Protein 1RMJ (pdb70)

Structure (mmCIF, N/CA/C/O backbone):
data_1RMJ
#
_entry.id   1RMJ
#
loop_
_atom_site.group_PDB
_atom_site.id
_atom_site.type_symbol
_atom_site.label_atom_id
_atom_site.label_alt_id
_atom_site.label_comp_id
_atom_site.label_asym_id
_atom_site.label_entity_id
_atom_site.label_seq_id
_atom_site.pdbx_PDB_ins_code
_atom_site.Cartn_x
_atom_site.Cartn_y
_atom_site.Cartn_z
_atom_site.occupancy
_atom_site.B_iso_or_equiv
_atom_site.auth_seq_id
_atom_site.auth_comp_id
_atom_site.auth_asym_id
_atom_site.auth_atom_id
_atom_site.pdbx_PDB_model_num
ATOM 1 N N . SER A 1 1 ? -19.610 -5.765 17.229 1.00 0.00 -27 SER A N 1
ATOM 2 C CA . SER A 1 1 ? -19.501 -5.418 18.677 1.00 0.00 -27 SER A CA 1
ATOM 3 C C . SER A 1 1 ? -20.483 -6.265 19.498 1.00 0.00 -27 SER A C 1
ATOM 4 O O . SER A 1 1 ? -21.691 -6.120 19.383 1.00 0.00 -27 SER A O 1
ATOM 14 N N . TYR A 1 2 ? -19.985 -7.157 20.320 1.00 0.00 -26 TYR A N 1
ATOM 15 C CA . TYR A 1 2 ? -20.899 -8.016 21.136 1.00 0.00 -26 TYR A CA 1
ATOM 16 C C . TYR A 1 2 ? -20.676 -7.818 22.645 1.00 0.00 -26 TYR A C 1
ATOM 17 O O . TYR A 1 2 ? -21.538 -8.146 23.436 1.00 0.00 -26 TYR A O 1
ATOM 35 N N . TYR A 1 3 ? -19.531 -7.305 23.056 1.00 0.00 -25 TYR A N 1
ATOM 36 C CA . TYR A 1 3 ? -19.272 -7.103 24.527 1.00 0.00 -25 TYR A CA 1
ATOM 37 C C . TYR A 1 3 ? -20.488 -6.449 25.185 1.00 0.00 -25 TYR A C 1
ATOM 38 O O . TYR A 1 3 ? -20.990 -6.913 26.193 1.00 0.00 -25 TYR A O 1
ATOM 56 N N . HIS A 1 4 ? -20.980 -5.392 24.607 1.00 0.00 -24 HIS A N 1
ATOM 57 C CA . HIS A 1 4 ? -22.183 -4.720 25.168 1.00 0.00 -24 HIS A CA 1
ATOM 58 C C . HIS A 1 4 ? -23.102 -4.351 24.011 1.00 0.00 -24 HIS A C 1
ATOM 59 O O . HIS A 1 4 ? -22.700 -3.654 23.099 1.00 0.00 -24 HIS A O 1
ATOM 73 N N . HIS A 1 5 ? -24.314 -4.828 24.020 1.00 0.00 -23 HIS A N 1
ATOM 74 C CA . HIS A 1 5 ? -25.241 -4.520 22.890 1.00 0.00 -23 HIS A CA 1
ATOM 75 C C . HIS A 1 5 ? -25.775 -3.085 22.978 1.00 0.00 -23 HIS A C 1
ATOM 76 O O . HIS A 1 5 ? -26.967 -2.846 22.935 1.00 0.00 -23 HIS A O 1
ATOM 90 N N . HIS A 1 6 ? -24.894 -2.123 23.050 1.00 0.00 -22 HIS A N 1
ATOM 91 C CA . HIS A 1 6 ? -25.326 -0.698 23.089 1.00 0.00 -22 HIS A CA 1
ATOM 92 C C . HIS A 1 6 ? -24.754 -0.009 21.851 1.00 0.00 -22 HIS A C 1
ATOM 93 O O . HIS A 1 6 ? -24.118 1.024 21.932 1.00 0.00 -22 HIS A O 1
ATOM 107 N N . HIS A 1 7 ? -24.960 -0.608 20.708 1.00 0.00 -21 HIS A N 1
ATOM 108 C CA . HIS A 1 7 ? -24.425 -0.043 19.438 1.00 0.00 -21 HIS A CA 1
ATOM 109 C C . HIS A 1 7 ? -25.581 0.369 18.527 1.00 0.00 -21 HIS A C 1
ATOM 110 O O . HIS A 1 7 ? -26.331 -0.464 18.050 1.00 0.00 -21 HIS A O 1
ATOM 124 N N . HIS A 1 8 ? -25.726 1.640 18.274 1.00 0.00 -20 HIS A N 1
ATOM 125 C CA . HIS A 1 8 ? -26.827 2.101 17.378 1.00 0.00 -20 HIS A CA 1
ATOM 126 C C . HIS A 1 8 ? -26.307 2.150 15.942 1.00 0.00 -20 HIS A C 1
ATOM 127 O O . HIS A 1 8 ? -26.689 1.344 15.121 1.00 0.00 -20 HIS A O 1
ATOM 141 N N . HIS A 1 9 ? -25.421 3.078 15.654 1.00 0.00 -19 HIS A N 1
ATOM 142 C CA . HIS A 1 9 ? -24.828 3.205 14.278 1.00 0.00 -19 HIS A CA 1
ATOM 143 C C . HIS A 1 9 ? -25.886 2.977 13.184 1.00 0.00 -19 HIS A C 1
ATOM 144 O O . HIS A 1 9 ? -26.560 3.904 12.772 1.00 0.00 -19 HIS A O 1
ATOM 158 N N . ASP A 1 10 ? -26.045 1.761 12.716 1.00 0.00 -18 ASP A N 1
ATOM 159 C CA . ASP A 1 10 ? -27.057 1.490 11.662 1.00 0.00 -18 ASP A CA 1
ATOM 160 C C . ASP A 1 10 ? -28.134 0.541 12.188 1.00 0.00 -18 ASP A C 1
ATOM 161 O O . ASP A 1 10 ? -27.844 -0.530 12.694 1.00 0.00 -18 ASP A O 1
ATOM 170 N N . TYR A 1 11 ? -29.371 0.925 12.047 1.00 0.00 -17 TYR A N 1
ATOM 171 C CA . TYR A 1 11 ? -30.501 0.066 12.500 1.00 0.00 -17 TYR A CA 1
ATOM 172 C C . TYR A 1 11 ? -31.407 -0.207 11.290 1.00 0.00 -17 TYR A C 1
ATOM 173 O O . TYR A 1 11 ? -31.291 -1.227 10.640 1.00 0.00 -17 TYR A O 1
ATOM 191 N N . ASP A 1 12 ? -32.282 0.720 10.977 1.00 0.00 -16 ASP A N 1
ATOM 192 C CA . ASP A 1 12 ? -33.197 0.570 9.804 1.00 0.00 -16 ASP A CA 1
ATOM 193 C C . ASP A 1 12 ? -33.800 1.941 9.481 1.00 0.00 -16 ASP A C 1
ATOM 194 O O . ASP A 1 12 ? -34.998 2.094 9.329 1.00 0.00 -16 ASP A O 1
ATOM 203 N N . ILE A 1 13 ? -32.975 2.954 9.397 1.00 0.00 -15 ILE A N 1
ATOM 204 C CA . ILE A 1 13 ? -33.495 4.325 9.109 1.00 0.00 -15 ILE A CA 1
ATOM 205 C C . ILE A 1 13 ? -32.657 4.987 8.006 1.00 0.00 -15 ILE A C 1
ATOM 206 O O . ILE A 1 13 ? -31.469 5.190 8.177 1.00 0.00 -15 ILE A O 1
ATOM 222 N N . PRO A 1 14 ? -33.300 5.309 6.910 1.00 0.00 -14 PRO A N 1
ATOM 223 C CA . PRO A 1 14 ? -32.594 5.971 5.783 1.00 0.00 -14 PRO A CA 1
ATOM 224 C C . PRO A 1 14 ? -32.199 7.404 6.166 1.00 0.00 -14 PRO A C 1
ATOM 225 O O . PRO A 1 14 ? -32.925 8.348 5.904 1.00 0.00 -14 PRO A O 1
ATOM 236 N N . THR A 1 15 ? -31.067 7.573 6.787 1.00 0.00 -13 THR A N 1
ATOM 237 C CA . THR A 1 15 ? -30.629 8.948 7.191 1.00 0.00 -13 THR A CA 1
ATOM 238 C C . THR A 1 15 ? -29.222 9.242 6.643 1.00 0.00 -13 THR A C 1
ATOM 239 O O . THR A 1 15 ? -28.612 8.414 5.985 1.00 0.00 -13 THR A O 1
ATOM 250 N N . THR A 1 16 ? -28.704 10.407 6.920 1.00 0.00 -12 THR A N 1
ATOM 251 C CA . THR A 1 16 ? -27.348 10.769 6.425 1.00 0.00 -12 THR A CA 1
ATOM 252 C C . THR A 1 16 ? -26.292 9.896 7.098 1.00 0.00 -12 THR A C 1
ATOM 253 O O . THR A 1 16 ? -25.476 9.270 6.444 1.00 0.00 -12 THR A O 1
ATOM 264 N N . GLU A 1 17 ? -26.314 9.849 8.404 1.00 0.00 -11 GLU A N 1
ATOM 265 C CA . GLU A 1 17 ? -25.311 9.012 9.141 1.00 0.00 -11 GLU A CA 1
ATOM 266 C C . GLU A 1 17 ? -25.449 7.556 8.723 1.00 0.00 -11 GLU A C 1
ATOM 267 O O . GLU A 1 17 ? -24.488 6.811 8.693 1.00 0.00 -11 GLU A O 1
ATOM 279 N N . ASN A 1 18 ? -26.638 7.151 8.391 1.00 0.00 -10 ASN A N 1
ATOM 280 C CA . ASN A 1 18 ? -26.848 5.737 7.957 1.00 0.00 -10 ASN A CA 1
ATOM 281 C C . ASN A 1 18 ? -26.368 5.563 6.525 1.00 0.00 -10 ASN A C 1
ATOM 282 O O . ASN A 1 18 ? -25.774 4.564 6.167 1.00 0.00 -10 ASN A O 1
ATOM 293 N N . LEU A 1 19 ? -26.597 6.547 5.722 1.00 0.00 -9 LEU A N 1
ATOM 294 C CA . LEU A 1 19 ? -26.137 6.499 4.302 1.00 0.00 -9 LEU A CA 1
ATOM 295 C C . LEU A 1 19 ? -24.609 6.610 4.267 1.00 0.00 -9 LEU A C 1
ATOM 296 O O . LEU A 1 19 ? -23.956 6.070 3.394 1.00 0.00 -9 LEU A O 1
ATOM 312 N N . TYR A 1 20 ? -24.038 7.297 5.226 1.00 0.00 -8 TYR A N 1
ATOM 313 C CA . TYR A 1 20 ? -22.549 7.446 5.276 1.00 0.00 -8 TYR A CA 1
ATOM 314 C C . TYR A 1 20 ? -21.875 6.175 5.813 1.00 0.00 -8 TYR A C 1
ATOM 315 O O . TYR A 1 20 ? -20.676 6.148 6.020 1.00 0.00 -8 TYR A O 1
ATOM 333 N N . PHE A 1 21 ? -22.629 5.132 6.045 1.00 0.00 -7 PHE A N 1
ATOM 334 C CA . PHE A 1 21 ? -22.027 3.861 6.567 1.00 0.00 -7 PHE A CA 1
ATOM 335 C C . PHE A 1 21 ? -20.855 3.427 5.699 1.00 0.00 -7 PHE A C 1
ATOM 336 O O . PHE A 1 21 ? -19.935 2.798 6.187 1.00 0.00 -7 PHE A O 1
ATOM 353 N N . GLN A 1 22 ? -20.848 3.782 4.434 1.00 0.00 -6 GLN A N 1
ATOM 354 C CA . GLN A 1 22 ? -19.683 3.415 3.585 1.00 0.00 -6 GLN A CA 1
ATOM 355 C C . GLN A 1 22 ? -18.444 3.965 4.292 1.00 0.00 -6 GLN A C 1
ATOM 356 O O . GLN A 1 22 ? -18.252 5.159 4.341 1.00 0.00 -6 GLN A O 1
ATOM 370 N N . GLY A 1 23 ? -17.669 3.105 4.899 1.00 0.00 -5 GLY A N 1
ATOM 371 C CA . GLY A 1 23 ? -16.465 3.530 5.682 1.00 0.00 -5 GLY A CA 1
ATOM 372 C C . GLY A 1 23 ? -15.539 4.452 4.878 1.00 0.00 -5 GLY A C 1
ATOM 373 O O . GLY A 1 23 ? -14.427 4.088 4.541 1.00 0.00 -5 GLY A O 1
ATOM 377 N N . ALA A 1 24 ? -15.982 5.643 4.595 1.00 0.00 -4 ALA A N 1
ATOM 378 C CA . ALA A 1 24 ? -15.141 6.617 3.847 1.00 0.00 -4 ALA A CA 1
ATOM 379 C C . ALA A 1 24 ? -14.175 7.296 4.818 1.00 0.00 -4 ALA A C 1
ATOM 380 O O . ALA A 1 24 ? -14.305 7.167 6.025 1.00 0.00 -4 ALA A O 1
ATOM 387 N N . MET A 1 25 ? -13.223 8.023 4.312 1.00 0.00 -3 MET A N 1
ATOM 388 C CA . MET A 1 25 ? -12.256 8.718 5.208 1.00 0.00 -3 MET A CA 1
ATOM 389 C C . MET A 1 25 ? -12.522 10.225 5.194 1.00 0.00 -3 MET A C 1
ATOM 390 O O . MET A 1 25 ? -13.634 10.662 4.951 1.00 0.00 -3 MET A O 1
ATOM 404 N N . GLY A 1 26 ? -11.528 11.028 5.454 1.00 0.00 -2 GLY A N 1
ATOM 405 C CA . GLY A 1 26 ? -11.743 12.501 5.456 1.00 0.00 -2 GLY A CA 1
ATOM 406 C C . GLY A 1 26 ? -11.639 13.036 4.029 1.00 0.00 -2 GLY A C 1
ATOM 407 O O . GLY A 1 26 ? -10.624 13.580 3.637 1.00 0.00 -2 GLY A O 1
ATOM 411 N N . SER A 1 27 ? -12.686 12.888 3.254 1.00 0.00 -1 SER A N 1
ATOM 412 C CA . SER A 1 27 ? -12.680 13.384 1.846 1.00 0.00 -1 SER A CA 1
ATOM 413 C C . SER A 1 27 ? -11.466 12.835 1.080 1.00 0.00 -1 SER A C 1
ATOM 414 O O . SER A 1 27 ? -10.585 13.574 0.675 1.00 0.00 -1 SER A O 1
ATOM 422 N N . GLY A 1 28 ? -11.410 11.545 0.873 1.00 0.00 1 GLY A N 1
ATOM 423 C CA . GLY A 1 28 ? -10.257 10.957 0.131 1.00 0.00 1 GLY A CA 1
ATOM 424 C C . GLY A 1 28 ? -10.758 9.836 -0.787 1.00 0.00 1 GLY A C 1
ATOM 425 O O . GLY A 1 28 ? -11.446 8.937 -0.344 1.00 0.00 1 GLY A O 1
ATOM 429 N N . PRO A 1 29 ? -10.403 9.933 -2.048 1.00 0.00 2 PRO A N 1
ATOM 430 C CA . PRO A 1 29 ? -10.839 8.917 -3.046 1.00 0.00 2 PRO A CA 1
ATOM 431 C C . PRO A 1 29 ? -10.130 7.567 -2.850 1.00 0.00 2 PRO A C 1
ATOM 432 O O . PRO A 1 29 ? -10.598 6.547 -3.325 1.00 0.00 2 PRO A O 1
ATOM 443 N N . CYS A 1 30 ? -9.010 7.543 -2.173 1.00 0.00 3 CYS A N 1
ATOM 444 C CA . CYS A 1 30 ? -8.292 6.241 -1.977 1.00 0.00 3 CYS A CA 1
ATOM 445 C C . CYS A 1 30 ? -9.157 5.267 -1.166 1.00 0.00 3 CYS A C 1
ATOM 446 O O . CYS A 1 30 ? -9.262 4.110 -1.511 1.00 0.00 3 CYS A O 1
ATOM 453 N N . ARG A 1 31 ? -9.785 5.713 -0.099 1.00 0.00 4 ARG A N 1
ATOM 454 C CA . ARG A 1 31 ? -10.640 4.770 0.696 1.00 0.00 4 ARG A CA 1
ATOM 455 C C . ARG A 1 31 ? -11.730 4.180 -0.194 1.00 0.00 4 ARG A C 1
ATOM 456 O O . ARG A 1 31 ? -11.969 2.989 -0.174 1.00 0.00 4 ARG A O 1
ATOM 477 N N . ARG A 1 32 ? -12.380 4.996 -0.983 1.00 0.00 5 ARG A N 1
ATOM 478 C CA . ARG A 1 32 ? -13.442 4.463 -1.889 1.00 0.00 5 ARG A CA 1
ATOM 479 C C . ARG A 1 32 ? -12.822 3.421 -2.816 1.00 0.00 5 ARG A C 1
ATOM 480 O O . ARG A 1 32 ? -13.388 2.372 -3.066 1.00 0.00 5 ARG A O 1
ATOM 501 N N . HIS A 1 33 ? -11.645 3.702 -3.302 1.00 0.00 6 HIS A N 1
ATOM 502 C CA . HIS A 1 33 ? -10.939 2.742 -4.191 1.00 0.00 6 HIS A CA 1
ATOM 503 C C . HIS A 1 33 ? -10.508 1.524 -3.374 1.00 0.00 6 HIS A C 1
ATOM 504 O O . HIS A 1 33 ? -10.585 0.398 -3.832 1.00 0.00 6 HIS A O 1
ATOM 518 N N . LEU A 1 34 ? -10.063 1.746 -2.164 1.00 0.00 7 LEU A N 1
ATOM 519 C CA . LEU A 1 34 ? -9.627 0.611 -1.300 1.00 0.00 7 LEU A CA 1
ATOM 520 C C . LEU A 1 34 ? -10.824 -0.266 -0.935 1.00 0.00 7 LEU A C 1
ATOM 521 O O . LEU A 1 34 ? -10.787 -1.465 -1.103 1.00 0.00 7 LEU A O 1
ATOM 537 N N . ASP A 1 35 ? -11.885 0.318 -0.434 1.00 0.00 8 ASP A N 1
ATOM 538 C CA . ASP A 1 35 ? -13.078 -0.504 -0.051 1.00 0.00 8 ASP A CA 1
ATOM 539 C C . ASP A 1 35 ? -13.595 -1.271 -1.266 1.00 0.00 8 ASP A C 1
ATOM 540 O O . ASP A 1 35 ? -13.895 -2.445 -1.187 1.00 0.00 8 ASP A O 1
ATOM 549 N N . SER A 1 36 ? -13.695 -0.617 -2.389 1.00 0.00 9 SER A N 1
ATOM 550 C CA . SER A 1 36 ? -14.190 -1.301 -3.619 1.00 0.00 9 SER A CA 1
ATOM 551 C C . SER A 1 36 ? -13.238 -2.437 -3.996 1.00 0.00 9 SER A C 1
ATOM 552 O O . SER A 1 36 ? -13.658 -3.557 -4.224 1.00 0.00 9 SER A O 1
ATOM 560 N N . VAL A 1 37 ? -11.959 -2.164 -4.063 1.00 0.00 10 VAL A N 1
ATOM 561 C CA . VAL A 1 37 ? -10.986 -3.236 -4.420 1.00 0.00 10 VAL A CA 1
ATOM 562 C C . VAL A 1 37 ? -10.845 -4.229 -3.265 1.00 0.00 10 VAL A C 1
ATOM 563 O O . VAL A 1 37 ? -10.900 -5.419 -3.453 1.00 0.00 10 VAL A O 1
ATOM 576 N N . LEU A 1 38 ? -10.648 -3.765 -2.073 1.00 0.00 11 LEU A N 1
ATOM 577 C CA . LEU A 1 38 ? -10.475 -4.728 -0.956 1.00 0.00 11 LEU A CA 1
ATOM 578 C C . LEU A 1 38 ? -11.744 -5.552 -0.728 1.00 0.00 11 LEU A C 1
ATOM 579 O O . LEU A 1 38 ? -11.653 -6.721 -0.399 1.00 0.00 11 LEU A O 1
ATOM 595 N N . GLN A 1 39 ? -12.924 -4.992 -0.877 1.00 0.00 12 GLN A N 1
ATOM 596 C CA . GLN A 1 39 ? -14.131 -5.835 -0.628 1.00 0.00 12 GLN A CA 1
ATOM 597 C C . GLN A 1 39 ? -14.272 -6.893 -1.725 1.00 0.00 12 GLN A C 1
ATOM 598 O O . GLN A 1 39 ? -14.382 -8.062 -1.434 1.00 0.00 12 GLN A O 1
ATOM 612 N N . GLN A 1 40 ? -14.258 -6.508 -2.979 1.00 0.00 13 GLN A N 1
ATOM 613 C CA . GLN A 1 40 ? -14.370 -7.536 -4.069 1.00 0.00 13 GLN A CA 1
ATOM 614 C C . GLN A 1 40 ? -13.046 -8.202 -4.406 1.00 0.00 13 GLN A C 1
ATOM 615 O O . GLN A 1 40 ? -12.965 -9.399 -4.572 1.00 0.00 13 GLN A O 1
ATOM 629 N N . LEU A 1 41 ? -12.025 -7.418 -4.633 1.00 0.00 14 LEU A N 1
ATOM 630 C CA . LEU A 1 41 ? -10.748 -8.021 -5.075 1.00 0.00 14 LEU A CA 1
ATOM 631 C C . LEU A 1 41 ? -10.037 -8.752 -3.953 1.00 0.00 14 LEU A C 1
ATOM 632 O O . LEU A 1 41 ? -9.654 -9.872 -4.119 1.00 0.00 14 LEU A O 1
ATOM 648 N N . GLN A 1 42 ? -9.853 -8.159 -2.809 1.00 0.00 15 GLN A N 1
ATOM 649 C CA . GLN A 1 42 ? -9.111 -8.902 -1.741 1.00 0.00 15 GLN A CA 1
ATOM 650 C C . GLN A 1 42 ? -9.759 -10.239 -1.443 1.00 0.00 15 GLN A C 1
ATOM 651 O O . GLN A 1 42 ? -9.106 -11.152 -0.969 1.00 0.00 15 GLN A O 1
ATOM 665 N N . THR A 1 43 ? -11.005 -10.398 -1.734 1.00 0.00 16 THR A N 1
ATOM 666 C CA . THR A 1 43 ? -11.627 -11.708 -1.475 1.00 0.00 16 THR A CA 1
ATOM 667 C C . THR A 1 43 ? -11.271 -12.664 -2.589 1.00 0.00 16 THR A C 1
ATOM 668 O O . THR A 1 43 ? -10.809 -13.758 -2.340 1.00 0.00 16 THR A O 1
ATOM 679 N N . GLU A 1 44 ? -11.448 -12.267 -3.822 1.00 0.00 17 GLU A N 1
ATOM 680 C CA . GLU A 1 44 ? -11.069 -13.229 -4.908 1.00 0.00 17 GLU A CA 1
ATOM 681 C C . GLU A 1 44 ? -9.666 -12.934 -5.442 1.00 0.00 17 GLU A C 1
ATOM 682 O O . GLU A 1 44 ? -9.242 -13.510 -6.431 1.00 0.00 17 GLU A O 1
ATOM 694 N N . VAL A 1 45 ? -8.937 -12.053 -4.819 1.00 0.00 18 VAL A N 1
ATOM 695 C CA . VAL A 1 45 ? -7.552 -11.755 -5.345 1.00 0.00 18 VAL A CA 1
ATOM 696 C C . VAL A 1 45 ? -6.405 -12.394 -4.565 1.00 0.00 18 VAL A C 1
ATOM 697 O O . VAL A 1 45 ? -5.587 -13.124 -5.085 1.00 0.00 18 VAL A O 1
ATOM 710 N N . TYR A 1 46 ? -6.295 -11.975 -3.350 1.00 0.00 19 TYR A N 1
ATOM 711 C CA . TYR A 1 46 ? -5.142 -12.347 -2.475 1.00 0.00 19 TYR A CA 1
ATOM 712 C C . TYR A 1 46 ? -4.838 -13.820 -2.369 1.00 0.00 19 TYR A C 1
ATOM 713 O O . TYR A 1 46 ? -3.708 -14.247 -2.513 1.00 0.00 19 TYR A O 1
ATOM 731 N N . ARG A 1 47 ? -5.796 -14.566 -2.032 1.00 0.00 20 ARG A N 1
ATOM 732 C CA . ARG A 1 47 ? -5.550 -16.015 -1.796 1.00 0.00 20 ARG A CA 1
ATOM 733 C C . ARG A 1 47 ? -5.055 -16.759 -3.029 1.00 0.00 20 ARG A C 1
ATOM 734 O O . ARG A 1 47 ? -4.077 -17.478 -2.965 1.00 0.00 20 ARG A O 1
ATOM 755 N N . GLY A 1 48 ? -5.743 -16.663 -4.116 1.00 0.00 21 GLY A N 1
ATOM 756 C CA . GLY A 1 48 ? -5.322 -17.452 -5.303 1.00 0.00 21 GLY A CA 1
ATOM 757 C C . GLY A 1 48 ? -5.090 -16.660 -6.601 1.00 0.00 21 GLY A C 1
ATOM 758 O O . GLY A 1 48 ? -4.890 -17.302 -7.618 1.00 0.00 21 GLY A O 1
ATOM 762 N N . ALA A 1 49 ? -5.210 -15.343 -6.694 1.00 0.00 22 ALA A N 1
ATOM 763 C CA . ALA A 1 49 ? -5.091 -14.807 -8.094 1.00 0.00 22 ALA A CA 1
ATOM 764 C C . ALA A 1 49 ? -3.650 -14.671 -8.617 1.00 0.00 22 ALA A C 1
ATOM 765 O O . ALA A 1 49 ? -3.157 -15.609 -9.220 1.00 0.00 22 ALA A O 1
ATOM 772 N N . GLN A 1 50 ? -2.930 -13.593 -8.386 1.00 0.00 23 GLN A N 1
ATOM 773 C CA . GLN A 1 50 ? -1.514 -13.592 -8.884 1.00 0.00 23 GLN A CA 1
ATOM 774 C C . GLN A 1 50 ? -0.497 -12.954 -7.929 1.00 0.00 23 GLN A C 1
ATOM 775 O O . GLN A 1 50 ? 0.355 -13.592 -7.341 1.00 0.00 23 GLN A O 1
ATOM 789 N N . THR A 1 51 ? -0.608 -11.650 -7.877 1.00 0.00 24 THR A N 1
ATOM 790 C CA . THR A 1 51 ? 0.293 -10.731 -7.110 1.00 0.00 24 THR A CA 1
ATOM 791 C C . THR A 1 51 ? -0.383 -9.344 -7.076 1.00 0.00 24 THR A C 1
ATOM 792 O O . THR A 1 51 ? 0.192 -8.345 -7.473 1.00 0.00 24 THR A O 1
ATOM 803 N N . LEU A 1 52 ? -1.631 -9.308 -6.754 1.00 0.00 25 LEU A N 1
ATOM 804 C CA . LEU A 1 52 ? -2.409 -8.032 -6.861 1.00 0.00 25 LEU A CA 1
ATOM 805 C C . LEU A 1 52 ? -2.064 -7.023 -5.774 1.00 0.00 25 LEU A C 1
ATOM 806 O O . LEU A 1 52 ? -1.967 -7.327 -4.604 1.00 0.00 25 LEU A O 1
ATOM 822 N N . TYR A 1 53 ? -1.855 -5.815 -6.208 1.00 0.00 26 TYR A N 1
ATOM 823 C CA . TYR A 1 53 ? -1.471 -4.696 -5.297 1.00 0.00 26 TYR A CA 1
ATOM 824 C C . TYR A 1 53 ? -2.697 -3.922 -4.774 1.00 0.00 26 TYR A C 1
ATOM 825 O O . TYR A 1 53 ? -3.628 -3.641 -5.509 1.00 0.00 26 TYR A O 1
ATOM 843 N N . VAL A 1 54 ? -2.679 -3.556 -3.514 1.00 0.00 27 VAL A N 1
ATOM 844 C CA . VAL A 1 54 ? -3.810 -2.772 -2.928 1.00 0.00 27 VAL A CA 1
ATOM 845 C C . VAL A 1 54 ? -3.285 -1.420 -2.403 1.00 0.00 27 VAL A C 1
ATOM 846 O O . VAL A 1 54 ? -2.228 -1.362 -1.792 1.00 0.00 27 VAL A O 1
ATOM 859 N N . PRO A 1 55 ? -4.033 -0.376 -2.675 1.00 0.00 28 PRO A N 1
ATOM 860 C CA . PRO A 1 55 ? -3.639 0.994 -2.231 1.00 0.00 28 PRO A CA 1
ATOM 861 C C . PRO A 1 55 ? -3.877 1.207 -0.721 1.00 0.00 28 PRO A C 1
ATOM 862 O O . PRO A 1 55 ? -4.765 0.623 -0.137 1.00 0.00 28 PRO A O 1
ATOM 873 N N . ASN A 1 56 ? -3.098 2.060 -0.099 1.00 0.00 29 ASN A N 1
ATOM 874 C CA . ASN A 1 56 ? -3.288 2.351 1.365 1.00 0.00 29 ASN A CA 1
ATOM 875 C C . ASN A 1 56 ? -3.754 3.786 1.523 1.00 0.00 29 ASN A C 1
ATOM 876 O O . ASN A 1 56 ? -3.232 4.677 0.886 1.00 0.00 29 ASN A O 1
ATOM 887 N N . CYS A 1 57 ? -4.703 4.040 2.370 1.00 0.00 30 CYS A N 1
ATOM 888 C CA . CYS A 1 57 ? -5.154 5.447 2.537 1.00 0.00 30 CYS A CA 1
ATOM 889 C C . CYS A 1 57 ? -5.152 5.839 4.011 1.00 0.00 30 CYS A C 1
ATOM 890 O O . CYS A 1 57 ? -5.579 5.086 4.864 1.00 0.00 30 CYS A O 1
ATOM 897 N N . ASP A 1 58 ? -4.700 7.026 4.303 1.00 0.00 31 ASP A N 1
ATOM 898 C CA . ASP A 1 58 ? -4.690 7.507 5.714 1.00 0.00 31 ASP A CA 1
ATOM 899 C C . ASP A 1 58 ? -6.103 7.969 6.082 1.00 0.00 31 ASP A C 1
ATOM 900 O O . ASP A 1 58 ? -6.981 8.019 5.237 1.00 0.00 31 ASP A O 1
ATOM 909 N N . HIS A 1 59 ? -6.334 8.301 7.324 1.00 0.00 32 HIS A N 1
ATOM 910 C CA . HIS A 1 59 ? -7.690 8.765 7.742 1.00 0.00 32 HIS A CA 1
ATOM 911 C C . HIS A 1 59 ? -8.211 9.860 6.796 1.00 0.00 32 HIS A C 1
ATOM 912 O O . HIS A 1 59 ? -9.404 10.066 6.688 1.00 0.00 32 HIS A O 1
ATOM 926 N N . ARG A 1 60 ? -7.339 10.557 6.103 1.00 0.00 33 ARG A N 1
ATOM 927 C CA . ARG A 1 60 ? -7.815 11.613 5.166 1.00 0.00 33 ARG A CA 1
ATOM 928 C C . ARG A 1 60 ? -8.277 10.983 3.820 1.00 0.00 33 ARG A C 1
ATOM 929 O O . ARG A 1 60 ? -8.574 11.674 2.870 1.00 0.00 33 ARG A O 1
ATOM 950 N N . GLY A 1 61 ? -8.395 9.672 3.760 1.00 0.00 34 GLY A N 1
ATOM 951 C CA . GLY A 1 61 ? -8.889 8.977 2.523 1.00 0.00 34 GLY A CA 1
ATOM 952 C C . GLY A 1 61 ? -7.938 9.067 1.322 1.00 0.00 34 GLY A C 1
ATOM 953 O O . GLY A 1 61 ? -8.257 8.554 0.268 1.00 0.00 34 GLY A O 1
ATOM 957 N N . PHE A 1 62 ? -6.793 9.677 1.430 1.00 0.00 35 PHE A N 1
ATOM 958 C CA . PHE A 1 62 ? -5.876 9.727 0.241 1.00 0.00 35 PHE A CA 1
ATOM 959 C C . PHE A 1 62 ? -4.854 8.583 0.329 1.00 0.00 35 PHE A C 1
ATOM 960 O O . PHE A 1 62 ? -4.692 7.986 1.376 1.00 0.00 35 PHE A O 1
ATOM 977 N N . TYR A 1 63 ? -4.132 8.302 -0.736 1.00 0.00 36 TYR A N 1
ATOM 978 C CA . TYR A 1 63 ? -3.089 7.222 -0.671 1.00 0.00 36 TYR A CA 1
ATOM 979 C C . TYR A 1 63 ? -1.938 7.817 0.120 1.00 0.00 36 TYR A C 1
ATOM 980 O O . TYR A 1 63 ? -1.060 8.410 -0.451 1.00 0.00 36 TYR A O 1
ATOM 998 N N . ARG A 1 64 ? -1.978 7.787 1.424 1.00 0.00 37 ARG A N 1
ATOM 999 C CA . ARG A 1 64 ? -0.899 8.506 2.152 1.00 0.00 37 ARG A CA 1
ATOM 1000 C C . ARG A 1 64 ? 0.442 7.780 2.268 1.00 0.00 37 ARG A C 1
ATOM 1001 O O . ARG A 1 64 ? 1.444 8.266 1.798 1.00 0.00 37 ARG A O 1
ATOM 1022 N N . LYS A 1 65 ? 0.485 6.677 2.937 1.00 0.00 38 LYS A N 1
ATOM 1023 C CA . LYS A 1 65 ? 1.804 5.988 3.120 1.00 0.00 38 LYS A CA 1
ATOM 1024 C C . LYS A 1 65 ? 2.100 4.802 2.189 1.00 0.00 38 LYS A C 1
ATOM 1025 O O . LYS A 1 65 ? 3.219 4.626 1.742 1.00 0.00 38 LYS A O 1
ATOM 1044 N N . ARG A 1 66 ? 1.165 3.897 2.042 1.00 0.00 39 ARG A N 1
ATOM 1045 C CA . ARG A 1 66 ? 1.494 2.634 1.312 1.00 0.00 39 ARG A CA 1
ATOM 1046 C C . ARG A 1 66 ? 0.774 2.340 -0.005 1.00 0.00 39 ARG A C 1
ATOM 1047 O O . ARG A 1 66 ? -0.400 2.588 -0.199 1.00 0.00 39 ARG A O 1
ATOM 1068 N N . GLN A 1 67 ? 1.499 1.639 -0.822 1.00 0.00 40 GLN A N 1
ATOM 1069 C CA . GLN A 1 67 ? 0.994 1.063 -2.087 1.00 0.00 40 GLN A CA 1
ATOM 1070 C C . GLN A 1 67 ? 1.730 -0.275 -2.146 1.00 0.00 40 GLN A C 1
ATOM 1071 O O . GLN A 1 67 ? 2.942 -0.301 -2.025 1.00 0.00 40 GLN A O 1
ATOM 1085 N N . CYS A 1 68 ? 1.058 -1.386 -2.226 1.00 0.00 41 CYS A N 1
ATOM 1086 C CA . CYS A 1 68 ? 1.827 -2.671 -2.181 1.00 0.00 41 CYS A CA 1
ATOM 1087 C C . CYS A 1 68 ? 1.296 -3.724 -3.129 1.00 0.00 41 CYS A C 1
ATOM 1088 O O . CYS A 1 68 ? 0.102 -3.903 -3.258 1.00 0.00 41 CYS A O 1
ATOM 1095 N N . ARG A 1 69 ? 2.185 -4.491 -3.708 1.00 0.00 42 ARG A N 1
ATOM 1096 C CA . ARG A 1 69 ? 1.760 -5.625 -4.572 1.00 0.00 42 ARG A CA 1
ATOM 1097 C C . ARG A 1 69 ? 1.598 -6.817 -3.638 1.00 0.00 42 ARG A C 1
ATOM 1098 O O . ARG A 1 69 ? 2.433 -7.034 -2.781 1.00 0.00 42 ARG A O 1
ATOM 1119 N N . SER A 1 70 ? 0.532 -7.555 -3.743 1.00 0.00 43 SER A N 1
ATOM 1120 C CA . SER A 1 70 ? 0.335 -8.691 -2.794 1.00 0.00 43 SER A CA 1
ATOM 1121 C C . SER A 1 70 ? 0.448 -10.037 -3.510 1.00 0.00 43 SER A C 1
ATOM 1122 O O . SER A 1 70 ? -0.308 -10.338 -4.437 1.00 0.00 43 SER A O 1
ATOM 1130 N N . SER A 1 71 ? 1.378 -10.845 -3.050 1.00 0.00 44 SER A N 1
ATOM 1131 C CA . SER A 1 71 ? 1.599 -12.203 -3.632 1.00 0.00 44 SER A CA 1
ATOM 1132 C C . SER A 1 71 ? 0.535 -13.169 -3.091 1.00 0.00 44 SER A C 1
ATOM 1133 O O . SER A 1 71 ? -0.054 -12.932 -2.051 1.00 0.00 44 SER A O 1
ATOM 1141 N N . GLN A 1 72 ? 0.278 -14.247 -3.784 1.00 0.00 45 GLN A N 1
ATOM 1142 C CA . GLN A 1 72 ? -0.765 -15.207 -3.301 1.00 0.00 45 GLN A CA 1
ATOM 1143 C C . GLN A 1 72 ? -0.185 -16.255 -2.334 1.00 0.00 45 GLN A C 1
ATOM 1144 O O . GLN A 1 72 ? -0.891 -16.773 -1.489 1.00 0.00 45 GLN A O 1
ATOM 1158 N N . GLY A 1 73 ? 1.072 -16.608 -2.468 1.00 0.00 46 GLY A N 1
ATOM 1159 C CA . GLY A 1 73 ? 1.650 -17.660 -1.574 1.00 0.00 46 GLY A CA 1
ATOM 1160 C C . GLY A 1 73 ? 2.484 -17.048 -0.452 1.00 0.00 46 GLY A C 1
ATOM 1161 O O . GLY A 1 73 ? 2.178 -17.218 0.714 1.00 0.00 46 GLY A O 1
ATOM 1165 N N . GLN A 1 74 ? 3.544 -16.360 -0.781 1.00 0.00 47 GLN A N 1
ATOM 1166 C CA . GLN A 1 74 ? 4.405 -15.767 0.285 1.00 0.00 47 GLN A CA 1
ATOM 1167 C C . GLN A 1 74 ? 3.770 -14.493 0.844 1.00 0.00 47 GLN A C 1
ATOM 1168 O O . GLN A 1 74 ? 3.008 -13.820 0.173 1.00 0.00 47 GLN A O 1
ATOM 1182 N N . ARG A 1 75 ? 4.091 -14.150 2.065 1.00 0.00 48 ARG A N 1
ATOM 1183 C CA . ARG A 1 75 ? 3.523 -12.909 2.673 1.00 0.00 48 ARG A CA 1
ATOM 1184 C C . ARG A 1 75 ? 4.207 -11.658 2.109 1.00 0.00 48 ARG A C 1
ATOM 1185 O O . ARG A 1 75 ? 3.762 -10.546 2.346 1.00 0.00 48 ARG A O 1
ATOM 1206 N N . ARG A 1 76 ? 5.280 -11.827 1.374 1.00 0.00 49 ARG A N 1
ATOM 1207 C CA . ARG A 1 76 ? 5.997 -10.646 0.791 1.00 0.00 49 ARG A CA 1
ATOM 1208 C C . ARG A 1 76 ? 5.067 -9.886 -0.154 1.00 0.00 49 ARG A C 1
ATOM 1209 O O . ARG A 1 76 ? 4.141 -10.447 -0.721 1.00 0.00 49 ARG A O 1
ATOM 1230 N N . GLY A 1 77 ? 5.298 -8.614 -0.314 1.00 0.00 50 GLY A N 1
ATOM 1231 C CA . GLY A 1 77 ? 4.426 -7.796 -1.205 1.00 0.00 50 GLY A CA 1
ATOM 1232 C C . GLY A 1 77 ? 4.942 -7.847 -2.645 1.00 0.00 50 GLY A C 1
ATOM 1233 O O . GLY A 1 77 ? 4.380 -8.529 -3.483 1.00 0.00 50 GLY A O 1
ATOM 1237 N N . PRO A 1 78 ? 5.995 -7.116 -2.905 1.00 0.00 51 PRO A N 1
ATOM 1238 C CA . PRO A 1 78 ? 6.668 -6.297 -1.862 1.00 0.00 51 PRO A CA 1
ATOM 1239 C C . PRO A 1 78 ? 5.933 -4.978 -1.607 1.00 0.00 51 PRO A C 1
ATOM 1240 O O . PRO A 1 78 ? 5.223 -4.461 -2.453 1.00 0.00 51 PRO A O 1
ATOM 1251 N N . CYS A 1 79 ? 6.113 -4.436 -0.439 1.00 0.00 52 CYS A N 1
ATOM 1252 C CA . CYS A 1 79 ? 5.456 -3.146 -0.092 1.00 0.00 52 CYS A CA 1
ATOM 1253 C C . CYS A 1 79 ? 6.386 -1.969 -0.375 1.00 0.00 52 CYS A C 1
ATOM 1254 O O . CYS A 1 79 ? 7.594 -2.082 -0.266 1.00 0.00 52 CYS A O 1
ATOM 1261 N N . TRP A 1 80 ? 5.835 -0.830 -0.686 1.00 0.00 53 TRP A N 1
ATOM 1262 C CA . TRP A 1 80 ? 6.685 0.381 -0.921 1.00 0.00 53 TRP A CA 1
ATOM 1263 C C . TRP A 1 80 ? 5.917 1.630 -0.471 1.00 0.00 53 TRP A C 1
ATOM 1264 O O . TRP A 1 80 ? 4.700 1.647 -0.461 1.00 0.00 53 TRP A O 1
ATOM 1285 N N . CYS A 1 81 ? 6.607 2.661 -0.061 1.00 0.00 54 CYS A N 1
ATOM 1286 C CA . CYS A 1 81 ? 5.888 3.878 0.423 1.00 0.00 54 CYS A CA 1
ATOM 1287 C C . CYS A 1 81 ? 5.563 4.824 -0.728 1.00 0.00 54 CYS A C 1
ATOM 1288 O O . CYS A 1 81 ? 6.231 4.845 -1.751 1.00 0.00 54 CYS A O 1
ATOM 1295 N N . VAL A 1 82 ? 4.535 5.603 -0.562 1.00 0.00 55 VAL A N 1
ATOM 1296 C CA . VAL A 1 82 ? 4.124 6.569 -1.623 1.00 0.00 55 VAL A CA 1
ATOM 1297 C C . VAL A 1 82 ? 3.770 7.905 -0.976 1.00 0.00 55 VAL A C 1
ATOM 1298 O O . VAL A 1 82 ? 3.622 7.990 0.227 1.00 0.00 55 VAL A O 1
ATOM 1311 N N . ASP A 1 83 ? 3.632 8.946 -1.750 1.00 0.00 56 ASP A N 1
ATOM 1312 C CA . ASP A 1 83 ? 3.274 10.256 -1.155 1.00 0.00 56 ASP A CA 1
ATOM 1313 C C . ASP A 1 83 ? 1.763 10.299 -0.945 1.00 0.00 56 ASP A C 1
ATOM 1314 O O . ASP A 1 83 ? 1.061 9.372 -1.276 1.00 0.00 56 ASP A O 1
ATOM 1323 N N . ARG A 1 84 ? 1.269 11.366 -0.396 1.00 0.00 57 ARG A N 1
ATOM 1324 C CA . ARG A 1 84 ? -0.212 11.476 -0.134 1.00 0.00 57 ARG A CA 1
ATOM 1325 C C . ARG A 1 84 ? -1.047 11.267 -1.409 1.00 0.00 57 ARG A C 1
ATOM 1326 O O . ARG A 1 84 ? -2.233 10.991 -1.332 1.00 0.00 57 ARG A O 1
ATOM 1347 N N . MET A 1 85 ? -0.460 11.373 -2.568 1.00 0.00 58 MET A N 1
ATOM 1348 C CA . MET A 1 85 ? -1.228 11.144 -3.816 1.00 0.00 58 MET A CA 1
ATOM 1349 C C . MET A 1 85 ? -1.167 9.647 -4.171 1.00 0.00 58 MET A C 1
ATOM 1350 O O . MET A 1 85 ? -2.015 9.132 -4.882 1.00 0.00 58 MET A O 1
ATOM 1364 N N . GLY A 1 86 ? -0.187 8.940 -3.662 1.00 0.00 59 GLY A N 1
ATOM 1365 C CA . GLY A 1 86 ? -0.081 7.480 -3.943 1.00 0.00 59 GLY A CA 1
ATOM 1366 C C . GLY A 1 86 ? 1.056 7.196 -4.931 1.00 0.00 59 GLY A C 1
ATOM 1367 O O . GLY A 1 86 ? 1.119 6.122 -5.509 1.00 0.00 59 GLY A O 1
ATOM 1371 N N . LYS A 1 87 ? 1.968 8.121 -5.132 1.00 0.00 60 LYS A N 1
ATOM 1372 C CA . LYS A 1 87 ? 3.083 7.876 -6.066 1.00 0.00 60 LYS A CA 1
ATOM 1373 C C . LYS A 1 87 ? 4.175 7.060 -5.371 1.00 0.00 60 LYS A C 1
ATOM 1374 O O . LYS A 1 87 ? 4.614 7.389 -4.286 1.00 0.00 60 LYS A O 1
ATOM 1393 N N . SER A 1 88 ? 4.608 6.006 -5.994 1.00 0.00 61 SER A N 1
ATOM 1394 C CA . SER A 1 88 ? 5.669 5.141 -5.405 1.00 0.00 61 SER A CA 1
ATOM 1395 C C . SER A 1 88 ? 6.942 5.957 -5.189 1.00 0.00 61 SER A C 1
ATOM 1396 O O . SER A 1 88 ? 7.560 6.421 -6.130 1.00 0.00 61 SER A O 1
ATOM 1404 N N . LEU A 1 89 ? 7.340 6.129 -3.962 1.00 0.00 62 LEU A N 1
ATOM 1405 C CA . LEU A 1 89 ? 8.581 6.906 -3.683 1.00 0.00 62 LEU A CA 1
ATOM 1406 C C . LEU A 1 89 ? 9.774 5.947 -3.639 1.00 0.00 62 LEU A C 1
ATOM 1407 O O . LEU A 1 89 ? 9.913 5.182 -2.701 1.00 0.00 62 LEU A O 1
ATOM 1423 N N . PRO A 1 90 ? 10.600 6.008 -4.652 1.00 0.00 63 PRO A N 1
ATOM 1424 C CA . PRO A 1 90 ? 11.785 5.116 -4.707 1.00 0.00 63 PRO A CA 1
ATOM 1425 C C . PRO A 1 90 ? 12.776 5.495 -3.600 1.00 0.00 63 PRO A C 1
ATOM 1426 O O . PRO A 1 90 ? 13.274 4.649 -2.881 1.00 0.00 63 PRO A O 1
ATOM 1437 N N . GLY A 1 91 ? 13.048 6.764 -3.456 1.00 0.00 64 GLY A N 1
ATOM 1438 C CA . GLY A 1 91 ? 13.993 7.221 -2.401 1.00 0.00 64 GLY A CA 1
ATOM 1439 C C . GLY A 1 91 ? 14.041 8.747 -2.412 1.00 0.00 64 GLY A C 1
ATOM 1440 O O . GLY A 1 91 ? 15.098 9.343 -2.409 1.00 0.00 64 GLY A O 1
ATOM 1444 N N . SER A 1 92 ? 12.901 9.385 -2.442 1.00 0.00 65 SER A N 1
ATOM 1445 C CA . SER A 1 92 ? 12.876 10.878 -2.470 1.00 0.00 65 SER A CA 1
ATOM 1446 C C . SER A 1 92 ? 12.321 11.417 -1.145 1.00 0.00 65 SER A C 1
ATOM 1447 O O . SER A 1 92 ? 11.189 11.133 -0.790 1.00 0.00 65 SER A O 1
ATOM 1455 N N . PRO A 1 93 ? 13.129 12.184 -0.455 1.00 0.00 66 PRO A N 1
ATOM 1456 C CA . PRO A 1 93 ? 12.694 12.767 0.841 1.00 0.00 66 PRO A CA 1
ATOM 1457 C C . PRO A 1 93 ? 11.587 13.801 0.625 1.00 0.00 66 PRO A C 1
ATOM 1458 O O . PRO A 1 93 ? 10.764 14.028 1.490 1.00 0.00 66 PRO A O 1
ATOM 1469 N N . ASP A 1 94 ? 11.539 14.404 -0.535 1.00 0.00 67 ASP A N 1
ATOM 1470 C CA . ASP A 1 94 ? 10.459 15.397 -0.825 1.00 0.00 67 ASP A CA 1
ATOM 1471 C C . ASP A 1 94 ? 9.106 14.675 -0.943 1.00 0.00 67 ASP A C 1
ATOM 1472 O O . ASP A 1 94 ? 8.064 15.299 -0.995 1.00 0.00 67 ASP A O 1
ATOM 1481 N N . GLY A 1 95 ? 9.120 13.365 -0.987 1.00 0.00 68 GLY A N 1
ATOM 1482 C CA . GLY A 1 95 ? 7.851 12.593 -1.097 1.00 0.00 68 GLY A CA 1
ATOM 1483 C C . GLY A 1 95 ? 7.761 11.606 0.066 1.00 0.00 68 GLY A C 1
ATOM 1484 O O . GLY A 1 95 ? 6.738 11.493 0.716 1.00 0.00 68 GLY A O 1
ATOM 1488 N N . ASN A 1 96 ? 8.824 10.888 0.336 1.00 0.00 69 ASN A N 1
ATOM 1489 C CA . ASN A 1 96 ? 8.802 9.906 1.461 1.00 0.00 69 ASN A CA 1
ATOM 1490 C C . ASN A 1 96 ? 9.091 10.617 2.786 1.00 0.00 69 ASN A C 1
ATOM 1491 O O . ASN A 1 96 ? 10.120 10.407 3.411 1.00 0.00 69 ASN A O 1
ATOM 1502 N N . GLY A 1 97 ? 8.189 11.451 3.217 1.00 0.00 70 GLY A N 1
ATOM 1503 C CA . GLY A 1 97 ? 8.388 12.181 4.501 1.00 0.00 70 GLY A CA 1
ATOM 1504 C C . GLY A 1 97 ? 7.299 11.761 5.483 1.00 0.00 70 GLY A C 1
ATOM 1505 O O . GLY A 1 97 ? 6.414 11.002 5.142 1.00 0.00 70 GLY A O 1
ATOM 1509 N N . SER A 1 98 ? 7.355 12.246 6.700 1.00 0.00 71 SER A N 1
ATOM 1510 C CA . SER A 1 98 ? 6.318 11.871 7.713 1.00 0.00 71 SER A CA 1
ATOM 1511 C C . SER A 1 98 ? 4.908 12.133 7.164 1.00 0.00 71 SER A C 1
ATOM 1512 O O . SER A 1 98 ? 3.954 11.483 7.551 1.00 0.00 71 SER A O 1
ATOM 1520 N N . SER A 1 99 ? 4.770 13.070 6.254 1.00 0.00 72 SER A N 1
ATOM 1521 C CA . SER A 1 99 ? 3.427 13.360 5.667 1.00 0.00 72 SER A CA 1
ATOM 1522 C C . SER A 1 99 ? 2.865 12.090 5.010 1.00 0.00 72 SER A C 1
ATOM 1523 O O . SER A 1 99 ? 1.689 11.810 5.101 1.00 0.00 72 SER A O 1
ATOM 1531 N N . SER A 1 100 ? 3.699 11.310 4.365 1.00 0.00 73 SER A N 1
ATOM 1532 C CA . SER A 1 100 ? 3.211 10.050 3.722 1.00 0.00 73 SER A CA 1
ATOM 1533 C C . SER A 1 100 ? 3.454 8.874 4.662 1.00 0.00 73 SER A C 1
ATOM 1534 O O . SER A 1 100 ? 2.529 8.265 5.159 1.00 0.00 73 SER A O 1
ATOM 1542 N N . CYS A 1 101 ? 4.695 8.578 4.929 1.00 0.00 74 CYS A N 1
ATOM 1543 C CA . CYS A 1 101 ? 5.031 7.461 5.859 1.00 0.00 74 CYS A CA 1
ATOM 1544 C C . CYS A 1 101 ? 5.743 8.040 7.084 1.00 0.00 74 CYS A C 1
ATOM 1545 O O . CYS A 1 101 ? 6.297 9.110 7.012 1.00 0.00 74 CYS A O 1
ATOM 1552 N N . PRO A 1 102 ? 5.710 7.319 8.174 1.00 0.00 75 PRO A N 1
ATOM 1553 C CA . PRO A 1 102 ? 6.360 7.809 9.418 1.00 0.00 75 PRO A CA 1
ATOM 1554 C C . PRO A 1 102 ? 7.882 7.914 9.243 1.00 0.00 75 PRO A C 1
ATOM 1555 O O . PRO A 1 102 ? 8.425 9.003 9.182 1.00 0.00 75 PRO A O 1
ATOM 1566 N N . THR A 1 103 ? 8.574 6.811 9.155 1.00 0.00 76 THR A N 1
ATOM 1567 C CA . THR A 1 103 ? 10.052 6.873 8.983 1.00 0.00 76 THR A CA 1
ATOM 1568 C C . THR A 1 103 ? 10.504 5.843 7.941 1.00 0.00 76 THR A C 1
ATOM 1569 O O . THR A 1 103 ? 9.888 4.802 7.778 1.00 0.00 76 THR A O 1
ATOM 1580 N N . GLY A 1 104 ? 11.573 6.124 7.238 1.00 0.00 77 GLY A N 1
ATOM 1581 C CA . GLY A 1 104 ? 12.072 5.158 6.213 1.00 0.00 77 GLY A CA 1
ATOM 1582 C C . GLY A 1 104 ? 12.407 5.880 4.899 1.00 0.00 77 GLY A C 1
ATOM 1583 O O . GLY A 1 104 ? 12.127 5.377 3.829 1.00 0.00 77 GLY A O 1
ATOM 1587 N N . SER A 1 105 ? 13.017 7.035 4.958 1.00 0.00 78 SER A N 1
ATOM 1588 C CA . SER A 1 105 ? 13.381 7.744 3.693 1.00 0.00 78 SER A CA 1
ATOM 1589 C C . SER A 1 105 ? 14.835 7.420 3.335 1.00 0.00 78 SER A C 1
ATOM 1590 O O . SER A 1 105 ? 15.703 8.278 3.342 1.00 0.00 78 SER A O 1
ATOM 1598 N N . SER A 1 106 ? 15.106 6.178 3.038 1.00 0.00 79 SER A N 1
ATOM 1599 C CA . SER A 1 106 ? 16.494 5.754 2.691 1.00 0.00 79 SER A CA 1
ATOM 1600 C C . SER A 1 106 ? 16.813 6.162 1.247 1.00 0.00 79 SER A C 1
ATOM 1601 O O . SER A 1 106 ? 16.931 5.331 0.363 1.00 0.00 79 SER A O 1
ATOM 1609 N N . GLY A 1 107 ? 16.944 7.437 1.007 1.00 0.00 80 GLY A N 1
ATOM 1610 C CA . GLY A 1 107 ? 17.250 7.918 -0.373 1.00 0.00 80 GLY A CA 1
ATOM 1611 C C . GLY A 1 107 ? 17.724 9.370 -0.312 1.00 0.00 80 GLY A C 1
ATOM 1612 O O . GLY A 1 107 ? 16.888 10.247 -0.376 1.00 0.00 80 GLY A O 1
ATOM 1617 N N . SER A 1 1 ? 9.126 -3.606 44.654 1.00 0.00 -27 SER A N 2
ATOM 1618 C CA . SER A 1 1 ? 9.439 -4.305 43.371 1.00 0.00 -27 SER A CA 2
ATOM 1619 C C . SER A 1 1 ? 10.525 -5.365 43.604 1.00 0.00 -27 SER A C 2
ATOM 1620 O O . SER A 1 1 ? 11.549 -5.094 44.204 1.00 0.00 -27 SER A O 2
ATOM 1630 N N . TYR A 1 2 ? 10.314 -6.566 43.128 1.00 0.00 -26 TYR A N 2
ATOM 1631 C CA . TYR A 1 2 ? 11.334 -7.645 43.305 1.00 0.00 -26 TYR A CA 2
ATOM 1632 C C . TYR A 1 2 ? 11.921 -8.009 41.941 1.00 0.00 -26 TYR A C 2
ATOM 1633 O O . TYR A 1 2 ? 11.187 -8.153 40.985 1.00 0.00 -26 TYR A O 2
ATOM 1651 N N . TYR A 1 3 ? 13.229 -8.153 41.854 1.00 0.00 -25 TYR A N 2
ATOM 1652 C CA . TYR A 1 3 ? 13.914 -8.508 40.552 1.00 0.00 -25 TYR A CA 2
ATOM 1653 C C . TYR A 1 3 ? 13.102 -8.041 39.337 1.00 0.00 -25 TYR A C 2
ATOM 1654 O O . TYR A 1 3 ? 12.794 -8.812 38.443 1.00 0.00 -25 TYR A O 2
ATOM 1672 N N . HIS A 1 4 ? 12.748 -6.779 39.298 1.00 0.00 -24 HIS A N 2
ATOM 1673 C CA . HIS A 1 4 ? 11.949 -6.259 38.146 1.00 0.00 -24 HIS A CA 2
ATOM 1674 C C . HIS A 1 4 ? 12.780 -6.286 36.862 1.00 0.00 -24 HIS A C 2
ATOM 1675 O O . HIS A 1 4 ? 13.846 -5.691 36.779 1.00 0.00 -24 HIS A O 2
ATOM 1689 N N . HIS A 1 5 ? 12.292 -6.968 35.861 1.00 0.00 -23 HIS A N 2
ATOM 1690 C CA . HIS A 1 5 ? 13.021 -7.051 34.563 1.00 0.00 -23 HIS A CA 2
ATOM 1691 C C . HIS A 1 5 ? 12.027 -6.851 33.414 1.00 0.00 -23 HIS A C 2
ATOM 1692 O O . HIS A 1 5 ? 11.322 -7.766 33.027 1.00 0.00 -23 HIS A O 2
ATOM 1706 N N . HIS A 1 6 ? 11.950 -5.660 32.880 1.00 0.00 -22 HIS A N 2
ATOM 1707 C CA . HIS A 1 6 ? 10.987 -5.402 31.764 1.00 0.00 -22 HIS A CA 2
ATOM 1708 C C . HIS A 1 6 ? 11.292 -6.322 30.580 1.00 0.00 -22 HIS A C 2
ATOM 1709 O O . HIS A 1 6 ? 12.440 -6.562 30.252 1.00 0.00 -22 HIS A O 2
ATOM 1723 N N . HIS A 1 7 ? 10.279 -6.845 29.943 1.00 0.00 -21 HIS A N 2
ATOM 1724 C CA . HIS A 1 7 ? 10.516 -7.757 28.787 1.00 0.00 -21 HIS A CA 2
ATOM 1725 C C . HIS A 1 7 ? 10.188 -7.049 27.470 1.00 0.00 -21 HIS A C 2
ATOM 1726 O O . HIS A 1 7 ? 9.128 -6.464 27.324 1.00 0.00 -21 HIS A O 2
ATOM 1740 N N . HIS A 1 8 ? 11.084 -7.110 26.512 1.00 0.00 -20 HIS A N 2
ATOM 1741 C CA . HIS A 1 8 ? 10.849 -6.455 25.183 1.00 0.00 -20 HIS A CA 2
ATOM 1742 C C . HIS A 1 8 ? 10.830 -4.926 25.324 1.00 0.00 -20 HIS A C 2
ATOM 1743 O O . HIS A 1 8 ? 11.189 -4.382 26.355 1.00 0.00 -20 HIS A O 2
ATOM 1757 N N . HIS A 1 9 ? 10.418 -4.236 24.289 1.00 0.00 -19 HIS A N 2
ATOM 1758 C CA . HIS A 1 9 ? 10.368 -2.738 24.331 1.00 0.00 -19 HIS A CA 2
ATOM 1759 C C . HIS A 1 9 ? 8.907 -2.276 24.393 1.00 0.00 -19 HIS A C 2
ATOM 1760 O O . HIS A 1 9 ? 8.021 -3.058 24.685 1.00 0.00 -19 HIS A O 2
ATOM 1774 N N . ASP A 1 10 ? 8.638 -1.024 24.104 1.00 0.00 -18 ASP A N 2
ATOM 1775 C CA . ASP A 1 10 ? 7.220 -0.542 24.133 1.00 0.00 -18 ASP A CA 2
ATOM 1776 C C . ASP A 1 10 ? 6.442 -1.189 22.992 1.00 0.00 -18 ASP A C 2
ATOM 1777 O O . ASP A 1 10 ? 5.294 -1.572 23.144 1.00 0.00 -18 ASP A O 2
ATOM 1786 N N . TYR A 1 11 ? 7.079 -1.365 21.873 1.00 0.00 -17 TYR A N 2
ATOM 1787 C CA . TYR A 1 11 ? 6.402 -2.050 20.731 1.00 0.00 -17 TYR A CA 2
ATOM 1788 C C . TYR A 1 11 ? 6.527 -3.555 20.967 1.00 0.00 -17 TYR A C 2
ATOM 1789 O O . TYR A 1 11 ? 7.405 -4.216 20.447 1.00 0.00 -17 TYR A O 2
ATOM 1807 N N . ASP A 1 12 ? 5.674 -4.088 21.804 1.00 0.00 -16 ASP A N 2
ATOM 1808 C CA . ASP A 1 12 ? 5.746 -5.541 22.150 1.00 0.00 -16 ASP A CA 2
ATOM 1809 C C . ASP A 1 12 ? 5.250 -6.458 21.029 1.00 0.00 -16 ASP A C 2
ATOM 1810 O O . ASP A 1 12 ? 5.151 -7.658 21.209 1.00 0.00 -16 ASP A O 2
ATOM 1819 N N . ILE A 1 13 ? 4.951 -5.930 19.884 1.00 0.00 -15 ILE A N 2
ATOM 1820 C CA . ILE A 1 13 ? 4.483 -6.805 18.766 1.00 0.00 -15 ILE A CA 2
ATOM 1821 C C . ILE A 1 13 ? 5.172 -6.396 17.461 1.00 0.00 -15 ILE A C 2
ATOM 1822 O O . ILE A 1 13 ? 4.879 -5.353 16.908 1.00 0.00 -15 ILE A O 2
ATOM 1838 N N . PRO A 1 14 ? 6.077 -7.230 17.012 1.00 0.00 -14 PRO A N 2
ATOM 1839 C CA . PRO A 1 14 ? 6.818 -6.943 15.761 1.00 0.00 -14 PRO A CA 2
ATOM 1840 C C . PRO A 1 14 ? 5.874 -7.060 14.561 1.00 0.00 -14 PRO A C 2
ATOM 1841 O O . PRO A 1 14 ? 5.769 -8.102 13.940 1.00 0.00 -14 PRO A O 2
ATOM 1852 N N . THR A 1 15 ? 5.170 -6.014 14.252 1.00 0.00 -13 THR A N 2
ATOM 1853 C CA . THR A 1 15 ? 4.207 -6.065 13.117 1.00 0.00 -13 THR A CA 2
ATOM 1854 C C . THR A 1 15 ? 4.559 -5.026 12.048 1.00 0.00 -13 THR A C 2
ATOM 1855 O O . THR A 1 15 ? 4.542 -3.832 12.296 1.00 0.00 -13 THR A O 2
ATOM 1866 N N . THR A 1 16 ? 4.854 -5.472 10.856 1.00 0.00 -12 THR A N 2
ATOM 1867 C CA . THR A 1 16 ? 5.185 -4.525 9.756 1.00 0.00 -12 THR A CA 2
ATOM 1868 C C . THR A 1 16 ? 3.885 -3.992 9.145 1.00 0.00 -12 THR A C 2
ATOM 1869 O O . THR A 1 16 ? 3.766 -2.822 8.831 1.00 0.00 -12 THR A O 2
ATOM 1880 N N . GLU A 1 17 ? 2.910 -4.850 8.985 1.00 0.00 -11 GLU A N 2
ATOM 1881 C CA . GLU A 1 17 ? 1.601 -4.420 8.399 1.00 0.00 -11 GLU A CA 2
ATOM 1882 C C . GLU A 1 17 ? 0.816 -3.546 9.383 1.00 0.00 -11 GLU A C 2
ATOM 1883 O O . GLU A 1 17 ? -0.224 -3.009 9.046 1.00 0.00 -11 GLU A O 2
ATOM 1895 N N . ASN A 1 18 ? 1.312 -3.371 10.579 1.00 0.00 -10 ASN A N 2
ATOM 1896 C CA . ASN A 1 18 ? 0.600 -2.500 11.575 1.00 0.00 -10 ASN A CA 2
ATOM 1897 C C . ASN A 1 18 ? 0.514 -1.068 11.043 1.00 0.00 -10 ASN A C 2
ATOM 1898 O O . ASN A 1 18 ? -0.316 -0.282 11.450 1.00 0.00 -10 ASN A O 2
ATOM 1909 N N . LEU A 1 19 ? 1.359 -0.747 10.115 1.00 0.00 -9 LEU A N 2
ATOM 1910 C CA . LEU A 1 19 ? 1.354 0.615 9.510 1.00 0.00 -9 LEU A CA 2
ATOM 1911 C C . LEU A 1 19 ? 0.150 0.765 8.559 1.00 0.00 -9 LEU A C 2
ATOM 1912 O O . LEU A 1 19 ? -0.163 1.854 8.112 1.00 0.00 -9 LEU A O 2
ATOM 1928 N N . TYR A 1 20 ? -0.514 -0.326 8.236 1.00 0.00 -8 TYR A N 2
ATOM 1929 C CA . TYR A 1 20 ? -1.684 -0.260 7.305 1.00 0.00 -8 TYR A CA 2
ATOM 1930 C C . TYR A 1 20 ? -3.003 -0.094 8.066 1.00 0.00 -8 TYR A C 2
ATOM 1931 O O . TYR A 1 20 ? -4.067 -0.158 7.480 1.00 0.00 -8 TYR A O 2
ATOM 1949 N N . PHE A 1 21 ? -2.949 0.098 9.355 1.00 0.00 -7 PHE A N 2
ATOM 1950 C CA . PHE A 1 21 ? -4.212 0.266 10.150 1.00 0.00 -7 PHE A CA 2
ATOM 1951 C C . PHE A 1 21 ? -4.960 1.498 9.654 1.00 0.00 -7 PHE A C 2
ATOM 1952 O O . PHE A 1 21 ? -4.706 2.613 10.060 1.00 0.00 -7 PHE A O 2
ATOM 1969 N N . GLN A 1 22 ? -5.877 1.282 8.775 1.00 0.00 -6 GLN A N 2
ATOM 1970 C CA . GLN A 1 22 ? -6.676 2.405 8.203 1.00 0.00 -6 GLN A CA 2
ATOM 1971 C C . GLN A 1 22 ? -8.101 2.382 8.755 1.00 0.00 -6 GLN A C 2
ATOM 1972 O O . GLN A 1 22 ? -8.999 1.807 8.157 1.00 0.00 -6 GLN A O 2
ATOM 1986 N N . GLY A 1 23 ? -8.322 3.004 9.879 1.00 0.00 -5 GLY A N 2
ATOM 1987 C CA . GLY A 1 23 ? -9.692 3.030 10.449 1.00 0.00 -5 GLY A CA 2
ATOM 1988 C C . GLY A 1 23 ? -10.485 4.124 9.737 1.00 0.00 -5 GLY A C 2
ATOM 1989 O O . GLY A 1 23 ? -10.501 4.202 8.521 1.00 0.00 -5 GLY A O 2
ATOM 1993 N N . ALA A 1 24 ? -11.136 4.968 10.482 1.00 0.00 -4 ALA A N 2
ATOM 1994 C CA . ALA A 1 24 ? -11.936 6.069 9.859 1.00 0.00 -4 ALA A CA 2
ATOM 1995 C C . ALA A 1 24 ? -11.026 7.232 9.460 1.00 0.00 -4 ALA A C 2
ATOM 1996 O O . ALA A 1 24 ? -10.377 7.836 10.294 1.00 0.00 -4 ALA A O 2
ATOM 2003 N N . MET A 1 25 ? -10.981 7.558 8.200 1.00 0.00 -3 MET A N 2
ATOM 2004 C CA . MET A 1 25 ? -10.124 8.697 7.754 1.00 0.00 -3 MET A CA 2
ATOM 2005 C C . MET A 1 25 ? -10.994 9.900 7.350 1.00 0.00 -3 MET A C 2
ATOM 2006 O O . MET A 1 25 ? -12.212 9.824 7.340 1.00 0.00 -3 MET A O 2
ATOM 2020 N N . GLY A 1 26 ? -10.381 11.018 7.050 1.00 0.00 -2 GLY A N 2
ATOM 2021 C CA . GLY A 1 26 ? -11.150 12.245 6.685 1.00 0.00 -2 GLY A CA 2
ATOM 2022 C C . GLY A 1 26 ? -11.816 12.103 5.314 1.00 0.00 -2 GLY A C 2
ATOM 2023 O O . GLY A 1 26 ? -11.483 12.816 4.389 1.00 0.00 -2 GLY A O 2
ATOM 2027 N N . SER A 1 27 ? -12.773 11.213 5.199 1.00 0.00 -1 SER A N 2
ATOM 2028 C CA . SER A 1 27 ? -13.525 11.010 3.912 1.00 0.00 -1 SER A CA 2
ATOM 2029 C C . SER A 1 27 ? -12.663 11.312 2.669 1.00 0.00 -1 SER A C 2
ATOM 2030 O O . SER A 1 27 ? -12.877 12.294 1.981 1.00 0.00 -1 SER A O 2
ATOM 2038 N N . GLY A 1 28 ? -11.709 10.475 2.360 1.00 0.00 1 GLY A N 2
ATOM 2039 C CA . GLY A 1 28 ? -10.860 10.721 1.154 1.00 0.00 1 GLY A CA 2
ATOM 2040 C C . GLY A 1 28 ? -11.240 9.734 0.044 1.00 0.00 1 GLY A C 2
ATOM 2041 O O . GLY A 1 28 ? -11.996 8.807 0.273 1.00 0.00 1 GLY A O 2
ATOM 2045 N N . PRO A 1 29 ? -10.707 9.970 -1.130 1.00 0.00 2 PRO A N 2
ATOM 2046 C CA . PRO A 1 29 ? -11.004 9.093 -2.298 1.00 0.00 2 PRO A CA 2
ATOM 2047 C C . PRO A 1 29 ? -10.369 7.701 -2.148 1.00 0.00 2 PRO A C 2
ATOM 2048 O O . PRO A 1 29 ? -10.894 6.718 -2.640 1.00 0.00 2 PRO A O 2
ATOM 2059 N N . CYS A 1 30 ? -9.246 7.600 -1.480 1.00 0.00 3 CYS A N 2
ATOM 2060 C CA . CYS A 1 30 ? -8.591 6.264 -1.319 1.00 0.00 3 CYS A CA 2
ATOM 2061 C C . CYS A 1 30 ? -9.464 5.336 -0.476 1.00 0.00 3 CYS A C 2
ATOM 2062 O O . CYS A 1 30 ? -9.625 4.179 -0.808 1.00 0.00 3 CYS A O 2
ATOM 2069 N N . ARG A 1 31 ? -10.036 5.814 0.608 1.00 0.00 4 ARG A N 2
ATOM 2070 C CA . ARG A 1 31 ? -10.894 4.908 1.437 1.00 0.00 4 ARG A CA 2
ATOM 2071 C C . ARG A 1 31 ? -11.976 4.264 0.559 1.00 0.00 4 ARG A C 2
ATOM 2072 O O . ARG A 1 31 ? -12.243 3.080 0.663 1.00 0.00 4 ARG A O 2
ATOM 2093 N N . ARG A 1 32 ? -12.585 5.024 -0.311 1.00 0.00 5 ARG A N 2
ATOM 2094 C CA . ARG A 1 32 ? -13.635 4.445 -1.200 1.00 0.00 5 ARG A CA 2
ATOM 2095 C C . ARG A 1 32 ? -12.992 3.454 -2.177 1.00 0.00 5 ARG A C 2
ATOM 2096 O O . ARG A 1 32 ? -13.507 2.372 -2.406 1.00 0.00 5 ARG A O 2
ATOM 2117 N N . HIS A 1 33 ? -11.861 3.808 -2.737 1.00 0.00 6 HIS A N 2
ATOM 2118 C CA . HIS A 1 33 ? -11.167 2.883 -3.680 1.00 0.00 6 HIS A CA 2
ATOM 2119 C C . HIS A 1 33 ? -10.700 1.644 -2.916 1.00 0.00 6 HIS A C 2
ATOM 2120 O O . HIS A 1 33 ? -10.885 0.525 -3.359 1.00 0.00 6 HIS A O 2
ATOM 2134 N N . LEU A 1 34 ? -10.113 1.834 -1.758 1.00 0.00 7 LEU A N 2
ATOM 2135 C CA . LEU A 1 34 ? -9.643 0.674 -0.951 1.00 0.00 7 LEU A CA 2
ATOM 2136 C C . LEU A 1 34 ? -10.820 -0.258 -0.655 1.00 0.00 7 LEU A C 2
ATOM 2137 O O . LEU A 1 34 ? -10.756 -1.445 -0.903 1.00 0.00 7 LEU A O 2
ATOM 2153 N N . ASP A 1 35 ? -11.895 0.282 -0.141 1.00 0.00 8 ASP A N 2
ATOM 2154 C CA . ASP A 1 35 ? -13.091 -0.559 0.173 1.00 0.00 8 ASP A CA 2
ATOM 2155 C C . ASP A 1 35 ? -13.546 -1.319 -1.079 1.00 0.00 8 ASP A C 2
ATOM 2156 O O . ASP A 1 35 ? -13.798 -2.505 -1.046 1.00 0.00 8 ASP A O 2
ATOM 2165 N N . SER A 1 36 ? -13.645 -0.633 -2.180 1.00 0.00 9 SER A N 2
ATOM 2166 C CA . SER A 1 36 ? -14.084 -1.280 -3.451 1.00 0.00 9 SER A CA 2
ATOM 2167 C C . SER A 1 36 ? -13.028 -2.273 -3.954 1.00 0.00 9 SER A C 2
ATOM 2168 O O . SER A 1 36 ? -13.341 -3.399 -4.302 1.00 0.00 9 SER A O 2
ATOM 2176 N N . VAL A 1 37 ? -11.786 -1.864 -4.003 1.00 0.00 10 VAL A N 2
ATOM 2177 C CA . VAL A 1 37 ? -10.722 -2.785 -4.498 1.00 0.00 10 VAL A CA 2
ATOM 2178 C C . VAL A 1 37 ? -10.526 -3.941 -3.519 1.00 0.00 10 VAL A C 2
ATOM 2179 O O . VAL A 1 37 ? -10.490 -5.089 -3.907 1.00 0.00 10 VAL A O 2
ATOM 2192 N N . LEU A 1 38 ? -10.396 -3.656 -2.255 1.00 0.00 11 LEU A N 2
ATOM 2193 C CA . LEU A 1 38 ? -10.177 -4.759 -1.283 1.00 0.00 11 LEU A CA 2
ATOM 2194 C C . LEU A 1 38 ? -11.412 -5.653 -1.178 1.00 0.00 11 LEU A C 2
ATOM 2195 O O . LEU A 1 38 ? -11.283 -6.849 -1.024 1.00 0.00 11 LEU A O 2
ATOM 2211 N N . GLN A 1 39 ? -12.604 -5.118 -1.247 1.00 0.00 12 GLN A N 2
ATOM 2212 C CA . GLN A 1 39 ? -13.774 -6.030 -1.123 1.00 0.00 12 GLN A CA 2
ATOM 2213 C C . GLN A 1 39 ? -13.848 -6.974 -2.330 1.00 0.00 12 GLN A C 2
ATOM 2214 O O . GLN A 1 39 ? -13.951 -8.175 -2.167 1.00 0.00 12 GLN A O 2
ATOM 2228 N N . GLN A 1 40 ? -13.790 -6.461 -3.537 1.00 0.00 13 GLN A N 2
ATOM 2229 C CA . GLN A 1 40 ? -13.853 -7.373 -4.729 1.00 0.00 13 GLN A CA 2
ATOM 2230 C C . GLN A 1 40 ? -12.514 -8.050 -5.030 1.00 0.00 13 GLN A C 2
ATOM 2231 O O . GLN A 1 40 ? -12.440 -9.252 -5.192 1.00 0.00 13 GLN A O 2
ATOM 2245 N N . LEU A 1 41 ? -11.464 -7.273 -5.162 1.00 0.00 14 LEU A N 2
ATOM 2246 C CA . LEU A 1 41 ? -10.142 -7.868 -5.526 1.00 0.00 14 LEU A CA 2
ATOM 2247 C C . LEU A 1 41 ? -9.554 -8.677 -4.392 1.00 0.00 14 LEU A C 2
ATOM 2248 O O . LEU A 1 41 ? -9.146 -9.800 -4.583 1.00 0.00 14 LEU A O 2
ATOM 2264 N N . GLN A 1 42 ? -9.509 -8.157 -3.205 1.00 0.00 15 GLN A N 2
ATOM 2265 C CA . GLN A 1 42 ? -8.925 -8.977 -2.113 1.00 0.00 15 GLN A CA 2
ATOM 2266 C C . GLN A 1 42 ? -9.741 -10.242 -1.936 1.00 0.00 15 GLN A C 2
ATOM 2267 O O . GLN A 1 42 ? -9.253 -11.233 -1.428 1.00 0.00 15 GLN A O 2
ATOM 2281 N N . THR A 1 43 ? -10.965 -10.236 -2.370 1.00 0.00 16 THR A N 2
ATOM 2282 C CA . THR A 1 43 ? -11.772 -11.451 -2.233 1.00 0.00 16 THR A CA 2
ATOM 2283 C C . THR A 1 43 ? -11.467 -12.427 -3.371 1.00 0.00 16 THR A C 2
ATOM 2284 O O . THR A 1 43 ? -11.225 -13.598 -3.128 1.00 0.00 16 THR A O 2
ATOM 2295 N N . GLU A 1 44 ? -11.489 -11.988 -4.613 1.00 0.00 17 GLU A N 2
ATOM 2296 C CA . GLU A 1 44 ? -11.214 -12.983 -5.708 1.00 0.00 17 GLU A CA 2
ATOM 2297 C C . GLU A 1 44 ? -9.797 -12.889 -6.275 1.00 0.00 17 GLU A C 2
ATOM 2298 O O . GLU A 1 44 ? -9.470 -13.564 -7.234 1.00 0.00 17 GLU A O 2
ATOM 2310 N N . VAL A 1 45 ? -8.956 -12.089 -5.712 1.00 0.00 18 VAL A N 2
ATOM 2311 C CA . VAL A 1 45 ? -7.556 -11.990 -6.246 1.00 0.00 18 VAL A CA 2
ATOM 2312 C C . VAL A 1 45 ? -6.536 -12.738 -5.394 1.00 0.00 18 VAL A C 2
ATOM 2313 O O . VAL A 1 45 ? -5.742 -13.533 -5.863 1.00 0.00 18 VAL A O 2
ATOM 2326 N N . TYR A 1 46 ? -6.508 -12.368 -4.156 1.00 0.00 19 TYR A N 2
ATOM 2327 C CA . TYR A 1 46 ? -5.494 -12.886 -3.184 1.00 0.00 19 TYR A CA 2
ATOM 2328 C C . TYR A 1 46 ? -5.373 -14.392 -3.101 1.00 0.00 19 TYR A C 2
ATOM 2329 O O . TYR A 1 46 ? -4.416 -14.903 -2.546 1.00 0.00 19 TYR A O 2
ATOM 2347 N N . ARG A 1 47 ? -6.311 -15.107 -3.583 1.00 0.00 20 ARG A N 2
ATOM 2348 C CA . ARG A 1 47 ? -6.196 -16.590 -3.441 1.00 0.00 20 ARG A CA 2
ATOM 2349 C C . ARG A 1 47 ? -5.351 -17.236 -4.540 1.00 0.00 20 ARG A C 2
ATOM 2350 O O . ARG A 1 47 ? -4.439 -17.987 -4.253 1.00 0.00 20 ARG A O 2
ATOM 2371 N N . GLY A 1 48 ? -5.661 -16.999 -5.779 1.00 0.00 21 GLY A N 2
ATOM 2372 C CA . GLY A 1 48 ? -4.891 -17.659 -6.869 1.00 0.00 21 GLY A CA 2
ATOM 2373 C C . GLY A 1 48 ? -4.311 -16.706 -7.921 1.00 0.00 21 GLY A C 2
ATOM 2374 O O . GLY A 1 48 ? -3.806 -17.197 -8.919 1.00 0.00 21 GLY A O 2
ATOM 2378 N N . ALA A 1 49 ? -4.445 -15.388 -7.850 1.00 0.00 22 ALA A N 2
ATOM 2379 C CA . ALA A 1 49 ? -3.946 -14.651 -9.061 1.00 0.00 22 ALA A CA 2
ATOM 2380 C C . ALA A 1 49 ? -2.419 -14.436 -9.115 1.00 0.00 22 ALA A C 2
ATOM 2381 O O . ALA A 1 49 ? -1.719 -15.296 -9.618 1.00 0.00 22 ALA A O 2
ATOM 2388 N N . GLN A 1 50 ? -1.857 -13.371 -8.574 1.00 0.00 23 GLN A N 2
ATOM 2389 C CA . GLN A 1 50 ? -0.357 -13.282 -8.611 1.00 0.00 23 GLN A CA 2
ATOM 2390 C C . GLN A 1 50 ? 0.267 -12.735 -7.324 1.00 0.00 23 GLN A C 2
ATOM 2391 O O . GLN A 1 50 ? 0.934 -13.401 -6.556 1.00 0.00 23 GLN A O 2
ATOM 2405 N N . THR A 1 51 ? 0.065 -11.456 -7.186 1.00 0.00 24 THR A N 2
ATOM 2406 C CA . THR A 1 51 ? 0.606 -10.604 -6.092 1.00 0.00 24 THR A CA 2
ATOM 2407 C C . THR A 1 51 ? -0.107 -9.238 -6.218 1.00 0.00 24 THR A C 2
ATOM 2408 O O . THR A 1 51 ? 0.532 -8.208 -6.359 1.00 0.00 24 THR A O 2
ATOM 2419 N N . LEU A 1 52 ? -1.405 -9.233 -6.320 1.00 0.00 25 LEU A N 2
ATOM 2420 C CA . LEU A 1 52 ? -2.126 -7.953 -6.617 1.00 0.00 25 LEU A CA 2
ATOM 2421 C C . LEU A 1 52 ? -2.043 -6.989 -5.451 1.00 0.00 25 LEU A C 2
ATOM 2422 O O . LEU A 1 52 ? -2.260 -7.316 -4.306 1.00 0.00 25 LEU A O 2
ATOM 2438 N N . TYR A 1 53 ? -1.632 -5.806 -5.790 1.00 0.00 26 TYR A N 2
ATOM 2439 C CA . TYR A 1 53 ? -1.387 -4.728 -4.794 1.00 0.00 26 TYR A CA 2
ATOM 2440 C C . TYR A 1 53 ? -2.645 -3.947 -4.383 1.00 0.00 26 TYR A C 2
ATOM 2441 O O . TYR A 1 53 ? -3.482 -3.602 -5.198 1.00 0.00 26 TYR A O 2
ATOM 2459 N N . VAL A 1 54 ? -2.740 -3.646 -3.114 1.00 0.00 27 VAL A N 2
ATOM 2460 C CA . VAL A 1 54 ? -3.887 -2.848 -2.590 1.00 0.00 27 VAL A CA 2
ATOM 2461 C C . VAL A 1 54 ? -3.340 -1.509 -2.052 1.00 0.00 27 VAL A C 2
ATOM 2462 O O . VAL A 1 54 ? -2.277 -1.475 -1.446 1.00 0.00 27 VAL A O 2
ATOM 2475 N N . PRO A 1 55 ? -4.061 -0.447 -2.333 1.00 0.00 28 PRO A N 2
ATOM 2476 C CA . PRO A 1 55 ? -3.631 0.917 -1.911 1.00 0.00 28 PRO A CA 2
ATOM 2477 C C . PRO A 1 55 ? -3.863 1.186 -0.412 1.00 0.00 28 PRO A C 2
ATOM 2478 O O . PRO A 1 55 ? -4.764 0.646 0.204 1.00 0.00 28 PRO A O 2
ATOM 2489 N N . ASN A 1 56 ? -3.047 2.040 0.164 1.00 0.00 29 ASN A N 2
ATOM 2490 C CA . ASN A 1 56 ? -3.194 2.392 1.612 1.00 0.00 29 ASN A CA 2
ATOM 2491 C C . ASN A 1 56 ? -3.679 3.823 1.753 1.00 0.00 29 ASN A C 2
ATOM 2492 O O . ASN A 1 56 ? -3.183 4.710 1.087 1.00 0.00 29 ASN A O 2
ATOM 2503 N N . CYS A 1 57 ? -4.588 4.078 2.640 1.00 0.00 30 CYS A N 2
ATOM 2504 C CA . CYS A 1 57 ? -5.036 5.482 2.827 1.00 0.00 30 CYS A CA 2
ATOM 2505 C C . CYS A 1 57 ? -4.768 5.913 4.259 1.00 0.00 30 CYS A C 2
ATOM 2506 O O . CYS A 1 57 ? -5.088 5.218 5.206 1.00 0.00 30 CYS A O 2
ATOM 2513 N N . ASP A 1 58 ? -4.204 7.064 4.419 1.00 0.00 31 ASP A N 2
ATOM 2514 C CA . ASP A 1 58 ? -3.924 7.582 5.781 1.00 0.00 31 ASP A CA 2
ATOM 2515 C C . ASP A 1 58 ? -5.157 8.318 6.280 1.00 0.00 31 ASP A C 2
ATOM 2516 O O . ASP A 1 58 ? -6.153 8.415 5.579 1.00 0.00 31 ASP A O 2
ATOM 2525 N N . HIS A 1 59 ? -5.116 8.817 7.481 1.00 0.00 32 HIS A N 2
ATOM 2526 C CA . HIS A 1 59 ? -6.301 9.538 8.041 1.00 0.00 32 HIS A CA 2
ATOM 2527 C C . HIS A 1 59 ? -6.869 10.567 7.037 1.00 0.00 32 HIS A C 2
ATOM 2528 O O . HIS A 1 59 ? -8.011 10.939 7.138 1.00 0.00 32 HIS A O 2
ATOM 2542 N N . ARG A 1 60 ? -6.108 11.017 6.061 1.00 0.00 33 ARG A N 2
ATOM 2543 C CA . ARG A 1 60 ? -6.688 12.002 5.068 1.00 0.00 33 ARG A CA 2
ATOM 2544 C C . ARG A 1 60 ? -7.514 11.287 3.970 1.00 0.00 33 ARG A C 2
ATOM 2545 O O . ARG A 1 60 ? -7.933 11.907 3.011 1.00 0.00 33 ARG A O 2
ATOM 2566 N N . GLY A 1 61 ? -7.775 10.003 4.103 1.00 0.00 34 GLY A N 2
ATOM 2567 C CA . GLY A 1 61 ? -8.590 9.276 3.079 1.00 0.00 34 GLY A CA 2
ATOM 2568 C C . GLY A 1 61 ? -7.892 9.189 1.710 1.00 0.00 34 GLY A C 2
ATOM 2569 O O . GLY A 1 61 ? -8.444 8.632 0.785 1.00 0.00 34 GLY A O 2
ATOM 2573 N N . PHE A 1 62 ? -6.698 9.702 1.564 1.00 0.00 35 PHE A N 2
ATOM 2574 C CA . PHE A 1 62 ? -5.992 9.602 0.242 1.00 0.00 35 PHE A CA 2
ATOM 2575 C C . PHE A 1 62 ? -5.041 8.399 0.269 1.00 0.00 35 PHE A C 2
ATOM 2576 O O . PHE A 1 62 ? -4.727 7.897 1.328 1.00 0.00 35 PHE A O 2
ATOM 2593 N N . TYR A 1 63 ? -4.537 7.965 -0.867 1.00 0.00 36 TYR A N 2
ATOM 2594 C CA . TYR A 1 63 ? -3.549 6.822 -0.862 1.00 0.00 36 TYR A CA 2
ATOM 2595 C C . TYR A 1 63 ? -2.250 7.466 -0.414 1.00 0.00 36 TYR A C 2
ATOM 2596 O O . TYR A 1 63 ? -1.405 7.790 -1.219 1.00 0.00 36 TYR A O 2
ATOM 2614 N N . ARG A 1 64 ? -2.148 7.793 0.844 1.00 0.00 37 ARG A N 2
ATOM 2615 C CA . ARG A 1 64 ? -0.965 8.577 1.261 1.00 0.00 37 ARG A CA 2
ATOM 2616 C C . ARG A 1 64 ? 0.328 7.823 1.497 1.00 0.00 37 ARG A C 2
ATOM 2617 O O . ARG A 1 64 ? 1.347 8.158 0.947 1.00 0.00 37 ARG A O 2
ATOM 2638 N N . LYS A 1 65 ? 0.328 6.916 2.402 1.00 0.00 38 LYS A N 2
ATOM 2639 C CA . LYS A 1 65 ? 1.622 6.264 2.762 1.00 0.00 38 LYS A CA 2
ATOM 2640 C C . LYS A 1 65 ? 2.000 4.977 2.026 1.00 0.00 38 LYS A C 2
ATOM 2641 O O . LYS A 1 65 ? 3.139 4.818 1.627 1.00 0.00 38 LYS A O 2
ATOM 2660 N N . ARG A 1 66 ? 1.120 4.023 1.934 1.00 0.00 39 ARG A N 2
ATOM 2661 C CA . ARG A 1 66 ? 1.545 2.728 1.326 1.00 0.00 39 ARG A CA 2
ATOM 2662 C C . ARG A 1 66 ? 0.820 2.317 0.048 1.00 0.00 39 ARG A C 2
ATOM 2663 O O . ARG A 1 66 ? -0.361 2.528 -0.138 1.00 0.00 39 ARG A O 2
ATOM 2684 N N . GLN A 1 67 ? 1.541 1.593 -0.742 1.00 0.00 40 GLN A N 2
ATOM 2685 C CA . GLN A 1 67 ? 1.007 0.945 -1.959 1.00 0.00 40 GLN A CA 2
ATOM 2686 C C . GLN A 1 67 ? 1.723 -0.405 -1.936 1.00 0.00 40 GLN A C 2
ATOM 2687 O O . GLN A 1 67 ? 2.938 -0.441 -1.844 1.00 0.00 40 GLN A O 2
ATOM 2701 N N . CYS A 1 68 ? 1.035 -1.512 -1.910 1.00 0.00 41 CYS A N 2
ATOM 2702 C CA . CYS A 1 68 ? 1.800 -2.794 -1.780 1.00 0.00 41 CYS A CA 2
ATOM 2703 C C . CYS A 1 68 ? 1.249 -3.903 -2.641 1.00 0.00 41 CYS A C 2
ATOM 2704 O O . CYS A 1 68 ? 0.060 -4.095 -2.707 1.00 0.00 41 CYS A O 2
ATOM 2711 N N . ARG A 1 69 ? 2.118 -4.684 -3.231 1.00 0.00 42 ARG A N 2
ATOM 2712 C CA . ARG A 1 69 ? 1.661 -5.849 -4.033 1.00 0.00 42 ARG A CA 2
ATOM 2713 C C . ARG A 1 69 ? 1.377 -6.981 -3.052 1.00 0.00 42 ARG A C 2
ATOM 2714 O O . ARG A 1 69 ? 2.208 -7.296 -2.218 1.00 0.00 42 ARG A O 2
ATOM 2735 N N . SER A 1 70 ? 0.210 -7.562 -3.119 1.00 0.00 43 SER A N 2
ATOM 2736 C CA . SER A 1 70 ? -0.148 -8.647 -2.162 1.00 0.00 43 SER A CA 2
ATOM 2737 C C . SER A 1 70 ? -0.143 -10.011 -2.852 1.00 0.00 43 SER A C 2
ATOM 2738 O O . SER A 1 70 ? -0.861 -10.253 -3.823 1.00 0.00 43 SER A O 2
ATOM 2746 N N . SER A 1 71 ? 0.664 -10.890 -2.337 1.00 0.00 44 SER A N 2
ATOM 2747 C CA . SER A 1 71 ? 0.789 -12.263 -2.890 1.00 0.00 44 SER A CA 2
ATOM 2748 C C . SER A 1 71 ? -0.169 -13.211 -2.164 1.00 0.00 44 SER A C 2
ATOM 2749 O O . SER A 1 71 ? -0.754 -12.865 -1.154 1.00 0.00 44 SER A O 2
ATOM 2757 N N . GLN A 1 72 ? -0.354 -14.391 -2.686 1.00 0.00 45 GLN A N 2
ATOM 2758 C CA . GLN A 1 72 ? -1.292 -15.360 -2.042 1.00 0.00 45 GLN A CA 2
ATOM 2759 C C . GLN A 1 72 ? -0.664 -16.010 -0.799 1.00 0.00 45 GLN A C 2
ATOM 2760 O O . GLN A 1 72 ? -1.326 -16.207 0.204 1.00 0.00 45 GLN A O 2
ATOM 2774 N N . GLY A 1 73 ? 0.596 -16.372 -0.860 1.00 0.00 46 GLY A N 2
ATOM 2775 C CA . GLY A 1 73 ? 1.243 -17.041 0.314 1.00 0.00 46 GLY A CA 2
ATOM 2776 C C . GLY A 1 73 ? 1.843 -16.008 1.274 1.00 0.00 46 GLY A C 2
ATOM 2777 O O . GLY A 1 73 ? 1.294 -14.940 1.480 1.00 0.00 46 GLY A O 2
ATOM 2781 N N . GLN A 1 74 ? 2.966 -16.331 1.880 1.00 0.00 47 GLN A N 2
ATOM 2782 C CA . GLN A 1 74 ? 3.615 -15.387 2.849 1.00 0.00 47 GLN A CA 2
ATOM 2783 C C . GLN A 1 74 ? 4.530 -14.387 2.117 1.00 0.00 47 GLN A C 2
ATOM 2784 O O . GLN A 1 74 ? 5.223 -13.604 2.741 1.00 0.00 47 GLN A O 2
ATOM 2798 N N . ARG A 1 75 ? 4.524 -14.384 0.811 1.00 0.00 48 ARG A N 2
ATOM 2799 C CA . ARG A 1 75 ? 5.378 -13.417 0.051 1.00 0.00 48 ARG A CA 2
ATOM 2800 C C . ARG A 1 75 ? 4.963 -11.963 0.360 1.00 0.00 48 ARG A C 2
ATOM 2801 O O . ARG A 1 75 ? 5.638 -11.041 -0.054 1.00 0.00 48 ARG A O 2
ATOM 2822 N N . ARG A 1 76 ? 3.861 -11.777 1.083 1.00 0.00 49 ARG A N 2
ATOM 2823 C CA . ARG A 1 76 ? 3.338 -10.408 1.453 1.00 0.00 49 ARG A CA 2
ATOM 2824 C C . ARG A 1 76 ? 4.238 -9.287 0.933 1.00 0.00 49 ARG A C 2
ATOM 2825 O O . ARG A 1 76 ? 5.171 -8.861 1.592 1.00 0.00 49 ARG A O 2
ATOM 2846 N N . GLY A 1 77 ? 3.966 -8.819 -0.251 1.00 0.00 50 GLY A N 2
ATOM 2847 C CA . GLY A 1 77 ? 4.798 -7.739 -0.843 1.00 0.00 50 GLY A CA 2
ATOM 2848 C C . GLY A 1 77 ? 4.873 -7.942 -2.360 1.00 0.00 50 GLY A C 2
ATOM 2849 O O . GLY A 1 77 ? 4.146 -8.744 -2.915 1.00 0.00 50 GLY A O 2
ATOM 2853 N N . PRO A 1 78 ? 5.758 -7.211 -2.987 1.00 0.00 51 PRO A N 2
ATOM 2854 C CA . PRO A 1 78 ? 6.630 -6.248 -2.261 1.00 0.00 51 PRO A CA 2
ATOM 2855 C C . PRO A 1 78 ? 5.898 -4.952 -1.898 1.00 0.00 51 PRO A C 2
ATOM 2856 O O . PRO A 1 78 ? 5.059 -4.455 -2.633 1.00 0.00 51 PRO A O 2
ATOM 2867 N N . CYS A 1 79 ? 6.235 -4.405 -0.768 1.00 0.00 52 CYS A N 2
ATOM 2868 C CA . CYS A 1 79 ? 5.613 -3.126 -0.310 1.00 0.00 52 CYS A CA 2
ATOM 2869 C C . CYS A 1 79 ? 6.485 -1.931 -0.687 1.00 0.00 52 CYS A C 2
ATOM 2870 O O . CYS A 1 79 ? 7.690 -2.046 -0.820 1.00 0.00 52 CYS A O 2
ATOM 2877 N N . TRP A 1 80 ? 5.895 -0.776 -0.807 1.00 0.00 53 TRP A N 2
ATOM 2878 C CA . TRP A 1 80 ? 6.691 0.450 -1.114 1.00 0.00 53 TRP A CA 2
ATOM 2879 C C . TRP A 1 80 ? 5.888 1.691 -0.708 1.00 0.00 53 TRP A C 2
ATOM 2880 O O . TRP A 1 80 ? 4.671 1.709 -0.793 1.00 0.00 53 TRP A O 2
ATOM 2901 N N . CYS A 1 81 ? 6.550 2.711 -0.228 1.00 0.00 54 CYS A N 2
ATOM 2902 C CA . CYS A 1 81 ? 5.819 3.935 0.216 1.00 0.00 54 CYS A CA 2
ATOM 2903 C C . CYS A 1 81 ? 5.445 4.805 -0.985 1.00 0.00 54 CYS A C 2
ATOM 2904 O O . CYS A 1 81 ? 6.022 4.694 -2.057 1.00 0.00 54 CYS A O 2
ATOM 2911 N N . VAL A 1 82 ? 4.470 5.657 -0.814 1.00 0.00 55 VAL A N 2
ATOM 2912 C CA . VAL A 1 82 ? 4.009 6.533 -1.941 1.00 0.00 55 VAL A CA 2
ATOM 2913 C C . VAL A 1 82 ? 3.562 7.893 -1.411 1.00 0.00 55 VAL A C 2
ATOM 2914 O O . VAL A 1 82 ? 3.449 8.085 -0.219 1.00 0.00 55 VAL A O 2
ATOM 2927 N N . ASP A 1 83 ? 3.313 8.838 -2.285 1.00 0.00 56 ASP A N 2
ATOM 2928 C CA . ASP A 1 83 ? 2.855 10.179 -1.832 1.00 0.00 56 ASP A CA 2
ATOM 2929 C C . ASP A 1 83 ? 1.327 10.168 -1.703 1.00 0.00 56 ASP A C 2
ATOM 2930 O O . ASP A 1 83 ? 0.684 9.170 -1.950 1.00 0.00 56 ASP A O 2
ATOM 2939 N N . ARG A 1 84 ? 0.759 11.272 -1.312 1.00 0.00 57 ARG A N 2
ATOM 2940 C CA . ARG A 1 84 ? -0.737 11.366 -1.137 1.00 0.00 57 ARG A CA 2
ATOM 2941 C C . ARG A 1 84 ? -1.506 10.815 -2.348 1.00 0.00 57 ARG A C 2
ATOM 2942 O O . ARG A 1 84 ? -2.622 10.342 -2.211 1.00 0.00 57 ARG A O 2
ATOM 2963 N N . MET A 1 85 ? -0.941 10.878 -3.523 1.00 0.00 58 MET A N 2
ATOM 2964 C CA . MET A 1 85 ? -1.663 10.357 -4.723 1.00 0.00 58 MET A CA 2
ATOM 2965 C C . MET A 1 85 ? -1.516 8.835 -4.809 1.00 0.00 58 MET A C 2
ATOM 2966 O O . MET A 1 85 ? -2.300 8.164 -5.455 1.00 0.00 58 MET A O 2
ATOM 2980 N N . GLY A 1 86 ? -0.528 8.290 -4.158 1.00 0.00 59 GLY A N 2
ATOM 2981 C CA . GLY A 1 86 ? -0.336 6.814 -4.186 1.00 0.00 59 GLY A CA 2
ATOM 2982 C C . GLY A 1 86 ? 0.764 6.434 -5.179 1.00 0.00 59 GLY A C 2
ATOM 2983 O O . GLY A 1 86 ? 0.826 5.304 -5.631 1.00 0.00 59 GLY A O 2
ATOM 2987 N N . LYS A 1 87 ? 1.639 7.341 -5.528 1.00 0.00 60 LYS A N 2
ATOM 2988 C CA . LYS A 1 87 ? 2.715 6.975 -6.480 1.00 0.00 60 LYS A CA 2
ATOM 2989 C C . LYS A 1 87 ? 3.979 6.615 -5.695 1.00 0.00 60 LYS A C 2
ATOM 2990 O O . LYS A 1 87 ? 4.260 7.174 -4.652 1.00 0.00 60 LYS A O 2
ATOM 3009 N N . SER A 1 88 ? 4.726 5.677 -6.190 1.00 0.00 61 SER A N 2
ATOM 3010 C CA . SER A 1 88 ? 5.967 5.228 -5.499 1.00 0.00 61 SER A CA 2
ATOM 3011 C C . SER A 1 88 ? 6.939 6.386 -5.303 1.00 0.00 61 SER A C 2
ATOM 3012 O O . SER A 1 88 ? 7.340 7.047 -6.245 1.00 0.00 61 SER A O 2
ATOM 3020 N N . LEU A 1 89 ? 7.324 6.615 -4.081 1.00 0.00 62 LEU A N 2
ATOM 3021 C CA . LEU A 1 89 ? 8.292 7.712 -3.779 1.00 0.00 62 LEU A CA 2
ATOM 3022 C C . LEU A 1 89 ? 9.722 7.176 -3.932 1.00 0.00 62 LEU A C 2
ATOM 3023 O O . LEU A 1 89 ? 10.013 6.071 -3.501 1.00 0.00 62 LEU A O 2
ATOM 3039 N N . PRO A 1 90 ? 10.570 7.969 -4.550 1.00 0.00 63 PRO A N 2
ATOM 3040 C CA . PRO A 1 90 ? 11.981 7.556 -4.760 1.00 0.00 63 PRO A CA 2
ATOM 3041 C C . PRO A 1 90 ? 12.769 7.627 -3.446 1.00 0.00 63 PRO A C 2
ATOM 3042 O O . PRO A 1 90 ? 13.155 6.613 -2.895 1.00 0.00 63 PRO A O 2
ATOM 3053 N N . GLY A 1 91 ? 13.005 8.809 -2.936 1.00 0.00 64 GLY A N 2
ATOM 3054 C CA . GLY A 1 91 ? 13.766 8.933 -1.663 1.00 0.00 64 GLY A CA 2
ATOM 3055 C C . GLY A 1 91 ? 15.257 9.061 -1.980 1.00 0.00 64 GLY A C 2
ATOM 3056 O O . GLY A 1 91 ? 15.725 8.590 -3.001 1.00 0.00 64 GLY A O 2
ATOM 3060 N N . SER A 1 92 ? 16.003 9.696 -1.118 1.00 0.00 65 SER A N 2
ATOM 3061 C CA . SER A 1 92 ? 17.469 9.863 -1.363 1.00 0.00 65 SER A CA 2
ATOM 3062 C C . SER A 1 92 ? 18.184 8.510 -1.242 1.00 0.00 65 SER A C 2
ATOM 3063 O O . SER A 1 92 ? 17.625 7.555 -0.729 1.00 0.00 65 SER A O 2
ATOM 3071 N N . PRO A 1 93 ? 19.412 8.464 -1.708 1.00 0.00 66 PRO A N 2
ATOM 3072 C CA . PRO A 1 93 ? 20.201 7.205 -1.645 1.00 0.00 66 PRO A CA 2
ATOM 3073 C C . PRO A 1 93 ? 20.487 6.821 -0.190 1.00 0.00 66 PRO A C 2
ATOM 3074 O O . PRO A 1 93 ? 20.716 5.666 0.118 1.00 0.00 66 PRO A O 2
ATOM 3085 N N . ASP A 1 94 ? 20.450 7.769 0.708 1.00 0.00 67 ASP A N 2
ATOM 3086 C CA . ASP A 1 94 ? 20.694 7.447 2.145 1.00 0.00 67 ASP A CA 2
ATOM 3087 C C . ASP A 1 94 ? 19.476 6.721 2.744 1.00 0.00 67 ASP A C 2
ATOM 3088 O O . ASP A 1 94 ? 19.510 6.278 3.877 1.00 0.00 67 ASP A O 2
ATOM 3097 N N . GLY A 1 95 ? 18.404 6.593 1.996 1.00 0.00 68 GLY A N 2
ATOM 3098 C CA . GLY A 1 95 ? 17.196 5.897 2.526 1.00 0.00 68 GLY A CA 2
ATOM 3099 C C . GLY A 1 95 ? 16.437 6.834 3.468 1.00 0.00 68 GLY A C 2
ATOM 3100 O O . GLY A 1 95 ? 16.123 6.471 4.588 1.00 0.00 68 GLY A O 2
ATOM 3104 N N . ASN A 1 96 ? 16.140 8.036 3.034 1.00 0.00 69 ASN A N 2
ATOM 3105 C CA . ASN A 1 96 ? 15.403 8.986 3.923 1.00 0.00 69 ASN A CA 2
ATOM 3106 C C . ASN A 1 96 ? 13.957 8.517 4.105 1.00 0.00 69 ASN A C 2
ATOM 3107 O O . ASN A 1 96 ? 13.234 8.312 3.143 1.00 0.00 69 ASN A O 2
ATOM 3118 N N . GLY A 1 97 ? 13.537 8.343 5.329 1.00 0.00 70 GLY A N 2
ATOM 3119 C CA . GLY A 1 97 ? 12.146 7.876 5.595 1.00 0.00 70 GLY A CA 2
ATOM 3120 C C . GLY A 1 97 ? 11.138 8.976 5.252 1.00 0.00 70 GLY A C 2
ATOM 3121 O O . GLY A 1 97 ? 10.110 8.711 4.663 1.00 0.00 70 GLY A O 2
ATOM 3125 N N . SER A 1 98 ? 11.413 10.207 5.617 1.00 0.00 71 SER A N 2
ATOM 3126 C CA . SER A 1 98 ? 10.453 11.325 5.320 1.00 0.00 71 SER A CA 2
ATOM 3127 C C . SER A 1 98 ? 10.082 11.349 3.830 1.00 0.00 71 SER A C 2
ATOM 3128 O O . SER A 1 98 ? 8.928 11.506 3.473 1.00 0.00 71 SER A O 2
ATOM 3136 N N . SER A 1 99 ? 11.047 11.210 2.961 1.00 0.00 72 SER A N 2
ATOM 3137 C CA . SER A 1 99 ? 10.747 11.242 1.499 1.00 0.00 72 SER A CA 2
ATOM 3138 C C . SER A 1 99 ? 10.009 9.975 1.048 1.00 0.00 72 SER A C 2
ATOM 3139 O O . SER A 1 99 ? 9.372 9.970 0.009 1.00 0.00 72 SER A O 2
ATOM 3147 N N . SER A 1 100 ? 10.085 8.905 1.803 1.00 0.00 73 SER A N 2
ATOM 3148 C CA . SER A 1 100 ? 9.384 7.649 1.394 1.00 0.00 73 SER A CA 2
ATOM 3149 C C . SER A 1 100 ? 8.061 7.517 2.148 1.00 0.00 73 SER A C 2
ATOM 3150 O O . SER A 1 100 ? 7.002 7.490 1.551 1.00 0.00 73 SER A O 2
ATOM 3158 N N . CYS A 1 101 ? 8.109 7.441 3.444 1.00 0.00 74 CYS A N 2
ATOM 3159 C CA . CYS A 1 101 ? 6.846 7.317 4.233 1.00 0.00 74 CYS A CA 2
ATOM 3160 C C . CYS A 1 101 ? 6.905 8.216 5.474 1.00 0.00 74 CYS A C 2
ATOM 3161 O O . CYS A 1 101 ? 7.915 8.273 6.149 1.00 0.00 74 CYS A O 2
ATOM 3168 N N . PRO A 1 102 ? 5.814 8.906 5.731 1.00 0.00 75 PRO A N 2
ATOM 3169 C CA . PRO A 1 102 ? 5.750 9.819 6.897 1.00 0.00 75 PRO A CA 2
ATOM 3170 C C . PRO A 1 102 ? 5.525 9.050 8.212 1.00 0.00 75 PRO A C 2
ATOM 3171 O O . PRO A 1 102 ? 6.464 8.760 8.930 1.00 0.00 75 PRO A O 2
ATOM 3182 N N . THR A 1 103 ? 4.297 8.727 8.549 1.00 0.00 76 THR A N 2
ATOM 3183 C CA . THR A 1 103 ? 4.045 7.997 9.830 1.00 0.00 76 THR A CA 2
ATOM 3184 C C . THR A 1 103 ? 2.884 7.008 9.679 1.00 0.00 76 THR A C 2
ATOM 3185 O O . THR A 1 103 ? 2.086 7.106 8.760 1.00 0.00 76 THR A O 2
ATOM 3196 N N . GLY A 1 104 ? 2.774 6.069 10.580 1.00 0.00 77 GLY A N 2
ATOM 3197 C CA . GLY A 1 104 ? 1.658 5.082 10.507 1.00 0.00 77 GLY A CA 2
ATOM 3198 C C . GLY A 1 104 ? 0.401 5.731 11.077 1.00 0.00 77 GLY A C 2
ATOM 3199 O O . GLY A 1 104 ? -0.407 6.280 10.352 1.00 0.00 77 GLY A O 2
ATOM 3203 N N . SER A 1 105 ? 0.238 5.682 12.367 1.00 0.00 78 SER A N 2
ATOM 3204 C CA . SER A 1 105 ? -0.956 6.306 13.006 1.00 0.00 78 SER A CA 2
ATOM 3205 C C . SER A 1 105 ? -0.504 7.276 14.108 1.00 0.00 78 SER A C 2
ATOM 3206 O O . SER A 1 105 ? -1.229 7.545 15.044 1.00 0.00 78 SER A O 2
ATOM 3214 N N . SER A 1 106 ? 0.697 7.792 14.007 1.00 0.00 79 SER A N 2
ATOM 3215 C CA . SER A 1 106 ? 1.209 8.734 15.050 1.00 0.00 79 SER A CA 2
ATOM 3216 C C . SER A 1 106 ? 0.901 10.186 14.661 1.00 0.00 79 SER A C 2
ATOM 3217 O O . SER A 1 106 ? 0.044 10.820 15.243 1.00 0.00 79 SER A O 2
ATOM 3225 N N . GLY A 1 107 ? 1.593 10.716 13.686 1.00 0.00 80 GLY A N 2
ATOM 3226 C CA . GLY A 1 107 ? 1.341 12.128 13.260 1.00 0.00 80 GLY A CA 2
ATOM 3227 C C . GLY A 1 107 ? 2.410 12.574 12.255 1.00 0.00 80 GLY A C 2
ATOM 3228 O O . GLY A 1 107 ? 3.477 11.987 12.243 1.00 0.00 80 GLY A O 2
ATOM 3233 N N . SER A 1 1 ? -63.817 -17.646 18.608 1.00 0.00 -27 SER A N 3
ATOM 3234 C CA . SER A 1 1 ? -63.359 -16.353 19.190 1.00 0.00 -27 SER A CA 3
ATOM 3235 C C . SER A 1 1 ? -63.064 -15.347 18.070 1.00 0.00 -27 SER A C 3
ATOM 3236 O O . SER A 1 1 ? -62.113 -15.499 17.323 1.00 0.00 -27 SER A O 3
ATOM 3246 N N . TYR A 1 2 ? -63.866 -14.317 17.945 1.00 0.00 -26 TYR A N 3
ATOM 3247 C CA . TYR A 1 2 ? -63.622 -13.299 16.871 1.00 0.00 -26 TYR A CA 3
ATOM 3248 C C . TYR A 1 2 ? -62.275 -12.620 17.117 1.00 0.00 -26 TYR A C 3
ATOM 3249 O O . TYR A 1 2 ? -61.902 -12.381 18.250 1.00 0.00 -26 TYR A O 3
ATOM 3267 N N . TYR A 1 3 ? -61.536 -12.322 16.078 1.00 0.00 -25 TYR A N 3
ATOM 3268 C CA . TYR A 1 3 ? -60.196 -11.672 16.264 1.00 0.00 -25 TYR A CA 3
ATOM 3269 C C . TYR A 1 3 ? -60.278 -10.552 17.313 1.00 0.00 -25 TYR A C 3
ATOM 3270 O O . TYR A 1 3 ? -60.921 -9.534 17.119 1.00 0.00 -25 TYR A O 3
ATOM 3288 N N . HIS A 1 4 ? -59.643 -10.745 18.440 1.00 0.00 -24 HIS A N 3
ATOM 3289 C CA . HIS A 1 4 ? -59.685 -9.712 19.514 1.00 0.00 -24 HIS A CA 3
ATOM 3290 C C . HIS A 1 4 ? -58.388 -8.898 19.511 1.00 0.00 -24 HIS A C 3
ATOM 3291 O O . HIS A 1 4 ? -58.405 -7.699 19.311 1.00 0.00 -24 HIS A O 3
ATOM 3305 N N . HIS A 1 5 ? -57.268 -9.542 19.721 1.00 0.00 -23 HIS A N 3
ATOM 3306 C CA . HIS A 1 5 ? -55.962 -8.810 19.728 1.00 0.00 -23 HIS A CA 3
ATOM 3307 C C . HIS A 1 5 ? -55.002 -9.466 18.739 1.00 0.00 -23 HIS A C 3
ATOM 3308 O O . HIS A 1 5 ? -54.588 -10.595 18.924 1.00 0.00 -23 HIS A O 3
ATOM 3322 N N . HIS A 1 6 ? -54.644 -8.780 17.688 1.00 0.00 -22 HIS A N 3
ATOM 3323 C CA . HIS A 1 6 ? -53.710 -9.386 16.692 1.00 0.00 -22 HIS A CA 3
ATOM 3324 C C . HIS A 1 6 ? -52.994 -8.302 15.876 1.00 0.00 -22 HIS A C 3
ATOM 3325 O O . HIS A 1 6 ? -53.588 -7.634 15.049 1.00 0.00 -22 HIS A O 3
ATOM 3339 N N . HIS A 1 7 ? -51.716 -8.134 16.097 1.00 0.00 -21 HIS A N 3
ATOM 3340 C CA . HIS A 1 7 ? -50.930 -7.113 15.334 1.00 0.00 -21 HIS A CA 3
ATOM 3341 C C . HIS A 1 7 ? -49.451 -7.521 15.337 1.00 0.00 -21 HIS A C 3
ATOM 3342 O O . HIS A 1 7 ? -48.681 -7.107 16.187 1.00 0.00 -21 HIS A O 3
ATOM 3356 N N . HIS A 1 8 ? -49.050 -8.353 14.412 1.00 0.00 -20 HIS A N 3
ATOM 3357 C CA . HIS A 1 8 ? -47.627 -8.813 14.377 1.00 0.00 -20 HIS A CA 3
ATOM 3358 C C . HIS A 1 8 ? -46.847 -8.086 13.280 1.00 0.00 -20 HIS A C 3
ATOM 3359 O O . HIS A 1 8 ? -46.964 -8.414 12.108 1.00 0.00 -20 HIS A O 3
ATOM 3373 N N . HIS A 1 9 ? -46.043 -7.119 13.651 1.00 0.00 -19 HIS A N 3
ATOM 3374 C CA . HIS A 1 9 ? -45.228 -6.371 12.641 1.00 0.00 -19 HIS A CA 3
ATOM 3375 C C . HIS A 1 9 ? -44.392 -5.276 13.320 1.00 0.00 -19 HIS A C 3
ATOM 3376 O O . HIS A 1 9 ? -44.876 -4.189 13.582 1.00 0.00 -19 HIS A O 3
ATOM 3390 N N . ASP A 1 10 ? -43.138 -5.544 13.586 1.00 0.00 -18 ASP A N 3
ATOM 3391 C CA . ASP A 1 10 ? -42.261 -4.509 14.219 1.00 0.00 -18 ASP A CA 3
ATOM 3392 C C . ASP A 1 10 ? -41.334 -3.926 13.155 1.00 0.00 -18 ASP A C 3
ATOM 3393 O O . ASP A 1 10 ? -40.698 -4.658 12.420 1.00 0.00 -18 ASP A O 3
ATOM 3402 N N . TYR A 1 11 ? -41.255 -2.629 13.049 1.00 0.00 -17 TYR A N 3
ATOM 3403 C CA . TYR A 1 11 ? -40.370 -2.028 12.008 1.00 0.00 -17 TYR A CA 3
ATOM 3404 C C . TYR A 1 11 ? -39.334 -1.096 12.646 1.00 0.00 -17 TYR A C 3
ATOM 3405 O O . TYR A 1 11 ? -38.948 -0.097 12.067 1.00 0.00 -17 TYR A O 3
ATOM 3423 N N . ASP A 1 12 ? -38.863 -1.415 13.823 1.00 0.00 -16 ASP A N 3
ATOM 3424 C CA . ASP A 1 12 ? -37.843 -0.539 14.475 1.00 0.00 -16 ASP A CA 3
ATOM 3425 C C . ASP A 1 12 ? -36.443 -1.103 14.238 1.00 0.00 -16 ASP A C 3
ATOM 3426 O O . ASP A 1 12 ? -35.814 -1.638 15.138 1.00 0.00 -16 ASP A O 3
ATOM 3435 N N . ILE A 1 13 ? -35.950 -0.990 13.035 1.00 0.00 -15 ILE A N 3
ATOM 3436 C CA . ILE A 1 13 ? -34.589 -1.521 12.716 1.00 0.00 -15 ILE A CA 3
ATOM 3437 C C . ILE A 1 13 ? -33.624 -0.359 12.433 1.00 0.00 -15 ILE A C 3
ATOM 3438 O O . ILE A 1 13 ? -33.987 0.590 11.759 1.00 0.00 -15 ILE A O 3
ATOM 3454 N N . PRO A 1 14 ? -32.419 -0.479 12.944 1.00 0.00 -14 PRO A N 3
ATOM 3455 C CA . PRO A 1 14 ? -31.385 0.573 12.738 1.00 0.00 -14 PRO A CA 3
ATOM 3456 C C . PRO A 1 14 ? -30.956 0.611 11.267 1.00 0.00 -14 PRO A C 3
ATOM 3457 O O . PRO A 1 14 ? -29.891 0.149 10.900 1.00 0.00 -14 PRO A O 3
ATOM 3468 N N . THR A 1 15 ? -31.795 1.143 10.428 1.00 0.00 -13 THR A N 3
ATOM 3469 C CA . THR A 1 15 ? -31.470 1.203 8.969 1.00 0.00 -13 THR A CA 3
ATOM 3470 C C . THR A 1 15 ? -30.300 2.144 8.716 1.00 0.00 -13 THR A C 3
ATOM 3471 O O . THR A 1 15 ? -29.385 1.848 7.972 1.00 0.00 -13 THR A O 3
ATOM 3482 N N . THR A 1 16 ? -30.327 3.256 9.356 1.00 0.00 -12 THR A N 3
ATOM 3483 C CA . THR A 1 16 ? -29.228 4.260 9.204 1.00 0.00 -12 THR A CA 3
ATOM 3484 C C . THR A 1 16 ? -27.897 3.631 9.631 1.00 0.00 -12 THR A C 3
ATOM 3485 O O . THR A 1 16 ? -26.916 3.669 8.908 1.00 0.00 -12 THR A O 3
ATOM 3496 N N . GLU A 1 17 ? -27.866 3.044 10.799 1.00 0.00 -11 GLU A N 3
ATOM 3497 C CA . GLU A 1 17 ? -26.614 2.403 11.292 1.00 0.00 -11 GLU A CA 3
ATOM 3498 C C . GLU A 1 17 ? -26.246 1.194 10.427 1.00 0.00 -11 GLU A C 3
ATOM 3499 O O . GLU A 1 17 ? -25.133 0.705 10.466 1.00 0.00 -11 GLU A O 3
ATOM 3511 N N . ASN A 1 18 ? -27.166 0.714 9.645 1.00 0.00 -10 ASN A N 3
ATOM 3512 C CA . ASN A 1 18 ? -26.877 -0.461 8.766 1.00 0.00 -10 ASN A CA 3
ATOM 3513 C C . ASN A 1 18 ? -26.440 -0.010 7.375 1.00 0.00 -10 ASN A C 3
ATOM 3514 O O . ASN A 1 18 ? -25.874 -0.769 6.615 1.00 0.00 -10 ASN A O 3
ATOM 3525 N N . LEU A 1 19 ? -26.704 1.210 7.037 1.00 0.00 -9 LEU A N 3
ATOM 3526 C CA . LEU A 1 19 ? -26.324 1.721 5.688 1.00 0.00 -9 LEU A CA 3
ATOM 3527 C C . LEU A 1 19 ? -24.937 2.370 5.716 1.00 0.00 -9 LEU A C 3
ATOM 3528 O O . LEU A 1 19 ? -24.208 2.329 4.742 1.00 0.00 -9 LEU A O 3
ATOM 3544 N N . TYR A 1 20 ? -24.565 2.970 6.815 1.00 0.00 -8 TYR A N 3
ATOM 3545 C CA . TYR A 1 20 ? -23.220 3.629 6.888 1.00 0.00 -8 TYR A CA 3
ATOM 3546 C C . TYR A 1 20 ? -22.103 2.607 7.170 1.00 0.00 -8 TYR A C 3
ATOM 3547 O O . TYR A 1 20 ? -20.959 2.977 7.339 1.00 0.00 -8 TYR A O 3
ATOM 3565 N N . PHE A 1 21 ? -22.438 1.346 7.225 1.00 0.00 -7 PHE A N 3
ATOM 3566 C CA . PHE A 1 21 ? -21.427 0.267 7.508 1.00 0.00 -7 PHE A CA 3
ATOM 3567 C C . PHE A 1 21 ? -20.073 0.554 6.837 1.00 0.00 -7 PHE A C 3
ATOM 3568 O O . PHE A 1 21 ? -19.028 0.326 7.425 1.00 0.00 -7 PHE A O 3
ATOM 3585 N N . GLN A 1 22 ? -20.072 1.039 5.623 1.00 0.00 -6 GLN A N 3
ATOM 3586 C CA . GLN A 1 22 ? -18.772 1.330 4.929 1.00 0.00 -6 GLN A CA 3
ATOM 3587 C C . GLN A 1 22 ? -18.148 2.636 5.460 1.00 0.00 -6 GLN A C 3
ATOM 3588 O O . GLN A 1 22 ? -17.757 3.506 4.699 1.00 0.00 -6 GLN A O 3
ATOM 3602 N N . GLY A 1 23 ? -18.026 2.777 6.755 1.00 0.00 -5 GLY A N 3
ATOM 3603 C CA . GLY A 1 23 ? -17.414 4.016 7.319 1.00 0.00 -5 GLY A CA 3
ATOM 3604 C C . GLY A 1 23 ? -15.905 3.801 7.432 1.00 0.00 -5 GLY A C 3
ATOM 3605 O O . GLY A 1 23 ? -15.370 3.681 8.517 1.00 0.00 -5 GLY A O 3
ATOM 3609 N N . ALA A 1 24 ? -15.223 3.719 6.318 1.00 0.00 -4 ALA A N 3
ATOM 3610 C CA . ALA A 1 24 ? -13.746 3.476 6.352 1.00 0.00 -4 ALA A CA 3
ATOM 3611 C C . ALA A 1 24 ? -12.974 4.755 6.724 1.00 0.00 -4 ALA A C 3
ATOM 3612 O O . ALA A 1 24 ? -12.790 5.045 7.890 1.00 0.00 -4 ALA A O 3
ATOM 3619 N N . MET A 1 25 ? -12.504 5.515 5.760 1.00 0.00 -3 MET A N 3
ATOM 3620 C CA . MET A 1 25 ? -11.724 6.758 6.094 1.00 0.00 -3 MET A CA 3
ATOM 3621 C C . MET A 1 25 ? -12.533 8.032 5.825 1.00 0.00 -3 MET A C 3
ATOM 3622 O O . MET A 1 25 ? -13.716 7.984 5.536 1.00 0.00 -3 MET A O 3
ATOM 3636 N N . GLY A 1 26 ? -11.881 9.168 5.920 1.00 0.00 -2 GLY A N 3
ATOM 3637 C CA . GLY A 1 26 ? -12.559 10.479 5.688 1.00 0.00 -2 GLY A CA 3
ATOM 3638 C C . GLY A 1 26 ? -12.872 10.667 4.204 1.00 0.00 -2 GLY A C 3
ATOM 3639 O O . GLY A 1 26 ? -12.258 11.476 3.537 1.00 0.00 -2 GLY A O 3
ATOM 3643 N N . SER A 1 27 ? -13.842 9.944 3.700 1.00 0.00 -1 SER A N 3
ATOM 3644 C CA . SER A 1 27 ? -14.257 10.062 2.267 1.00 0.00 -1 SER A CA 3
ATOM 3645 C C . SER A 1 27 ? -13.071 10.355 1.330 1.00 0.00 -1 SER A C 3
ATOM 3646 O O . SER A 1 27 ? -13.119 11.259 0.517 1.00 0.00 -1 SER A O 3
ATOM 3654 N N . GLY A 1 28 ? -12.015 9.592 1.428 1.00 0.00 1 GLY A N 3
ATOM 3655 C CA . GLY A 1 28 ? -10.843 9.823 0.533 1.00 0.00 1 GLY A CA 3
ATOM 3656 C C . GLY A 1 28 ? -10.929 8.877 -0.665 1.00 0.00 1 GLY A C 3
ATOM 3657 O O . GLY A 1 28 ? -11.550 7.835 -0.580 1.00 0.00 1 GLY A O 3
ATOM 3661 N N . PRO A 1 29 ? -10.298 9.264 -1.744 1.00 0.00 2 PRO A N 3
ATOM 3662 C CA . PRO A 1 29 ? -10.314 8.429 -2.976 1.00 0.00 2 PRO A CA 3
ATOM 3663 C C . PRO A 1 29 ? -9.628 7.082 -2.734 1.00 0.00 2 PRO A C 3
ATOM 3664 O O . PRO A 1 29 ? -10.104 6.056 -3.174 1.00 0.00 2 PRO A O 3
ATOM 3675 N N . CYS A 1 30 ? -8.535 7.068 -2.021 1.00 0.00 3 CYS A N 3
ATOM 3676 C CA . CYS A 1 30 ? -7.853 5.770 -1.743 1.00 0.00 3 CYS A CA 3
ATOM 3677 C C . CYS A 1 30 ? -8.791 4.879 -0.922 1.00 0.00 3 CYS A C 3
ATOM 3678 O O . CYS A 1 30 ? -8.931 3.706 -1.198 1.00 0.00 3 CYS A O 3
ATOM 3685 N N . ARG A 1 31 ? -9.461 5.431 0.069 1.00 0.00 4 ARG A N 3
ATOM 3686 C CA . ARG A 1 31 ? -10.403 4.600 0.880 1.00 0.00 4 ARG A CA 3
ATOM 3687 C C . ARG A 1 31 ? -11.604 4.190 0.012 1.00 0.00 4 ARG A C 3
ATOM 3688 O O . ARG A 1 31 ? -12.046 3.062 0.066 1.00 0.00 4 ARG A O 3
ATOM 3709 N N . ARG A 1 32 ? -12.122 5.082 -0.802 1.00 0.00 5 ARG A N 3
ATOM 3710 C CA . ARG A 1 32 ? -13.280 4.704 -1.675 1.00 0.00 5 ARG A CA 3
ATOM 3711 C C . ARG A 1 32 ? -12.812 3.650 -2.675 1.00 0.00 5 ARG A C 3
ATOM 3712 O O . ARG A 1 32 ? -13.500 2.681 -2.945 1.00 0.00 5 ARG A O 3
ATOM 3733 N N . HIS A 1 33 ? -11.616 3.796 -3.180 1.00 0.00 6 HIS A N 3
ATOM 3734 C CA . HIS A 1 33 ? -11.079 2.764 -4.100 1.00 0.00 6 HIS A CA 3
ATOM 3735 C C . HIS A 1 33 ? -10.883 1.492 -3.281 1.00 0.00 6 HIS A C 3
ATOM 3736 O O . HIS A 1 33 ? -11.208 0.407 -3.718 1.00 0.00 6 HIS A O 3
ATOM 3750 N N . LEU A 1 34 ? -10.380 1.638 -2.070 1.00 0.00 7 LEU A N 3
ATOM 3751 C CA . LEU A 1 34 ? -10.190 0.456 -1.181 1.00 0.00 7 LEU A CA 3
ATOM 3752 C C . LEU A 1 34 ? -11.546 -0.200 -0.942 1.00 0.00 7 LEU A C 3
ATOM 3753 O O . LEU A 1 34 ? -11.666 -1.398 -0.999 1.00 0.00 7 LEU A O 3
ATOM 3769 N N . ASP A 1 35 ? -12.576 0.579 -0.701 1.00 0.00 8 ASP A N 3
ATOM 3770 C CA . ASP A 1 35 ? -13.930 -0.029 -0.482 1.00 0.00 8 ASP A CA 3
ATOM 3771 C C . ASP A 1 35 ? -14.267 -0.932 -1.666 1.00 0.00 8 ASP A C 3
ATOM 3772 O O . ASP A 1 35 ? -14.675 -2.067 -1.511 1.00 0.00 8 ASP A O 3
ATOM 3781 N N . SER A 1 36 ? -14.080 -0.430 -2.855 1.00 0.00 9 SER A N 3
ATOM 3782 C CA . SER A 1 36 ? -14.358 -1.239 -4.077 1.00 0.00 9 SER A CA 3
ATOM 3783 C C . SER A 1 36 ? -13.295 -2.335 -4.231 1.00 0.00 9 SER A C 3
ATOM 3784 O O . SER A 1 36 ? -13.607 -3.500 -4.401 1.00 0.00 9 SER A O 3
ATOM 3792 N N . VAL A 1 37 ? -12.038 -1.958 -4.183 1.00 0.00 10 VAL A N 3
ATOM 3793 C CA . VAL A 1 37 ? -10.943 -2.955 -4.340 1.00 0.00 10 VAL A CA 3
ATOM 3794 C C . VAL A 1 37 ? -10.972 -3.962 -3.190 1.00 0.00 10 VAL A C 3
ATOM 3795 O O . VAL A 1 37 ? -10.899 -5.149 -3.396 1.00 0.00 10 VAL A O 3
ATOM 3808 N N . LEU A 1 38 ? -11.078 -3.516 -1.982 1.00 0.00 11 LEU A N 3
ATOM 3809 C CA . LEU A 1 38 ? -11.095 -4.493 -0.869 1.00 0.00 11 LEU A CA 3
ATOM 3810 C C . LEU A 1 38 ? -12.330 -5.386 -0.958 1.00 0.00 11 LEU A C 3
ATOM 3811 O O . LEU A 1 38 ? -12.256 -6.557 -0.649 1.00 0.00 11 LEU A O 3
ATOM 3827 N N . GLN A 1 39 ? -13.466 -4.879 -1.368 1.00 0.00 12 GLN A N 3
ATOM 3828 C CA . GLN A 1 39 ? -14.632 -5.800 -1.426 1.00 0.00 12 GLN A CA 3
ATOM 3829 C C . GLN A 1 39 ? -14.438 -6.820 -2.569 1.00 0.00 12 GLN A C 3
ATOM 3830 O O . GLN A 1 39 ? -14.521 -8.013 -2.346 1.00 0.00 12 GLN A O 3
ATOM 3844 N N . GLN A 1 40 ? -14.143 -6.382 -3.775 1.00 0.00 13 GLN A N 3
ATOM 3845 C CA . GLN A 1 40 ? -13.909 -7.363 -4.886 1.00 0.00 13 GLN A CA 3
ATOM 3846 C C . GLN A 1 40 ? -12.476 -7.895 -4.929 1.00 0.00 13 GLN A C 3
ATOM 3847 O O . GLN A 1 40 ? -12.238 -9.086 -5.023 1.00 0.00 13 GLN A O 3
ATOM 3861 N N . LEU A 1 41 ? -11.520 -7.001 -4.944 1.00 0.00 14 LEU A N 3
ATOM 3862 C CA . LEU A 1 41 ? -10.100 -7.423 -5.081 1.00 0.00 14 LEU A CA 3
ATOM 3863 C C . LEU A 1 41 ? -9.566 -8.120 -3.843 1.00 0.00 14 LEU A C 3
ATOM 3864 O O . LEU A 1 41 ? -8.872 -9.092 -3.975 1.00 0.00 14 LEU A O 3
ATOM 3880 N N . GLN A 1 42 ? -9.864 -7.667 -2.644 1.00 0.00 15 GLN A N 3
ATOM 3881 C CA . GLN A 1 42 ? -9.294 -8.380 -1.449 1.00 0.00 15 GLN A CA 3
ATOM 3882 C C . GLN A 1 42 ? -9.630 -9.864 -1.535 1.00 0.00 15 GLN A C 3
ATOM 3883 O O . GLN A 1 42 ? -8.913 -10.699 -1.027 1.00 0.00 15 GLN A O 3
ATOM 3897 N N . THR A 1 43 ? -10.670 -10.195 -2.233 1.00 0.00 16 THR A N 3
ATOM 3898 C CA . THR A 1 43 ? -11.001 -11.620 -2.425 1.00 0.00 16 THR A CA 3
ATOM 3899 C C . THR A 1 43 ? -10.252 -12.113 -3.675 1.00 0.00 16 THR A C 3
ATOM 3900 O O . THR A 1 43 ? -9.724 -13.209 -3.702 1.00 0.00 16 THR A O 3
ATOM 3911 N N . GLU A 1 44 ? -10.219 -11.321 -4.722 1.00 0.00 17 GLU A N 3
ATOM 3912 C CA . GLU A 1 44 ? -9.521 -11.774 -5.971 1.00 0.00 17 GLU A CA 3
ATOM 3913 C C . GLU A 1 44 ? -8.068 -11.267 -6.080 1.00 0.00 17 GLU A C 3
ATOM 3914 O O . GLU A 1 44 ? -7.532 -11.210 -7.171 1.00 0.00 17 GLU A O 3
ATOM 3926 N N . VAL A 1 45 ? -7.426 -10.858 -5.013 1.00 0.00 18 VAL A N 3
ATOM 3927 C CA . VAL A 1 45 ? -6.023 -10.321 -5.206 1.00 0.00 18 VAL A CA 3
ATOM 3928 C C . VAL A 1 45 ? -4.912 -11.376 -5.129 1.00 0.00 18 VAL A C 3
ATOM 3929 O O . VAL A 1 45 ? -4.325 -11.735 -6.135 1.00 0.00 18 VAL A O 3
ATOM 3942 N N . TYR A 1 46 ? -4.617 -11.875 -3.967 1.00 0.00 19 TYR A N 3
ATOM 3943 C CA . TYR A 1 46 ? -3.542 -12.911 -3.849 1.00 0.00 19 TYR A CA 3
ATOM 3944 C C . TYR A 1 46 ? -4.149 -14.278 -3.920 1.00 0.00 19 TYR A C 3
ATOM 3945 O O . TYR A 1 46 ? -3.810 -15.107 -4.743 1.00 0.00 19 TYR A O 3
ATOM 3963 N N . ARG A 1 47 ? -5.076 -14.483 -3.071 1.00 0.00 20 ARG A N 3
ATOM 3964 C CA . ARG A 1 47 ? -5.796 -15.775 -3.042 1.00 0.00 20 ARG A CA 3
ATOM 3965 C C . ARG A 1 47 ? -6.666 -15.875 -4.291 1.00 0.00 20 ARG A C 3
ATOM 3966 O O . ARG A 1 47 ? -7.068 -16.957 -4.692 1.00 0.00 20 ARG A O 3
ATOM 3987 N N . GLY A 1 48 ? -6.944 -14.760 -4.929 1.00 0.00 21 GLY A N 3
ATOM 3988 C CA . GLY A 1 48 ? -7.761 -14.824 -6.157 1.00 0.00 21 GLY A CA 3
ATOM 3989 C C . GLY A 1 48 ? -6.844 -14.796 -7.377 1.00 0.00 21 GLY A C 3
ATOM 3990 O O . GLY A 1 48 ? -6.817 -15.763 -8.112 1.00 0.00 21 GLY A O 3
ATOM 3994 N N . ALA A 1 49 ? -6.043 -13.765 -7.615 1.00 0.00 22 ALA A N 3
ATOM 3995 C CA . ALA A 1 49 ? -5.155 -13.899 -8.807 1.00 0.00 22 ALA A CA 3
ATOM 3996 C C . ALA A 1 49 ? -3.770 -14.433 -8.412 1.00 0.00 22 ALA A C 3
ATOM 3997 O O . ALA A 1 49 ? -3.557 -15.631 -8.389 1.00 0.00 22 ALA A O 3
ATOM 4004 N N . GLN A 1 50 ? -2.845 -13.568 -8.018 1.00 0.00 23 GLN A N 3
ATOM 4005 C CA . GLN A 1 50 ? -1.520 -14.068 -7.533 1.00 0.00 23 GLN A CA 3
ATOM 4006 C C . GLN A 1 50 ? -0.946 -13.288 -6.344 1.00 0.00 23 GLN A C 3
ATOM 4007 O O . GLN A 1 50 ? -0.682 -13.800 -5.271 1.00 0.00 23 GLN A O 3
ATOM 4021 N N . THR A 1 51 ? -0.673 -12.047 -6.637 1.00 0.00 24 THR A N 3
ATOM 4022 C CA . THR A 1 51 ? 0.002 -11.091 -5.707 1.00 0.00 24 THR A CA 3
ATOM 4023 C C . THR A 1 51 ? -0.536 -9.677 -5.953 1.00 0.00 24 THR A C 3
ATOM 4024 O O . THR A 1 51 ? 0.210 -8.755 -6.217 1.00 0.00 24 THR A O 3
ATOM 4035 N N . LEU A 1 52 ? -1.812 -9.520 -5.973 1.00 0.00 25 LEU A N 3
ATOM 4036 C CA . LEU A 1 52 ? -2.383 -8.198 -6.331 1.00 0.00 25 LEU A CA 3
ATOM 4037 C C . LEU A 1 52 ? -2.180 -7.181 -5.211 1.00 0.00 25 LEU A C 3
ATOM 4038 O O . LEU A 1 52 ? -2.299 -7.467 -4.035 1.00 0.00 25 LEU A O 3
ATOM 4054 N N . TYR A 1 53 ? -1.811 -6.004 -5.621 1.00 0.00 26 TYR A N 3
ATOM 4055 C CA . TYR A 1 53 ? -1.503 -4.891 -4.677 1.00 0.00 26 TYR A CA 3
ATOM 4056 C C . TYR A 1 53 ? -2.762 -4.172 -4.155 1.00 0.00 26 TYR A C 3
ATOM 4057 O O . TYR A 1 53 ? -3.695 -3.905 -4.889 1.00 0.00 26 TYR A O 3
ATOM 4075 N N . VAL A 1 54 ? -2.755 -3.815 -2.896 1.00 0.00 27 VAL A N 3
ATOM 4076 C CA . VAL A 1 54 ? -3.886 -3.052 -2.304 1.00 0.00 27 VAL A CA 3
ATOM 4077 C C . VAL A 1 54 ? -3.342 -1.680 -1.848 1.00 0.00 27 VAL A C 3
ATOM 4078 O O . VAL A 1 54 ? -2.274 -1.610 -1.260 1.00 0.00 27 VAL A O 3
ATOM 4091 N N . PRO A 1 55 ? -4.070 -0.632 -2.153 1.00 0.00 28 PRO A N 3
ATOM 4092 C CA . PRO A 1 55 ? -3.629 0.742 -1.774 1.00 0.00 28 PRO A CA 3
ATOM 4093 C C . PRO A 1 55 ? -3.737 0.968 -0.257 1.00 0.00 28 PRO A C 3
ATOM 4094 O O . PRO A 1 55 ? -4.609 0.433 0.398 1.00 0.00 28 PRO A O 3
ATOM 4105 N N . ASN A 1 56 ? -2.858 1.766 0.300 1.00 0.00 29 ASN A N 3
ATOM 4106 C CA . ASN A 1 56 ? -2.909 2.043 1.770 1.00 0.00 29 ASN A CA 3
ATOM 4107 C C . ASN A 1 56 ? -3.344 3.484 1.988 1.00 0.00 29 ASN A C 3
ATOM 4108 O O . ASN A 1 56 ? -2.717 4.405 1.494 1.00 0.00 29 ASN A O 3
ATOM 4119 N N . CYS A 1 57 ? -4.394 3.704 2.724 1.00 0.00 30 CYS A N 3
ATOM 4120 C CA . CYS A 1 57 ? -4.836 5.112 2.956 1.00 0.00 30 CYS A CA 3
ATOM 4121 C C . CYS A 1 57 ? -4.828 5.406 4.456 1.00 0.00 30 CYS A C 3
ATOM 4122 O O . CYS A 1 57 ? -4.943 4.516 5.276 1.00 0.00 30 CYS A O 3
ATOM 4129 N N . ASP A 1 58 ? -4.744 6.653 4.809 1.00 0.00 31 ASP A N 3
ATOM 4130 C CA . ASP A 1 58 ? -4.786 7.050 6.242 1.00 0.00 31 ASP A CA 3
ATOM 4131 C C . ASP A 1 58 ? -6.175 7.643 6.515 1.00 0.00 31 ASP A C 3
ATOM 4132 O O . ASP A 1 58 ? -7.018 7.663 5.636 1.00 0.00 31 ASP A O 3
ATOM 4141 N N . HIS A 1 59 ? -6.445 8.081 7.717 1.00 0.00 32 HIS A N 3
ATOM 4142 C CA . HIS A 1 59 ? -7.808 8.637 8.041 1.00 0.00 32 HIS A CA 3
ATOM 4143 C C . HIS A 1 59 ? -8.299 9.656 6.990 1.00 0.00 32 HIS A C 3
ATOM 4144 O O . HIS A 1 59 ? -9.490 9.871 6.857 1.00 0.00 32 HIS A O 3
ATOM 4158 N N . ARG A 1 60 ? -7.424 10.252 6.217 1.00 0.00 33 ARG A N 3
ATOM 4159 C CA . ARG A 1 60 ? -7.896 11.215 5.159 1.00 0.00 33 ARG A CA 3
ATOM 4160 C C . ARG A 1 60 ? -8.388 10.430 3.937 1.00 0.00 33 ARG A C 3
ATOM 4161 O O . ARG A 1 60 ? -8.802 10.997 2.944 1.00 0.00 33 ARG A O 3
ATOM 4182 N N . GLY A 1 61 ? -8.362 9.126 4.012 1.00 0.00 34 GLY A N 3
ATOM 4183 C CA . GLY A 1 61 ? -8.841 8.290 2.875 1.00 0.00 34 GLY A CA 3
ATOM 4184 C C . GLY A 1 61 ? -7.937 8.388 1.635 1.00 0.00 34 GLY A C 3
ATOM 4185 O O . GLY A 1 61 ? -8.254 7.809 0.617 1.00 0.00 34 GLY A O 3
ATOM 4189 N N . PHE A 1 62 ? -6.833 9.094 1.689 1.00 0.00 35 PHE A N 3
ATOM 4190 C CA . PHE A 1 62 ? -5.934 9.183 0.482 1.00 0.00 35 PHE A CA 3
ATOM 4191 C C . PHE A 1 62 ? -4.802 8.147 0.593 1.00 0.00 35 PHE A C 3
ATOM 4192 O O . PHE A 1 62 ? -4.470 7.714 1.679 1.00 0.00 35 PHE A O 3
ATOM 4209 N N . TYR A 1 63 ? -4.166 7.790 -0.507 1.00 0.00 36 TYR A N 3
ATOM 4210 C CA . TYR A 1 63 ? -3.005 6.833 -0.414 1.00 0.00 36 TYR A CA 3
ATOM 4211 C C . TYR A 1 63 ? -1.886 7.665 0.177 1.00 0.00 36 TYR A C 3
ATOM 4212 O O . TYR A 1 63 ? -1.238 8.385 -0.548 1.00 0.00 36 TYR A O 3
ATOM 4230 N N . ARG A 1 64 ? -1.696 7.707 1.467 1.00 0.00 37 ARG A N 3
ATOM 4231 C CA . ARG A 1 64 ? -0.661 8.675 1.904 1.00 0.00 37 ARG A CA 3
ATOM 4232 C C . ARG A 1 64 ? 0.753 8.189 1.722 1.00 0.00 37 ARG A C 3
ATOM 4233 O O . ARG A 1 64 ? 1.493 8.693 0.906 1.00 0.00 37 ARG A O 3
ATOM 4254 N N . LYS A 1 65 ? 1.128 7.235 2.486 1.00 0.00 38 LYS A N 3
ATOM 4255 C CA . LYS A 1 65 ? 2.511 6.692 2.380 1.00 0.00 38 LYS A CA 3
ATOM 4256 C C . LYS A 1 65 ? 2.647 5.361 1.659 1.00 0.00 38 LYS A C 3
ATOM 4257 O O . LYS A 1 65 ? 3.645 5.106 1.022 1.00 0.00 38 LYS A O 3
ATOM 4276 N N . ARG A 1 66 ? 1.750 4.443 1.895 1.00 0.00 39 ARG A N 3
ATOM 4277 C CA . ARG A 1 66 ? 1.981 3.076 1.355 1.00 0.00 39 ARG A CA 3
ATOM 4278 C C . ARG A 1 66 ? 1.055 2.582 0.248 1.00 0.00 39 ARG A C 3
ATOM 4279 O O . ARG A 1 66 ? -0.118 2.887 0.171 1.00 0.00 39 ARG A O 3
ATOM 4300 N N . GLN A 1 67 ? 1.623 1.707 -0.534 1.00 0.00 40 GLN A N 3
ATOM 4301 C CA . GLN A 1 67 ? 0.915 0.977 -1.615 1.00 0.00 40 GLN A CA 3
ATOM 4302 C C . GLN A 1 67 ? 1.532 -0.428 -1.558 1.00 0.00 40 GLN A C 3
ATOM 4303 O O . GLN A 1 67 ? 2.745 -0.550 -1.525 1.00 0.00 40 GLN A O 3
ATOM 4317 N N . CYS A 1 68 ? 0.765 -1.479 -1.436 1.00 0.00 41 CYS A N 3
ATOM 4318 C CA . CYS A 1 68 ? 1.429 -2.816 -1.266 1.00 0.00 41 CYS A CA 3
ATOM 4319 C C . CYS A 1 68 ? 1.004 -3.875 -2.270 1.00 0.00 41 CYS A C 3
ATOM 4320 O O . CYS A 1 68 ? -0.161 -4.046 -2.539 1.00 0.00 41 CYS A O 3
ATOM 4327 N N . ARG A 1 69 ? 1.950 -4.659 -2.721 1.00 0.00 42 ARG A N 3
ATOM 4328 C CA . ARG A 1 69 ? 1.633 -5.808 -3.610 1.00 0.00 42 ARG A CA 3
ATOM 4329 C C . ARG A 1 69 ? 1.327 -6.963 -2.658 1.00 0.00 42 ARG A C 3
ATOM 4330 O O . ARG A 1 69 ? 2.103 -7.226 -1.753 1.00 0.00 42 ARG A O 3
ATOM 4351 N N . SER A 1 70 ? 0.204 -7.615 -2.802 1.00 0.00 43 SER A N 3
ATOM 4352 C CA . SER A 1 70 ? -0.138 -8.696 -1.834 1.00 0.00 43 SER A CA 3
ATOM 4353 C C . SER A 1 70 ? -0.211 -10.058 -2.520 1.00 0.00 43 SER A C 3
ATOM 4354 O O . SER A 1 70 ? -0.998 -10.274 -3.437 1.00 0.00 43 SER A O 3
ATOM 4362 N N . SER A 1 71 ? 0.616 -10.961 -2.054 1.00 0.00 44 SER A N 3
ATOM 4363 C CA . SER A 1 71 ? 0.697 -12.345 -2.611 1.00 0.00 44 SER A CA 3
ATOM 4364 C C . SER A 1 71 ? 0.041 -13.361 -1.675 1.00 0.00 44 SER A C 3
ATOM 4365 O O . SER A 1 71 ? -0.306 -13.059 -0.547 1.00 0.00 44 SER A O 3
ATOM 4373 N N . GLN A 1 72 ? -0.139 -14.565 -2.162 1.00 0.00 45 GLN A N 3
ATOM 4374 C CA . GLN A 1 72 ? -0.797 -15.651 -1.356 1.00 0.00 45 GLN A CA 3
ATOM 4375 C C . GLN A 1 72 ? -0.171 -15.783 0.040 1.00 0.00 45 GLN A C 3
ATOM 4376 O O . GLN A 1 72 ? -0.874 -15.760 1.032 1.00 0.00 45 GLN A O 3
ATOM 4390 N N . GLY A 1 73 ? 1.127 -15.934 0.141 1.00 0.00 46 GLY A N 3
ATOM 4391 C CA . GLY A 1 73 ? 1.730 -16.078 1.504 1.00 0.00 46 GLY A CA 3
ATOM 4392 C C . GLY A 1 73 ? 3.259 -16.082 1.438 1.00 0.00 46 GLY A C 3
ATOM 4393 O O . GLY A 1 73 ? 3.915 -15.464 2.254 1.00 0.00 46 GLY A O 3
ATOM 4397 N N . GLN A 1 74 ? 3.844 -16.773 0.492 1.00 0.00 47 GLN A N 3
ATOM 4398 C CA . GLN A 1 74 ? 5.342 -16.813 0.421 1.00 0.00 47 GLN A CA 3
ATOM 4399 C C . GLN A 1 74 ? 5.892 -15.516 -0.158 1.00 0.00 47 GLN A C 3
ATOM 4400 O O . GLN A 1 74 ? 6.862 -14.966 0.324 1.00 0.00 47 GLN A O 3
ATOM 4414 N N . ARG A 1 75 ? 5.273 -15.029 -1.182 1.00 0.00 48 ARG A N 3
ATOM 4415 C CA . ARG A 1 75 ? 5.733 -13.755 -1.819 1.00 0.00 48 ARG A CA 3
ATOM 4416 C C . ARG A 1 75 ? 5.208 -12.531 -1.053 1.00 0.00 48 ARG A C 3
ATOM 4417 O O . ARG A 1 75 ? 5.593 -11.420 -1.353 1.00 0.00 48 ARG A O 3
ATOM 4438 N N . ARG A 1 76 ? 4.309 -12.738 -0.107 1.00 0.00 49 ARG A N 3
ATOM 4439 C CA . ARG A 1 76 ? 3.686 -11.614 0.688 1.00 0.00 49 ARG A CA 3
ATOM 4440 C C . ARG A 1 76 ? 4.423 -10.277 0.512 1.00 0.00 49 ARG A C 3
ATOM 4441 O O . ARG A 1 76 ? 5.433 -10.014 1.146 1.00 0.00 49 ARG A O 3
ATOM 4462 N N . GLY A 1 77 ? 3.916 -9.440 -0.356 1.00 0.00 50 GLY A N 3
ATOM 4463 C CA . GLY A 1 77 ? 4.556 -8.118 -0.607 1.00 0.00 50 GLY A CA 3
ATOM 4464 C C . GLY A 1 77 ? 4.751 -7.944 -2.118 1.00 0.00 50 GLY A C 3
ATOM 4465 O O . GLY A 1 77 ? 4.174 -8.678 -2.902 1.00 0.00 50 GLY A O 3
ATOM 4469 N N . PRO A 1 78 ? 5.579 -7.000 -2.493 1.00 0.00 51 PRO A N 3
ATOM 4470 C CA . PRO A 1 78 ? 6.277 -6.116 -1.534 1.00 0.00 51 PRO A CA 3
ATOM 4471 C C . PRO A 1 78 ? 5.571 -4.762 -1.387 1.00 0.00 51 PRO A C 3
ATOM 4472 O O . PRO A 1 78 ? 4.874 -4.304 -2.274 1.00 0.00 51 PRO A O 3
ATOM 4483 N N . CYS A 1 79 ? 5.776 -4.114 -0.278 1.00 0.00 52 CYS A N 3
ATOM 4484 C CA . CYS A 1 79 ? 5.168 -2.772 -0.048 1.00 0.00 52 CYS A CA 3
ATOM 4485 C C . CYS A 1 79 ? 6.157 -1.672 -0.444 1.00 0.00 52 CYS A C 3
ATOM 4486 O O . CYS A 1 79 ? 7.351 -1.820 -0.263 1.00 0.00 52 CYS A O 3
ATOM 4493 N N . TRP A 1 80 ? 5.686 -0.563 -0.944 1.00 0.00 53 TRP A N 3
ATOM 4494 C CA . TRP A 1 80 ? 6.623 0.546 -1.298 1.00 0.00 53 TRP A CA 3
ATOM 4495 C C . TRP A 1 80 ? 6.026 1.885 -0.844 1.00 0.00 53 TRP A C 3
ATOM 4496 O O . TRP A 1 80 ? 4.826 2.008 -0.672 1.00 0.00 53 TRP A O 3
ATOM 4517 N N . CYS A 1 81 ? 6.855 2.871 -0.606 1.00 0.00 54 CYS A N 3
ATOM 4518 C CA . CYS A 1 81 ? 6.343 4.197 -0.127 1.00 0.00 54 CYS A CA 3
ATOM 4519 C C . CYS A 1 81 ? 5.791 5.018 -1.299 1.00 0.00 54 CYS A C 3
ATOM 4520 O O . CYS A 1 81 ? 6.264 4.922 -2.423 1.00 0.00 54 CYS A O 3
ATOM 4527 N N . VAL A 1 82 ? 4.792 5.815 -1.034 1.00 0.00 55 VAL A N 3
ATOM 4528 C CA . VAL A 1 82 ? 4.161 6.654 -2.099 1.00 0.00 55 VAL A CA 3
ATOM 4529 C C . VAL A 1 82 ? 3.724 7.998 -1.505 1.00 0.00 55 VAL A C 3
ATOM 4530 O O . VAL A 1 82 ? 3.725 8.181 -0.295 1.00 0.00 55 VAL A O 3
ATOM 4543 N N . ASP A 1 83 ? 3.350 8.934 -2.338 1.00 0.00 56 ASP A N 3
ATOM 4544 C CA . ASP A 1 83 ? 2.891 10.252 -1.825 1.00 0.00 56 ASP A CA 3
ATOM 4545 C C . ASP A 1 83 ? 1.367 10.220 -1.672 1.00 0.00 56 ASP A C 3
ATOM 4546 O O . ASP A 1 83 ? 0.727 9.236 -1.974 1.00 0.00 56 ASP A O 3
ATOM 4555 N N . ARG A 1 84 ? 0.807 11.301 -1.213 1.00 0.00 57 ARG A N 3
ATOM 4556 C CA . ARG A 1 84 ? -0.695 11.403 -1.010 1.00 0.00 57 ARG A CA 3
ATOM 4557 C C . ARG A 1 84 ? -1.476 10.782 -2.171 1.00 0.00 57 ARG A C 3
ATOM 4558 O O . ARG A 1 84 ? -2.494 10.136 -1.986 1.00 0.00 57 ARG A O 3
ATOM 4579 N N . MET A 1 85 ? -1.026 11.016 -3.364 1.00 0.00 58 MET A N 3
ATOM 4580 C CA . MET A 1 85 ? -1.741 10.471 -4.562 1.00 0.00 58 MET A CA 3
ATOM 4581 C C . MET A 1 85 ? -1.471 8.973 -4.711 1.00 0.00 58 MET A C 3
ATOM 4582 O O . MET A 1 85 ? -2.206 8.269 -5.381 1.00 0.00 58 MET A O 3
ATOM 4596 N N . GLY A 1 86 ? -0.436 8.474 -4.092 1.00 0.00 59 GLY A N 3
ATOM 4597 C CA . GLY A 1 86 ? -0.132 7.019 -4.189 1.00 0.00 59 GLY A CA 3
ATOM 4598 C C . GLY A 1 86 ? 0.964 6.775 -5.230 1.00 0.00 59 GLY A C 3
ATOM 4599 O O . GLY A 1 86 ? 1.098 5.677 -5.742 1.00 0.00 59 GLY A O 3
ATOM 4603 N N . LYS A 1 87 ? 1.749 7.769 -5.557 1.00 0.00 60 LYS A N 3
ATOM 4604 C CA . LYS A 1 87 ? 2.813 7.569 -6.553 1.00 0.00 60 LYS A CA 3
ATOM 4605 C C . LYS A 1 87 ? 4.029 6.924 -5.892 1.00 0.00 60 LYS A C 3
ATOM 4606 O O . LYS A 1 87 ? 4.497 7.371 -4.863 1.00 0.00 60 LYS A O 3
ATOM 4625 N N . SER A 1 88 ? 4.536 5.880 -6.479 1.00 0.00 61 SER A N 3
ATOM 4626 C CA . SER A 1 88 ? 5.719 5.179 -5.902 1.00 0.00 61 SER A CA 3
ATOM 4627 C C . SER A 1 88 ? 6.915 6.125 -5.836 1.00 0.00 61 SER A C 3
ATOM 4628 O O . SER A 1 88 ? 7.431 6.567 -6.852 1.00 0.00 61 SER A O 3
ATOM 4636 N N . LEU A 1 89 ? 7.356 6.433 -4.647 1.00 0.00 62 LEU A N 3
ATOM 4637 C CA . LEU A 1 89 ? 8.524 7.350 -4.489 1.00 0.00 62 LEU A CA 3
ATOM 4638 C C . LEU A 1 89 ? 9.827 6.548 -4.563 1.00 0.00 62 LEU A C 3
ATOM 4639 O O . LEU A 1 89 ? 10.085 5.710 -3.716 1.00 0.00 62 LEU A O 3
ATOM 4655 N N . PRO A 1 90 ? 10.614 6.828 -5.575 1.00 0.00 63 PRO A N 3
ATOM 4656 C CA . PRO A 1 90 ? 11.904 6.123 -5.747 1.00 0.00 63 PRO A CA 3
ATOM 4657 C C . PRO A 1 90 ? 12.960 6.731 -4.810 1.00 0.00 63 PRO A C 3
ATOM 4658 O O . PRO A 1 90 ? 13.223 6.211 -3.738 1.00 0.00 63 PRO A O 3
ATOM 4669 N N . GLY A 1 91 ? 13.559 7.826 -5.188 1.00 0.00 64 GLY A N 3
ATOM 4670 C CA . GLY A 1 91 ? 14.580 8.449 -4.309 1.00 0.00 64 GLY A CA 3
ATOM 4671 C C . GLY A 1 91 ? 15.292 9.566 -5.065 1.00 0.00 64 GLY A C 3
ATOM 4672 O O . GLY A 1 91 ? 16.363 9.374 -5.602 1.00 0.00 64 GLY A O 3
ATOM 4676 N N . SER A 1 92 ? 14.707 10.732 -5.108 1.00 0.00 65 SER A N 3
ATOM 4677 C CA . SER A 1 92 ? 15.357 11.869 -5.829 1.00 0.00 65 SER A CA 3
ATOM 4678 C C . SER A 1 92 ? 16.593 12.348 -5.041 1.00 0.00 65 SER A C 3
ATOM 4679 O O . SER A 1 92 ? 16.785 11.962 -3.904 1.00 0.00 65 SER A O 3
ATOM 4687 N N . PRO A 1 93 ? 17.399 13.175 -5.668 1.00 0.00 66 PRO A N 3
ATOM 4688 C CA . PRO A 1 93 ? 18.630 13.690 -5.000 1.00 0.00 66 PRO A CA 3
ATOM 4689 C C . PRO A 1 93 ? 18.287 14.535 -3.765 1.00 0.00 66 PRO A C 3
ATOM 4690 O O . PRO A 1 93 ? 19.083 14.656 -2.849 1.00 0.00 66 PRO A O 3
ATOM 4701 N N . ASP A 1 94 ? 17.109 15.093 -3.712 1.00 0.00 67 ASP A N 3
ATOM 4702 C CA . ASP A 1 94 ? 16.716 15.898 -2.518 1.00 0.00 67 ASP A CA 3
ATOM 4703 C C . ASP A 1 94 ? 16.155 14.977 -1.422 1.00 0.00 67 ASP A C 3
ATOM 4704 O O . ASP A 1 94 ? 15.551 15.435 -0.470 1.00 0.00 67 ASP A O 3
ATOM 4713 N N . GLY A 1 95 ? 16.344 13.683 -1.545 1.00 0.00 68 GLY A N 3
ATOM 4714 C CA . GLY A 1 95 ? 15.823 12.736 -0.519 1.00 0.00 68 GLY A CA 3
ATOM 4715 C C . GLY A 1 95 ? 15.752 11.341 -1.136 1.00 0.00 68 GLY A C 3
ATOM 4716 O O . GLY A 1 95 ? 14.684 10.826 -1.404 1.00 0.00 68 GLY A O 3
ATOM 4720 N N . ASN A 1 96 ? 16.880 10.729 -1.384 1.00 0.00 69 ASN A N 3
ATOM 4721 C CA . ASN A 1 96 ? 16.870 9.368 -2.002 1.00 0.00 69 ASN A CA 3
ATOM 4722 C C . ASN A 1 96 ? 16.366 8.334 -0.993 1.00 0.00 69 ASN A C 3
ATOM 4723 O O . ASN A 1 96 ? 16.200 8.624 0.182 1.00 0.00 69 ASN A O 3
ATOM 4734 N N . GLY A 1 97 ? 16.114 7.130 -1.436 1.00 0.00 70 GLY A N 3
ATOM 4735 C CA . GLY A 1 97 ? 15.614 6.079 -0.503 1.00 0.00 70 GLY A CA 3
ATOM 4736 C C . GLY A 1 97 ? 14.176 6.409 -0.093 1.00 0.00 70 GLY A C 3
ATOM 4737 O O . GLY A 1 97 ? 13.766 6.138 1.020 1.00 0.00 70 GLY A O 3
ATOM 4741 N N . SER A 1 98 ? 13.402 6.985 -0.985 1.00 0.00 71 SER A N 3
ATOM 4742 C CA . SER A 1 98 ? 11.987 7.325 -0.644 1.00 0.00 71 SER A CA 3
ATOM 4743 C C . SER A 1 98 ? 11.119 6.061 -0.689 1.00 0.00 71 SER A C 3
ATOM 4744 O O . SER A 1 98 ? 10.078 5.995 -0.066 1.00 0.00 71 SER A O 3
ATOM 4752 N N . SER A 1 99 ? 11.533 5.064 -1.433 1.00 0.00 72 SER A N 3
ATOM 4753 C CA . SER A 1 99 ? 10.726 3.808 -1.533 1.00 0.00 72 SER A CA 3
ATOM 4754 C C . SER A 1 99 ? 10.440 3.214 -0.146 1.00 0.00 72 SER A C 3
ATOM 4755 O O . SER A 1 99 ? 9.436 2.554 0.048 1.00 0.00 72 SER A O 3
ATOM 4763 N N . SER A 1 100 ? 11.294 3.448 0.815 1.00 0.00 73 SER A N 3
ATOM 4764 C CA . SER A 1 100 ? 11.048 2.900 2.184 1.00 0.00 73 SER A CA 3
ATOM 4765 C C . SER A 1 100 ? 9.952 3.719 2.880 1.00 0.00 73 SER A C 3
ATOM 4766 O O . SER A 1 100 ? 9.938 4.934 2.811 1.00 0.00 73 SER A O 3
ATOM 4774 N N . CYS A 1 101 ? 9.034 3.072 3.551 1.00 0.00 74 CYS A N 3
ATOM 4775 C CA . CYS A 1 101 ? 7.943 3.825 4.251 1.00 0.00 74 CYS A CA 3
ATOM 4776 C C . CYS A 1 101 ? 7.961 3.504 5.750 1.00 0.00 74 CYS A C 3
ATOM 4777 O O . CYS A 1 101 ? 8.231 2.381 6.138 1.00 0.00 74 CYS A O 3
ATOM 4784 N N . PRO A 1 102 ? 7.681 4.507 6.548 1.00 0.00 75 PRO A N 3
ATOM 4785 C CA . PRO A 1 102 ? 7.668 4.336 8.023 1.00 0.00 75 PRO A CA 3
ATOM 4786 C C . PRO A 1 102 ? 6.326 3.772 8.521 1.00 0.00 75 PRO A C 3
ATOM 4787 O O . PRO A 1 102 ? 6.287 2.910 9.377 1.00 0.00 75 PRO A O 3
ATOM 4798 N N . THR A 1 103 ? 5.238 4.277 8.012 1.00 0.00 76 THR A N 3
ATOM 4799 C CA . THR A 1 103 ? 3.890 3.811 8.454 1.00 0.00 76 THR A CA 3
ATOM 4800 C C . THR A 1 103 ? 3.652 2.346 8.058 1.00 0.00 76 THR A C 3
ATOM 4801 O O . THR A 1 103 ? 3.535 2.023 6.887 1.00 0.00 76 THR A O 3
ATOM 4812 N N . GLY A 1 104 ? 3.565 1.465 9.021 1.00 0.00 77 GLY A N 3
ATOM 4813 C CA . GLY A 1 104 ? 3.317 0.028 8.707 1.00 0.00 77 GLY A CA 3
ATOM 4814 C C . GLY A 1 104 ? 4.651 -0.695 8.531 1.00 0.00 77 GLY A C 3
ATOM 4815 O O . GLY A 1 104 ? 5.375 -0.461 7.580 1.00 0.00 77 GLY A O 3
ATOM 4819 N N . SER A 1 105 ? 4.979 -1.576 9.437 1.00 0.00 78 SER A N 3
ATOM 4820 C CA . SER A 1 105 ? 6.267 -2.327 9.333 1.00 0.00 78 SER A CA 3
ATOM 4821 C C . SER A 1 105 ? 6.168 -3.427 8.260 1.00 0.00 78 SER A C 3
ATOM 4822 O O . SER A 1 105 ? 6.124 -4.605 8.565 1.00 0.00 78 SER A O 3
ATOM 4830 N N . SER A 1 106 ? 6.128 -3.053 7.005 1.00 0.00 79 SER A N 3
ATOM 4831 C CA . SER A 1 106 ? 6.038 -4.083 5.917 1.00 0.00 79 SER A CA 3
ATOM 4832 C C . SER A 1 106 ? 6.977 -3.722 4.749 1.00 0.00 79 SER A C 3
ATOM 4833 O O . SER A 1 106 ? 6.761 -4.125 3.619 1.00 0.00 79 SER A O 3
ATOM 4841 N N . GLY A 1 107 ? 8.026 -2.981 5.010 1.00 0.00 80 GLY A N 3
ATOM 4842 C CA . GLY A 1 107 ? 8.976 -2.605 3.921 1.00 0.00 80 GLY A CA 3
ATOM 4843 C C . GLY A 1 107 ? 9.841 -1.432 4.385 1.00 0.00 80 GLY A C 3
ATOM 4844 O O . GLY A 1 107 ? 9.731 -0.374 3.805 1.00 0.00 80 GLY A O 3
ATOM 4849 N N . SER A 1 1 ? -41.153 36.616 -37.195 1.00 0.00 -27 SER A N 4
ATOM 4850 C CA . SER A 1 1 ? -41.188 35.768 -35.966 1.00 0.00 -27 SER A CA 4
ATOM 4851 C C . SER A 1 1 ? -40.549 34.404 -36.240 1.00 0.00 -27 SER A C 4
ATOM 4852 O O . SER A 1 1 ? -39.722 33.940 -35.478 1.00 0.00 -27 SER A O 4
ATOM 4862 N N . TYR A 1 2 ? -40.927 33.758 -37.324 1.00 0.00 -26 TYR A N 4
ATOM 4863 C CA . TYR A 1 2 ? -40.354 32.413 -37.664 1.00 0.00 -26 TYR A CA 4
ATOM 4864 C C . TYR A 1 2 ? -40.645 31.425 -36.532 1.00 0.00 -26 TYR A C 4
ATOM 4865 O O . TYR A 1 2 ? -39.908 31.346 -35.566 1.00 0.00 -26 TYR A O 4
ATOM 4883 N N . TYR A 1 3 ? -41.707 30.670 -36.636 1.00 0.00 -25 TYR A N 4
ATOM 4884 C CA . TYR A 1 3 ? -42.044 29.685 -35.557 1.00 0.00 -25 TYR A CA 4
ATOM 4885 C C . TYR A 1 3 ? -41.042 28.519 -35.556 1.00 0.00 -25 TYR A C 4
ATOM 4886 O O . TYR A 1 3 ? -41.421 27.361 -35.623 1.00 0.00 -25 TYR A O 4
ATOM 4904 N N . HIS A 1 4 ? -39.772 28.807 -35.469 1.00 0.00 -24 HIS A N 4
ATOM 4905 C CA . HIS A 1 4 ? -38.757 27.718 -35.452 1.00 0.00 -24 HIS A CA 4
ATOM 4906 C C . HIS A 1 4 ? -38.291 27.506 -34.020 1.00 0.00 -24 HIS A C 4
ATOM 4907 O O . HIS A 1 4 ? -37.712 28.390 -33.416 1.00 0.00 -24 HIS A O 4
ATOM 4921 N N . HIS A 1 5 ? -38.552 26.350 -33.465 1.00 0.00 -23 HIS A N 4
ATOM 4922 C CA . HIS A 1 5 ? -38.139 26.070 -32.059 1.00 0.00 -23 HIS A CA 4
ATOM 4923 C C . HIS A 1 5 ? -38.544 27.221 -31.133 1.00 0.00 -23 HIS A C 4
ATOM 4924 O O . HIS A 1 5 ? -37.742 27.722 -30.370 1.00 0.00 -23 HIS A O 4
ATOM 4938 N N . HIS A 1 6 ? -39.783 27.637 -31.181 1.00 0.00 -22 HIS A N 4
ATOM 4939 C CA . HIS A 1 6 ? -40.232 28.741 -30.278 1.00 0.00 -22 HIS A CA 4
ATOM 4940 C C . HIS A 1 6 ? -40.158 28.241 -28.832 1.00 0.00 -22 HIS A C 4
ATOM 4941 O O . HIS A 1 6 ? -39.652 28.915 -27.953 1.00 0.00 -22 HIS A O 4
ATOM 4955 N N . HIS A 1 7 ? -40.614 27.037 -28.597 1.00 0.00 -21 HIS A N 4
ATOM 4956 C CA . HIS A 1 7 ? -40.534 26.450 -27.229 1.00 0.00 -21 HIS A CA 4
ATOM 4957 C C . HIS A 1 7 ? -39.221 25.664 -27.134 1.00 0.00 -21 HIS A C 4
ATOM 4958 O O . HIS A 1 7 ? -39.203 24.474 -26.867 1.00 0.00 -21 HIS A O 4
ATOM 4972 N N . HIS A 1 8 ? -38.118 26.324 -27.388 1.00 0.00 -20 HIS A N 4
ATOM 4973 C CA . HIS A 1 8 ? -36.792 25.631 -27.352 1.00 0.00 -20 HIS A CA 4
ATOM 4974 C C . HIS A 1 8 ? -36.360 25.345 -25.915 1.00 0.00 -20 HIS A C 4
ATOM 4975 O O . HIS A 1 8 ? -35.783 26.184 -25.246 1.00 0.00 -20 HIS A O 4
ATOM 4989 N N . HIS A 1 9 ? -36.611 24.153 -25.448 1.00 0.00 -19 HIS A N 4
ATOM 4990 C CA . HIS A 1 9 ? -36.192 23.786 -24.065 1.00 0.00 -19 HIS A CA 4
ATOM 4991 C C . HIS A 1 9 ? -34.677 23.578 -24.057 1.00 0.00 -19 HIS A C 4
ATOM 4992 O O . HIS A 1 9 ? -34.137 22.868 -24.890 1.00 0.00 -19 HIS A O 4
ATOM 5006 N N . ASP A 1 10 ? -33.993 24.182 -23.132 1.00 0.00 -18 ASP A N 4
ATOM 5007 C CA . ASP A 1 10 ? -32.512 24.012 -23.067 1.00 0.00 -18 ASP A CA 4
ATOM 5008 C C . ASP A 1 10 ? -32.156 23.146 -21.857 1.00 0.00 -18 ASP A C 4
ATOM 5009 O O . ASP A 1 10 ? -32.700 23.328 -20.785 1.00 0.00 -18 ASP A O 4
ATOM 5018 N N . TYR A 1 11 ? -31.255 22.217 -22.006 1.00 0.00 -17 TYR A N 4
ATOM 5019 C CA . TYR A 1 11 ? -30.888 21.362 -20.839 1.00 0.00 -17 TYR A CA 4
ATOM 5020 C C . TYR A 1 11 ? -30.104 22.191 -19.818 1.00 0.00 -17 TYR A C 4
ATOM 5021 O O . TYR A 1 11 ? -29.472 23.176 -20.154 1.00 0.00 -17 TYR A O 4
ATOM 5039 N N . ASP A 1 12 ? -30.152 21.805 -18.574 1.00 0.00 -16 ASP A N 4
ATOM 5040 C CA . ASP A 1 12 ? -29.427 22.559 -17.515 1.00 0.00 -16 ASP A CA 4
ATOM 5041 C C . ASP A 1 12 ? -27.989 22.046 -17.417 1.00 0.00 -16 ASP A C 4
ATOM 5042 O O . ASP A 1 12 ? -27.348 21.778 -18.420 1.00 0.00 -16 ASP A O 4
ATOM 5051 N N . ILE A 1 13 ? -27.485 21.904 -16.227 1.00 0.00 -15 ILE A N 4
ATOM 5052 C CA . ILE A 1 13 ? -26.096 21.397 -16.052 1.00 0.00 -15 ILE A CA 4
ATOM 5053 C C . ILE A 1 13 ? -26.138 20.089 -15.254 1.00 0.00 -15 ILE A C 4
ATOM 5054 O O . ILE A 1 13 ? -26.589 20.066 -14.122 1.00 0.00 -15 ILE A O 4
ATOM 5070 N N . PRO A 1 14 ? -25.678 19.034 -15.875 1.00 0.00 -14 PRO A N 4
ATOM 5071 C CA . PRO A 1 14 ? -25.666 17.702 -15.217 1.00 0.00 -14 PRO A CA 4
ATOM 5072 C C . PRO A 1 14 ? -24.684 17.699 -14.048 1.00 0.00 -14 PRO A C 4
ATOM 5073 O O . PRO A 1 14 ? -23.495 17.898 -14.229 1.00 0.00 -14 PRO A O 4
ATOM 5084 N N . THR A 1 15 ? -25.163 17.486 -12.855 1.00 0.00 -13 THR A N 4
ATOM 5085 C CA . THR A 1 15 ? -24.249 17.484 -11.683 1.00 0.00 -13 THR A CA 4
ATOM 5086 C C . THR A 1 15 ? -23.591 16.113 -11.509 1.00 0.00 -13 THR A C 4
ATOM 5087 O O . THR A 1 15 ? -24.179 15.183 -10.984 1.00 0.00 -13 THR A O 4
ATOM 5098 N N . THR A 1 16 ? -22.376 16.001 -11.939 1.00 0.00 -12 THR A N 4
ATOM 5099 C CA . THR A 1 16 ? -21.617 14.718 -11.807 1.00 0.00 -12 THR A CA 4
ATOM 5100 C C . THR A 1 16 ? -20.618 14.840 -10.659 1.00 0.00 -12 THR A C 4
ATOM 5101 O O . THR A 1 16 ? -20.381 13.910 -9.909 1.00 0.00 -12 THR A O 4
ATOM 5112 N N . GLU A 1 17 ? -20.031 16.001 -10.533 1.00 0.00 -11 GLU A N 4
ATOM 5113 C CA . GLU A 1 17 ? -19.019 16.254 -9.455 1.00 0.00 -11 GLU A CA 4
ATOM 5114 C C . GLU A 1 17 ? -19.577 15.894 -8.079 1.00 0.00 -11 GLU A C 4
ATOM 5115 O O . GLU A 1 17 ? -18.840 15.633 -7.145 1.00 0.00 -11 GLU A O 4
ATOM 5127 N N . ASN A 1 18 ? -20.869 15.862 -7.958 1.00 0.00 -10 ASN A N 4
ATOM 5128 C CA . ASN A 1 18 ? -21.504 15.507 -6.652 1.00 0.00 -10 ASN A CA 4
ATOM 5129 C C . ASN A 1 18 ? -21.101 14.094 -6.225 1.00 0.00 -10 ASN A C 4
ATOM 5130 O O . ASN A 1 18 ? -21.172 13.736 -5.064 1.00 0.00 -10 ASN A O 4
ATOM 5141 N N . LEU A 1 19 ? -20.660 13.303 -7.155 1.00 0.00 -9 LEU A N 4
ATOM 5142 C CA . LEU A 1 19 ? -20.224 11.911 -6.838 1.00 0.00 -9 LEU A CA 4
ATOM 5143 C C . LEU A 1 19 ? -18.974 11.930 -5.949 1.00 0.00 -9 LEU A C 4
ATOM 5144 O O . LEU A 1 19 ? -18.674 10.965 -5.272 1.00 0.00 -9 LEU A O 4
ATOM 5160 N N . TYR A 1 20 ? -18.236 13.013 -5.947 1.00 0.00 -8 TYR A N 4
ATOM 5161 C CA . TYR A 1 20 ? -17.002 13.085 -5.102 1.00 0.00 -8 TYR A CA 4
ATOM 5162 C C . TYR A 1 20 ? -17.312 13.669 -3.717 1.00 0.00 -8 TYR A C 4
ATOM 5163 O O . TYR A 1 20 ? -16.424 13.902 -2.919 1.00 0.00 -8 TYR A O 4
ATOM 5181 N N . PHE A 1 21 ? -18.558 13.915 -3.431 1.00 0.00 -7 PHE A N 4
ATOM 5182 C CA . PHE A 1 21 ? -18.929 14.495 -2.101 1.00 0.00 -7 PHE A CA 4
ATOM 5183 C C . PHE A 1 21 ? -18.848 13.426 -1.008 1.00 0.00 -7 PHE A C 4
ATOM 5184 O O . PHE A 1 21 ? -18.104 13.559 -0.057 1.00 0.00 -7 PHE A O 4
ATOM 5201 N N . GLN A 1 22 ? -19.600 12.364 -1.133 1.00 0.00 -6 GLN A N 4
ATOM 5202 C CA . GLN A 1 22 ? -19.552 11.286 -0.095 1.00 0.00 -6 GLN A CA 4
ATOM 5203 C C . GLN A 1 22 ? -18.882 10.035 -0.659 1.00 0.00 -6 GLN A C 4
ATOM 5204 O O . GLN A 1 22 ? -19.234 8.919 -0.324 1.00 0.00 -6 GLN A O 4
ATOM 5218 N N . GLY A 1 23 ? -17.911 10.210 -1.506 1.00 0.00 -5 GLY A N 4
ATOM 5219 C CA . GLY A 1 23 ? -17.208 9.036 -2.086 1.00 0.00 -5 GLY A CA 4
ATOM 5220 C C . GLY A 1 23 ? -15.858 8.886 -1.396 1.00 0.00 -5 GLY A C 4
ATOM 5221 O O . GLY A 1 23 ? -15.665 8.015 -0.566 1.00 0.00 -5 GLY A O 4
ATOM 5225 N N . ALA A 1 24 ? -14.919 9.727 -1.731 1.00 0.00 -4 ALA A N 4
ATOM 5226 C CA . ALA A 1 24 ? -13.571 9.643 -1.094 1.00 0.00 -4 ALA A CA 4
ATOM 5227 C C . ALA A 1 24 ? -13.597 10.316 0.280 1.00 0.00 -4 ALA A C 4
ATOM 5228 O O . ALA A 1 24 ? -14.585 10.915 0.665 1.00 0.00 -4 ALA A O 4
ATOM 5235 N N . MET A 1 25 ? -12.514 10.246 1.011 1.00 0.00 -3 MET A N 4
ATOM 5236 C CA . MET A 1 25 ? -12.470 10.911 2.352 1.00 0.00 -3 MET A CA 4
ATOM 5237 C C . MET A 1 25 ? -12.031 12.364 2.151 1.00 0.00 -3 MET A C 4
ATOM 5238 O O . MET A 1 25 ? -12.633 13.090 1.383 1.00 0.00 -3 MET A O 4
ATOM 5252 N N . GLY A 1 26 ? -10.987 12.793 2.803 1.00 0.00 -2 GLY A N 4
ATOM 5253 C CA . GLY A 1 26 ? -10.508 14.195 2.607 1.00 0.00 -2 GLY A CA 4
ATOM 5254 C C . GLY A 1 26 ? -9.918 14.322 1.197 1.00 0.00 -2 GLY A C 4
ATOM 5255 O O . GLY A 1 26 ? -8.715 14.396 1.020 1.00 0.00 -2 GLY A O 4
ATOM 5259 N N . SER A 1 27 ? -10.770 14.333 0.194 1.00 0.00 -1 SER A N 4
ATOM 5260 C CA . SER A 1 27 ? -10.319 14.440 -1.229 1.00 0.00 -1 SER A CA 4
ATOM 5261 C C . SER A 1 27 ? -9.390 13.273 -1.617 1.00 0.00 -1 SER A C 4
ATOM 5262 O O . SER A 1 27 ? -8.698 13.338 -2.616 1.00 0.00 -1 SER A O 4
ATOM 5270 N N . GLY A 1 28 ? -9.373 12.203 -0.855 1.00 0.00 1 GLY A N 4
ATOM 5271 C CA . GLY A 1 28 ? -8.484 11.053 -1.203 1.00 0.00 1 GLY A CA 4
ATOM 5272 C C . GLY A 1 28 ? -9.325 9.912 -1.790 1.00 0.00 1 GLY A C 4
ATOM 5273 O O . GLY A 1 28 ? -10.190 9.382 -1.121 1.00 0.00 1 GLY A O 4
ATOM 5277 N N . PRO A 1 29 ? -9.044 9.579 -3.032 1.00 0.00 2 PRO A N 4
ATOM 5278 C CA . PRO A 1 29 ? -9.789 8.496 -3.734 1.00 0.00 2 PRO A CA 4
ATOM 5279 C C . PRO A 1 29 ? -9.321 7.090 -3.311 1.00 0.00 2 PRO A C 4
ATOM 5280 O O . PRO A 1 29 ? -10.032 6.124 -3.505 1.00 0.00 2 PRO A O 4
ATOM 5291 N N . CYS A 1 30 ? -8.138 6.954 -2.751 1.00 0.00 3 CYS A N 4
ATOM 5292 C CA . CYS A 1 30 ? -7.660 5.588 -2.343 1.00 0.00 3 CYS A CA 4
ATOM 5293 C C . CYS A 1 30 ? -8.703 4.910 -1.442 1.00 0.00 3 CYS A C 4
ATOM 5294 O O . CYS A 1 30 ? -8.890 3.711 -1.517 1.00 0.00 3 CYS A O 4
ATOM 5301 N N . ARG A 1 31 ? -9.405 5.653 -0.605 1.00 0.00 4 ARG A N 4
ATOM 5302 C CA . ARG A 1 31 ? -10.442 4.999 0.255 1.00 0.00 4 ARG A CA 4
ATOM 5303 C C . ARG A 1 31 ? -11.486 4.307 -0.633 1.00 0.00 4 ARG A C 4
ATOM 5304 O O . ARG A 1 31 ? -11.961 3.234 -0.315 1.00 0.00 4 ARG A O 4
ATOM 5325 N N . ARG A 1 32 ? -11.830 4.898 -1.756 1.00 0.00 5 ARG A N 4
ATOM 5326 C CA . ARG A 1 32 ? -12.826 4.252 -2.666 1.00 0.00 5 ARG A CA 4
ATOM 5327 C C . ARG A 1 32 ? -12.238 2.934 -3.162 1.00 0.00 5 ARG A C 4
ATOM 5328 O O . ARG A 1 32 ? -12.899 1.910 -3.181 1.00 0.00 5 ARG A O 4
ATOM 5349 N N . HIS A 1 33 ? -10.983 2.949 -3.530 1.00 0.00 6 HIS A N 4
ATOM 5350 C CA . HIS A 1 33 ? -10.329 1.694 -3.988 1.00 0.00 6 HIS A CA 4
ATOM 5351 C C . HIS A 1 33 ? -10.236 0.733 -2.803 1.00 0.00 6 HIS A C 4
ATOM 5352 O O . HIS A 1 33 ? -10.551 -0.429 -2.921 1.00 0.00 6 HIS A O 4
ATOM 5366 N N . LEU A 1 34 ? -9.840 1.220 -1.653 1.00 0.00 7 LEU A N 4
ATOM 5367 C CA . LEU A 1 34 ? -9.761 0.339 -0.451 1.00 0.00 7 LEU A CA 4
ATOM 5368 C C . LEU A 1 34 ? -11.141 -0.272 -0.178 1.00 0.00 7 LEU A C 4
ATOM 5369 O O . LEU A 1 34 ? -11.273 -1.467 -0.012 1.00 0.00 7 LEU A O 4
ATOM 5385 N N . ASP A 1 35 ? -12.168 0.547 -0.154 1.00 0.00 8 ASP A N 4
ATOM 5386 C CA . ASP A 1 35 ? -13.555 0.032 0.086 1.00 0.00 8 ASP A CA 4
ATOM 5387 C C . ASP A 1 35 ? -13.892 -1.051 -0.946 1.00 0.00 8 ASP A C 4
ATOM 5388 O O . ASP A 1 35 ? -14.384 -2.114 -0.620 1.00 0.00 8 ASP A O 4
ATOM 5397 N N . SER A 1 36 ? -13.606 -0.780 -2.187 1.00 0.00 9 SER A N 4
ATOM 5398 C CA . SER A 1 36 ? -13.870 -1.764 -3.274 1.00 0.00 9 SER A CA 4
ATOM 5399 C C . SER A 1 36 ? -12.919 -2.952 -3.127 1.00 0.00 9 SER A C 4
ATOM 5400 O O . SER A 1 36 ? -13.331 -4.095 -3.156 1.00 0.00 9 SER A O 4
ATOM 5408 N N . VAL A 1 37 ? -11.648 -2.687 -2.959 1.00 0.00 10 VAL A N 4
ATOM 5409 C CA . VAL A 1 37 ? -10.665 -3.792 -2.804 1.00 0.00 10 VAL A CA 4
ATOM 5410 C C . VAL A 1 37 ? -11.026 -4.631 -1.582 1.00 0.00 10 VAL A C 4
ATOM 5411 O O . VAL A 1 37 ? -11.051 -5.834 -1.652 1.00 0.00 10 VAL A O 4
ATOM 5424 N N . LEU A 1 38 ? -11.313 -4.012 -0.464 1.00 0.00 11 LEU A N 4
ATOM 5425 C CA . LEU A 1 38 ? -11.668 -4.813 0.745 1.00 0.00 11 LEU A CA 4
ATOM 5426 C C . LEU A 1 38 ? -12.917 -5.661 0.471 1.00 0.00 11 LEU A C 4
ATOM 5427 O O . LEU A 1 38 ? -12.972 -6.814 0.851 1.00 0.00 11 LEU A O 4
ATOM 5443 N N . GLN A 1 39 ? -13.909 -5.121 -0.195 1.00 0.00 12 GLN A N 4
ATOM 5444 C CA . GLN A 1 39 ? -15.123 -5.951 -0.483 1.00 0.00 12 GLN A CA 4
ATOM 5445 C C . GLN A 1 39 ? -14.801 -7.012 -1.550 1.00 0.00 12 GLN A C 4
ATOM 5446 O O . GLN A 1 39 ? -15.150 -8.171 -1.417 1.00 0.00 12 GLN A O 4
ATOM 5460 N N . GLN A 1 40 ? -14.141 -6.606 -2.604 1.00 0.00 13 GLN A N 4
ATOM 5461 C CA . GLN A 1 40 ? -13.771 -7.545 -3.718 1.00 0.00 13 GLN A CA 4
ATOM 5462 C C . GLN A 1 40 ? -12.632 -8.503 -3.326 1.00 0.00 13 GLN A C 4
ATOM 5463 O O . GLN A 1 40 ? -12.494 -9.568 -3.889 1.00 0.00 13 GLN A O 4
ATOM 5477 N N . LEU A 1 41 ? -11.769 -8.102 -2.436 1.00 0.00 14 LEU A N 4
ATOM 5478 C CA . LEU A 1 41 ? -10.582 -8.950 -2.088 1.00 0.00 14 LEU A CA 4
ATOM 5479 C C . LEU A 1 41 ? -10.939 -10.416 -1.848 1.00 0.00 14 LEU A C 4
ATOM 5480 O O . LEU A 1 41 ? -10.210 -11.283 -2.258 1.00 0.00 14 LEU A O 4
ATOM 5496 N N . GLN A 1 42 ? -12.016 -10.717 -1.185 1.00 0.00 15 GLN A N 4
ATOM 5497 C CA . GLN A 1 42 ? -12.324 -12.162 -0.941 1.00 0.00 15 GLN A CA 4
ATOM 5498 C C . GLN A 1 42 ? -12.880 -12.845 -2.192 1.00 0.00 15 GLN A C 4
ATOM 5499 O O . GLN A 1 42 ? -12.810 -14.051 -2.324 1.00 0.00 15 GLN A O 4
ATOM 5513 N N . THR A 1 43 ? -13.429 -12.106 -3.101 1.00 0.00 16 THR A N 4
ATOM 5514 C CA . THR A 1 43 ? -13.983 -12.737 -4.332 1.00 0.00 16 THR A CA 4
ATOM 5515 C C . THR A 1 43 ? -12.950 -12.692 -5.437 1.00 0.00 16 THR A C 4
ATOM 5516 O O . THR A 1 43 ? -12.768 -13.631 -6.194 1.00 0.00 16 THR A O 4
ATOM 5527 N N . GLU A 1 44 ? -12.247 -11.612 -5.497 1.00 0.00 17 GLU A N 4
ATOM 5528 C CA . GLU A 1 44 ? -11.174 -11.488 -6.514 1.00 0.00 17 GLU A CA 4
ATOM 5529 C C . GLU A 1 44 ? -9.864 -11.962 -5.881 1.00 0.00 17 GLU A C 4
ATOM 5530 O O . GLU A 1 44 ? -8.791 -11.675 -6.379 1.00 0.00 17 GLU A O 4
ATOM 5542 N N . VAL A 1 45 ? -9.932 -12.680 -4.779 1.00 0.00 18 VAL A N 4
ATOM 5543 C CA . VAL A 1 45 ? -8.664 -13.126 -4.129 1.00 0.00 18 VAL A CA 4
ATOM 5544 C C . VAL A 1 45 ? -7.888 -14.084 -5.010 1.00 0.00 18 VAL A C 4
ATOM 5545 O O . VAL A 1 45 ? -6.694 -14.042 -5.054 1.00 0.00 18 VAL A O 4
ATOM 5558 N N . TYR A 1 46 ? -8.542 -14.970 -5.674 1.00 0.00 19 TYR A N 4
ATOM 5559 C CA . TYR A 1 46 ? -7.790 -15.959 -6.511 1.00 0.00 19 TYR A CA 4
ATOM 5560 C C . TYR A 1 46 ? -7.459 -15.418 -7.891 1.00 0.00 19 TYR A C 4
ATOM 5561 O O . TYR A 1 46 ? -6.712 -16.015 -8.641 1.00 0.00 19 TYR A O 4
ATOM 5579 N N . ARG A 1 47 ? -7.937 -14.261 -8.184 1.00 0.00 20 ARG A N 4
ATOM 5580 C CA . ARG A 1 47 ? -7.586 -13.596 -9.471 1.00 0.00 20 ARG A CA 4
ATOM 5581 C C . ARG A 1 47 ? -6.294 -12.803 -9.247 1.00 0.00 20 ARG A C 4
ATOM 5582 O O . ARG A 1 47 ? -5.439 -12.705 -10.101 1.00 0.00 20 ARG A O 4
ATOM 5603 N N . GLY A 1 48 ? -6.181 -12.234 -8.079 1.00 0.00 21 GLY A N 4
ATOM 5604 C CA . GLY A 1 48 ? -4.987 -11.420 -7.693 1.00 0.00 21 GLY A CA 4
ATOM 5605 C C . GLY A 1 48 ? -4.252 -12.081 -6.510 1.00 0.00 21 GLY A C 4
ATOM 5606 O O . GLY A 1 48 ? -3.406 -11.473 -5.900 1.00 0.00 21 GLY A O 4
ATOM 5610 N N . ALA A 1 49 ? -4.614 -13.283 -6.126 1.00 0.00 22 ALA A N 4
ATOM 5611 C CA . ALA A 1 49 ? -3.992 -13.916 -4.906 1.00 0.00 22 ALA A CA 4
ATOM 5612 C C . ALA A 1 49 ? -2.469 -13.823 -4.908 1.00 0.00 22 ALA A C 4
ATOM 5613 O O . ALA A 1 49 ? -1.862 -13.713 -3.857 1.00 0.00 22 ALA A O 4
ATOM 5620 N N . GLN A 1 50 ? -1.833 -13.837 -6.038 1.00 0.00 23 GLN A N 4
ATOM 5621 C CA . GLN A 1 50 ? -0.352 -13.721 -6.016 1.00 0.00 23 GLN A CA 4
ATOM 5622 C C . GLN A 1 50 ? 0.085 -12.273 -6.272 1.00 0.00 23 GLN A C 4
ATOM 5623 O O . GLN A 1 50 ? 1.264 -11.978 -6.357 1.00 0.00 23 GLN A O 4
ATOM 5637 N N . THR A 1 51 ? -0.856 -11.383 -6.399 1.00 0.00 24 THR A N 4
ATOM 5638 C CA . THR A 1 51 ? -0.536 -9.948 -6.667 1.00 0.00 24 THR A CA 4
ATOM 5639 C C . THR A 1 51 ? -1.713 -9.049 -6.294 1.00 0.00 24 THR A C 4
ATOM 5640 O O . THR A 1 51 ? -2.047 -8.112 -6.998 1.00 0.00 24 THR A O 4
ATOM 5651 N N . LEU A 1 52 ? -2.357 -9.344 -5.213 1.00 0.00 25 LEU A N 4
ATOM 5652 C CA . LEU A 1 52 ? -3.544 -8.534 -4.804 1.00 0.00 25 LEU A CA 4
ATOM 5653 C C . LEU A 1 52 ? -3.048 -7.201 -4.266 1.00 0.00 25 LEU A C 4
ATOM 5654 O O . LEU A 1 52 ? -2.269 -7.140 -3.331 1.00 0.00 25 LEU A O 4
ATOM 5670 N N . TYR A 1 53 ? -3.470 -6.133 -4.878 1.00 0.00 26 TYR A N 4
ATOM 5671 C CA . TYR A 1 53 ? -3.008 -4.786 -4.446 1.00 0.00 26 TYR A CA 4
ATOM 5672 C C . TYR A 1 53 ? -3.972 -4.174 -3.430 1.00 0.00 26 TYR A C 4
ATOM 5673 O O . TYR A 1 53 ? -5.179 -4.213 -3.596 1.00 0.00 26 TYR A O 4
ATOM 5691 N N . VAL A 1 54 ? -3.438 -3.583 -2.395 1.00 0.00 27 VAL A N 4
ATOM 5692 C CA . VAL A 1 54 ? -4.289 -2.934 -1.363 1.00 0.00 27 VAL A CA 4
ATOM 5693 C C . VAL A 1 54 ? -3.746 -1.520 -1.094 1.00 0.00 27 VAL A C 4
ATOM 5694 O O . VAL A 1 54 ? -2.606 -1.363 -0.687 1.00 0.00 27 VAL A O 4
ATOM 5707 N N . PRO A 1 55 ? -4.578 -0.538 -1.342 1.00 0.00 28 PRO A N 4
ATOM 5708 C CA . PRO A 1 55 ? -4.177 0.873 -1.124 1.00 0.00 28 PRO A CA 4
ATOM 5709 C C . PRO A 1 55 ? -4.205 1.211 0.371 1.00 0.00 28 PRO A C 4
ATOM 5710 O O . PRO A 1 55 ? -5.089 0.788 1.093 1.00 0.00 28 PRO A O 4
ATOM 5721 N N . ASN A 1 56 ? -3.258 1.975 0.848 1.00 0.00 29 ASN A N 4
ATOM 5722 C CA . ASN A 1 56 ? -3.269 2.333 2.295 1.00 0.00 29 ASN A CA 4
ATOM 5723 C C . ASN A 1 56 ? -3.718 3.784 2.451 1.00 0.00 29 ASN A C 4
ATOM 5724 O O . ASN A 1 56 ? -3.082 4.695 1.960 1.00 0.00 29 ASN A O 4
ATOM 5735 N N . CYS A 1 57 ? -4.807 4.009 3.129 1.00 0.00 30 CYS A N 4
ATOM 5736 C CA . CYS A 1 57 ? -5.304 5.403 3.316 1.00 0.00 30 CYS A CA 4
ATOM 5737 C C . CYS A 1 57 ? -5.295 5.868 4.753 1.00 0.00 30 CYS A C 4
ATOM 5738 O O . CYS A 1 57 ? -5.494 5.115 5.688 1.00 0.00 30 CYS A O 4
ATOM 5745 N N . ASP A 1 58 ? -5.176 7.144 4.881 1.00 0.00 31 ASP A N 4
ATOM 5746 C CA . ASP A 1 58 ? -5.268 7.816 6.195 1.00 0.00 31 ASP A CA 4
ATOM 5747 C C . ASP A 1 58 ? -6.660 8.452 6.239 1.00 0.00 31 ASP A C 4
ATOM 5748 O O . ASP A 1 58 ? -7.392 8.385 5.266 1.00 0.00 31 ASP A O 4
ATOM 5757 N N . HIS A 1 59 ? -7.046 9.050 7.329 1.00 0.00 32 HIS A N 4
ATOM 5758 C CA . HIS A 1 59 ? -8.407 9.677 7.394 1.00 0.00 32 HIS A CA 4
ATOM 5759 C C . HIS A 1 59 ? -8.682 10.554 6.150 1.00 0.00 32 HIS A C 4
ATOM 5760 O O . HIS A 1 59 ? -9.824 10.825 5.823 1.00 0.00 32 HIS A O 4
ATOM 5774 N N . ARG A 1 60 ? -7.656 11.013 5.461 1.00 0.00 33 ARG A N 4
ATOM 5775 C CA . ARG A 1 60 ? -7.876 11.874 4.252 1.00 0.00 33 ARG A CA 4
ATOM 5776 C C . ARG A 1 60 ? -8.173 11.048 2.970 1.00 0.00 33 ARG A C 4
ATOM 5777 O O . ARG A 1 60 ? -8.266 11.597 1.889 1.00 0.00 33 ARG A O 4
ATOM 5798 N N . GLY A 1 61 ? -8.389 9.756 3.087 1.00 0.00 34 GLY A N 4
ATOM 5799 C CA . GLY A 1 61 ? -8.764 8.906 1.897 1.00 0.00 34 GLY A CA 4
ATOM 5800 C C . GLY A 1 61 ? -7.684 8.799 0.803 1.00 0.00 34 GLY A C 4
ATOM 5801 O O . GLY A 1 61 ? -7.903 8.137 -0.195 1.00 0.00 34 GLY A O 4
ATOM 5805 N N . PHE A 1 62 ? -6.540 9.406 0.938 1.00 0.00 35 PHE A N 4
ATOM 5806 C CA . PHE A 1 62 ? -5.514 9.261 -0.153 1.00 0.00 35 PHE A CA 4
ATOM 5807 C C . PHE A 1 62 ? -4.539 8.131 0.187 1.00 0.00 35 PHE A C 4
ATOM 5808 O O . PHE A 1 62 ? -4.423 7.741 1.337 1.00 0.00 35 PHE A O 4
ATOM 5825 N N . TYR A 1 63 ? -3.797 7.637 -0.784 1.00 0.00 36 TYR A N 4
ATOM 5826 C CA . TYR A 1 63 ? -2.779 6.576 -0.472 1.00 0.00 36 TYR A CA 4
ATOM 5827 C C . TYR A 1 63 ? -1.740 7.310 0.356 1.00 0.00 36 TYR A C 4
ATOM 5828 O O . TYR A 1 63 ? -0.913 7.999 -0.196 1.00 0.00 36 TYR A O 4
ATOM 5846 N N . ARG A 1 64 ? -1.834 7.305 1.659 1.00 0.00 37 ARG A N 4
ATOM 5847 C CA . ARG A 1 64 ? -0.880 8.178 2.387 1.00 0.00 37 ARG A CA 4
ATOM 5848 C C . ARG A 1 64 ? 0.553 7.659 2.427 1.00 0.00 37 ARG A C 4
ATOM 5849 O O . ARG A 1 64 ? 1.435 8.267 1.853 1.00 0.00 37 ARG A O 4
ATOM 5870 N N . LYS A 1 65 ? 0.813 6.577 3.081 1.00 0.00 38 LYS A N 4
ATOM 5871 C CA . LYS A 1 65 ? 2.222 6.091 3.107 1.00 0.00 38 LYS A CA 4
ATOM 5872 C C . LYS A 1 65 ? 2.536 4.922 2.182 1.00 0.00 38 LYS A C 4
ATOM 5873 O O . LYS A 1 65 ? 3.579 4.887 1.573 1.00 0.00 38 LYS A O 4
ATOM 5892 N N . ARG A 1 66 ? 1.716 3.904 2.175 1.00 0.00 39 ARG A N 4
ATOM 5893 C CA . ARG A 1 66 ? 2.068 2.690 1.381 1.00 0.00 39 ARG A CA 4
ATOM 5894 C C . ARG A 1 66 ? 1.098 2.325 0.254 1.00 0.00 39 ARG A C 4
ATOM 5895 O O . ARG A 1 66 ? -0.092 2.578 0.300 1.00 0.00 39 ARG A O 4
ATOM 5916 N N . GLN A 1 67 ? 1.627 1.599 -0.692 1.00 0.00 40 GLN A N 4
ATOM 5917 C CA . GLN A 1 67 ? 0.835 1.016 -1.809 1.00 0.00 40 GLN A CA 4
ATOM 5918 C C . GLN A 1 67 ? 1.268 -0.446 -1.825 1.00 0.00 40 GLN A C 4
ATOM 5919 O O . GLN A 1 67 ? 2.453 -0.725 -1.822 1.00 0.00 40 GLN A O 4
ATOM 5933 N N . CYS A 1 68 ? 0.375 -1.389 -1.750 1.00 0.00 41 CYS A N 4
ATOM 5934 C CA . CYS A 1 68 ? 0.872 -2.794 -1.670 1.00 0.00 41 CYS A CA 4
ATOM 5935 C C . CYS A 1 68 ? 0.391 -3.715 -2.770 1.00 0.00 41 CYS A C 4
ATOM 5936 O O . CYS A 1 68 ? -0.775 -3.782 -3.076 1.00 0.00 41 CYS A O 4
ATOM 5943 N N . ARG A 1 69 ? 1.293 -4.520 -3.253 1.00 0.00 42 ARG A N 4
ATOM 5944 C CA . ARG A 1 69 ? 0.958 -5.582 -4.224 1.00 0.00 42 ARG A CA 4
ATOM 5945 C C . ARG A 1 69 ? 1.251 -6.848 -3.428 1.00 0.00 42 ARG A C 4
ATOM 5946 O O . ARG A 1 69 ? 2.361 -7.017 -2.958 1.00 0.00 42 ARG A O 4
ATOM 5967 N N . SER A 1 70 ? 0.276 -7.672 -3.170 1.00 0.00 43 SER A N 4
ATOM 5968 C CA . SER A 1 70 ? 0.539 -8.850 -2.275 1.00 0.00 43 SER A CA 4
ATOM 5969 C C . SER A 1 70 ? 0.650 -10.178 -3.019 1.00 0.00 43 SER A C 4
ATOM 5970 O O . SER A 1 70 ? -0.016 -10.421 -4.003 1.00 0.00 43 SER A O 4
ATOM 5978 N N . SER A 1 71 ? 1.480 -11.048 -2.509 1.00 0.00 44 SER A N 4
ATOM 5979 C CA . SER A 1 71 ? 1.665 -12.396 -3.108 1.00 0.00 44 SER A CA 4
ATOM 5980 C C . SER A 1 71 ? 1.295 -13.452 -2.061 1.00 0.00 44 SER A C 4
ATOM 5981 O O . SER A 1 71 ? 1.133 -13.142 -0.892 1.00 0.00 44 SER A O 4
ATOM 5989 N N . GLN A 1 72 ? 1.161 -14.690 -2.452 1.00 0.00 45 GLN A N 4
ATOM 5990 C CA . GLN A 1 72 ? 0.809 -15.750 -1.454 1.00 0.00 45 GLN A CA 4
ATOM 5991 C C . GLN A 1 72 ? 2.070 -16.254 -0.730 1.00 0.00 45 GLN A C 4
ATOM 5992 O O . GLN A 1 72 ? 2.011 -17.196 0.038 1.00 0.00 45 GLN A O 4
ATOM 6006 N N . GLY A 1 73 ? 3.211 -15.652 -0.971 1.00 0.00 46 GLY A N 4
ATOM 6007 C CA . GLY A 1 73 ? 4.460 -16.118 -0.298 1.00 0.00 46 GLY A CA 4
ATOM 6008 C C . GLY A 1 73 ? 4.769 -15.236 0.915 1.00 0.00 46 GLY A C 4
ATOM 6009 O O . GLY A 1 73 ? 3.997 -15.164 1.856 1.00 0.00 46 GLY A O 4
ATOM 6013 N N . GLN A 1 74 ? 5.896 -14.572 0.906 1.00 0.00 47 GLN A N 4
ATOM 6014 C CA . GLN A 1 74 ? 6.274 -13.698 2.064 1.00 0.00 47 GLN A CA 4
ATOM 6015 C C . GLN A 1 74 ? 5.721 -12.281 1.863 1.00 0.00 47 GLN A C 4
ATOM 6016 O O . GLN A 1 74 ? 4.802 -12.074 1.092 1.00 0.00 47 GLN A O 4
ATOM 6030 N N . ARG A 1 75 ? 6.276 -11.302 2.541 1.00 0.00 48 ARG A N 4
ATOM 6031 C CA . ARG A 1 75 ? 5.782 -9.896 2.373 1.00 0.00 48 ARG A CA 4
ATOM 6032 C C . ARG A 1 75 ? 6.076 -9.382 0.957 1.00 0.00 48 ARG A C 4
ATOM 6033 O O . ARG A 1 75 ? 5.582 -8.341 0.557 1.00 0.00 48 ARG A O 4
ATOM 6054 N N . ARG A 1 76 ? 6.860 -10.102 0.192 1.00 0.00 49 ARG A N 4
ATOM 6055 C CA . ARG A 1 76 ? 7.153 -9.658 -1.201 1.00 0.00 49 ARG A CA 4
ATOM 6056 C C . ARG A 1 76 ? 5.829 -9.536 -1.959 1.00 0.00 49 ARG A C 4
ATOM 6057 O O . ARG A 1 76 ? 4.817 -10.078 -1.543 1.00 0.00 49 ARG A O 4
ATOM 6078 N N . GLY A 1 77 ? 5.807 -8.826 -3.044 1.00 0.00 50 GLY A N 4
ATOM 6079 C CA . GLY A 1 77 ? 4.524 -8.658 -3.785 1.00 0.00 50 GLY A CA 4
ATOM 6080 C C . GLY A 1 77 ? 4.672 -7.650 -4.936 1.00 0.00 50 GLY A C 4
ATOM 6081 O O . GLY A 1 77 ? 4.225 -7.933 -6.030 1.00 0.00 50 GLY A O 4
ATOM 6085 N N . PRO A 1 78 ? 5.328 -6.521 -4.710 1.00 0.00 51 PRO A N 4
ATOM 6086 C CA . PRO A 1 78 ? 5.909 -6.097 -3.408 1.00 0.00 51 PRO A CA 4
ATOM 6087 C C . PRO A 1 78 ? 5.141 -4.922 -2.782 1.00 0.00 51 PRO A C 4
ATOM 6088 O O . PRO A 1 78 ? 4.440 -4.196 -3.454 1.00 0.00 51 PRO A O 4
ATOM 6099 N N . CYS A 1 79 ? 5.321 -4.706 -1.506 1.00 0.00 52 CYS A N 4
ATOM 6100 C CA . CYS A 1 79 ? 4.678 -3.531 -0.844 1.00 0.00 52 CYS A CA 4
ATOM 6101 C C . CYS A 1 79 ? 5.677 -2.368 -0.885 1.00 0.00 52 CYS A C 4
ATOM 6102 O O . CYS A 1 79 ? 6.871 -2.579 -0.759 1.00 0.00 52 CYS A O 4
ATOM 6109 N N . TRP A 1 80 ? 5.230 -1.152 -1.045 1.00 0.00 53 TRP A N 4
ATOM 6110 C CA . TRP A 1 80 ? 6.208 -0.011 -1.074 1.00 0.00 53 TRP A CA 4
ATOM 6111 C C . TRP A 1 80 ? 5.579 1.293 -0.568 1.00 0.00 53 TRP A C 4
ATOM 6112 O O . TRP A 1 80 ? 4.381 1.498 -0.653 1.00 0.00 53 TRP A O 4
ATOM 6133 N N . CYS A 1 81 ? 6.392 2.175 -0.039 1.00 0.00 54 CYS A N 4
ATOM 6134 C CA . CYS A 1 81 ? 5.866 3.471 0.482 1.00 0.00 54 CYS A CA 4
ATOM 6135 C C . CYS A 1 81 ? 5.637 4.448 -0.674 1.00 0.00 54 CYS A C 4
ATOM 6136 O O . CYS A 1 81 ? 6.236 4.331 -1.735 1.00 0.00 54 CYS A O 4
ATOM 6143 N N . VAL A 1 82 ? 4.755 5.391 -0.482 1.00 0.00 55 VAL A N 4
ATOM 6144 C CA . VAL A 1 82 ? 4.422 6.378 -1.558 1.00 0.00 55 VAL A CA 4
ATOM 6145 C C . VAL A 1 82 ? 3.963 7.696 -0.931 1.00 0.00 55 VAL A C 4
ATOM 6146 O O . VAL A 1 82 ? 3.664 7.747 0.245 1.00 0.00 55 VAL A O 4
ATOM 6159 N N . ASP A 1 83 ? 3.853 8.741 -1.708 1.00 0.00 56 ASP A N 4
ATOM 6160 C CA . ASP A 1 83 ? 3.345 10.018 -1.147 1.00 0.00 56 ASP A CA 4
ATOM 6161 C C . ASP A 1 83 ? 1.824 9.919 -1.097 1.00 0.00 56 ASP A C 4
ATOM 6162 O O . ASP A 1 83 ? 1.255 8.923 -1.496 1.00 0.00 56 ASP A O 4
ATOM 6171 N N . ARG A 1 84 ? 1.176 10.928 -0.606 1.00 0.00 57 ARG A N 4
ATOM 6172 C CA . ARG A 1 84 ? -0.325 10.879 -0.507 1.00 0.00 57 ARG A CA 4
ATOM 6173 C C . ARG A 1 84 ? -0.990 10.520 -1.855 1.00 0.00 57 ARG A C 4
ATOM 6174 O O . ARG A 1 84 ? -2.131 10.094 -1.888 1.00 0.00 57 ARG A O 4
ATOM 6195 N N . MET A 1 85 ? -0.299 10.678 -2.962 1.00 0.00 58 MET A N 4
ATOM 6196 C CA . MET A 1 85 ? -0.909 10.332 -4.286 1.00 0.00 58 MET A CA 4
ATOM 6197 C C . MET A 1 85 ? -0.647 8.863 -4.626 1.00 0.00 58 MET A C 4
ATOM 6198 O O . MET A 1 85 ? -1.346 8.271 -5.431 1.00 0.00 58 MET A O 4
ATOM 6212 N N . GLY A 1 86 ? 0.347 8.267 -4.022 1.00 0.00 59 GLY A N 4
ATOM 6213 C CA . GLY A 1 86 ? 0.643 6.832 -4.304 1.00 0.00 59 GLY A CA 4
ATOM 6214 C C . GLY A 1 86 ? 1.899 6.681 -5.172 1.00 0.00 59 GLY A C 4
ATOM 6215 O O . GLY A 1 86 ? 2.162 5.611 -5.686 1.00 0.00 59 GLY A O 4
ATOM 6219 N N . LYS A 1 87 ? 2.690 7.710 -5.343 1.00 0.00 60 LYS A N 4
ATOM 6220 C CA . LYS A 1 87 ? 3.909 7.568 -6.166 1.00 0.00 60 LYS A CA 4
ATOM 6221 C C . LYS A 1 87 ? 4.986 6.829 -5.365 1.00 0.00 60 LYS A C 4
ATOM 6222 O O . LYS A 1 87 ? 5.301 7.185 -4.242 1.00 0.00 60 LYS A O 4
ATOM 6241 N N . SER A 1 88 ? 5.529 5.795 -5.938 1.00 0.00 61 SER A N 4
ATOM 6242 C CA . SER A 1 88 ? 6.572 4.984 -5.249 1.00 0.00 61 SER A CA 4
ATOM 6243 C C . SER A 1 88 ? 7.709 5.862 -4.724 1.00 0.00 61 SER A C 4
ATOM 6244 O O . SER A 1 88 ? 8.447 6.467 -5.479 1.00 0.00 61 SER A O 4
ATOM 6252 N N . LEU A 1 89 ? 7.857 5.913 -3.429 1.00 0.00 62 LEU A N 4
ATOM 6253 C CA . LEU A 1 89 ? 8.950 6.728 -2.818 1.00 0.00 62 LEU A CA 4
ATOM 6254 C C . LEU A 1 89 ? 10.335 6.049 -2.960 1.00 0.00 62 LEU A C 4
ATOM 6255 O O . LEU A 1 89 ? 11.329 6.743 -3.025 1.00 0.00 62 LEU A O 4
ATOM 6271 N N . PRO A 1 90 ? 10.390 4.721 -2.982 1.00 0.00 63 PRO A N 4
ATOM 6272 C CA . PRO A 1 90 ? 11.708 4.025 -3.098 1.00 0.00 63 PRO A CA 4
ATOM 6273 C C . PRO A 1 90 ? 12.332 4.212 -4.488 1.00 0.00 63 PRO A C 4
ATOM 6274 O O . PRO A 1 90 ? 13.521 4.430 -4.613 1.00 0.00 63 PRO A O 4
ATOM 6285 N N . GLY A 1 91 ? 11.548 4.115 -5.523 1.00 0.00 64 GLY A N 4
ATOM 6286 C CA . GLY A 1 91 ? 12.105 4.275 -6.898 1.00 0.00 64 GLY A CA 4
ATOM 6287 C C . GLY A 1 91 ? 11.861 2.993 -7.692 1.00 0.00 64 GLY A C 4
ATOM 6288 O O . GLY A 1 91 ? 10.752 2.724 -8.119 1.00 0.00 64 GLY A O 4
ATOM 6292 N N . SER A 1 92 ? 12.876 2.199 -7.894 1.00 0.00 65 SER A N 4
ATOM 6293 C CA . SER A 1 92 ? 12.691 0.933 -8.665 1.00 0.00 65 SER A CA 4
ATOM 6294 C C . SER A 1 92 ? 12.236 -0.204 -7.731 1.00 0.00 65 SER A C 4
ATOM 6295 O O . SER A 1 92 ? 12.578 -0.224 -6.564 1.00 0.00 65 SER A O 4
ATOM 6303 N N . PRO A 1 93 ? 11.469 -1.120 -8.283 1.00 0.00 66 PRO A N 4
ATOM 6304 C CA . PRO A 1 93 ? 10.943 -2.266 -7.487 1.00 0.00 66 PRO A CA 4
ATOM 6305 C C . PRO A 1 93 ? 12.047 -3.282 -7.134 1.00 0.00 66 PRO A C 4
ATOM 6306 O O . PRO A 1 93 ? 11.801 -4.225 -6.405 1.00 0.00 66 PRO A O 4
ATOM 6317 N N . ASP A 1 94 ? 13.250 -3.109 -7.626 1.00 0.00 67 ASP A N 4
ATOM 6318 C CA . ASP A 1 94 ? 14.337 -4.078 -7.284 1.00 0.00 67 ASP A CA 4
ATOM 6319 C C . ASP A 1 94 ? 14.776 -3.883 -5.824 1.00 0.00 67 ASP A C 4
ATOM 6320 O O . ASP A 1 94 ? 15.441 -4.725 -5.252 1.00 0.00 67 ASP A O 4
ATOM 6329 N N . GLY A 1 95 ? 14.394 -2.790 -5.206 1.00 0.00 68 GLY A N 4
ATOM 6330 C CA . GLY A 1 95 ? 14.772 -2.565 -3.784 1.00 0.00 68 GLY A CA 4
ATOM 6331 C C . GLY A 1 95 ? 13.607 -3.021 -2.911 1.00 0.00 68 GLY A C 4
ATOM 6332 O O . GLY A 1 95 ? 12.818 -2.215 -2.452 1.00 0.00 68 GLY A O 4
ATOM 6336 N N . ASN A 1 96 ? 13.484 -4.310 -2.704 1.00 0.00 69 ASN A N 4
ATOM 6337 C CA . ASN A 1 96 ? 12.348 -4.850 -1.879 1.00 0.00 69 ASN A CA 4
ATOM 6338 C C . ASN A 1 96 ? 12.499 -4.474 -0.396 1.00 0.00 69 ASN A C 4
ATOM 6339 O O . ASN A 1 96 ? 12.536 -5.326 0.474 1.00 0.00 69 ASN A O 4
ATOM 6350 N N . GLY A 1 97 ? 12.567 -3.204 -0.105 1.00 0.00 70 GLY A N 4
ATOM 6351 C CA . GLY A 1 97 ? 12.694 -2.746 1.315 1.00 0.00 70 GLY A CA 4
ATOM 6352 C C . GLY A 1 97 ? 11.761 -1.544 1.556 1.00 0.00 70 GLY A C 4
ATOM 6353 O O . GLY A 1 97 ? 11.821 -0.900 2.587 1.00 0.00 70 GLY A O 4
ATOM 6357 N N . SER A 1 98 ? 10.904 -1.238 0.612 1.00 0.00 71 SER A N 4
ATOM 6358 C CA . SER A 1 98 ? 9.969 -0.082 0.764 1.00 0.00 71 SER A CA 4
ATOM 6359 C C . SER A 1 98 ? 8.696 -0.487 1.532 1.00 0.00 71 SER A C 4
ATOM 6360 O O . SER A 1 98 ? 7.868 0.348 1.839 1.00 0.00 71 SER A O 4
ATOM 6368 N N . SER A 1 99 ? 8.525 -1.753 1.831 1.00 0.00 72 SER A N 4
ATOM 6369 C CA . SER A 1 99 ? 7.299 -2.200 2.568 1.00 0.00 72 SER A CA 4
ATOM 6370 C C . SER A 1 99 ? 7.162 -1.436 3.894 1.00 0.00 72 SER A C 4
ATOM 6371 O O . SER A 1 99 ? 6.101 -0.941 4.234 1.00 0.00 72 SER A O 4
ATOM 6379 N N . SER A 1 100 ? 8.227 -1.343 4.646 1.00 0.00 73 SER A N 4
ATOM 6380 C CA . SER A 1 100 ? 8.168 -0.621 5.952 1.00 0.00 73 SER A CA 4
ATOM 6381 C C . SER A 1 100 ? 8.240 0.897 5.732 1.00 0.00 73 SER A C 4
ATOM 6382 O O . SER A 1 100 ? 9.050 1.383 4.968 1.00 0.00 73 SER A O 4
ATOM 6390 N N . CYS A 1 101 ? 7.410 1.644 6.412 1.00 0.00 74 CYS A N 4
ATOM 6391 C CA . CYS A 1 101 ? 7.425 3.135 6.272 1.00 0.00 74 CYS A CA 4
ATOM 6392 C C . CYS A 1 101 ? 7.828 3.754 7.617 1.00 0.00 74 CYS A C 4
ATOM 6393 O O . CYS A 1 101 ? 7.632 3.142 8.651 1.00 0.00 74 CYS A O 4
ATOM 6400 N N . PRO A 1 102 ? 8.399 4.932 7.573 1.00 0.00 75 PRO A N 4
ATOM 6401 C CA . PRO A 1 102 ? 8.842 5.596 8.817 1.00 0.00 75 PRO A CA 4
ATOM 6402 C C . PRO A 1 102 ? 7.674 6.331 9.496 1.00 0.00 75 PRO A C 4
ATOM 6403 O O . PRO A 1 102 ? 6.950 5.750 10.283 1.00 0.00 75 PRO A O 4
ATOM 6414 N N . THR A 1 103 ? 7.482 7.592 9.215 1.00 0.00 76 THR A N 4
ATOM 6415 C CA . THR A 1 103 ? 6.371 8.346 9.862 1.00 0.00 76 THR A CA 4
ATOM 6416 C C . THR A 1 103 ? 5.487 9.025 8.809 1.00 0.00 76 THR A C 4
ATOM 6417 O O . THR A 1 103 ? 5.703 8.885 7.617 1.00 0.00 76 THR A O 4
ATOM 6428 N N . GLY A 1 104 ? 4.500 9.767 9.241 1.00 0.00 77 GLY A N 4
ATOM 6429 C CA . GLY A 1 104 ? 3.599 10.462 8.279 1.00 0.00 77 GLY A CA 4
ATOM 6430 C C . GLY A 1 104 ? 4.310 11.682 7.696 1.00 0.00 77 GLY A C 4
ATOM 6431 O O . GLY A 1 104 ? 4.968 11.596 6.675 1.00 0.00 77 GLY A O 4
ATOM 6435 N N . SER A 1 105 ? 4.183 12.812 8.332 1.00 0.00 78 SER A N 4
ATOM 6436 C CA . SER A 1 105 ? 4.849 14.043 7.813 1.00 0.00 78 SER A CA 4
ATOM 6437 C C . SER A 1 105 ? 6.326 14.050 8.214 1.00 0.00 78 SER A C 4
ATOM 6438 O O . SER A 1 105 ? 6.736 13.342 9.115 1.00 0.00 78 SER A O 4
ATOM 6446 N N . SER A 1 106 ? 7.124 14.851 7.560 1.00 0.00 79 SER A N 4
ATOM 6447 C CA . SER A 1 106 ? 8.577 14.916 7.912 1.00 0.00 79 SER A CA 4
ATOM 6448 C C . SER A 1 106 ? 8.748 15.438 9.349 1.00 0.00 79 SER A C 4
ATOM 6449 O O . SER A 1 106 ? 9.626 15.003 10.074 1.00 0.00 79 SER A O 4
ATOM 6457 N N . GLY A 1 107 ? 7.916 16.365 9.755 1.00 0.00 80 GLY A N 4
ATOM 6458 C CA . GLY A 1 107 ? 8.010 16.932 11.137 1.00 0.00 80 GLY A CA 4
ATOM 6459 C C . GLY A 1 107 ? 6.710 17.675 11.468 1.00 0.00 80 GLY A C 4
ATOM 6460 O O . GLY A 1 107 ? 5.960 17.966 10.553 1.00 0.00 80 GLY A O 4
ATOM 6465 N N . SER A 1 1 ? -59.745 -21.429 17.721 1.00 0.00 -27 SER A N 5
ATOM 6466 C CA . SER A 1 1 ? -58.694 -20.531 18.286 1.00 0.00 -27 SER A CA 5
ATOM 6467 C C . SER A 1 1 ? -58.391 -19.376 17.323 1.00 0.00 -27 SER A C 5
ATOM 6468 O O . SER A 1 1 ? -58.431 -18.223 17.704 1.00 0.00 -27 SER A O 5
ATOM 6478 N N . TYR A 1 2 ? -58.086 -19.676 16.081 1.00 0.00 -26 TYR A N 5
ATOM 6479 C CA . TYR A 1 2 ? -57.774 -18.599 15.087 1.00 0.00 -26 TYR A CA 5
ATOM 6480 C C . TYR A 1 2 ? -56.592 -17.752 15.574 1.00 0.00 -26 TYR A C 5
ATOM 6481 O O . TYR A 1 2 ? -56.754 -16.791 16.303 1.00 0.00 -26 TYR A O 5
ATOM 6499 N N . TYR A 1 3 ? -55.401 -18.104 15.173 1.00 0.00 -25 TYR A N 5
ATOM 6500 C CA . TYR A 1 3 ? -54.204 -17.325 15.605 1.00 0.00 -25 TYR A CA 5
ATOM 6501 C C . TYR A 1 3 ? -54.153 -15.996 14.846 1.00 0.00 -25 TYR A C 5
ATOM 6502 O O . TYR A 1 3 ? -53.666 -15.925 13.730 1.00 0.00 -25 TYR A O 5
ATOM 6520 N N . HIS A 1 4 ? -54.664 -14.953 15.437 1.00 0.00 -24 HIS A N 5
ATOM 6521 C CA . HIS A 1 4 ? -54.664 -13.620 14.751 1.00 0.00 -24 HIS A CA 5
ATOM 6522 C C . HIS A 1 4 ? -53.263 -13.002 14.760 1.00 0.00 -24 HIS A C 5
ATOM 6523 O O . HIS A 1 4 ? -53.036 -11.951 15.340 1.00 0.00 -24 HIS A O 5
ATOM 6537 N N . HIS A 1 5 ? -52.318 -13.632 14.116 1.00 0.00 -23 HIS A N 5
ATOM 6538 C CA . HIS A 1 5 ? -50.936 -13.065 14.084 1.00 0.00 -23 HIS A CA 5
ATOM 6539 C C . HIS A 1 5 ? -50.952 -11.709 13.365 1.00 0.00 -23 HIS A C 5
ATOM 6540 O O . HIS A 1 5 ? -51.232 -11.623 12.185 1.00 0.00 -23 HIS A O 5
ATOM 6554 N N . HIS A 1 6 ? -50.663 -10.641 14.062 1.00 0.00 -22 HIS A N 5
ATOM 6555 C CA . HIS A 1 6 ? -50.670 -9.299 13.403 1.00 0.00 -22 HIS A CA 5
ATOM 6556 C C . HIS A 1 6 ? -49.879 -8.276 14.233 1.00 0.00 -22 HIS A C 5
ATOM 6557 O O . HIS A 1 6 ? -50.070 -8.151 15.428 1.00 0.00 -22 HIS A O 5
ATOM 6571 N N . HIS A 1 7 ? -48.992 -7.544 13.608 1.00 0.00 -21 HIS A N 5
ATOM 6572 C CA . HIS A 1 7 ? -48.188 -6.525 14.356 1.00 0.00 -21 HIS A CA 5
ATOM 6573 C C . HIS A 1 7 ? -48.851 -5.152 14.235 1.00 0.00 -21 HIS A C 5
ATOM 6574 O O . HIS A 1 7 ? -49.511 -4.863 13.252 1.00 0.00 -21 HIS A O 5
ATOM 6588 N N . HIS A 1 8 ? -48.672 -4.293 15.202 1.00 0.00 -20 HIS A N 5
ATOM 6589 C CA . HIS A 1 8 ? -49.290 -2.936 15.112 1.00 0.00 -20 HIS A CA 5
ATOM 6590 C C . HIS A 1 8 ? -48.373 -2.026 14.289 1.00 0.00 -20 HIS A C 5
ATOM 6591 O O . HIS A 1 8 ? -47.743 -1.128 14.820 1.00 0.00 -20 HIS A O 5
ATOM 6605 N N . HIS A 1 9 ? -48.280 -2.271 13.004 1.00 0.00 -19 HIS A N 5
ATOM 6606 C CA . HIS A 1 9 ? -47.386 -1.448 12.124 1.00 0.00 -19 HIS A CA 5
ATOM 6607 C C . HIS A 1 9 ? -45.998 -1.356 12.762 1.00 0.00 -19 HIS A C 5
ATOM 6608 O O . HIS A 1 9 ? -45.505 -0.279 13.067 1.00 0.00 -19 HIS A O 5
ATOM 6622 N N . ASP A 1 10 ? -45.373 -2.484 12.977 1.00 0.00 -18 ASP A N 5
ATOM 6623 C CA . ASP A 1 10 ? -44.020 -2.496 13.609 1.00 0.00 -18 ASP A CA 5
ATOM 6624 C C . ASP A 1 10 ? -42.973 -1.991 12.616 1.00 0.00 -18 ASP A C 5
ATOM 6625 O O . ASP A 1 10 ? -42.275 -2.757 11.977 1.00 0.00 -18 ASP A O 5
ATOM 6634 N N . TYR A 1 11 ? -42.867 -0.702 12.476 1.00 0.00 -17 TYR A N 5
ATOM 6635 C CA . TYR A 1 11 ? -41.871 -0.135 11.527 1.00 0.00 -17 TYR A CA 5
ATOM 6636 C C . TYR A 1 11 ? -40.511 -0.027 12.214 1.00 0.00 -17 TYR A C 5
ATOM 6637 O O . TYR A 1 11 ? -40.420 0.312 13.383 1.00 0.00 -17 TYR A O 5
ATOM 6655 N N . ASP A 1 12 ? -39.451 -0.303 11.502 1.00 0.00 -16 ASP A N 5
ATOM 6656 C CA . ASP A 1 12 ? -38.093 -0.211 12.104 1.00 0.00 -16 ASP A CA 5
ATOM 6657 C C . ASP A 1 12 ? -37.155 0.489 11.123 1.00 0.00 -16 ASP A C 5
ATOM 6658 O O . ASP A 1 12 ? -36.850 -0.036 10.069 1.00 0.00 -16 ASP A O 5
ATOM 6667 N N . ILE A 1 13 ? -36.710 1.666 11.452 1.00 0.00 -15 ILE A N 5
ATOM 6668 C CA . ILE A 1 13 ? -35.796 2.410 10.533 1.00 0.00 -15 ILE A CA 5
ATOM 6669 C C . ILE A 1 13 ? -34.336 2.176 10.943 1.00 0.00 -15 ILE A C 5
ATOM 6670 O O . ILE A 1 13 ? -33.929 2.556 12.026 1.00 0.00 -15 ILE A O 5
ATOM 6686 N N . PRO A 1 14 ? -33.597 1.544 10.069 1.00 0.00 -14 PRO A N 5
ATOM 6687 C CA . PRO A 1 14 ? -32.171 1.246 10.348 1.00 0.00 -14 PRO A CA 5
ATOM 6688 C C . PRO A 1 14 ? -31.330 2.525 10.346 1.00 0.00 -14 PRO A C 5
ATOM 6689 O O . PRO A 1 14 ? -30.614 2.812 9.402 1.00 0.00 -14 PRO A O 5
ATOM 6700 N N . THR A 1 15 ? -31.406 3.288 11.394 1.00 0.00 -13 THR A N 5
ATOM 6701 C CA . THR A 1 15 ? -30.611 4.551 11.460 1.00 0.00 -13 THR A CA 5
ATOM 6702 C C . THR A 1 15 ? -29.145 4.234 11.758 1.00 0.00 -13 THR A C 5
ATOM 6703 O O . THR A 1 15 ? -28.237 4.929 11.339 1.00 0.00 -13 THR A O 5
ATOM 6714 N N . THR A 1 16 ? -28.930 3.175 12.456 1.00 0.00 -12 THR A N 5
ATOM 6715 C CA . THR A 1 16 ? -27.543 2.738 12.804 1.00 0.00 -12 THR A CA 5
ATOM 6716 C C . THR A 1 16 ? -26.869 2.154 11.567 1.00 0.00 -12 THR A C 5
ATOM 6717 O O . THR A 1 16 ? -25.803 2.578 11.155 1.00 0.00 -12 THR A O 5
ATOM 6728 N N . GLU A 1 17 ? -27.497 1.175 10.983 1.00 0.00 -11 GLU A N 5
ATOM 6729 C CA . GLU A 1 17 ? -26.937 0.515 9.762 1.00 0.00 -11 GLU A CA 5
ATOM 6730 C C . GLU A 1 17 ? -26.614 1.546 8.683 1.00 0.00 -11 GLU A C 5
ATOM 6731 O O . GLU A 1 17 ? -25.747 1.343 7.854 1.00 0.00 -11 GLU A O 5
ATOM 6743 N N . ASN A 1 18 ? -27.285 2.656 8.705 1.00 0.00 -10 ASN A N 5
ATOM 6744 C CA . ASN A 1 18 ? -27.005 3.729 7.699 1.00 0.00 -10 ASN A CA 5
ATOM 6745 C C . ASN A 1 18 ? -25.572 4.234 7.863 1.00 0.00 -10 ASN A C 5
ATOM 6746 O O . ASN A 1 18 ? -24.947 4.702 6.932 1.00 0.00 -10 ASN A O 5
ATOM 6757 N N . LEU A 1 19 ? -25.056 4.122 9.043 1.00 0.00 -9 LEU A N 5
ATOM 6758 C CA . LEU A 1 19 ? -23.655 4.570 9.319 1.00 0.00 -9 LEU A CA 5
ATOM 6759 C C . LEU A 1 19 ? -22.661 3.402 9.194 1.00 0.00 -9 LEU A C 5
ATOM 6760 O O . LEU A 1 19 ? -21.491 3.553 9.490 1.00 0.00 -9 LEU A O 5
ATOM 6776 N N . TYR A 1 20 ? -23.101 2.235 8.782 1.00 0.00 -8 TYR A N 5
ATOM 6777 C CA . TYR A 1 20 ? -22.157 1.067 8.675 1.00 0.00 -8 TYR A CA 5
ATOM 6778 C C . TYR A 1 20 ? -21.116 1.247 7.561 1.00 0.00 -8 TYR A C 5
ATOM 6779 O O . TYR A 1 20 ? -20.305 0.366 7.317 1.00 0.00 -8 TYR A O 5
ATOM 6797 N N . PHE A 1 21 ? -21.108 2.367 6.906 1.00 0.00 -7 PHE A N 5
ATOM 6798 C CA . PHE A 1 21 ? -20.106 2.609 5.840 1.00 0.00 -7 PHE A CA 5
ATOM 6799 C C . PHE A 1 21 ? -18.755 2.844 6.495 1.00 0.00 -7 PHE A C 5
ATOM 6800 O O . PHE A 1 21 ? -18.633 3.562 7.474 1.00 0.00 -7 PHE A O 5
ATOM 6817 N N . GLN A 1 22 ? -17.749 2.235 5.972 1.00 0.00 -6 GLN A N 5
ATOM 6818 C CA . GLN A 1 22 ? -16.382 2.394 6.557 1.00 0.00 -6 GLN A CA 5
ATOM 6819 C C . GLN A 1 22 ? -15.828 3.785 6.236 1.00 0.00 -6 GLN A C 5
ATOM 6820 O O . GLN A 1 22 ? -14.936 3.946 5.418 1.00 0.00 -6 GLN A O 5
ATOM 6834 N N . GLY A 1 23 ? -16.347 4.791 6.877 1.00 0.00 -5 GLY A N 5
ATOM 6835 C CA . GLY A 1 23 ? -15.864 6.177 6.624 1.00 0.00 -5 GLY A CA 5
ATOM 6836 C C . GLY A 1 23 ? -14.808 6.561 7.664 1.00 0.00 -5 GLY A C 5
ATOM 6837 O O . GLY A 1 23 ? -14.810 7.665 8.174 1.00 0.00 -5 GLY A O 5
ATOM 6841 N N . ALA A 1 24 ? -13.898 5.665 7.978 1.00 0.00 -4 ALA A N 5
ATOM 6842 C CA . ALA A 1 24 ? -12.832 5.994 8.981 1.00 0.00 -4 ALA A CA 5
ATOM 6843 C C . ALA A 1 24 ? -12.047 7.220 8.507 1.00 0.00 -4 ALA A C 5
ATOM 6844 O O . ALA A 1 24 ? -11.756 8.118 9.274 1.00 0.00 -4 ALA A O 5
ATOM 6851 N N . MET A 1 25 ? -11.721 7.273 7.242 1.00 0.00 -3 MET A N 5
ATOM 6852 C CA . MET A 1 25 ? -10.980 8.455 6.717 1.00 0.00 -3 MET A CA 5
ATOM 6853 C C . MET A 1 25 ? -11.932 9.330 5.890 1.00 0.00 -3 MET A C 5
ATOM 6854 O O . MET A 1 25 ? -13.027 8.916 5.547 1.00 0.00 -3 MET A O 5
ATOM 6868 N N . GLY A 1 26 ? -11.538 10.543 5.602 1.00 0.00 -2 GLY A N 5
ATOM 6869 C CA . GLY A 1 26 ? -12.421 11.482 4.835 1.00 0.00 -2 GLY A CA 5
ATOM 6870 C C . GLY A 1 26 ? -12.577 11.052 3.372 1.00 0.00 -2 GLY A C 5
ATOM 6871 O O . GLY A 1 26 ? -12.198 11.777 2.475 1.00 0.00 -2 GLY A O 5
ATOM 6875 N N . SER A 1 27 ? -13.168 9.903 3.135 1.00 0.00 -1 SER A N 5
ATOM 6876 C CA . SER A 1 27 ? -13.406 9.406 1.735 1.00 0.00 -1 SER A CA 5
ATOM 6877 C C . SER A 1 27 ? -12.336 9.907 0.749 1.00 0.00 -1 SER A C 5
ATOM 6878 O O . SER A 1 27 ? -12.642 10.519 -0.261 1.00 0.00 -1 SER A O 5
ATOM 6886 N N . GLY A 1 28 ? -11.089 9.653 1.035 1.00 0.00 1 GLY A N 5
ATOM 6887 C CA . GLY A 1 28 ? -9.999 10.111 0.120 1.00 0.00 1 GLY A CA 5
ATOM 6888 C C . GLY A 1 28 ? -9.929 9.182 -1.096 1.00 0.00 1 GLY A C 5
ATOM 6889 O O . GLY A 1 28 ? -10.794 8.345 -1.287 1.00 0.00 1 GLY A O 5
ATOM 6893 N N . PRO A 1 29 ? -8.900 9.350 -1.890 1.00 0.00 2 PRO A N 5
ATOM 6894 C CA . PRO A 1 29 ? -8.732 8.504 -3.105 1.00 0.00 2 PRO A CA 5
ATOM 6895 C C . PRO A 1 29 ? -8.397 7.057 -2.718 1.00 0.00 2 PRO A C 5
ATOM 6896 O O . PRO A 1 29 ? -8.822 6.117 -3.357 1.00 0.00 2 PRO A O 5
ATOM 6907 N N . CYS A 1 30 ? -7.636 6.880 -1.675 1.00 0.00 3 CYS A N 5
ATOM 6908 C CA . CYS A 1 30 ? -7.257 5.507 -1.233 1.00 0.00 3 CYS A CA 5
ATOM 6909 C C . CYS A 1 30 ? -8.457 4.778 -0.607 1.00 0.00 3 CYS A C 5
ATOM 6910 O O . CYS A 1 30 ? -8.649 3.600 -0.823 1.00 0.00 3 CYS A O 5
ATOM 6917 N N . ARG A 1 31 ? -9.263 5.464 0.177 1.00 0.00 4 ARG A N 5
ATOM 6918 C CA . ARG A 1 31 ? -10.437 4.783 0.821 1.00 0.00 4 ARG A CA 5
ATOM 6919 C C . ARG A 1 31 ? -11.341 4.113 -0.225 1.00 0.00 4 ARG A C 5
ATOM 6920 O O . ARG A 1 31 ? -11.747 2.979 -0.057 1.00 0.00 4 ARG A O 5
ATOM 6941 N N . ARG A 1 32 ? -11.664 4.798 -1.293 1.00 0.00 5 ARG A N 5
ATOM 6942 C CA . ARG A 1 32 ? -12.555 4.181 -2.328 1.00 0.00 5 ARG A CA 5
ATOM 6943 C C . ARG A 1 32 ? -11.849 3.005 -3.007 1.00 0.00 5 ARG A C 5
ATOM 6944 O O . ARG A 1 32 ? -12.460 1.992 -3.300 1.00 0.00 5 ARG A O 5
ATOM 6965 N N . HIS A 1 33 ? -10.573 3.121 -3.248 1.00 0.00 6 HIS A N 5
ATOM 6966 C CA . HIS A 1 33 ? -9.834 2.000 -3.894 1.00 0.00 6 HIS A CA 5
ATOM 6967 C C . HIS A 1 33 ? -9.711 0.852 -2.896 1.00 0.00 6 HIS A C 5
ATOM 6968 O O . HIS A 1 33 ? -9.943 -0.292 -3.233 1.00 0.00 6 HIS A O 5
ATOM 6982 N N . LEU A 1 34 ? -9.377 1.150 -1.660 1.00 0.00 7 LEU A N 5
ATOM 6983 C CA . LEU A 1 34 ? -9.270 0.067 -0.636 1.00 0.00 7 LEU A CA 5
ATOM 6984 C C . LEU A 1 34 ? -10.608 -0.668 -0.534 1.00 0.00 7 LEU A C 5
ATOM 6985 O O . LEU A 1 34 ? -10.646 -1.880 -0.470 1.00 0.00 7 LEU A O 5
ATOM 7001 N N . ASP A 1 35 ? -11.709 0.052 -0.538 1.00 0.00 8 ASP A N 5
ATOM 7002 C CA . ASP A 1 35 ? -13.046 -0.620 -0.463 1.00 0.00 8 ASP A CA 5
ATOM 7003 C C . ASP A 1 35 ? -13.165 -1.622 -1.609 1.00 0.00 8 ASP A C 5
ATOM 7004 O O . ASP A 1 35 ? -13.550 -2.759 -1.417 1.00 0.00 8 ASP A O 5
ATOM 7013 N N . SER A 1 36 ? -12.819 -1.206 -2.796 1.00 0.00 9 SER A N 5
ATOM 7014 C CA . SER A 1 36 ? -12.884 -2.133 -3.962 1.00 0.00 9 SER A CA 5
ATOM 7015 C C . SER A 1 36 ? -11.820 -3.225 -3.805 1.00 0.00 9 SER A C 5
ATOM 7016 O O . SER A 1 36 ? -12.097 -4.397 -3.959 1.00 0.00 9 SER A O 5
ATOM 7024 N N . VAL A 1 37 ? -10.605 -2.850 -3.497 1.00 0.00 10 VAL A N 5
ATOM 7025 C CA . VAL A 1 37 ? -9.525 -3.869 -3.336 1.00 0.00 10 VAL A CA 5
ATOM 7026 C C . VAL A 1 37 ? -9.879 -4.841 -2.209 1.00 0.00 10 VAL A C 5
ATOM 7027 O O . VAL A 1 37 ? -9.781 -6.041 -2.368 1.00 0.00 10 VAL A O 5
ATOM 7040 N N . LEU A 1 38 ? -10.298 -4.342 -1.072 1.00 0.00 11 LEU A N 5
ATOM 7041 C CA . LEU A 1 38 ? -10.654 -5.262 0.045 1.00 0.00 11 LEU A CA 5
ATOM 7042 C C . LEU A 1 38 ? -11.921 -6.061 -0.300 1.00 0.00 11 LEU A C 5
ATOM 7043 O O . LEU A 1 38 ? -12.004 -7.241 0.000 1.00 0.00 11 LEU A O 5
ATOM 7059 N N . GLN A 1 39 ? -12.902 -5.461 -0.941 1.00 0.00 12 GLN A N 5
ATOM 7060 C CA . GLN A 1 39 ? -14.119 -6.254 -1.295 1.00 0.00 12 GLN A CA 5
ATOM 7061 C C . GLN A 1 39 ? -13.768 -7.254 -2.411 1.00 0.00 12 GLN A C 5
ATOM 7062 O O . GLN A 1 39 ? -14.168 -8.405 -2.375 1.00 0.00 12 GLN A O 5
ATOM 7076 N N . GLN A 1 40 ? -13.013 -6.830 -3.396 1.00 0.00 13 GLN A N 5
ATOM 7077 C CA . GLN A 1 40 ? -12.622 -7.750 -4.507 1.00 0.00 13 GLN A CA 5
ATOM 7078 C C . GLN A 1 40 ? -11.583 -8.775 -4.033 1.00 0.00 13 GLN A C 5
ATOM 7079 O O . GLN A 1 40 ? -11.561 -9.888 -4.499 1.00 0.00 13 GLN A O 5
ATOM 7093 N N . LEU A 1 41 ? -10.712 -8.403 -3.130 1.00 0.00 14 LEU A N 5
ATOM 7094 C CA . LEU A 1 41 ? -9.645 -9.352 -2.663 1.00 0.00 14 LEU A CA 5
ATOM 7095 C C . LEU A 1 41 ? -10.217 -10.715 -2.264 1.00 0.00 14 LEU A C 5
ATOM 7096 O O . LEU A 1 41 ? -9.622 -11.741 -2.542 1.00 0.00 14 LEU A O 5
ATOM 7112 N N . GLN A 1 42 ? -11.343 -10.751 -1.607 1.00 0.00 15 GLN A N 5
ATOM 7113 C CA . GLN A 1 42 ? -11.910 -12.074 -1.191 1.00 0.00 15 GLN A CA 5
ATOM 7114 C C . GLN A 1 42 ? -12.592 -12.783 -2.359 1.00 0.00 15 GLN A C 5
ATOM 7115 O O . GLN A 1 42 ? -12.745 -13.988 -2.357 1.00 0.00 15 GLN A O 5
ATOM 7129 N N . THR A 1 43 ? -13.003 -12.054 -3.351 1.00 0.00 16 THR A N 5
ATOM 7130 C CA . THR A 1 43 ? -13.681 -12.682 -4.511 1.00 0.00 16 THR A CA 5
ATOM 7131 C C . THR A 1 43 ? -12.700 -12.825 -5.681 1.00 0.00 16 THR A C 5
ATOM 7132 O O . THR A 1 43 ? -12.772 -13.757 -6.464 1.00 0.00 16 THR A O 5
ATOM 7143 N N . GLU A 1 44 ? -11.797 -11.898 -5.807 1.00 0.00 17 GLU A N 5
ATOM 7144 C CA . GLU A 1 44 ? -10.808 -11.951 -6.920 1.00 0.00 17 GLU A CA 5
ATOM 7145 C C . GLU A 1 44 ? -9.529 -12.640 -6.449 1.00 0.00 17 GLU A C 5
ATOM 7146 O O . GLU A 1 44 ? -8.435 -12.223 -6.785 1.00 0.00 17 GLU A O 5
ATOM 7158 N N . VAL A 1 45 ? -9.642 -13.683 -5.667 1.00 0.00 18 VAL A N 5
ATOM 7159 C CA . VAL A 1 45 ? -8.400 -14.364 -5.185 1.00 0.00 18 VAL A CA 5
ATOM 7160 C C . VAL A 1 45 ? -7.586 -14.919 -6.350 1.00 0.00 18 VAL A C 5
ATOM 7161 O O . VAL A 1 45 ? -6.409 -15.195 -6.203 1.00 0.00 18 VAL A O 5
ATOM 7174 N N . TYR A 1 46 ? -8.175 -15.049 -7.508 1.00 0.00 19 TYR A N 5
ATOM 7175 C CA . TYR A 1 46 ? -7.392 -15.536 -8.676 1.00 0.00 19 TYR A CA 5
ATOM 7176 C C . TYR A 1 46 ? -6.161 -14.656 -8.778 1.00 0.00 19 TYR A C 5
ATOM 7177 O O . TYR A 1 46 ? -5.033 -15.106 -8.864 1.00 0.00 19 TYR A O 5
ATOM 7195 N N . ARG A 1 47 ? -6.407 -13.406 -8.674 1.00 0.00 20 ARG A N 5
ATOM 7196 C CA . ARG A 1 47 ? -5.337 -12.386 -8.659 1.00 0.00 20 ARG A CA 5
ATOM 7197 C C . ARG A 1 47 ? -4.888 -12.168 -7.213 1.00 0.00 20 ARG A C 5
ATOM 7198 O O . ARG A 1 47 ? -3.736 -11.902 -6.938 1.00 0.00 20 ARG A O 5
ATOM 7219 N N . GLY A 1 48 ? -5.819 -12.255 -6.299 1.00 0.00 21 GLY A N 5
ATOM 7220 C CA . GLY A 1 48 ? -5.518 -12.043 -4.851 1.00 0.00 21 GLY A CA 5
ATOM 7221 C C . GLY A 1 48 ? -4.337 -12.900 -4.425 1.00 0.00 21 GLY A C 5
ATOM 7222 O O . GLY A 1 48 ? -3.390 -12.414 -3.840 1.00 0.00 21 GLY A O 5
ATOM 7226 N N . ALA A 1 49 ? -4.371 -14.166 -4.730 1.00 0.00 22 ALA A N 5
ATOM 7227 C CA . ALA A 1 49 ? -3.234 -15.054 -4.354 1.00 0.00 22 ALA A CA 5
ATOM 7228 C C . ALA A 1 49 ? -2.031 -14.801 -5.274 1.00 0.00 22 ALA A C 5
ATOM 7229 O O . ALA A 1 49 ? -0.966 -15.346 -5.063 1.00 0.00 22 ALA A O 5
ATOM 7236 N N . GLN A 1 50 ? -2.187 -14.002 -6.302 1.00 0.00 23 GLN A N 5
ATOM 7237 C CA . GLN A 1 50 ? -1.042 -13.763 -7.223 1.00 0.00 23 GLN A CA 5
ATOM 7238 C C . GLN A 1 50 ? -0.411 -12.390 -7.019 1.00 0.00 23 GLN A C 5
ATOM 7239 O O . GLN A 1 50 ? 0.780 -12.271 -6.791 1.00 0.00 23 GLN A O 5
ATOM 7253 N N . THR A 1 51 ? -1.183 -11.357 -7.144 1.00 0.00 24 THR A N 5
ATOM 7254 C CA . THR A 1 51 ? -0.610 -9.981 -7.015 1.00 0.00 24 THR A CA 5
ATOM 7255 C C . THR A 1 51 ? -1.656 -8.895 -6.731 1.00 0.00 24 THR A C 5
ATOM 7256 O O . THR A 1 51 ? -1.570 -7.800 -7.259 1.00 0.00 24 THR A O 5
ATOM 7267 N N . LEU A 1 52 ? -2.621 -9.157 -5.912 1.00 0.00 25 LEU A N 5
ATOM 7268 C CA . LEU A 1 52 ? -3.631 -8.094 -5.620 1.00 0.00 25 LEU A CA 5
ATOM 7269 C C . LEU A 1 52 ? -2.980 -7.107 -4.666 1.00 0.00 25 LEU A C 5
ATOM 7270 O O . LEU A 1 52 ? -2.471 -7.471 -3.626 1.00 0.00 25 LEU A O 5
ATOM 7286 N N . TYR A 1 53 ? -2.930 -5.875 -5.054 1.00 0.00 26 TYR A N 5
ATOM 7287 C CA . TYR A 1 53 ? -2.237 -4.852 -4.219 1.00 0.00 26 TYR A CA 5
ATOM 7288 C C . TYR A 1 53 ? -3.202 -4.065 -3.315 1.00 0.00 26 TYR A C 5
ATOM 7289 O O . TYR A 1 53 ? -4.275 -3.661 -3.722 1.00 0.00 26 TYR A O 5
ATOM 7307 N N . VAL A 1 54 ? -2.796 -3.833 -2.091 1.00 0.00 27 VAL A N 5
ATOM 7308 C CA . VAL A 1 54 ? -3.634 -3.050 -1.137 1.00 0.00 27 VAL A CA 5
ATOM 7309 C C . VAL A 1 54 ? -2.883 -1.755 -0.771 1.00 0.00 27 VAL A C 5
ATOM 7310 O O . VAL A 1 54 ? -1.729 -1.796 -0.378 1.00 0.00 27 VAL A O 5
ATOM 7323 N N . PRO A 1 55 ? -3.551 -0.642 -0.951 1.00 0.00 28 PRO A N 5
ATOM 7324 C CA . PRO A 1 55 ? -2.936 0.681 -0.667 1.00 0.00 28 PRO A CA 5
ATOM 7325 C C . PRO A 1 55 ? -3.103 1.102 0.804 1.00 0.00 28 PRO A C 5
ATOM 7326 O O . PRO A 1 55 ? -4.086 0.785 1.446 1.00 0.00 28 PRO A O 5
ATOM 7337 N N . ASN A 1 56 ? -2.159 1.855 1.323 1.00 0.00 29 ASN A N 5
ATOM 7338 C CA . ASN A 1 56 ? -2.264 2.349 2.733 1.00 0.00 29 ASN A CA 5
ATOM 7339 C C . ASN A 1 56 ? -2.880 3.747 2.708 1.00 0.00 29 ASN A C 5
ATOM 7340 O O . ASN A 1 56 ? -2.513 4.565 1.886 1.00 0.00 29 ASN A O 5
ATOM 7351 N N . CYS A 1 57 ? -3.820 4.036 3.568 1.00 0.00 30 CYS A N 5
ATOM 7352 C CA . CYS A 1 57 ? -4.447 5.391 3.532 1.00 0.00 30 CYS A CA 5
ATOM 7353 C C . CYS A 1 57 ? -4.513 6.011 4.931 1.00 0.00 30 CYS A C 5
ATOM 7354 O O . CYS A 1 57 ? -4.803 5.340 5.905 1.00 0.00 30 CYS A O 5
ATOM 7361 N N . ASP A 1 58 ? -4.279 7.295 5.029 1.00 0.00 31 ASP A N 5
ATOM 7362 C CA . ASP A 1 58 ? -4.360 7.983 6.353 1.00 0.00 31 ASP A CA 5
ATOM 7363 C C . ASP A 1 58 ? -5.774 8.561 6.553 1.00 0.00 31 ASP A C 5
ATOM 7364 O O . ASP A 1 58 ? -6.647 8.395 5.716 1.00 0.00 31 ASP A O 5
ATOM 7373 N N . HIS A 1 59 ? -6.023 9.175 7.684 1.00 0.00 32 HIS A N 5
ATOM 7374 C CA . HIS A 1 59 ? -7.399 9.706 7.989 1.00 0.00 32 HIS A CA 5
ATOM 7375 C C . HIS A 1 59 ? -8.024 10.522 6.840 1.00 0.00 32 HIS A C 5
ATOM 7376 O O . HIS A 1 59 ? -9.234 10.608 6.752 1.00 0.00 32 HIS A O 5
ATOM 7390 N N . ARG A 1 60 ? -7.262 11.095 5.945 1.00 0.00 33 ARG A N 5
ATOM 7391 C CA . ARG A 1 60 ? -7.921 11.848 4.816 1.00 0.00 33 ARG A CA 5
ATOM 7392 C C . ARG A 1 60 ? -8.128 10.921 3.602 1.00 0.00 33 ARG A C 5
ATOM 7393 O O . ARG A 1 60 ? -8.436 11.367 2.518 1.00 0.00 33 ARG A O 5
ATOM 7414 N N . GLY A 1 61 ? -7.982 9.624 3.780 1.00 0.00 34 GLY A N 5
ATOM 7415 C CA . GLY A 1 61 ? -8.185 8.668 2.651 1.00 0.00 34 GLY A CA 5
ATOM 7416 C C . GLY A 1 61 ? -7.100 8.786 1.582 1.00 0.00 34 GLY A C 5
ATOM 7417 O O . GLY A 1 61 ? -7.150 8.096 0.588 1.00 0.00 34 GLY A O 5
ATOM 7421 N N . PHE A 1 62 ? -6.119 9.618 1.758 1.00 0.00 35 PHE A N 5
ATOM 7422 C CA . PHE A 1 62 ? -5.045 9.707 0.723 1.00 0.00 35 PHE A CA 5
ATOM 7423 C C . PHE A 1 62 ? -4.057 8.553 0.929 1.00 0.00 35 PHE A C 5
ATOM 7424 O O . PHE A 1 62 ? -3.852 8.104 2.045 1.00 0.00 35 PHE A O 5
ATOM 7441 N N . TYR A 1 63 ? -3.411 8.096 -0.115 1.00 0.00 36 TYR A N 5
ATOM 7442 C CA . TYR A 1 63 ? -2.389 7.009 0.066 1.00 0.00 36 TYR A CA 5
ATOM 7443 C C . TYR A 1 63 ? -1.258 7.658 0.834 1.00 0.00 36 TYR A C 5
ATOM 7444 O O . TYR A 1 63 ? -0.508 8.430 0.269 1.00 0.00 36 TYR A O 5
ATOM 7462 N N . ARG A 1 64 ? -1.164 7.475 2.122 1.00 0.00 37 ARG A N 5
ATOM 7463 C CA . ARG A 1 64 ? -0.107 8.251 2.810 1.00 0.00 37 ARG A CA 5
ATOM 7464 C C . ARG A 1 64 ? 1.295 7.696 2.634 1.00 0.00 37 ARG A C 5
ATOM 7465 O O . ARG A 1 64 ? 2.139 8.334 2.028 1.00 0.00 37 ARG A O 5
ATOM 7486 N N . LYS A 1 65 ? 1.576 6.560 3.174 1.00 0.00 38 LYS A N 5
ATOM 7487 C CA . LYS A 1 65 ? 2.949 6.026 3.035 1.00 0.00 38 LYS A CA 5
ATOM 7488 C C . LYS A 1 65 ? 3.138 4.902 2.011 1.00 0.00 38 LYS A C 5
ATOM 7489 O O . LYS A 1 65 ? 4.084 4.901 1.252 1.00 0.00 38 LYS A O 5
ATOM 7508 N N . ARG A 1 66 ? 2.339 3.866 2.115 1.00 0.00 39 ARG A N 5
ATOM 7509 C CA . ARG A 1 66 ? 2.603 2.652 1.278 1.00 0.00 39 ARG A CA 5
ATOM 7510 C C . ARG A 1 66 ? 1.500 2.207 0.302 1.00 0.00 39 ARG A C 5
ATOM 7511 O O . ARG A 1 66 ? 0.316 2.408 0.496 1.00 0.00 39 ARG A O 5
ATOM 7532 N N . GLN A 1 67 ? 1.947 1.469 -0.681 1.00 0.00 40 GLN A N 5
ATOM 7533 C CA . GLN A 1 67 ? 1.078 0.791 -1.684 1.00 0.00 40 GLN A CA 5
ATOM 7534 C C . GLN A 1 67 ? 1.766 -0.564 -1.893 1.00 0.00 40 GLN A C 5
ATOM 7535 O O . GLN A 1 67 ? 2.976 -0.609 -2.010 1.00 0.00 40 GLN A O 5
ATOM 7549 N N . CYS A 1 68 ? 1.076 -1.671 -1.862 1.00 0.00 41 CYS A N 5
ATOM 7550 C CA . CYS A 1 68 ? 1.821 -2.969 -1.991 1.00 0.00 41 CYS A CA 5
ATOM 7551 C C . CYS A 1 68 ? 1.106 -3.985 -2.860 1.00 0.00 41 CYS A C 5
ATOM 7552 O O . CYS A 1 68 ? -0.094 -4.112 -2.807 1.00 0.00 41 CYS A O 5
ATOM 7559 N N . ARG A 1 69 ? 1.857 -4.770 -3.589 1.00 0.00 42 ARG A N 5
ATOM 7560 C CA . ARG A 1 69 ? 1.247 -5.861 -4.397 1.00 0.00 42 ARG A CA 5
ATOM 7561 C C . ARG A 1 69 ? 1.273 -7.107 -3.518 1.00 0.00 42 ARG A C 5
ATOM 7562 O O . ARG A 1 69 ? 2.281 -7.396 -2.903 1.00 0.00 42 ARG A O 5
ATOM 7583 N N . SER A 1 70 ? 0.182 -7.809 -3.397 1.00 0.00 43 SER A N 5
ATOM 7584 C CA . SER A 1 70 ? 0.170 -9.000 -2.488 1.00 0.00 43 SER A CA 5
ATOM 7585 C C . SER A 1 70 ? 0.050 -10.313 -3.263 1.00 0.00 43 SER A C 5
ATOM 7586 O O . SER A 1 70 ? -0.678 -10.414 -4.236 1.00 0.00 43 SER A O 5
ATOM 7594 N N . SER A 1 71 ? 0.747 -11.321 -2.808 1.00 0.00 44 SER A N 5
ATOM 7595 C CA . SER A 1 71 ? 0.694 -12.662 -3.464 1.00 0.00 44 SER A CA 5
ATOM 7596 C C . SER A 1 71 ? 0.440 -13.732 -2.396 1.00 0.00 44 SER A C 5
ATOM 7597 O O . SER A 1 71 ? 0.562 -13.469 -1.210 1.00 0.00 44 SER A O 5
ATOM 7605 N N . GLN A 1 72 ? 0.080 -14.926 -2.789 1.00 0.00 45 GLN A N 5
ATOM 7606 C CA . GLN A 1 72 ? -0.185 -16.004 -1.778 1.00 0.00 45 GLN A CA 5
ATOM 7607 C C . GLN A 1 72 ? 1.030 -16.200 -0.859 1.00 0.00 45 GLN A C 5
ATOM 7608 O O . GLN A 1 72 ? 0.888 -16.552 0.297 1.00 0.00 45 GLN A O 5
ATOM 7622 N N . GLY A 1 73 ? 2.219 -15.966 -1.350 1.00 0.00 46 GLY A N 5
ATOM 7623 C CA . GLY A 1 73 ? 3.427 -16.129 -0.494 1.00 0.00 46 GLY A CA 5
ATOM 7624 C C . GLY A 1 73 ? 3.598 -14.875 0.361 1.00 0.00 46 GLY A C 5
ATOM 7625 O O . GLY A 1 73 ? 3.710 -14.946 1.568 1.00 0.00 46 GLY A O 5
ATOM 7629 N N . GLN A 1 74 ? 3.600 -13.723 -0.259 1.00 0.00 47 GLN A N 5
ATOM 7630 C CA . GLN A 1 74 ? 3.746 -12.454 0.510 1.00 0.00 47 GLN A CA 5
ATOM 7631 C C . GLN A 1 74 ? 2.404 -11.715 0.530 1.00 0.00 47 GLN A C 5
ATOM 7632 O O . GLN A 1 74 ? 2.074 -10.983 -0.388 1.00 0.00 47 GLN A O 5
ATOM 7646 N N . ARG A 1 75 ? 1.627 -11.903 1.569 1.00 0.00 48 ARG A N 5
ATOM 7647 C CA . ARG A 1 75 ? 0.302 -11.209 1.655 1.00 0.00 48 ARG A CA 5
ATOM 7648 C C . ARG A 1 75 ? 0.496 -9.692 1.733 1.00 0.00 48 ARG A C 5
ATOM 7649 O O . ARG A 1 75 ? -0.407 -8.928 1.458 1.00 0.00 48 ARG A O 5
ATOM 7670 N N . ARG A 1 76 ? 1.674 -9.253 2.081 1.00 0.00 49 ARG A N 5
ATOM 7671 C CA . ARG A 1 76 ? 1.947 -7.789 2.141 1.00 0.00 49 ARG A CA 5
ATOM 7672 C C . ARG A 1 76 ? 3.374 -7.535 1.655 1.00 0.00 49 ARG A C 5
ATOM 7673 O O . ARG A 1 76 ? 4.280 -7.274 2.426 1.00 0.00 49 ARG A O 5
ATOM 7694 N N . GLY A 1 77 ? 3.572 -7.632 0.376 1.00 0.00 50 GLY A N 5
ATOM 7695 C CA . GLY A 1 77 ? 4.926 -7.415 -0.204 1.00 0.00 50 GLY A CA 5
ATOM 7696 C C . GLY A 1 77 ? 4.909 -7.848 -1.671 1.00 0.00 50 GLY A C 5
ATOM 7697 O O . GLY A 1 77 ? 4.184 -8.756 -2.027 1.00 0.00 50 GLY A O 5
ATOM 7701 N N . PRO A 1 78 ? 5.696 -7.190 -2.487 1.00 0.00 51 PRO A N 5
ATOM 7702 C CA . PRO A 1 78 ? 6.578 -6.089 -2.015 1.00 0.00 51 PRO A CA 5
ATOM 7703 C C . PRO A 1 78 ? 5.820 -4.775 -1.795 1.00 0.00 51 PRO A C 5
ATOM 7704 O O . PRO A 1 78 ? 4.969 -4.371 -2.572 1.00 0.00 51 PRO A O 5
ATOM 7715 N N . CYS A 1 79 ? 6.162 -4.113 -0.734 1.00 0.00 52 CYS A N 5
ATOM 7716 C CA . CYS A 1 79 ? 5.537 -2.798 -0.400 1.00 0.00 52 CYS A CA 5
ATOM 7717 C C . CYS A 1 79 ? 6.417 -1.652 -0.904 1.00 0.00 52 CYS A C 5
ATOM 7718 O O . CYS A 1 79 ? 7.629 -1.734 -0.852 1.00 0.00 52 CYS A O 5
ATOM 7725 N N . TRP A 1 80 ? 5.834 -0.568 -1.328 1.00 0.00 53 TRP A N 5
ATOM 7726 C CA . TRP A 1 80 ? 6.659 0.605 -1.772 1.00 0.00 53 TRP A CA 5
ATOM 7727 C C . TRP A 1 80 ? 6.031 1.905 -1.247 1.00 0.00 53 TRP A C 5
ATOM 7728 O O . TRP A 1 80 ? 4.848 1.954 -0.950 1.00 0.00 53 TRP A O 5
ATOM 7749 N N . CYS A 1 81 ? 6.821 2.937 -1.094 1.00 0.00 54 CYS A N 5
ATOM 7750 C CA . CYS A 1 81 ? 6.276 4.221 -0.548 1.00 0.00 54 CYS A CA 5
ATOM 7751 C C . CYS A 1 81 ? 5.528 4.988 -1.639 1.00 0.00 54 CYS A C 5
ATOM 7752 O O . CYS A 1 81 ? 5.811 4.843 -2.816 1.00 0.00 54 CYS A O 5
ATOM 7759 N N . VAL A 1 82 ? 4.564 5.788 -1.260 1.00 0.00 55 VAL A N 5
ATOM 7760 C CA . VAL A 1 82 ? 3.778 6.554 -2.286 1.00 0.00 55 VAL A CA 5
ATOM 7761 C C . VAL A 1 82 ? 3.441 7.968 -1.803 1.00 0.00 55 VAL A C 5
ATOM 7762 O O . VAL A 1 82 ? 3.576 8.280 -0.633 1.00 0.00 55 VAL A O 5
ATOM 7775 N N . ASP A 1 83 ? 2.988 8.817 -2.698 1.00 0.00 56 ASP A N 5
ATOM 7776 C CA . ASP A 1 83 ? 2.614 10.197 -2.296 1.00 0.00 56 ASP A CA 5
ATOM 7777 C C . ASP A 1 83 ? 1.125 10.203 -1.942 1.00 0.00 56 ASP A C 5
ATOM 7778 O O . ASP A 1 83 ? 0.458 9.192 -2.022 1.00 0.00 56 ASP A O 5
ATOM 7787 N N . ARG A 1 84 ? 0.613 11.322 -1.545 1.00 0.00 57 ARG A N 5
ATOM 7788 C CA . ARG A 1 84 ? -0.836 11.408 -1.153 1.00 0.00 57 ARG A CA 5
ATOM 7789 C C . ARG A 1 84 ? -1.762 10.853 -2.249 1.00 0.00 57 ARG A C 5
ATOM 7790 O O . ARG A 1 84 ? -2.834 10.342 -1.964 1.00 0.00 57 ARG A O 5
ATOM 7811 N N . MET A 1 85 ? -1.369 10.947 -3.492 1.00 0.00 58 MET A N 5
ATOM 7812 C CA . MET A 1 85 ? -2.232 10.427 -4.599 1.00 0.00 58 MET A CA 5
ATOM 7813 C C . MET A 1 85 ? -1.988 8.933 -4.821 1.00 0.00 58 MET A C 5
ATOM 7814 O O . MET A 1 85 ? -2.773 8.265 -5.464 1.00 0.00 58 MET A O 5
ATOM 7828 N N . GLY A 1 86 ? -0.917 8.401 -4.293 1.00 0.00 59 GLY A N 5
ATOM 7829 C CA . GLY A 1 86 ? -0.636 6.946 -4.473 1.00 0.00 59 GLY A CA 5
ATOM 7830 C C . GLY A 1 86 ? 0.513 6.731 -5.466 1.00 0.00 59 GLY A C 5
ATOM 7831 O O . GLY A 1 86 ? 0.810 5.609 -5.834 1.00 0.00 59 GLY A O 5
ATOM 7835 N N . LYS A 1 87 ? 1.174 7.779 -5.896 1.00 0.00 60 LYS A N 5
ATOM 7836 C CA . LYS A 1 87 ? 2.297 7.614 -6.841 1.00 0.00 60 LYS A CA 5
ATOM 7837 C C . LYS A 1 87 ? 3.474 6.961 -6.116 1.00 0.00 60 LYS A C 5
ATOM 7838 O O . LYS A 1 87 ? 3.880 7.402 -5.057 1.00 0.00 60 LYS A O 5
ATOM 7857 N N . SER A 1 88 ? 4.012 5.909 -6.668 1.00 0.00 61 SER A N 5
ATOM 7858 C CA . SER A 1 88 ? 5.154 5.207 -6.001 1.00 0.00 61 SER A CA 5
ATOM 7859 C C . SER A 1 88 ? 6.383 6.123 -5.908 1.00 0.00 61 SER A C 5
ATOM 7860 O O . SER A 1 88 ? 7.064 6.372 -6.892 1.00 0.00 61 SER A O 5
ATOM 7868 N N . LEU A 1 89 ? 6.677 6.615 -4.729 1.00 0.00 62 LEU A N 5
ATOM 7869 C CA . LEU A 1 89 ? 7.873 7.493 -4.559 1.00 0.00 62 LEU A CA 5
ATOM 7870 C C . LEU A 1 89 ? 9.080 6.628 -4.186 1.00 0.00 62 LEU A C 5
ATOM 7871 O O . LEU A 1 89 ? 9.007 5.855 -3.246 1.00 0.00 62 LEU A O 5
ATOM 7887 N N . PRO A 1 90 ? 10.157 6.783 -4.912 1.00 0.00 63 PRO A N 5
ATOM 7888 C CA . PRO A 1 90 ? 11.383 5.999 -4.614 1.00 0.00 63 PRO A CA 5
ATOM 7889 C C . PRO A 1 90 ? 11.994 6.473 -3.291 1.00 0.00 63 PRO A C 5
ATOM 7890 O O . PRO A 1 90 ? 12.366 5.679 -2.451 1.00 0.00 63 PRO A O 5
ATOM 7901 N N . GLY A 1 91 ? 12.080 7.763 -3.093 1.00 0.00 64 GLY A N 5
ATOM 7902 C CA . GLY A 1 91 ? 12.649 8.290 -1.822 1.00 0.00 64 GLY A CA 5
ATOM 7903 C C . GLY A 1 91 ? 13.056 9.752 -2.007 1.00 0.00 64 GLY A C 5
ATOM 7904 O O . GLY A 1 91 ? 13.900 10.064 -2.818 1.00 0.00 64 GLY A O 5
ATOM 7908 N N . SER A 1 92 ? 12.470 10.651 -1.259 1.00 0.00 65 SER A N 5
ATOM 7909 C CA . SER A 1 92 ? 12.841 12.094 -1.396 1.00 0.00 65 SER A CA 5
ATOM 7910 C C . SER A 1 92 ? 14.271 12.288 -0.879 1.00 0.00 65 SER A C 5
ATOM 7911 O O . SER A 1 92 ? 14.714 11.550 -0.013 1.00 0.00 65 SER A O 5
ATOM 7919 N N . PRO A 1 93 ? 14.963 13.264 -1.416 1.00 0.00 66 PRO A N 5
ATOM 7920 C CA . PRO A 1 93 ? 16.364 13.515 -0.986 1.00 0.00 66 PRO A CA 5
ATOM 7921 C C . PRO A 1 93 ? 16.413 13.973 0.465 1.00 0.00 66 PRO A C 5
ATOM 7922 O O . PRO A 1 93 ? 17.366 13.704 1.173 1.00 0.00 66 PRO A O 5
ATOM 7933 N N . ASP A 1 94 ? 15.388 14.625 0.927 1.00 0.00 67 ASP A N 5
ATOM 7934 C CA . ASP A 1 94 ? 15.374 15.054 2.355 1.00 0.00 67 ASP A CA 5
ATOM 7935 C C . ASP A 1 94 ? 15.241 13.821 3.262 1.00 0.00 67 ASP A C 5
ATOM 7936 O O . ASP A 1 94 ? 15.505 13.889 4.448 1.00 0.00 67 ASP A O 5
ATOM 7945 N N . GLY A 1 95 ? 14.844 12.693 2.707 1.00 0.00 68 GLY A N 5
ATOM 7946 C CA . GLY A 1 95 ? 14.693 11.444 3.521 1.00 0.00 68 GLY A CA 5
ATOM 7947 C C . GLY A 1 95 ? 13.899 11.731 4.805 1.00 0.00 68 GLY A C 5
ATOM 7948 O O . GLY A 1 95 ? 14.151 11.133 5.835 1.00 0.00 68 GLY A O 5
ATOM 7952 N N . ASN A 1 96 ? 12.950 12.634 4.759 1.00 0.00 69 ASN A N 5
ATOM 7953 C CA . ASN A 1 96 ? 12.159 12.948 5.987 1.00 0.00 69 ASN A CA 5
ATOM 7954 C C . ASN A 1 96 ? 11.240 11.773 6.336 1.00 0.00 69 ASN A C 5
ATOM 7955 O O . ASN A 1 96 ? 10.331 11.446 5.598 1.00 0.00 69 ASN A O 5
ATOM 7966 N N . GLY A 1 97 ? 11.478 11.134 7.451 1.00 0.00 70 GLY A N 5
ATOM 7967 C CA . GLY A 1 97 ? 10.629 9.970 7.848 1.00 0.00 70 GLY A CA 5
ATOM 7968 C C . GLY A 1 97 ? 10.939 8.780 6.932 1.00 0.00 70 GLY A C 5
ATOM 7969 O O . GLY A 1 97 ? 10.080 7.967 6.646 1.00 0.00 70 GLY A O 5
ATOM 7973 N N . SER A 1 98 ? 12.163 8.668 6.476 1.00 0.00 71 SER A N 5
ATOM 7974 C CA . SER A 1 98 ? 12.541 7.533 5.573 1.00 0.00 71 SER A CA 5
ATOM 7975 C C . SER A 1 98 ? 12.160 6.184 6.203 1.00 0.00 71 SER A C 5
ATOM 7976 O O . SER A 1 98 ? 11.833 5.239 5.505 1.00 0.00 71 SER A O 5
ATOM 7984 N N . SER A 1 99 ? 12.186 6.084 7.508 1.00 0.00 72 SER A N 5
ATOM 7985 C CA . SER A 1 99 ? 11.805 4.799 8.170 1.00 0.00 72 SER A CA 5
ATOM 7986 C C . SER A 1 99 ? 10.385 4.407 7.738 1.00 0.00 72 SER A C 5
ATOM 7987 O O . SER A 1 99 ? 10.136 3.290 7.319 1.00 0.00 72 SER A O 5
ATOM 7995 N N . SER A 1 100 ? 9.463 5.333 7.806 1.00 0.00 73 SER A N 5
ATOM 7996 C CA . SER A 1 100 ? 8.069 5.039 7.369 1.00 0.00 73 SER A CA 5
ATOM 7997 C C . SER A 1 100 ? 7.941 5.415 5.891 1.00 0.00 73 SER A C 5
ATOM 7998 O O . SER A 1 100 ? 7.838 4.566 5.031 1.00 0.00 73 SER A O 5
ATOM 8006 N N . CYS A 1 101 ? 7.992 6.682 5.596 1.00 0.00 74 CYS A N 5
ATOM 8007 C CA . CYS A 1 101 ? 7.931 7.143 4.181 1.00 0.00 74 CYS A CA 5
ATOM 8008 C C . CYS A 1 101 ? 8.597 8.517 4.079 1.00 0.00 74 CYS A C 5
ATOM 8009 O O . CYS A 1 101 ? 8.409 9.353 4.940 1.00 0.00 74 CYS A O 5
ATOM 8016 N N . PRO A 1 102 ? 9.351 8.704 3.034 1.00 0.00 75 PRO A N 5
ATOM 8017 C CA . PRO A 1 102 ? 10.059 9.994 2.824 1.00 0.00 75 PRO A CA 5
ATOM 8018 C C . PRO A 1 102 ? 9.082 11.059 2.332 1.00 0.00 75 PRO A C 5
ATOM 8019 O O . PRO A 1 102 ? 9.265 12.239 2.548 1.00 0.00 75 PRO A O 5
ATOM 8030 N N . THR A 1 103 ? 8.064 10.635 1.648 1.00 0.00 76 THR A N 5
ATOM 8031 C CA . THR A 1 103 ? 7.052 11.586 1.104 1.00 0.00 76 THR A CA 5
ATOM 8032 C C . THR A 1 103 ? 6.608 12.592 2.176 1.00 0.00 76 THR A C 5
ATOM 8033 O O . THR A 1 103 ? 6.542 12.277 3.351 1.00 0.00 76 THR A O 5
ATOM 8044 N N . GLY A 1 104 ? 6.291 13.792 1.770 1.00 0.00 77 GLY A N 5
ATOM 8045 C CA . GLY A 1 104 ? 5.840 14.826 2.748 1.00 0.00 77 GLY A CA 5
ATOM 8046 C C . GLY A 1 104 ? 5.267 16.022 1.991 1.00 0.00 77 GLY A C 5
ATOM 8047 O O . GLY A 1 104 ? 4.563 15.862 1.002 1.00 0.00 77 GLY A O 5
ATOM 8051 N N . SER A 1 105 ? 5.562 17.213 2.438 1.00 0.00 78 SER A N 5
ATOM 8052 C CA . SER A 1 105 ? 5.042 18.430 1.744 1.00 0.00 78 SER A CA 5
ATOM 8053 C C . SER A 1 105 ? 5.788 18.640 0.418 1.00 0.00 78 SER A C 5
ATOM 8054 O O . SER A 1 105 ? 6.648 19.497 0.303 1.00 0.00 78 SER A O 5
ATOM 8062 N N . SER A 1 106 ? 5.477 17.855 -0.580 1.00 0.00 79 SER A N 5
ATOM 8063 C CA . SER A 1 106 ? 6.175 18.001 -1.895 1.00 0.00 79 SER A CA 5
ATOM 8064 C C . SER A 1 106 ? 5.202 18.476 -2.986 1.00 0.00 79 SER A C 5
ATOM 8065 O O . SER A 1 106 ? 5.614 19.053 -3.976 1.00 0.00 79 SER A O 5
ATOM 8073 N N . GLY A 1 107 ? 3.922 18.242 -2.825 1.00 0.00 80 GLY A N 5
ATOM 8074 C CA . GLY A 1 107 ? 2.946 18.681 -3.866 1.00 0.00 80 GLY A CA 5
ATOM 8075 C C . GLY A 1 107 ? 2.952 17.671 -5.017 1.00 0.00 80 GLY A C 5
ATOM 8076 O O . GLY A 1 107 ? 3.347 18.041 -6.103 1.00 0.00 80 GLY A O 5
ATOM 8081 N N . SER A 1 1 ? 6.522 -8.538 38.043 1.00 0.00 -27 SER A N 6
ATOM 8082 C CA . SER A 1 1 ? 7.352 -8.093 39.201 1.00 0.00 -27 SER A CA 6
ATOM 8083 C C . SER A 1 1 ? 6.450 -7.648 40.358 1.00 0.00 -27 SER A C 6
ATOM 8084 O O . SER A 1 1 ? 6.552 -8.150 41.464 1.00 0.00 -27 SER A O 6
ATOM 8094 N N . TYR A 1 2 ? 5.560 -6.719 40.115 1.00 0.00 -26 TYR A N 6
ATOM 8095 C CA . TYR A 1 2 ? 4.643 -6.253 41.203 1.00 0.00 -26 TYR A CA 6
ATOM 8096 C C . TYR A 1 2 ? 3.225 -6.081 40.647 1.00 0.00 -26 TYR A C 6
ATOM 8097 O O . TYR A 1 2 ? 2.876 -6.676 39.642 1.00 0.00 -26 TYR A O 6
ATOM 8115 N N . TYR A 1 3 ? 2.397 -5.289 41.282 1.00 0.00 -25 TYR A N 6
ATOM 8116 C CA . TYR A 1 3 ? 1.004 -5.107 40.774 1.00 0.00 -25 TYR A CA 6
ATOM 8117 C C . TYR A 1 3 ? 1.019 -4.312 39.460 1.00 0.00 -25 TYR A C 6
ATOM 8118 O O . TYR A 1 3 ? 0.649 -3.151 39.420 1.00 0.00 -25 TYR A O 6
ATOM 8136 N N . HIS A 1 4 ? 1.449 -4.929 38.388 1.00 0.00 -24 HIS A N 6
ATOM 8137 C CA . HIS A 1 4 ? 1.493 -4.228 37.069 1.00 0.00 -24 HIS A CA 6
ATOM 8138 C C . HIS A 1 4 ? 1.469 -5.249 35.926 1.00 0.00 -24 HIS A C 6
ATOM 8139 O O . HIS A 1 4 ? 2.121 -5.074 34.911 1.00 0.00 -24 HIS A O 6
ATOM 8153 N N . HIS A 1 5 ? 0.724 -6.313 36.085 1.00 0.00 -23 HIS A N 6
ATOM 8154 C CA . HIS A 1 5 ? 0.650 -7.357 35.015 1.00 0.00 -23 HIS A CA 6
ATOM 8155 C C . HIS A 1 5 ? -0.422 -6.958 33.988 1.00 0.00 -23 HIS A C 6
ATOM 8156 O O . HIS A 1 5 ? -0.584 -5.791 33.683 1.00 0.00 -23 HIS A O 6
ATOM 8170 N N . HIS A 1 6 ? -1.161 -7.903 33.455 1.00 0.00 -22 HIS A N 6
ATOM 8171 C CA . HIS A 1 6 ? -2.224 -7.550 32.458 1.00 0.00 -22 HIS A CA 6
ATOM 8172 C C . HIS A 1 6 ? -3.194 -6.517 33.048 1.00 0.00 -22 HIS A C 6
ATOM 8173 O O . HIS A 1 6 ? -3.829 -5.779 32.318 1.00 0.00 -22 HIS A O 6
ATOM 8187 N N . HIS A 1 7 ? -3.321 -6.463 34.360 1.00 0.00 -21 HIS A N 6
ATOM 8188 C CA . HIS A 1 7 ? -4.257 -5.484 34.995 1.00 0.00 -21 HIS A CA 6
ATOM 8189 C C . HIS A 1 7 ? -5.651 -5.650 34.379 1.00 0.00 -21 HIS A C 6
ATOM 8190 O O . HIS A 1 7 ? -6.007 -6.736 33.941 1.00 0.00 -21 HIS A O 6
ATOM 8204 N N . HIS A 1 8 ? -6.442 -4.609 34.327 1.00 0.00 -20 HIS A N 6
ATOM 8205 C CA . HIS A 1 8 ? -7.796 -4.742 33.715 1.00 0.00 -20 HIS A CA 6
ATOM 8206 C C . HIS A 1 8 ? -7.640 -4.811 32.191 1.00 0.00 -20 HIS A C 6
ATOM 8207 O O . HIS A 1 8 ? -8.003 -3.899 31.472 1.00 0.00 -20 HIS A O 6
ATOM 8221 N N . HIS A 1 9 ? -7.086 -5.891 31.704 1.00 0.00 -19 HIS A N 6
ATOM 8222 C CA . HIS A 1 9 ? -6.873 -6.054 30.233 1.00 0.00 -19 HIS A CA 6
ATOM 8223 C C . HIS A 1 9 ? -8.215 -6.286 29.523 1.00 0.00 -19 HIS A C 6
ATOM 8224 O O . HIS A 1 9 ? -8.494 -7.368 29.036 1.00 0.00 -19 HIS A O 6
ATOM 8238 N N . ASP A 1 10 ? -9.052 -5.281 29.463 1.00 0.00 -18 ASP A N 6
ATOM 8239 C CA . ASP A 1 10 ? -10.378 -5.445 28.790 1.00 0.00 -18 ASP A CA 6
ATOM 8240 C C . ASP A 1 10 ? -10.170 -5.668 27.289 1.00 0.00 -18 ASP A C 6
ATOM 8241 O O . ASP A 1 10 ? -10.079 -4.726 26.518 1.00 0.00 -18 ASP A O 6
ATOM 8250 N N . TYR A 1 11 ? -10.081 -6.904 26.874 1.00 0.00 -17 TYR A N 6
ATOM 8251 C CA . TYR A 1 11 ? -9.866 -7.200 25.425 1.00 0.00 -17 TYR A CA 6
ATOM 8252 C C . TYR A 1 11 ? -10.681 -8.422 24.975 1.00 0.00 -17 TYR A C 6
ATOM 8253 O O . TYR A 1 11 ? -10.403 -9.003 23.944 1.00 0.00 -17 TYR A O 6
ATOM 8271 N N . ASP A 1 12 ? -11.682 -8.821 25.723 1.00 0.00 -16 ASP A N 6
ATOM 8272 C CA . ASP A 1 12 ? -12.491 -10.011 25.308 1.00 0.00 -16 ASP A CA 6
ATOM 8273 C C . ASP A 1 12 ? -13.649 -9.600 24.397 1.00 0.00 -16 ASP A C 6
ATOM 8274 O O . ASP A 1 12 ? -14.638 -10.299 24.287 1.00 0.00 -16 ASP A O 6
ATOM 8283 N N . ILE A 1 13 ? -13.534 -8.487 23.733 1.00 0.00 -15 ILE A N 6
ATOM 8284 C CA . ILE A 1 13 ? -14.617 -8.040 22.817 1.00 0.00 -15 ILE A CA 6
ATOM 8285 C C . ILE A 1 13 ? -14.033 -7.871 21.411 1.00 0.00 -15 ILE A C 6
ATOM 8286 O O . ILE A 1 13 ? -12.949 -7.339 21.263 1.00 0.00 -15 ILE A O 6
ATOM 8302 N N . PRO A 1 14 ? -14.765 -8.320 20.421 1.00 0.00 -14 PRO A N 6
ATOM 8303 C CA . PRO A 1 14 ? -14.289 -8.194 19.020 1.00 0.00 -14 PRO A CA 6
ATOM 8304 C C . PRO A 1 14 ? -14.200 -6.717 18.637 1.00 0.00 -14 PRO A C 6
ATOM 8305 O O . PRO A 1 14 ? -15.189 -6.002 18.661 1.00 0.00 -14 PRO A O 6
ATOM 8316 N N . THR A 1 15 ? -13.018 -6.254 18.310 1.00 0.00 -13 THR A N 6
ATOM 8317 C CA . THR A 1 15 ? -12.830 -4.815 17.950 1.00 0.00 -13 THR A CA 6
ATOM 8318 C C . THR A 1 15 ? -13.985 -4.302 17.086 1.00 0.00 -13 THR A C 6
ATOM 8319 O O . THR A 1 15 ? -14.181 -4.723 15.958 1.00 0.00 -13 THR A O 6
ATOM 8330 N N . THR A 1 16 ? -14.749 -3.394 17.621 1.00 0.00 -12 THR A N 6
ATOM 8331 C CA . THR A 1 16 ? -15.910 -2.826 16.874 1.00 0.00 -12 THR A CA 6
ATOM 8332 C C . THR A 1 16 ? -15.410 -1.849 15.814 1.00 0.00 -12 THR A C 6
ATOM 8333 O O . THR A 1 16 ? -15.751 -1.946 14.647 1.00 0.00 -12 THR A O 6
ATOM 8344 N N . GLU A 1 17 ? -14.578 -0.925 16.216 1.00 0.00 -11 GLU A N 6
ATOM 8345 C CA . GLU A 1 17 ? -14.010 0.067 15.251 1.00 0.00 -11 GLU A CA 6
ATOM 8346 C C . GLU A 1 17 ? -12.914 -0.578 14.387 1.00 0.00 -11 GLU A C 6
ATOM 8347 O O . GLU A 1 17 ? -12.150 0.114 13.744 1.00 0.00 -11 GLU A O 6
ATOM 8359 N N . ASN A 1 18 ? -12.826 -1.889 14.360 1.00 0.00 -10 ASN A N 6
ATOM 8360 C CA . ASN A 1 18 ? -11.764 -2.552 13.536 1.00 0.00 -10 ASN A CA 6
ATOM 8361 C C . ASN A 1 18 ? -11.901 -2.142 12.079 1.00 0.00 -10 ASN A C 6
ATOM 8362 O O . ASN A 1 18 ? -10.929 -1.902 11.391 1.00 0.00 -10 ASN A O 6
ATOM 8373 N N . LEU A 1 19 ? -13.099 -2.033 11.622 1.00 0.00 -9 LEU A N 6
ATOM 8374 C CA . LEU A 1 19 ? -13.333 -1.609 10.211 1.00 0.00 -9 LEU A CA 6
ATOM 8375 C C . LEU A 1 19 ? -13.016 -0.115 10.064 1.00 0.00 -9 LEU A C 6
ATOM 8376 O O . LEU A 1 19 ? -12.594 0.340 9.022 1.00 0.00 -9 LEU A O 6
ATOM 8392 N N . TYR A 1 20 ? -13.213 0.651 11.106 1.00 0.00 -8 TYR A N 6
ATOM 8393 C CA . TYR A 1 20 ? -12.920 2.110 11.019 1.00 0.00 -8 TYR A CA 6
ATOM 8394 C C . TYR A 1 20 ? -11.446 2.394 11.296 1.00 0.00 -8 TYR A C 6
ATOM 8395 O O . TYR A 1 20 ? -11.003 3.525 11.216 1.00 0.00 -8 TYR A O 6
ATOM 8413 N N . PHE A 1 21 ? -10.675 1.382 11.572 1.00 0.00 -7 PHE A N 6
ATOM 8414 C CA . PHE A 1 21 ? -9.211 1.593 11.811 1.00 0.00 -7 PHE A CA 6
ATOM 8415 C C . PHE A 1 21 ? -8.605 2.216 10.553 1.00 0.00 -7 PHE A C 6
ATOM 8416 O O . PHE A 1 21 ? -7.876 3.188 10.612 1.00 0.00 -7 PHE A O 6
ATOM 8433 N N . GLN A 1 22 ? -8.951 1.678 9.411 1.00 0.00 -6 GLN A N 6
ATOM 8434 C CA . GLN A 1 22 ? -8.461 2.237 8.116 1.00 0.00 -6 GLN A CA 6
ATOM 8435 C C . GLN A 1 22 ? -9.666 2.674 7.268 1.00 0.00 -6 GLN A C 6
ATOM 8436 O O . GLN A 1 22 ? -9.579 2.804 6.064 1.00 0.00 -6 GLN A O 6
ATOM 8450 N N . GLY A 1 23 ? -10.793 2.887 7.903 1.00 0.00 -5 GLY A N 6
ATOM 8451 C CA . GLY A 1 23 ? -12.019 3.315 7.167 1.00 0.00 -5 GLY A CA 6
ATOM 8452 C C . GLY A 1 23 ? -12.498 4.691 7.663 1.00 0.00 -5 GLY A C 6
ATOM 8453 O O . GLY A 1 23 ? -13.230 5.376 6.976 1.00 0.00 -5 GLY A O 6
ATOM 8457 N N . ALA A 1 24 ? -12.123 5.087 8.860 1.00 0.00 -4 ALA A N 6
ATOM 8458 C CA . ALA A 1 24 ? -12.592 6.402 9.417 1.00 0.00 -4 ALA A CA 6
ATOM 8459 C C . ALA A 1 24 ? -12.072 7.609 8.618 1.00 0.00 -4 ALA A C 6
ATOM 8460 O O . ALA A 1 24 ? -12.639 8.687 8.696 1.00 0.00 -4 ALA A O 6
ATOM 8467 N N . MET A 1 25 ? -11.002 7.457 7.875 1.00 0.00 -3 MET A N 6
ATOM 8468 C CA . MET A 1 25 ? -10.459 8.620 7.094 1.00 0.00 -3 MET A CA 6
ATOM 8469 C C . MET A 1 25 ? -11.528 9.179 6.149 1.00 0.00 -3 MET A C 6
ATOM 8470 O O . MET A 1 25 ? -12.581 8.595 5.975 1.00 0.00 -3 MET A O 6
ATOM 8484 N N . GLY A 1 26 ? -11.267 10.303 5.539 1.00 0.00 -2 GLY A N 6
ATOM 8485 C CA . GLY A 1 26 ? -12.265 10.923 4.609 1.00 0.00 -2 GLY A CA 6
ATOM 8486 C C . GLY A 1 26 ? -12.391 10.123 3.304 1.00 0.00 -2 GLY A C 6
ATOM 8487 O O . GLY A 1 26 ? -12.369 10.693 2.232 1.00 0.00 -2 GLY A O 6
ATOM 8491 N N . SER A 1 27 ? -12.546 8.819 3.384 1.00 0.00 -1 SER A N 6
ATOM 8492 C CA . SER A 1 27 ? -12.693 7.967 2.156 1.00 0.00 -1 SER A CA 6
ATOM 8493 C C . SER A 1 27 ? -11.513 8.162 1.188 1.00 0.00 -1 SER A C 6
ATOM 8494 O O . SER A 1 27 ? -10.632 7.330 1.102 1.00 0.00 -1 SER A O 6
ATOM 8502 N N . GLY A 1 28 ? -11.486 9.246 0.467 1.00 0.00 1 GLY A N 6
ATOM 8503 C CA . GLY A 1 28 ? -10.374 9.502 -0.495 1.00 0.00 1 GLY A CA 6
ATOM 8504 C C . GLY A 1 28 ? -10.326 8.382 -1.536 1.00 0.00 1 GLY A C 6
ATOM 8505 O O . GLY A 1 28 ? -11.096 7.443 -1.475 1.00 0.00 1 GLY A O 6
ATOM 8509 N N . PRO A 1 29 ? -9.419 8.509 -2.467 1.00 0.00 2 PRO A N 6
ATOM 8510 C CA . PRO A 1 29 ? -9.281 7.476 -3.521 1.00 0.00 2 PRO A CA 6
ATOM 8511 C C . PRO A 1 29 ? -8.618 6.208 -2.968 1.00 0.00 2 PRO A C 6
ATOM 8512 O O . PRO A 1 29 ? -8.794 5.130 -3.499 1.00 0.00 2 PRO A O 6
ATOM 8523 N N . CYS A 1 30 ? -7.840 6.326 -1.924 1.00 0.00 3 CYS A N 6
ATOM 8524 C CA . CYS A 1 30 ? -7.156 5.124 -1.357 1.00 0.00 3 CYS A CA 6
ATOM 8525 C C . CYS A 1 30 ? -8.071 4.332 -0.407 1.00 0.00 3 CYS A C 6
ATOM 8526 O O . CYS A 1 30 ? -8.267 3.147 -0.588 1.00 0.00 3 CYS A O 6
ATOM 8533 N N . ARG A 1 31 ? -8.625 4.960 0.607 1.00 0.00 4 ARG A N 6
ATOM 8534 C CA . ARG A 1 31 ? -9.506 4.197 1.557 1.00 0.00 4 ARG A CA 6
ATOM 8535 C C . ARG A 1 31 ? -10.709 3.628 0.796 1.00 0.00 4 ARG A C 6
ATOM 8536 O O . ARG A 1 31 ? -11.092 2.492 1.007 1.00 0.00 4 ARG A O 6
ATOM 8557 N N . ARG A 1 32 ? -11.286 4.378 -0.114 1.00 0.00 5 ARG A N 6
ATOM 8558 C CA . ARG A 1 32 ? -12.430 3.818 -0.899 1.00 0.00 5 ARG A CA 6
ATOM 8559 C C . ARG A 1 32 ? -11.924 2.591 -1.659 1.00 0.00 5 ARG A C 6
ATOM 8560 O O . ARG A 1 32 ? -12.582 1.567 -1.728 1.00 0.00 5 ARG A O 6
ATOM 8581 N N . HIS A 1 33 ? -10.728 2.680 -2.180 1.00 0.00 6 HIS A N 6
ATOM 8582 C CA . HIS A 1 33 ? -10.113 1.523 -2.888 1.00 0.00 6 HIS A CA 6
ATOM 8583 C C . HIS A 1 33 ? -9.966 0.388 -1.877 1.00 0.00 6 HIS A C 6
ATOM 8584 O O . HIS A 1 33 ? -10.260 -0.752 -2.166 1.00 0.00 6 HIS A O 6
ATOM 8598 N N . LEU A 1 34 ? -9.545 0.714 -0.674 1.00 0.00 7 LEU A N 6
ATOM 8599 C CA . LEU A 1 34 ? -9.410 -0.328 0.387 1.00 0.00 7 LEU A CA 6
ATOM 8600 C C . LEU A 1 34 ? -10.766 -1.008 0.586 1.00 0.00 7 LEU A C 6
ATOM 8601 O O . LEU A 1 34 ? -10.837 -2.204 0.759 1.00 0.00 7 LEU A O 6
ATOM 8617 N N . ASP A 1 35 ? -11.845 -0.257 0.533 1.00 0.00 8 ASP A N 6
ATOM 8618 C CA . ASP A 1 35 ? -13.200 -0.882 0.685 1.00 0.00 8 ASP A CA 6
ATOM 8619 C C . ASP A 1 35 ? -13.350 -1.969 -0.382 1.00 0.00 8 ASP A C 6
ATOM 8620 O O . ASP A 1 35 ? -13.742 -3.085 -0.103 1.00 0.00 8 ASP A O 6
ATOM 8629 N N . SER A 1 36 ? -13.001 -1.640 -1.598 1.00 0.00 9 SER A N 6
ATOM 8630 C CA . SER A 1 36 ? -13.067 -2.635 -2.702 1.00 0.00 9 SER A CA 6
ATOM 8631 C C . SER A 1 36 ? -11.984 -3.690 -2.474 1.00 0.00 9 SER A C 6
ATOM 8632 O O . SER A 1 36 ? -12.235 -4.868 -2.579 1.00 0.00 9 SER A O 6
ATOM 8640 N N . VAL A 1 37 ? -10.785 -3.271 -2.131 1.00 0.00 10 VAL A N 6
ATOM 8641 C CA . VAL A 1 37 ? -9.689 -4.252 -1.864 1.00 0.00 10 VAL A CA 6
ATOM 8642 C C . VAL A 1 37 ? -10.132 -5.172 -0.725 1.00 0.00 10 VAL A C 6
ATOM 8643 O O . VAL A 1 37 ? -9.917 -6.363 -0.763 1.00 0.00 10 VAL A O 6
ATOM 8656 N N . LEU A 1 38 ? -10.779 -4.630 0.273 1.00 0.00 11 LEU A N 6
ATOM 8657 C CA . LEU A 1 38 ? -11.269 -5.481 1.391 1.00 0.00 11 LEU A CA 6
ATOM 8658 C C . LEU A 1 38 ? -12.203 -6.548 0.817 1.00 0.00 11 LEU A C 6
ATOM 8659 O O . LEU A 1 38 ? -12.050 -7.723 1.087 1.00 0.00 11 LEU A O 6
ATOM 8675 N N . GLN A 1 39 ? -13.150 -6.152 -0.001 1.00 0.00 12 GLN A N 6
ATOM 8676 C CA . GLN A 1 39 ? -14.069 -7.170 -0.616 1.00 0.00 12 GLN A CA 6
ATOM 8677 C C . GLN A 1 39 ? -13.293 -8.001 -1.652 1.00 0.00 12 GLN A C 6
ATOM 8678 O O . GLN A 1 39 ? -13.521 -9.184 -1.824 1.00 0.00 12 GLN A O 6
ATOM 8692 N N . GLN A 1 40 ? -12.380 -7.368 -2.331 1.00 0.00 13 GLN A N 6
ATOM 8693 C CA . GLN A 1 40 ? -11.544 -8.044 -3.375 1.00 0.00 13 GLN A CA 6
ATOM 8694 C C . GLN A 1 40 ? -10.530 -9.013 -2.747 1.00 0.00 13 GLN A C 6
ATOM 8695 O O . GLN A 1 40 ? -10.106 -9.958 -3.370 1.00 0.00 13 GLN A O 6
ATOM 8709 N N . LEU A 1 41 ? -10.078 -8.734 -1.562 1.00 0.00 14 LEU A N 6
ATOM 8710 C CA . LEU A 1 41 ? -9.014 -9.568 -0.929 1.00 0.00 14 LEU A CA 6
ATOM 8711 C C . LEU A 1 41 ? -9.250 -11.078 -1.047 1.00 0.00 14 LEU A C 6
ATOM 8712 O O . LEU A 1 41 ? -8.335 -11.818 -1.348 1.00 0.00 14 LEU A O 6
ATOM 8728 N N . GLN A 1 42 ? -10.426 -11.560 -0.786 1.00 0.00 15 GLN A N 6
ATOM 8729 C CA . GLN A 1 42 ? -10.630 -13.041 -0.864 1.00 0.00 15 GLN A CA 6
ATOM 8730 C C . GLN A 1 42 ? -10.817 -13.558 -2.289 1.00 0.00 15 GLN A C 6
ATOM 8731 O O . GLN A 1 42 ? -10.474 -14.689 -2.583 1.00 0.00 15 GLN A O 6
ATOM 8745 N N . THR A 1 43 ? -11.385 -12.782 -3.154 1.00 0.00 16 THR A N 6
ATOM 8746 C CA . THR A 1 43 ? -11.627 -13.272 -4.538 1.00 0.00 16 THR A CA 6
ATOM 8747 C C . THR A 1 43 ? -10.679 -12.637 -5.563 1.00 0.00 16 THR A C 6
ATOM 8748 O O . THR A 1 43 ? -10.474 -13.178 -6.636 1.00 0.00 16 THR A O 6
ATOM 8759 N N . GLU A 1 44 ? -10.136 -11.487 -5.282 1.00 0.00 17 GLU A N 6
ATOM 8760 C CA . GLU A 1 44 ? -9.259 -10.840 -6.307 1.00 0.00 17 GLU A CA 6
ATOM 8761 C C . GLU A 1 44 ? -7.785 -11.169 -6.118 1.00 0.00 17 GLU A C 6
ATOM 8762 O O . GLU A 1 44 ? -6.930 -10.490 -6.646 1.00 0.00 17 GLU A O 6
ATOM 8774 N N . VAL A 1 45 ? -7.467 -12.217 -5.421 1.00 0.00 18 VAL A N 6
ATOM 8775 C CA . VAL A 1 45 ? -6.018 -12.574 -5.272 1.00 0.00 18 VAL A CA 6
ATOM 8776 C C . VAL A 1 45 ? -5.411 -12.836 -6.666 1.00 0.00 18 VAL A C 6
ATOM 8777 O O . VAL A 1 45 ? -4.228 -12.721 -6.883 1.00 0.00 18 VAL A O 6
ATOM 8790 N N . TYR A 1 46 ? -6.256 -13.175 -7.589 1.00 0.00 19 TYR A N 6
ATOM 8791 C CA . TYR A 1 46 ? -5.870 -13.477 -9.007 1.00 0.00 19 TYR A CA 6
ATOM 8792 C C . TYR A 1 46 ? -5.614 -12.243 -9.859 1.00 0.00 19 TYR A C 6
ATOM 8793 O O . TYR A 1 46 ? -5.635 -12.318 -11.074 1.00 0.00 19 TYR A O 6
ATOM 8811 N N . ARG A 1 47 ? -5.468 -11.113 -9.253 1.00 0.00 20 ARG A N 6
ATOM 8812 C CA . ARG A 1 47 ? -5.298 -9.847 -10.051 1.00 0.00 20 ARG A CA 6
ATOM 8813 C C . ARG A 1 47 ? -4.347 -10.129 -11.207 1.00 0.00 20 ARG A C 6
ATOM 8814 O O . ARG A 1 47 ? -4.726 -9.979 -12.353 1.00 0.00 20 ARG A O 6
ATOM 8835 N N . GLY A 1 48 ? -3.200 -10.685 -10.949 1.00 0.00 21 GLY A N 6
ATOM 8836 C CA . GLY A 1 48 ? -2.377 -11.141 -12.108 1.00 0.00 21 GLY A CA 6
ATOM 8837 C C . GLY A 1 48 ? -2.284 -12.648 -11.884 1.00 0.00 21 GLY A C 6
ATOM 8838 O O . GLY A 1 48 ? -3.069 -13.405 -12.425 1.00 0.00 21 GLY A O 6
ATOM 8842 N N . ALA A 1 49 ? -1.480 -13.072 -10.938 1.00 0.00 22 ALA A N 6
ATOM 8843 C CA . ALA A 1 49 ? -1.532 -14.497 -10.511 1.00 0.00 22 ALA A CA 6
ATOM 8844 C C . ALA A 1 49 ? -2.155 -14.490 -9.118 1.00 0.00 22 ALA A C 6
ATOM 8845 O O . ALA A 1 49 ? -3.266 -14.892 -8.877 1.00 0.00 22 ALA A O 6
ATOM 8852 N N . GLN A 1 50 ? -1.359 -13.950 -8.211 1.00 0.00 23 GLN A N 6
ATOM 8853 C CA . GLN A 1 50 ? -1.724 -13.741 -6.779 1.00 0.00 23 GLN A CA 6
ATOM 8854 C C . GLN A 1 50 ? -1.505 -12.255 -6.408 1.00 0.00 23 GLN A C 6
ATOM 8855 O O . GLN A 1 50 ? -1.504 -11.893 -5.261 1.00 0.00 23 GLN A O 6
ATOM 8869 N N . THR A 1 51 ? -1.189 -11.447 -7.379 1.00 0.00 24 THR A N 6
ATOM 8870 C CA . THR A 1 51 ? -0.777 -10.015 -7.158 1.00 0.00 24 THR A CA 6
ATOM 8871 C C . THR A 1 51 ? -1.870 -9.036 -6.756 1.00 0.00 24 THR A C 6
ATOM 8872 O O . THR A 1 51 ? -1.981 -7.951 -7.304 1.00 0.00 24 THR A O 6
ATOM 8883 N N . LEU A 1 52 ? -2.646 -9.380 -5.798 1.00 0.00 25 LEU A N 6
ATOM 8884 C CA . LEU A 1 52 ? -3.702 -8.434 -5.344 1.00 0.00 25 LEU A CA 6
ATOM 8885 C C . LEU A 1 52 ? -3.031 -7.337 -4.506 1.00 0.00 25 LEU A C 6
ATOM 8886 O O . LEU A 1 52 ? -2.319 -7.600 -3.555 1.00 0.00 25 LEU A O 6
ATOM 8902 N N . TYR A 1 53 ? -3.210 -6.109 -4.907 1.00 0.00 26 TYR A N 6
ATOM 8903 C CA . TYR A 1 53 ? -2.551 -4.962 -4.205 1.00 0.00 26 TYR A CA 6
ATOM 8904 C C . TYR A 1 53 ? -3.455 -4.337 -3.133 1.00 0.00 26 TYR A C 6
ATOM 8905 O O . TYR A 1 53 ? -4.633 -4.099 -3.347 1.00 0.00 26 TYR A O 6
ATOM 8923 N N . VAL A 1 54 ? -2.881 -4.028 -1.996 1.00 0.00 27 VAL A N 6
ATOM 8924 C CA . VAL A 1 54 ? -3.641 -3.365 -0.896 1.00 0.00 27 VAL A CA 6
ATOM 8925 C C . VAL A 1 54 ? -3.116 -1.925 -0.755 1.00 0.00 27 VAL A C 6
ATOM 8926 O O . VAL A 1 54 ? -1.918 -1.704 -0.743 1.00 0.00 27 VAL A O 6
ATOM 8939 N N . PRO A 1 55 ? -4.023 -0.989 -0.693 1.00 0.00 28 PRO A N 6
ATOM 8940 C CA . PRO A 1 55 ? -3.638 0.436 -0.596 1.00 0.00 28 PRO A CA 6
ATOM 8941 C C . PRO A 1 55 ? -3.445 0.911 0.854 1.00 0.00 28 PRO A C 6
ATOM 8942 O O . PRO A 1 55 ? -4.144 0.493 1.760 1.00 0.00 28 PRO A O 6
ATOM 8953 N N . ASN A 1 56 ? -2.522 1.824 1.058 1.00 0.00 29 ASN A N 6
ATOM 8954 C CA . ASN A 1 56 ? -2.287 2.399 2.421 1.00 0.00 29 ASN A CA 6
ATOM 8955 C C . ASN A 1 56 ? -2.828 3.827 2.421 1.00 0.00 29 ASN A C 6
ATOM 8956 O O . ASN A 1 56 ? -2.452 4.622 1.584 1.00 0.00 29 ASN A O 6
ATOM 8967 N N . CYS A 1 57 ? -3.723 4.173 3.303 1.00 0.00 30 CYS A N 6
ATOM 8968 C CA . CYS A 1 57 ? -4.270 5.560 3.248 1.00 0.00 30 CYS A CA 6
ATOM 8969 C C . CYS A 1 57 ? -4.230 6.240 4.609 1.00 0.00 30 CYS A C 6
ATOM 8970 O O . CYS A 1 57 ? -4.427 5.619 5.639 1.00 0.00 30 CYS A O 6
ATOM 8977 N N . ASP A 1 58 ? -4.023 7.524 4.603 1.00 0.00 31 ASP A N 6
ATOM 8978 C CA . ASP A 1 58 ? -4.017 8.299 5.873 1.00 0.00 31 ASP A CA 6
ATOM 8979 C C . ASP A 1 58 ? -5.436 8.855 6.124 1.00 0.00 31 ASP A C 6
ATOM 8980 O O . ASP A 1 58 ? -6.344 8.629 5.338 1.00 0.00 31 ASP A O 6
ATOM 8989 N N . HIS A 1 59 ? -5.634 9.546 7.217 1.00 0.00 32 HIS A N 6
ATOM 8990 C CA . HIS A 1 59 ? -6.992 10.102 7.572 1.00 0.00 32 HIS A CA 6
ATOM 8991 C C . HIS A 1 59 ? -7.683 10.836 6.398 1.00 0.00 32 HIS A C 6
ATOM 8992 O O . HIS A 1 59 ? -8.892 10.988 6.393 1.00 0.00 32 HIS A O 6
ATOM 9006 N N . ARG A 1 60 ? -6.955 11.288 5.407 1.00 0.00 33 ARG A N 6
ATOM 9007 C CA . ARG A 1 60 ? -7.621 11.999 4.254 1.00 0.00 33 ARG A CA 6
ATOM 9008 C C . ARG A 1 60 ? -8.044 10.991 3.173 1.00 0.00 33 ARG A C 6
ATOM 9009 O O . ARG A 1 60 ? -8.449 11.364 2.090 1.00 0.00 33 ARG A O 6
ATOM 9030 N N . GLY A 1 61 ? -7.967 9.723 3.470 1.00 0.00 34 GLY A N 6
ATOM 9031 C CA . GLY A 1 61 ? -8.385 8.671 2.474 1.00 0.00 34 GLY A CA 6
ATOM 9032 C C . GLY A 1 61 ? -7.441 8.589 1.260 1.00 0.00 34 GLY A C 6
ATOM 9033 O O . GLY A 1 61 ? -7.661 7.793 0.365 1.00 0.00 34 GLY A O 6
ATOM 9037 N N . PHE A 1 62 ? -6.400 9.375 1.209 1.00 0.00 35 PHE A N 6
ATOM 9038 C CA . PHE A 1 62 ? -5.464 9.300 0.040 1.00 0.00 35 PHE A CA 6
ATOM 9039 C C . PHE A 1 62 ? -4.368 8.263 0.304 1.00 0.00 35 PHE A C 6
ATOM 9040 O O . PHE A 1 62 ? -4.054 7.967 1.444 1.00 0.00 35 PHE A O 6
ATOM 9057 N N . TYR A 1 63 ? -3.752 7.744 -0.736 1.00 0.00 36 TYR A N 6
ATOM 9058 C CA . TYR A 1 63 ? -2.628 6.770 -0.523 1.00 0.00 36 TYR A CA 6
ATOM 9059 C C . TYR A 1 63 ? -1.487 7.611 0.024 1.00 0.00 36 TYR A C 6
ATOM 9060 O O . TYR A 1 63 ? -0.869 8.328 -0.729 1.00 0.00 36 TYR A O 6
ATOM 9078 N N . ARG A 1 64 ? -1.248 7.646 1.311 1.00 0.00 37 ARG A N 6
ATOM 9079 C CA . ARG A 1 64 ? -0.189 8.595 1.745 1.00 0.00 37 ARG A CA 6
ATOM 9080 C C . ARG A 1 64 ? 1.238 8.101 1.535 1.00 0.00 37 ARG A C 6
ATOM 9081 O O . ARG A 1 64 ? 1.970 8.648 0.736 1.00 0.00 37 ARG A O 6
ATOM 9102 N N . LYS A 1 65 ? 1.639 7.098 2.237 1.00 0.00 38 LYS A N 6
ATOM 9103 C CA . LYS A 1 65 ? 3.033 6.583 2.065 1.00 0.00 38 LYS A CA 6
ATOM 9104 C C . LYS A 1 65 ? 3.150 5.322 1.229 1.00 0.00 38 LYS A C 6
ATOM 9105 O O . LYS A 1 65 ? 4.116 5.136 0.518 1.00 0.00 38 LYS A O 6
ATOM 9124 N N . ARG A 1 66 ? 2.276 4.381 1.446 1.00 0.00 39 ARG A N 6
ATOM 9125 C CA . ARG A 1 66 ? 2.464 3.055 0.801 1.00 0.00 39 ARG A CA 6
ATOM 9126 C C . ARG A 1 66 ? 1.441 2.606 -0.238 1.00 0.00 39 ARG A C 6
ATOM 9127 O O . ARG A 1 66 ? 0.298 3.015 -0.285 1.00 0.00 39 ARG A O 6
ATOM 9148 N N . GLN A 1 67 ? 1.886 1.627 -0.967 1.00 0.00 40 GLN A N 6
ATOM 9149 C CA . GLN A 1 67 ? 1.077 0.883 -1.959 1.00 0.00 40 GLN A CA 6
ATOM 9150 C C . GLN A 1 67 ? 1.548 -0.562 -1.756 1.00 0.00 40 GLN A C 6
ATOM 9151 O O . GLN A 1 67 ? 2.743 -0.805 -1.761 1.00 0.00 40 GLN A O 6
ATOM 9165 N N . CYS A 1 68 ? 0.686 -1.511 -1.485 1.00 0.00 41 CYS A N 6
ATOM 9166 C CA . CYS A 1 68 ? 1.216 -2.882 -1.186 1.00 0.00 41 CYS A CA 6
ATOM 9167 C C . CYS A 1 68 ? 0.904 -3.896 -2.271 1.00 0.00 41 CYS A C 6
ATOM 9168 O O . CYS A 1 68 ? -0.209 -4.013 -2.741 1.00 0.00 41 CYS A O 6
ATOM 9175 N N . ARG A 1 69 ? 1.878 -4.699 -2.590 1.00 0.00 42 ARG A N 6
ATOM 9176 C CA . ARG A 1 69 ? 1.677 -5.794 -3.568 1.00 0.00 42 ARG A CA 6
ATOM 9177 C C . ARG A 1 69 ? 1.560 -7.062 -2.721 1.00 0.00 42 ARG A C 6
ATOM 9178 O O . ARG A 1 69 ? 2.447 -7.367 -1.944 1.00 0.00 42 ARG A O 6
ATOM 9199 N N . SER A 1 70 ? 0.468 -7.763 -2.804 1.00 0.00 43 SER A N 6
ATOM 9200 C CA . SER A 1 70 ? 0.313 -8.962 -1.928 1.00 0.00 43 SER A CA 6
ATOM 9201 C C . SER A 1 70 ? -0.003 -10.213 -2.736 1.00 0.00 43 SER A C 6
ATOM 9202 O O . SER A 1 70 ? -0.537 -10.143 -3.831 1.00 0.00 43 SER A O 6
ATOM 9210 N N . SER A 1 71 ? 0.312 -11.351 -2.179 1.00 0.00 44 SER A N 6
ATOM 9211 C CA . SER A 1 71 ? 0.031 -12.647 -2.852 1.00 0.00 44 SER A CA 6
ATOM 9212 C C . SER A 1 71 ? -0.960 -13.440 -1.993 1.00 0.00 44 SER A C 6
ATOM 9213 O O . SER A 1 71 ? -1.096 -13.186 -0.810 1.00 0.00 44 SER A O 6
ATOM 9221 N N . GLN A 1 72 ? -1.647 -14.394 -2.561 1.00 0.00 45 GLN A N 6
ATOM 9222 C CA . GLN A 1 72 ? -2.617 -15.197 -1.755 1.00 0.00 45 GLN A CA 6
ATOM 9223 C C . GLN A 1 72 ? -1.911 -15.768 -0.521 1.00 0.00 45 GLN A C 6
ATOM 9224 O O . GLN A 1 72 ? -2.385 -15.622 0.586 1.00 0.00 45 GLN A O 6
ATOM 9238 N N . GLY A 1 73 ? -0.783 -16.411 -0.707 1.00 0.00 46 GLY A N 6
ATOM 9239 C CA . GLY A 1 73 ? -0.047 -16.989 0.458 1.00 0.00 46 GLY A CA 6
ATOM 9240 C C . GLY A 1 73 ? 0.181 -15.910 1.522 1.00 0.00 46 GLY A C 6
ATOM 9241 O O . GLY A 1 73 ? -0.305 -16.012 2.633 1.00 0.00 46 GLY A O 6
ATOM 9245 N N . GLN A 1 74 ? 0.909 -14.872 1.193 1.00 0.00 47 GLN A N 6
ATOM 9246 C CA . GLN A 1 74 ? 1.162 -13.788 2.186 1.00 0.00 47 GLN A CA 6
ATOM 9247 C C . GLN A 1 74 ? 0.421 -12.513 1.774 1.00 0.00 47 GLN A C 6
ATOM 9248 O O . GLN A 1 74 ? 0.834 -11.811 0.866 1.00 0.00 47 GLN A O 6
ATOM 9262 N N . ARG A 1 75 ? -0.662 -12.208 2.441 1.00 0.00 48 ARG A N 6
ATOM 9263 C CA . ARG A 1 75 ? -1.444 -10.973 2.108 1.00 0.00 48 ARG A CA 6
ATOM 9264 C C . ARG A 1 75 ? -0.689 -9.703 2.540 1.00 0.00 48 ARG A C 6
ATOM 9265 O O . ARG A 1 75 ? -1.103 -8.603 2.231 1.00 0.00 48 ARG A O 6
ATOM 9286 N N . ARG A 1 76 ? 0.398 -9.850 3.259 1.00 0.00 49 ARG A N 6
ATOM 9287 C CA . ARG A 1 76 ? 1.190 -8.662 3.721 1.00 0.00 49 ARG A CA 6
ATOM 9288 C C . ARG A 1 76 ? 1.770 -7.894 2.515 1.00 0.00 49 ARG A C 6
ATOM 9289 O O . ARG A 1 76 ? 1.214 -7.909 1.433 1.00 0.00 49 ARG A O 6
ATOM 9310 N N . GLY A 1 77 ? 2.879 -7.217 2.695 1.00 0.00 50 GLY A N 6
ATOM 9311 C CA . GLY A 1 77 ? 3.487 -6.449 1.568 1.00 0.00 50 GLY A CA 6
ATOM 9312 C C . GLY A 1 77 ? 4.034 -7.418 0.503 1.00 0.00 50 GLY A C 6
ATOM 9313 O O . GLY A 1 77 ? 3.400 -8.403 0.187 1.00 0.00 50 GLY A O 6
ATOM 9317 N N . PRO A 1 78 ? 5.193 -7.104 -0.035 1.00 0.00 51 PRO A N 6
ATOM 9318 C CA . PRO A 1 78 ? 5.947 -5.895 0.377 1.00 0.00 51 PRO A CA 6
ATOM 9319 C C . PRO A 1 78 ? 5.349 -4.621 -0.219 1.00 0.00 51 PRO A C 6
ATOM 9320 O O . PRO A 1 78 ? 4.925 -4.576 -1.361 1.00 0.00 51 PRO A O 6
ATOM 9331 N N . CYS A 1 79 ? 5.334 -3.587 0.560 1.00 0.00 52 CYS A N 6
ATOM 9332 C CA . CYS A 1 79 ? 4.793 -2.279 0.096 1.00 0.00 52 CYS A CA 6
ATOM 9333 C C . CYS A 1 79 ? 5.918 -1.390 -0.416 1.00 0.00 52 CYS A C 6
ATOM 9334 O O . CYS A 1 79 ? 7.068 -1.561 -0.054 1.00 0.00 52 CYS A O 6
ATOM 9341 N N . TRP A 1 80 ? 5.590 -0.403 -1.193 1.00 0.00 53 TRP A N 6
ATOM 9342 C CA . TRP A 1 80 ? 6.631 0.552 -1.663 1.00 0.00 53 TRP A CA 6
ATOM 9343 C C . TRP A 1 80 ? 6.151 1.972 -1.345 1.00 0.00 53 TRP A C 6
ATOM 9344 O O . TRP A 1 80 ? 4.977 2.186 -1.078 1.00 0.00 53 TRP A O 6
ATOM 9365 N N . CYS A 1 81 ? 7.044 2.927 -1.322 1.00 0.00 54 CYS A N 6
ATOM 9366 C CA . CYS A 1 81 ? 6.644 4.326 -0.958 1.00 0.00 54 CYS A CA 6
ATOM 9367 C C . CYS A 1 81 ? 5.951 5.039 -2.123 1.00 0.00 54 CYS A C 6
ATOM 9368 O O . CYS A 1 81 ? 6.331 4.901 -3.274 1.00 0.00 54 CYS A O 6
ATOM 9375 N N . VAL A 1 82 ? 4.939 5.815 -1.818 1.00 0.00 55 VAL A N 6
ATOM 9376 C CA . VAL A 1 82 ? 4.190 6.569 -2.874 1.00 0.00 55 VAL A CA 6
ATOM 9377 C C . VAL A 1 82 ? 3.827 7.962 -2.346 1.00 0.00 55 VAL A C 6
ATOM 9378 O O . VAL A 1 82 ? 3.930 8.220 -1.158 1.00 0.00 55 VAL A O 6
ATOM 9391 N N . ASP A 1 83 ? 3.394 8.860 -3.198 1.00 0.00 56 ASP A N 6
ATOM 9392 C CA . ASP A 1 83 ? 3.007 10.210 -2.714 1.00 0.00 56 ASP A CA 6
ATOM 9393 C C . ASP A 1 83 ? 1.531 10.177 -2.320 1.00 0.00 56 ASP A C 6
ATOM 9394 O O . ASP A 1 83 ? 0.876 9.164 -2.442 1.00 0.00 56 ASP A O 6
ATOM 9403 N N . ARG A 1 84 ? 1.024 11.266 -1.838 1.00 0.00 57 ARG A N 6
ATOM 9404 C CA . ARG A 1 84 ? -0.415 11.317 -1.391 1.00 0.00 57 ARG A CA 6
ATOM 9405 C C . ARG A 1 84 ? -1.388 10.793 -2.462 1.00 0.00 57 ARG A C 6
ATOM 9406 O O . ARG A 1 84 ? -2.433 10.251 -2.139 1.00 0.00 57 ARG A O 6
ATOM 9427 N N . MET A 1 85 ? -1.073 10.945 -3.722 1.00 0.00 58 MET A N 6
ATOM 9428 C CA . MET A 1 85 ? -1.997 10.451 -4.780 1.00 0.00 58 MET A CA 6
ATOM 9429 C C . MET A 1 85 ? -1.870 8.926 -4.915 1.00 0.00 58 MET A C 6
ATOM 9430 O O . MET A 1 85 ? -2.773 8.272 -5.403 1.00 0.00 58 MET A O 6
ATOM 9444 N N . GLY A 1 86 ? -0.780 8.351 -4.471 1.00 0.00 59 GLY A N 6
ATOM 9445 C CA . GLY A 1 86 ? -0.624 6.870 -4.566 1.00 0.00 59 GLY A CA 6
ATOM 9446 C C . GLY A 1 86 ? 0.362 6.485 -5.674 1.00 0.00 59 GLY A C 6
ATOM 9447 O O . GLY A 1 86 ? 0.413 5.336 -6.076 1.00 0.00 59 GLY A O 6
ATOM 9451 N N . LYS A 1 87 ? 1.156 7.401 -6.174 1.00 0.00 60 LYS A N 6
ATOM 9452 C CA . LYS A 1 87 ? 2.126 7.019 -7.235 1.00 0.00 60 LYS A CA 6
ATOM 9453 C C . LYS A 1 87 ? 3.401 6.491 -6.571 1.00 0.00 60 LYS A C 6
ATOM 9454 O O . LYS A 1 87 ? 3.852 7.016 -5.572 1.00 0.00 60 LYS A O 6
ATOM 9473 N N . SER A 1 88 ? 3.972 5.461 -7.122 1.00 0.00 61 SER A N 6
ATOM 9474 C CA . SER A 1 88 ? 5.208 4.865 -6.540 1.00 0.00 61 SER A CA 6
ATOM 9475 C C . SER A 1 88 ? 6.401 5.786 -6.761 1.00 0.00 61 SER A C 6
ATOM 9476 O O . SER A 1 88 ? 6.793 6.051 -7.882 1.00 0.00 61 SER A O 6
ATOM 9484 N N . LEU A 1 89 ? 6.982 6.269 -5.698 1.00 0.00 62 LEU A N 6
ATOM 9485 C CA . LEU A 1 89 ? 8.167 7.171 -5.833 1.00 0.00 62 LEU A CA 6
ATOM 9486 C C . LEU A 1 89 ? 9.400 6.361 -6.271 1.00 0.00 62 LEU A C 6
ATOM 9487 O O . LEU A 1 89 ? 10.084 6.756 -7.193 1.00 0.00 62 LEU A O 6
ATOM 9503 N N . PRO A 1 90 ? 9.646 5.244 -5.612 1.00 0.00 63 PRO A N 6
ATOM 9504 C CA . PRO A 1 90 ? 10.797 4.392 -5.978 1.00 0.00 63 PRO A CA 6
ATOM 9505 C C . PRO A 1 90 ? 10.360 3.377 -7.054 1.00 0.00 63 PRO A C 6
ATOM 9506 O O . PRO A 1 90 ? 9.502 3.668 -7.874 1.00 0.00 63 PRO A O 6
ATOM 9517 N N . GLY A 1 91 ? 10.929 2.197 -7.063 1.00 0.00 64 GLY A N 6
ATOM 9518 C CA . GLY A 1 91 ? 10.535 1.175 -8.080 1.00 0.00 64 GLY A CA 6
ATOM 9519 C C . GLY A 1 91 ? 10.127 -0.116 -7.368 1.00 0.00 64 GLY A C 6
ATOM 9520 O O . GLY A 1 91 ? 9.007 -0.578 -7.492 1.00 0.00 64 GLY A O 6
ATOM 9524 N N . SER A 1 92 ? 11.027 -0.700 -6.619 1.00 0.00 65 SER A N 6
ATOM 9525 C CA . SER A 1 92 ? 10.698 -1.967 -5.891 1.00 0.00 65 SER A CA 6
ATOM 9526 C C . SER A 1 92 ? 10.215 -1.650 -4.469 1.00 0.00 65 SER A C 6
ATOM 9527 O O . SER A 1 92 ? 10.634 -0.667 -3.883 1.00 0.00 65 SER A O 6
ATOM 9535 N N . PRO A 1 93 ? 9.356 -2.496 -3.950 1.00 0.00 66 PRO A N 6
ATOM 9536 C CA . PRO A 1 93 ? 8.824 -2.296 -2.573 1.00 0.00 66 PRO A CA 6
ATOM 9537 C C . PRO A 1 93 ? 9.913 -2.547 -1.537 1.00 0.00 66 PRO A C 6
ATOM 9538 O O . PRO A 1 93 ? 10.014 -1.855 -0.546 1.00 0.00 66 PRO A O 6
ATOM 9549 N N . ASP A 1 94 ? 10.751 -3.507 -1.777 1.00 0.00 67 ASP A N 6
ATOM 9550 C CA . ASP A 1 94 ? 11.867 -3.781 -0.830 1.00 0.00 67 ASP A CA 6
ATOM 9551 C C . ASP A 1 94 ? 13.086 -2.941 -1.236 1.00 0.00 67 ASP A C 6
ATOM 9552 O O . ASP A 1 94 ? 14.204 -3.233 -0.849 1.00 0.00 67 ASP A O 6
ATOM 9561 N N . GLY A 1 95 ? 12.882 -1.911 -2.027 1.00 0.00 68 GLY A N 6
ATOM 9562 C CA . GLY A 1 95 ? 14.024 -1.066 -2.472 1.00 0.00 68 GLY A CA 6
ATOM 9563 C C . GLY A 1 95 ? 14.397 -0.059 -1.385 1.00 0.00 68 GLY A C 6
ATOM 9564 O O . GLY A 1 95 ? 14.799 -0.428 -0.298 1.00 0.00 68 GLY A O 6
ATOM 9568 N N . ASN A 1 96 ? 14.286 1.211 -1.676 1.00 0.00 69 ASN A N 6
ATOM 9569 C CA . ASN A 1 96 ? 14.665 2.247 -0.667 1.00 0.00 69 ASN A CA 6
ATOM 9570 C C . ASN A 1 96 ? 13.463 2.710 0.166 1.00 0.00 69 ASN A C 6
ATOM 9571 O O . ASN A 1 96 ? 12.850 3.726 -0.114 1.00 0.00 69 ASN A O 6
ATOM 9582 N N . GLY A 1 97 ? 13.146 1.987 1.205 1.00 0.00 70 GLY A N 6
ATOM 9583 C CA . GLY A 1 97 ? 12.017 2.392 2.092 1.00 0.00 70 GLY A CA 6
ATOM 9584 C C . GLY A 1 97 ? 10.678 1.874 1.563 1.00 0.00 70 GLY A C 6
ATOM 9585 O O . GLY A 1 97 ? 10.105 2.433 0.645 1.00 0.00 70 GLY A O 6
ATOM 9589 N N . SER A 1 98 ? 10.159 0.830 2.159 1.00 0.00 71 SER A N 6
ATOM 9590 C CA . SER A 1 98 ? 8.834 0.293 1.723 1.00 0.00 71 SER A CA 6
ATOM 9591 C C . SER A 1 98 ? 7.725 1.077 2.433 1.00 0.00 71 SER A C 6
ATOM 9592 O O . SER A 1 98 ? 6.885 1.700 1.810 1.00 0.00 71 SER A O 6
ATOM 9600 N N . SER A 1 99 ? 7.744 1.074 3.742 1.00 0.00 72 SER A N 6
ATOM 9601 C CA . SER A 1 99 ? 6.728 1.841 4.523 1.00 0.00 72 SER A CA 6
ATOM 9602 C C . SER A 1 99 ? 7.224 3.278 4.709 1.00 0.00 72 SER A C 6
ATOM 9603 O O . SER A 1 99 ? 6.452 4.226 4.704 1.00 0.00 72 SER A O 6
ATOM 9611 N N . SER A 1 100 ? 8.513 3.439 4.870 1.00 0.00 73 SER A N 6
ATOM 9612 C CA . SER A 1 100 ? 9.097 4.797 5.050 1.00 0.00 73 SER A CA 6
ATOM 9613 C C . SER A 1 100 ? 9.140 5.509 3.698 1.00 0.00 73 SER A C 6
ATOM 9614 O O . SER A 1 100 ? 9.428 4.904 2.682 1.00 0.00 73 SER A O 6
ATOM 9622 N N . CYS A 1 101 ? 8.865 6.778 3.670 1.00 0.00 74 CYS A N 6
ATOM 9623 C CA . CYS A 1 101 ? 8.905 7.507 2.375 1.00 0.00 74 CYS A CA 6
ATOM 9624 C C . CYS A 1 101 ? 9.990 8.586 2.414 1.00 0.00 74 CYS A C 6
ATOM 9625 O O . CYS A 1 101 ? 10.150 9.263 3.411 1.00 0.00 74 CYS A O 6
ATOM 9632 N N . PRO A 1 102 ? 10.700 8.718 1.324 1.00 0.00 75 PRO A N 6
ATOM 9633 C CA . PRO A 1 102 ? 11.775 9.725 1.233 1.00 0.00 75 PRO A CA 6
ATOM 9634 C C . PRO A 1 102 ? 11.175 11.094 0.900 1.00 0.00 75 PRO A C 6
ATOM 9635 O O . PRO A 1 102 ? 11.272 12.025 1.674 1.00 0.00 75 PRO A O 6
ATOM 9646 N N . THR A 1 103 ? 10.543 11.220 -0.230 1.00 0.00 76 THR A N 6
ATOM 9647 C CA . THR A 1 103 ? 9.921 12.516 -0.601 1.00 0.00 76 THR A CA 6
ATOM 9648 C C . THR A 1 103 ? 8.402 12.413 -0.424 1.00 0.00 76 THR A C 6
ATOM 9649 O O . THR A 1 103 ? 7.740 11.699 -1.154 1.00 0.00 76 THR A O 6
ATOM 9660 N N . GLY A 1 104 ? 7.845 13.103 0.536 1.00 0.00 77 GLY A N 6
ATOM 9661 C CA . GLY A 1 104 ? 6.366 13.028 0.745 1.00 0.00 77 GLY A CA 6
ATOM 9662 C C . GLY A 1 104 ? 5.664 13.651 -0.462 1.00 0.00 77 GLY A C 6
ATOM 9663 O O . GLY A 1 104 ? 4.953 12.986 -1.193 1.00 0.00 77 GLY A O 6
ATOM 9667 N N . SER A 1 105 ? 5.871 14.921 -0.683 1.00 0.00 78 SER A N 6
ATOM 9668 C CA . SER A 1 105 ? 5.235 15.599 -1.848 1.00 0.00 78 SER A CA 6
ATOM 9669 C C . SER A 1 105 ? 6.284 16.444 -2.575 1.00 0.00 78 SER A C 6
ATOM 9670 O O . SER A 1 105 ? 6.871 17.341 -1.997 1.00 0.00 78 SER A O 6
ATOM 9678 N N . SER A 1 106 ? 6.537 16.164 -3.826 1.00 0.00 79 SER A N 6
ATOM 9679 C CA . SER A 1 106 ? 7.564 16.955 -4.570 1.00 0.00 79 SER A CA 6
ATOM 9680 C C . SER A 1 106 ? 7.069 18.392 -4.771 1.00 0.00 79 SER A C 6
ATOM 9681 O O . SER A 1 106 ? 7.530 19.309 -4.116 1.00 0.00 79 SER A O 6
ATOM 9689 N N . GLY A 1 107 ? 6.130 18.594 -5.659 1.00 0.00 80 GLY A N 6
ATOM 9690 C CA . GLY A 1 107 ? 5.600 19.970 -5.897 1.00 0.00 80 GLY A CA 6
ATOM 9691 C C . GLY A 1 107 ? 4.129 20.043 -5.473 1.00 0.00 80 GLY A C 6
ATOM 9692 O O . GLY A 1 107 ? 3.497 21.029 -5.788 1.00 0.00 80 GLY A O 6
ATOM 9697 N N . SER A 1 1 ? -8.498 14.257 -30.559 1.00 0.00 -27 SER A N 7
ATOM 9698 C CA . SER A 1 1 ? -7.608 13.183 -30.032 1.00 0.00 -27 SER A CA 7
ATOM 9699 C C . SER A 1 1 ? -8.464 12.017 -29.531 1.00 0.00 -27 SER A C 7
ATOM 9700 O O . SER A 1 1 ? -9.583 12.212 -29.087 1.00 0.00 -27 SER A O 7
ATOM 9710 N N . TYR A 1 2 ? -7.961 10.815 -29.595 1.00 0.00 -26 TYR A N 7
ATOM 9711 C CA . TYR A 1 2 ? -8.761 9.648 -29.121 1.00 0.00 -26 TYR A CA 7
ATOM 9712 C C . TYR A 1 2 ? -8.751 9.576 -27.589 1.00 0.00 -26 TYR A C 7
ATOM 9713 O O . TYR A 1 2 ? -8.303 8.605 -27.002 1.00 0.00 -26 TYR A O 7
ATOM 9731 N N . TYR A 1 3 ? -9.259 10.583 -26.933 1.00 0.00 -25 TYR A N 7
ATOM 9732 C CA . TYR A 1 3 ? -9.297 10.557 -25.434 1.00 0.00 -25 TYR A CA 7
ATOM 9733 C C . TYR A 1 3 ? -10.616 9.923 -24.972 1.00 0.00 -25 TYR A C 7
ATOM 9734 O O . TYR A 1 3 ? -11.352 10.487 -24.184 1.00 0.00 -25 TYR A O 7
ATOM 9752 N N . HIS A 1 4 ? -10.916 8.752 -25.468 1.00 0.00 -24 HIS A N 7
ATOM 9753 C CA . HIS A 1 4 ? -12.188 8.062 -25.089 1.00 0.00 -24 HIS A CA 7
ATOM 9754 C C . HIS A 1 4 ? -12.050 7.308 -23.757 1.00 0.00 -24 HIS A C 7
ATOM 9755 O O . HIS A 1 4 ? -12.726 6.319 -23.539 1.00 0.00 -24 HIS A O 7
ATOM 9769 N N . HIS A 1 5 ? -11.195 7.751 -22.870 1.00 0.00 -23 HIS A N 7
ATOM 9770 C CA . HIS A 1 5 ? -11.038 7.032 -21.565 1.00 0.00 -23 HIS A CA 7
ATOM 9771 C C . HIS A 1 5 ? -11.164 8.023 -20.406 1.00 0.00 -23 HIS A C 7
ATOM 9772 O O . HIS A 1 5 ? -10.335 8.902 -20.229 1.00 0.00 -23 HIS A O 7
ATOM 9786 N N . HIS A 1 6 ? -12.194 7.891 -19.619 1.00 0.00 -22 HIS A N 7
ATOM 9787 C CA . HIS A 1 6 ? -12.390 8.816 -18.464 1.00 0.00 -22 HIS A CA 7
ATOM 9788 C C . HIS A 1 6 ? -12.901 8.029 -17.257 1.00 0.00 -22 HIS A C 7
ATOM 9789 O O . HIS A 1 6 ? -13.340 6.900 -17.382 1.00 0.00 -22 HIS A O 7
ATOM 9803 N N . HIS A 1 7 ? -12.856 8.611 -16.089 1.00 0.00 -21 HIS A N 7
ATOM 9804 C CA . HIS A 1 7 ? -13.351 7.890 -14.874 1.00 0.00 -21 HIS A CA 7
ATOM 9805 C C . HIS A 1 7 ? -14.394 8.745 -14.146 1.00 0.00 -21 HIS A C 7
ATOM 9806 O O . HIS A 1 7 ? -14.075 9.535 -13.273 1.00 0.00 -21 HIS A O 7
ATOM 9820 N N . HIS A 1 8 ? -15.643 8.595 -14.501 1.00 0.00 -20 HIS A N 7
ATOM 9821 C CA . HIS A 1 8 ? -16.707 9.394 -13.831 1.00 0.00 -20 HIS A CA 7
ATOM 9822 C C . HIS A 1 8 ? -18.074 8.713 -13.978 1.00 0.00 -20 HIS A C 7
ATOM 9823 O O . HIS A 1 8 ? -18.791 8.925 -14.942 1.00 0.00 -20 HIS A O 7
ATOM 9837 N N . HIS A 1 9 ? -18.432 7.908 -13.017 1.00 0.00 -19 HIS A N 7
ATOM 9838 C CA . HIS A 1 9 ? -19.749 7.200 -13.042 1.00 0.00 -19 HIS A CA 7
ATOM 9839 C C . HIS A 1 9 ? -20.267 7.112 -11.600 1.00 0.00 -19 HIS A C 7
ATOM 9840 O O . HIS A 1 9 ? -20.093 8.043 -10.835 1.00 0.00 -19 HIS A O 7
ATOM 9854 N N . ASP A 1 10 ? -20.875 6.018 -11.207 1.00 0.00 -18 ASP A N 7
ATOM 9855 C CA . ASP A 1 10 ? -21.356 5.907 -9.789 1.00 0.00 -18 ASP A CA 7
ATOM 9856 C C . ASP A 1 10 ? -20.150 6.052 -8.854 1.00 0.00 -18 ASP A C 7
ATOM 9857 O O . ASP A 1 10 ? -19.433 5.105 -8.579 1.00 0.00 -18 ASP A O 7
ATOM 9866 N N . TYR A 1 11 ? -19.901 7.246 -8.398 1.00 0.00 -17 TYR A N 7
ATOM 9867 C CA . TYR A 1 11 ? -18.729 7.488 -7.510 1.00 0.00 -17 TYR A CA 7
ATOM 9868 C C . TYR A 1 11 ? -19.210 7.713 -6.073 1.00 0.00 -17 TYR A C 7
ATOM 9869 O O . TYR A 1 11 ? -19.240 6.795 -5.279 1.00 0.00 -17 TYR A O 7
ATOM 9887 N N . ASP A 1 12 ? -19.606 8.911 -5.742 1.00 0.00 -16 ASP A N 7
ATOM 9888 C CA . ASP A 1 12 ? -20.100 9.186 -4.367 1.00 0.00 -16 ASP A CA 7
ATOM 9889 C C . ASP A 1 12 ? -21.589 9.505 -4.436 1.00 0.00 -16 ASP A C 7
ATOM 9890 O O . ASP A 1 12 ? -21.978 10.606 -4.781 1.00 0.00 -16 ASP A O 7
ATOM 9899 N N . ILE A 1 13 ? -22.423 8.552 -4.138 1.00 0.00 -15 ILE A N 7
ATOM 9900 C CA . ILE A 1 13 ? -23.894 8.801 -4.203 1.00 0.00 -15 ILE A CA 7
ATOM 9901 C C . ILE A 1 13 ? -24.330 9.604 -2.970 1.00 0.00 -15 ILE A C 7
ATOM 9902 O O . ILE A 1 13 ? -24.229 9.129 -1.851 1.00 0.00 -15 ILE A O 7
ATOM 9918 N N . PRO A 1 14 ? -24.784 10.808 -3.220 1.00 0.00 -14 PRO A N 7
ATOM 9919 C CA . PRO A 1 14 ? -25.212 11.714 -2.125 1.00 0.00 -14 PRO A CA 7
ATOM 9920 C C . PRO A 1 14 ? -26.487 11.202 -1.439 1.00 0.00 -14 PRO A C 7
ATOM 9921 O O . PRO A 1 14 ? -27.591 11.420 -1.905 1.00 0.00 -14 PRO A O 7
ATOM 9932 N N . THR A 1 15 ? -26.342 10.546 -0.323 1.00 0.00 -13 THR A N 7
ATOM 9933 C CA . THR A 1 15 ? -27.535 10.046 0.418 1.00 0.00 -13 THR A CA 7
ATOM 9934 C C . THR A 1 15 ? -28.033 11.144 1.373 1.00 0.00 -13 THR A C 7
ATOM 9935 O O . THR A 1 15 ? -27.451 12.211 1.447 1.00 0.00 -13 THR A O 7
ATOM 9946 N N . THR A 1 16 ? -29.079 10.897 2.112 1.00 0.00 -12 THR A N 7
ATOM 9947 C CA . THR A 1 16 ? -29.582 11.935 3.065 1.00 0.00 -12 THR A CA 7
ATOM 9948 C C . THR A 1 16 ? -28.627 11.994 4.252 1.00 0.00 -12 THR A C 7
ATOM 9949 O O . THR A 1 16 ? -28.074 13.025 4.585 1.00 0.00 -12 THR A O 7
ATOM 9960 N N . GLU A 1 17 ? -28.400 10.865 4.857 1.00 0.00 -11 GLU A N 7
ATOM 9961 C CA . GLU A 1 17 ? -27.453 10.782 6.003 1.00 0.00 -11 GLU A CA 7
ATOM 9962 C C . GLU A 1 17 ? -26.024 10.604 5.481 1.00 0.00 -11 GLU A C 7
ATOM 9963 O O . GLU A 1 17 ? -25.198 9.981 6.124 1.00 0.00 -11 GLU A O 7
ATOM 9975 N N . ASN A 1 18 ? -25.716 11.138 4.318 1.00 0.00 -10 ASN A N 7
ATOM 9976 C CA . ASN A 1 18 ? -24.329 10.973 3.775 1.00 0.00 -10 ASN A CA 7
ATOM 9977 C C . ASN A 1 18 ? -23.303 11.542 4.746 1.00 0.00 -10 ASN A C 7
ATOM 9978 O O . ASN A 1 18 ? -22.168 11.112 4.782 1.00 0.00 -10 ASN A O 7
ATOM 9989 N N . LEU A 1 19 ? -23.707 12.467 5.560 1.00 0.00 -9 LEU A N 7
ATOM 9990 C CA . LEU A 1 19 ? -22.765 13.033 6.572 1.00 0.00 -9 LEU A CA 7
ATOM 9991 C C . LEU A 1 19 ? -22.448 11.943 7.598 1.00 0.00 -9 LEU A C 7
ATOM 9992 O O . LEU A 1 19 ? -21.317 11.764 8.005 1.00 0.00 -9 LEU A O 7
ATOM 10008 N N . TYR A 1 20 ? -23.441 11.187 7.987 1.00 0.00 -8 TYR A N 7
ATOM 10009 C CA . TYR A 1 20 ? -23.202 10.071 8.953 1.00 0.00 -8 TYR A CA 7
ATOM 10010 C C . TYR A 1 20 ? -22.506 8.925 8.228 1.00 0.00 -8 TYR A C 7
ATOM 10011 O O . TYR A 1 20 ? -21.775 8.145 8.809 1.00 0.00 -8 TYR A O 7
ATOM 10029 N N . PHE A 1 21 ? -22.720 8.854 6.953 1.00 0.00 -7 PHE A N 7
ATOM 10030 C CA . PHE A 1 21 ? -22.068 7.797 6.122 1.00 0.00 -7 PHE A CA 7
ATOM 10031 C C . PHE A 1 21 ? -20.578 8.126 5.942 1.00 0.00 -7 PHE A C 7
ATOM 10032 O O . PHE A 1 21 ? -19.783 7.266 5.610 1.00 0.00 -7 PHE A O 7
ATOM 10049 N N . GLN A 1 22 ? -20.197 9.369 6.156 1.00 0.00 -6 GLN A N 7
ATOM 10050 C CA . GLN A 1 22 ? -18.763 9.770 5.999 1.00 0.00 -6 GLN A CA 7
ATOM 10051 C C . GLN A 1 22 ? -17.918 9.248 7.170 1.00 0.00 -6 GLN A C 7
ATOM 10052 O O . GLN A 1 22 ? -17.175 9.988 7.790 1.00 0.00 -6 GLN A O 7
ATOM 10066 N N . GLY A 1 23 ? -18.008 7.979 7.460 1.00 0.00 -5 GLY A N 7
ATOM 10067 C CA . GLY A 1 23 ? -17.195 7.394 8.564 1.00 0.00 -5 GLY A CA 7
ATOM 10068 C C . GLY A 1 23 ? -15.845 6.966 7.990 1.00 0.00 -5 GLY A C 7
ATOM 10069 O O . GLY A 1 23 ? -14.840 6.952 8.675 1.00 0.00 -5 GLY A O 7
ATOM 10073 N N . ALA A 1 24 ? -15.821 6.619 6.721 1.00 0.00 -4 ALA A N 7
ATOM 10074 C CA . ALA A 1 24 ? -14.548 6.198 6.070 1.00 0.00 -4 ALA A CA 7
ATOM 10075 C C . ALA A 1 24 ? -13.728 7.434 5.687 1.00 0.00 -4 ALA A C 7
ATOM 10076 O O . ALA A 1 24 ? -13.756 8.443 6.368 1.00 0.00 -4 ALA A O 7
ATOM 10083 N N . MET A 1 25 ? -13.005 7.374 4.600 1.00 0.00 -3 MET A N 7
ATOM 10084 C CA . MET A 1 25 ? -12.189 8.551 4.176 1.00 0.00 -3 MET A CA 7
ATOM 10085 C C . MET A 1 25 ? -13.080 9.602 3.501 1.00 0.00 -3 MET A C 7
ATOM 10086 O O . MET A 1 25 ? -14.197 9.323 3.100 1.00 0.00 -3 MET A O 7
ATOM 10100 N N . GLY A 1 26 ? -12.587 10.807 3.358 1.00 0.00 -2 GLY A N 7
ATOM 10101 C CA . GLY A 1 26 ? -13.385 11.884 2.701 1.00 0.00 -2 GLY A CA 7
ATOM 10102 C C . GLY A 1 26 ? -13.387 11.674 1.182 1.00 0.00 -2 GLY A C 7
ATOM 10103 O O . GLY A 1 26 ? -12.919 12.515 0.441 1.00 0.00 -2 GLY A O 7
ATOM 10107 N N . SER A 1 27 ? -13.926 10.564 0.724 1.00 0.00 -1 SER A N 7
ATOM 10108 C CA . SER A 1 27 ? -13.991 10.267 -0.746 1.00 0.00 -1 SER A CA 7
ATOM 10109 C C . SER A 1 27 ? -12.724 10.741 -1.473 1.00 0.00 -1 SER A C 7
ATOM 10110 O O . SER A 1 27 ? -12.753 11.672 -2.258 1.00 0.00 -1 SER A O 7
ATOM 10118 N N . GLY A 1 28 ? -11.612 10.097 -1.214 1.00 0.00 1 GLY A N 7
ATOM 10119 C CA . GLY A 1 28 ? -10.334 10.491 -1.884 1.00 0.00 1 GLY A CA 7
ATOM 10120 C C . GLY A 1 28 ? -9.998 9.480 -2.985 1.00 0.00 1 GLY A C 7
ATOM 10121 O O . GLY A 1 28 ? -10.740 8.539 -3.211 1.00 0.00 1 GLY A O 7
ATOM 10125 N N . PRO A 1 29 ? -8.887 9.705 -3.650 1.00 0.00 2 PRO A N 7
ATOM 10126 C CA . PRO A 1 29 ? -8.455 8.804 -4.758 1.00 0.00 2 PRO A CA 7
ATOM 10127 C C . PRO A 1 29 ? -8.124 7.400 -4.242 1.00 0.00 2 PRO A C 7
ATOM 10128 O O . PRO A 1 29 ? -8.348 6.412 -4.919 1.00 0.00 2 PRO A O 7
ATOM 10139 N N . CYS A 1 30 ? -7.603 7.297 -3.056 1.00 0.00 3 CYS A N 7
ATOM 10140 C CA . CYS A 1 30 ? -7.274 5.954 -2.498 1.00 0.00 3 CYS A CA 7
ATOM 10141 C C . CYS A 1 30 ? -8.540 5.307 -1.923 1.00 0.00 3 CYS A C 7
ATOM 10142 O O . CYS A 1 30 ? -8.715 4.108 -2.003 1.00 0.00 3 CYS A O 7
ATOM 10149 N N . ARG A 1 31 ? -9.430 6.089 -1.350 1.00 0.00 4 ARG A N 7
ATOM 10150 C CA . ARG A 1 31 ? -10.683 5.509 -0.770 1.00 0.00 4 ARG A CA 7
ATOM 10151 C C . ARG A 1 31 ? -11.426 4.667 -1.818 1.00 0.00 4 ARG A C 7
ATOM 10152 O O . ARG A 1 31 ? -11.851 3.565 -1.535 1.00 0.00 4 ARG A O 7
ATOM 10173 N N . ARG A 1 32 ? -11.581 5.169 -3.020 1.00 0.00 5 ARG A N 7
ATOM 10174 C CA . ARG A 1 32 ? -12.298 4.377 -4.074 1.00 0.00 5 ARG A CA 7
ATOM 10175 C C . ARG A 1 32 ? -11.450 3.170 -4.492 1.00 0.00 5 ARG A C 7
ATOM 10176 O O . ARG A 1 32 ? -11.962 2.102 -4.776 1.00 0.00 5 ARG A O 7
ATOM 10197 N N . HIS A 1 33 ? -10.156 3.334 -4.525 1.00 0.00 6 HIS A N 7
ATOM 10198 C CA . HIS A 1 33 ? -9.257 2.209 -4.912 1.00 0.00 6 HIS A CA 7
ATOM 10199 C C . HIS A 1 33 ? -9.240 1.154 -3.809 1.00 0.00 6 HIS A C 7
ATOM 10200 O O . HIS A 1 33 ? -9.329 -0.032 -4.069 1.00 0.00 6 HIS A O 7
ATOM 10214 N N . LEU A 1 34 ? -9.130 1.579 -2.581 1.00 0.00 7 LEU A N 7
ATOM 10215 C CA . LEU A 1 34 ? -9.104 0.624 -1.453 1.00 0.00 7 LEU A CA 7
ATOM 10216 C C . LEU A 1 34 ? -10.469 -0.055 -1.311 1.00 0.00 7 LEU A C 7
ATOM 10217 O O . LEU A 1 34 ? -10.554 -1.261 -1.231 1.00 0.00 7 LEU A O 7
ATOM 10233 N N . ASP A 1 35 ? -11.529 0.711 -1.275 1.00 0.00 8 ASP A N 7
ATOM 10234 C CA . ASP A 1 35 ? -12.896 0.108 -1.119 1.00 0.00 8 ASP A CA 7
ATOM 10235 C C . ASP A 1 35 ? -13.172 -0.916 -2.222 1.00 0.00 8 ASP A C 7
ATOM 10236 O O . ASP A 1 35 ? -13.627 -2.013 -1.960 1.00 0.00 8 ASP A O 7
ATOM 10245 N N . SER A 1 36 ? -12.894 -0.567 -3.447 1.00 0.00 9 SER A N 7
ATOM 10246 C CA . SER A 1 36 ? -13.138 -1.519 -4.574 1.00 0.00 9 SER A CA 7
ATOM 10247 C C . SER A 1 36 ? -12.306 -2.788 -4.369 1.00 0.00 9 SER A C 7
ATOM 10248 O O . SER A 1 36 ? -12.825 -3.892 -4.393 1.00 0.00 9 SER A O 7
ATOM 10256 N N . VAL A 1 37 ? -11.023 -2.647 -4.150 1.00 0.00 10 VAL A N 7
ATOM 10257 C CA . VAL A 1 37 ? -10.176 -3.856 -3.930 1.00 0.00 10 VAL A CA 7
ATOM 10258 C C . VAL A 1 37 ? -10.560 -4.509 -2.601 1.00 0.00 10 VAL A C 7
ATOM 10259 O O . VAL A 1 37 ? -10.742 -5.702 -2.527 1.00 0.00 10 VAL A O 7
ATOM 10272 N N . LEU A 1 38 ? -10.688 -3.733 -1.555 1.00 0.00 11 LEU A N 7
ATOM 10273 C CA . LEU A 1 38 ? -11.055 -4.309 -0.225 1.00 0.00 11 LEU A CA 7
ATOM 10274 C C . LEU A 1 38 ? -12.387 -5.047 -0.300 1.00 0.00 11 LEU A C 7
ATOM 10275 O O . LEU A 1 38 ? -12.516 -6.147 0.211 1.00 0.00 11 LEU A O 7
ATOM 10291 N N . GLN A 1 39 ? -13.383 -4.466 -0.918 1.00 0.00 12 GLN A N 7
ATOM 10292 C CA . GLN A 1 39 ? -14.698 -5.169 -0.987 1.00 0.00 12 GLN A CA 7
ATOM 10293 C C . GLN A 1 39 ? -14.554 -6.472 -1.787 1.00 0.00 12 GLN A C 7
ATOM 10294 O O . GLN A 1 39 ? -15.047 -7.507 -1.385 1.00 0.00 12 GLN A O 7
ATOM 10308 N N . GLN A 1 40 ? -13.880 -6.439 -2.910 1.00 0.00 13 GLN A N 7
ATOM 10309 C CA . GLN A 1 40 ? -13.704 -7.689 -3.707 1.00 0.00 13 GLN A CA 7
ATOM 10310 C C . GLN A 1 40 ? -12.655 -8.612 -3.069 1.00 0.00 13 GLN A C 7
ATOM 10311 O O . GLN A 1 40 ? -12.874 -9.798 -2.923 1.00 0.00 13 GLN A O 7
ATOM 10325 N N . LEU A 1 41 ? -11.504 -8.081 -2.724 1.00 0.00 14 LEU A N 7
ATOM 10326 C CA . LEU A 1 41 ? -10.414 -8.932 -2.144 1.00 0.00 14 LEU A CA 7
ATOM 10327 C C . LEU A 1 41 ? -10.838 -9.637 -0.854 1.00 0.00 14 LEU A C 7
ATOM 10328 O O . LEU A 1 41 ? -10.385 -10.726 -0.589 1.00 0.00 14 LEU A O 7
ATOM 10344 N N . GLN A 1 42 ? -11.680 -9.060 -0.035 1.00 0.00 15 GLN A N 7
ATOM 10345 C CA . GLN A 1 42 ? -12.047 -9.792 1.224 1.00 0.00 15 GLN A CA 7
ATOM 10346 C C . GLN A 1 42 ? -12.624 -11.162 0.881 1.00 0.00 15 GLN A C 7
ATOM 10347 O O . GLN A 1 42 ? -12.485 -12.113 1.629 1.00 0.00 15 GLN A O 7
ATOM 10361 N N . THR A 1 43 ? -13.230 -11.273 -0.257 1.00 0.00 16 THR A N 7
ATOM 10362 C CA . THR A 1 43 ? -13.779 -12.578 -0.691 1.00 0.00 16 THR A CA 7
ATOM 10363 C C . THR A 1 43 ? -12.874 -13.137 -1.802 1.00 0.00 16 THR A C 7
ATOM 10364 O O . THR A 1 43 ? -12.637 -14.328 -1.899 1.00 0.00 16 THR A O 7
ATOM 10375 N N . GLU A 1 44 ? -12.387 -12.271 -2.653 1.00 0.00 17 GLU A N 7
ATOM 10376 C CA . GLU A 1 44 ? -11.515 -12.716 -3.788 1.00 0.00 17 GLU A CA 7
ATOM 10377 C C . GLU A 1 44 ? -10.023 -12.570 -3.471 1.00 0.00 17 GLU A C 7
ATOM 10378 O O . GLU A 1 44 ? -9.209 -12.525 -4.379 1.00 0.00 17 GLU A O 7
ATOM 10390 N N . VAL A 1 45 ? -9.637 -12.469 -2.228 1.00 0.00 18 VAL A N 7
ATOM 10391 C CA . VAL A 1 45 ? -8.178 -12.297 -1.948 1.00 0.00 18 VAL A CA 7
ATOM 10392 C C . VAL A 1 45 ? -7.393 -13.483 -2.457 1.00 0.00 18 VAL A C 7
ATOM 10393 O O . VAL A 1 45 ? -6.310 -13.337 -2.956 1.00 0.00 18 VAL A O 7
ATOM 10406 N N . TYR A 1 46 ? -7.917 -14.647 -2.307 1.00 0.00 19 TYR A N 7
ATOM 10407 C CA . TYR A 1 46 ? -7.174 -15.860 -2.749 1.00 0.00 19 TYR A CA 7
ATOM 10408 C C . TYR A 1 46 ? -7.290 -16.114 -4.248 1.00 0.00 19 TYR A C 7
ATOM 10409 O O . TYR A 1 46 ? -6.646 -16.987 -4.792 1.00 0.00 19 TYR A O 7
ATOM 10427 N N . ARG A 1 47 ? -8.033 -15.302 -4.912 1.00 0.00 20 ARG A N 7
ATOM 10428 C CA . ARG A 1 47 ? -8.134 -15.404 -6.401 1.00 0.00 20 ARG A CA 7
ATOM 10429 C C . ARG A 1 47 ? -6.985 -14.588 -7.003 1.00 0.00 20 ARG A C 7
ATOM 10430 O O . ARG A 1 47 ? -6.374 -14.956 -7.987 1.00 0.00 20 ARG A O 7
ATOM 10451 N N . GLY A 1 48 ? -6.707 -13.477 -6.382 1.00 0.00 21 GLY A N 7
ATOM 10452 C CA . GLY A 1 48 ? -5.612 -12.559 -6.819 1.00 0.00 21 GLY A CA 7
ATOM 10453 C C . GLY A 1 48 ? -4.519 -12.514 -5.734 1.00 0.00 21 GLY A C 7
ATOM 10454 O O . GLY A 1 48 ? -3.651 -11.661 -5.760 1.00 0.00 21 GLY A O 7
ATOM 10458 N N . ALA A 1 49 ? -4.602 -13.378 -4.741 1.00 0.00 22 ALA A N 7
ATOM 10459 C CA . ALA A 1 49 ? -3.636 -13.358 -3.584 1.00 0.00 22 ALA A CA 7
ATOM 10460 C C . ALA A 1 49 ? -2.169 -13.395 -3.999 1.00 0.00 22 ALA A C 7
ATOM 10461 O O . ALA A 1 49 ? -1.302 -13.222 -3.163 1.00 0.00 22 ALA A O 7
ATOM 10468 N N . GLN A 1 50 ? -1.854 -13.612 -5.241 1.00 0.00 23 GLN A N 7
ATOM 10469 C CA . GLN A 1 50 ? -0.415 -13.630 -5.602 1.00 0.00 23 GLN A CA 7
ATOM 10470 C C . GLN A 1 50 ? 0.083 -12.216 -5.909 1.00 0.00 23 GLN A C 7
ATOM 10471 O O . GLN A 1 50 ? 1.272 -11.969 -5.924 1.00 0.00 23 GLN A O 7
ATOM 10485 N N . THR A 1 51 ? -0.809 -11.300 -6.142 1.00 0.00 24 THR A N 7
ATOM 10486 C CA . THR A 1 51 ? -0.384 -9.891 -6.432 1.00 0.00 24 THR A CA 7
ATOM 10487 C C . THR A 1 51 ? -1.529 -8.900 -6.245 1.00 0.00 24 THR A C 7
ATOM 10488 O O . THR A 1 51 ? -1.695 -7.970 -7.018 1.00 0.00 24 THR A O 7
ATOM 10499 N N . LEU A 1 52 ? -2.324 -9.091 -5.244 1.00 0.00 25 LEU A N 7
ATOM 10500 C CA . LEU A 1 52 ? -3.474 -8.168 -5.025 1.00 0.00 25 LEU A CA 7
ATOM 10501 C C . LEU A 1 52 ? -2.951 -6.859 -4.423 1.00 0.00 25 LEU A C 7
ATOM 10502 O O . LEU A 1 52 ? -2.285 -6.838 -3.401 1.00 0.00 25 LEU A O 7
ATOM 10518 N N . TYR A 1 53 ? -3.206 -5.773 -5.092 1.00 0.00 26 TYR A N 7
ATOM 10519 C CA . TYR A 1 53 ? -2.694 -4.451 -4.621 1.00 0.00 26 TYR A CA 7
ATOM 10520 C C . TYR A 1 53 ? -3.671 -3.799 -3.644 1.00 0.00 26 TYR A C 7
ATOM 10521 O O . TYR A 1 53 ? -4.806 -3.516 -3.979 1.00 0.00 26 TYR A O 7
ATOM 10539 N N . VAL A 1 54 ? -3.228 -3.529 -2.450 1.00 0.00 27 VAL A N 7
ATOM 10540 C CA . VAL A 1 54 ? -4.108 -2.866 -1.454 1.00 0.00 27 VAL A CA 7
ATOM 10541 C C . VAL A 1 54 ? -3.527 -1.491 -1.101 1.00 0.00 27 VAL A C 7
ATOM 10542 O O . VAL A 1 54 ? -2.488 -1.402 -0.463 1.00 0.00 27 VAL A O 7
ATOM 10555 N N . PRO A 1 55 ? -4.207 -0.459 -1.538 1.00 0.00 28 PRO A N 7
ATOM 10556 C CA . PRO A 1 55 ? -3.751 0.921 -1.269 1.00 0.00 28 PRO A CA 7
ATOM 10557 C C . PRO A 1 55 ? -4.175 1.358 0.141 1.00 0.00 28 PRO A C 7
ATOM 10558 O O . PRO A 1 55 ? -5.308 1.161 0.545 1.00 0.00 28 PRO A O 7
ATOM 10569 N N . ASN A 1 56 ? -3.285 1.958 0.884 1.00 0.00 29 ASN A N 7
ATOM 10570 C CA . ASN A 1 56 ? -3.648 2.420 2.258 1.00 0.00 29 ASN A CA 7
ATOM 10571 C C . ASN A 1 56 ? -4.119 3.871 2.182 1.00 0.00 29 ASN A C 7
ATOM 10572 O O . ASN A 1 56 ? -3.430 4.716 1.641 1.00 0.00 29 ASN A O 7
ATOM 10583 N N . CYS A 1 57 ? -5.281 4.178 2.699 1.00 0.00 30 CYS A N 7
ATOM 10584 C CA . CYS A 1 57 ? -5.768 5.588 2.614 1.00 0.00 30 CYS A CA 7
ATOM 10585 C C . CYS A 1 57 ? -6.091 6.142 3.996 1.00 0.00 30 CYS A C 7
ATOM 10586 O O . CYS A 1 57 ? -6.687 5.480 4.824 1.00 0.00 30 CYS A O 7
ATOM 10593 N N . ASP A 1 58 ? -5.732 7.368 4.227 1.00 0.00 31 ASP A N 7
ATOM 10594 C CA . ASP A 1 58 ? -6.040 8.014 5.527 1.00 0.00 31 ASP A CA 7
ATOM 10595 C C . ASP A 1 58 ? -7.404 8.727 5.414 1.00 0.00 31 ASP A C 7
ATOM 10596 O O . ASP A 1 58 ? -8.029 8.705 4.369 1.00 0.00 31 ASP A O 7
ATOM 10605 N N . HIS A 1 59 ? -7.880 9.314 6.483 1.00 0.00 32 HIS A N 7
ATOM 10606 C CA . HIS A 1 59 ? -9.227 9.987 6.470 1.00 0.00 32 HIS A CA 7
ATOM 10607 C C . HIS A 1 59 ? -9.437 10.907 5.245 1.00 0.00 32 HIS A C 7
ATOM 10608 O O . HIS A 1 59 ? -10.564 11.172 4.869 1.00 0.00 32 HIS A O 7
ATOM 10622 N N . ARG A 1 60 ? -8.397 11.381 4.602 1.00 0.00 33 ARG A N 7
ATOM 10623 C CA . ARG A 1 60 ? -8.613 12.260 3.391 1.00 0.00 33 ARG A CA 7
ATOM 10624 C C . ARG A 1 60 ? -8.795 11.386 2.143 1.00 0.00 33 ARG A C 7
ATOM 10625 O O . ARG A 1 60 ? -8.874 11.875 1.032 1.00 0.00 33 ARG A O 7
ATOM 10646 N N . GLY A 1 61 ? -8.880 10.097 2.325 1.00 0.00 34 GLY A N 7
ATOM 10647 C CA . GLY A 1 61 ? -9.083 9.164 1.175 1.00 0.00 34 GLY A CA 7
ATOM 10648 C C . GLY A 1 61 ? -7.877 9.108 0.231 1.00 0.00 34 GLY A C 7
ATOM 10649 O O . GLY A 1 61 ? -7.912 8.393 -0.748 1.00 0.00 34 GLY A O 7
ATOM 10653 N N . PHE A 1 62 ? -6.814 9.818 0.495 1.00 0.00 35 PHE A N 7
ATOM 10654 C CA . PHE A 1 62 ? -5.629 9.738 -0.418 1.00 0.00 35 PHE A CA 7
ATOM 10655 C C . PHE A 1 62 ? -4.798 8.499 -0.059 1.00 0.00 35 PHE A C 7
ATOM 10656 O O . PHE A 1 62 ? -5.015 7.888 0.970 1.00 0.00 35 PHE A O 7
ATOM 10673 N N . TYR A 1 63 ? -3.823 8.145 -0.862 1.00 0.00 36 TYR A N 7
ATOM 10674 C CA . TYR A 1 63 ? -2.959 6.970 -0.504 1.00 0.00 36 TYR A CA 7
ATOM 10675 C C . TYR A 1 63 ? -1.925 7.541 0.444 1.00 0.00 36 TYR A C 7
ATOM 10676 O O . TYR A 1 63 ? -0.946 8.088 -0.004 1.00 0.00 36 TYR A O 7
ATOM 10694 N N . ARG A 1 64 ? -2.162 7.547 1.730 1.00 0.00 37 ARG A N 7
ATOM 10695 C CA . ARG A 1 64 ? -1.173 8.260 2.580 1.00 0.00 37 ARG A CA 7
ATOM 10696 C C . ARG A 1 64 ? 0.143 7.525 2.833 1.00 0.00 37 ARG A C 7
ATOM 10697 O O . ARG A 1 64 ? 1.187 7.995 2.437 1.00 0.00 37 ARG A O 7
ATOM 10718 N N . LYS A 1 65 ? 0.131 6.425 3.512 1.00 0.00 38 LYS A N 7
ATOM 10719 C CA . LYS A 1 65 ? 1.441 5.740 3.790 1.00 0.00 38 LYS A CA 7
ATOM 10720 C C . LYS A 1 65 ? 1.785 4.512 2.927 1.00 0.00 38 LYS A C 7
ATOM 10721 O O . LYS A 1 65 ? 2.919 4.335 2.527 1.00 0.00 38 LYS A O 7
ATOM 10740 N N . ARG A 1 66 ? 0.860 3.601 2.757 1.00 0.00 39 ARG A N 7
ATOM 10741 C CA . ARG A 1 66 ? 1.197 2.314 2.052 1.00 0.00 39 ARG A CA 7
ATOM 10742 C C . ARG A 1 66 ? 0.460 2.059 0.729 1.00 0.00 39 ARG A C 7
ATOM 10743 O O . ARG A 1 66 ? -0.714 2.343 0.576 1.00 0.00 39 ARG A O 7
ATOM 10764 N N . GLN A 1 67 ? 1.143 1.391 -0.168 1.00 0.00 40 GLN A N 7
ATOM 10765 C CA . GLN A 1 67 ? 0.547 0.921 -1.455 1.00 0.00 40 GLN A CA 7
ATOM 10766 C C . GLN A 1 67 ? 1.198 -0.435 -1.658 1.00 0.00 40 GLN A C 7
ATOM 10767 O O . GLN A 1 67 ? 2.411 -0.514 -1.697 1.00 0.00 40 GLN A O 7
ATOM 10781 N N . CYS A 1 68 ? 0.481 -1.513 -1.719 1.00 0.00 41 CYS A N 7
ATOM 10782 C CA . CYS A 1 68 ? 1.224 -2.796 -1.837 1.00 0.00 41 CYS A CA 7
ATOM 10783 C C . CYS A 1 68 ? 0.548 -3.842 -2.699 1.00 0.00 41 CYS A C 7
ATOM 10784 O O . CYS A 1 68 ? -0.632 -4.092 -2.583 1.00 0.00 41 CYS A O 7
ATOM 10791 N N . ARG A 1 69 ? 1.337 -4.535 -3.471 1.00 0.00 42 ARG A N 7
ATOM 10792 C CA . ARG A 1 69 ? 0.816 -5.677 -4.255 1.00 0.00 42 ARG A CA 7
ATOM 10793 C C . ARG A 1 69 ? 1.100 -6.872 -3.351 1.00 0.00 42 ARG A C 7
ATOM 10794 O O . ARG A 1 69 ? 2.213 -7.026 -2.879 1.00 0.00 42 ARG A O 7
ATOM 10815 N N . SER A 1 70 ? 0.115 -7.652 -3.020 1.00 0.00 43 SER A N 7
ATOM 10816 C CA . SER A 1 70 ? 0.355 -8.764 -2.041 1.00 0.00 43 SER A CA 7
ATOM 10817 C C . SER A 1 70 ? 0.417 -10.136 -2.703 1.00 0.00 43 SER A C 7
ATOM 10818 O O . SER A 1 70 ? -0.322 -10.433 -3.619 1.00 0.00 43 SER A O 7
ATOM 10826 N N . SER A 1 71 ? 1.293 -10.974 -2.217 1.00 0.00 44 SER A N 7
ATOM 10827 C CA . SER A 1 71 ? 1.434 -12.345 -2.775 1.00 0.00 44 SER A CA 7
ATOM 10828 C C . SER A 1 71 ? 1.460 -13.366 -1.634 1.00 0.00 44 SER A C 7
ATOM 10829 O O . SER A 1 71 ? 1.909 -13.063 -0.543 1.00 0.00 44 SER A O 7
ATOM 10837 N N . GLN A 1 72 ? 1.002 -14.568 -1.870 1.00 0.00 45 GLN A N 7
ATOM 10838 C CA . GLN A 1 72 ? 1.028 -15.598 -0.784 1.00 0.00 45 GLN A CA 7
ATOM 10839 C C . GLN A 1 72 ? 2.477 -15.821 -0.320 1.00 0.00 45 GLN A C 7
ATOM 10840 O O . GLN A 1 72 ? 2.734 -16.061 0.846 1.00 0.00 45 GLN A O 7
ATOM 10854 N N . GLY A 1 73 ? 3.423 -15.730 -1.221 1.00 0.00 46 GLY A N 7
ATOM 10855 C CA . GLY A 1 73 ? 4.848 -15.919 -0.848 1.00 0.00 46 GLY A CA 7
ATOM 10856 C C . GLY A 1 73 ? 5.614 -14.644 -1.195 1.00 0.00 46 GLY A C 7
ATOM 10857 O O . GLY A 1 73 ? 5.028 -13.615 -1.470 1.00 0.00 46 GLY A O 7
ATOM 10861 N N . GLN A 1 74 ? 6.914 -14.697 -1.189 1.00 0.00 47 GLN A N 7
ATOM 10862 C CA . GLN A 1 74 ? 7.709 -13.469 -1.521 1.00 0.00 47 GLN A CA 7
ATOM 10863 C C . GLN A 1 74 ? 8.117 -13.444 -3.001 1.00 0.00 47 GLN A C 7
ATOM 10864 O O . GLN A 1 74 ? 8.824 -12.553 -3.437 1.00 0.00 47 GLN A O 7
ATOM 10878 N N . ARG A 1 75 ? 7.682 -14.403 -3.780 1.00 0.00 48 ARG A N 7
ATOM 10879 C CA . ARG A 1 75 ? 8.052 -14.412 -5.227 1.00 0.00 48 ARG A CA 7
ATOM 10880 C C . ARG A 1 75 ? 7.261 -13.350 -5.995 1.00 0.00 48 ARG A C 7
ATOM 10881 O O . ARG A 1 75 ? 7.544 -13.076 -7.145 1.00 0.00 48 ARG A O 7
ATOM 10902 N N . ARG A 1 76 ? 6.273 -12.754 -5.378 1.00 0.00 49 ARG A N 7
ATOM 10903 C CA . ARG A 1 76 ? 5.473 -11.706 -6.080 1.00 0.00 49 ARG A CA 7
ATOM 10904 C C . ARG A 1 76 ? 5.355 -10.449 -5.184 1.00 0.00 49 ARG A C 7
ATOM 10905 O O . ARG A 1 76 ? 6.317 -10.042 -4.562 1.00 0.00 49 ARG A O 7
ATOM 10926 N N . GLY A 1 77 ? 4.210 -9.817 -5.138 1.00 0.00 50 GLY A N 7
ATOM 10927 C CA . GLY A 1 77 ? 4.069 -8.573 -4.317 1.00 0.00 50 GLY A CA 7
ATOM 10928 C C . GLY A 1 77 ? 4.158 -7.398 -5.285 1.00 0.00 50 GLY A C 7
ATOM 10929 O O . GLY A 1 77 ? 3.648 -7.498 -6.389 1.00 0.00 50 GLY A O 7
ATOM 10933 N N . PRO A 1 78 ? 4.870 -6.350 -4.927 1.00 0.00 51 PRO A N 7
ATOM 10934 C CA . PRO A 1 78 ? 5.521 -6.154 -3.607 1.00 0.00 51 PRO A CA 7
ATOM 10935 C C . PRO A 1 78 ? 4.825 -5.023 -2.819 1.00 0.00 51 PRO A C 7
ATOM 10936 O O . PRO A 1 78 ? 4.150 -4.185 -3.393 1.00 0.00 51 PRO A O 7
ATOM 10947 N N . CYS A 1 79 ? 5.009 -4.961 -1.528 1.00 0.00 52 CYS A N 7
ATOM 10948 C CA . CYS A 1 79 ? 4.389 -3.839 -0.746 1.00 0.00 52 CYS A CA 7
ATOM 10949 C C . CYS A 1 79 ? 5.391 -2.684 -0.666 1.00 0.00 52 CYS A C 7
ATOM 10950 O O . CYS A 1 79 ? 6.580 -2.903 -0.492 1.00 0.00 52 CYS A O 7
ATOM 10957 N N . TRP A 1 80 ? 4.938 -1.462 -0.783 1.00 0.00 53 TRP A N 7
ATOM 10958 C CA . TRP A 1 80 ? 5.887 -0.309 -0.710 1.00 0.00 53 TRP A CA 7
ATOM 10959 C C . TRP A 1 80 ? 5.207 0.909 -0.068 1.00 0.00 53 TRP A C 7
ATOM 10960 O O . TRP A 1 80 ? 3.999 1.043 -0.086 1.00 0.00 53 TRP A O 7
ATOM 10981 N N . CYS A 1 81 ? 5.976 1.792 0.510 1.00 0.00 54 CYS A N 7
ATOM 10982 C CA . CYS A 1 81 ? 5.369 2.998 1.156 1.00 0.00 54 CYS A CA 7
ATOM 10983 C C . CYS A 1 81 ? 5.132 4.093 0.116 1.00 0.00 54 CYS A C 7
ATOM 10984 O O . CYS A 1 81 ? 5.710 4.079 -0.955 1.00 0.00 54 CYS A O 7
ATOM 10991 N N . VAL A 1 82 ? 4.290 5.040 0.424 1.00 0.00 55 VAL A N 7
ATOM 10992 C CA . VAL A 1 82 ? 4.000 6.147 -0.540 1.00 0.00 55 VAL A CA 7
ATOM 10993 C C . VAL A 1 82 ? 3.727 7.436 0.234 1.00 0.00 55 VAL A C 7
ATOM 10994 O O . VAL A 1 82 ? 3.522 7.403 1.432 1.00 0.00 55 VAL A O 7
ATOM 11007 N N . ASP A 1 83 ? 3.696 8.562 -0.431 1.00 0.00 56 ASP A N 7
ATOM 11008 C CA . ASP A 1 83 ? 3.387 9.823 0.283 1.00 0.00 56 ASP A CA 7
ATOM 11009 C C . ASP A 1 83 ? 1.890 10.085 0.136 1.00 0.00 56 ASP A C 7
ATOM 11010 O O . ASP A 1 83 ? 1.191 9.327 -0.502 1.00 0.00 56 ASP A O 7
ATOM 11019 N N . ARG A 1 84 ? 1.402 11.131 0.726 1.00 0.00 57 ARG A N 7
ATOM 11020 C CA . ARG A 1 84 ? -0.074 11.437 0.648 1.00 0.00 57 ARG A CA 7
ATOM 11021 C C . ARG A 1 84 ? -0.609 11.376 -0.790 1.00 0.00 57 ARG A C 7
ATOM 11022 O O . ARG A 1 84 ? -1.757 11.029 -1.007 1.00 0.00 57 ARG A O 7
ATOM 11043 N N . MET A 1 85 ? 0.187 11.706 -1.776 1.00 0.00 58 MET A N 7
ATOM 11044 C CA . MET A 1 85 ? -0.314 11.658 -3.178 1.00 0.00 58 MET A CA 7
ATOM 11045 C C . MET A 1 85 ? -0.370 10.196 -3.666 1.00 0.00 58 MET A C 7
ATOM 11046 O O . MET A 1 85 ? -1.092 9.870 -4.592 1.00 0.00 58 MET A O 7
ATOM 11060 N N . GLY A 1 86 ? 0.367 9.314 -3.044 1.00 0.00 59 GLY A N 7
ATOM 11061 C CA . GLY A 1 86 ? 0.345 7.882 -3.460 1.00 0.00 59 GLY A CA 7
ATOM 11062 C C . GLY A 1 86 ? 1.589 7.553 -4.290 1.00 0.00 59 GLY A C 7
ATOM 11063 O O . GLY A 1 86 ? 1.642 6.528 -4.946 1.00 0.00 59 GLY A O 7
ATOM 11067 N N . LYS A 1 87 ? 2.600 8.389 -4.266 1.00 0.00 60 LYS A N 7
ATOM 11068 C CA . LYS A 1 87 ? 3.825 8.079 -5.050 1.00 0.00 60 LYS A CA 7
ATOM 11069 C C . LYS A 1 87 ? 4.664 7.068 -4.258 1.00 0.00 60 LYS A C 7
ATOM 11070 O O . LYS A 1 87 ? 4.714 7.102 -3.048 1.00 0.00 60 LYS A O 7
ATOM 11089 N N . SER A 1 88 ? 5.276 6.150 -4.942 1.00 0.00 61 SER A N 7
ATOM 11090 C CA . SER A 1 88 ? 6.065 5.074 -4.274 1.00 0.00 61 SER A CA 7
ATOM 11091 C C . SER A 1 88 ? 7.328 5.592 -3.590 1.00 0.00 61 SER A C 7
ATOM 11092 O O . SER A 1 88 ? 8.234 6.110 -4.219 1.00 0.00 61 SER A O 7
ATOM 11100 N N . LEU A 1 89 ? 7.405 5.396 -2.304 1.00 0.00 62 LEU A N 7
ATOM 11101 C CA . LEU A 1 89 ? 8.618 5.801 -1.528 1.00 0.00 62 LEU A CA 7
ATOM 11102 C C . LEU A 1 89 ? 9.636 4.651 -1.603 1.00 0.00 62 LEU A C 7
ATOM 11103 O O . LEU A 1 89 ? 9.339 3.626 -2.187 1.00 0.00 62 LEU A O 7
ATOM 11119 N N . PRO A 1 90 ? 10.792 4.824 -0.998 1.00 0.00 63 PRO A N 7
ATOM 11120 C CA . PRO A 1 90 ? 11.817 3.741 -1.019 1.00 0.00 63 PRO A CA 7
ATOM 11121 C C . PRO A 1 90 ? 11.339 2.534 -0.196 1.00 0.00 63 PRO A C 7
ATOM 11122 O O . PRO A 1 90 ? 11.544 1.395 -0.568 1.00 0.00 63 PRO A O 7
ATOM 11133 N N . GLY A 1 91 ? 10.710 2.781 0.920 1.00 0.00 64 GLY A N 7
ATOM 11134 C CA . GLY A 1 91 ? 10.219 1.660 1.771 1.00 0.00 64 GLY A CA 7
ATOM 11135 C C . GLY A 1 91 ? 11.353 1.168 2.668 1.00 0.00 64 GLY A C 7
ATOM 11136 O O . GLY A 1 91 ? 12.377 1.813 2.800 1.00 0.00 64 GLY A O 7
ATOM 11140 N N . SER A 1 92 ? 11.181 0.032 3.288 1.00 0.00 65 SER A N 7
ATOM 11141 C CA . SER A 1 92 ? 12.249 -0.502 4.180 1.00 0.00 65 SER A CA 7
ATOM 11142 C C . SER A 1 92 ? 13.174 -1.417 3.376 1.00 0.00 65 SER A C 7
ATOM 11143 O O . SER A 1 92 ? 12.716 -2.193 2.558 1.00 0.00 65 SER A O 7
ATOM 11151 N N . PRO A 1 93 ? 14.453 -1.300 3.630 1.00 0.00 66 PRO A N 7
ATOM 11152 C CA . PRO A 1 93 ? 15.438 -2.138 2.908 1.00 0.00 66 PRO A CA 7
ATOM 11153 C C . PRO A 1 93 ? 15.362 -3.598 3.368 1.00 0.00 66 PRO A C 7
ATOM 11154 O O . PRO A 1 93 ? 15.828 -4.487 2.676 1.00 0.00 66 PRO A O 7
ATOM 11165 N N . ASP A 1 94 ? 14.769 -3.862 4.513 1.00 0.00 67 ASP A N 7
ATOM 11166 C CA . ASP A 1 94 ? 14.656 -5.281 4.983 1.00 0.00 67 ASP A CA 7
ATOM 11167 C C . ASP A 1 94 ? 13.669 -6.056 4.093 1.00 0.00 67 ASP A C 7
ATOM 11168 O O . ASP A 1 94 ? 13.632 -7.273 4.113 1.00 0.00 67 ASP A O 7
ATOM 11177 N N . GLY A 1 95 ? 12.888 -5.367 3.295 1.00 0.00 68 GLY A N 7
ATOM 11178 C CA . GLY A 1 95 ? 11.933 -6.078 2.395 1.00 0.00 68 GLY A CA 7
ATOM 11179 C C . GLY A 1 95 ? 10.486 -5.763 2.783 1.00 0.00 68 GLY A C 7
ATOM 11180 O O . GLY A 1 95 ? 9.664 -5.486 1.931 1.00 0.00 68 GLY A O 7
ATOM 11184 N N . ASN A 1 96 ? 10.155 -5.814 4.049 1.00 0.00 69 ASN A N 7
ATOM 11185 C CA . ASN A 1 96 ? 8.742 -5.530 4.458 1.00 0.00 69 ASN A CA 7
ATOM 11186 C C . ASN A 1 96 ? 8.531 -4.032 4.654 1.00 0.00 69 ASN A C 7
ATOM 11187 O O . ASN A 1 96 ? 9.385 -3.330 5.161 1.00 0.00 69 ASN A O 7
ATOM 11198 N N . GLY A 1 97 ? 7.394 -3.533 4.252 1.00 0.00 70 GLY A N 7
ATOM 11199 C CA . GLY A 1 97 ? 7.111 -2.077 4.392 1.00 0.00 70 GLY A CA 7
ATOM 11200 C C . GLY A 1 97 ? 6.733 -1.711 5.833 1.00 0.00 70 GLY A C 7
ATOM 11201 O O . GLY A 1 97 ? 6.634 -0.547 6.155 1.00 0.00 70 GLY A O 7
ATOM 11205 N N . SER A 1 98 ? 6.515 -2.671 6.699 1.00 0.00 71 SER A N 7
ATOM 11206 C CA . SER A 1 98 ? 6.125 -2.335 8.108 1.00 0.00 71 SER A CA 7
ATOM 11207 C C . SER A 1 98 ? 7.120 -1.351 8.736 1.00 0.00 71 SER A C 7
ATOM 11208 O O . SER A 1 98 ? 6.728 -0.385 9.361 1.00 0.00 71 SER A O 7
ATOM 11216 N N . SER A 1 99 ? 8.395 -1.584 8.572 1.00 0.00 72 SER A N 7
ATOM 11217 C CA . SER A 1 99 ? 9.412 -0.656 9.160 1.00 0.00 72 SER A CA 7
ATOM 11218 C C . SER A 1 99 ? 9.173 0.780 8.674 1.00 0.00 72 SER A C 7
ATOM 11219 O O . SER A 1 99 ? 9.342 1.734 9.415 1.00 0.00 72 SER A O 7
ATOM 11227 N N . SER A 1 100 ? 8.790 0.941 7.435 1.00 0.00 73 SER A N 7
ATOM 11228 C CA . SER A 1 100 ? 8.549 2.310 6.898 1.00 0.00 73 SER A CA 7
ATOM 11229 C C . SER A 1 100 ? 7.083 2.711 7.071 1.00 0.00 73 SER A C 7
ATOM 11230 O O . SER A 1 100 ? 6.777 3.784 7.556 1.00 0.00 73 SER A O 7
ATOM 11238 N N . CYS A 1 101 ? 6.169 1.867 6.688 1.00 0.00 74 CYS A N 7
ATOM 11239 C CA . CYS A 1 101 ? 4.735 2.234 6.854 1.00 0.00 74 CYS A CA 7
ATOM 11240 C C . CYS A 1 101 ? 3.841 0.991 6.977 1.00 0.00 74 CYS A C 7
ATOM 11241 O O . CYS A 1 101 ? 3.873 0.114 6.136 1.00 0.00 74 CYS A O 7
ATOM 11248 N N . PRO A 1 102 ? 3.020 0.993 7.995 1.00 0.00 75 PRO A N 7
ATOM 11249 C CA . PRO A 1 102 ? 2.048 -0.087 8.215 1.00 0.00 75 PRO A CA 7
ATOM 11250 C C . PRO A 1 102 ? 0.679 0.382 7.680 1.00 0.00 75 PRO A C 7
ATOM 11251 O O . PRO A 1 102 ? 0.402 0.289 6.496 1.00 0.00 75 PRO A O 7
ATOM 11262 N N . THR A 1 103 ? -0.153 0.926 8.535 1.00 0.00 76 THR A N 7
ATOM 11263 C CA . THR A 1 103 ? -1.479 1.443 8.105 1.00 0.00 76 THR A CA 7
ATOM 11264 C C . THR A 1 103 ? -1.691 2.809 8.770 1.00 0.00 76 THR A C 7
ATOM 11265 O O . THR A 1 103 ? -2.587 2.999 9.573 1.00 0.00 76 THR A O 7
ATOM 11276 N N . GLY A 1 104 ? -0.841 3.758 8.465 1.00 0.00 77 GLY A N 7
ATOM 11277 C CA . GLY A 1 104 ? -0.955 5.111 9.093 1.00 0.00 77 GLY A CA 7
ATOM 11278 C C . GLY A 1 104 ? -2.144 5.867 8.501 1.00 0.00 77 GLY A C 7
ATOM 11279 O O . GLY A 1 104 ? -1.980 6.879 7.840 1.00 0.00 77 GLY A O 7
ATOM 11283 N N . SER A 1 105 ? -3.329 5.388 8.732 1.00 0.00 78 SER A N 7
ATOM 11284 C CA . SER A 1 105 ? -4.537 6.066 8.189 1.00 0.00 78 SER A CA 7
ATOM 11285 C C . SER A 1 105 ? -5.299 6.744 9.332 1.00 0.00 78 SER A C 7
ATOM 11286 O O . SER A 1 105 ? -5.618 6.122 10.325 1.00 0.00 78 SER A O 7
ATOM 11294 N N . SER A 1 106 ? -5.598 8.007 9.202 1.00 0.00 79 SER A N 7
ATOM 11295 C CA . SER A 1 106 ? -6.341 8.708 10.291 1.00 0.00 79 SER A CA 7
ATOM 11296 C C . SER A 1 106 ? -7.859 8.585 10.072 1.00 0.00 79 SER A C 7
ATOM 11297 O O . SER A 1 106 ? -8.626 9.424 10.504 1.00 0.00 79 SER A O 7
ATOM 11305 N N . GLY A 1 107 ? -8.297 7.547 9.406 1.00 0.00 80 GLY A N 7
ATOM 11306 C CA . GLY A 1 107 ? -9.753 7.365 9.153 1.00 0.00 80 GLY A CA 7
ATOM 11307 C C . GLY A 1 107 ? -9.930 6.323 8.054 1.00 0.00 80 GLY A C 7
ATOM 11308 O O . GLY A 1 107 ? -10.416 5.253 8.355 1.00 0.00 80 GLY A O 7
ATOM 11313 N N . SER A 1 1 ? -34.225 25.342 3.677 1.00 0.00 -27 SER A N 8
ATOM 11314 C CA . SER A 1 1 ? -33.629 24.709 2.465 1.00 0.00 -27 SER A CA 8
ATOM 11315 C C . SER A 1 1 ? -32.126 25.038 2.362 1.00 0.00 -27 SER A C 8
ATOM 11316 O O . SER A 1 1 ? -31.681 25.660 1.414 1.00 0.00 -27 SER A O 8
ATOM 11326 N N . TYR A 1 2 ? -31.347 24.604 3.328 1.00 0.00 -26 TYR A N 8
ATOM 11327 C CA . TYR A 1 2 ? -29.866 24.852 3.315 1.00 0.00 -26 TYR A CA 8
ATOM 11328 C C . TYR A 1 2 ? -29.529 26.276 2.811 1.00 0.00 -26 TYR A C 8
ATOM 11329 O O . TYR A 1 2 ? -29.954 27.256 3.401 1.00 0.00 -26 TYR A O 8
ATOM 11347 N N . TYR A 1 3 ? -28.765 26.415 1.747 1.00 0.00 -25 TYR A N 8
ATOM 11348 C CA . TYR A 1 3 ? -28.410 27.787 1.250 1.00 0.00 -25 TYR A CA 8
ATOM 11349 C C . TYR A 1 3 ? -29.409 28.265 0.181 1.00 0.00 -25 TYR A C 8
ATOM 11350 O O . TYR A 1 3 ? -29.017 28.766 -0.855 1.00 0.00 -25 TYR A O 8
ATOM 11368 N N . HIS A 1 4 ? -30.689 28.135 0.417 1.00 0.00 -24 HIS A N 8
ATOM 11369 C CA . HIS A 1 4 ? -31.681 28.610 -0.596 1.00 0.00 -24 HIS A CA 8
ATOM 11370 C C . HIS A 1 4 ? -32.217 29.981 -0.185 1.00 0.00 -24 HIS A C 8
ATOM 11371 O O . HIS A 1 4 ? -32.935 30.102 0.793 1.00 0.00 -24 HIS A O 8
ATOM 11385 N N . HIS A 1 5 ? -31.887 31.007 -0.921 1.00 0.00 -23 HIS A N 8
ATOM 11386 C CA . HIS A 1 5 ? -32.393 32.371 -0.571 1.00 0.00 -23 HIS A CA 8
ATOM 11387 C C . HIS A 1 5 ? -33.836 32.535 -1.070 1.00 0.00 -23 HIS A C 8
ATOM 11388 O O . HIS A 1 5 ? -34.449 31.588 -1.534 1.00 0.00 -23 HIS A O 8
ATOM 11402 N N . HIS A 1 6 ? -34.387 33.723 -0.977 1.00 0.00 -22 HIS A N 8
ATOM 11403 C CA . HIS A 1 6 ? -35.791 33.940 -1.441 1.00 0.00 -22 HIS A CA 8
ATOM 11404 C C . HIS A 1 6 ? -35.865 33.910 -2.973 1.00 0.00 -22 HIS A C 8
ATOM 11405 O O . HIS A 1 6 ? -35.804 34.935 -3.627 1.00 0.00 -22 HIS A O 8
ATOM 11419 N N . HIS A 1 7 ? -36.002 32.743 -3.544 1.00 0.00 -21 HIS A N 8
ATOM 11420 C CA . HIS A 1 7 ? -36.091 32.637 -5.032 1.00 0.00 -21 HIS A CA 8
ATOM 11421 C C . HIS A 1 7 ? -37.294 31.766 -5.400 1.00 0.00 -21 HIS A C 8
ATOM 11422 O O . HIS A 1 7 ? -37.203 30.554 -5.455 1.00 0.00 -21 HIS A O 8
ATOM 11436 N N . HIS A 1 8 ? -38.424 32.375 -5.640 1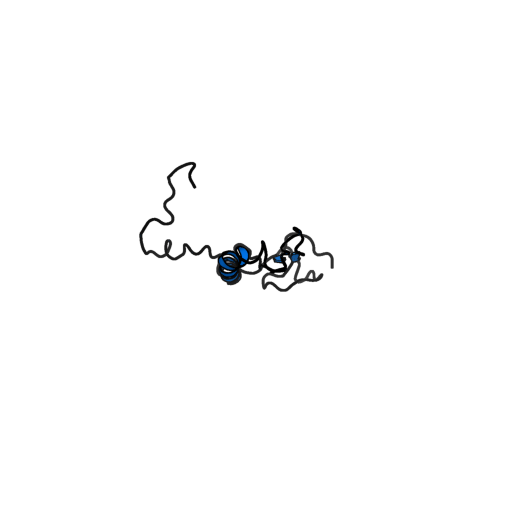.00 0.00 -20 HIS A N 8
ATOM 11437 C CA . HIS A 1 8 ? -39.640 31.584 -5.991 1.00 0.00 -20 HIS A CA 8
ATOM 11438 C C . HIS A 1 8 ? -39.685 31.327 -7.499 1.00 0.00 -20 HIS A C 8
ATOM 11439 O O . HIS A 1 8 ? -39.486 32.229 -8.297 1.00 0.00 -20 HIS A O 8
ATOM 11453 N N . HIS A 1 9 ? -39.952 30.099 -7.882 1.00 0.00 -19 HIS A N 8
ATOM 11454 C CA . HIS A 1 9 ? -40.030 29.719 -9.335 1.00 0.00 -19 HIS A CA 8
ATOM 11455 C C . HIS A 1 9 ? -38.668 29.857 -10.028 1.00 0.00 -19 HIS A C 8
ATOM 11456 O O . HIS A 1 9 ? -38.035 28.872 -10.356 1.00 0.00 -19 HIS A O 8
ATOM 11470 N N . ASP A 1 10 ? -38.215 31.061 -10.265 1.00 0.00 -18 ASP A N 8
ATOM 11471 C CA . ASP A 1 10 ? -36.899 31.245 -10.951 1.00 0.00 -18 ASP A CA 8
ATOM 11472 C C . ASP A 1 10 ? -35.751 31.096 -9.952 1.00 0.00 -18 ASP A C 8
ATOM 11473 O O . ASP A 1 10 ? -34.928 31.982 -9.804 1.00 0.00 -18 ASP A O 8
ATOM 11482 N N . TYR A 1 11 ? -35.676 29.982 -9.270 1.00 0.00 -17 TYR A N 8
ATOM 11483 C CA . TYR A 1 11 ? -34.563 29.788 -8.282 1.00 0.00 -17 TYR A CA 8
ATOM 11484 C C . TYR A 1 11 ? -33.320 29.211 -8.974 1.00 0.00 -17 TYR A C 8
ATOM 11485 O O . TYR A 1 11 ? -32.738 28.242 -8.522 1.00 0.00 -17 TYR A O 8
ATOM 11503 N N . ASP A 1 12 ? -32.889 29.813 -10.054 1.00 0.00 -16 ASP A N 8
ATOM 11504 C CA . ASP A 1 12 ? -31.669 29.310 -10.754 1.00 0.00 -16 ASP A CA 8
ATOM 11505 C C . ASP A 1 12 ? -30.435 29.994 -10.164 1.00 0.00 -16 ASP A C 8
ATOM 11506 O O . ASP A 1 12 ? -29.675 30.644 -10.858 1.00 0.00 -16 ASP A O 8
ATOM 11515 N N . ILE A 1 13 ? -30.239 29.862 -8.882 1.00 0.00 -15 ILE A N 8
ATOM 11516 C CA . ILE A 1 13 ? -29.061 30.506 -8.227 1.00 0.00 -15 ILE A CA 8
ATOM 11517 C C . ILE A 1 13 ? -27.933 29.478 -8.092 1.00 0.00 -15 ILE A C 8
ATOM 11518 O O . ILE A 1 13 ? -28.196 28.300 -7.917 1.00 0.00 -15 ILE A O 8
ATOM 11534 N N . PRO A 1 14 ? -26.708 29.949 -8.173 1.00 0.00 -14 PRO A N 8
ATOM 11535 C CA . PRO A 1 14 ? -25.538 29.039 -8.060 1.00 0.00 -14 PRO A CA 8
ATOM 11536 C C . PRO A 1 14 ? -25.503 28.382 -6.678 1.00 0.00 -14 PRO A C 8
ATOM 11537 O O . PRO A 1 14 ? -25.588 29.048 -5.660 1.00 0.00 -14 PRO A O 8
ATOM 11548 N N . THR A 1 15 ? -25.404 27.082 -6.642 1.00 0.00 -13 THR A N 8
ATOM 11549 C CA . THR A 1 15 ? -25.388 26.358 -5.339 1.00 0.00 -13 THR A CA 8
ATOM 11550 C C . THR A 1 15 ? -24.044 26.503 -4.621 1.00 0.00 -13 THR A C 8
ATOM 11551 O O . THR A 1 15 ? -23.020 26.037 -5.093 1.00 0.00 -13 THR A O 8
ATOM 11562 N N . THR A 1 16 ? -24.053 27.094 -3.458 1.00 0.00 -12 THR A N 8
ATOM 11563 C CA . THR A 1 16 ? -22.800 27.223 -2.664 1.00 0.00 -12 THR A CA 8
ATOM 11564 C C . THR A 1 16 ? -22.500 25.855 -2.045 1.00 0.00 -12 THR A C 8
ATOM 11565 O O . THR A 1 16 ? -21.360 25.449 -1.910 1.00 0.00 -12 THR A O 8
ATOM 11576 N N . GLU A 1 17 ? -23.533 25.133 -1.693 1.00 0.00 -11 GLU A N 8
ATOM 11577 C CA . GLU A 1 17 ? -23.347 23.773 -1.100 1.00 0.00 -11 GLU A CA 8
ATOM 11578 C C . GLU A 1 17 ? -22.635 22.847 -2.084 1.00 0.00 -11 GLU A C 8
ATOM 11579 O O . GLU A 1 17 ? -22.087 21.829 -1.705 1.00 0.00 -11 GLU A O 8
ATOM 11591 N N . ASN A 1 18 ? -22.620 23.200 -3.337 1.00 0.00 -10 ASN A N 8
ATOM 11592 C CA . ASN A 1 18 ? -21.921 22.342 -4.348 1.00 0.00 -10 ASN A CA 8
ATOM 11593 C C . ASN A 1 18 ? -20.413 22.312 -4.069 1.00 0.00 -10 ASN A C 8
ATOM 11594 O O . ASN A 1 18 ? -19.699 21.432 -4.511 1.00 0.00 -10 ASN A O 8
ATOM 11605 N N . LEU A 1 19 ? -19.937 23.259 -3.319 1.00 0.00 -9 LEU A N 8
ATOM 11606 C CA . LEU A 1 19 ? -18.490 23.300 -2.975 1.00 0.00 -9 LEU A CA 8
ATOM 11607 C C . LEU A 1 19 ? -18.180 22.294 -1.849 1.00 0.00 -9 LEU A C 8
ATOM 11608 O O . LEU A 1 19 ? -17.033 22.085 -1.498 1.00 0.00 -9 LEU A O 8
ATOM 11624 N N . TYR A 1 20 ? -19.193 21.669 -1.285 1.00 0.00 -8 TYR A N 8
ATOM 11625 C CA . TYR A 1 20 ? -18.971 20.674 -0.182 1.00 0.00 -8 TYR A CA 8
ATOM 11626 C C . TYR A 1 20 ? -18.621 19.287 -0.741 1.00 0.00 -8 TYR A C 8
ATOM 11627 O O . TYR A 1 20 ? -18.558 18.318 -0.006 1.00 0.00 -8 TYR A O 8
ATOM 11645 N N . PHE A 1 21 ? -18.421 19.197 -2.030 1.00 0.00 -7 PHE A N 8
ATOM 11646 C CA . PHE A 1 21 ? -18.090 17.885 -2.692 1.00 0.00 -7 PHE A CA 8
ATOM 11647 C C . PHE A 1 21 ? -17.247 16.974 -1.789 1.00 0.00 -7 PHE A C 8
ATOM 11648 O O . PHE A 1 21 ? -17.452 15.775 -1.750 1.00 0.00 -7 PHE A O 8
ATOM 11665 N N . GLN A 1 22 ? -16.301 17.516 -1.065 1.00 0.00 -6 GLN A N 8
ATOM 11666 C CA . GLN A 1 22 ? -15.460 16.658 -0.167 1.00 0.00 -6 GLN A CA 8
ATOM 11667 C C . GLN A 1 22 ? -16.292 16.175 1.030 1.00 0.00 -6 GLN A C 8
ATOM 11668 O O . GLN A 1 22 ? -16.061 16.573 2.160 1.00 0.00 -6 GLN A O 8
ATOM 11682 N N . GLY A 1 23 ? -17.258 15.327 0.793 1.00 0.00 -5 GLY A N 8
ATOM 11683 C CA . GLY A 1 23 ? -18.116 14.821 1.907 1.00 0.00 -5 GLY A CA 8
ATOM 11684 C C . GLY A 1 23 ? -17.299 13.904 2.821 1.00 0.00 -5 GLY A C 8
ATOM 11685 O O . GLY A 1 23 ? -17.119 14.189 3.988 1.00 0.00 -5 GLY A O 8
ATOM 11689 N N . ALA A 1 24 ? -16.802 12.807 2.306 1.00 0.00 -4 ALA A N 8
ATOM 11690 C CA . ALA A 1 24 ? -15.997 11.882 3.163 1.00 0.00 -4 ALA A CA 8
ATOM 11691 C C . ALA A 1 24 ? -14.602 12.482 3.401 1.00 0.00 -4 ALA A C 8
ATOM 11692 O O . ALA A 1 24 ? -14.402 13.234 4.337 1.00 0.00 -4 ALA A O 8
ATOM 11699 N N . MET A 1 25 ? -13.642 12.177 2.559 1.00 0.00 -3 MET A N 8
ATOM 11700 C CA . MET A 1 25 ? -12.276 12.760 2.737 1.00 0.00 -3 MET A CA 8
ATOM 11701 C C . MET A 1 25 ? -12.028 13.789 1.631 1.00 0.00 -3 MET A C 8
ATOM 11702 O O . MET A 1 25 ? -12.942 14.205 0.939 1.00 0.00 -3 MET A O 8
ATOM 11716 N N . GLY A 1 26 ? -10.796 14.173 1.429 1.00 0.00 -2 GLY A N 8
ATOM 11717 C CA . GLY A 1 26 ? -10.481 15.137 0.341 1.00 0.00 -2 GLY A CA 8
ATOM 11718 C C . GLY A 1 26 ? -10.525 14.357 -0.969 1.00 0.00 -2 GLY A C 8
ATOM 11719 O O . GLY A 1 26 ? -9.595 13.649 -1.304 1.00 0.00 -2 GLY A O 8
ATOM 11723 N N . SER A 1 27 ? -11.620 14.445 -1.684 1.00 0.00 -1 SER A N 8
ATOM 11724 C CA . SER A 1 27 ? -11.795 13.683 -2.958 1.00 0.00 -1 SER A CA 8
ATOM 11725 C C . SER A 1 27 ? -11.930 12.186 -2.636 1.00 0.00 -1 SER A C 8
ATOM 11726 O O . SER A 1 27 ? -12.906 11.556 -2.985 1.00 0.00 -1 SER A O 8
ATOM 11734 N N . GLY A 1 28 ? -10.977 11.626 -1.939 1.00 0.00 1 GLY A N 8
ATOM 11735 C CA . GLY A 1 28 ? -11.063 10.189 -1.550 1.00 0.00 1 GLY A CA 8
ATOM 11736 C C . GLY A 1 28 ? -10.651 9.263 -2.697 1.00 0.00 1 GLY A C 8
ATOM 11737 O O . GLY A 1 28 ? -11.336 8.295 -2.964 1.00 0.00 1 GLY A O 8
ATOM 11741 N N . PRO A 1 29 ? -9.531 9.546 -3.320 1.00 0.00 2 PRO A N 8
ATOM 11742 C CA . PRO A 1 29 ? -9.054 8.672 -4.420 1.00 0.00 2 PRO A CA 8
ATOM 11743 C C . PRO A 1 29 ? -8.673 7.306 -3.842 1.00 0.00 2 PRO A C 8
ATOM 11744 O O . PRO A 1 29 ? -8.947 6.273 -4.424 1.00 0.00 2 PRO A O 8
ATOM 11755 N N . CYS A 1 30 ? -8.072 7.294 -2.680 1.00 0.00 3 CYS A N 8
ATOM 11756 C CA . CYS A 1 30 ? -7.707 6.000 -2.039 1.00 0.00 3 CYS A CA 8
ATOM 11757 C C . CYS A 1 30 ? -8.944 5.414 -1.355 1.00 0.00 3 CYS A C 8
ATOM 11758 O O . CYS A 1 30 ? -9.168 4.223 -1.397 1.00 0.00 3 CYS A O 8
ATOM 11765 N N . ARG A 1 31 ? -9.763 6.241 -0.737 1.00 0.00 4 ARG A N 8
ATOM 11766 C CA . ARG A 1 31 ? -10.996 5.706 -0.073 1.00 0.00 4 ARG A CA 8
ATOM 11767 C C . ARG A 1 31 ? -11.805 4.881 -1.082 1.00 0.00 4 ARG A C 8
ATOM 11768 O O . ARG A 1 31 ? -12.252 3.791 -0.779 1.00 0.00 4 ARG A O 8
ATOM 11789 N N . ARG A 1 32 ? -11.980 5.378 -2.282 1.00 0.00 5 ARG A N 8
ATOM 11790 C CA . ARG A 1 32 ? -12.740 4.595 -3.306 1.00 0.00 5 ARG A CA 8
ATOM 11791 C C . ARG A 1 32 ? -11.939 3.348 -3.675 1.00 0.00 5 ARG A C 8
ATOM 11792 O O . ARG A 1 32 ? -12.467 2.257 -3.775 1.00 0.00 5 ARG A O 8
ATOM 11813 N N . HIS A 1 33 ? -10.655 3.515 -3.866 1.00 0.00 6 HIS A N 8
ATOM 11814 C CA . HIS A 1 33 ? -9.782 2.360 -4.217 1.00 0.00 6 HIS A CA 8
ATOM 11815 C C . HIS A 1 33 ? -9.813 1.339 -3.079 1.00 0.00 6 HIS A C 8
ATOM 11816 O O . HIS A 1 33 ? -9.961 0.155 -3.301 1.00 0.00 6 HIS A O 8
ATOM 11830 N N . LEU A 1 34 ? -9.692 1.799 -1.860 1.00 0.00 7 LEU A N 8
ATOM 11831 C CA . LEU A 1 34 ? -9.722 0.870 -0.694 1.00 0.00 7 LEU A CA 8
ATOM 11832 C C . LEU A 1 34 ? -11.046 0.113 -0.662 1.00 0.00 7 LEU A C 8
ATOM 11833 O O . LEU A 1 34 ? -11.064 -1.088 -0.578 1.00 0.00 7 LEU A O 8
ATOM 11849 N N . ASP A 1 35 ? -12.155 0.810 -0.726 1.00 0.00 8 ASP A N 8
ATOM 11850 C CA . ASP A 1 35 ? -13.484 0.119 -0.683 1.00 0.00 8 ASP A CA 8
ATOM 11851 C C . ASP A 1 35 ? -13.617 -0.870 -1.841 1.00 0.00 8 ASP A C 8
ATOM 11852 O O . ASP A 1 35 ? -14.006 -2.005 -1.654 1.00 0.00 8 ASP A O 8
ATOM 11861 N N . SER A 1 36 ? -13.277 -0.446 -3.026 1.00 0.00 9 SER A N 8
ATOM 11862 C CA . SER A 1 36 ? -13.359 -1.355 -4.207 1.00 0.00 9 SER A CA 8
ATOM 11863 C C . SER A 1 36 ? -12.452 -2.556 -3.964 1.00 0.00 9 SER A C 8
ATOM 11864 O O . SER A 1 36 ? -12.851 -3.697 -4.135 1.00 0.00 9 SER A O 8
ATOM 11872 N N . VAL A 1 37 ? -11.241 -2.312 -3.537 1.00 0.00 10 VAL A N 8
ATOM 11873 C CA . VAL A 1 37 ? -10.318 -3.442 -3.249 1.00 0.00 10 VAL A CA 8
ATOM 11874 C C . VAL A 1 37 ? -10.821 -4.186 -2.011 1.00 0.00 10 VAL A C 8
ATOM 11875 O O . VAL A 1 37 ? -10.761 -5.390 -1.948 1.00 0.00 10 VAL A O 8
ATOM 11888 N N . LEU A 1 38 ? -11.333 -3.479 -1.039 1.00 0.00 11 LEU A N 8
ATOM 11889 C CA . LEU A 1 38 ? -11.856 -4.154 0.187 1.00 0.00 11 LEU A CA 8
ATOM 11890 C C . LEU A 1 38 ? -12.937 -5.145 -0.213 1.00 0.00 11 LEU A C 8
ATOM 11891 O O . LEU A 1 38 ? -12.951 -6.279 0.227 1.00 0.00 11 LEU A O 8
ATOM 11907 N N . GLN A 1 39 ? -13.843 -4.723 -1.047 1.00 0.00 12 GLN A N 8
ATOM 11908 C CA . GLN A 1 39 ? -14.931 -5.653 -1.480 1.00 0.00 12 GLN A CA 8
ATOM 11909 C C . GLN A 1 39 ? -14.338 -6.780 -2.343 1.00 0.00 12 GLN A C 8
ATOM 11910 O O . GLN A 1 39 ? -14.659 -7.945 -2.174 1.00 0.00 12 GLN A O 8
ATOM 11924 N N . GLN A 1 40 ? -13.487 -6.430 -3.274 1.00 0.00 13 GLN A N 8
ATOM 11925 C CA . GLN A 1 40 ? -12.867 -7.449 -4.182 1.00 0.00 13 GLN A CA 8
ATOM 11926 C C . GLN A 1 40 ? -11.806 -8.316 -3.486 1.00 0.00 13 GLN A C 8
ATOM 11927 O O . GLN A 1 40 ? -11.685 -9.481 -3.782 1.00 0.00 13 GLN A O 8
ATOM 11941 N N . LEU A 1 41 ? -11.002 -7.766 -2.607 1.00 0.00 14 LEU A N 8
ATOM 11942 C CA . LEU A 1 41 ? -9.916 -8.591 -1.964 1.00 0.00 14 LEU A CA 8
ATOM 11943 C C . LEU A 1 41 ? -10.461 -9.888 -1.349 1.00 0.00 14 LEU A C 8
ATOM 11944 O O . LEU A 1 41 ? -9.789 -10.900 -1.345 1.00 0.00 14 LEU A O 8
ATOM 11960 N N . GLN A 1 42 ? -11.656 -9.877 -0.825 1.00 0.00 15 GLN A N 8
ATOM 11961 C CA . GLN A 1 42 ? -12.196 -11.129 -0.223 1.00 0.00 15 GLN A CA 8
ATOM 11962 C C . GLN A 1 42 ? -12.669 -12.088 -1.315 1.00 0.00 15 GLN A C 8
ATOM 11963 O O . GLN A 1 42 ? -12.539 -13.290 -1.192 1.00 0.00 15 GLN A O 8
ATOM 11977 N N . THR A 1 43 ? -13.214 -11.574 -2.382 1.00 0.00 16 THR A N 8
ATOM 11978 C CA . THR A 1 43 ? -13.689 -12.458 -3.475 1.00 0.00 16 THR A CA 8
ATOM 11979 C C . THR A 1 43 ? -12.558 -12.731 -4.482 1.00 0.00 16 THR A C 8
ATOM 11980 O O . THR A 1 43 ? -12.511 -13.777 -5.104 1.00 0.00 16 THR A O 8
ATOM 11991 N N . GLU A 1 44 ? -11.661 -11.800 -4.665 1.00 0.00 17 GLU A N 8
ATOM 11992 C CA . GLU A 1 44 ? -10.560 -12.010 -5.655 1.00 0.00 17 GLU A CA 8
ATOM 11993 C C . GLU A 1 44 ? -9.310 -12.587 -4.993 1.00 0.00 17 GLU A C 8
ATOM 11994 O O . GLU A 1 44 ? -8.210 -12.440 -5.499 1.00 0.00 17 GLU A O 8
ATOM 12006 N N . VAL A 1 45 ? -9.455 -13.234 -3.875 1.00 0.00 18 VAL A N 8
ATOM 12007 C CA . VAL A 1 45 ? -8.251 -13.795 -3.195 1.00 0.00 18 VAL A CA 8
ATOM 12008 C C . VAL A 1 45 ? -7.716 -15.031 -3.915 1.00 0.00 18 VAL A C 8
ATOM 12009 O O . VAL A 1 45 ? -6.557 -15.360 -3.793 1.00 0.00 18 VAL A O 8
ATOM 12022 N N . TYR A 1 46 ? -8.537 -15.730 -4.637 1.00 0.00 19 TYR A N 8
ATOM 12023 C CA . TYR A 1 46 ? -8.032 -16.954 -5.323 1.00 0.00 19 TYR A CA 8
ATOM 12024 C C . TYR A 1 46 ? -6.781 -16.661 -6.153 1.00 0.00 19 TYR A C 8
ATOM 12025 O O . TYR A 1 46 ? -5.727 -17.224 -5.934 1.00 0.00 19 TYR A O 8
ATOM 12043 N N . ARG A 1 47 ? -6.882 -15.755 -7.037 1.00 0.00 20 ARG A N 8
ATOM 12044 C CA . ARG A 1 47 ? -5.706 -15.336 -7.859 1.00 0.00 20 ARG A CA 8
ATOM 12045 C C . ARG A 1 47 ? -4.959 -14.205 -7.147 1.00 0.00 20 ARG A C 8
ATOM 12046 O O . ARG A 1 47 ? -3.753 -14.090 -7.217 1.00 0.00 20 ARG A O 8
ATOM 12067 N N . GLY A 1 48 ? -5.694 -13.357 -6.487 1.00 0.00 21 GLY A N 8
ATOM 12068 C CA . GLY A 1 48 ? -5.088 -12.190 -5.780 1.00 0.00 21 GLY A CA 8
ATOM 12069 C C . GLY A 1 48 ? -4.321 -12.619 -4.524 1.00 0.00 21 GLY A C 8
ATOM 12070 O O . GLY A 1 48 ? -3.590 -11.829 -3.960 1.00 0.00 21 GLY A O 8
ATOM 12074 N N . ALA A 1 49 ? -4.464 -13.842 -4.071 1.00 0.00 22 ALA A N 8
ATOM 12075 C CA . ALA A 1 49 ? -3.719 -14.265 -2.842 1.00 0.00 22 ALA A CA 8
ATOM 12076 C C . ALA A 1 49 ? -2.217 -14.070 -3.042 1.00 0.00 22 ALA A C 8
ATOM 12077 O O . ALA A 1 49 ? -1.466 -14.004 -2.086 1.00 0.00 22 ALA A O 8
ATOM 12084 N N . GLN A 1 50 ? -1.765 -13.983 -4.270 1.00 0.00 23 GLN A N 8
ATOM 12085 C CA . GLN A 1 50 ? -0.315 -13.795 -4.501 1.00 0.00 23 GLN A CA 8
ATOM 12086 C C . GLN A 1 50 ? 0.015 -12.354 -4.899 1.00 0.00 23 GLN A C 8
ATOM 12087 O O . GLN A 1 50 ? 1.169 -11.989 -4.989 1.00 0.00 23 GLN A O 8
ATOM 12101 N N . THR A 1 51 ? -0.964 -11.529 -5.144 1.00 0.00 24 THR A N 8
ATOM 12102 C CA . THR A 1 51 ? -0.639 -10.118 -5.516 1.00 0.00 24 THR A CA 8
ATOM 12103 C C . THR A 1 51 ? -1.849 -9.168 -5.466 1.00 0.00 24 THR A C 8
ATOM 12104 O O . THR A 1 51 ? -1.901 -8.196 -6.197 1.00 0.00 24 THR A O 8
ATOM 12115 N N . LEU A 1 52 ? -2.797 -9.385 -4.598 1.00 0.00 25 LEU A N 8
ATOM 12116 C CA . LEU A 1 52 ? -3.940 -8.426 -4.536 1.00 0.00 25 LEU A CA 8
ATOM 12117 C C . LEU A 1 52 ? -3.457 -7.229 -3.733 1.00 0.00 25 LEU A C 8
ATOM 12118 O O . LEU A 1 52 ? -3.015 -7.364 -2.610 1.00 0.00 25 LEU A O 8
ATOM 12134 N N . TYR A 1 53 ? -3.478 -6.072 -4.315 1.00 0.00 26 TYR A N 8
ATOM 12135 C CA . TYR A 1 53 ? -2.947 -4.875 -3.602 1.00 0.00 26 TYR A CA 8
ATOM 12136 C C . TYR A 1 53 ? -4.067 -3.939 -3.126 1.00 0.00 26 TYR A C 8
ATOM 12137 O O . TYR A 1 53 ? -4.908 -3.505 -3.894 1.00 0.00 26 TYR A O 8
ATOM 12155 N N . VAL A 1 54 ? -4.041 -3.606 -1.854 1.00 0.00 27 VAL A N 8
ATOM 12156 C CA . VAL A 1 54 ? -5.043 -2.665 -1.279 1.00 0.00 27 VAL A CA 8
ATOM 12157 C C . VAL A 1 54 ? -4.313 -1.366 -0.895 1.00 0.00 27 VAL A C 8
ATOM 12158 O O . VAL A 1 54 ? -3.191 -1.401 -0.418 1.00 0.00 27 VAL A O 8
ATOM 12171 N N . PRO A 1 55 ? -4.951 -0.267 -1.161 1.00 0.00 28 PRO A N 8
ATOM 12172 C CA . PRO A 1 55 ? -4.352 1.057 -0.892 1.00 0.00 28 PRO A CA 8
ATOM 12173 C C . PRO A 1 55 ? -4.615 1.539 0.546 1.00 0.00 28 PRO A C 8
ATOM 12174 O O . PRO A 1 55 ? -5.697 1.388 1.075 1.00 0.00 28 PRO A O 8
ATOM 12185 N N . ASN A 1 56 ? -3.637 2.155 1.164 1.00 0.00 29 ASN A N 8
ATOM 12186 C CA . ASN A 1 56 ? -3.829 2.697 2.551 1.00 0.00 29 ASN A CA 8
ATOM 12187 C C . ASN A 1 56 ? -4.258 4.162 2.430 1.00 0.00 29 ASN A C 8
ATOM 12188 O O . ASN A 1 56 ? -3.609 4.933 1.744 1.00 0.00 29 ASN A O 8
ATOM 12199 N N . CYS A 1 57 ? -5.331 4.567 3.059 1.00 0.00 30 CYS A N 8
ATOM 12200 C CA . CYS A 1 57 ? -5.759 5.993 2.908 1.00 0.00 30 CYS A CA 8
ATOM 12201 C C . CYS A 1 57 ? -5.706 6.779 4.222 1.00 0.00 30 CYS A C 8
ATOM 12202 O O . CYS A 1 57 ? -6.009 6.275 5.288 1.00 0.00 30 CYS A O 8
ATOM 12209 N N . ASP A 1 58 ? -5.359 8.034 4.112 1.00 0.00 31 ASP A N 8
ATOM 12210 C CA . ASP A 1 58 ? -5.305 8.946 5.296 1.00 0.00 31 ASP A CA 8
ATOM 12211 C C . ASP A 1 58 ? -6.633 9.687 5.432 1.00 0.00 31 ASP A C 8
ATOM 12212 O O . ASP A 1 58 ? -7.519 9.554 4.604 1.00 0.00 31 ASP A O 8
ATOM 12221 N N . HIS A 1 59 ? -6.778 10.462 6.478 1.00 0.00 32 HIS A N 8
ATOM 12222 C CA . HIS A 1 59 ? -8.045 11.233 6.696 1.00 0.00 32 HIS A CA 8
ATOM 12223 C C . HIS A 1 59 ? -8.446 12.010 5.429 1.00 0.00 32 HIS A C 8
ATOM 12224 O O . HIS A 1 59 ? -9.607 12.315 5.235 1.00 0.00 32 HIS A O 8
ATOM 12238 N N . ARG A 1 60 ? -7.505 12.323 4.567 1.00 0.00 33 ARG A N 8
ATOM 12239 C CA . ARG A 1 60 ? -7.859 13.065 3.312 1.00 0.00 33 ARG A CA 8
ATOM 12240 C C . ARG A 1 60 ? -8.243 12.099 2.164 1.00 0.00 33 ARG A C 8
ATOM 12241 O O . ARG A 1 60 ? -8.382 12.510 1.029 1.00 0.00 33 ARG A O 8
ATOM 12262 N N . GLY A 1 61 ? -8.471 10.833 2.460 1.00 0.00 34 GLY A N 8
ATOM 12263 C CA . GLY A 1 61 ? -8.915 9.853 1.410 1.00 0.00 34 GLY A CA 8
ATOM 12264 C C . GLY A 1 61 ? -7.849 9.546 0.355 1.00 0.00 34 GLY A C 8
ATOM 12265 O O . GLY A 1 61 ? -8.111 8.782 -0.559 1.00 0.00 34 GLY A O 8
ATOM 12269 N N . PHE A 1 62 ? -6.676 10.095 0.448 1.00 0.00 35 PHE A N 8
ATOM 12270 C CA . PHE A 1 62 ? -5.628 9.776 -0.576 1.00 0.00 35 PHE A CA 8
ATOM 12271 C C . PHE A 1 62 ? -4.840 8.531 -0.137 1.00 0.00 35 PHE A C 8
ATOM 12272 O O . PHE A 1 62 ? -5.116 7.956 0.897 1.00 0.00 35 PHE A O 8
ATOM 12289 N N . TYR A 1 63 ? -3.856 8.117 -0.900 1.00 0.00 36 TYR A N 8
ATOM 12290 C CA . TYR A 1 63 ? -3.042 6.914 -0.496 1.00 0.00 36 TYR A CA 8
ATOM 12291 C C . TYR A 1 63 ? -1.954 7.410 0.445 1.00 0.00 36 TYR A C 8
ATOM 12292 O O . TYR A 1 63 ? -0.951 7.921 0.001 1.00 0.00 36 TYR A O 8
ATOM 12310 N N . ARG A 1 64 ? -2.169 7.367 1.732 1.00 0.00 37 ARG A N 8
ATOM 12311 C CA . ARG A 1 64 ? -1.147 7.967 2.629 1.00 0.00 37 ARG A CA 8
ATOM 12312 C C . ARG A 1 64 ? 0.122 7.153 2.859 1.00 0.00 37 ARG A C 8
ATOM 12313 O O . ARG A 1 64 ? 1.206 7.615 2.577 1.00 0.00 37 ARG A O 8
ATOM 12334 N N . LYS A 1 65 ? 0.024 6.009 3.457 1.00 0.00 38 LYS A N 8
ATOM 12335 C CA . LYS A 1 65 ? 1.273 5.268 3.783 1.00 0.00 38 LYS A CA 8
ATOM 12336 C C . LYS A 1 65 ? 1.700 4.141 2.829 1.00 0.00 38 LYS A C 8
ATOM 12337 O O . LYS A 1 65 ? 2.824 4.096 2.384 1.00 0.00 38 LYS A O 8
ATOM 12356 N N . ARG A 1 66 ? 0.853 3.175 2.611 1.00 0.00 39 ARG A N 8
ATOM 12357 C CA . ARG A 1 66 ? 1.295 1.999 1.805 1.00 0.00 39 ARG A CA 8
ATOM 12358 C C . ARG A 1 66 ? 0.472 1.693 0.564 1.00 0.00 39 ARG A C 8
ATOM 12359 O O . ARG A 1 66 ? -0.728 1.901 0.505 1.00 0.00 39 ARG A O 8
ATOM 12380 N N . GLN A 1 67 ? 1.126 1.028 -0.338 1.00 0.00 40 GLN A N 8
ATOM 12381 C CA . GLN A 1 67 ? 0.469 0.462 -1.533 1.00 0.00 40 GLN A CA 8
ATOM 12382 C C . GLN A 1 67 ? 1.200 -0.870 -1.720 1.00 0.00 40 GLN A C 8
ATOM 12383 O O . GLN A 1 67 ? 2.398 -0.882 -1.935 1.00 0.00 40 GLN A O 8
ATOM 12397 N N . CYS A 1 68 ? 0.547 -1.985 -1.574 1.00 0.00 41 CYS A N 8
ATOM 12398 C CA . CYS A 1 68 ? 1.306 -3.268 -1.685 1.00 0.00 41 CYS A CA 8
ATOM 12399 C C . CYS A 1 68 ? 0.496 -4.392 -2.302 1.00 0.00 41 CYS A C 8
ATOM 12400 O O . CYS A 1 68 ? -0.671 -4.548 -2.015 1.00 0.00 41 CYS A O 8
ATOM 12407 N N . ARG A 1 69 ? 1.137 -5.232 -3.068 1.00 0.00 42 ARG A N 8
ATOM 12408 C CA . ARG A 1 69 ? 0.436 -6.421 -3.623 1.00 0.00 42 ARG A CA 8
ATOM 12409 C C . ARG A 1 69 ? 0.481 -7.484 -2.523 1.00 0.00 42 ARG A C 8
ATOM 12410 O O . ARG A 1 69 ? 1.482 -7.620 -1.844 1.00 0.00 42 ARG A O 8
ATOM 12431 N N . SER A 1 70 ? -0.578 -8.201 -2.309 1.00 0.00 43 SER A N 8
ATOM 12432 C CA . SER A 1 70 ? -0.572 -9.217 -1.204 1.00 0.00 43 SER A CA 8
ATOM 12433 C C . SER A 1 70 ? -0.223 -10.588 -1.751 1.00 0.00 43 SER A C 8
ATOM 12434 O O . SER A 1 70 ? -0.893 -11.096 -2.622 1.00 0.00 43 SER A O 8
ATOM 12442 N N . SER A 1 71 ? 0.816 -11.187 -1.249 1.00 0.00 44 SER A N 8
ATOM 12443 C CA . SER A 1 71 ? 1.214 -12.527 -1.754 1.00 0.00 44 SER A CA 8
ATOM 12444 C C . SER A 1 71 ? 1.517 -13.487 -0.604 1.00 0.00 44 SER A C 8
ATOM 12445 O O . SER A 1 71 ? 2.257 -13.165 0.314 1.00 0.00 44 SER A O 8
ATOM 12453 N N . GLN A 1 72 ? 0.982 -14.679 -0.662 1.00 0.00 45 GLN A N 8
ATOM 12454 C CA . GLN A 1 72 ? 1.268 -15.679 0.410 1.00 0.00 45 GLN A CA 8
ATOM 12455 C C . GLN A 1 72 ? 2.771 -15.990 0.402 1.00 0.00 45 GLN A C 8
ATOM 12456 O O . GLN A 1 72 ? 3.368 -16.266 1.424 1.00 0.00 45 GLN A O 8
ATOM 12470 N N . GLY A 1 73 ? 3.390 -15.900 -0.747 1.00 0.00 46 GLY A N 8
ATOM 12471 C CA . GLY A 1 73 ? 4.847 -16.136 -0.858 1.00 0.00 46 GLY A CA 8
ATOM 12472 C C . GLY A 1 73 ? 5.472 -14.834 -1.334 1.00 0.00 46 GLY A C 8
ATOM 12473 O O . GLY A 1 73 ? 4.892 -14.112 -2.120 1.00 0.00 46 GLY A O 8
ATOM 12477 N N . GLN A 1 74 ? 6.633 -14.508 -0.865 1.00 0.00 47 GLN A N 8
ATOM 12478 C CA . GLN A 1 74 ? 7.269 -13.217 -1.289 1.00 0.00 47 GLN A CA 8
ATOM 12479 C C . GLN A 1 74 ? 7.909 -13.325 -2.687 1.00 0.00 47 GLN A C 8
ATOM 12480 O O . GLN A 1 74 ? 8.891 -12.664 -2.969 1.00 0.00 47 GLN A O 8
ATOM 12494 N N . ARG A 1 75 ? 7.350 -14.118 -3.572 1.00 0.00 48 ARG A N 8
ATOM 12495 C CA . ARG A 1 75 ? 7.921 -14.220 -4.952 1.00 0.00 48 ARG A CA 8
ATOM 12496 C C . ARG A 1 75 ? 7.419 -13.053 -5.802 1.00 0.00 48 ARG A C 8
ATOM 12497 O O . ARG A 1 75 ? 8.115 -12.559 -6.668 1.00 0.00 48 ARG A O 8
ATOM 12518 N N . ARG A 1 76 ? 6.214 -12.621 -5.552 1.00 0.00 49 ARG A N 8
ATOM 12519 C CA . ARG A 1 76 ? 5.633 -11.484 -6.328 1.00 0.00 49 ARG A CA 8
ATOM 12520 C C . ARG A 1 76 ? 5.125 -10.384 -5.388 1.00 0.00 49 ARG A C 8
ATOM 12521 O O . ARG A 1 76 ? 4.727 -10.639 -4.265 1.00 0.00 49 ARG A O 8
ATOM 12542 N N . GLY A 1 77 ? 5.130 -9.166 -5.856 1.00 0.00 50 GLY A N 8
ATOM 12543 C CA . GLY A 1 77 ? 4.651 -8.004 -5.043 1.00 0.00 50 GLY A CA 8
ATOM 12544 C C . GLY A 1 77 ? 4.504 -6.813 -5.996 1.00 0.00 50 GLY A C 8
ATOM 12545 O O . GLY A 1 77 ? 3.859 -6.946 -7.022 1.00 0.00 50 GLY A O 8
ATOM 12549 N N . PRO A 1 78 ? 5.156 -5.706 -5.693 1.00 0.00 51 PRO A N 8
ATOM 12550 C CA . PRO A 1 78 ? 5.948 -5.508 -4.454 1.00 0.00 51 PRO A CA 8
ATOM 12551 C C . PRO A 1 78 ? 5.205 -4.569 -3.489 1.00 0.00 51 PRO A C 8
ATOM 12552 O O . PRO A 1 78 ? 4.377 -3.784 -3.905 1.00 0.00 51 PRO A O 8
ATOM 12563 N N . CYS A 1 79 ? 5.517 -4.593 -2.222 1.00 0.00 52 CYS A N 8
ATOM 12564 C CA . CYS A 1 79 ? 4.854 -3.627 -1.285 1.00 0.00 52 CYS A CA 8
ATOM 12565 C C . CYS A 1 79 ? 5.740 -2.390 -1.192 1.00 0.00 52 CYS A C 8
ATOM 12566 O O . CYS A 1 79 ? 6.954 -2.498 -1.132 1.00 0.00 52 CYS A O 8
ATOM 12573 N N . TRP A 1 80 ? 5.172 -1.221 -1.180 1.00 0.00 53 TRP A N 8
ATOM 12574 C CA . TRP A 1 80 ? 6.031 -0.008 -1.096 1.00 0.00 53 TRP A CA 8
ATOM 12575 C C . TRP A 1 80 ? 5.342 1.118 -0.312 1.00 0.00 53 TRP A C 8
ATOM 12576 O O . TRP A 1 80 ? 4.127 1.218 -0.283 1.00 0.00 53 TRP A O 8
ATOM 12597 N N . CYS A 1 81 ? 6.118 1.966 0.318 1.00 0.00 54 CYS A N 8
ATOM 12598 C CA . CYS A 1 81 ? 5.529 3.106 1.092 1.00 0.00 54 CYS A CA 8
ATOM 12599 C C . CYS A 1 81 ? 5.154 4.205 0.101 1.00 0.00 54 CYS A C 8
ATOM 12600 O O . CYS A 1 81 ? 5.686 4.255 -0.992 1.00 0.00 54 CYS A O 8
ATOM 12607 N N . VAL A 1 82 ? 4.242 5.069 0.441 1.00 0.00 55 VAL A N 8
ATOM 12608 C CA . VAL A 1 82 ? 3.849 6.136 -0.531 1.00 0.00 55 VAL A CA 8
ATOM 12609 C C . VAL A 1 82 ? 3.600 7.465 0.180 1.00 0.00 55 VAL A C 8
ATOM 12610 O O . VAL A 1 82 ? 3.481 7.515 1.388 1.00 0.00 55 VAL A O 8
ATOM 12623 N N . ASP A 1 83 ? 3.492 8.535 -0.567 1.00 0.00 56 ASP A N 8
ATOM 12624 C CA . ASP A 1 83 ? 3.200 9.856 0.048 1.00 0.00 56 ASP A CA 8
ATOM 12625 C C . ASP A 1 83 ? 1.714 10.141 -0.183 1.00 0.00 56 ASP A C 8
ATOM 12626 O O . ASP A 1 83 ? 1.022 9.350 -0.786 1.00 0.00 56 ASP A O 8
ATOM 12635 N N . ARG A 1 84 ? 1.227 11.247 0.284 1.00 0.00 57 ARG A N 8
ATOM 12636 C CA . ARG A 1 84 ? -0.232 11.581 0.107 1.00 0.00 57 ARG A CA 8
ATOM 12637 C C . ARG A 1 84 ? -0.709 11.402 -1.350 1.00 0.00 57 ARG A C 8
ATOM 12638 O O . ARG A 1 84 ? -1.863 11.116 -1.593 1.00 0.00 57 ARG A O 8
ATOM 12659 N N . MET A 1 85 ? 0.151 11.572 -2.318 1.00 0.00 58 MET A N 8
ATOM 12660 C CA . MET A 1 85 ? -0.282 11.409 -3.747 1.00 0.00 58 MET A CA 8
ATOM 12661 C C . MET A 1 85 ? -0.160 9.947 -4.179 1.00 0.00 58 MET A C 8
ATOM 12662 O O . MET A 1 85 ? -0.782 9.524 -5.137 1.00 0.00 58 MET A O 8
ATOM 12676 N N . GLY A 1 86 ? 0.632 9.177 -3.489 1.00 0.00 59 GLY A N 8
ATOM 12677 C CA . GLY A 1 86 ? 0.790 7.742 -3.860 1.00 0.00 59 GLY A CA 8
ATOM 12678 C C . GLY A 1 86 ? 2.155 7.506 -4.509 1.00 0.00 59 GLY A C 8
ATOM 12679 O O . GLY A 1 86 ? 2.347 6.529 -5.207 1.00 0.00 59 GLY A O 8
ATOM 12683 N N . LYS A 1 87 ? 3.117 8.371 -4.287 1.00 0.00 60 LYS A N 8
ATOM 12684 C CA . LYS A 1 87 ? 4.448 8.153 -4.885 1.00 0.00 60 LYS A CA 8
ATOM 12685 C C . LYS A 1 87 ? 5.133 7.014 -4.136 1.00 0.00 60 LYS A C 8
ATOM 12686 O O . LYS A 1 87 ? 5.246 7.038 -2.930 1.00 0.00 60 LYS A O 8
ATOM 12705 N N . SER A 1 88 ? 5.566 6.016 -4.836 1.00 0.00 61 SER A N 8
ATOM 12706 C CA . SER A 1 88 ? 6.213 4.851 -4.167 1.00 0.00 61 SER A CA 8
ATOM 12707 C C . SER A 1 88 ? 7.553 5.242 -3.528 1.00 0.00 61 SER A C 8
ATOM 12708 O O . SER A 1 88 ? 8.540 5.453 -4.206 1.00 0.00 61 SER A O 8
ATOM 12716 N N . LEU A 1 89 ? 7.588 5.309 -2.224 1.00 0.00 62 LEU A N 8
ATOM 12717 C CA . LEU A 1 89 ? 8.851 5.643 -1.506 1.00 0.00 62 LEU A CA 8
ATOM 12718 C C . LEU A 1 89 ? 9.574 4.325 -1.192 1.00 0.00 62 LEU A C 8
ATOM 12719 O O . LEU A 1 89 ? 9.145 3.584 -0.325 1.00 0.00 62 LEU A O 8
ATOM 12735 N N . PRO A 1 90 ? 10.626 4.055 -1.924 1.00 0.00 63 PRO A N 8
ATOM 12736 C CA . PRO A 1 90 ? 11.385 2.791 -1.729 1.00 0.00 63 PRO A CA 8
ATOM 12737 C C . PRO A 1 90 ? 12.095 2.753 -0.370 1.00 0.00 63 PRO A C 8
ATOM 12738 O O . PRO A 1 90 ? 11.894 1.842 0.411 1.00 0.00 63 PRO A O 8
ATOM 12749 N N . GLY A 1 91 ? 12.932 3.718 -0.085 1.00 0.00 64 GLY A N 8
ATOM 12750 C CA . GLY A 1 91 ? 13.658 3.708 1.220 1.00 0.00 64 GLY A CA 8
ATOM 12751 C C . GLY A 1 91 ? 14.396 2.372 1.360 1.00 0.00 64 GLY A C 8
ATOM 12752 O O . GLY A 1 91 ? 14.812 1.780 0.375 1.00 0.00 64 GLY A O 8
ATOM 12756 N N . SER A 1 92 ? 14.551 1.877 2.558 1.00 0.00 65 SER A N 8
ATOM 12757 C CA . SER A 1 92 ? 15.247 0.566 2.731 1.00 0.00 65 SER A CA 8
ATOM 12758 C C . SER A 1 92 ? 14.273 -0.466 3.315 1.00 0.00 65 SER A C 8
ATOM 12759 O O . SER A 1 92 ? 13.867 -0.353 4.458 1.00 0.00 65 SER A O 8
ATOM 12767 N N . PRO A 1 93 ? 13.930 -1.446 2.509 1.00 0.00 66 PRO A N 8
ATOM 12768 C CA . PRO A 1 93 ? 12.991 -2.514 2.954 1.00 0.00 66 PRO A CA 8
ATOM 12769 C C . PRO A 1 93 ? 13.651 -3.442 3.987 1.00 0.00 66 PRO A C 8
ATOM 12770 O O . PRO A 1 93 ? 12.997 -4.272 4.587 1.00 0.00 66 PRO A O 8
ATOM 12781 N N . ASP A 1 94 ? 14.935 -3.307 4.204 1.00 0.00 67 ASP A N 8
ATOM 12782 C CA . ASP A 1 94 ? 15.630 -4.176 5.203 1.00 0.00 67 ASP A CA 8
ATOM 12783 C C . ASP A 1 94 ? 15.588 -3.538 6.599 1.00 0.00 67 ASP A C 8
ATOM 12784 O O . ASP A 1 94 ? 16.349 -3.904 7.474 1.00 0.00 67 ASP A O 8
ATOM 12793 N N . GLY A 1 95 ? 14.709 -2.599 6.815 1.00 0.00 68 GLY A N 8
ATOM 12794 C CA . GLY A 1 95 ? 14.609 -1.945 8.134 1.00 0.00 68 GLY A CA 8
ATOM 12795 C C . GLY A 1 95 ? 13.151 -1.966 8.550 1.00 0.00 68 GLY A C 8
ATOM 12796 O O . GLY A 1 95 ? 12.300 -1.370 7.915 1.00 0.00 68 GLY A O 8
ATOM 12800 N N . ASN A 1 96 ? 12.852 -2.665 9.596 1.00 0.00 69 ASN A N 8
ATOM 12801 C CA . ASN A 1 96 ? 11.439 -2.750 10.065 1.00 0.00 69 ASN A CA 8
ATOM 12802 C C . ASN A 1 96 ? 10.994 -1.368 10.542 1.00 0.00 69 ASN A C 8
ATOM 12803 O O . ASN A 1 96 ? 11.218 -0.981 11.673 1.00 0.00 69 ASN A O 8
ATOM 12814 N N . GLY A 1 97 ? 10.386 -0.621 9.667 1.00 0.00 70 GLY A N 8
ATOM 12815 C CA . GLY A 1 97 ? 9.934 0.749 10.029 1.00 0.00 70 GLY A CA 8
ATOM 12816 C C . GLY A 1 97 ? 9.991 1.651 8.791 1.00 0.00 70 GLY A C 8
ATOM 12817 O O . GLY A 1 97 ? 9.147 2.509 8.609 1.00 0.00 70 GLY A O 8
ATOM 12821 N N . SER A 1 98 ? 10.969 1.468 7.932 1.00 0.00 71 SER A N 8
ATOM 12822 C CA . SER A 1 98 ? 11.062 2.324 6.704 1.00 0.00 71 SER A CA 8
ATOM 12823 C C . SER A 1 98 ? 9.904 2.008 5.747 1.00 0.00 71 SER A C 8
ATOM 12824 O O . SER A 1 98 ? 9.481 2.850 4.978 1.00 0.00 71 SER A O 8
ATOM 12832 N N . SER A 1 99 ? 9.384 0.804 5.787 1.00 0.00 72 SER A N 8
ATOM 12833 C CA . SER A 1 99 ? 8.251 0.446 4.877 1.00 0.00 72 SER A CA 8
ATOM 12834 C C . SER A 1 99 ? 6.980 1.216 5.271 1.00 0.00 72 SER A C 8
ATOM 12835 O O . SER A 1 99 ? 6.045 1.314 4.495 1.00 0.00 72 SER A O 8
ATOM 12843 N N . SER A 1 100 ? 6.932 1.766 6.456 1.00 0.00 73 SER A N 8
ATOM 12844 C CA . SER A 1 100 ? 5.722 2.536 6.871 1.00 0.00 73 SER A CA 8
ATOM 12845 C C . SER A 1 100 ? 5.955 4.029 6.613 1.00 0.00 73 SER A C 8
ATOM 12846 O O . SER A 1 100 ? 7.053 4.446 6.301 1.00 0.00 73 SER A O 8
ATOM 12854 N N . CYS A 1 101 ? 4.931 4.834 6.719 1.00 0.00 74 CYS A N 8
ATOM 12855 C CA . CYS A 1 101 ? 5.089 6.296 6.459 1.00 0.00 74 CYS A CA 8
ATOM 12856 C C . CYS A 1 101 ? 4.162 7.092 7.393 1.00 0.00 74 CYS A C 8
ATOM 12857 O O . CYS A 1 101 ? 3.018 6.723 7.588 1.00 0.00 74 CYS A O 8
ATOM 12864 N N . PRO A 1 102 ? 4.701 8.142 7.970 1.00 0.00 75 PRO A N 8
ATOM 12865 C CA . PRO A 1 102 ? 3.931 8.981 8.927 1.00 0.00 75 PRO A CA 8
ATOM 12866 C C . PRO A 1 102 ? 3.143 10.117 8.255 1.00 0.00 75 PRO A C 8
ATOM 12867 O O . PRO A 1 102 ? 2.005 10.377 8.602 1.00 0.00 75 PRO A O 8
ATOM 12878 N N . THR A 1 103 ? 3.759 10.834 7.357 1.00 0.00 76 THR A N 8
ATOM 12879 C CA . THR A 1 103 ? 3.078 12.003 6.715 1.00 0.00 76 THR A CA 8
ATOM 12880 C C . THR A 1 103 ? 1.745 11.634 6.031 1.00 0.00 76 THR A C 8
ATOM 12881 O O . THR A 1 103 ? 1.295 10.502 6.043 1.00 0.00 76 THR A O 8
ATOM 12892 N N . GLY A 1 104 ? 1.118 12.622 5.454 1.00 0.00 77 GLY A N 8
ATOM 12893 C CA . GLY A 1 104 ? -0.194 12.441 4.767 1.00 0.00 77 GLY A CA 8
ATOM 12894 C C . GLY A 1 104 ? -0.890 13.799 4.816 1.00 0.00 77 GLY A C 8
ATOM 12895 O O . GLY A 1 104 ? -0.688 14.637 3.955 1.00 0.00 77 GLY A O 8
ATOM 12899 N N . SER A 1 105 ? -1.642 14.061 5.850 1.00 0.00 78 SER A N 8
ATOM 12900 C CA . SER A 1 105 ? -2.276 15.405 5.982 1.00 0.00 78 SER A CA 8
ATOM 12901 C C . SER A 1 105 ? -1.222 16.350 6.577 1.00 0.00 78 SER A C 8
ATOM 12902 O O . SER A 1 105 ? -0.822 16.195 7.717 1.00 0.00 78 SER A O 8
ATOM 12910 N N . SER A 1 106 ? -0.742 17.295 5.808 1.00 0.00 79 SER A N 8
ATOM 12911 C CA . SER A 1 106 ? 0.320 18.229 6.317 1.00 0.00 79 SER A CA 8
ATOM 12912 C C . SER A 1 106 ? -0.032 18.817 7.694 1.00 0.00 79 SER A C 8
ATOM 12913 O O . SER A 1 106 ? 0.846 19.125 8.481 1.00 0.00 79 SER A O 8
ATOM 12921 N N . GLY A 1 107 ? -1.291 18.981 7.993 1.00 0.00 80 GLY A N 8
ATOM 12922 C CA . GLY A 1 107 ? -1.666 19.550 9.315 1.00 0.00 80 GLY A CA 8
ATOM 12923 C C . GLY A 1 107 ? -3.176 19.475 9.485 1.00 0.00 80 GLY A C 8
ATOM 12924 O O . GLY A 1 107 ? -3.824 20.471 9.246 1.00 0.00 80 GLY A O 8
ATOM 12929 N N . SER A 1 1 ? -36.890 32.451 -4.104 1.00 0.00 -27 SER A N 9
ATOM 12930 C CA . SER A 1 1 ? -37.260 32.676 -2.677 1.00 0.00 -27 SER A CA 9
ATOM 12931 C C . SER A 1 1 ? -36.230 33.594 -2.016 1.00 0.00 -27 SER A C 9
ATOM 12932 O O . SER A 1 1 ? -35.035 33.378 -2.130 1.00 0.00 -27 SER A O 9
ATOM 12942 N N . TYR A 1 2 ? -36.684 34.623 -1.341 1.00 0.00 -26 TYR A N 9
ATOM 12943 C CA . TYR A 1 2 ? -35.740 35.579 -0.677 1.00 0.00 -26 TYR A CA 9
ATOM 12944 C C . TYR A 1 2 ? -34.718 34.831 0.185 1.00 0.00 -26 TYR A C 9
ATOM 12945 O O . TYR A 1 2 ? -35.061 34.202 1.172 1.00 0.00 -26 TYR A O 9
ATOM 12963 N N . TYR A 1 3 ? -33.466 34.903 -0.180 1.00 0.00 -25 TYR A N 9
ATOM 12964 C CA . TYR A 1 3 ? -32.402 34.213 0.603 1.00 0.00 -25 TYR A CA 9
ATOM 12965 C C . TYR A 1 3 ? -31.403 35.258 1.104 1.00 0.00 -25 TYR A C 9
ATOM 12966 O O . TYR A 1 3 ? -30.817 35.988 0.324 1.00 0.00 -25 TYR A O 9
ATOM 12984 N N . HIS A 1 4 ? -31.223 35.356 2.393 1.00 0.00 -24 HIS A N 9
ATOM 12985 C CA . HIS A 1 4 ? -30.280 36.378 2.942 1.00 0.00 -24 HIS A CA 9
ATOM 12986 C C . HIS A 1 4 ? -28.829 35.948 2.737 1.00 0.00 -24 HIS A C 9
ATOM 12987 O O . HIS A 1 4 ? -28.069 36.615 2.066 1.00 0.00 -24 HIS A O 9
ATOM 13001 N N . HIS A 1 5 ? -28.431 34.842 3.315 1.00 0.00 -23 HIS A N 9
ATOM 13002 C CA . HIS A 1 5 ? -27.016 34.383 3.158 1.00 0.00 -23 HIS A CA 9
ATOM 13003 C C . HIS A 1 5 ? -26.961 32.868 2.920 1.00 0.00 -23 HIS A C 9
ATOM 13004 O O . HIS A 1 5 ? -27.972 32.233 2.693 1.00 0.00 -23 HIS A O 9
ATOM 13018 N N . HIS A 1 6 ? -25.782 32.290 2.972 1.00 0.00 -22 HIS A N 9
ATOM 13019 C CA . HIS A 1 6 ? -25.629 30.818 2.751 1.00 0.00 -22 HIS A CA 9
ATOM 13020 C C . HIS A 1 6 ? -26.359 30.378 1.473 1.00 0.00 -22 HIS A C 9
ATOM 13021 O O . HIS A 1 6 ? -27.127 29.431 1.474 1.00 0.00 -22 HIS A O 9
ATOM 13035 N N . HIS A 1 7 ? -26.107 31.046 0.374 1.00 0.00 -21 HIS A N 9
ATOM 13036 C CA . HIS A 1 7 ? -26.763 30.658 -0.912 1.00 0.00 -21 HIS A CA 9
ATOM 13037 C C . HIS A 1 7 ? -26.078 29.398 -1.464 1.00 0.00 -21 HIS A C 9
ATOM 13038 O O . HIS A 1 7 ? -25.548 29.396 -2.561 1.00 0.00 -21 HIS A O 9
ATOM 13052 N N . HIS A 1 8 ? -26.073 28.331 -0.705 1.00 0.00 -20 HIS A N 9
ATOM 13053 C CA . HIS A 1 8 ? -25.407 27.072 -1.165 1.00 0.00 -20 HIS A CA 9
ATOM 13054 C C . HIS A 1 8 ? -26.214 26.379 -2.272 1.00 0.00 -20 HIS A C 9
ATOM 13055 O O . HIS A 1 8 ? -26.541 25.208 -2.180 1.00 0.00 -20 HIS A O 9
ATOM 13069 N N . HIS A 1 9 ? -26.514 27.076 -3.335 1.00 0.00 -19 HIS A N 9
ATOM 13070 C CA . HIS A 1 9 ? -27.268 26.441 -4.454 1.00 0.00 -19 HIS A CA 9
ATOM 13071 C C . HIS A 1 9 ? -26.275 25.648 -5.306 1.00 0.00 -19 HIS A C 9
ATOM 13072 O O . HIS A 1 9 ? -25.948 26.022 -6.419 1.00 0.00 -19 HIS A O 9
ATOM 13086 N N . ASP A 1 10 ? -25.775 24.569 -4.763 1.00 0.00 -18 ASP A N 9
ATOM 13087 C CA . ASP A 1 10 ? -24.769 23.732 -5.487 1.00 0.00 -18 ASP A CA 9
ATOM 13088 C C . ASP A 1 10 ? -25.425 23.000 -6.663 1.00 0.00 -18 ASP A C 9
ATOM 13089 O O . ASP A 1 10 ? -25.564 21.790 -6.655 1.00 0.00 -18 ASP A O 9
ATOM 13098 N N . TYR A 1 11 ? -25.836 23.724 -7.670 1.00 0.00 -17 TYR A N 9
ATOM 13099 C CA . TYR A 1 11 ? -26.496 23.074 -8.841 1.00 0.00 -17 TYR A CA 9
ATOM 13100 C C . TYR A 1 11 ? -25.617 23.196 -10.096 1.00 0.00 -17 TYR A C 9
ATOM 13101 O O . TYR A 1 11 ? -24.932 22.261 -10.464 1.00 0.00 -17 TYR A O 9
ATOM 13119 N N . ASP A 1 12 ? -25.630 24.326 -10.760 1.00 0.00 -16 ASP A N 9
ATOM 13120 C CA . ASP A 1 12 ? -24.794 24.479 -11.994 1.00 0.00 -16 ASP A CA 9
ATOM 13121 C C . ASP A 1 12 ? -23.584 25.385 -11.728 1.00 0.00 -16 ASP A C 9
ATOM 13122 O O . ASP A 1 12 ? -23.241 26.235 -12.531 1.00 0.00 -16 ASP A O 9
ATOM 13131 N N . ILE A 1 13 ? -22.930 25.199 -10.615 1.00 0.00 -15 ILE A N 9
ATOM 13132 C CA . ILE A 1 13 ? -21.730 26.021 -10.284 1.00 0.00 -15 ILE A CA 9
ATOM 13133 C C . ILE A 1 13 ? -20.626 25.088 -9.765 1.00 0.00 -15 ILE A C 9
ATOM 13134 O O . ILE A 1 13 ? -20.844 23.893 -9.658 1.00 0.00 -15 ILE A O 9
ATOM 13150 N N . PRO A 1 14 ? -19.484 25.650 -9.428 1.00 0.00 -14 PRO A N 9
ATOM 13151 C CA . PRO A 1 14 ? -18.380 24.821 -8.883 1.00 0.00 -14 PRO A CA 9
ATOM 13152 C C . PRO A 1 14 ? -18.829 24.258 -7.534 1.00 0.00 -14 PRO A C 9
ATOM 13153 O O . PRO A 1 14 ? -18.766 24.925 -6.519 1.00 0.00 -14 PRO A O 9
ATOM 13164 N N . THR A 1 15 ? -19.332 23.054 -7.544 1.00 0.00 -13 THR A N 9
ATOM 13165 C CA . THR A 1 15 ? -19.859 22.417 -6.299 1.00 0.00 -13 THR A CA 9
ATOM 13166 C C . THR A 1 15 ? -19.022 22.759 -5.062 1.00 0.00 -13 THR A C 9
ATOM 13167 O O . THR A 1 15 ? -17.887 22.330 -4.911 1.00 0.00 -13 THR A O 9
ATOM 13178 N N . THR A 1 16 ? -19.612 23.510 -4.174 1.00 0.00 -12 THR A N 9
ATOM 13179 C CA . THR A 1 16 ? -18.939 23.904 -2.905 1.00 0.00 -12 THR A CA 9
ATOM 13180 C C . THR A 1 16 ? -19.247 22.851 -1.842 1.00 0.00 -12 THR A C 9
ATOM 13181 O O . THR A 1 16 ? -18.362 22.309 -1.204 1.00 0.00 -12 THR A O 9
ATOM 13192 N N . GLU A 1 17 ? -20.512 22.552 -1.662 1.00 0.00 -11 GLU A N 9
ATOM 13193 C CA . GLU A 1 17 ? -20.922 21.526 -0.652 1.00 0.00 -11 GLU A CA 9
ATOM 13194 C C . GLU A 1 17 ? -20.253 20.181 -0.945 1.00 0.00 -11 GLU A C 9
ATOM 13195 O O . GLU A 1 17 ? -20.133 19.332 -0.082 1.00 0.00 -11 GLU A O 9
ATOM 13207 N N . ASN A 1 18 ? -19.797 19.994 -2.150 1.00 0.00 -10 ASN A N 9
ATOM 13208 C CA . ASN A 1 18 ? -19.107 18.714 -2.512 1.00 0.00 -10 ASN A CA 9
ATOM 13209 C C . ASN A 1 18 ? -17.866 18.522 -1.646 1.00 0.00 -10 ASN A C 9
ATOM 13210 O O . ASN A 1 18 ? -17.416 17.415 -1.417 1.00 0.00 -10 ASN A O 9
ATOM 13221 N N . LEU A 1 19 ? -17.338 19.592 -1.139 1.00 0.00 -9 LEU A N 9
ATOM 13222 C CA . LEU A 1 19 ? -16.146 19.494 -0.246 1.00 0.00 -9 LEU A CA 9
ATOM 13223 C C . LEU A 1 19 ? -16.585 18.965 1.123 1.00 0.00 -9 LEU A C 9
ATOM 13224 O O . LEU A 1 19 ? -15.793 18.423 1.870 1.00 0.00 -9 LEU A O 9
ATOM 13240 N N . TYR A 1 20 ? -17.850 19.100 1.450 1.00 0.00 -8 TYR A N 9
ATOM 13241 C CA . TYR A 1 20 ? -18.347 18.592 2.764 1.00 0.00 -8 TYR A CA 9
ATOM 13242 C C . TYR A 1 20 ? -18.538 17.070 2.724 1.00 0.00 -8 TYR A C 9
ATOM 13243 O O . TYR A 1 20 ? -18.972 16.462 3.685 1.00 0.00 -8 TYR A O 9
ATOM 13261 N N . PHE A 1 21 ? -18.192 16.453 1.630 1.00 0.00 -7 PHE A N 9
ATOM 13262 C CA . PHE A 1 21 ? -18.308 14.969 1.513 1.00 0.00 -7 PHE A CA 9
ATOM 13263 C C . PHE A 1 21 ? -17.118 14.345 2.226 1.00 0.00 -7 PHE A C 9
ATOM 13264 O O . PHE A 1 21 ? -16.270 13.708 1.624 1.00 0.00 -7 PHE A O 9
ATOM 13281 N N . GLN A 1 22 ? -17.029 14.562 3.489 1.00 0.00 -6 GLN A N 9
ATOM 13282 C CA . GLN A 1 22 ? -15.880 14.022 4.271 1.00 0.00 -6 GLN A CA 9
ATOM 13283 C C . GLN A 1 22 ? -16.351 12.974 5.274 1.00 0.00 -6 GLN A C 9
ATOM 13284 O O . GLN A 1 22 ? -16.585 13.271 6.431 1.00 0.00 -6 GLN A O 9
ATOM 13298 N N . GLY A 1 23 ? -16.469 11.751 4.843 1.00 0.00 -5 GLY A N 9
ATOM 13299 C CA . GLY A 1 23 ? -16.891 10.662 5.775 1.00 0.00 -5 GLY A CA 9
ATOM 13300 C C . GLY A 1 23 ? -15.664 10.259 6.594 1.00 0.00 -5 GLY A C 9
ATOM 13301 O O . GLY A 1 23 ? -15.178 11.026 7.406 1.00 0.00 -5 GLY A O 9
ATOM 13305 N N . ALA A 1 24 ? -15.123 9.089 6.361 1.00 0.00 -4 ALA A N 9
ATOM 13306 C CA . ALA A 1 24 ? -13.890 8.682 7.105 1.00 0.00 -4 ALA A CA 9
ATOM 13307 C C . ALA A 1 24 ? -12.737 9.565 6.621 1.00 0.00 -4 ALA A C 9
ATOM 13308 O O . ALA A 1 24 ? -12.090 10.249 7.395 1.00 0.00 -4 ALA A O 9
ATOM 13315 N N . MET A 1 25 ? -12.505 9.579 5.334 1.00 0.00 -3 MET A N 9
ATOM 13316 C CA . MET A 1 25 ? -11.431 10.444 4.766 1.00 0.00 -3 MET A CA 9
ATOM 13317 C C . MET A 1 25 ? -12.075 11.604 3.999 1.00 0.00 -3 MET A C 9
ATOM 13318 O O . MET A 1 25 ? -13.264 11.590 3.731 1.00 0.00 -3 MET A O 9
ATOM 13332 N N . GLY A 1 26 ? -11.311 12.593 3.628 1.00 0.00 -2 GLY A N 9
ATOM 13333 C CA . GLY A 1 26 ? -11.886 13.740 2.870 1.00 0.00 -2 GLY A CA 9
ATOM 13334 C C . GLY A 1 26 ? -12.126 13.330 1.415 1.00 0.00 -2 GLY A C 9
ATOM 13335 O O . GLY A 1 26 ? -11.559 13.902 0.507 1.00 0.00 -2 GLY A O 9
ATOM 13339 N N . SER A 1 27 ? -12.967 12.347 1.189 1.00 0.00 -1 SER A N 9
ATOM 13340 C CA . SER A 1 27 ? -13.262 11.884 -0.206 1.00 0.00 -1 SER A CA 9
ATOM 13341 C C . SER A 1 27 ? -11.970 11.645 -1.003 1.00 0.00 -1 SER A C 9
ATOM 13342 O O . SER A 1 27 ? -11.513 12.498 -1.748 1.00 0.00 -1 SER A O 9
ATOM 13350 N N . GLY A 1 28 ? -11.395 10.479 -0.864 1.00 0.00 1 GLY A N 9
ATOM 13351 C CA . GLY A 1 28 ? -10.147 10.154 -1.614 1.00 0.00 1 GLY A CA 9
ATOM 13352 C C . GLY A 1 28 ? -10.363 8.879 -2.438 1.00 0.00 1 GLY A C 9
ATOM 13353 O O . GLY A 1 28 ? -11.268 8.112 -2.160 1.00 0.00 1 GLY A O 9
ATOM 13357 N N . PRO A 1 29 ? -9.532 8.701 -3.439 1.00 0.00 2 PRO A N 9
ATOM 13358 C CA . PRO A 1 29 ? -9.642 7.514 -4.334 1.00 0.00 2 PRO A CA 9
ATOM 13359 C C . PRO A 1 29 ? -9.200 6.222 -3.633 1.00 0.00 2 PRO A C 9
ATOM 13360 O O . PRO A 1 29 ? -9.827 5.187 -3.777 1.00 0.00 2 PRO A O 9
ATOM 13371 N N . CYS A 1 30 ? -8.124 6.263 -2.883 1.00 0.00 3 CYS A N 9
ATOM 13372 C CA . CYS A 1 30 ? -7.660 5.016 -2.201 1.00 0.00 3 CYS A CA 9
ATOM 13373 C C . CYS A 1 30 ? -8.666 4.579 -1.129 1.00 0.00 3 CYS A C 9
ATOM 13374 O O . CYS A 1 30 ? -8.875 3.397 -0.941 1.00 0.00 3 CYS A O 9
ATOM 13381 N N . ARG A 1 31 ? -9.305 5.499 -0.430 1.00 0.00 4 ARG A N 9
ATOM 13382 C CA . ARG A 1 31 ? -10.307 5.066 0.597 1.00 0.00 4 ARG A CA 9
ATOM 13383 C C . ARG A 1 31 ? -11.346 4.159 -0.078 1.00 0.00 4 ARG A C 9
ATOM 13384 O O . ARG A 1 31 ? -11.671 3.092 0.417 1.00 0.00 4 ARG A O 9
ATOM 13405 N N . ARG A 1 32 ? -11.837 4.562 -1.227 1.00 0.00 5 ARG A N 9
ATOM 13406 C CA . ARG A 1 32 ? -12.818 3.713 -1.966 1.00 0.00 5 ARG A CA 9
ATOM 13407 C C . ARG A 1 32 ? -12.083 2.465 -2.463 1.00 0.00 5 ARG A C 9
ATOM 13408 O O . ARG A 1 32 ? -12.603 1.364 -2.432 1.00 0.00 5 ARG A O 9
ATOM 13429 N N . HIS A 1 33 ? -10.854 2.633 -2.887 1.00 0.00 6 HIS A N 9
ATOM 13430 C CA . HIS A 1 33 ? -10.043 1.467 -3.349 1.00 0.00 6 HIS A CA 9
ATOM 13431 C C . HIS A 1 33 ? -9.951 0.455 -2.201 1.00 0.00 6 HIS A C 9
ATOM 13432 O O . HIS A 1 33 ? -10.142 -0.733 -2.389 1.00 0.00 6 HIS A O 9
ATOM 13446 N N . LEU A 1 34 ? -9.684 0.935 -1.011 1.00 0.00 7 LEU A N 9
ATOM 13447 C CA . LEU A 1 34 ? -9.593 0.038 0.180 1.00 0.00 7 LEU A CA 9
ATOM 13448 C C . LEU A 1 34 ? -10.920 -0.690 0.386 1.00 0.00 7 LEU A C 9
ATOM 13449 O O . LEU A 1 34 ? -10.958 -1.893 0.522 1.00 0.00 7 LEU A O 9
ATOM 13465 N N . ASP A 1 35 ? -12.007 0.041 0.414 1.00 0.00 8 ASP A N 9
ATOM 13466 C CA . ASP A 1 35 ? -13.348 -0.599 0.617 1.00 0.00 8 ASP A CA 9
ATOM 13467 C C . ASP A 1 35 ? -13.577 -1.685 -0.436 1.00 0.00 8 ASP A C 9
ATOM 13468 O O . ASP A 1 35 ? -14.039 -2.769 -0.140 1.00 0.00 8 ASP A O 9
ATOM 13477 N N . SER A 1 36 ? -13.241 -1.387 -1.661 1.00 0.00 9 SER A N 9
ATOM 13478 C CA . SER A 1 36 ? -13.413 -2.376 -2.763 1.00 0.00 9 SER A CA 9
ATOM 13479 C C . SER A 1 36 ? -12.457 -3.546 -2.535 1.00 0.00 9 SER A C 9
ATOM 13480 O O . SER A 1 36 ? -12.858 -4.694 -2.524 1.00 0.00 9 SER A O 9
ATOM 13488 N N . VAL A 1 37 ? -11.199 -3.258 -2.318 1.00 0.00 10 VAL A N 9
ATOM 13489 C CA . VAL A 1 37 ? -10.221 -4.352 -2.061 1.00 0.00 10 VAL A CA 9
ATOM 13490 C C . VAL A 1 37 ? -10.619 -5.091 -0.786 1.00 0.00 10 VAL A C 9
ATOM 13491 O O . VAL A 1 37 ? -10.578 -6.300 -0.730 1.00 0.00 10 VAL A O 9
ATOM 13504 N N . LEU A 1 38 ? -11.014 -4.373 0.233 1.00 0.00 11 LEU A N 9
ATOM 13505 C CA . LEU A 1 38 ? -11.426 -5.035 1.505 1.00 0.00 11 LEU A CA 9
ATOM 13506 C C . LEU A 1 38 ? -12.574 -6.002 1.224 1.00 0.00 11 LEU A C 9
ATOM 13507 O O . LEU A 1 38 ? -12.568 -7.138 1.667 1.00 0.00 11 LEU A O 9
ATOM 13523 N N . GLN A 1 39 ? -13.553 -5.563 0.484 1.00 0.00 12 GLN A N 9
ATOM 13524 C CA . GLN A 1 39 ? -14.700 -6.465 0.160 1.00 0.00 12 GLN A CA 9
ATOM 13525 C C . GLN A 1 39 ? -14.255 -7.560 -0.821 1.00 0.00 12 GLN A C 9
ATOM 13526 O O . GLN A 1 39 ? -14.598 -8.718 -0.680 1.00 0.00 12 GLN A O 9
ATOM 13540 N N . GLN A 1 40 ? -13.523 -7.174 -1.831 1.00 0.00 13 GLN A N 9
ATOM 13541 C CA . GLN A 1 40 ? -13.054 -8.133 -2.883 1.00 0.00 13 GLN A CA 9
ATOM 13542 C C . GLN A 1 40 ? -11.923 -9.065 -2.414 1.00 0.00 13 GLN A C 9
ATOM 13543 O O . GLN A 1 40 ? -11.801 -10.166 -2.898 1.00 0.00 13 GLN A O 9
ATOM 13557 N N . LEU A 1 41 ? -11.044 -8.614 -1.556 1.00 0.00 14 LEU A N 9
ATOM 13558 C CA . LEU A 1 41 ? -9.860 -9.460 -1.168 1.00 0.00 14 LEU A CA 9
ATOM 13559 C C . LEU A 1 41 ? -10.221 -10.904 -0.788 1.00 0.00 14 LEU A C 9
ATOM 13560 O O . LEU A 1 41 ? -9.445 -11.799 -1.031 1.00 0.00 14 LEU A O 9
ATOM 13576 N N . GLN A 1 42 ? -11.349 -11.167 -0.194 1.00 0.00 15 GLN A N 9
ATOM 13577 C CA . GLN A 1 42 ? -11.639 -12.590 0.173 1.00 0.00 15 GLN A CA 9
ATOM 13578 C C . GLN A 1 42 ? -12.009 -13.430 -1.055 1.00 0.00 15 GLN A C 9
ATOM 13579 O O . GLN A 1 42 ? -11.723 -14.613 -1.114 1.00 0.00 15 GLN A O 9
ATOM 13593 N N . THR A 1 43 ? -12.638 -12.839 -2.022 1.00 0.00 16 THR A N 9
ATOM 13594 C CA . THR A 1 43 ? -13.028 -13.604 -3.236 1.00 0.00 16 THR A CA 9
ATOM 13595 C C . THR A 1 43 ? -12.130 -13.237 -4.428 1.00 0.00 16 THR A C 9
ATOM 13596 O O . THR A 1 43 ? -11.981 -14.002 -5.361 1.00 0.00 16 THR A O 9
ATOM 13607 N N . GLU A 1 44 ? -11.550 -12.066 -4.420 1.00 0.00 17 GLU A N 9
ATOM 13608 C CA . GLU A 1 44 ? -10.696 -11.656 -5.576 1.00 0.00 17 GLU A CA 9
ATOM 13609 C C . GLU A 1 44 ? -9.222 -11.990 -5.348 1.00 0.00 17 GLU A C 9
ATOM 13610 O O . GLU A 1 44 ? -8.360 -11.463 -6.023 1.00 0.00 17 GLU A O 9
ATOM 13622 N N . VAL A 1 45 ? -8.918 -12.872 -4.442 1.00 0.00 18 VAL A N 9
ATOM 13623 C CA . VAL A 1 45 ? -7.477 -13.222 -4.231 1.00 0.00 18 VAL A CA 9
ATOM 13624 C C . VAL A 1 45 ? -7.045 -14.295 -5.226 1.00 0.00 18 VAL A C 9
ATOM 13625 O O . VAL A 1 45 ? -5.884 -14.608 -5.354 1.00 0.00 18 VAL A O 9
ATOM 13638 N N . TYR A 1 46 ? -7.971 -14.882 -5.908 1.00 0.00 19 TYR A N 9
ATOM 13639 C CA . TYR A 1 46 ? -7.617 -15.968 -6.865 1.00 0.00 19 TYR A CA 9
ATOM 13640 C C . TYR A 1 46 ? -7.243 -15.385 -8.210 1.00 0.00 19 TYR A C 9
ATOM 13641 O O . TYR A 1 46 ? -6.381 -15.878 -8.907 1.00 0.00 19 TYR A O 9
ATOM 13659 N N . ARG A 1 47 ? -7.852 -14.311 -8.533 1.00 0.00 20 ARG A N 9
ATOM 13660 C CA . ARG A 1 47 ? -7.532 -13.594 -9.801 1.00 0.00 20 ARG A CA 9
ATOM 13661 C C . ARG A 1 47 ? -6.364 -12.632 -9.551 1.00 0.00 20 ARG A C 9
ATOM 13662 O O . ARG A 1 47 ? -5.575 -12.338 -10.423 1.00 0.00 20 ARG A O 9
ATOM 13683 N N . GLY A 1 48 ? -6.280 -12.137 -8.350 1.00 0.00 21 GLY A N 9
ATOM 13684 C CA . GLY A 1 48 ? -5.209 -11.174 -7.961 1.00 0.00 21 GLY A CA 9
ATOM 13685 C C . GLY A 1 48 ? -4.134 -11.867 -7.109 1.00 0.00 21 GLY A C 9
ATOM 13686 O O . GLY A 1 48 ? -3.290 -11.211 -6.541 1.00 0.00 21 GLY A O 9
ATOM 13690 N N . ALA A 1 49 ? -4.189 -13.175 -6.954 1.00 0.00 22 ALA A N 9
ATOM 13691 C CA . ALA A 1 49 ? -3.199 -13.881 -6.066 1.00 0.00 22 ALA A CA 9
ATOM 13692 C C . ALA A 1 49 ? -1.752 -13.501 -6.396 1.00 0.00 22 ALA A C 9
ATOM 13693 O O . ALA A 1 49 ? -0.863 -13.702 -5.588 1.00 0.00 22 ALA A O 9
ATOM 13700 N N . GLN A 1 50 ? -1.496 -12.944 -7.545 1.00 0.00 23 GLN A N 9
ATOM 13701 C CA . GLN A 1 50 ? -0.101 -12.541 -7.864 1.00 0.00 23 GLN A CA 9
ATOM 13702 C C . GLN A 1 50 ? 0.036 -11.014 -7.857 1.00 0.00 23 GLN A C 9
ATOM 13703 O O . GLN A 1 50 ? 1.102 -10.482 -8.113 1.00 0.00 23 GLN A O 9
ATOM 13717 N N . THR A 1 51 ? -1.028 -10.309 -7.573 1.00 0.00 24 THR A N 9
ATOM 13718 C CA . THR A 1 51 ? -0.972 -8.817 -7.570 1.00 0.00 24 THR A CA 9
ATOM 13719 C C . THR A 1 51 ? -2.117 -8.201 -6.773 1.00 0.00 24 THR A C 9
ATOM 13720 O O . THR A 1 51 ? -2.686 -7.199 -7.159 1.00 0.00 24 THR A O 9
ATOM 13731 N N . LEU A 1 52 ? -2.453 -8.782 -5.668 1.00 0.00 25 LEU A N 9
ATOM 13732 C CA . LEU A 1 52 ? -3.561 -8.213 -4.847 1.00 0.00 25 LEU A CA 9
ATOM 13733 C C . LEU A 1 52 ? -2.986 -6.983 -4.153 1.00 0.00 25 LEU A C 9
ATOM 13734 O O . LEU A 1 52 ? -1.991 -7.056 -3.468 1.00 0.00 25 LEU A O 9
ATOM 13750 N N . TYR A 1 53 ? -3.561 -5.839 -4.385 1.00 0.00 26 TYR A N 9
ATOM 13751 C CA . TYR A 1 53 ? -2.990 -4.587 -3.800 1.00 0.00 26 TYR A CA 9
ATOM 13752 C C . TYR A 1 53 ? -3.902 -3.954 -2.745 1.00 0.00 26 TYR A C 9
ATOM 13753 O O . TYR A 1 53 ? -5.095 -3.814 -2.932 1.00 0.00 26 TYR A O 9
ATOM 13771 N N . VAL A 1 54 ? -3.311 -3.526 -1.658 1.00 0.00 27 VAL A N 9
ATOM 13772 C CA . VAL A 1 54 ? -4.072 -2.839 -0.575 1.00 0.00 27 VAL A CA 9
ATOM 13773 C C . VAL A 1 54 ? -3.460 -1.442 -0.397 1.00 0.00 27 VAL A C 9
ATOM 13774 O O . VAL A 1 54 ? -2.299 -1.320 -0.050 1.00 0.00 27 VAL A O 9
ATOM 13787 N N . PRO A 1 55 ? -4.244 -0.436 -0.692 1.00 0.00 28 PRO A N 9
ATOM 13788 C CA . PRO A 1 55 ? -3.751 0.960 -0.613 1.00 0.00 28 PRO A CA 9
ATOM 13789 C C . PRO A 1 55 ? -3.779 1.522 0.818 1.00 0.00 28 PRO A C 9
ATOM 13790 O O . PRO A 1 55 ? -4.752 1.379 1.536 1.00 0.00 28 PRO A O 9
ATOM 13801 N N . ASN A 1 56 ? -2.732 2.208 1.210 1.00 0.00 29 ASN A N 9
ATOM 13802 C CA . ASN A 1 56 ? -2.707 2.843 2.561 1.00 0.00 29 ASN A CA 9
ATOM 13803 C C . ASN A 1 56 ? -3.358 4.209 2.436 1.00 0.00 29 ASN A C 9
ATOM 13804 O O . ASN A 1 56 ? -3.113 4.923 1.483 1.00 0.00 29 ASN A O 9
ATOM 13815 N N . CYS A 1 57 ? -4.173 4.596 3.366 1.00 0.00 30 CYS A N 9
ATOM 13816 C CA . CYS A 1 57 ? -4.814 5.929 3.237 1.00 0.00 30 CYS A CA 9
ATOM 13817 C C . CYS A 1 57 ? -4.773 6.711 4.531 1.00 0.00 30 CYS A C 9
ATOM 13818 O O . CYS A 1 57 ? -4.932 6.184 5.617 1.00 0.00 30 CYS A O 9
ATOM 13825 N N . ASP A 1 58 ? -4.626 7.982 4.387 1.00 0.00 31 ASP A N 9
ATOM 13826 C CA . ASP A 1 58 ? -4.642 8.905 5.545 1.00 0.00 31 ASP A CA 9
ATOM 13827 C C . ASP A 1 58 ? -6.009 9.593 5.532 1.00 0.00 31 ASP A C 9
ATOM 13828 O O . ASP A 1 58 ? -6.799 9.371 4.632 1.00 0.00 31 ASP A O 9
ATOM 13837 N N . HIS A 1 59 ? -6.300 10.416 6.502 1.00 0.00 32 HIS A N 9
ATOM 13838 C CA . HIS A 1 59 ? -7.630 11.121 6.536 1.00 0.00 32 HIS A CA 9
ATOM 13839 C C . HIS A 1 59 ? -7.975 11.759 5.164 1.00 0.00 32 HIS A C 9
ATOM 13840 O O . HIS A 1 59 ? -9.119 12.053 4.886 1.00 0.00 32 HIS A O 9
ATOM 13854 N N . ARG A 1 60 ? -7.001 11.984 4.311 1.00 0.00 33 ARG A N 9
ATOM 13855 C CA . ARG A 1 60 ? -7.275 12.605 2.978 1.00 0.00 33 ARG A CA 9
ATOM 13856 C C . ARG A 1 60 ? -7.852 11.570 1.971 1.00 0.00 33 ARG A C 9
ATOM 13857 O O . ARG A 1 60 ? -8.193 11.913 0.857 1.00 0.00 33 ARG A O 9
ATOM 13878 N N . GLY A 1 61 ? -7.998 10.321 2.348 1.00 0.00 34 GLY A N 9
ATOM 13879 C CA . GLY A 1 61 ? -8.576 9.311 1.403 1.00 0.00 34 GLY A CA 9
ATOM 13880 C C . GLY A 1 61 ? -7.641 9.025 0.214 1.00 0.00 34 GLY A C 9
ATOM 13881 O O . GLY A 1 61 ? -7.984 8.250 -0.657 1.00 0.00 34 GLY A O 9
ATOM 13885 N N . PHE A 1 62 ? -6.478 9.623 0.158 1.00 0.00 35 PHE A N 9
ATOM 13886 C CA . PHE A 1 62 ? -5.547 9.340 -0.980 1.00 0.00 35 PHE A CA 9
ATOM 13887 C C . PHE A 1 62 ? -4.510 8.302 -0.532 1.00 0.00 35 PHE A C 9
ATOM 13888 O O . PHE A 1 62 ? -4.370 8.039 0.651 1.00 0.00 35 PHE A O 9
ATOM 13905 N N . TYR A 1 63 ? -3.752 7.740 -1.452 1.00 0.00 36 TYR A N 9
ATOM 13906 C CA . TYR A 1 63 ? -2.693 6.755 -1.042 1.00 0.00 36 TYR A CA 9
ATOM 13907 C C . TYR A 1 63 ? -1.621 7.593 -0.369 1.00 0.00 36 TYR A C 9
ATOM 13908 O O . TYR A 1 63 ? -0.740 8.094 -1.030 1.00 0.00 36 TYR A O 9
ATOM 13926 N N . ARG A 1 64 ? -1.746 7.865 0.903 1.00 0.00 37 ARG A N 9
ATOM 13927 C CA . ARG A 1 64 ? -0.765 8.812 1.486 1.00 0.00 37 ARG A CA 9
ATOM 13928 C C . ARG A 1 64 ? 0.618 8.240 1.766 1.00 0.00 37 ARG A C 9
ATOM 13929 O O . ARG A 1 64 ? 1.590 8.707 1.217 1.00 0.00 37 ARG A O 9
ATOM 13950 N N . LYS A 1 65 ? 0.731 7.290 2.636 1.00 0.00 38 LYS A N 9
ATOM 13951 C CA . LYS A 1 65 ? 2.090 6.756 2.954 1.00 0.00 38 LYS A CA 9
ATOM 13952 C C . LYS A 1 65 ? 2.489 5.469 2.237 1.00 0.00 38 LYS A C 9
ATOM 13953 O O . LYS A 1 65 ? 3.596 5.345 1.760 1.00 0.00 38 LYS A O 9
ATOM 13972 N N . ARG A 1 66 ? 1.645 4.471 2.258 1.00 0.00 39 ARG A N 9
ATOM 13973 C CA . ARG A 1 66 ? 2.047 3.158 1.676 1.00 0.00 39 ARG A CA 9
ATOM 13974 C C . ARG A 1 66 ? 1.193 2.663 0.510 1.00 0.00 39 ARG A C 9
ATOM 13975 O O . ARG A 1 66 ? 0.067 3.072 0.300 1.00 0.00 39 ARG A O 9
ATOM 13996 N N . GLN A 1 67 ? 1.729 1.692 -0.170 1.00 0.00 40 GLN A N 9
ATOM 13997 C CA . GLN A 1 67 ? 1.007 0.991 -1.265 1.00 0.00 40 GLN A CA 9
ATOM 13998 C C . GLN A 1 67 ? 1.421 -0.476 -1.151 1.00 0.00 40 GLN A C 9
ATOM 13999 O O . GLN A 1 67 ? 2.602 -0.778 -1.127 1.00 0.00 40 GLN A O 9
ATOM 14013 N N . CYS A 1 68 ? 0.502 -1.391 -1.020 1.00 0.00 41 CYS A N 9
ATOM 14014 C CA . CYS A 1 68 ? 0.932 -2.812 -0.855 1.00 0.00 41 CYS A CA 9
ATOM 14015 C C . CYS A 1 68 ? 0.454 -3.689 -2.002 1.00 0.00 41 CYS A C 9
ATOM 14016 O O . CYS A 1 68 ? -0.681 -3.623 -2.418 1.00 0.00 41 CYS 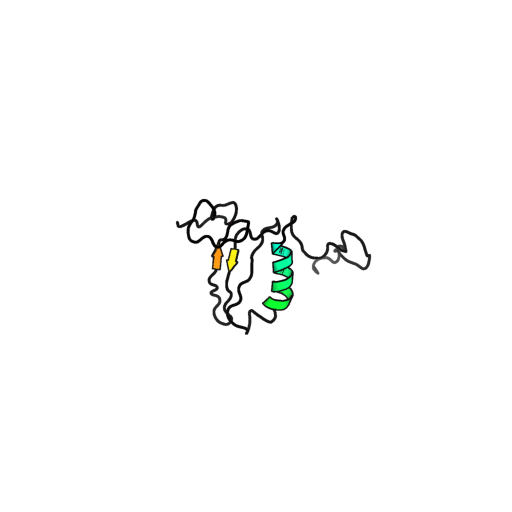A O 9
ATOM 14023 N N . ARG A 1 69 ? 1.308 -4.555 -2.466 1.00 0.00 42 ARG A N 9
ATOM 14024 C CA . ARG A 1 69 ? 0.924 -5.499 -3.546 1.00 0.00 42 ARG A CA 9
ATOM 14025 C C . ARG A 1 69 ? 1.149 -6.911 -3.016 1.00 0.00 42 ARG A C 9
ATOM 14026 O O . ARG A 1 69 ? 2.025 -7.126 -2.204 1.00 0.00 42 ARG A O 9
ATOM 14047 N N . SER A 1 70 ? 0.371 -7.860 -3.436 1.00 0.00 43 SER A N 9
ATOM 14048 C CA . SER A 1 70 ? 0.560 -9.244 -2.915 1.00 0.00 43 SER A CA 9
ATOM 14049 C C . SER A 1 70 ? 0.720 -10.231 -4.063 1.00 0.00 43 SER A C 9
ATOM 14050 O O . SER A 1 70 ? -0.084 -10.274 -4.974 1.00 0.00 43 SER A O 9
ATOM 14058 N N . SER A 1 71 ? 1.744 -11.027 -4.008 1.00 0.00 44 SER A N 9
ATOM 14059 C CA . SER A 1 71 ? 1.979 -12.034 -5.072 1.00 0.00 44 SER A CA 9
ATOM 14060 C C . SER A 1 71 ? 2.130 -13.413 -4.420 1.00 0.00 44 SER A C 9
ATOM 14061 O O . SER A 1 71 ? 2.280 -13.523 -3.217 1.00 0.00 44 SER A O 9
ATOM 14069 N N . GLN A 1 72 ? 2.073 -14.468 -5.188 1.00 0.00 45 GLN A N 9
ATOM 14070 C CA . GLN A 1 72 ? 2.196 -15.840 -4.589 1.00 0.00 45 GLN A CA 9
ATOM 14071 C C . GLN A 1 72 ? 3.448 -15.953 -3.701 1.00 0.00 45 GLN A C 9
ATOM 14072 O O . GLN A 1 72 ? 3.478 -16.730 -2.769 1.00 0.00 45 GLN A O 9
ATOM 14086 N N . GLY A 1 73 ? 4.472 -15.183 -3.972 1.00 0.00 46 GLY A N 9
ATOM 14087 C CA . GLY A 1 73 ? 5.709 -15.247 -3.136 1.00 0.00 46 GLY A CA 9
ATOM 14088 C C . GLY A 1 73 ? 5.426 -14.725 -1.722 1.00 0.00 46 GLY A C 9
ATOM 14089 O O . GLY A 1 73 ? 6.102 -15.090 -0.778 1.00 0.00 46 GLY A O 9
ATOM 14093 N N . GLN A 1 74 ? 4.438 -13.876 -1.564 1.00 0.00 47 GLN A N 9
ATOM 14094 C CA . GLN A 1 74 ? 4.112 -13.330 -0.208 1.00 0.00 47 GLN A CA 9
ATOM 14095 C C . GLN A 1 74 ? 2.678 -12.791 -0.213 1.00 0.00 47 GLN A C 9
ATOM 14096 O O . GLN A 1 74 ? 2.342 -11.931 -1.005 1.00 0.00 47 GLN A O 9
ATOM 14110 N N . ARG A 1 75 ? 1.832 -13.295 0.647 1.00 0.00 48 ARG A N 9
ATOM 14111 C CA . ARG A 1 75 ? 0.410 -12.821 0.676 1.00 0.00 48 ARG A CA 9
ATOM 14112 C C . ARG A 1 75 ? 0.319 -11.337 1.052 1.00 0.00 48 ARG A C 9
ATOM 14113 O O . ARG A 1 75 ? -0.647 -10.668 0.731 1.00 0.00 48 ARG A O 9
ATOM 14134 N N . ARG A 1 76 ? 1.302 -10.810 1.720 1.00 0.00 49 ARG A N 9
ATOM 14135 C CA . ARG A 1 76 ? 1.256 -9.369 2.106 1.00 0.00 49 ARG A CA 9
ATOM 14136 C C . ARG A 1 76 ? 2.585 -8.682 1.770 1.00 0.00 49 ARG A C 9
ATOM 14137 O O . ARG A 1 76 ? 3.244 -8.125 2.628 1.00 0.00 49 ARG A O 9
ATOM 14158 N N . GLY A 1 77 ? 2.974 -8.713 0.530 1.00 0.00 50 GLY A N 9
ATOM 14159 C CA . GLY A 1 77 ? 4.256 -8.059 0.128 1.00 0.00 50 GLY A CA 9
ATOM 14160 C C . GLY A 1 77 ? 4.466 -8.213 -1.384 1.00 0.00 50 GLY A C 9
ATOM 14161 O O . GLY A 1 77 ? 3.812 -9.020 -2.015 1.00 0.00 50 GLY A O 9
ATOM 14165 N N . PRO A 1 78 ? 5.380 -7.435 -1.921 1.00 0.00 51 PRO A N 9
ATOM 14166 C CA . PRO A 1 78 ? 6.159 -6.468 -1.120 1.00 0.00 51 PRO A CA 9
ATOM 14167 C C . PRO A 1 78 ? 5.457 -5.113 -1.040 1.00 0.00 51 PRO A C 9
ATOM 14168 O O . PRO A 1 78 ? 4.936 -4.598 -2.014 1.00 0.00 51 PRO A O 9
ATOM 14179 N N . CYS A 1 79 ? 5.471 -4.536 0.119 1.00 0.00 52 CYS A N 9
ATOM 14180 C CA . CYS A 1 79 ? 4.842 -3.197 0.327 1.00 0.00 52 CYS A CA 9
ATOM 14181 C C . CYS A 1 79 ? 5.892 -2.094 0.148 1.00 0.00 52 CYS A C 9
ATOM 14182 O O . CYS A 1 79 ? 7.058 -2.290 0.447 1.00 0.00 52 CYS A O 9
ATOM 14189 N N . TRP A 1 80 ? 5.496 -0.938 -0.309 1.00 0.00 53 TRP A N 9
ATOM 14190 C CA . TRP A 1 80 ? 6.476 0.183 -0.475 1.00 0.00 53 TRP A CA 9
ATOM 14191 C C . TRP A 1 80 ? 5.827 1.513 -0.083 1.00 0.00 53 TRP A C 9
ATOM 14192 O O . TRP A 1 80 ? 4.617 1.658 -0.109 1.00 0.00 53 TRP A O 9
ATOM 14213 N N . CYS A 1 81 ? 6.623 2.481 0.292 1.00 0.00 54 CYS A N 9
ATOM 14214 C CA . CYS A 1 81 ? 6.055 3.801 0.698 1.00 0.00 54 CYS A CA 9
ATOM 14215 C C . CYS A 1 81 ? 5.743 4.640 -0.544 1.00 0.00 54 CYS A C 9
ATOM 14216 O O . CYS A 1 81 ? 6.353 4.472 -1.593 1.00 0.00 54 CYS A O 9
ATOM 14223 N N . VAL A 1 82 ? 4.797 5.530 -0.431 1.00 0.00 55 VAL A N 9
ATOM 14224 C CA . VAL A 1 82 ? 4.408 6.389 -1.594 1.00 0.00 55 VAL A CA 9
ATOM 14225 C C . VAL A 1 82 ? 3.992 7.772 -1.092 1.00 0.00 55 VAL A C 9
ATOM 14226 O O . VAL A 1 82 ? 3.766 7.956 0.090 1.00 0.00 55 VAL A O 9
ATOM 14239 N N . ASP A 1 83 ? 3.858 8.737 -1.967 1.00 0.00 56 ASP A N 9
ATOM 14240 C CA . ASP A 1 83 ? 3.408 10.075 -1.510 1.00 0.00 56 ASP A CA 9
ATOM 14241 C C . ASP A 1 83 ? 1.885 10.135 -1.648 1.00 0.00 56 ASP A C 9
ATOM 14242 O O . ASP A 1 83 ? 1.266 9.217 -2.142 1.00 0.00 56 ASP A O 9
ATOM 14251 N N . ARG A 1 84 ? 1.300 11.200 -1.195 1.00 0.00 57 ARG A N 9
ATOM 14252 C CA . ARG A 1 84 ? -0.200 11.370 -1.243 1.00 0.00 57 ARG A CA 9
ATOM 14253 C C . ARG A 1 84 ? -0.820 10.902 -2.570 1.00 0.00 57 ARG A C 9
ATOM 14254 O O . ARG A 1 84 ? -1.944 10.435 -2.593 1.00 0.00 57 ARG A O 9
ATOM 14275 N N . MET A 1 85 ? -0.124 11.015 -3.670 1.00 0.00 58 MET A N 9
ATOM 14276 C CA . MET A 1 85 ? -0.718 10.560 -4.959 1.00 0.00 58 MET A CA 9
ATOM 14277 C C . MET A 1 85 ? -0.639 9.026 -5.070 1.00 0.00 58 MET A C 9
ATOM 14278 O O . MET A 1 85 ? -1.337 8.414 -5.861 1.00 0.00 58 MET A O 9
ATOM 14292 N N . GLY A 1 86 ? 0.196 8.399 -4.285 1.00 0.00 59 GLY A N 9
ATOM 14293 C CA . GLY A 1 86 ? 0.320 6.916 -4.342 1.00 0.00 59 GLY A CA 9
ATOM 14294 C C . GLY A 1 86 ? 1.470 6.533 -5.274 1.00 0.00 59 GLY A C 9
ATOM 14295 O O . GLY A 1 86 ? 1.426 5.517 -5.938 1.00 0.00 59 GLY A O 9
ATOM 14299 N N . LYS A 1 87 ? 2.500 7.335 -5.339 1.00 0.00 60 LYS A N 9
ATOM 14300 C CA . LYS A 1 87 ? 3.637 7.013 -6.219 1.00 0.00 60 LYS A CA 9
ATOM 14301 C C . LYS A 1 87 ? 4.756 6.374 -5.394 1.00 0.00 60 LYS A C 9
ATOM 14302 O O . LYS A 1 87 ? 5.147 6.887 -4.365 1.00 0.00 60 LYS A O 9
ATOM 14321 N N . SER A 1 88 ? 5.266 5.267 -5.848 1.00 0.00 61 SER A N 9
ATOM 14322 C CA . SER A 1 88 ? 6.363 4.565 -5.120 1.00 0.00 61 SER A CA 9
ATOM 14323 C C . SER A 1 88 ? 7.582 5.482 -4.989 1.00 0.00 61 SER A C 9
ATOM 14324 O O . SER A 1 88 ? 8.270 5.759 -5.954 1.00 0.00 61 SER A O 9
ATOM 14332 N N . LEU A 1 89 ? 7.851 5.963 -3.802 1.00 0.00 62 LEU A N 9
ATOM 14333 C CA . LEU A 1 89 ? 9.026 6.873 -3.607 1.00 0.00 62 LEU A CA 9
ATOM 14334 C C . LEU A 1 89 ? 10.328 6.063 -3.600 1.00 0.00 62 LEU A C 9
ATOM 14335 O O . LEU A 1 89 ? 10.332 4.913 -3.199 1.00 0.00 62 LEU A O 9
ATOM 14351 N N . PRO A 1 90 ? 11.391 6.688 -4.050 1.00 0.00 63 PRO A N 9
ATOM 14352 C CA . PRO A 1 90 ? 12.709 6.015 -4.095 1.00 0.00 63 PRO A CA 9
ATOM 14353 C C . PRO A 1 90 ? 13.311 5.910 -2.694 1.00 0.00 63 PRO A C 9
ATOM 14354 O O . PRO A 1 90 ? 12.640 6.102 -1.691 1.00 0.00 63 PRO A O 9
ATOM 14365 N N . GLY A 1 91 ? 14.574 5.616 -2.626 1.00 0.00 64 GLY A N 9
ATOM 14366 C CA . GLY A 1 91 ? 15.253 5.492 -1.306 1.00 0.00 64 GLY A CA 9
ATOM 14367 C C . GLY A 1 91 ? 16.490 6.389 -1.274 1.00 0.00 64 GLY A C 9
ATOM 14368 O O . GLY A 1 91 ? 17.044 6.737 -2.302 1.00 0.00 64 GLY A O 9
ATOM 14372 N N . SER A 1 92 ? 16.930 6.758 -0.100 1.00 0.00 65 SER A N 9
ATOM 14373 C CA . SER A 1 92 ? 18.137 7.628 0.014 1.00 0.00 65 SER A CA 9
ATOM 14374 C C . SER A 1 92 ? 19.335 6.797 0.497 1.00 0.00 65 SER A C 9
ATOM 14375 O O . SER A 1 92 ? 19.162 5.747 1.085 1.00 0.00 65 SER A O 9
ATOM 14383 N N . PRO A 1 93 ? 20.522 7.290 0.237 1.00 0.00 66 PRO A N 9
ATOM 14384 C CA . PRO A 1 93 ? 21.756 6.566 0.657 1.00 0.00 66 PRO A CA 9
ATOM 14385 C C . PRO A 1 93 ? 21.917 6.563 2.181 1.00 0.00 66 PRO A C 9
ATOM 14386 O O . PRO A 1 93 ? 22.657 5.765 2.729 1.00 0.00 66 PRO A O 9
ATOM 14397 N N . ASP A 1 94 ? 21.220 7.424 2.871 1.00 0.00 67 ASP A N 9
ATOM 14398 C CA . ASP A 1 94 ? 21.325 7.448 4.361 1.00 0.00 67 ASP A CA 9
ATOM 14399 C C . ASP A 1 94 ? 20.688 6.183 4.960 1.00 0.00 67 ASP A C 9
ATOM 14400 O O . ASP A 1 94 ? 20.866 5.886 6.126 1.00 0.00 67 ASP A O 9
ATOM 14409 N N . GLY A 1 95 ? 19.956 5.431 4.174 1.00 0.00 68 GLY A N 9
ATOM 14410 C CA . GLY A 1 95 ? 19.323 4.187 4.702 1.00 0.00 68 GLY A CA 9
ATOM 14411 C C . GLY A 1 95 ? 18.041 4.527 5.464 1.00 0.00 68 GLY A C 9
ATOM 14412 O O . GLY A 1 95 ? 17.626 3.792 6.341 1.00 0.00 68 GLY A O 9
ATOM 14416 N N . ASN A 1 96 ? 17.399 5.620 5.139 1.00 0.00 69 ASN A N 9
ATOM 14417 C CA . ASN A 1 96 ? 16.134 5.984 5.852 1.00 0.00 69 ASN A CA 9
ATOM 14418 C C . ASN A 1 96 ? 15.042 4.976 5.495 1.00 0.00 69 ASN A C 9
ATOM 14419 O O . ASN A 1 96 ? 15.178 4.207 4.561 1.00 0.00 69 ASN A O 9
ATOM 14430 N N . GLY A 1 97 ? 13.961 4.966 6.222 1.00 0.00 70 GLY A N 9
ATOM 14431 C CA . GLY A 1 97 ? 12.867 4.007 5.909 1.00 0.00 70 GLY A CA 9
ATOM 14432 C C . GLY A 1 97 ? 12.125 4.489 4.660 1.00 0.00 70 GLY A C 9
ATOM 14433 O O . GLY A 1 97 ? 10.972 4.863 4.723 1.00 0.00 70 GLY A O 9
ATOM 14437 N N . SER A 1 98 ? 12.774 4.489 3.530 1.00 0.00 71 SER A N 9
ATOM 14438 C CA . SER A 1 98 ? 12.098 4.949 2.281 1.00 0.00 71 SER A CA 9
ATOM 14439 C C . SER A 1 98 ? 11.161 3.857 1.769 1.00 0.00 71 SER A C 9
ATOM 14440 O O . SER A 1 98 ? 10.020 4.111 1.432 1.00 0.00 71 SER A O 9
ATOM 14448 N N . SER A 1 99 ? 11.633 2.641 1.711 1.00 0.00 72 SER A N 9
ATOM 14449 C CA . SER A 1 99 ? 10.774 1.525 1.223 1.00 0.00 72 SER A CA 9
ATOM 14450 C C . SER A 1 99 ? 9.772 1.118 2.314 1.00 0.00 72 SER A C 9
ATOM 14451 O O . SER A 1 99 ? 8.668 0.693 2.024 1.00 0.00 72 SER A O 9
ATOM 14459 N N . SER A 1 100 ? 10.148 1.236 3.560 1.00 0.00 73 SER A N 9
ATOM 14460 C CA . SER A 1 100 ? 9.222 0.848 4.665 1.00 0.00 73 SER A CA 9
ATOM 14461 C C . SER A 1 100 ? 8.488 2.072 5.224 1.00 0.00 73 SER A C 9
ATOM 14462 O O . SER A 1 100 ? 9.014 3.168 5.257 1.00 0.00 73 SER A O 9
ATOM 14470 N N . CYS A 1 101 ? 7.282 1.878 5.682 1.00 0.00 74 CYS A N 9
ATOM 14471 C CA . CYS A 1 101 ? 6.496 3.002 6.273 1.00 0.00 74 CYS A CA 9
ATOM 14472 C C . CYS A 1 101 ? 6.205 2.678 7.744 1.00 0.00 74 CYS A C 9
ATOM 14473 O O . CYS A 1 101 ? 6.245 1.527 8.130 1.00 0.00 74 CYS A O 9
ATOM 14480 N N . PRO A 1 102 ? 5.933 3.690 8.531 1.00 0.00 75 PRO A N 9
ATOM 14481 C CA . PRO A 1 102 ? 5.663 3.462 9.976 1.00 0.00 75 PRO A CA 9
ATOM 14482 C C . PRO A 1 102 ? 4.358 2.686 10.198 1.00 0.00 75 PRO A C 9
ATOM 14483 O O . PRO A 1 102 ? 4.376 1.537 10.600 1.00 0.00 75 PRO A O 9
ATOM 14494 N N . THR A 1 103 ? 3.232 3.295 9.953 1.00 0.00 76 THR A N 9
ATOM 14495 C CA . THR A 1 103 ? 1.933 2.590 10.167 1.00 0.00 76 THR A CA 9
ATOM 14496 C C . THR A 1 103 ? 1.738 1.488 9.117 1.00 0.00 76 THR A C 9
ATOM 14497 O O . THR A 1 103 ? 1.231 1.726 8.035 1.00 0.00 76 THR A O 9
ATOM 14508 N N . GLY A 1 104 ? 2.135 0.284 9.427 1.00 0.00 77 GLY A N 9
ATOM 14509 C CA . GLY A 1 104 ? 1.968 -0.833 8.453 1.00 0.00 77 GLY A CA 9
ATOM 14510 C C . GLY A 1 104 ? 1.398 -2.051 9.176 1.00 0.00 77 GLY A C 9
ATOM 14511 O O . GLY A 1 104 ? 1.914 -3.147 9.057 1.00 0.00 77 GLY A O 9
ATOM 14515 N N . SER A 1 105 ? 0.350 -1.869 9.936 1.00 0.00 78 SER A N 9
ATOM 14516 C CA . SER A 1 105 ? -0.250 -3.017 10.684 1.00 0.00 78 SER A CA 9
ATOM 14517 C C . SER A 1 105 ? -1.126 -3.868 9.752 1.00 0.00 78 SER A C 9
ATOM 14518 O O . SER A 1 105 ? -2.344 -3.826 9.816 1.00 0.00 78 SER A O 9
ATOM 14526 N N . SER A 1 106 ? -0.525 -4.635 8.882 1.00 0.00 79 SER A N 9
ATOM 14527 C CA . SER A 1 106 ? -1.329 -5.484 7.949 1.00 0.00 79 SER A CA 9
ATOM 14528 C C . SER A 1 106 ? -1.844 -6.738 8.678 1.00 0.00 79 SER A C 9
ATOM 14529 O O . SER A 1 106 ? -1.513 -7.856 8.321 1.00 0.00 79 SER A O 9
ATOM 14537 N N . GLY A 1 107 ? -2.644 -6.556 9.698 1.00 0.00 80 GLY A N 9
ATOM 14538 C CA . GLY A 1 107 ? -3.177 -7.724 10.458 1.00 0.00 80 GLY A CA 9
ATOM 14539 C C . GLY A 1 107 ? -3.059 -7.454 11.962 1.00 0.00 80 GLY A C 9
ATOM 14540 O O . GLY A 1 107 ? -3.825 -8.030 12.710 1.00 0.00 80 GLY A O 9
ATOM 14545 N N . SER A 1 1 ? -48.506 -14.952 -12.689 1.00 0.00 -27 SER A N 10
ATOM 14546 C CA . SER A 1 1 ? -48.826 -13.890 -11.695 1.00 0.00 -27 SER A CA 10
ATOM 14547 C C . SER A 1 1 ? -49.624 -14.484 -10.527 1.00 0.00 -27 SER A C 10
ATOM 14548 O O . SER A 1 1 ? -50.504 -15.302 -10.730 1.00 0.00 -27 SER A O 10
ATOM 14558 N N . TYR A 1 2 ? -49.320 -14.080 -9.312 1.00 0.00 -26 TYR A N 10
ATOM 14559 C CA . TYR A 1 2 ? -50.043 -14.604 -8.104 1.00 0.00 -26 TYR A CA 10
ATOM 14560 C C . TYR A 1 2 ? -49.842 -16.117 -7.972 1.00 0.00 -26 TYR A C 10
ATOM 14561 O O . TYR A 1 2 ? -49.060 -16.574 -7.160 1.00 0.00 -26 TYR A O 10
ATOM 14579 N N . TYR A 1 3 ? -50.519 -16.895 -8.777 1.00 0.00 -25 TYR A N 10
ATOM 14580 C CA . TYR A 1 3 ? -50.345 -18.379 -8.708 1.00 0.00 -25 TYR A CA 10
ATOM 14581 C C . TYR A 1 3 ? -48.957 -18.713 -9.246 1.00 0.00 -25 TYR A C 10
ATOM 14582 O O . TYR A 1 3 ? -48.106 -19.203 -8.530 1.00 0.00 -25 TYR A O 10
ATOM 14600 N N . HIS A 1 4 ? -48.706 -18.411 -10.493 1.00 0.00 -24 HIS A N 10
ATOM 14601 C CA . HIS A 1 4 ? -47.355 -18.674 -11.059 1.00 0.00 -24 HIS A CA 10
ATOM 14602 C C . HIS A 1 4 ? -46.542 -17.381 -10.965 1.00 0.00 -24 HIS A C 10
ATOM 14603 O O . HIS A 1 4 ? -46.642 -16.509 -11.810 1.00 0.00 -24 HIS A O 10
ATOM 14617 N N . HIS A 1 5 ? -45.759 -17.239 -9.932 1.00 0.00 -23 HIS A N 10
ATOM 14618 C CA . HIS A 1 5 ? -44.949 -15.997 -9.763 1.00 0.00 -23 HIS A CA 10
ATOM 14619 C C . HIS A 1 5 ? -43.522 -16.231 -10.256 1.00 0.00 -23 HIS A C 10
ATOM 14620 O O . HIS A 1 5 ? -43.158 -17.331 -10.636 1.00 0.00 -23 HIS A O 10
ATOM 14634 N N . HIS A 1 6 ? -42.704 -15.213 -10.235 1.00 0.00 -22 HIS A N 10
ATOM 14635 C CA . HIS A 1 6 ? -41.291 -15.378 -10.683 1.00 0.00 -22 HIS A CA 10
ATOM 14636 C C . HIS A 1 6 ? -40.361 -15.287 -9.469 1.00 0.00 -22 HIS A C 10
ATOM 14637 O O . HIS A 1 6 ? -40.722 -14.743 -8.438 1.00 0.00 -22 HIS A O 10
ATOM 14651 N N . HIS A 1 7 ? -39.177 -15.822 -9.582 1.00 0.00 -21 HIS A N 10
ATOM 14652 C CA . HIS A 1 7 ? -38.211 -15.789 -8.433 1.00 0.00 -21 HIS A CA 10
ATOM 14653 C C . HIS A 1 7 ? -37.355 -14.509 -8.454 1.00 0.00 -21 HIS A C 10
ATOM 14654 O O . HIS A 1 7 ? -36.359 -14.422 -7.756 1.00 0.00 -21 HIS A O 10
ATOM 14668 N N . HIS A 1 8 ? -37.719 -13.522 -9.237 1.00 0.00 -20 HIS A N 10
ATOM 14669 C CA . HIS A 1 8 ? -36.904 -12.265 -9.285 1.00 0.00 -20 HIS A CA 10
ATOM 14670 C C . HIS A 1 8 ? -37.083 -11.458 -7.996 1.00 0.00 -20 HIS A C 10
ATOM 14671 O O . HIS A 1 8 ? -37.890 -10.549 -7.925 1.00 0.00 -20 HIS A O 10
ATOM 14685 N N . HIS A 1 9 ? -36.328 -11.786 -6.983 1.00 0.00 -19 HIS A N 10
ATOM 14686 C CA . HIS A 1 9 ? -36.435 -11.045 -5.689 1.00 0.00 -19 HIS A CA 10
ATOM 14687 C C . HIS A 1 9 ? -35.585 -9.779 -5.761 1.00 0.00 -19 HIS A C 10
ATOM 14688 O O . HIS A 1 9 ? -34.414 -9.786 -5.430 1.00 0.00 -19 HIS A O 10
ATOM 14702 N N . ASP A 1 10 ? -36.163 -8.692 -6.197 1.00 0.00 -18 ASP A N 10
ATOM 14703 C CA . ASP A 1 10 ? -35.384 -7.420 -6.299 1.00 0.00 -18 ASP A CA 10
ATOM 14704 C C . ASP A 1 10 ? -35.063 -6.876 -4.905 1.00 0.00 -18 ASP A C 10
ATOM 14705 O O . ASP A 1 10 ? -35.881 -6.228 -4.275 1.00 0.00 -18 ASP A O 10
ATOM 14714 N N . TYR A 1 11 ? -33.880 -7.128 -4.419 1.00 0.00 -17 TYR A N 10
ATOM 14715 C CA . TYR A 1 11 ? -33.503 -6.620 -3.069 1.00 0.00 -17 TYR A CA 10
ATOM 14716 C C . TYR A 1 11 ? -32.452 -5.518 -3.196 1.00 0.00 -17 TYR A C 10
ATOM 14717 O O . TYR A 1 11 ? -31.755 -5.423 -4.192 1.00 0.00 -17 TYR A O 10
ATOM 14735 N N . ASP A 1 12 ? -32.324 -4.693 -2.189 1.00 0.00 -16 ASP A N 10
ATOM 14736 C CA . ASP A 1 12 ? -31.314 -3.606 -2.230 1.00 0.00 -16 ASP A CA 10
ATOM 14737 C C . ASP A 1 12 ? -29.955 -4.201 -1.907 1.00 0.00 -16 ASP A C 10
ATOM 14738 O O . ASP A 1 12 ? -29.624 -4.441 -0.762 1.00 0.00 -16 ASP A O 10
ATOM 14747 N N . ILE A 1 13 ? -29.176 -4.453 -2.907 1.00 0.00 -15 ILE A N 10
ATOM 14748 C CA . ILE A 1 13 ? -27.830 -5.043 -2.669 1.00 0.00 -15 ILE A CA 10
ATOM 14749 C C . ILE A 1 13 ? -26.900 -3.948 -2.137 1.00 0.00 -15 ILE A C 10
ATOM 14750 O O . ILE A 1 13 ? -26.892 -2.842 -2.653 1.00 0.00 -15 ILE A O 10
ATOM 14766 N N . PRO A 1 14 ? -26.160 -4.275 -1.107 1.00 0.00 -14 PRO A N 10
ATOM 14767 C CA . PRO A 1 14 ? -25.233 -3.290 -0.495 1.00 0.00 -14 PRO A CA 10
ATOM 14768 C C . PRO A 1 14 ? -24.116 -2.909 -1.467 1.00 0.00 -14 PRO A C 10
ATOM 14769 O O . PRO A 1 14 ? -23.331 -3.740 -1.892 1.00 0.00 -14 PRO A O 10
ATOM 14780 N N . THR A 1 15 ? -24.036 -1.652 -1.815 1.00 0.00 -13 THR A N 10
ATOM 14781 C CA . THR A 1 15 ? -22.971 -1.193 -2.752 1.00 0.00 -13 THR A CA 10
ATOM 14782 C C . THR A 1 15 ? -21.590 -1.358 -2.102 1.00 0.00 -13 THR A C 10
ATOM 14783 O O . THR A 1 15 ? -21.474 -1.667 -0.929 1.00 0.00 -13 THR A O 10
ATOM 14794 N N . THR A 1 16 ? -20.542 -1.145 -2.843 1.00 0.00 -12 THR A N 10
ATOM 14795 C CA . THR A 1 16 ? -19.176 -1.282 -2.259 1.00 0.00 -12 THR A CA 10
ATOM 14796 C C . THR A 1 16 ? -18.928 -0.140 -1.277 1.00 0.00 -12 THR A C 10
ATOM 14797 O O . THR A 1 16 ? -18.579 -0.355 -0.132 1.00 0.00 -12 THR A O 10
ATOM 14808 N N . GLU A 1 17 ? -19.124 1.075 -1.716 1.00 0.00 -11 GLU A N 10
ATOM 14809 C CA . GLU A 1 17 ? -18.904 2.245 -0.811 1.00 0.00 -11 GLU A CA 10
ATOM 14810 C C . GLU A 1 17 ? -19.954 2.313 0.302 1.00 0.00 -11 GLU A C 10
ATOM 14811 O O . GLU A 1 17 ? -19.944 3.231 1.105 1.00 0.00 -11 GLU A O 10
ATOM 14823 N N . ASN A 1 18 ? -20.844 1.355 0.393 1.00 0.00 -10 ASN A N 10
ATOM 14824 C CA . ASN A 1 18 ? -21.857 1.397 1.498 1.00 0.00 -10 ASN A CA 10
ATOM 14825 C C . ASN A 1 18 ? -21.144 1.344 2.857 1.00 0.00 -10 ASN A C 10
ATOM 14826 O O . ASN A 1 18 ? -21.705 1.672 3.886 1.00 0.00 -10 ASN A O 10
ATOM 14837 N N . LEU A 1 19 ? -19.905 0.957 2.853 1.00 0.00 -9 LEU A N 10
ATOM 14838 C CA . LEU A 1 19 ? -19.120 0.896 4.119 1.00 0.00 -9 LEU A CA 10
ATOM 14839 C C . LEU A 1 19 ? -18.549 2.289 4.457 1.00 0.00 -9 LEU A C 10
ATOM 14840 O O . LEU A 1 19 ? -17.964 2.483 5.509 1.00 0.00 -9 LEU A O 10
ATOM 14856 N N . TYR A 1 20 ? -18.719 3.268 3.585 1.00 0.00 -8 TYR A N 10
ATOM 14857 C CA . TYR A 1 20 ? -18.186 4.640 3.881 1.00 0.00 -8 TYR A CA 10
ATOM 14858 C C . TYR A 1 20 ? -18.846 5.222 5.133 1.00 0.00 -8 TYR A C 10
ATOM 14859 O O . TYR A 1 20 ? -18.360 6.164 5.724 1.00 0.00 -8 TYR A O 10
ATOM 14877 N N . PHE A 1 21 ? -19.933 4.649 5.545 1.00 0.00 -7 PHE A N 10
ATOM 14878 C CA . PHE A 1 21 ? -20.635 5.139 6.770 1.00 0.00 -7 PHE A CA 10
ATOM 14879 C C . PHE A 1 21 ? -19.675 5.113 7.958 1.00 0.00 -7 PHE A C 10
ATOM 14880 O O . PHE A 1 21 ? -19.370 6.134 8.543 1.00 0.00 -7 PHE A O 10
ATOM 14897 N N . GLN A 1 22 ? -19.177 3.957 8.304 1.00 0.00 -6 GLN A N 10
ATOM 14898 C CA . GLN A 1 22 ? -18.218 3.868 9.451 1.00 0.00 -6 GLN A CA 10
ATOM 14899 C C . GLN A 1 22 ? -16.766 3.956 8.968 1.00 0.00 -6 GLN A C 10
ATOM 14900 O O . GLN A 1 22 ? -15.845 4.034 9.760 1.00 0.00 -6 GLN A O 10
ATOM 14914 N N . GLY A 1 23 ? -16.560 3.972 7.685 1.00 0.00 -5 GLY A N 10
ATOM 14915 C CA . GLY A 1 23 ? -15.173 4.083 7.139 1.00 0.00 -5 GLY A CA 10
ATOM 14916 C C . GLY A 1 23 ? -15.064 5.386 6.345 1.00 0.00 -5 GLY A C 10
ATOM 14917 O O . GLY A 1 23 ? -14.543 5.412 5.245 1.00 0.00 -5 GLY A O 10
ATOM 14921 N N . ALA A 1 24 ? -15.576 6.464 6.884 1.00 0.00 -4 ALA A N 10
ATOM 14922 C CA . ALA A 1 24 ? -15.523 7.771 6.160 1.00 0.00 -4 ALA A CA 10
ATOM 14923 C C . ALA A 1 24 ? -14.166 8.457 6.352 1.00 0.00 -4 ALA A C 10
ATOM 14924 O O . ALA A 1 24 ? -13.730 8.672 7.469 1.00 0.00 -4 ALA A O 10
ATOM 14931 N N . MET A 1 25 ? -13.516 8.834 5.280 1.00 0.00 -3 MET A N 10
ATOM 14932 C CA . MET A 1 25 ? -12.207 9.549 5.408 1.00 0.00 -3 MET A CA 10
ATOM 14933 C C . MET A 1 25 ? -12.401 11.021 5.040 1.00 0.00 -3 MET A C 10
ATOM 14934 O O . MET A 1 25 ? -13.512 11.477 4.827 1.00 0.00 -3 MET A O 10
ATOM 14948 N N . GLY A 1 26 ? -11.332 11.759 4.934 1.00 0.00 -2 GLY A N 10
ATOM 14949 C CA . GLY A 1 26 ? -11.447 13.193 4.555 1.00 0.00 -2 GLY A CA 10
ATOM 14950 C C . GLY A 1 26 ? -11.529 13.298 3.033 1.00 0.00 -2 GLY A C 10
ATOM 14951 O O . GLY A 1 26 ? -10.663 13.870 2.400 1.00 0.00 -2 GLY A O 10
ATOM 14955 N N . SER A 1 27 ? -12.572 12.752 2.445 1.00 0.00 -1 SER A N 10
ATOM 14956 C CA . SER A 1 27 ? -12.747 12.805 0.960 1.00 0.00 -1 SER A CA 10
ATOM 14957 C C . SER A 1 27 ? -11.469 12.352 0.238 1.00 0.00 -1 SER A C 10
ATOM 14958 O O . SER A 1 27 ? -10.654 13.160 -0.177 1.00 0.00 -1 SER A O 10
ATOM 14966 N N . GLY A 1 28 ? -11.293 11.068 0.078 1.00 0.00 1 GLY A N 10
ATOM 14967 C CA . GLY A 1 28 ? -10.076 10.563 -0.619 1.00 0.00 1 GLY A CA 10
ATOM 14968 C C . GLY A 1 28 ? -10.428 9.315 -1.434 1.00 0.00 1 GLY A C 10
ATOM 14969 O O . GLY A 1 28 ? -11.145 8.452 -0.966 1.00 0.00 1 GLY A O 10
ATOM 14973 N N . PRO A 1 29 ? -9.903 9.260 -2.638 1.00 0.00 2 PRO A N 10
ATOM 14974 C CA . PRO A 1 29 ? -10.165 8.105 -3.537 1.00 0.00 2 PRO A CA 10
ATOM 14975 C C . PRO A 1 29 ? -9.504 6.827 -3.009 1.00 0.00 2 PRO A C 10
ATOM 14976 O O . PRO A 1 29 ? -10.037 5.745 -3.163 1.00 0.00 2 PRO A O 10
ATOM 14987 N N . CYS A 1 30 ? -8.357 6.934 -2.384 1.00 0.00 3 CYS A N 10
ATOM 14988 C CA . CYS A 1 30 ? -7.687 5.704 -1.851 1.00 0.00 3 CYS A CA 10
ATOM 14989 C C . CYS A 1 30 ? -8.644 4.954 -0.930 1.00 0.00 3 CYS A C 10
ATOM 14990 O O . CYS A 1 30 ? -8.776 3.753 -1.024 1.00 0.00 3 CYS A O 10
ATOM 14997 N N . ARG A 1 31 ? -9.335 5.650 -0.055 1.00 0.00 4 ARG A N 10
ATOM 14998 C CA . ARG A 1 31 ? -10.305 4.955 0.847 1.00 0.00 4 ARG A CA 10
ATOM 14999 C C . ARG A 1 31 ? -11.318 4.192 -0.014 1.00 0.00 4 ARG A C 10
ATOM 15000 O O . ARG A 1 31 ? -11.611 3.037 0.229 1.00 0.00 4 ARG A O 10
ATOM 15021 N N . ARG A 1 32 ? -11.833 4.837 -1.033 1.00 0.00 5 ARG A N 10
ATOM 15022 C CA . ARG A 1 32 ? -12.813 4.162 -1.941 1.00 0.00 5 ARG A CA 10
ATOM 15023 C C . ARG A 1 32 ? -12.102 3.013 -2.655 1.00 0.00 5 ARG A C 10
ATOM 15024 O O . ARG A 1 32 ? -12.638 1.933 -2.815 1.00 0.00 5 ARG A O 10
ATOM 15045 N N . HIS A 1 33 ? -10.884 3.243 -3.072 1.00 0.00 6 HIS A N 10
ATOM 15046 C CA . HIS A 1 33 ? -10.106 2.172 -3.760 1.00 0.00 6 HIS A CA 10
ATOM 15047 C C . HIS A 1 33 ? -9.820 1.036 -2.774 1.00 0.00 6 HIS A C 10
ATOM 15048 O O . HIS A 1 33 ? -10.030 -0.120 -3.077 1.00 0.00 6 HIS A O 10
ATOM 15062 N N . LEU A 1 34 ? -9.354 1.359 -1.588 1.00 0.00 7 LEU A N 10
ATOM 15063 C CA . LEU A 1 34 ? -9.059 0.315 -0.570 1.00 0.00 7 LEU A CA 10
ATOM 15064 C C . LEU A 1 34 ? -10.312 -0.515 -0.298 1.00 0.00 7 LEU A C 10
ATOM 15065 O O . LEU A 1 34 ? -10.282 -1.729 -0.371 1.00 0.00 7 LEU A O 10
ATOM 15081 N N . ASP A 1 35 ? -11.412 0.130 -0.006 1.00 0.00 8 ASP A N 10
ATOM 15082 C CA . ASP A 1 35 ? -12.677 -0.622 0.257 1.00 0.00 8 ASP A CA 10
ATOM 15083 C C . ASP A 1 35 ? -13.000 -1.505 -0.947 1.00 0.00 8 ASP A C 10
ATOM 15084 O O . ASP A 1 35 ? -13.336 -2.662 -0.809 1.00 0.00 8 ASP A O 10
ATOM 15093 N N . SER A 1 36 ? -12.875 -0.968 -2.130 1.00 0.00 9 SER A N 10
ATOM 15094 C CA . SER A 1 36 ? -13.152 -1.772 -3.358 1.00 0.00 9 SER A CA 10
ATOM 15095 C C . SER A 1 36 ? -12.128 -2.908 -3.462 1.00 0.00 9 SER A C 10
ATOM 15096 O O . SER A 1 36 ? -12.482 -4.060 -3.614 1.00 0.00 9 SER A O 10
ATOM 15104 N N . VAL A 1 37 ? -10.859 -2.592 -3.375 1.00 0.00 10 VAL A N 10
ATOM 15105 C CA . VAL A 1 37 ? -9.820 -3.659 -3.470 1.00 0.00 10 VAL A CA 10
ATOM 15106 C C . VAL A 1 37 ? -10.002 -4.676 -2.342 1.00 0.00 10 VAL A C 10
ATOM 15107 O O . VAL A 1 37 ? -9.989 -5.866 -2.581 1.00 0.00 10 VAL A O 10
ATOM 15120 N N . LEU A 1 38 ? -10.185 -4.230 -1.121 1.00 0.00 11 LEU A N 10
ATOM 15121 C CA . LEU A 1 38 ? -10.370 -5.211 -0.011 1.00 0.00 11 LEU A CA 10
ATOM 15122 C C . LEU A 1 38 ? -11.669 -5.999 -0.217 1.00 0.00 11 LEU A C 10
ATOM 15123 O O . LEU A 1 38 ? -11.722 -7.191 0.037 1.00 0.00 11 LEU A O 10
ATOM 15139 N N . GLN A 1 39 ? -12.715 -5.364 -0.691 1.00 0.00 12 GLN A N 10
ATOM 15140 C CA . GLN A 1 39 ? -13.982 -6.121 -0.921 1.00 0.00 12 GLN A CA 10
ATOM 15141 C C . GLN A 1 39 ? -13.804 -7.068 -2.116 1.00 0.00 12 GLN A C 10
ATOM 15142 O O . GLN A 1 39 ? -14.192 -8.222 -2.073 1.00 0.00 12 GLN A O 10
ATOM 15156 N N . GLN A 1 40 ? -13.224 -6.577 -3.184 1.00 0.00 13 GLN A N 10
ATOM 15157 C CA . GLN A 1 40 ? -13.024 -7.426 -4.394 1.00 0.00 13 GLN A CA 10
ATOM 15158 C C . GLN A 1 40 ? -11.938 -8.488 -4.171 1.00 0.00 13 GLN A C 10
ATOM 15159 O O . GLN A 1 40 ? -12.135 -9.633 -4.504 1.00 0.00 13 GLN A O 10
ATOM 15173 N N . LEU A 1 41 ? -10.788 -8.131 -3.640 1.00 0.00 14 LEU A N 10
ATOM 15174 C CA . LEU A 1 41 ? -9.705 -9.157 -3.453 1.00 0.00 14 LEU A CA 10
ATOM 15175 C C . LEU A 1 41 ? -10.207 -10.381 -2.671 1.00 0.00 14 LEU A C 10
ATOM 15176 O O . LEU A 1 41 ? -9.776 -11.493 -2.922 1.00 0.00 14 LEU A O 10
ATOM 15192 N N . GLN A 1 42 ? -11.107 -10.208 -1.739 1.00 0.00 15 GLN A N 10
ATOM 15193 C CA . GLN A 1 42 ? -11.608 -11.395 -0.985 1.00 0.00 15 GLN A CA 10
ATOM 15194 C C . GLN A 1 42 ? -12.462 -12.272 -1.905 1.00 0.00 15 GLN A C 10
ATOM 15195 O O . GLN A 1 42 ? -12.469 -13.483 -1.793 1.00 0.00 15 GLN A O 10
ATOM 15209 N N . THR A 1 43 ? -13.144 -11.667 -2.834 1.00 0.00 16 THR A N 10
ATOM 15210 C CA . THR A 1 43 ? -13.961 -12.435 -3.795 1.00 0.00 16 THR A CA 10
ATOM 15211 C C . THR A 1 43 ? -13.052 -12.847 -4.952 1.00 0.00 16 THR A C 10
ATOM 15212 O O . THR A 1 43 ? -13.127 -13.950 -5.465 1.00 0.00 16 THR A O 10
ATOM 15223 N N . GLU A 1 44 ? -12.169 -11.964 -5.342 1.00 0.00 17 GLU A N 10
ATOM 15224 C CA . GLU A 1 44 ? -11.214 -12.272 -6.439 1.00 0.00 17 GLU A CA 10
ATOM 15225 C C . GLU A 1 44 ? -9.925 -12.830 -5.834 1.00 0.00 17 GLU A C 10
ATOM 15226 O O . GLU A 1 44 ? -8.833 -12.402 -6.163 1.00 0.00 17 GLU A O 10
ATOM 15238 N N . VAL A 1 45 ? -10.051 -13.767 -4.932 1.00 0.00 18 VAL A N 10
ATOM 15239 C CA . VAL A 1 45 ? -8.840 -14.349 -4.269 1.00 0.00 18 VAL A CA 10
ATOM 15240 C C . VAL A 1 45 ? -7.806 -14.800 -5.294 1.00 0.00 18 VAL A C 10
ATOM 15241 O O . VAL A 1 45 ? -6.615 -14.709 -5.061 1.00 0.00 18 VAL A O 10
ATOM 15254 N N . TYR A 1 46 ? -8.241 -15.287 -6.413 1.00 0.00 19 TYR A N 10
ATOM 15255 C CA . TYR A 1 46 ? -7.254 -15.750 -7.441 1.00 0.00 19 TYR A CA 10
ATOM 15256 C C . TYR A 1 46 ? -6.258 -14.639 -7.717 1.00 0.00 19 TYR A C 10
ATOM 15257 O O . TYR A 1 46 ? -5.072 -14.857 -7.831 1.00 0.00 19 TYR A O 10
ATOM 15275 N N . ARG A 1 47 ? -6.750 -13.457 -7.755 1.00 0.00 20 ARG A N 10
ATOM 15276 C CA . ARG A 1 47 ? -5.882 -12.260 -7.952 1.00 0.00 20 ARG A CA 10
ATOM 15277 C C . ARG A 1 47 ? -5.368 -11.785 -6.593 1.00 0.00 20 ARG A C 10
ATOM 15278 O O . ARG A 1 47 ? -4.197 -11.503 -6.420 1.00 0.00 20 ARG A O 10
ATOM 15299 N N . GLY A 1 48 ? -6.255 -11.705 -5.633 1.00 0.00 21 GLY A N 10
ATOM 15300 C CA . GLY A 1 48 ? -5.878 -11.256 -4.253 1.00 0.00 21 GLY A CA 10
ATOM 15301 C C . GLY A 1 48 ? -4.672 -12.048 -3.756 1.00 0.00 21 GLY A C 10
ATOM 15302 O O . GLY A 1 48 ? -3.707 -11.487 -3.280 1.00 0.00 21 GLY A O 10
ATOM 15306 N N . ALA A 1 49 ? -4.721 -13.345 -3.875 1.00 0.00 22 ALA A N 10
ATOM 15307 C CA . ALA A 1 49 ? -3.581 -14.188 -3.415 1.00 0.00 22 ALA A CA 10
ATOM 15308 C C . ALA A 1 49 ? -2.468 -14.240 -4.473 1.00 0.00 22 ALA A C 10
ATOM 15309 O O . ALA A 1 49 ? -1.410 -14.779 -4.223 1.00 0.00 22 ALA A O 10
ATOM 15316 N N . GLN A 1 50 ? -2.685 -13.712 -5.653 1.00 0.00 23 GLN A N 10
ATOM 15317 C CA . GLN A 1 50 ? -1.610 -13.779 -6.692 1.00 0.00 23 GLN A CA 10
ATOM 15318 C C . GLN A 1 50 ? -0.757 -12.519 -6.693 1.00 0.00 23 GLN A C 10
ATOM 15319 O O . GLN A 1 50 ? 0.445 -12.570 -6.542 1.00 0.00 23 GLN A O 10
ATOM 15333 N N . THR A 1 51 ? -1.376 -11.405 -6.890 1.00 0.00 24 THR A N 10
ATOM 15334 C CA . THR A 1 51 ? -0.637 -10.101 -6.918 1.00 0.00 24 THR A CA 10
ATOM 15335 C C . THR A 1 51 ? -1.616 -8.925 -6.842 1.00 0.00 24 THR A C 10
ATOM 15336 O O . THR A 1 51 ? -1.418 -7.899 -7.466 1.00 0.00 24 THR A O 10
ATOM 15347 N N . LEU A 1 52 ? -2.680 -9.061 -6.098 1.00 0.00 25 LEU A N 10
ATOM 15348 C CA . LEU A 1 52 ? -3.658 -7.938 -6.022 1.00 0.00 25 LEU A CA 10
ATOM 15349 C C . LEU A 1 52 ? -3.107 -6.888 -5.071 1.00 0.00 25 LEU A C 10
ATOM 15350 O O . LEU A 1 52 ? -2.778 -7.162 -3.933 1.00 0.00 25 LEU A O 10
ATOM 15366 N N . TYR A 1 53 ? -2.961 -5.698 -5.560 1.00 0.00 26 TYR A N 10
ATOM 15367 C CA . TYR A 1 53 ? -2.384 -4.600 -4.738 1.00 0.00 26 TYR A CA 10
ATOM 15368 C C . TYR A 1 53 ? -3.475 -3.775 -4.043 1.00 0.00 26 TYR A C 10
ATOM 15369 O O . TYR A 1 53 ? -4.476 -3.406 -4.639 1.00 0.00 26 TYR A O 10
ATOM 15387 N N . VAL A 1 54 ? -3.259 -3.464 -2.787 1.00 0.00 27 VAL A N 10
ATOM 15388 C CA . VAL A 1 54 ? -4.230 -2.636 -2.019 1.00 0.00 27 VAL A CA 10
ATOM 15389 C C . VAL A 1 54 ? -3.539 -1.324 -1.601 1.00 0.00 27 VAL A C 10
ATOM 15390 O O . VAL A 1 54 ? -2.374 -1.317 -1.235 1.00 0.00 27 VAL A O 10
ATOM 15403 N N . PRO A 1 55 ? -4.272 -0.258 -1.712 1.00 0.00 28 PRO A N 10
ATOM 15404 C CA . PRO A 1 55 ? -3.740 1.086 -1.400 1.00 0.00 28 PRO A CA 10
ATOM 15405 C C . PRO A 1 55 ? -3.883 1.448 0.092 1.00 0.00 28 PRO A C 10
ATOM 15406 O O . PRO A 1 55 ? -4.924 1.255 0.686 1.00 0.00 28 PRO A O 10
ATOM 15417 N N . ASN A 1 56 ? -2.859 2.020 0.683 1.00 0.00 29 ASN A N 10
ATOM 15418 C CA . ASN A 1 56 ? -2.955 2.450 2.114 1.00 0.00 29 ASN A CA 10
ATOM 15419 C C . ASN A 1 56 ? -3.416 3.899 2.130 1.00 0.00 29 ASN A C 10
ATOM 15420 O O . ASN A 1 56 ? -2.878 4.722 1.412 1.00 0.00 29 ASN A O 10
ATOM 15431 N N . CYS A 1 57 ? -4.395 4.235 2.911 1.00 0.00 30 CYS A N 10
ATOM 15432 C CA . CYS A 1 57 ? -4.852 5.651 2.907 1.00 0.00 30 CYS A CA 10
ATOM 15433 C C . CYS A 1 57 ? -4.835 6.246 4.308 1.00 0.00 30 CYS A C 10
ATOM 15434 O O . CYS A 1 57 ? -5.173 5.597 5.281 1.00 0.00 30 CYS A O 10
ATOM 15441 N N . ASP A 1 58 ? -4.475 7.500 4.400 1.00 0.00 31 ASP A N 10
ATOM 15442 C CA . ASP A 1 58 ? -4.468 8.190 5.720 1.00 0.00 31 ASP A CA 10
ATOM 15443 C C . ASP A 1 58 ? -5.889 8.660 6.034 1.00 0.00 31 ASP A C 10
ATOM 15444 O O . ASP A 1 58 ? -6.786 8.499 5.225 1.00 0.00 31 ASP A O 10
ATOM 15453 N N . HIS A 1 59 ? -6.106 9.224 7.191 1.00 0.00 32 HIS A N 10
ATOM 15454 C CA . HIS A 1 59 ? -7.483 9.696 7.564 1.00 0.00 32 HIS A CA 10
ATOM 15455 C C . HIS A 1 59 ? -8.120 10.546 6.449 1.00 0.00 32 HIS A C 10
ATOM 15456 O O . HIS A 1 59 ? -9.328 10.659 6.372 1.00 0.00 32 HIS A O 10
ATOM 15470 N N . ARG A 1 60 ? -7.336 11.148 5.584 1.00 0.00 33 ARG A N 10
ATOM 15471 C CA . ARG A 1 60 ? -7.930 11.971 4.491 1.00 0.00 33 ARG A CA 10
ATOM 15472 C C . ARG A 1 60 ? -8.349 11.092 3.283 1.00 0.00 33 ARG A C 10
ATOM 15473 O O . ARG A 1 60 ? -8.683 11.592 2.229 1.00 0.00 33 ARG A O 10
ATOM 15494 N N . GLY A 1 61 ? -8.373 9.784 3.453 1.00 0.00 34 GLY A N 10
ATOM 15495 C CA . GLY A 1 61 ? -8.819 8.853 2.357 1.00 0.00 34 GLY A CA 10
ATOM 15496 C C . GLY A 1 61 ? -7.885 8.814 1.136 1.00 0.00 34 GLY A C 10
ATOM 15497 O O . GLY A 1 61 ? -8.167 8.110 0.189 1.00 0.00 34 GLY A O 10
ATOM 15501 N N . PHE A 1 62 ? -6.795 9.527 1.123 1.00 0.00 35 PHE A N 10
ATOM 15502 C CA . PHE A 1 62 ? -5.883 9.463 -0.076 1.00 0.00 35 PHE A CA 10
ATOM 15503 C C . PHE A 1 62 ? -4.866 8.332 0.109 1.00 0.00 35 PHE A C 10
ATOM 15504 O O . PHE A 1 62 ? -4.748 7.785 1.181 1.00 0.00 35 PHE A O 10
ATOM 15521 N N . TYR A 1 63 ? -4.091 8.029 -0.907 1.00 0.00 36 TYR A N 10
ATOM 15522 C CA . TYR A 1 63 ? -3.026 6.974 -0.760 1.00 0.00 36 TYR A CA 10
ATOM 15523 C C . TYR A 1 63 ? -1.856 7.716 -0.162 1.00 0.00 36 TYR A C 10
ATOM 15524 O O . TYR A 1 63 ? -1.064 8.279 -0.888 1.00 0.00 36 TYR A O 10
ATOM 15542 N N . ARG A 1 64 ? -1.786 7.853 1.133 1.00 0.00 37 ARG A N 10
ATOM 15543 C CA . ARG A 1 64 ? -0.699 8.719 1.634 1.00 0.00 37 ARG A CA 10
ATOM 15544 C C . ARG A 1 64 ? 0.681 8.085 1.697 1.00 0.00 37 ARG A C 10
ATOM 15545 O O . ARG A 1 64 ? 1.591 8.533 1.040 1.00 0.00 37 ARG A O 10
ATOM 15566 N N . LYS A 1 65 ? 0.865 7.114 2.524 1.00 0.00 38 LYS A N 10
ATOM 15567 C CA . LYS A 1 65 ? 2.228 6.523 2.656 1.00 0.00 38 LYS A CA 10
ATOM 15568 C C . LYS A 1 65 ? 2.481 5.184 1.955 1.00 0.00 38 LYS A C 10
ATOM 15569 O O . LYS A 1 65 ? 3.552 4.970 1.420 1.00 0.00 38 LYS A O 10
ATOM 15588 N N . ARG A 1 66 ? 1.589 4.234 2.073 1.00 0.00 39 ARG A N 10
ATOM 15589 C CA . ARG A 1 66 ? 1.908 2.879 1.529 1.00 0.00 39 ARG A CA 10
ATOM 15590 C C . ARG A 1 66 ? 1.021 2.372 0.388 1.00 0.00 39 ARG A C 10
ATOM 15591 O O . ARG A 1 66 ? -0.190 2.441 0.425 1.00 0.00 39 ARG A O 10
ATOM 15612 N N . GLN A 1 67 ? 1.647 1.720 -0.549 1.00 0.00 40 GLN A N 10
ATOM 15613 C CA . GLN A 1 67 ? 0.929 1.023 -1.651 1.00 0.00 40 GLN A CA 10
ATOM 15614 C C . GLN A 1 67 ? 1.395 -0.434 -1.523 1.00 0.00 40 GLN A C 10
ATOM 15615 O O . GLN A 1 67 ? 2.587 -0.688 -1.475 1.00 0.00 40 GLN A O 10
ATOM 15629 N N . CYS A 1 68 ? 0.519 -1.393 -1.391 1.00 0.00 41 CYS A N 10
ATOM 15630 C CA . CYS A 1 68 ? 1.024 -2.791 -1.189 1.00 0.00 41 CYS A CA 10
ATOM 15631 C C . CYS A 1 68 ? 0.488 -3.783 -2.221 1.00 0.00 41 CYS A C 10
ATOM 15632 O O . CYS A 1 68 ? -0.679 -3.782 -2.554 1.00 0.00 41 CYS A O 10
ATOM 15639 N N . ARG A 1 69 ? 1.336 -4.672 -2.668 1.00 0.00 42 ARG A N 10
ATOM 15640 C CA . ARG A 1 69 ? 0.914 -5.731 -3.626 1.00 0.00 42 ARG A CA 10
ATOM 15641 C C . ARG A 1 69 ? 0.693 -7.006 -2.817 1.00 0.00 42 ARG A C 10
ATOM 15642 O O . ARG A 1 69 ? 1.290 -7.172 -1.768 1.00 0.00 42 ARG A O 10
ATOM 15663 N N . SER A 1 70 ? -0.141 -7.905 -3.269 1.00 0.00 43 SER A N 10
ATOM 15664 C CA . SER A 1 70 ? -0.362 -9.159 -2.474 1.00 0.00 43 SER A CA 10
ATOM 15665 C C . SER A 1 70 ? -0.145 -10.374 -3.355 1.00 0.00 43 SER A C 10
ATOM 15666 O O . SER A 1 70 ? -0.830 -10.550 -4.346 1.00 0.00 43 SER A O 10
ATOM 15674 N N . SER A 1 71 ? 0.790 -11.213 -3.001 1.00 0.00 44 SER A N 10
ATOM 15675 C CA . SER A 1 71 ? 1.060 -12.426 -3.827 1.00 0.00 44 SER A CA 10
ATOM 15676 C C . SER A 1 71 ? 1.178 -13.681 -2.951 1.00 0.00 44 SER A C 10
ATOM 15677 O O . SER A 1 71 ? 1.311 -13.601 -1.743 1.00 0.00 44 SER A O 10
ATOM 15685 N N . GLN A 1 72 ? 1.117 -14.843 -3.553 1.00 0.00 45 GLN A N 10
ATOM 15686 C CA . GLN A 1 72 ? 1.209 -16.113 -2.766 1.00 0.00 45 GLN A CA 10
ATOM 15687 C C . GLN A 1 72 ? 2.672 -16.482 -2.498 1.00 0.00 45 GLN A C 10
ATOM 15688 O O . GLN A 1 72 ? 3.036 -16.796 -1.383 1.00 0.00 45 GLN 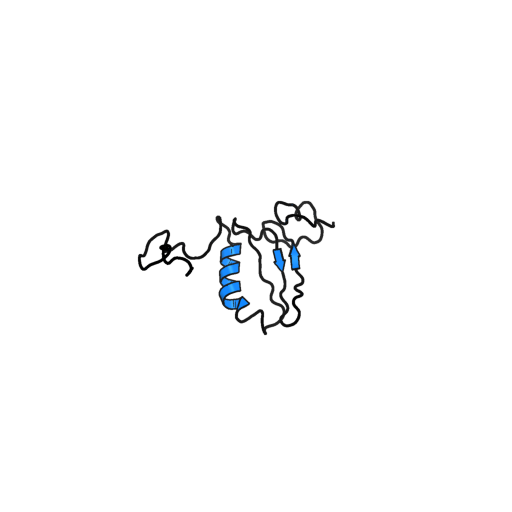A O 10
ATOM 15702 N N . GLY A 1 73 ? 3.508 -16.449 -3.514 1.00 0.00 46 GLY A N 10
ATOM 15703 C CA . GLY A 1 73 ? 4.955 -16.795 -3.333 1.00 0.00 46 GLY A CA 10
ATOM 15704 C C . GLY A 1 73 ? 5.488 -16.088 -2.089 1.00 0.00 46 GLY A C 10
ATOM 15705 O O . GLY A 1 73 ? 5.847 -16.722 -1.111 1.00 0.00 46 GLY A O 10
ATOM 15709 N N . GLN A 1 74 ? 5.512 -14.787 -2.109 1.00 0.00 47 GLN A N 10
ATOM 15710 C CA . GLN A 1 74 ? 5.978 -14.030 -0.919 1.00 0.00 47 GLN A CA 10
ATOM 15711 C C . GLN A 1 74 ? 4.810 -13.193 -0.406 1.00 0.00 47 GLN A C 10
ATOM 15712 O O . GLN A 1 74 ? 4.614 -12.066 -0.818 1.00 0.00 47 GLN A O 10
ATOM 15726 N N . ARG A 1 75 ? 4.024 -13.746 0.476 1.00 0.00 48 ARG A N 10
ATOM 15727 C CA . ARG A 1 75 ? 2.845 -12.992 1.007 1.00 0.00 48 ARG A CA 10
ATOM 15728 C C . ARG A 1 75 ? 3.277 -11.710 1.722 1.00 0.00 48 ARG A C 10
ATOM 15729 O O . ARG A 1 75 ? 2.465 -10.842 1.974 1.00 0.00 48 ARG A O 10
ATOM 15750 N N . ARG A 1 76 ? 4.532 -11.570 2.049 1.00 0.00 49 ARG A N 10
ATOM 15751 C CA . ARG A 1 76 ? 4.973 -10.321 2.743 1.00 0.00 49 ARG A CA 10
ATOM 15752 C C . ARG A 1 76 ? 5.074 -9.159 1.746 1.00 0.00 49 ARG A C 10
ATOM 15753 O O . ARG A 1 76 ? 6.141 -8.625 1.484 1.00 0.00 49 ARG A O 10
ATOM 15774 N N . GLY A 1 77 ? 3.963 -8.761 1.203 1.00 0.00 50 GLY A N 10
ATOM 15775 C CA . GLY A 1 77 ? 3.948 -7.627 0.236 1.00 0.00 50 GLY A CA 10
ATOM 15776 C C . GLY A 1 77 ? 3.850 -8.158 -1.204 1.00 0.00 50 GLY A C 10
ATOM 15777 O O . GLY A 1 77 ? 3.032 -9.010 -1.490 1.00 0.00 50 GLY A O 10
ATOM 15781 N N . PRO A 1 78 ? 4.683 -7.621 -2.069 1.00 0.00 51 PRO A N 10
ATOM 15782 C CA . PRO A 1 78 ? 5.667 -6.587 -1.652 1.00 0.00 51 PRO A CA 10
ATOM 15783 C C . PRO A 1 78 ? 5.013 -5.220 -1.464 1.00 0.00 51 PRO A C 10
ATOM 15784 O O . PRO A 1 78 ? 4.238 -4.751 -2.281 1.00 0.00 51 PRO A O 10
ATOM 15795 N N . CYS A 1 79 ? 5.352 -4.578 -0.396 1.00 0.00 52 CYS A N 10
ATOM 15796 C CA . CYS A 1 79 ? 4.812 -3.219 -0.109 1.00 0.00 52 CYS A CA 10
ATOM 15797 C C . CYS A 1 79 ? 5.821 -2.143 -0.517 1.00 0.00 52 CYS A C 10
ATOM 15798 O O . CYS A 1 79 ? 7.018 -2.349 -0.434 1.00 0.00 52 CYS A O 10
ATOM 15805 N N . TRP A 1 80 ? 5.358 -0.985 -0.895 1.00 0.00 53 TRP A N 10
ATOM 15806 C CA . TRP A 1 80 ? 6.304 0.122 -1.232 1.00 0.00 53 TRP A CA 10
ATOM 15807 C C . TRP A 1 80 ? 5.690 1.458 -0.792 1.00 0.00 53 TRP A C 10
ATOM 15808 O O . TRP A 1 80 ? 4.485 1.640 -0.830 1.00 0.00 53 TRP A O 10
ATOM 15829 N N . CYS A 1 81 ? 6.498 2.374 -0.322 1.00 0.00 54 CYS A N 10
ATOM 15830 C CA . CYS A 1 81 ? 5.945 3.677 0.168 1.00 0.00 54 CYS A CA 10
ATOM 15831 C C . CYS A 1 81 ? 5.634 4.630 -0.991 1.00 0.00 54 CYS A C 10
ATOM 15832 O O . CYS A 1 81 ? 6.192 4.521 -2.071 1.00 0.00 54 CYS A O 10
ATOM 15839 N N . VAL A 1 82 ? 4.725 5.545 -0.766 1.00 0.00 55 VAL A N 10
ATOM 15840 C CA . VAL A 1 82 ? 4.304 6.513 -1.830 1.00 0.00 55 VAL A CA 10
ATOM 15841 C C . VAL A 1 82 ? 3.977 7.873 -1.213 1.00 0.00 55 VAL A C 10
ATOM 15842 O O . VAL A 1 82 ? 3.890 7.999 -0.006 1.00 0.00 55 VAL A O 10
ATOM 15855 N N . ASP A 1 83 ? 3.772 8.880 -2.026 1.00 0.00 56 ASP A N 10
ATOM 15856 C CA . ASP A 1 83 ? 3.403 10.211 -1.483 1.00 0.00 56 ASP A CA 10
ATOM 15857 C C . ASP A 1 83 ? 1.875 10.276 -1.355 1.00 0.00 56 ASP A C 10
ATOM 15858 O O . ASP A 1 83 ? 1.182 9.336 -1.681 1.00 0.00 56 ASP A O 10
ATOM 15867 N N . ARG A 1 84 ? 1.364 11.372 -0.880 1.00 0.00 57 ARG A N 10
ATOM 15868 C CA . ARG A 1 84 ? -0.132 11.527 -0.697 1.00 0.00 57 ARG A CA 10
ATOM 15869 C C . ARG A 1 84 ? -0.929 11.182 -1.964 1.00 0.00 57 ARG A C 10
ATOM 15870 O O . ARG A 1 84 ? -2.073 10.767 -1.878 1.00 0.00 57 ARG A O 10
ATOM 15891 N N . MET A 1 85 ? -0.362 11.338 -3.126 1.00 0.00 58 MET A N 10
ATOM 15892 C CA . MET A 1 85 ? -1.114 11.002 -4.362 1.00 0.00 58 MET A CA 10
ATOM 15893 C C . MET A 1 85 ? -1.059 9.483 -4.590 1.00 0.00 58 MET A C 10
ATOM 15894 O O . MET A 1 85 ? -1.877 8.925 -5.297 1.00 0.00 58 MET A O 10
ATOM 15908 N N . GLY A 1 86 ? -0.116 8.810 -3.992 1.00 0.00 59 GLY A N 10
ATOM 15909 C CA . GLY A 1 86 ? -0.029 7.336 -4.171 1.00 0.00 59 GLY A CA 10
ATOM 15910 C C . GLY A 1 86 ? 1.120 6.984 -5.120 1.00 0.00 59 GLY A C 10
ATOM 15911 O O . GLY A 1 86 ? 1.229 5.857 -5.568 1.00 0.00 59 GLY A O 10
ATOM 15915 N N . LYS A 1 87 ? 1.982 7.923 -5.435 1.00 0.00 60 LYS A N 10
ATOM 15916 C CA . LYS A 1 87 ? 3.107 7.630 -6.340 1.00 0.00 60 LYS A CA 10
ATOM 15917 C C . LYS A 1 87 ? 4.220 6.921 -5.567 1.00 0.00 60 LYS A C 10
ATOM 15918 O O . LYS A 1 87 ? 4.615 7.351 -4.498 1.00 0.00 60 LYS A O 10
ATOM 15937 N N . SER A 1 88 ? 4.731 5.851 -6.101 1.00 0.00 61 SER A N 10
ATOM 15938 C CA . SER A 1 88 ? 5.822 5.104 -5.407 1.00 0.00 61 SER A CA 10
ATOM 15939 C C . SER A 1 88 ? 7.041 6.007 -5.219 1.00 0.00 61 SER A C 10
ATOM 15940 O O . SER A 1 88 ? 7.757 6.301 -6.160 1.00 0.00 61 SER A O 10
ATOM 15948 N N . LEU A 1 89 ? 7.282 6.451 -4.014 1.00 0.00 62 LEU A N 10
ATOM 15949 C CA . LEU A 1 89 ? 8.460 7.332 -3.773 1.00 0.00 62 LEU A CA 10
ATOM 15950 C C . LEU A 1 89 ? 9.743 6.506 -3.964 1.00 0.00 62 LEU A C 10
ATOM 15951 O O . LEU A 1 89 ? 10.444 6.707 -4.936 1.00 0.00 62 LEU A O 10
ATOM 15967 N N . PRO A 1 90 ? 10.009 5.581 -3.061 1.00 0.00 63 PRO A N 10
ATOM 15968 C CA . PRO A 1 90 ? 11.206 4.726 -3.211 1.00 0.00 63 PRO A CA 10
ATOM 15969 C C . PRO A 1 90 ? 10.892 3.593 -4.202 1.00 0.00 63 PRO A C 10
ATOM 15970 O O . PRO A 1 90 ? 10.027 3.722 -5.051 1.00 0.00 63 PRO A O 10
ATOM 15981 N N . GLY A 1 91 ? 11.570 2.485 -4.089 1.00 0.00 64 GLY A N 10
ATOM 15982 C CA . GLY A 1 91 ? 11.306 1.340 -5.009 1.00 0.00 64 GLY A CA 10
ATOM 15983 C C . GLY A 1 91 ? 11.005 0.092 -4.183 1.00 0.00 64 GLY A C 10
ATOM 15984 O O . GLY A 1 91 ? 9.889 -0.118 -3.749 1.00 0.00 64 GLY A O 10
ATOM 15988 N N . SER A 1 92 ? 11.989 -0.729 -3.951 1.00 0.00 65 SER A N 10
ATOM 15989 C CA . SER A 1 92 ? 11.764 -1.961 -3.137 1.00 0.00 65 SER A CA 10
ATOM 15990 C C . SER A 1 92 ? 11.698 -1.585 -1.652 1.00 0.00 65 SER A C 10
ATOM 15991 O O . SER A 1 92 ? 12.378 -0.670 -1.222 1.00 0.00 65 SER A O 10
ATOM 15999 N N . PRO A 1 93 ? 10.889 -2.303 -0.910 1.00 0.00 66 PRO A N 10
ATOM 16000 C CA . PRO A 1 93 ? 10.748 -2.029 0.547 1.00 0.00 66 PRO A CA 10
ATOM 16001 C C . PRO A 1 93 ? 12.074 -2.241 1.280 1.00 0.00 66 PRO A C 10
ATOM 16002 O O . PRO A 1 93 ? 12.298 -1.686 2.342 1.00 0.00 66 PRO A O 10
ATOM 16013 N N . ASP A 1 94 ? 12.966 -3.004 0.709 1.00 0.00 67 ASP A N 10
ATOM 16014 C CA . ASP A 1 94 ? 14.292 -3.224 1.360 1.00 0.00 67 ASP A CA 10
ATOM 16015 C C . ASP A 1 94 ? 15.108 -1.922 1.329 1.00 0.00 67 ASP A C 10
ATOM 16016 O O . ASP A 1 94 ? 16.115 -1.798 2.001 1.00 0.00 67 ASP A O 10
ATOM 16025 N N . GLY A 1 95 ? 14.678 -0.952 0.558 1.00 0.00 68 GLY A N 10
ATOM 16026 C CA . GLY A 1 95 ? 15.415 0.342 0.482 1.00 0.00 68 GLY A CA 10
ATOM 16027 C C . GLY A 1 95 ? 14.400 1.479 0.367 1.00 0.00 68 GLY A C 10
ATOM 16028 O O . GLY A 1 95 ? 14.434 2.265 -0.563 1.00 0.00 68 GLY A O 10
ATOM 16032 N N . ASN A 1 96 ? 13.487 1.563 1.303 1.00 0.00 69 ASN A N 10
ATOM 16033 C CA . ASN A 1 96 ? 12.456 2.649 1.256 1.00 0.00 69 ASN A CA 10
ATOM 16034 C C . ASN A 1 96 ? 12.912 3.850 2.086 1.00 0.00 69 ASN A C 10
ATOM 16035 O O . ASN A 1 96 ? 12.601 4.984 1.773 1.00 0.00 69 ASN A O 10
ATOM 16046 N N . GLY A 1 97 ? 13.651 3.612 3.135 1.00 0.00 70 GLY A N 10
ATOM 16047 C CA . GLY A 1 97 ? 14.147 4.736 3.984 1.00 0.00 70 GLY A CA 10
ATOM 16048 C C . GLY A 1 97 ? 13.092 5.126 5.021 1.00 0.00 70 GLY A C 10
ATOM 16049 O O . GLY A 1 97 ? 11.941 5.368 4.692 1.00 0.00 70 GLY A O 10
ATOM 16053 N N . SER A 1 98 ? 13.477 5.202 6.272 1.00 0.00 71 SER A N 10
ATOM 16054 C CA . SER A 1 98 ? 12.509 5.592 7.347 1.00 0.00 71 SER A CA 10
ATOM 16055 C C . SER A 1 98 ? 11.961 6.995 7.069 1.00 0.00 71 SER A C 10
ATOM 16056 O O . SER A 1 98 ? 10.804 7.276 7.313 1.00 0.00 71 SER A O 10
ATOM 16064 N N . SER A 1 99 ? 12.788 7.870 6.546 1.00 0.00 72 SER A N 10
ATOM 16065 C CA . SER A 1 99 ? 12.331 9.257 6.231 1.00 0.00 72 SER A CA 10
ATOM 16066 C C . SER A 1 99 ? 11.095 9.195 5.331 1.00 0.00 72 SER A C 10
ATOM 16067 O O . SER A 1 99 ? 10.207 10.023 5.425 1.00 0.00 72 SER A O 10
ATOM 16075 N N . SER A 1 100 ? 11.014 8.206 4.479 1.00 0.00 73 SER A N 10
ATOM 16076 C CA . SER A 1 100 ? 9.816 8.080 3.611 1.00 0.00 73 SER A CA 10
ATOM 16077 C C . SER A 1 100 ? 8.684 7.489 4.449 1.00 0.00 73 SER A C 10
ATOM 16078 O O . SER A 1 100 ? 7.568 7.977 4.453 1.00 0.00 73 SER A O 10
ATOM 16086 N N . CYS A 1 101 ? 8.976 6.442 5.166 1.00 0.00 74 CYS A N 10
ATOM 16087 C CA . CYS A 1 101 ? 7.947 5.796 6.029 1.00 0.00 74 CYS A CA 10
ATOM 16088 C C . CYS A 1 101 ? 8.634 5.047 7.180 1.00 0.00 74 CYS A C 10
ATOM 16089 O O . CYS A 1 101 ? 9.640 4.400 6.971 1.00 0.00 74 CYS A O 10
ATOM 16096 N N . PRO A 1 102 ? 8.065 5.147 8.357 1.00 0.00 75 PRO A N 10
ATOM 16097 C CA . PRO A 1 102 ? 8.638 4.453 9.544 1.00 0.00 75 PRO A CA 10
ATOM 16098 C C . PRO A 1 102 ? 8.458 2.937 9.416 1.00 0.00 75 PRO A C 10
ATOM 16099 O O . PRO A 1 102 ? 9.221 2.167 9.956 1.00 0.00 75 PRO A O 10
ATOM 16110 N N . THR A 1 103 ? 7.429 2.532 8.715 1.00 0.00 76 THR A N 10
ATOM 16111 C CA . THR A 1 103 ? 7.119 1.074 8.515 1.00 0.00 76 THR A CA 10
ATOM 16112 C C . THR A 1 103 ? 8.390 0.207 8.544 1.00 0.00 76 THR A C 10
ATOM 16113 O O . THR A 1 103 ? 9.275 0.347 7.717 1.00 0.00 76 THR A O 10
ATOM 16124 N N . GLY A 1 104 ? 8.478 -0.682 9.496 1.00 0.00 77 GLY A N 10
ATOM 16125 C CA . GLY A 1 104 ? 9.676 -1.563 9.605 1.00 0.00 77 GLY A CA 10
ATOM 16126 C C . GLY A 1 104 ? 9.956 -1.824 11.086 1.00 0.00 77 GLY A C 10
ATOM 16127 O O . GLY A 1 104 ? 9.417 -1.157 11.950 1.00 0.00 77 GLY A O 10
ATOM 16131 N N . SER A 1 105 ? 10.788 -2.780 11.399 1.00 0.00 78 SER A N 10
ATOM 16132 C CA . SER A 1 105 ? 11.088 -3.061 12.837 1.00 0.00 78 SER A CA 10
ATOM 16133 C C . SER A 1 105 ? 11.954 -1.933 13.418 1.00 0.00 78 SER A C 10
ATOM 16134 O O . SER A 1 105 ? 13.124 -2.118 13.703 1.00 0.00 78 SER A O 10
ATOM 16142 N N . SER A 1 106 ? 11.389 -0.768 13.585 1.00 0.00 79 SER A N 10
ATOM 16143 C CA . SER A 1 106 ? 12.168 0.379 14.133 1.00 0.00 79 SER A CA 10
ATOM 16144 C C . SER A 1 106 ? 11.688 0.717 15.547 1.00 0.00 79 SER A C 10
ATOM 16145 O O . SER A 1 106 ? 12.430 0.611 16.506 1.00 0.00 79 SER A O 10
ATOM 16153 N N . GLY A 1 107 ? 10.453 1.118 15.683 1.00 0.00 80 GLY A N 10
ATOM 16154 C CA . GLY A 1 107 ? 9.914 1.463 17.029 1.00 0.00 80 GLY A CA 10
ATOM 16155 C C . GLY A 1 107 ? 8.809 2.504 16.871 1.00 0.00 80 GLY A C 10
ATOM 16156 O O . GLY A 1 107 ? 9.103 3.680 16.998 1.00 0.00 80 GLY A O 10
ATOM 16161 N N . SER A 1 1 ? -1.741 -12.132 10.237 1.00 0.00 -27 SER A N 11
ATOM 16162 C CA . SER A 1 1 ? -1.314 -11.352 11.434 1.00 0.00 -27 SER A CA 11
ATOM 16163 C C . SER A 1 1 ? -0.064 -12.000 12.054 1.00 0.00 -27 SER A C 11
ATOM 16164 O O . SER A 1 1 ? 0.161 -13.189 11.908 1.00 0.00 -27 SER A O 11
ATOM 16174 N N . TYR A 1 2 ? 0.746 -11.234 12.741 1.00 0.00 -26 TYR A N 11
ATOM 16175 C CA . TYR A 1 2 ? 1.980 -11.807 13.363 1.00 0.00 -26 TYR A CA 11
ATOM 16176 C C . TYR A 1 2 ? 1.633 -12.506 14.684 1.00 0.00 -26 TYR A C 11
ATOM 16177 O O . TYR A 1 2 ? 1.769 -11.935 15.756 1.00 0.00 -26 TYR A O 11
ATOM 16195 N N . TYR A 1 3 ? 1.183 -13.733 14.613 1.00 0.00 -25 TYR A N 11
ATOM 16196 C CA . TYR A 1 3 ? 0.823 -14.500 15.850 1.00 0.00 -25 TYR A CA 11
ATOM 16197 C C . TYR A 1 3 ? 0.479 -15.943 15.463 1.00 0.00 -25 TYR A C 11
ATOM 16198 O O . TYR A 1 3 ? 0.889 -16.410 14.420 1.00 0.00 -25 TYR A O 11
ATOM 16216 N N . HIS A 1 4 ? -0.271 -16.652 16.278 1.00 0.00 -24 HIS A N 11
ATOM 16217 C CA . HIS A 1 4 ? -0.639 -18.066 15.920 1.00 0.00 -24 HIS A CA 11
ATOM 16218 C C . HIS A 1 4 ? -1.261 -18.088 14.515 1.00 0.00 -24 HIS A C 11
ATOM 16219 O O . HIS A 1 4 ? -2.434 -17.810 14.333 1.00 0.00 -24 HIS A O 11
ATOM 16233 N N . HIS A 1 5 ? -0.467 -18.373 13.517 1.00 0.00 -23 HIS A N 11
ATOM 16234 C CA . HIS A 1 5 ? -0.978 -18.373 12.113 1.00 0.00 -23 HIS A CA 11
ATOM 16235 C C . HIS A 1 5 ? 0.121 -18.863 11.162 1.00 0.00 -23 HIS A C 11
ATOM 16236 O O . HIS A 1 5 ? 1.265 -19.013 11.558 1.00 0.00 -23 HIS A O 11
ATOM 16250 N N . HIS A 1 6 ? -0.208 -19.105 9.915 1.00 0.00 -22 HIS A N 11
ATOM 16251 C CA . HIS A 1 6 ? 0.827 -19.567 8.934 1.00 0.00 -22 HIS A CA 11
ATOM 16252 C C . HIS A 1 6 ? 1.990 -18.569 8.897 1.00 0.00 -22 HIS A C 11
ATOM 16253 O O . HIS A 1 6 ? 1.812 -17.389 9.159 1.00 0.00 -22 HIS A O 11
ATOM 16267 N N . HIS A 1 7 ? 3.172 -19.030 8.588 1.00 0.00 -21 HIS A N 11
ATOM 16268 C CA . HIS A 1 7 ? 4.359 -18.115 8.550 1.00 0.00 -21 HIS A CA 11
ATOM 16269 C C . HIS A 1 7 ? 4.285 -17.160 7.351 1.00 0.00 -21 HIS A C 11
ATOM 16270 O O . HIS A 1 7 ? 4.204 -17.581 6.211 1.00 0.00 -21 HIS A O 11
ATOM 16284 N N . HIS A 1 8 ? 4.320 -15.876 7.621 1.00 0.00 -20 HIS A N 11
ATOM 16285 C CA . HIS A 1 8 ? 4.261 -14.832 6.541 1.00 0.00 -20 HIS A CA 11
ATOM 16286 C C . HIS A 1 8 ? 3.164 -15.133 5.517 1.00 0.00 -20 HIS A C 11
ATOM 16287 O O . HIS A 1 8 ? 3.306 -14.856 4.340 1.00 0.00 -20 HIS A O 11
ATOM 16301 N N . HIS A 1 9 ? 2.058 -15.660 5.968 1.00 0.00 -19 HIS A N 11
ATOM 16302 C CA . HIS A 1 9 ? 0.914 -15.946 5.053 1.00 0.00 -19 HIS A CA 11
ATOM 16303 C C . HIS A 1 9 ? -0.270 -15.081 5.498 1.00 0.00 -19 HIS A C 11
ATOM 16304 O O . HIS A 1 9 ? -1.421 -15.464 5.378 1.00 0.00 -19 HIS A O 11
ATOM 16318 N N . ASP A 1 10 ? 0.027 -13.930 6.054 1.00 0.00 -18 ASP A N 11
ATOM 16319 C CA . ASP A 1 10 ? -1.031 -13.014 6.579 1.00 0.00 -18 ASP A CA 11
ATOM 16320 C C . ASP A 1 10 ? -2.127 -12.744 5.549 1.00 0.00 -18 ASP A C 11
ATOM 16321 O O . ASP A 1 10 ? -1.930 -12.009 4.599 1.00 0.00 -18 ASP A O 11
ATOM 16330 N N . TYR A 1 11 ? -3.301 -13.288 5.757 1.00 0.00 -17 TYR A N 11
ATOM 16331 C CA . TYR A 1 11 ? -4.421 -13.003 4.812 1.00 0.00 -17 TYR A CA 11
ATOM 16332 C C . TYR A 1 11 ? -4.959 -11.590 5.089 1.00 0.00 -17 TYR A C 11
ATOM 16333 O O . TYR A 1 11 ? -5.753 -11.059 4.333 1.00 0.00 -17 TYR A O 11
ATOM 16351 N N . ASP A 1 12 ? -4.520 -10.971 6.163 1.00 0.00 -16 ASP A N 11
ATOM 16352 C CA . ASP A 1 12 ? -4.966 -9.599 6.499 1.00 0.00 -16 ASP A CA 11
ATOM 16353 C C . ASP A 1 12 ? -3.749 -8.673 6.408 1.00 0.00 -16 ASP A C 11
ATOM 16354 O O . ASP A 1 12 ? -2.836 -8.920 5.638 1.00 0.00 -16 ASP A O 11
ATOM 16363 N N . ILE A 1 13 ? -3.712 -7.634 7.190 1.00 0.00 -15 ILE A N 11
ATOM 16364 C CA . ILE A 1 13 ? -2.535 -6.717 7.164 1.00 0.00 -15 ILE A CA 11
ATOM 16365 C C . ILE A 1 13 ? -2.117 -6.385 8.601 1.00 0.00 -15 ILE A C 11
ATOM 16366 O O . ILE A 1 13 ? -2.880 -5.784 9.343 1.00 0.00 -15 ILE A O 11
ATOM 16382 N N . PRO A 1 14 ? -0.920 -6.792 8.952 1.00 0.00 -14 PRO A N 11
ATOM 16383 C CA . PRO A 1 14 ? -0.397 -6.541 10.319 1.00 0.00 -14 PRO A CA 11
ATOM 16384 C C . PRO A 1 14 ? -0.146 -5.047 10.539 1.00 0.00 -14 PRO A C 11
ATOM 16385 O O . PRO A 1 14 ? 0.975 -4.571 10.499 1.00 0.00 -14 PRO A O 11
ATOM 16396 N N . THR A 1 15 ? -1.194 -4.314 10.772 1.00 0.00 -13 THR A N 11
ATOM 16397 C CA . THR A 1 15 ? -1.068 -2.849 11.008 1.00 0.00 -13 THR A CA 11
ATOM 16398 C C . THR A 1 15 ? -2.051 -2.436 12.114 1.00 0.00 -13 THR A C 11
ATOM 16399 O O . THR A 1 15 ? -3.243 -2.668 12.010 1.00 0.00 -13 THR A O 11
ATOM 16410 N N . THR A 1 16 ? -1.569 -1.857 13.180 1.00 0.00 -12 THR A N 11
ATOM 16411 C CA . THR A 1 16 ? -2.484 -1.468 14.299 1.00 0.00 -12 THR A CA 11
ATOM 16412 C C . THR A 1 16 ? -3.274 -0.193 13.957 1.00 0.00 -12 THR A C 11
ATOM 16413 O O . THR A 1 16 ? -4.427 -0.260 13.570 1.00 0.00 -12 THR A O 11
ATOM 16424 N N . GLU A 1 17 ? -2.672 0.962 14.104 1.00 0.00 -11 GLU A N 11
ATOM 16425 C CA . GLU A 1 17 ? -3.388 2.248 13.807 1.00 0.00 -11 GLU A CA 11
ATOM 16426 C C . GLU A 1 17 ? -3.935 2.281 12.378 1.00 0.00 -11 GLU A C 11
ATOM 16427 O O . GLU A 1 17 ? -4.940 2.903 12.100 1.00 0.00 -11 GLU A O 11
ATOM 16439 N N . ASN A 1 18 ? -3.285 1.630 11.479 1.00 0.00 -10 ASN A N 11
ATOM 16440 C CA . ASN A 1 18 ? -3.755 1.635 10.057 1.00 0.00 -10 ASN A CA 11
ATOM 16441 C C . ASN A 1 18 ? -5.085 0.909 9.920 1.00 0.00 -10 ASN A C 11
ATOM 16442 O O . ASN A 1 18 ? -5.983 1.353 9.235 1.00 0.00 -10 ASN A O 11
ATOM 16453 N N . LEU A 1 19 ? -5.203 -0.198 10.561 1.00 0.00 -9 LEU A N 11
ATOM 16454 C CA . LEU A 1 19 ? -6.467 -0.988 10.483 1.00 0.00 -9 LEU A CA 11
ATOM 16455 C C . LEU A 1 19 ? -7.409 -0.654 11.645 1.00 0.00 -9 LEU A C 11
ATOM 16456 O O . LEU A 1 19 ? -8.613 -0.626 11.480 1.00 0.00 -9 LEU A O 11
ATOM 16472 N N . TYR A 1 20 ? -6.882 -0.422 12.818 1.00 0.00 -8 TYR A N 11
ATOM 16473 C CA . TYR A 1 20 ? -7.762 -0.117 13.995 1.00 0.00 -8 TYR A CA 11
ATOM 16474 C C . TYR A 1 20 ? -7.984 1.391 14.187 1.00 0.00 -8 TYR A C 11
ATOM 16475 O O . TYR A 1 20 ? -8.602 1.812 15.147 1.00 0.00 -8 TYR A O 11
ATOM 16493 N N . PHE A 1 21 ? -7.494 2.199 13.297 1.00 0.00 -7 PHE A N 11
ATOM 16494 C CA . PHE A 1 21 ? -7.691 3.679 13.429 1.00 0.00 -7 PHE A CA 11
ATOM 16495 C C . PHE A 1 21 ? -7.927 4.303 12.052 1.00 0.00 -7 PHE A C 11
ATOM 16496 O O . PHE A 1 21 ? -8.884 5.023 11.847 1.00 0.00 -7 PHE A O 11
ATOM 16513 N N . GLN A 1 22 ? -7.068 4.027 11.108 1.00 0.00 -6 GLN A N 11
ATOM 16514 C CA . GLN A 1 22 ? -7.243 4.606 9.740 1.00 0.00 -6 GLN A CA 11
ATOM 16515 C C . GLN A 1 22 ? -8.259 3.780 8.928 1.00 0.00 -6 GLN A C 11
ATOM 16516 O O . GLN A 1 22 ? -7.988 3.359 7.815 1.00 0.00 -6 GLN A O 11
ATOM 16530 N N . GLY A 1 23 ? -9.428 3.565 9.469 1.00 0.00 -5 GLY A N 11
ATOM 16531 C CA . GLY A 1 23 ? -10.474 2.795 8.735 1.00 0.00 -5 GLY A CA 11
ATOM 16532 C C . GLY A 1 23 ? -11.463 3.793 8.133 1.00 0.00 -5 GLY A C 11
ATOM 16533 O O . GLY A 1 23 ? -11.241 4.319 7.060 1.00 0.00 -5 GLY A O 11
ATOM 16537 N N . ALA A 1 24 ? -12.533 4.084 8.827 1.00 0.00 -4 ALA A N 11
ATOM 16538 C CA . ALA A 1 24 ? -13.516 5.084 8.304 1.00 0.00 -4 ALA A CA 11
ATOM 16539 C C . ALA A 1 24 ? -12.908 6.484 8.458 1.00 0.00 -4 ALA A C 11
ATOM 16540 O O . ALA A 1 24 ? -13.276 7.241 9.340 1.00 0.00 -4 ALA A O 11
ATOM 16547 N N . MET A 1 25 ? -11.952 6.815 7.630 1.00 0.00 -3 MET A N 11
ATOM 16548 C CA . MET A 1 25 ? -11.282 8.143 7.738 1.00 0.00 -3 MET A CA 11
ATOM 16549 C C . MET A 1 25 ? -12.067 9.225 6.978 1.00 0.00 -3 MET A C 11
ATOM 16550 O O . MET A 1 25 ? -13.281 9.164 6.872 1.00 0.00 -3 MET A O 11
ATOM 16564 N N . GLY A 1 26 ? -11.388 10.230 6.469 1.00 0.00 -2 GLY A N 11
ATOM 16565 C CA . GLY A 1 26 ? -12.083 11.341 5.746 1.00 0.00 -2 GLY A CA 11
ATOM 16566 C C . GLY A 1 26 ? -12.554 10.914 4.346 1.00 0.00 -2 GLY A C 11
ATOM 16567 O O . GLY A 1 26 ? -12.329 11.622 3.386 1.00 0.00 -2 GLY A O 11
ATOM 16571 N N . SER A 1 27 ? -13.229 9.792 4.235 1.00 0.00 -1 SER A N 11
ATOM 16572 C CA . SER A 1 27 ? -13.762 9.312 2.912 1.00 0.00 -1 SER A CA 11
ATOM 16573 C C . SER A 1 27 ? -12.900 9.765 1.719 1.00 0.00 -1 SER A C 11
ATOM 16574 O O . SER A 1 27 ? -13.413 10.224 0.710 1.00 0.00 -1 SER A O 11
ATOM 16582 N N . GLY A 1 28 ? -11.603 9.628 1.814 1.00 0.00 1 GLY A N 11
ATOM 16583 C CA . GLY A 1 28 ? -10.723 10.040 0.679 1.00 0.00 1 GLY A CA 11
ATOM 16584 C C . GLY A 1 28 ? -10.884 9.043 -0.474 1.00 0.00 1 GLY A C 11
ATOM 16585 O O . GLY A 1 28 ? -11.545 8.034 -0.321 1.00 0.00 1 GLY A O 11
ATOM 16589 N N . PRO A 1 29 ? -10.273 9.354 -1.593 1.00 0.00 2 PRO A N 11
ATOM 16590 C CA . PRO A 1 29 ? -10.368 8.476 -2.796 1.00 0.00 2 PRO A CA 11
ATOM 16591 C C . PRO A 1 29 ? -9.820 7.075 -2.514 1.00 0.00 2 PRO A C 11
ATOM 16592 O O . PRO A 1 29 ? -10.425 6.082 -2.876 1.00 0.00 2 PRO A O 11
ATOM 16603 N N . CYS A 1 30 ? -8.694 6.984 -1.863 1.00 0.00 3 CYS A N 11
ATOM 16604 C CA . CYS A 1 30 ? -8.122 5.644 -1.551 1.00 0.00 3 CYS A CA 11
ATOM 16605 C C . CYS A 1 30 ? -9.053 4.903 -0.585 1.00 0.00 3 CYS A C 11
ATOM 16606 O O . CYS A 1 30 ? -9.258 3.718 -0.715 1.00 0.00 3 CYS A O 11
ATOM 16613 N N . ARG A 1 31 ? -9.637 5.590 0.373 1.00 0.00 4 ARG A N 11
ATOM 16614 C CA . ARG A 1 31 ? -10.562 4.897 1.328 1.00 0.00 4 ARG A CA 11
ATOM 16615 C C . ARG A 1 31 ? -11.709 4.212 0.567 1.00 0.00 4 ARG A C 11
ATOM 16616 O O . ARG A 1 31 ? -12.043 3.074 0.840 1.00 0.00 4 ARG A O 11
ATOM 16637 N N . ARG A 1 32 ? -12.310 4.890 -0.377 1.00 0.00 5 ARG A N 11
ATOM 16638 C CA . ARG A 1 32 ? -13.430 4.263 -1.152 1.00 0.00 5 ARG A CA 11
ATOM 16639 C C . ARG A 1 32 ? -12.887 3.102 -1.984 1.00 0.00 5 ARG A C 11
ATOM 16640 O O . ARG A 1 32 ? -13.484 2.042 -2.062 1.00 0.00 5 ARG A O 11
ATOM 16661 N N . HIS A 1 33 ? -11.747 3.291 -2.589 1.00 0.00 6 HIS A N 11
ATOM 16662 C CA . HIS A 1 33 ? -11.143 2.201 -3.402 1.00 0.00 6 HIS A CA 11
ATOM 16663 C C . HIS A 1 33 ? -10.655 1.085 -2.480 1.00 0.00 6 HIS A C 11
ATOM 16664 O O . HIS A 1 33 ? -10.738 -0.074 -2.823 1.00 0.00 6 HIS A O 11
ATOM 16678 N N . LEU A 1 34 ? -10.159 1.416 -1.312 1.00 0.00 7 LEU A N 11
ATOM 16679 C CA . LEU A 1 34 ? -9.677 0.349 -0.388 1.00 0.00 7 LEU A CA 11
ATOM 16680 C C . LEU A 1 34 ? -10.826 -0.590 -0.031 1.00 0.00 7 LEU A C 11
ATOM 16681 O O . LEU A 1 34 ? -10.727 -1.787 -0.205 1.00 0.00 7 LEU A O 11
ATOM 16697 N N . ASP A 1 35 ? -11.921 -0.054 0.444 1.00 0.00 8 ASP A N 11
ATOM 16698 C CA . ASP A 1 35 ? -13.086 -0.920 0.805 1.00 0.00 8 ASP A CA 11
ATOM 16699 C C . ASP A 1 35 ? -13.555 -1.705 -0.424 1.00 0.00 8 ASP A C 11
ATOM 16700 O O . ASP A 1 35 ? -13.817 -2.893 -0.357 1.00 0.00 8 ASP A O 11
ATOM 16709 N N . SER A 1 36 ? -13.652 -1.045 -1.544 1.00 0.00 9 SER A N 11
ATOM 16710 C CA . SER A 1 36 ? -14.098 -1.724 -2.794 1.00 0.00 9 SER A CA 11
ATOM 16711 C C . SER A 1 36 ? -13.042 -2.735 -3.262 1.00 0.00 9 SER A C 11
ATOM 16712 O O . SER A 1 36 ? -13.351 -3.882 -3.531 1.00 0.00 9 SER A O 11
ATOM 16720 N N . VAL A 1 37 ? -11.803 -2.320 -3.368 1.00 0.00 10 VAL A N 11
ATOM 16721 C CA . VAL A 1 37 ? -10.741 -3.264 -3.829 1.00 0.00 10 VAL A CA 11
ATOM 16722 C C . VAL A 1 37 ? -10.519 -4.357 -2.786 1.00 0.00 10 VAL A C 11
ATOM 16723 O O . VAL A 1 37 ? -10.472 -5.524 -3.107 1.00 0.00 10 VAL A O 11
ATOM 16736 N N . LEU A 1 38 ? -10.368 -4.004 -1.544 1.00 0.00 11 LEU A N 11
ATOM 16737 C CA . LEU A 1 38 ? -10.118 -5.054 -0.524 1.00 0.00 11 LEU A CA 11
ATOM 16738 C C . LEU A 1 38 ? -11.313 -6.002 -0.404 1.00 0.00 11 LEU A C 11
ATOM 16739 O O . LEU A 1 38 ? -11.134 -7.187 -0.203 1.00 0.00 11 LEU A O 11
ATOM 16755 N N . GLN A 1 39 ? -12.530 -5.526 -0.509 1.00 0.00 12 GLN A N 11
ATOM 16756 C CA . GLN A 1 39 ? -13.665 -6.487 -0.373 1.00 0.00 12 GLN A CA 11
ATOM 16757 C C . GLN A 1 39 ? -13.725 -7.425 -1.587 1.00 0.00 12 GLN A C 11
ATOM 16758 O O . GLN A 1 39 ? -13.798 -8.633 -1.441 1.00 0.00 12 GLN A O 11
ATOM 16772 N N . GLN A 1 40 ? -13.696 -6.882 -2.777 1.00 0.00 13 GLN A N 11
ATOM 16773 C CA . GLN A 1 40 ? -13.755 -7.743 -4.004 1.00 0.00 13 GLN A CA 11
ATOM 16774 C C . GLN A 1 40 ? -12.415 -8.407 -4.349 1.00 0.00 13 GLN A C 11
ATOM 16775 O O . GLN A 1 40 ? -12.351 -9.592 -4.618 1.00 0.00 13 GLN A O 11
ATOM 16789 N N . LEU A 1 41 ? -11.355 -7.636 -4.412 1.00 0.00 14 LEU A N 11
ATOM 16790 C CA . LEU A 1 41 ? -10.041 -8.210 -4.834 1.00 0.00 14 LEU A CA 11
ATOM 16791 C C . LEU A 1 41 ? -9.461 -9.169 -3.809 1.00 0.00 14 LEU A C 11
ATOM 16792 O O . LEU A 1 41 ? -9.044 -10.257 -4.146 1.00 0.00 14 LEU A O 11
ATOM 16808 N N . GLN A 1 42 ? -9.419 -8.811 -2.565 1.00 0.00 15 GLN A N 11
ATOM 16809 C CA . GLN A 1 42 ? -8.828 -9.760 -1.580 1.00 0.00 15 GLN A CA 11
ATOM 16810 C C . GLN A 1 42 ? -9.601 -11.057 -1.564 1.00 0.00 15 GLN A C 11
ATOM 16811 O O . GLN A 1 42 ? -9.089 -12.089 -1.168 1.00 0.00 15 GLN A O 11
ATOM 16825 N N . THR A 1 43 ? -10.817 -11.030 -1.995 1.00 0.00 16 THR A N 11
ATOM 16826 C CA . THR A 1 43 ? -11.583 -12.268 -2.007 1.00 0.00 16 THR A CA 11
ATOM 16827 C C . THR A 1 43 ? -11.357 -13.026 -3.320 1.00 0.00 16 THR A C 11
ATOM 16828 O O . THR A 1 43 ? -11.095 -14.218 -3.297 1.00 0.00 16 THR A O 11
ATOM 16839 N N . GLU A 1 44 ? -11.473 -12.379 -4.458 1.00 0.00 17 GLU A N 11
ATOM 16840 C CA . GLU A 1 44 ? -11.279 -13.157 -5.736 1.00 0.00 17 GLU A CA 11
ATOM 16841 C C . GLU A 1 44 ? -9.917 -12.922 -6.399 1.00 0.00 17 GLU A C 11
ATOM 16842 O O . GLU A 1 44 ? -9.675 -13.396 -7.497 1.00 0.00 17 GLU A O 11
ATOM 16854 N N . VAL A 1 45 ? -9.030 -12.211 -5.781 1.00 0.00 18 VAL A N 11
ATOM 16855 C CA . VAL A 1 45 ? -7.702 -11.982 -6.442 1.00 0.00 18 VAL A CA 11
ATOM 16856 C C . VAL A 1 45 ? -6.582 -12.853 -5.892 1.00 0.00 18 VAL A C 11
ATOM 16857 O O . VAL A 1 45 ? -5.911 -13.581 -6.601 1.00 0.00 18 VAL A O 11
ATOM 16870 N N . TYR A 1 46 ? -6.327 -12.675 -4.637 1.00 0.00 19 TYR A N 11
ATOM 16871 C CA . TYR A 1 46 ? -5.185 -13.356 -3.948 1.00 0.00 19 TYR A CA 11
ATOM 16872 C C . TYR A 1 46 ? -5.258 -14.861 -3.907 1.00 0.00 19 TYR A C 11
ATOM 16873 O O . TYR A 1 46 ? -4.391 -15.495 -3.344 1.00 0.00 19 TYR A O 11
ATOM 16891 N N . ARG A 1 47 ? -6.245 -15.448 -4.465 1.00 0.00 20 ARG A N 11
ATOM 16892 C CA . ARG A 1 47 ? -6.286 -16.930 -4.401 1.00 0.00 20 ARG A CA 11
ATOM 16893 C C . ARG A 1 47 ? -5.410 -17.531 -5.489 1.00 0.00 20 ARG A C 11
ATOM 16894 O O . ARG A 1 47 ? -4.519 -18.318 -5.223 1.00 0.00 20 ARG A O 11
ATOM 16915 N N . GLY A 1 48 ? -5.683 -17.193 -6.714 1.00 0.00 21 GLY A N 11
ATOM 16916 C CA . GLY A 1 48 ? -4.894 -17.764 -7.837 1.00 0.00 21 GLY A CA 11
ATOM 16917 C C . GLY A 1 48 ? -4.333 -16.735 -8.835 1.00 0.00 21 GLY A C 11
ATOM 16918 O O . GLY A 1 48 ? -3.810 -17.163 -9.849 1.00 0.00 21 GLY A O 11
ATOM 16922 N N . ALA A 1 49 ? -4.513 -15.425 -8.712 1.00 0.00 22 ALA A N 11
ATOM 16923 C CA . ALA A 1 49 ? -4.032 -14.622 -9.891 1.00 0.00 22 ALA A CA 11
ATOM 16924 C C . ALA A 1 49 ? -2.530 -14.272 -9.924 1.00 0.00 22 ALA A C 11
ATOM 16925 O O . ALA A 1 49 ? -1.765 -15.029 -10.486 1.00 0.00 22 ALA A O 11
ATOM 16932 N N . GLN A 1 50 ? -2.047 -13.194 -9.330 1.00 0.00 23 GLN A N 11
ATOM 16933 C CA . GLN A 1 50 ? -0.560 -12.990 -9.400 1.00 0.00 23 GLN A CA 11
ATOM 16934 C C . GLN A 1 50 ? 0.112 -12.470 -8.123 1.00 0.00 23 GLN A C 11
ATOM 16935 O O . GLN A 1 50 ? 0.859 -13.144 -7.450 1.00 0.00 23 GLN A O 11
ATOM 16949 N N . THR A 1 51 ? -0.130 -11.205 -7.889 1.00 0.00 24 THR A N 11
ATOM 16950 C CA . THR A 1 51 ? 0.477 -10.414 -6.775 1.00 0.00 24 THR A CA 11
ATOM 16951 C C . THR A 1 51 ? -0.261 -9.058 -6.713 1.00 0.00 24 THR A C 11
ATOM 16952 O O . THR A 1 51 ? 0.355 -8.014 -6.822 1.00 0.00 24 THR A O 11
ATOM 16963 N N . LEU A 1 52 ? -1.555 -9.050 -6.698 1.00 0.00 25 LEU A N 11
ATOM 16964 C CA . LEU A 1 52 ? -2.279 -7.743 -6.821 1.00 0.00 25 LEU A CA 11
ATOM 16965 C C . LEU A 1 52 ? -2.096 -6.876 -5.584 1.00 0.00 25 LEU A C 11
ATOM 16966 O O . LEU A 1 52 ? -2.158 -7.310 -4.453 1.00 0.00 25 LEU A O 11
ATOM 16982 N N . TYR A 1 53 ? -1.765 -5.649 -5.855 1.00 0.00 26 TYR A N 11
ATOM 16983 C CA . TYR A 1 53 ? -1.438 -4.654 -4.796 1.00 0.00 26 TYR A CA 11
ATOM 16984 C C . TYR A 1 53 ? -2.661 -3.971 -4.161 1.00 0.00 26 TYR A C 11
ATOM 16985 O O . TYR A 1 53 ? -3.592 -3.565 -4.831 1.00 0.00 26 TYR A O 11
ATOM 17003 N N . VAL A 1 54 ? -2.615 -3.812 -2.858 1.00 0.00 27 VAL A N 11
ATOM 17004 C CA . VAL A 1 54 ? -3.710 -3.114 -2.122 1.00 0.00 27 VAL A CA 11
ATOM 17005 C C . VAL A 1 54 ? -3.180 -1.734 -1.674 1.00 0.00 27 VAL A C 11
ATOM 17006 O O . VAL A 1 54 ? -2.075 -1.627 -1.141 1.00 0.00 27 VAL A O 11
ATOM 17019 N N . PRO A 1 55 ? -3.966 -0.719 -1.932 1.00 0.00 28 PRO A N 11
ATOM 17020 C CA . PRO A 1 55 ? -3.575 0.672 -1.577 1.00 0.00 28 PRO A CA 11
ATOM 17021 C C . PRO A 1 55 ? -3.778 0.992 -0.085 1.00 0.00 28 PRO A C 11
ATOM 17022 O O . PRO A 1 55 ? -4.675 0.486 0.560 1.00 0.00 28 PRO A O 11
ATOM 17033 N N . ASN A 1 56 ? -2.958 1.867 0.448 1.00 0.00 29 ASN A N 11
ATOM 17034 C CA . ASN A 1 56 ? -3.099 2.291 1.883 1.00 0.00 29 ASN A CA 11
ATOM 17035 C C . ASN A 1 56 ? -3.542 3.742 1.900 1.00 0.00 29 ASN A C 11
ATOM 17036 O O . ASN A 1 56 ? -3.061 4.534 1.111 1.00 0.00 29 ASN A O 11
ATOM 17047 N N . CYS A 1 57 ? -4.430 4.123 2.765 1.00 0.00 30 CYS A N 11
ATOM 17048 C CA . CYS A 1 57 ? -4.851 5.549 2.759 1.00 0.00 30 CYS A CA 11
ATOM 17049 C C . CYS A 1 57 ? -4.626 6.190 4.128 1.00 0.00 30 CYS A C 11
ATOM 17050 O O . CYS A 1 57 ? -4.858 5.583 5.156 1.00 0.00 30 CYS A O 11
ATOM 17057 N N . ASP A 1 58 ? -4.209 7.426 4.146 1.00 0.00 31 ASP A N 11
ATOM 17058 C CA . ASP A 1 58 ? -4.011 8.133 5.446 1.00 0.00 31 ASP A CA 11
ATOM 17059 C C . ASP A 1 58 ? -5.377 8.596 5.952 1.00 0.00 31 ASP A C 11
ATOM 17060 O O . ASP A 1 58 ? -6.366 8.453 5.258 1.00 0.00 31 ASP A O 11
ATOM 17069 N N . HIS A 1 59 ? -5.449 9.147 7.134 1.00 0.00 32 HIS A N 11
ATOM 17070 C CA . HIS A 1 59 ? -6.771 9.619 7.664 1.00 0.00 32 HIS A CA 11
ATOM 17071 C C . HIS A 1 59 ? -7.488 10.495 6.622 1.00 0.00 32 HIS A C 11
ATOM 17072 O O . HIS A 1 59 ? -8.697 10.633 6.640 1.00 0.00 32 HIS A O 11
ATOM 17086 N N . ARG A 1 60 ? -6.752 11.065 5.699 1.00 0.00 33 ARG A N 11
ATOM 17087 C CA . ARG A 1 60 ? -7.391 11.909 4.631 1.00 0.00 33 ARG A CA 11
ATOM 17088 C C . ARG A 1 60 ? -7.942 11.007 3.513 1.00 0.00 33 ARG A C 11
ATOM 17089 O O . ARG A 1 60 ? -8.414 11.482 2.498 1.00 0.00 33 ARG A O 11
ATOM 17110 N N . GLY A 1 61 ? -7.898 9.712 3.704 1.00 0.00 34 GLY A N 11
ATOM 17111 C CA . GLY A 1 61 ? -8.429 8.763 2.682 1.00 0.00 34 GLY A CA 11
ATOM 17112 C C . GLY A 1 61 ? -7.600 8.748 1.388 1.00 0.00 34 GLY A C 11
ATOM 17113 O O . GLY A 1 61 ? -7.954 8.051 0.461 1.00 0.00 34 GLY A O 11
ATOM 17117 N N . PHE A 1 62 ? -6.519 9.479 1.298 1.00 0.00 35 PHE A N 11
ATOM 17118 C CA . PHE A 1 62 ? -5.698 9.440 0.041 1.00 0.00 35 PHE A CA 11
ATOM 17119 C C . PHE A 1 62 ? -4.680 8.295 0.131 1.00 0.00 35 PHE A C 11
ATOM 17120 O O . PHE A 1 62 ? -4.357 7.849 1.214 1.00 0.00 35 PHE A O 11
ATOM 17137 N N . TYR A 1 63 ? -4.145 7.847 -0.985 1.00 0.00 36 TYR A N 11
ATOM 17138 C CA . TYR A 1 63 ? -3.107 6.748 -0.960 1.00 0.00 36 TYR A CA 11
ATOM 17139 C C . TYR A 1 63 ? -1.843 7.381 -0.410 1.00 0.00 36 TYR A C 11
ATOM 17140 O O . TYR A 1 63 ? -0.974 7.751 -1.163 1.00 0.00 36 TYR A O 11
ATOM 17158 N N . ARG A 1 64 ? -1.780 7.638 0.868 1.00 0.00 37 ARG A N 11
ATOM 17159 C CA . ARG A 1 64 ? -0.603 8.405 1.351 1.00 0.00 37 ARG A CA 11
ATOM 17160 C C . ARG A 1 64 ? 0.698 7.646 1.589 1.00 0.00 37 ARG A C 11
ATOM 17161 O O . ARG A 1 64 ? 1.713 7.969 1.014 1.00 0.00 37 ARG A O 11
ATOM 17182 N N . LYS A 1 65 ? 0.717 6.729 2.494 1.00 0.00 38 LYS A N 11
ATOM 17183 C CA . LYS A 1 65 ? 2.018 6.068 2.809 1.00 0.00 38 LYS A CA 11
ATOM 17184 C C . LYS A 1 65 ? 2.318 4.718 2.152 1.00 0.00 38 LYS A C 11
ATOM 17185 O O . LYS A 1 65 ? 3.436 4.483 1.731 1.00 0.00 38 LYS A O 11
ATOM 17204 N N . ARG A 1 66 ? 1.399 3.787 2.163 1.00 0.00 39 ARG A N 11
ATOM 17205 C CA . ARG A 1 66 ? 1.755 2.426 1.648 1.00 0.00 39 ARG A CA 11
ATOM 17206 C C . ARG A 1 66 ? 1.005 1.963 0.407 1.00 0.00 39 ARG A C 11
ATOM 17207 O O . ARG A 1 66 ? -0.203 1.995 0.336 1.00 0.00 39 ARG A O 11
ATOM 17228 N N . GLN A 1 67 ? 1.735 1.402 -0.509 1.00 0.00 40 GLN A N 11
ATOM 17229 C CA . GLN A 1 67 ? 1.120 0.766 -1.705 1.00 0.00 40 GLN A CA 11
ATOM 17230 C C . GLN A 1 67 ? 1.891 -0.542 -1.872 1.00 0.00 40 GLN A C 11
ATOM 17231 O O . GLN A 1 67 ? 3.103 -0.520 -1.957 1.00 0.00 40 GLN A O 11
ATOM 17245 N N . CYS A 1 68 ? 1.247 -1.679 -1.849 1.00 0.00 41 CYS A N 11
ATOM 17246 C CA . CYS A 1 68 ? 2.050 -2.942 -1.947 1.00 0.00 41 CYS A CA 11
ATOM 17247 C C . CYS A 1 68 ? 1.390 -3.989 -2.818 1.00 0.00 41 CYS A C 11
ATOM 17248 O O . CYS A 1 68 ? 0.201 -4.192 -2.742 1.00 0.00 41 CYS A O 11
ATOM 17255 N N . ARG A 1 69 ? 2.177 -4.704 -3.585 1.00 0.00 42 ARG A N 11
ATOM 17256 C CA . ARG A 1 69 ? 1.631 -5.812 -4.416 1.00 0.00 42 ARG A CA 11
ATOM 17257 C C . ARG A 1 69 ? 1.468 -7.022 -3.498 1.00 0.00 42 ARG A C 11
ATOM 17258 O O . ARG A 1 69 ? 2.364 -7.339 -2.733 1.00 0.00 42 ARG A O 11
ATOM 17279 N N . SER A 1 70 ? 0.329 -7.658 -3.514 1.00 0.00 43 SER A N 11
ATOM 17280 C CA . SER A 1 70 ? 0.106 -8.801 -2.584 1.00 0.00 43 SER A CA 11
ATOM 17281 C C . SER A 1 70 ? -0.119 -10.132 -3.319 1.00 0.00 43 SER A C 11
ATOM 17282 O O . SER A 1 70 ? -0.837 -10.220 -4.317 1.00 0.00 43 SER A O 11
ATOM 17290 N N . SER A 1 71 ? 0.475 -11.170 -2.785 1.00 0.00 44 SER A N 11
ATOM 17291 C CA . SER A 1 71 ? 0.329 -12.539 -3.351 1.00 0.00 44 SER A CA 11
ATOM 17292 C C . SER A 1 71 ? -0.528 -13.382 -2.393 1.00 0.00 44 SER A C 11
ATOM 17293 O O . SER A 1 71 ? -0.771 -12.981 -1.269 1.00 0.00 44 SER A O 11
ATOM 17301 N N . GLN A 1 72 ? -0.997 -14.531 -2.819 1.00 0.00 45 GLN A N 11
ATOM 17302 C CA . GLN A 1 72 ? -1.845 -15.377 -1.914 1.00 0.00 45 GLN A CA 11
ATOM 17303 C C . GLN A 1 72 ? -1.136 -15.620 -0.570 1.00 0.00 45 GLN A C 11
ATOM 17304 O O . GLN A 1 72 ? -1.773 -15.714 0.463 1.00 0.00 45 GLN A O 11
ATOM 17318 N N . GLY A 1 73 ? 0.171 -15.722 -0.572 1.00 0.00 46 GLY A N 11
ATOM 17319 C CA . GLY A 1 73 ? 0.908 -15.956 0.702 1.00 0.00 46 GLY A CA 11
ATOM 17320 C C . GLY A 1 73 ? 1.410 -14.620 1.238 1.00 0.00 46 GLY A C 11
ATOM 17321 O O . GLY A 1 73 ? 0.949 -14.134 2.254 1.00 0.00 46 GLY A O 11
ATOM 17325 N N . GLN A 1 74 ? 2.350 -14.021 0.562 1.00 0.00 47 GLN A N 11
ATOM 17326 C CA . GLN A 1 74 ? 2.889 -12.713 1.029 1.00 0.00 47 GLN A CA 11
ATOM 17327 C C . GLN A 1 74 ? 1.964 -11.573 0.600 1.00 0.00 47 GLN A C 11
ATOM 17328 O O . GLN A 1 74 ? 2.062 -11.061 -0.502 1.00 0.00 47 GLN A O 11
ATOM 17342 N N . ARG A 1 75 ? 1.068 -11.171 1.456 1.00 0.00 48 ARG A N 11
ATOM 17343 C CA . ARG A 1 75 ? 0.140 -10.056 1.093 1.00 0.00 48 ARG A CA 11
ATOM 17344 C C . ARG A 1 75 ? 0.821 -8.697 1.289 1.00 0.00 48 ARG A C 11
ATOM 17345 O O . ARG A 1 75 ? 0.345 -7.683 0.813 1.00 0.00 48 ARG A O 11
ATOM 17366 N N . ARG A 1 76 ? 1.924 -8.664 1.990 1.00 0.00 49 ARG A N 11
ATOM 17367 C CA . ARG A 1 76 ? 2.628 -7.367 2.221 1.00 0.00 49 ARG A CA 11
ATOM 17368 C C . ARG A 1 76 ? 3.989 -7.379 1.519 1.00 0.00 49 ARG A C 11
ATOM 17369 O O . ARG A 1 76 ? 4.961 -6.847 2.025 1.00 0.00 49 ARG A O 11
ATOM 17390 N N . GLY A 1 77 ? 4.082 -7.990 0.371 1.00 0.00 50 GLY A N 11
ATOM 17391 C CA . GLY A 1 77 ? 5.391 -8.040 -0.337 1.00 0.00 50 GLY A CA 11
ATOM 17392 C C . GLY A 1 77 ? 5.156 -8.130 -1.845 1.00 0.00 50 GLY A C 11
ATOM 17393 O O . GLY A 1 77 ? 4.421 -8.981 -2.298 1.00 0.00 50 GLY A O 11
ATOM 17397 N N . PRO A 1 78 ? 5.806 -7.262 -2.583 1.00 0.00 51 PRO A N 11
ATOM 17398 C CA . PRO A 1 78 ? 6.697 -6.238 -1.994 1.00 0.00 51 PRO A CA 11
ATOM 17399 C C . PRO A 1 78 ? 5.951 -4.940 -1.670 1.00 0.00 51 PRO A C 11
ATOM 17400 O O . PRO A 1 78 ? 5.133 -4.459 -2.437 1.00 0.00 51 PRO A O 11
ATOM 17411 N N . CYS A 1 79 ? 6.264 -4.362 -0.552 1.00 0.00 52 CYS A N 11
ATOM 17412 C CA . CYS A 1 79 ? 5.640 -3.068 -0.147 1.00 0.00 52 CYS A CA 11
ATOM 17413 C C . CYS A 1 79 ? 6.539 -1.918 -0.587 1.00 0.00 52 CYS A C 11
ATOM 17414 O O . CYS A 1 79 ? 7.749 -2.061 -0.637 1.00 0.00 52 CYS A O 11
ATOM 17421 N N . TRP A 1 80 ? 5.986 -0.772 -0.864 1.00 0.00 53 TRP A N 11
ATOM 17422 C CA . TRP A 1 80 ? 6.855 0.380 -1.251 1.00 0.00 53 TRP A CA 11
ATOM 17423 C C . TRP A 1 80 ? 6.279 1.711 -0.747 1.00 0.00 53 TRP A C 11
ATOM 17424 O O . TRP A 1 80 ? 5.089 1.840 -0.458 1.00 0.00 53 TRP A O 11
ATOM 17445 N N . CYS A 1 81 ? 7.153 2.675 -0.591 1.00 0.00 54 CYS A N 11
ATOM 17446 C CA . CYS A 1 81 ? 6.779 4.023 -0.053 1.00 0.00 54 CYS A CA 11
ATOM 17447 C C . CYS A 1 81 ? 6.148 4.887 -1.147 1.00 0.00 54 CYS A C 11
ATOM 17448 O O . CYS A 1 81 ? 6.586 4.865 -2.283 1.00 0.00 54 CYS A O 11
ATOM 17455 N N . VAL A 1 82 ? 5.123 5.648 -0.830 1.00 0.00 55 VAL A N 11
ATOM 17456 C CA . VAL A 1 82 ? 4.480 6.488 -1.896 1.00 0.00 55 VAL A CA 11
ATOM 17457 C C . VAL A 1 82 ? 4.035 7.855 -1.372 1.00 0.00 55 VAL A C 11
ATOM 17458 O O . VAL A 1 82 ? 3.992 8.092 -0.181 1.00 0.00 55 VAL A O 11
ATOM 17471 N N . ASP A 1 83 ? 3.688 8.740 -2.273 1.00 0.00 56 ASP A N 11
ATOM 17472 C CA . ASP A 1 83 ? 3.207 10.087 -1.880 1.00 0.00 56 ASP A CA 11
ATOM 17473 C C . ASP A 1 83 ? 1.685 10.035 -1.729 1.00 0.00 56 ASP A C 11
ATOM 17474 O O . ASP A 1 83 ? 1.077 9.005 -1.918 1.00 0.00 56 ASP A O 11
ATOM 17483 N N . ARG A 1 84 ? 1.085 11.138 -1.392 1.00 0.00 57 ARG A N 11
ATOM 17484 C CA . ARG A 1 84 ? -0.414 11.197 -1.208 1.00 0.00 57 ARG A CA 11
ATOM 17485 C C . ARG A 1 84 ? -1.181 10.581 -2.398 1.00 0.00 57 ARG A C 11
ATOM 17486 O O . ARG A 1 84 ? -2.323 10.179 -2.257 1.00 0.00 57 ARG A O 11
ATOM 17507 N N . MET A 1 85 ? -0.585 10.509 -3.559 1.00 0.00 58 MET A N 11
ATOM 17508 C CA . MET A 1 85 ? -1.296 9.914 -4.733 1.00 0.00 58 MET A CA 11
ATOM 17509 C C . MET A 1 85 ? -1.047 8.400 -4.803 1.00 0.00 58 MET A C 11
ATOM 17510 O O . MET A 1 85 ? -1.783 7.677 -5.450 1.00 0.00 58 MET A O 11
ATOM 17524 N N . GLY A 1 86 ? -0.031 7.912 -4.139 1.00 0.00 59 GLY A N 11
ATOM 17525 C CA . GLY A 1 86 ? 0.253 6.444 -4.161 1.00 0.00 59 GLY A CA 11
ATOM 17526 C C . GLY A 1 86 ? 1.421 6.124 -5.105 1.00 0.00 59 GLY A C 11
ATOM 17527 O O . GLY A 1 86 ? 1.702 4.967 -5.373 1.00 0.00 59 GLY A O 11
ATOM 17531 N N . LYS A 1 87 ? 2.110 7.120 -5.608 1.00 0.00 60 LYS A N 11
ATOM 17532 C CA . LYS A 1 87 ? 3.251 6.867 -6.522 1.00 0.00 60 LYS A CA 11
ATOM 17533 C C . LYS A 1 87 ? 4.526 6.638 -5.700 1.00 0.00 60 LYS A C 11
ATOM 17534 O O . LYS A 1 87 ? 4.705 7.243 -4.661 1.00 0.00 60 LYS A O 11
ATOM 17553 N N . SER A 1 88 ? 5.415 5.784 -6.157 1.00 0.00 61 SER A N 11
ATOM 17554 C CA . SER A 1 88 ? 6.683 5.543 -5.397 1.00 0.00 61 SER A CA 11
ATOM 17555 C C . SER A 1 88 ? 7.301 6.891 -5.011 1.00 0.00 61 SER A C 11
ATOM 17556 O O . SER A 1 88 ? 7.702 7.669 -5.860 1.00 0.00 61 SER A O 11
ATOM 17564 N N . LEU A 1 89 ? 7.334 7.185 -3.742 1.00 0.00 62 LEU A N 11
ATOM 17565 C CA . LEU A 1 89 ? 7.870 8.500 -3.275 1.00 0.00 62 LEU A CA 11
ATOM 17566 C C . LEU A 1 89 ? 9.396 8.641 -3.404 1.00 0.00 62 LEU A C 11
ATOM 17567 O O . LEU A 1 89 ? 9.857 9.729 -3.689 1.00 0.00 62 LEU A O 11
ATOM 17583 N N . PRO A 1 90 ? 10.151 7.584 -3.181 1.00 0.00 63 PRO A N 11
ATOM 17584 C CA . PRO A 1 90 ? 11.634 7.708 -3.268 1.00 0.00 63 PRO A CA 11
ATOM 17585 C C . PRO A 1 90 ? 12.076 8.160 -4.661 1.00 0.00 63 PRO A C 11
ATOM 17586 O O . PRO A 1 90 ? 13.038 8.892 -4.803 1.00 0.00 63 PRO A O 11
ATOM 17597 N N . GLY A 1 91 ? 11.387 7.737 -5.680 1.00 0.00 64 GLY A N 11
ATOM 17598 C CA . GLY A 1 91 ? 11.765 8.150 -7.064 1.00 0.00 64 GLY A CA 11
ATOM 17599 C C . GLY A 1 91 ? 10.944 9.375 -7.494 1.00 0.00 64 GLY A C 11
ATOM 17600 O O . GLY A 1 91 ? 10.330 9.371 -8.543 1.00 0.00 64 GLY A O 11
ATOM 17604 N N . SER A 1 92 ? 10.924 10.423 -6.708 1.00 0.00 65 SER A N 11
ATOM 17605 C CA . SER A 1 92 ? 10.146 11.637 -7.112 1.00 0.00 65 SER A CA 11
ATOM 17606 C C . SER A 1 92 ? 11.083 12.841 -7.269 1.00 0.00 65 SER A C 11
ATOM 17607 O O . SER A 1 92 ? 11.590 13.352 -6.292 1.00 0.00 65 SER A O 11
ATOM 17615 N N . PRO A 1 93 ? 11.271 13.269 -8.491 1.00 0.00 66 PRO A N 11
ATOM 17616 C CA . PRO A 1 93 ? 12.143 14.441 -8.757 1.00 0.00 66 PRO A CA 11
ATOM 17617 C C . PRO A 1 93 ? 11.464 15.743 -8.316 1.00 0.00 66 PRO A C 11
ATOM 17618 O O . PRO A 1 93 ? 12.112 16.755 -8.126 1.00 0.00 66 PRO A O 11
ATOM 17629 N N . ASP A 1 94 ? 10.166 15.723 -8.151 1.00 0.00 67 ASP A N 11
ATOM 17630 C CA . ASP A 1 94 ? 9.443 16.957 -7.721 1.00 0.00 67 ASP A CA 11
ATOM 17631 C C . ASP A 1 94 ? 9.758 17.299 -6.257 1.00 0.00 67 ASP A C 11
ATOM 17632 O O . ASP A 1 94 ? 9.375 18.345 -5.771 1.00 0.00 67 ASP A O 11
ATOM 17641 N N . GLY A 1 95 ? 10.447 16.441 -5.543 1.00 0.00 68 GLY A N 11
ATOM 17642 C CA . GLY A 1 95 ? 10.761 16.747 -4.123 1.00 0.00 68 GLY A CA 11
ATOM 17643 C C . GLY A 1 95 ? 10.347 15.567 -3.250 1.00 0.00 68 GLY A C 11
ATOM 17644 O O . GLY A 1 95 ? 9.251 15.047 -3.373 1.00 0.00 68 GLY A O 11
ATOM 17648 N N . ASN A 1 96 ? 11.212 15.142 -2.369 1.00 0.00 69 ASN A N 11
ATOM 17649 C CA . ASN A 1 96 ? 10.880 13.990 -1.474 1.00 0.00 69 ASN A CA 11
ATOM 17650 C C . ASN A 1 96 ? 9.769 14.397 -0.505 1.00 0.00 69 ASN A C 11
ATOM 17651 O O . ASN A 1 96 ? 10.007 15.066 0.486 1.00 0.00 69 ASN A O 11
ATOM 17662 N N . GLY A 1 97 ? 8.559 14.005 -0.788 1.00 0.00 70 GLY A N 11
ATOM 17663 C CA . GLY A 1 97 ? 7.420 14.367 0.103 1.00 0.00 70 GLY A CA 11
ATOM 17664 C C . GLY A 1 97 ? 7.374 13.408 1.289 1.00 0.00 70 GLY A C 11
ATOM 17665 O O . GLY A 1 97 ? 6.446 12.635 1.435 1.00 0.00 70 GLY A O 11
ATOM 17669 N N . SER A 1 98 ? 8.363 13.459 2.140 1.00 0.00 71 SER A N 11
ATOM 17670 C CA . SER A 1 98 ? 8.388 12.553 3.329 1.00 0.00 71 SER A CA 11
ATOM 17671 C C . SER A 1 98 ? 7.076 12.678 4.125 1.00 0.00 71 SER A C 11
ATOM 17672 O O . SER A 1 98 ? 6.658 11.744 4.789 1.00 0.00 71 SER A O 11
ATOM 17680 N N . SER A 1 99 ? 6.415 13.812 4.047 1.00 0.00 72 SER A N 11
ATOM 17681 C CA . SER A 1 99 ? 5.117 14.001 4.774 1.00 0.00 72 SER A CA 11
ATOM 17682 C C . SER A 1 99 ? 4.140 12.887 4.389 1.00 0.00 72 SER A C 11
ATOM 17683 O O . SER A 1 99 ? 3.356 12.431 5.200 1.00 0.00 72 SER A O 11
ATOM 17691 N N . SER A 1 100 ? 4.188 12.438 3.162 1.00 0.00 73 SER A N 11
ATOM 17692 C CA . SER A 1 100 ? 3.278 11.342 2.733 1.00 0.00 73 SER A CA 11
ATOM 17693 C C . SER A 1 100 ? 3.864 10.005 3.188 1.00 0.00 73 SER A C 11
ATOM 17694 O O . SER A 1 100 ? 3.209 9.212 3.834 1.00 0.00 73 SER A O 11
ATOM 17702 N N . CYS A 1 101 ? 5.102 9.760 2.857 1.00 0.00 74 CYS A N 11
ATOM 17703 C CA . CYS A 1 101 ? 5.756 8.484 3.268 1.00 0.00 74 CYS A CA 11
ATOM 17704 C C . CYS A 1 101 ? 7.281 8.669 3.315 1.00 0.00 74 CYS A C 11
ATOM 17705 O O . CYS A 1 101 ? 7.851 9.262 2.417 1.00 0.00 74 CYS A O 11
ATOM 17712 N N . PRO A 1 102 ? 7.898 8.162 4.358 1.00 0.00 75 PRO A N 11
ATOM 17713 C CA . PRO A 1 102 ? 9.363 8.275 4.502 1.00 0.00 75 PRO A CA 11
ATOM 17714 C C . PRO A 1 102 ? 10.079 7.112 3.790 1.00 0.00 75 PRO A C 11
ATOM 17715 O O . PRO A 1 102 ? 10.592 7.276 2.701 1.00 0.00 75 PRO A O 11
ATOM 17726 N N . THR A 1 103 ? 10.124 5.946 4.389 1.00 0.00 76 THR A N 11
ATOM 17727 C CA . THR A 1 103 ? 10.819 4.788 3.739 1.00 0.00 76 THR A CA 11
ATOM 17728 C C . THR A 1 103 ? 9.915 3.543 3.703 1.00 0.00 76 THR A C 11
ATOM 17729 O O . THR A 1 103 ? 10.384 2.423 3.770 1.00 0.00 76 THR A O 11
ATOM 17740 N N . GLY A 1 104 ? 8.629 3.728 3.582 1.00 0.00 77 GLY A N 11
ATOM 17741 C CA . GLY A 1 104 ? 7.702 2.559 3.524 1.00 0.00 77 GLY A CA 11
ATOM 17742 C C . GLY A 1 104 ? 7.310 2.129 4.942 1.00 0.00 77 GLY A C 11
ATOM 17743 O O . GLY A 1 104 ? 8.155 1.822 5.762 1.00 0.00 77 GLY A O 11
ATOM 17747 N N . SER A 1 105 ? 6.035 2.108 5.237 1.00 0.00 78 SER A N 11
ATOM 17748 C CA . SER A 1 105 ? 5.576 1.697 6.603 1.00 0.00 78 SER A CA 11
ATOM 17749 C C . SER A 1 105 ? 5.700 0.179 6.770 1.00 0.00 78 SER A C 11
ATOM 17750 O O . SER A 1 105 ? 5.567 -0.571 5.819 1.00 0.00 78 SER A O 11
ATOM 17758 N N . SER A 1 106 ? 5.935 -0.274 7.975 1.00 0.00 79 SER A N 11
ATOM 17759 C CA . SER A 1 106 ? 6.052 -1.745 8.223 1.00 0.00 79 SER A CA 11
ATOM 17760 C C . SER A 1 106 ? 5.009 -2.186 9.260 1.00 0.00 79 SER A C 11
ATOM 17761 O O . SER A 1 106 ? 5.232 -3.101 10.034 1.00 0.00 79 SER A O 11
ATOM 17769 N N . GLY A 1 107 ? 3.873 -1.541 9.278 1.00 0.00 80 GLY A N 11
ATOM 17770 C CA . GLY A 1 107 ? 2.810 -1.904 10.255 1.00 0.00 80 GLY A CA 11
ATOM 17771 C C . GLY A 1 107 ? 2.286 -0.630 10.915 1.00 0.00 80 GLY A C 11
ATOM 17772 O O . GLY A 1 107 ? 2.006 0.316 10.198 1.00 0.00 80 GLY A O 11
ATOM 17777 N N . SER A 1 1 ? 0.874 8.625 41.197 1.00 0.00 -27 SER A N 12
ATOM 17778 C CA . SER A 1 1 ? -0.512 9.130 40.970 1.00 0.00 -27 SER A CA 12
ATOM 17779 C C . SER A 1 1 ? -1.496 7.953 40.954 1.00 0.00 -27 SER A C 12
ATOM 17780 O O . SER A 1 1 ? -1.116 6.827 40.680 1.00 0.00 -27 SER A O 12
ATOM 17790 N N . TYR A 1 2 ? -2.749 8.197 41.245 1.00 0.00 -26 TYR A N 12
ATOM 17791 C CA . TYR A 1 2 ? -3.743 7.081 41.242 1.00 0.00 -26 TYR A CA 12
ATOM 17792 C C . TYR A 1 2 ? -4.203 6.790 39.804 1.00 0.00 -26 TYR A C 12
ATOM 17793 O O . TYR A 1 2 ? -3.689 5.890 39.165 1.00 0.00 -26 TYR A O 12
ATOM 17811 N N . TYR A 1 3 ? -5.162 7.538 39.286 1.00 0.00 -25 TYR A N 12
ATOM 17812 C CA . TYR A 1 3 ? -5.655 7.297 37.889 1.00 0.00 -25 TYR A CA 12
ATOM 17813 C C . TYR A 1 3 ? -5.860 5.791 37.656 1.00 0.00 -25 TYR A C 12
ATOM 17814 O O . TYR A 1 3 ? -6.243 5.069 38.563 1.00 0.00 -25 TYR A O 12
ATOM 17832 N N . HIS A 1 4 ? -5.608 5.304 36.468 1.00 0.00 -24 HIS A N 12
ATOM 17833 C CA . HIS A 1 4 ? -5.779 3.847 36.210 1.00 0.00 -24 HIS A CA 12
ATOM 17834 C C . HIS A 1 4 ? -4.422 3.152 36.342 1.00 0.00 -24 HIS A C 12
ATOM 17835 O O . HIS A 1 4 ? -3.658 3.073 35.399 1.00 0.00 -24 HIS A O 12
ATOM 17849 N N . HIS A 1 5 ? -4.121 2.664 37.518 1.00 0.00 -23 HIS A N 12
ATOM 17850 C CA . HIS A 1 5 ? -2.815 1.972 37.769 1.00 0.00 -23 HIS A CA 12
ATOM 17851 C C . HIS A 1 5 ? -1.626 2.942 37.630 1.00 0.00 -23 HIS A C 12
ATOM 17852 O O . HIS A 1 5 ? -0.534 2.540 37.265 1.00 0.00 -23 HIS A O 12
ATOM 17866 N N . HIS A 1 6 ? -1.823 4.202 37.953 1.00 0.00 -22 HIS A N 12
ATOM 17867 C CA . HIS A 1 6 ? -0.712 5.217 37.886 1.00 0.00 -22 HIS A CA 12
ATOM 17868 C C . HIS A 1 6 ? -0.099 5.350 36.475 1.00 0.00 -22 HIS A C 12
ATOM 17869 O O . HIS A 1 6 ? -0.338 6.323 35.783 1.00 0.00 -22 HIS A O 12
ATOM 17883 N N . HIS A 1 7 ? 0.719 4.414 36.058 1.00 0.00 -21 HIS A N 12
ATOM 17884 C CA . HIS A 1 7 ? 1.377 4.526 34.714 1.00 0.00 -21 HIS A CA 12
ATOM 17885 C C . HIS A 1 7 ? 0.358 4.594 33.574 1.00 0.00 -21 HIS A C 12
ATOM 17886 O O . HIS A 1 7 ? -0.746 4.083 33.665 1.00 0.00 -21 HIS A O 12
ATOM 17900 N N . HIS A 1 8 ? 0.744 5.203 32.486 1.00 0.00 -20 HIS A N 12
ATOM 17901 C CA . HIS A 1 8 ? -0.157 5.302 31.304 1.00 0.00 -20 HIS A CA 12
ATOM 17902 C C . HIS A 1 8 ? 0.669 5.048 30.043 1.00 0.00 -20 HIS A C 12
ATOM 17903 O O . HIS A 1 8 ? 1.468 5.871 29.634 1.00 0.00 -20 HIS A O 12
ATOM 17917 N N . HIS A 1 9 ? 0.502 3.901 29.446 1.00 0.00 -19 HIS A N 12
ATOM 17918 C CA . HIS A 1 9 ? 1.289 3.549 28.220 1.00 0.00 -19 HIS A CA 12
ATOM 17919 C C . HIS A 1 9 ? 0.967 4.508 27.071 1.00 0.00 -19 HIS A C 12
ATOM 17920 O O . HIS A 1 9 ? -0.107 5.073 27.007 1.00 0.00 -19 HIS A O 12
ATOM 17934 N N . ASP A 1 10 ? 1.892 4.690 26.164 1.00 0.00 -18 ASP A N 12
ATOM 17935 C CA . ASP A 1 10 ? 1.652 5.607 25.010 1.00 0.00 -18 ASP A CA 12
ATOM 17936 C C . ASP A 1 10 ? 1.563 4.800 23.709 1.00 0.00 -18 ASP A C 12
ATOM 17937 O O . ASP A 1 10 ? 1.879 3.625 23.675 1.00 0.00 -18 ASP A O 12
ATOM 17946 N N . TYR A 1 11 ? 1.145 5.420 22.640 1.00 0.00 -17 TYR A N 12
ATOM 17947 C CA . TYR A 1 11 ? 1.043 4.695 21.336 1.00 0.00 -17 TYR A CA 12
ATOM 17948 C C . TYR A 1 11 ? 2.284 4.993 20.486 1.00 0.00 -17 TYR A C 12
ATOM 17949 O O . TYR A 1 11 ? 2.299 5.939 19.716 1.00 0.00 -17 TYR A O 12
ATOM 17967 N N . ASP A 1 12 ? 3.326 4.207 20.618 1.00 0.00 -16 ASP A N 12
ATOM 17968 C CA . ASP A 1 12 ? 4.567 4.463 19.811 1.00 0.00 -16 ASP A CA 12
ATOM 17969 C C . ASP A 1 12 ? 4.327 4.094 18.344 1.00 0.00 -16 ASP A C 12
ATOM 17970 O O . ASP A 1 12 ? 4.952 3.196 17.798 1.00 0.00 -16 ASP A O 12
ATOM 17979 N N . ILE A 1 13 ? 3.427 4.784 17.699 1.00 0.00 -15 ILE A N 12
ATOM 17980 C CA . ILE A 1 13 ? 3.133 4.492 16.271 1.00 0.00 -15 ILE A CA 12
ATOM 17981 C C . ILE A 1 13 ? 3.405 5.750 15.442 1.00 0.00 -15 ILE A C 12
ATOM 17982 O O . ILE A 1 13 ? 2.900 6.816 15.754 1.00 0.00 -15 ILE A O 12
ATOM 17998 N N . PRO A 1 14 ? 4.209 5.592 14.420 1.00 0.00 -14 PRO A N 12
ATOM 17999 C CA . PRO A 1 14 ? 4.560 6.740 13.548 1.00 0.00 -14 PRO A CA 12
ATOM 18000 C C . PRO A 1 14 ? 3.334 7.225 12.768 1.00 0.00 -14 PRO A C 12
ATOM 18001 O O . PRO A 1 14 ? 3.040 6.751 11.684 1.00 0.00 -14 PRO A O 12
ATOM 18012 N N . THR A 1 15 ? 2.620 8.166 13.313 1.00 0.00 -13 THR A N 12
ATOM 18013 C CA . THR A 1 15 ? 1.419 8.701 12.616 1.00 0.00 -13 THR A CA 12
ATOM 18014 C C . THR A 1 15 ? 1.692 10.136 12.166 1.00 0.00 -13 THR A C 12
ATOM 18015 O O . THR A 1 15 ? 1.954 11.005 12.977 1.00 0.00 -13 THR A O 12
ATOM 18026 N N . THR A 1 16 ? 1.648 10.393 10.891 1.00 0.00 -12 THR A N 12
ATOM 18027 C CA . THR A 1 16 ? 1.929 11.775 10.395 1.00 0.00 -12 THR A CA 12
ATOM 18028 C C . THR A 1 16 ? 0.627 12.560 10.201 1.00 0.00 -12 THR A C 12
ATOM 18029 O O . THR A 1 16 ? 0.418 13.605 10.788 1.00 0.00 -12 THR A O 12
ATOM 18040 N N . GLU A 1 17 ? -0.241 12.054 9.378 1.00 0.00 -11 GLU A N 12
ATOM 18041 C CA . GLU A 1 17 ? -1.546 12.737 9.096 1.00 0.00 -11 GLU A CA 12
ATOM 18042 C C . GLU A 1 17 ? -2.592 12.441 10.189 1.00 0.00 -11 GLU A C 12
ATOM 18043 O O . GLU A 1 17 ? -3.784 12.532 9.958 1.00 0.00 -11 GLU A O 12
ATOM 18055 N N . ASN A 1 18 ? -2.164 12.100 11.377 1.00 0.00 -10 ASN A N 12
ATOM 18056 C CA . ASN A 1 18 ? -3.132 11.812 12.489 1.00 0.00 -10 ASN A CA 12
ATOM 18057 C C . ASN A 1 18 ? -3.379 13.070 13.333 1.00 0.00 -10 ASN A C 12
ATOM 18058 O O . ASN A 1 18 ? -3.949 12.999 14.406 1.00 0.00 -10 ASN A O 12
ATOM 18069 N N . LEU A 1 19 ? -2.924 14.207 12.875 1.00 0.00 -9 LEU A N 12
ATOM 18070 C CA . LEU A 1 19 ? -3.092 15.467 13.666 1.00 0.00 -9 LEU A CA 12
ATOM 18071 C C . LEU A 1 19 ? -4.497 16.059 13.523 1.00 0.00 -9 LEU A C 12
ATOM 18072 O O . LEU A 1 19 ? -5.131 16.401 14.507 1.00 0.00 -9 LEU A O 12
ATOM 18088 N N . TYR A 1 20 ? -4.976 16.220 12.320 1.00 0.00 -8 TYR A N 12
ATOM 18089 C CA . TYR A 1 20 ? -6.329 16.838 12.124 1.00 0.00 -8 TYR A CA 12
ATOM 18090 C C . TYR A 1 20 ? -7.463 15.823 12.264 1.00 0.00 -8 TYR A C 12
ATOM 18091 O O . TYR A 1 20 ? -8.622 16.161 12.115 1.00 0.00 -8 TYR A O 12
ATOM 18109 N N . PHE A 1 21 ? -7.155 14.599 12.568 1.00 0.00 -7 PHE A N 12
ATOM 18110 C CA . PHE A 1 21 ? -8.224 13.570 12.737 1.00 0.00 -7 PHE A CA 12
ATOM 18111 C C . PHE A 1 21 ? -7.623 12.288 13.308 1.00 0.00 -7 PHE A C 12
ATOM 18112 O O . PHE A 1 21 ? -6.464 11.989 13.090 1.00 0.00 -7 PHE A O 12
ATOM 18129 N N . GLN A 1 22 ? -8.401 11.534 14.036 1.00 0.00 -6 GLN A N 12
ATOM 18130 C CA . GLN A 1 22 ? -7.881 10.264 14.629 1.00 0.00 -6 GLN A CA 12
ATOM 18131 C C . GLN A 1 22 ? -8.902 9.129 14.461 1.00 0.00 -6 GLN A C 12
ATOM 18132 O O . GLN A 1 22 ? -8.920 8.192 15.232 1.00 0.00 -6 GLN A O 12
ATOM 18146 N N . GLY A 1 23 ? -9.746 9.193 13.464 1.00 0.00 -5 GLY A N 12
ATOM 18147 C CA . GLY A 1 23 ? -10.748 8.104 13.266 1.00 0.00 -5 GLY A CA 12
ATOM 18148 C C . GLY A 1 23 ? -10.485 7.406 11.934 1.00 0.00 -5 GLY A C 12
ATOM 18149 O O . GLY A 1 23 ? -9.372 7.010 11.637 1.00 0.00 -5 GLY A O 12
ATOM 18153 N N . ALA A 1 24 ? -11.497 7.263 11.121 1.00 0.00 -4 ALA A N 12
ATOM 18154 C CA . ALA A 1 24 ? -11.315 6.607 9.789 1.00 0.00 -4 ALA A CA 12
ATOM 18155 C C . ALA A 1 24 ? -10.760 7.630 8.789 1.00 0.00 -4 ALA A C 12
ATOM 18156 O O . ALA A 1 24 ? -10.132 8.599 9.179 1.00 0.00 -4 ALA A O 12
ATOM 18163 N N . MET A 1 25 ? -10.995 7.446 7.514 1.00 0.00 -3 MET A N 12
ATOM 18164 C CA . MET A 1 25 ? -10.488 8.437 6.519 1.00 0.00 -3 MET A CA 12
ATOM 18165 C C . MET A 1 25 ? -11.658 9.251 5.960 1.00 0.00 -3 MET A C 12
ATOM 18166 O O . MET A 1 25 ? -12.812 8.891 6.121 1.00 0.00 -3 MET A O 12
ATOM 18180 N N . GLY A 1 26 ? -11.376 10.338 5.297 1.00 0.00 -2 GLY A N 12
ATOM 18181 C CA . GLY A 1 26 ? -12.467 11.177 4.722 1.00 0.00 -2 GLY A CA 12
ATOM 18182 C C . GLY A 1 26 ? -12.934 10.587 3.387 1.00 0.00 -2 GLY A C 12
ATOM 18183 O O . GLY A 1 26 ? -12.930 11.262 2.380 1.00 0.00 -2 GLY A O 12
ATOM 18187 N N . SER A 1 27 ? -13.339 9.334 3.381 1.00 0.00 -1 SER A N 12
ATOM 18188 C CA . SER A 1 27 ? -13.824 8.667 2.121 1.00 0.00 -1 SER A CA 12
ATOM 18189 C C . SER A 1 27 ? -13.115 9.214 0.866 1.00 0.00 -1 SER A C 12
ATOM 18190 O O . SER A 1 27 ? -13.748 9.615 -0.092 1.00 0.00 -1 SER A O 12
ATOM 18198 N N . GLY A 1 28 ? -11.809 9.225 0.867 1.00 0.00 1 GLY A N 12
ATOM 18199 C CA . GLY A 1 28 ? -11.056 9.737 -0.316 1.00 0.00 1 GLY A CA 12
ATOM 18200 C C . GLY A 1 28 ? -10.924 8.621 -1.359 1.00 0.00 1 GLY A C 12
ATOM 18201 O O . GLY A 1 28 ? -11.578 7.597 -1.259 1.00 0.00 1 GLY A O 12
ATOM 18205 N N . PRO A 1 29 ? -10.074 8.851 -2.328 1.00 0.00 2 PRO A N 12
ATOM 18206 C CA . PRO A 1 29 ? -9.853 7.848 -3.404 1.00 0.00 2 PRO A CA 12
ATOM 18207 C C . PRO A 1 29 ? -9.221 6.570 -2.850 1.00 0.00 2 PRO A C 12
ATOM 18208 O O . PRO A 1 29 ? -9.584 5.478 -3.233 1.00 0.00 2 PRO A O 12
ATOM 18219 N N . CYS A 1 30 ? -8.287 6.688 -1.947 1.00 0.00 3 CYS A N 12
ATOM 18220 C CA . CYS A 1 30 ? -7.658 5.461 -1.374 1.00 0.00 3 CYS A CA 12
ATOM 18221 C C . CYS A 1 30 ? -8.673 4.752 -0.473 1.00 0.00 3 CYS A C 12
ATOM 18222 O O . CYS A 1 30 ? -8.801 3.545 -0.514 1.00 0.00 3 CYS A O 12
ATOM 18229 N N . ARG A 1 31 ? -9.419 5.494 0.322 1.00 0.00 4 ARG A N 12
ATOM 18230 C CA . ARG A 1 31 ? -10.447 4.848 1.194 1.00 0.00 4 ARG A CA 12
ATOM 18231 C C . ARG A 1 31 ? -11.378 4.001 0.321 1.00 0.00 4 ARG A C 12
ATOM 18232 O O . ARG A 1 31 ? -11.655 2.856 0.623 1.00 0.00 4 ARG A O 12
ATOM 18253 N N . ARG A 1 32 ? -11.839 4.551 -0.774 1.00 0.00 5 ARG A N 12
ATOM 18254 C CA . ARG A 1 32 ? -12.730 3.768 -1.684 1.00 0.00 5 ARG A CA 12
ATOM 18255 C C . ARG A 1 32 ? -11.930 2.644 -2.332 1.00 0.00 5 ARG A C 12
ATOM 18256 O O . ARG A 1 32 ? -12.417 1.539 -2.499 1.00 0.00 5 ARG A O 12
ATOM 18277 N N . HIS A 1 33 ? -10.696 2.906 -2.676 1.00 0.00 6 HIS A N 12
ATOM 18278 C CA . HIS A 1 33 ? -9.848 1.840 -3.275 1.00 0.00 6 HIS A CA 12
ATOM 18279 C C . HIS A 1 33 ? -9.733 0.701 -2.259 1.00 0.00 6 HIS A C 12
ATOM 18280 O O . HIS A 1 33 ? -9.838 -0.461 -2.599 1.00 0.00 6 HIS A O 12
ATOM 18294 N N . LEU A 1 34 ? -9.554 1.040 -1.005 1.00 0.00 7 LEU A N 12
ATOM 18295 C CA . LEU A 1 34 ? -9.465 -0.009 0.057 1.00 0.00 7 LEU A CA 12
ATOM 18296 C C . LEU A 1 34 ? -10.819 -0.701 0.182 1.00 0.00 7 LEU A C 12
ATOM 18297 O O . LEU A 1 34 ? -10.903 -1.910 0.196 1.00 0.00 7 LEU A O 12
ATOM 18313 N N . ASP A 1 35 ? -11.880 0.066 0.254 1.00 0.00 8 ASP A N 12
ATOM 18314 C CA . ASP A 1 35 ? -13.253 -0.531 0.363 1.00 0.00 8 ASP A CA 12
ATOM 18315 C C . ASP A 1 35 ? -13.486 -1.496 -0.805 1.00 0.00 8 ASP A C 12
ATOM 18316 O O . ASP A 1 35 ? -13.959 -2.604 -0.632 1.00 0.00 8 ASP A O 12
ATOM 18325 N N . SER A 1 36 ? -13.129 -1.077 -1.989 1.00 0.00 9 SER A N 12
ATOM 18326 C CA . SER A 1 36 ? -13.288 -1.944 -3.190 1.00 0.00 9 SER A CA 12
ATOM 18327 C C . SER A 1 36 ? -12.355 -3.142 -3.047 1.00 0.00 9 SER A C 12
ATOM 18328 O O . SER A 1 36 ? -12.770 -4.275 -3.183 1.00 0.00 9 SER A O 12
ATOM 18336 N N . VAL A 1 37 ? -11.102 -2.905 -2.735 1.00 0.00 10 VAL A N 12
ATOM 18337 C CA . VAL A 1 37 ? -10.162 -4.048 -2.545 1.00 0.00 10 VAL A CA 12
ATOM 18338 C C . VAL A 1 37 ? -10.699 -4.918 -1.409 1.00 0.00 10 VAL A C 12
ATOM 18339 O O . VAL A 1 37 ? -10.628 -6.118 -1.463 1.00 0.00 10 VAL A O 12
ATOM 18352 N N . LEU A 1 38 ? -11.265 -4.311 -0.400 1.00 0.00 11 LEU A N 12
ATOM 18353 C CA . LEU A 1 38 ? -11.843 -5.101 0.730 1.00 0.00 11 LEU A CA 12
ATOM 18354 C C . LEU A 1 38 ? -12.881 -6.060 0.167 1.00 0.00 11 LEU A C 12
ATOM 18355 O O . LEU A 1 38 ? -12.857 -7.252 0.415 1.00 0.00 11 LEU A O 12
ATOM 18371 N N . GLN A 1 39 ? -13.793 -5.537 -0.604 1.00 0.00 12 GLN A N 12
ATOM 18372 C CA . GLN A 1 39 ? -14.848 -6.411 -1.213 1.00 0.00 12 GLN A CA 12
ATOM 18373 C C . GLN A 1 39 ? -14.214 -7.339 -2.264 1.00 0.00 12 GLN A C 12
ATOM 18374 O O . GLN A 1 39 ? -14.512 -8.517 -2.336 1.00 0.00 12 GLN A O 12
ATOM 18388 N N . GLN A 1 40 ? -13.359 -6.801 -3.087 1.00 0.00 13 GLN A N 12
ATOM 18389 C CA . GLN A 1 40 ? -12.689 -7.601 -4.166 1.00 0.00 13 GLN A CA 12
ATOM 18390 C C . GLN A 1 40 ? -11.649 -8.584 -3.603 1.00 0.00 13 GLN A C 12
ATOM 18391 O O . GLN A 1 40 ? -11.363 -9.591 -4.215 1.00 0.00 13 GLN A O 12
ATOM 18405 N N . LEU A 1 41 ? -11.038 -8.268 -2.493 1.00 0.00 14 LEU A N 12
ATOM 18406 C CA . LEU A 1 41 ? -9.947 -9.140 -1.939 1.00 0.00 14 LEU A CA 12
ATOM 18407 C C . LEU A 1 41 ? -10.313 -10.622 -1.926 1.00 0.00 14 LEU A C 12
ATOM 18408 O O . LEU A 1 41 ? -9.460 -11.462 -2.127 1.00 0.00 14 LEU A O 12
ATOM 18424 N N . GLN A 1 42 ? -11.542 -10.969 -1.689 1.00 0.00 15 GLN A N 12
ATOM 18425 C CA . GLN A 1 42 ? -11.882 -12.421 -1.663 1.00 0.00 15 GLN A CA 12
ATOM 18426 C C . GLN A 1 42 ? -11.883 -13.009 -3.077 1.00 0.00 15 GLN A C 12
ATOM 18427 O O . GLN A 1 42 ? -11.655 -14.189 -3.263 1.00 0.00 15 GLN A O 12
ATOM 18441 N N . THR A 1 43 ? -12.158 -12.211 -4.062 1.00 0.00 16 THR A N 12
ATOM 18442 C CA . THR A 1 43 ? -12.199 -12.724 -5.457 1.00 0.00 16 THR A CA 12
ATOM 18443 C C . THR A 1 43 ? -10.993 -12.238 -6.279 1.00 0.00 16 THR A C 12
ATOM 18444 O O . THR A 1 43 ? -10.619 -12.850 -7.266 1.00 0.00 16 THR A O 12
ATOM 18455 N N . GLU A 1 44 ? -10.410 -11.128 -5.913 1.00 0.00 17 GLU A N 12
ATOM 18456 C CA . GLU A 1 44 ? -9.271 -10.589 -6.723 1.00 0.00 17 GLU A CA 12
ATOM 18457 C C . GLU A 1 44 ? -7.912 -11.062 -6.213 1.00 0.00 17 GLU A C 12
ATOM 18458 O O . GLU A 1 44 ? -6.891 -10.495 -6.556 1.00 0.00 17 GLU A O 12
ATOM 18470 N N . VAL A 1 45 ? -7.870 -12.106 -5.439 1.00 0.00 18 VAL A N 12
ATOM 18471 C CA . VAL A 1 45 ? -6.535 -12.609 -4.958 1.00 0.00 18 VAL A CA 12
ATOM 18472 C C . VAL A 1 45 ? -5.667 -12.996 -6.170 1.00 0.00 18 VAL A C 12
ATOM 18473 O O . VAL A 1 45 ? -4.467 -12.830 -6.189 1.00 0.00 18 VAL A O 12
ATOM 18486 N N . TYR A 1 46 ? -6.314 -13.502 -7.168 1.00 0.00 19 TYR A N 12
ATOM 18487 C CA . TYR A 1 46 ? -5.665 -13.961 -8.447 1.00 0.00 19 TYR A CA 12
ATOM 18488 C C . TYR A 1 46 ? -4.968 -12.877 -9.259 1.00 0.00 19 TYR A C 12
ATOM 18489 O O . TYR A 1 46 ? -4.654 -13.095 -10.414 1.00 0.00 19 TYR A O 12
ATOM 18507 N N . ARG A 1 47 ? -4.781 -11.720 -8.719 1.00 0.00 20 ARG A N 12
ATOM 18508 C CA . ARG A 1 47 ? -4.148 -10.619 -9.532 1.00 0.00 20 ARG A CA 12
ATOM 18509 C C . ARG A 1 47 ? -2.963 -11.214 -10.282 1.00 0.00 20 ARG A C 12
ATOM 18510 O O . ARG A 1 47 ? -2.961 -11.231 -11.497 1.00 0.00 20 ARG A O 12
ATOM 18531 N N . GLY A 1 48 ? -2.067 -11.867 -9.609 1.00 0.00 21 GLY A N 12
ATOM 18532 C CA . GLY A 1 48 ? -1.058 -12.645 -10.384 1.00 0.00 21 GLY A CA 12
ATOM 18533 C C . GLY A 1 48 ? -1.337 -14.063 -9.914 1.00 0.00 21 GLY A C 12
ATOM 18534 O O . GLY A 1 48 ? -2.099 -14.783 -10.533 1.00 0.00 21 GLY A O 12
ATOM 18538 N N . ALA A 1 49 ? -0.931 -14.383 -8.705 1.00 0.00 22 ALA A N 12
ATOM 18539 C CA . ALA A 1 49 ? -1.409 -15.645 -8.075 1.00 0.00 22 ALA A CA 12
ATOM 18540 C C . ALA A 1 49 ? -2.358 -15.209 -6.960 1.00 0.00 22 ALA A C 12
ATOM 18541 O O . ALA A 1 49 ? -3.556 -15.362 -6.999 1.00 0.00 22 ALA A O 12
ATOM 18548 N N . GLN A 1 50 ? -1.736 -14.594 -5.968 1.00 0.00 23 GLN A N 12
ATOM 18549 C CA . GLN A 1 50 ? -2.431 -14.011 -4.788 1.00 0.00 23 GLN A CA 12
ATOM 18550 C C . GLN A 1 50 ? -2.073 -12.512 -4.648 1.00 0.00 23 GLN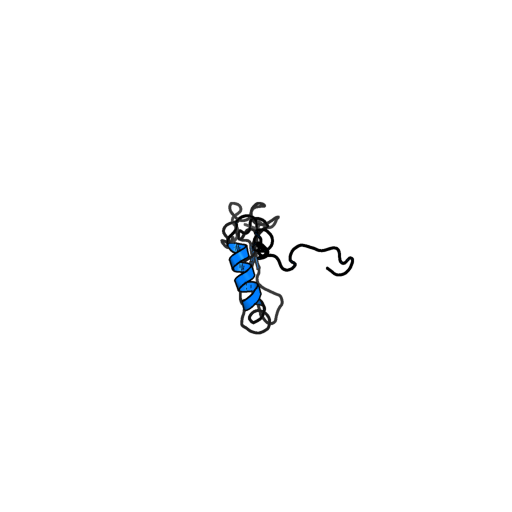 A C 12
ATOM 18551 O O . GLN A 1 50 ? -2.387 -11.887 -3.663 1.00 0.00 23 GLN A O 12
ATOM 18565 N N . THR A 1 51 ? -1.335 -11.984 -5.591 1.00 0.00 24 THR A N 12
ATOM 18566 C CA . THR A 1 51 ? -0.773 -10.580 -5.530 1.00 0.00 24 THR A CA 12
ATOM 18567 C C . THR A 1 51 ? -1.770 -9.442 -5.690 1.00 0.00 24 THR A C 12
ATOM 18568 O O . THR A 1 51 ? -1.573 -8.531 -6.479 1.00 0.00 24 THR A O 12
ATOM 18579 N N . LEU A 1 52 ? -2.820 -9.472 -4.948 1.00 0.00 25 LEU A N 12
ATOM 18580 C CA . LEU A 1 52 ? -3.815 -8.370 -5.050 1.00 0.00 25 LEU A CA 12
ATOM 18581 C C . LEU A 1 52 ? -3.251 -7.111 -4.365 1.00 0.00 25 LEU A C 12
ATOM 18582 O O . LEU A 1 52 ? -2.636 -7.160 -3.314 1.00 0.00 25 LEU A O 12
ATOM 18598 N N . TYR A 1 53 ? -3.427 -6.000 -5.015 1.00 0.00 26 TYR A N 12
ATOM 18599 C CA . TYR A 1 53 ? -2.892 -4.680 -4.526 1.00 0.00 26 TYR A CA 12
ATOM 18600 C C . TYR A 1 53 ? -3.718 -4.099 -3.360 1.00 0.00 26 TYR A C 12
ATOM 18601 O O . TYR A 1 53 ? -4.931 -4.038 -3.413 1.00 0.00 26 TYR A O 12
ATOM 18619 N N . VAL A 1 54 ? -3.045 -3.640 -2.329 1.00 0.00 27 VAL A N 12
ATOM 18620 C CA . VAL A 1 54 ? -3.738 -3.021 -1.160 1.00 0.00 27 VAL A CA 12
ATOM 18621 C C . VAL A 1 54 ? -3.062 -1.675 -0.855 1.00 0.00 27 VAL A C 12
ATOM 18622 O O . VAL A 1 54 ? -1.887 -1.629 -0.537 1.00 0.00 27 VAL A O 12
ATOM 18635 N N . PRO A 1 55 ? -3.811 -0.616 -1.005 1.00 0.00 28 PRO A N 12
ATOM 18636 C CA . PRO A 1 55 ? -3.270 0.742 -0.781 1.00 0.00 28 PRO A CA 12
ATOM 18637 C C . PRO A 1 55 ? -3.402 1.199 0.681 1.00 0.00 28 PRO A C 12
ATOM 18638 O O . PRO A 1 55 ? -4.334 0.840 1.374 1.00 0.00 28 PRO A O 12
ATOM 18649 N N . ASN A 1 56 ? -2.489 2.026 1.129 1.00 0.00 29 ASN A N 12
ATOM 18650 C CA . ASN A 1 56 ? -2.561 2.574 2.522 1.00 0.00 29 ASN A CA 12
ATOM 18651 C C . ASN A 1 56 ? -3.088 4.001 2.434 1.00 0.00 29 ASN A C 12
ATOM 18652 O O . ASN A 1 56 ? -2.688 4.754 1.562 1.00 0.00 29 ASN A O 12
ATOM 18663 N N . CYS A 1 57 ? -3.985 4.389 3.289 1.00 0.00 30 CYS A N 12
ATOM 18664 C CA . CYS A 1 57 ? -4.523 5.769 3.193 1.00 0.00 30 CYS A CA 12
ATOM 18665 C C . CYS A 1 57 ? -4.478 6.467 4.544 1.00 0.00 30 CYS A C 12
ATOM 18666 O O . CYS A 1 57 ? -4.677 5.862 5.581 1.00 0.00 30 CYS A O 12
ATOM 18673 N N . ASP A 1 58 ? -4.249 7.746 4.522 1.00 0.00 31 ASP A N 12
ATOM 18674 C CA . ASP A 1 58 ? -4.225 8.541 5.776 1.00 0.00 31 ASP A CA 12
ATOM 18675 C C . ASP A 1 58 ? -5.648 9.015 6.080 1.00 0.00 31 ASP A C 12
ATOM 18676 O O . ASP A 1 58 ? -6.565 8.768 5.314 1.00 0.00 31 ASP A O 12
ATOM 18685 N N . HIS A 1 59 ? -5.845 9.673 7.191 1.00 0.00 32 HIS A N 12
ATOM 18686 C CA . HIS A 1 59 ? -7.224 10.158 7.564 1.00 0.00 32 HIS A CA 12
ATOM 18687 C C . HIS A 1 59 ? -7.910 10.893 6.399 1.00 0.00 32 HIS A C 12
ATOM 18688 O O . HIS A 1 59 ? -9.116 10.978 6.354 1.00 0.00 32 HIS A O 12
ATOM 18702 N N . ARG A 1 60 ? -7.169 11.407 5.453 1.00 0.00 33 ARG A N 12
ATOM 18703 C CA . ARG A 1 60 ? -7.795 12.107 4.299 1.00 0.00 33 ARG A CA 12
ATOM 18704 C C . ARG A 1 60 ? -8.300 11.077 3.259 1.00 0.00 33 ARG A C 12
ATOM 18705 O O . ARG A 1 60 ? -8.803 11.427 2.211 1.00 0.00 33 ARG A O 12
ATOM 18726 N N . GLY A 1 61 ? -8.194 9.807 3.550 1.00 0.00 34 GLY A N 12
ATOM 18727 C CA . GLY A 1 61 ? -8.673 8.767 2.595 1.00 0.00 34 GLY A CA 12
ATOM 18728 C C . GLY A 1 61 ? -7.829 8.722 1.313 1.00 0.00 34 GLY A C 12
ATOM 18729 O O . GLY A 1 61 ? -8.126 7.955 0.421 1.00 0.00 34 GLY A O 12
ATOM 18733 N N . PHE A 1 62 ? -6.787 9.505 1.201 1.00 0.00 35 PHE A N 12
ATOM 18734 C CA . PHE A 1 62 ? -5.939 9.449 -0.033 1.00 0.00 35 PHE A CA 12
ATOM 18735 C C . PHE A 1 62 ? -4.858 8.370 0.141 1.00 0.00 35 PHE A C 12
ATOM 18736 O O . PHE A 1 62 ? -4.678 7.840 1.220 1.00 0.00 35 PHE A O 12
ATOM 18753 N N . TYR A 1 63 ? -4.110 8.071 -0.894 1.00 0.00 36 TYR A N 12
ATOM 18754 C CA . TYR A 1 63 ? -3.004 7.062 -0.764 1.00 0.00 36 TYR A CA 12
ATOM 18755 C C . TYR A 1 63 ? -1.833 7.848 -0.211 1.00 0.00 36 TYR A C 12
ATOM 18756 O O . TYR A 1 63 ? -1.102 8.434 -0.973 1.00 0.00 36 TYR A O 12
ATOM 18774 N N . ARG A 1 64 ? -1.705 7.995 1.084 1.00 0.00 37 ARG A N 12
ATOM 18775 C CA . ARG A 1 64 ? -0.624 8.909 1.535 1.00 0.00 37 ARG A CA 12
ATOM 18776 C C . ARG A 1 64 ? 0.794 8.341 1.538 1.00 0.00 37 ARG A C 12
ATOM 18777 O O . ARG A 1 64 ? 1.633 8.794 0.788 1.00 0.00 37 ARG A O 12
ATOM 18798 N N . LYS A 1 65 ? 1.088 7.414 2.385 1.00 0.00 38 LYS A N 12
ATOM 18799 C CA . LYS A 1 65 ? 2.492 6.887 2.428 1.00 0.00 38 LYS A CA 12
ATOM 18800 C C . LYS A 1 65 ? 2.734 5.524 1.780 1.00 0.00 38 LYS A C 12
ATOM 18801 O O . LYS A 1 65 ? 3.753 5.307 1.155 1.00 0.00 38 LYS A O 12
ATOM 18820 N N . ARG A 1 66 ? 1.888 4.566 2.050 1.00 0.00 39 ARG A N 12
ATOM 18821 C CA . ARG A 1 66 ? 2.169 3.183 1.564 1.00 0.00 39 ARG A CA 12
ATOM 18822 C C . ARG A 1 66 ? 1.177 2.626 0.543 1.00 0.00 39 ARG A C 12
ATOM 18823 O O . ARG A 1 66 ? -0.007 2.860 0.605 1.00 0.00 39 ARG A O 12
ATOM 18844 N N . GLN A 1 67 ? 1.679 1.786 -0.319 1.00 0.00 40 GLN A N 12
ATOM 18845 C CA . GLN A 1 67 ? 0.837 1.048 -1.306 1.00 0.00 40 GLN A CA 12
ATOM 18846 C C . GLN A 1 67 ? 1.428 -0.361 -1.334 1.00 0.00 40 GLN A C 12
ATOM 18847 O O . GLN A 1 67 ? 2.625 -0.520 -1.516 1.00 0.00 40 GLN A O 12
ATOM 18861 N N . CYS A 1 68 ? 0.653 -1.381 -1.086 1.00 0.00 41 CYS A N 12
ATOM 18862 C CA . CYS A 1 68 ? 1.259 -2.745 -1.020 1.00 0.00 41 CYS A CA 12
ATOM 18863 C C . CYS A 1 68 ? 0.744 -3.711 -2.086 1.00 0.00 41 CYS A C 12
ATOM 18864 O O . CYS A 1 68 ? -0.447 -3.860 -2.287 1.00 0.00 41 CYS A O 12
ATOM 18871 N N . ARG A 1 69 ? 1.638 -4.487 -2.641 1.00 0.00 42 ARG A N 12
ATOM 18872 C CA . ARG A 1 69 ? 1.223 -5.587 -3.550 1.00 0.00 42 ARG A CA 12
ATOM 18873 C C . ARG A 1 69 ? 1.198 -6.758 -2.583 1.00 0.00 42 ARG A C 12
ATOM 18874 O O . ARG A 1 69 ? 2.229 -7.095 -2.027 1.00 0.00 42 ARG A O 12
ATOM 18895 N N . SER A 1 70 ? 0.058 -7.297 -2.267 1.00 0.00 43 SER A N 12
ATOM 18896 C CA . SER A 1 70 ? 0.038 -8.345 -1.206 1.00 0.00 43 SER A CA 12
ATOM 18897 C C . SER A 1 70 ? -0.566 -9.670 -1.653 1.00 0.00 43 SER A C 12
ATOM 18898 O O . SER A 1 70 ? -1.345 -9.743 -2.584 1.00 0.00 43 SER A O 12
ATOM 18906 N N . SER A 1 71 ? -0.213 -10.714 -0.945 1.00 0.00 44 SER A N 12
ATOM 18907 C CA . SER A 1 71 ? -0.749 -12.068 -1.235 1.00 0.00 44 SER A CA 12
ATOM 18908 C C . SER A 1 71 ? -1.690 -12.488 -0.100 1.00 0.00 44 SER A C 12
ATOM 18909 O O . SER A 1 71 ? -1.569 -12.003 1.012 1.00 0.00 44 SER A O 12
ATOM 18917 N N . GLN A 1 72 ? -2.614 -13.384 -0.357 1.00 0.00 45 GLN A N 12
ATOM 18918 C CA . GLN A 1 72 ? -3.542 -13.837 0.726 1.00 0.00 45 GLN A CA 12
ATOM 18919 C C . GLN A 1 72 ? -2.707 -14.251 1.939 1.00 0.00 45 GLN A C 12
ATOM 18920 O O . GLN A 1 72 ? -3.001 -13.889 3.062 1.00 0.00 45 GLN A O 12
ATOM 18934 N N . GLY A 1 73 ? -1.650 -14.983 1.706 1.00 0.00 46 GLY A N 12
ATOM 18935 C CA . GLY A 1 73 ? -0.762 -15.396 2.822 1.00 0.00 46 GLY A CA 12
ATOM 18936 C C . GLY A 1 73 ? 0.562 -14.652 2.673 1.00 0.00 46 GLY A C 12
ATOM 18937 O O . GLY A 1 73 ? 0.627 -13.602 2.054 1.00 0.00 46 GLY A O 12
ATOM 18941 N N . GLN A 1 74 ? 1.626 -15.182 3.206 1.00 0.00 47 GLN A N 12
ATOM 18942 C CA . GLN A 1 74 ? 2.947 -14.496 3.067 1.00 0.00 47 GLN A CA 12
ATOM 18943 C C . GLN A 1 74 ? 3.696 -15.050 1.860 1.00 0.00 47 GLN A C 12
ATOM 18944 O O . GLN A 1 74 ? 4.801 -15.555 1.966 1.00 0.00 47 GLN A O 12
ATOM 18958 N N . ARG A 1 75 ? 3.090 -14.961 0.714 1.00 0.00 48 ARG A N 12
ATOM 18959 C CA . ARG A 1 75 ? 3.738 -15.483 -0.529 1.00 0.00 48 ARG A CA 12
ATOM 18960 C C . ARG A 1 75 ? 4.706 -14.461 -1.105 1.00 0.00 48 ARG A C 12
ATOM 18961 O O . ARG A 1 75 ? 5.874 -14.737 -1.292 1.00 0.00 48 ARG A O 12
ATOM 18982 N N . ARG A 1 76 ? 4.215 -13.295 -1.400 1.00 0.00 49 ARG A N 12
ATOM 18983 C CA . ARG A 1 76 ? 5.070 -12.223 -1.986 1.00 0.00 49 ARG A CA 12
ATOM 18984 C C . ARG A 1 76 ? 4.400 -10.855 -1.843 1.00 0.00 49 ARG A C 12
ATOM 18985 O O . ARG A 1 76 ? 3.191 -10.755 -1.697 1.00 0.00 49 ARG A O 12
ATOM 19006 N N . GLY A 1 77 ? 5.179 -9.807 -1.940 1.00 0.00 50 GLY A N 12
ATOM 19007 C CA . GLY A 1 77 ? 4.615 -8.427 -1.877 1.00 0.00 50 GLY A CA 12
ATOM 19008 C C . GLY A 1 77 ? 4.550 -7.901 -3.319 1.00 0.00 50 GLY A C 12
ATOM 19009 O O . GLY A 1 77 ? 3.877 -8.491 -4.141 1.00 0.00 50 GLY A O 12
ATOM 19013 N N . PRO A 1 78 ? 5.312 -6.872 -3.625 1.00 0.00 51 PRO A N 12
ATOM 19014 C CA . PRO A 1 78 ? 6.140 -6.127 -2.653 1.00 0.00 51 PRO A CA 12
ATOM 19015 C C . PRO A 1 78 ? 5.487 -4.775 -2.339 1.00 0.00 51 PRO A C 12
ATOM 19016 O O . PRO A 1 78 ? 4.783 -4.213 -3.158 1.00 0.00 51 PRO A O 12
ATOM 19027 N N . CYS A 1 79 ? 5.723 -4.232 -1.188 1.00 0.00 52 CYS A N 12
ATOM 19028 C CA . CYS A 1 79 ? 5.131 -2.898 -0.870 1.00 0.00 52 CYS A CA 12
ATOM 19029 C C . CYS A 1 79 ? 6.134 -1.783 -1.169 1.00 0.00 52 CYS A C 12
ATOM 19030 O O . CYS A 1 79 ? 7.325 -2.015 -1.243 1.00 0.00 52 CYS A O 12
ATOM 19037 N N . TRP A 1 80 ? 5.666 -0.572 -1.316 1.00 0.00 53 TRP A N 12
ATOM 19038 C CA . TRP A 1 80 ? 6.596 0.568 -1.582 1.00 0.00 53 TRP A CA 12
ATOM 19039 C C . TRP A 1 80 ? 6.016 1.872 -1.019 1.00 0.00 53 TRP A C 12
ATOM 19040 O O . TRP A 1 80 ? 4.845 1.948 -0.684 1.00 0.00 53 TRP A O 12
ATOM 19061 N N . CYS A 1 81 ? 6.828 2.891 -0.910 1.00 0.00 54 CYS A N 12
ATOM 19062 C CA . CYS A 1 81 ? 6.335 4.195 -0.365 1.00 0.00 54 CYS A CA 12
ATOM 19063 C C . CYS A 1 81 ? 5.645 4.997 -1.471 1.00 0.00 54 CYS A C 12
ATOM 19064 O O . CYS A 1 81 ? 5.903 4.783 -2.640 1.00 0.00 54 CYS A O 12
ATOM 19071 N N . VAL A 1 82 ? 4.784 5.920 -1.121 1.00 0.00 55 VAL A N 12
ATOM 19072 C CA . VAL A 1 82 ? 4.092 6.745 -2.169 1.00 0.00 55 VAL A CA 12
ATOM 19073 C C . VAL A 1 82 ? 3.799 8.140 -1.609 1.00 0.00 55 VAL A C 12
ATOM 19074 O O . VAL A 1 82 ? 3.886 8.358 -0.415 1.00 0.00 55 VAL A O 12
ATOM 19087 N N . ASP A 1 83 ? 3.434 9.077 -2.446 1.00 0.00 56 ASP A N 12
ATOM 19088 C CA . ASP A 1 83 ? 3.105 10.433 -1.939 1.00 0.00 56 ASP A CA 12
ATOM 19089 C C . ASP A 1 83 ? 1.597 10.498 -1.718 1.00 0.00 56 ASP A C 12
ATOM 19090 O O . ASP A 1 83 ? 0.891 9.552 -1.987 1.00 0.00 56 ASP A O 12
ATOM 19099 N N . ARG A 1 84 ? 1.111 11.597 -1.230 1.00 0.00 57 ARG A N 12
ATOM 19100 C CA . ARG A 1 84 ? -0.367 11.737 -0.968 1.00 0.00 57 ARG A CA 12
ATOM 19101 C C . ARG A 1 84 ? -1.229 11.312 -2.175 1.00 0.00 57 ARG A C 12
ATOM 19102 O O . ARG A 1 84 ? -2.388 10.973 -2.010 1.00 0.00 57 ARG A O 12
ATOM 19123 N N . MET A 1 85 ? -0.692 11.304 -3.370 1.00 0.00 58 MET A N 12
ATOM 19124 C CA . MET A 1 85 ? -1.503 10.866 -4.548 1.00 0.00 58 MET A CA 12
ATOM 19125 C C . MET A 1 85 ? -1.357 9.355 -4.742 1.00 0.00 58 MET A C 12
ATOM 19126 O O . MET A 1 85 ? -2.198 8.713 -5.349 1.00 0.00 58 MET A O 12
ATOM 19140 N N . GLY A 1 86 ? -0.309 8.777 -4.216 1.00 0.00 59 GLY A N 12
ATOM 19141 C CA . GLY A 1 86 ? -0.112 7.304 -4.343 1.00 0.00 59 GLY A CA 12
ATOM 19142 C C . GLY A 1 86 ? 0.988 6.977 -5.363 1.00 0.00 59 GLY A C 12
ATOM 19143 O O . GLY A 1 86 ? 1.126 5.834 -5.766 1.00 0.00 59 GLY A O 12
ATOM 19147 N N . LYS A 1 87 ? 1.782 7.937 -5.784 1.00 0.00 60 LYS A N 12
ATOM 19148 C CA . LYS A 1 87 ? 2.851 7.630 -6.754 1.00 0.00 60 LYS A CA 12
ATOM 19149 C C . LYS A 1 87 ? 3.957 6.838 -6.058 1.00 0.00 60 LYS A C 12
ATOM 19150 O O . LYS A 1 87 ? 4.440 7.220 -5.015 1.00 0.00 60 LYS A O 12
ATOM 19169 N N . SER A 1 88 ? 4.330 5.731 -6.624 1.00 0.00 61 SER A N 12
ATOM 19170 C CA . SER A 1 88 ? 5.378 4.858 -6.016 1.00 0.00 61 SER A CA 12
ATOM 19171 C C . SER A 1 88 ? 6.705 5.589 -5.815 1.00 0.00 61 SER A C 12
ATOM 19172 O O . SER A 1 88 ? 7.412 5.896 -6.757 1.00 0.00 61 SER A O 12
ATOM 19180 N N . LEU A 1 89 ? 7.068 5.817 -4.584 1.00 0.00 62 LEU A N 12
ATOM 19181 C CA . LEU A 1 89 ? 8.378 6.463 -4.283 1.00 0.00 62 LEU A CA 12
ATOM 19182 C C . LEU A 1 89 ? 9.418 5.346 -4.120 1.00 0.00 62 LEU A C 12
ATOM 19183 O O . LEU A 1 89 ? 9.049 4.191 -4.024 1.00 0.00 62 LEU A O 12
ATOM 19199 N N . PRO A 1 90 ? 10.680 5.705 -4.087 1.00 0.00 63 PRO A N 12
ATOM 19200 C CA . PRO A 1 90 ? 11.735 4.689 -3.929 1.00 0.00 63 PRO A CA 12
ATOM 19201 C C . PRO A 1 90 ? 11.773 4.192 -2.484 1.00 0.00 63 PRO A C 12
ATOM 19202 O O . PRO A 1 90 ? 10.994 4.600 -1.641 1.00 0.00 63 PRO A O 12
ATOM 19213 N N . GLY A 1 91 ? 12.694 3.334 -2.203 1.00 0.00 64 GLY A N 12
ATOM 19214 C CA . GLY A 1 91 ? 12.830 2.787 -0.818 1.00 0.00 64 GLY A CA 12
ATOM 19215 C C . GLY A 1 91 ? 12.102 1.446 -0.727 1.00 0.00 64 GLY A C 12
ATOM 19216 O O . GLY A 1 91 ? 10.976 1.309 -1.173 1.00 0.00 64 GLY A O 12
ATOM 19220 N N . SER A 1 92 ? 12.730 0.453 -0.151 1.00 0.00 65 SER A N 12
ATOM 19221 C CA . SER A 1 92 ? 12.072 -0.880 -0.031 1.00 0.00 65 SER A CA 12
ATOM 19222 C C . SER A 1 92 ? 11.849 -1.234 1.450 1.00 0.00 65 SER A C 12
ATOM 19223 O O . SER A 1 92 ? 12.759 -1.141 2.253 1.00 0.00 65 SER A O 12
ATOM 19231 N N . PRO A 1 93 ? 10.633 -1.625 1.765 1.00 0.00 66 PRO A N 12
ATOM 19232 C CA . PRO A 1 93 ? 10.281 -1.993 3.167 1.00 0.00 66 PRO A CA 12
ATOM 19233 C C . PRO A 1 93 ? 10.900 -3.340 3.591 1.00 0.00 66 PRO A C 12
ATOM 19234 O O . PRO A 1 93 ? 10.616 -3.838 4.664 1.00 0.00 66 PRO A O 12
ATOM 19245 N N . ASP A 1 94 ? 11.744 -3.933 2.779 1.00 0.00 67 ASP A N 12
ATOM 19246 C CA . ASP A 1 94 ? 12.368 -5.241 3.164 1.00 0.00 67 ASP A CA 12
ATOM 19247 C C . ASP A 1 94 ? 13.362 -5.053 4.320 1.00 0.00 67 ASP A C 12
ATOM 19248 O O . ASP A 1 94 ? 13.857 -6.011 4.883 1.00 0.00 67 ASP A O 12
ATOM 19257 N N . GLY A 1 95 ? 13.659 -3.833 4.682 1.00 0.00 68 GLY A N 12
ATOM 19258 C CA . GLY A 1 95 ? 14.614 -3.592 5.798 1.00 0.00 68 GLY A CA 12
ATOM 19259 C C . GLY A 1 95 ? 14.957 -2.106 5.855 1.00 0.00 68 GLY A C 12
ATOM 19260 O O . GLY A 1 95 ? 14.880 -1.479 6.896 1.00 0.00 68 GLY A O 12
ATOM 19264 N N . ASN A 1 96 ? 15.332 -1.534 4.741 1.00 0.00 69 ASN A N 12
ATOM 19265 C CA . ASN A 1 96 ? 15.680 -0.081 4.711 1.00 0.00 69 ASN A CA 12
ATOM 19266 C C . ASN A 1 96 ? 14.454 0.742 4.297 1.00 0.00 69 ASN A C 12
ATOM 19267 O O . ASN A 1 96 ? 14.541 1.606 3.449 1.00 0.00 69 ASN A O 12
ATOM 19278 N N . GLY A 1 97 ? 13.313 0.466 4.874 1.00 0.00 70 GLY A N 12
ATOM 19279 C CA . GLY A 1 97 ? 12.078 1.221 4.499 1.00 0.00 70 GLY A CA 12
ATOM 19280 C C . GLY A 1 97 ? 11.566 2.052 5.682 1.00 0.00 70 GLY A C 12
ATOM 19281 O O . GLY A 1 97 ? 10.919 3.069 5.491 1.00 0.00 70 GLY A O 12
ATOM 19285 N N . SER A 1 98 ? 11.829 1.636 6.896 1.00 0.00 71 SER A N 12
ATOM 19286 C CA . SER A 1 98 ? 11.345 2.411 8.085 1.00 0.00 71 SER A CA 12
ATOM 19287 C C . SER A 1 98 ? 11.854 3.864 8.036 1.00 0.00 71 SER A C 12
ATOM 19288 O O . SER A 1 98 ? 11.199 4.776 8.508 1.00 0.00 71 SER A O 12
ATOM 19296 N N . SER A 1 99 ? 13.013 4.091 7.473 1.00 0.00 72 SER A N 12
ATOM 19297 C CA . SER A 1 99 ? 13.550 5.487 7.399 1.00 0.00 72 SER A CA 12
ATOM 19298 C C . SER A 1 99 ? 12.857 6.269 6.271 1.00 0.00 72 SER A C 12
ATOM 19299 O O . SER A 1 99 ? 12.748 7.483 6.326 1.00 0.00 72 SER A O 12
ATOM 19307 N N . SER A 1 100 ? 12.401 5.590 5.248 1.00 0.00 73 SER A N 12
ATOM 19308 C CA . SER A 1 100 ? 11.727 6.293 4.110 1.00 0.00 73 SER A CA 12
ATOM 19309 C C . SER A 1 100 ? 10.303 6.713 4.489 1.00 0.00 73 SER A C 12
ATOM 19310 O O . SER A 1 100 ? 9.862 7.796 4.150 1.00 0.00 73 SER A O 12
ATOM 19318 N N . CYS A 1 101 ? 9.580 5.869 5.172 1.00 0.00 74 CYS A N 12
ATOM 19319 C CA . CYS A 1 101 ? 8.177 6.221 5.560 1.00 0.00 74 CYS A CA 12
ATOM 19320 C C . CYS A 1 101 ? 7.850 5.684 6.953 1.00 0.00 74 CYS A C 12
ATOM 19321 O O . CYS A 1 101 ? 8.487 4.764 7.425 1.00 0.00 74 CYS A O 12
ATOM 19328 N N . PRO A 1 102 ? 6.848 6.275 7.566 1.00 0.00 75 PRO A N 12
ATOM 19329 C CA . PRO A 1 102 ? 6.425 5.841 8.922 1.00 0.00 75 PRO A CA 12
ATOM 19330 C C . PRO A 1 102 ? 5.787 4.447 8.870 1.00 0.00 75 PRO A C 12
ATOM 19331 O O . PRO A 1 102 ? 6.204 3.541 9.566 1.00 0.00 75 PRO A O 12
ATOM 19342 N N . THR A 1 103 ? 4.783 4.266 8.053 1.00 0.00 76 THR A N 12
ATOM 19343 C CA . THR A 1 103 ? 4.117 2.937 7.956 1.00 0.00 76 THR A CA 12
ATOM 19344 C C . THR A 1 103 ? 4.977 1.960 7.135 1.00 0.00 76 THR A C 12
ATOM 19345 O O . THR A 1 103 ? 4.619 1.567 6.037 1.00 0.00 76 THR A O 12
ATOM 19356 N N . GLY A 1 104 ? 6.102 1.563 7.665 1.00 0.00 77 GLY A N 12
ATOM 19357 C CA . GLY A 1 104 ? 6.989 0.605 6.941 1.00 0.00 77 GLY A CA 12
ATOM 19358 C C . GLY A 1 104 ? 7.108 -0.663 7.781 1.00 0.00 77 GLY A C 12
ATOM 19359 O O . GLY A 1 104 ? 6.315 -1.578 7.652 1.00 0.00 77 GLY A O 12
ATOM 19363 N N . SER A 1 105 ? 8.066 -0.715 8.665 1.00 0.00 78 SER A N 12
ATOM 19364 C CA . SER A 1 105 ? 8.211 -1.913 9.540 1.00 0.00 78 SER A CA 12
ATOM 19365 C C . SER A 1 105 ? 7.087 -1.898 10.587 1.00 0.00 78 SER A C 12
ATOM 19366 O O . SER A 1 105 ? 6.820 -0.881 11.204 1.00 0.00 78 SER A O 12
ATOM 19374 N N . SER A 1 106 ? 6.412 -3.002 10.777 1.00 0.00 79 SER A N 12
ATOM 19375 C CA . SER A 1 106 ? 5.291 -3.044 11.766 1.00 0.00 79 SER A CA 12
ATOM 19376 C C . SER A 1 106 ? 5.843 -3.114 13.195 1.00 0.00 79 SER A C 12
ATOM 19377 O O . SER A 1 106 ? 5.700 -4.110 13.883 1.00 0.00 79 SER A O 12
ATOM 19385 N N . GLY A 1 107 ? 6.478 -2.068 13.642 1.00 0.00 80 GLY A N 12
ATOM 19386 C CA . GLY A 1 107 ? 7.046 -2.064 15.022 1.00 0.00 80 GLY A CA 12
ATOM 19387 C C . GLY A 1 107 ? 6.622 -0.784 15.745 1.00 0.00 80 GLY A C 12
ATOM 19388 O O . GLY A 1 107 ? 7.088 0.271 15.368 1.00 0.00 80 GLY A O 12
ATOM 19393 N N . SER A 1 1 ? -37.994 4.454 -15.716 1.00 0.00 -27 SER A N 13
ATOM 19394 C CA . SER A 1 1 ? -37.042 3.333 -15.456 1.00 0.00 -27 SER A CA 13
ATOM 19395 C C . SER A 1 1 ? -35.938 3.330 -16.521 1.00 0.00 -27 SER A C 13
ATOM 19396 O O . SER A 1 1 ? -36.213 3.265 -17.707 1.00 0.00 -27 SER A O 13
ATOM 19406 N N . TYR A 1 2 ? -34.697 3.410 -16.114 1.00 0.00 -26 TYR A N 13
ATOM 19407 C CA . TYR A 1 2 ? -33.583 3.417 -17.109 1.00 0.00 -26 TYR A CA 13
ATOM 19408 C C . TYR A 1 2 ? -32.678 2.195 -16.903 1.00 0.00 -26 TYR A C 13
ATOM 19409 O O . TYR A 1 2 ? -33.008 1.289 -16.158 1.00 0.00 -26 TYR A O 13
ATOM 19427 N N . TYR A 1 3 ? -31.536 2.175 -17.543 1.00 0.00 -25 TYR A N 13
ATOM 19428 C CA . TYR A 1 3 ? -30.597 1.017 -17.384 1.00 0.00 -25 TYR A CA 13
ATOM 19429 C C . TYR A 1 3 ? -30.111 0.931 -15.931 1.00 0.00 -25 TYR A C 13
ATOM 19430 O O . TYR A 1 3 ? -29.862 -0.142 -15.411 1.00 0.00 -25 TYR A O 13
ATOM 19448 N N . HIS A 1 4 ? -29.968 2.055 -15.274 1.00 0.00 -24 HIS A N 13
ATOM 19449 C CA . HIS A 1 4 ? -29.497 2.047 -13.851 1.00 0.00 -24 HIS A CA 13
ATOM 19450 C C . HIS A 1 4 ? -30.672 2.249 -12.896 1.00 0.00 -24 HIS A C 13
ATOM 19451 O O . HIS A 1 4 ? -31.772 2.578 -13.306 1.00 0.00 -24 HIS A O 13
ATOM 19465 N N . HIS A 1 5 ? -30.448 2.068 -11.619 1.00 0.00 -23 HIS A N 13
ATOM 19466 C CA . HIS A 1 5 ? -31.546 2.267 -10.628 1.00 0.00 -23 HIS A CA 13
ATOM 19467 C C . HIS A 1 5 ? -31.364 3.626 -9.948 1.00 0.00 -23 HIS A C 13
ATOM 19468 O O . HIS A 1 5 ? -32.097 4.560 -10.210 1.00 0.00 -23 HIS A O 13
ATOM 19482 N N . HIS A 1 6 ? -30.376 3.748 -9.096 1.00 0.00 -22 HIS A N 13
ATOM 19483 C CA . HIS A 1 6 ? -30.122 5.056 -8.419 1.00 0.00 -22 HIS A CA 13
ATOM 19484 C C . HIS A 1 6 ? -29.148 5.886 -9.263 1.00 0.00 -22 HIS A C 13
ATOM 19485 O O . HIS A 1 6 ? -29.135 7.099 -9.192 1.00 0.00 -22 HIS A O 13
ATOM 19499 N N . HIS A 1 7 ? -28.331 5.224 -10.060 1.00 0.00 -21 HIS A N 13
ATOM 19500 C CA . HIS A 1 7 ? -27.335 5.925 -10.932 1.00 0.00 -21 HIS A CA 13
ATOM 19501 C C . HIS A 1 7 ? -26.300 6.681 -10.089 1.00 0.00 -21 HIS A C 13
ATOM 19502 O O . HIS A 1 7 ? -25.163 6.267 -9.987 1.00 0.00 -21 HIS A O 13
ATOM 19516 N N . HIS A 1 8 ? -26.672 7.781 -9.494 1.00 0.00 -20 HIS A N 13
ATOM 19517 C CA . HIS A 1 8 ? -25.689 8.550 -8.681 1.00 0.00 -20 HIS A CA 13
ATOM 19518 C C . HIS A 1 8 ? -25.765 8.145 -7.206 1.00 0.00 -20 HIS A C 13
ATOM 19519 O O . HIS A 1 8 ? -26.482 8.743 -6.422 1.00 0.00 -20 HIS A O 13
ATOM 19533 N N . HIS A 1 9 ? -25.011 7.150 -6.818 1.00 0.00 -19 HIS A N 13
ATOM 19534 C CA . HIS A 1 9 ? -25.013 6.725 -5.386 1.00 0.00 -19 HIS A CA 13
ATOM 19535 C C . HIS A 1 9 ? -24.362 7.828 -4.544 1.00 0.00 -19 HIS A C 13
ATOM 19536 O O . HIS A 1 9 ? -23.240 8.233 -4.804 1.00 0.00 -19 HIS A O 13
ATOM 19550 N N . ASP A 1 10 ? -25.060 8.328 -3.559 1.00 0.00 -18 ASP A N 13
ATOM 19551 C CA . ASP A 1 10 ? -24.495 9.423 -2.710 1.00 0.00 -18 ASP A CA 13
ATOM 19552 C C . ASP A 1 10 ? -23.672 8.844 -1.554 1.00 0.00 -18 ASP A C 13
ATOM 19553 O O . ASP A 1 10 ? -23.359 7.667 -1.526 1.00 0.00 -18 ASP A O 13
ATOM 19562 N N . TYR A 1 11 ? -23.322 9.666 -0.602 1.00 0.00 -17 TYR A N 13
ATOM 19563 C CA . TYR A 1 11 ? -22.521 9.179 0.566 1.00 0.00 -17 TYR A CA 13
ATOM 19564 C C . TYR A 1 11 ? -23.470 8.679 1.666 1.00 0.00 -17 TYR A C 13
ATOM 19565 O O . TYR A 1 11 ? -24.612 8.324 1.406 1.00 0.00 -17 TYR A O 13
ATOM 19583 N N . ASP A 1 12 ? -23.018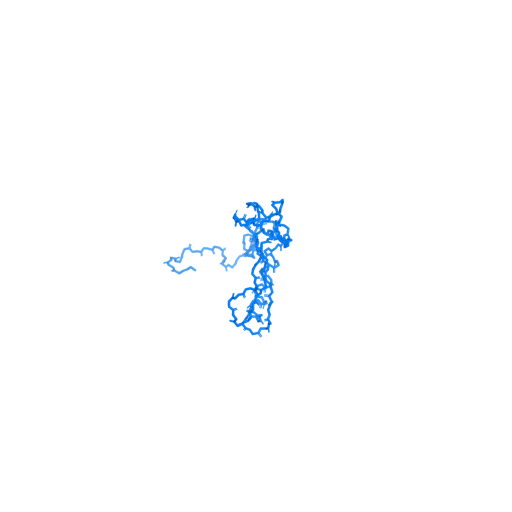 8.692 2.894 1.00 0.00 -16 ASP A N 13
ATOM 19584 C CA . ASP A 1 12 ? -23.867 8.272 4.036 1.00 0.00 -16 ASP A CA 13
ATOM 19585 C C . ASP A 1 12 ? -23.717 9.327 5.123 1.00 0.00 -16 ASP A C 13
ATOM 19586 O O . ASP A 1 12 ? -22.619 9.705 5.483 1.00 0.00 -16 ASP A O 13
ATOM 19595 N N . ILE A 1 13 ? -24.799 9.827 5.622 1.00 0.00 -15 ILE A N 13
ATOM 19596 C CA . ILE A 1 13 ? -24.720 10.891 6.666 1.00 0.00 -15 ILE A CA 13
ATOM 19597 C C . ILE A 1 13 ? -24.312 10.276 8.007 1.00 0.00 -15 ILE A C 13
ATOM 19598 O O . ILE A 1 13 ? -24.737 9.187 8.345 1.00 0.00 -15 ILE A O 13
ATOM 19614 N N . PRO A 1 14 ? -23.481 10.989 8.727 1.00 0.00 -14 PRO A N 13
ATOM 19615 C CA . PRO A 1 14 ? -23.000 10.501 10.043 1.00 0.00 -14 PRO A CA 13
ATOM 19616 C C . PRO A 1 14 ? -24.145 10.431 11.059 1.00 0.00 -14 PRO A C 13
ATOM 19617 O O . PRO A 1 14 ? -24.579 11.440 11.593 1.00 0.00 -14 PRO A O 13
ATOM 19628 N N . THR A 1 15 ? -24.621 9.251 11.337 1.00 0.00 -13 THR A N 13
ATOM 19629 C CA . THR A 1 15 ? -25.715 9.086 12.335 1.00 0.00 -13 THR A CA 13
ATOM 19630 C C . THR A 1 15 ? -25.124 8.463 13.610 1.00 0.00 -13 THR A C 13
ATOM 19631 O O . THR A 1 15 ? -23.927 8.538 13.839 1.00 0.00 -13 THR A O 13
ATOM 19642 N N . THR A 1 16 ? -25.930 7.856 14.442 1.00 0.00 -12 THR A N 13
ATOM 19643 C CA . THR A 1 16 ? -25.388 7.244 15.694 1.00 0.00 -12 THR A CA 13
ATOM 19644 C C . THR A 1 16 ? -24.730 5.893 15.389 1.00 0.00 -12 THR A C 13
ATOM 19645 O O . THR A 1 16 ? -23.544 5.701 15.600 1.00 0.00 -12 THR A O 13
ATOM 19656 N N . GLU A 1 17 ? -25.499 4.961 14.899 1.00 0.00 -11 GLU A N 13
ATOM 19657 C CA . GLU A 1 17 ? -24.953 3.598 14.578 1.00 0.00 -11 GLU A CA 13
ATOM 19658 C C . GLU A 1 17 ? -23.954 3.626 13.415 1.00 0.00 -11 GLU A C 13
ATOM 19659 O O . GLU A 1 17 ? -23.330 2.630 13.108 1.00 0.00 -11 GLU A O 13
ATOM 19671 N N . ASN A 1 18 ? -23.799 4.739 12.768 1.00 0.00 -10 ASN A N 13
ATOM 19672 C CA . ASN A 1 18 ? -22.841 4.804 11.620 1.00 0.00 -10 ASN A CA 13
ATOM 19673 C C . ASN A 1 18 ? -21.429 5.161 12.093 1.00 0.00 -10 ASN A C 13
ATOM 19674 O O . ASN A 1 18 ? -20.491 5.153 11.321 1.00 0.00 -10 ASN A O 13
ATOM 19685 N N . LEU A 1 19 ? -21.268 5.454 13.351 1.00 0.00 -9 LEU A N 13
ATOM 19686 C CA . LEU A 1 19 ? -19.914 5.813 13.883 1.00 0.00 -9 LEU A CA 13
ATOM 19687 C C . LEU A 1 19 ? -18.901 4.699 13.591 1.00 0.00 -9 LEU A C 13
ATOM 19688 O O . LEU A 1 19 ? -17.741 4.959 13.344 1.00 0.00 -9 LEU A O 13
ATOM 19704 N N . TYR A 1 20 ? -19.329 3.467 13.618 1.00 0.00 -8 TYR A N 13
ATOM 19705 C CA . TYR A 1 20 ? -18.386 2.337 13.344 1.00 0.00 -8 TYR A CA 13
ATOM 19706 C C . TYR A 1 20 ? -18.350 1.992 11.849 1.00 0.00 -8 TYR A C 13
ATOM 19707 O O . TYR A 1 20 ? -17.727 1.029 11.446 1.00 0.00 -8 TYR A O 13
ATOM 19725 N N . PHE A 1 21 ? -19.023 2.752 11.033 1.00 0.00 -7 PHE A N 13
ATOM 19726 C CA . PHE A 1 21 ? -19.047 2.461 9.564 1.00 0.00 -7 PHE A CA 13
ATOM 19727 C C . PHE A 1 21 ? -18.567 3.667 8.752 1.00 0.00 -7 PHE A C 13
ATOM 19728 O O . PHE A 1 21 ? -17.973 3.514 7.702 1.00 0.00 -7 PHE A O 13
ATOM 19745 N N . GLN A 1 22 ? -18.831 4.861 9.209 1.00 0.00 -6 GLN A N 13
ATOM 19746 C CA . GLN A 1 22 ? -18.397 6.063 8.436 1.00 0.00 -6 GLN A CA 13
ATOM 19747 C C . GLN A 1 22 ? -16.865 6.180 8.389 1.00 0.00 -6 GLN A C 13
ATOM 19748 O O . GLN A 1 22 ? -16.247 6.725 9.285 1.00 0.00 -6 GLN A O 13
ATOM 19762 N N . GLY A 1 23 ? -16.260 5.693 7.334 1.00 0.00 -5 GLY A N 13
ATOM 19763 C CA . GLY A 1 23 ? -14.783 5.793 7.181 1.00 0.00 -5 GLY A CA 13
ATOM 19764 C C . GLY A 1 23 ? -14.432 7.272 7.168 1.00 0.00 -5 GLY A C 13
ATOM 19765 O O . GLY A 1 23 ? -14.540 7.944 6.160 1.00 0.00 -5 GLY A O 13
ATOM 19769 N N . ALA A 1 24 ? -14.088 7.776 8.309 1.00 0.00 -4 ALA A N 13
ATOM 19770 C CA . ALA A 1 24 ? -13.779 9.238 8.482 1.00 0.00 -4 ALA A CA 13
ATOM 19771 C C . ALA A 1 24 ? -12.635 9.770 7.582 1.00 0.00 -4 ALA A C 13
ATOM 19772 O O . ALA A 1 24 ? -11.776 10.497 8.053 1.00 0.00 -4 ALA A O 13
ATOM 19779 N N . MET A 1 25 ? -12.639 9.489 6.301 1.00 0.00 -3 MET A N 13
ATOM 19780 C CA . MET A 1 25 ? -11.583 10.067 5.413 1.00 0.00 -3 MET A CA 13
ATOM 19781 C C . MET A 1 25 ? -12.237 11.124 4.517 1.00 0.00 -3 MET A C 13
ATOM 19782 O O . MET A 1 25 ? -13.438 11.128 4.343 1.00 0.00 -3 MET A O 13
ATOM 19796 N N . GLY A 1 26 ? -11.473 12.014 3.950 1.00 0.00 -2 GLY A N 13
ATOM 19797 C CA . GLY A 1 26 ? -12.069 13.068 3.072 1.00 0.00 -2 GLY A CA 13
ATOM 19798 C C . GLY A 1 26 ? -12.462 12.475 1.716 1.00 0.00 -2 GLY A C 13
ATOM 19799 O O . GLY A 1 26 ? -11.993 12.922 0.691 1.00 0.00 -2 GLY A O 13
ATOM 19803 N N . SER A 1 27 ? -13.325 11.485 1.702 1.00 0.00 -1 SER A N 13
ATOM 19804 C CA . SER A 1 27 ? -13.771 10.856 0.411 1.00 0.00 -1 SER A CA 13
ATOM 19805 C C . SER A 1 27 ? -12.618 10.763 -0.607 1.00 0.00 -1 SER A C 13
ATOM 19806 O O . SER A 1 27 ? -12.780 11.089 -1.768 1.00 0.00 -1 SER A O 13
ATOM 19814 N N . GLY A 1 28 ? -11.460 10.322 -0.185 1.00 0.00 1 GLY A N 13
ATOM 19815 C CA . GLY A 1 28 ? -10.303 10.213 -1.129 1.00 0.00 1 GLY A CA 13
ATOM 19816 C C . GLY A 1 28 ? -10.435 8.938 -1.969 1.00 0.00 1 GLY A C 13
ATOM 19817 O O . GLY A 1 28 ? -11.240 8.075 -1.664 1.00 0.00 1 GLY A O 13
ATOM 19821 N N . PRO A 1 29 ? -9.625 8.858 -2.997 1.00 0.00 2 PRO A N 13
ATOM 19822 C CA . PRO A 1 29 ? -9.639 7.677 -3.900 1.00 0.00 2 PRO A CA 13
ATOM 19823 C C . PRO A 1 29 ? -9.160 6.422 -3.157 1.00 0.00 2 PRO A C 13
ATOM 19824 O O . PRO A 1 29 ? -9.757 5.370 -3.264 1.00 0.00 2 PRO A O 13
ATOM 19835 N N . CYS A 1 30 ? -8.094 6.524 -2.402 1.00 0.00 3 CYS A N 13
ATOM 19836 C CA . CYS A 1 30 ? -7.587 5.330 -1.655 1.00 0.00 3 CYS A CA 13
ATOM 19837 C C . CYS A 1 30 ? -8.701 4.740 -0.781 1.00 0.00 3 CYS A C 13
ATOM 19838 O O . CYS A 1 30 ? -8.928 3.543 -0.791 1.00 0.00 3 CYS A O 13
ATOM 19845 N N . ARG A 1 31 ? -9.416 5.564 -0.048 1.00 0.00 4 ARG A N 13
ATOM 19846 C CA . ARG A 1 31 ? -10.527 5.031 0.794 1.00 0.00 4 ARG A CA 13
ATOM 19847 C C . ARG A 1 31 ? -11.497 4.233 -0.089 1.00 0.00 4 ARG A C 13
ATOM 19848 O O . ARG A 1 31 ? -11.895 3.133 0.250 1.00 0.00 4 ARG A O 13
ATOM 19869 N N . ARG A 1 32 ? -11.856 4.775 -1.227 1.00 0.00 5 ARG A N 13
ATOM 19870 C CA . ARG A 1 32 ? -12.781 4.049 -2.152 1.00 0.00 5 ARG A CA 13
ATOM 19871 C C . ARG A 1 32 ? -12.063 2.824 -2.730 1.00 0.00 5 ARG A C 13
ATOM 19872 O O . ARG A 1 32 ? -12.634 1.752 -2.835 1.00 0.00 5 ARG A O 13
ATOM 19893 N N . HIS A 1 33 ? -10.808 2.971 -3.088 1.00 0.00 6 HIS A N 13
ATOM 19894 C CA . HIS A 1 33 ? -10.039 1.815 -3.633 1.00 0.00 6 HIS A CA 13
ATOM 19895 C C . HIS A 1 33 ? -10.045 0.683 -2.603 1.00 0.00 6 HIS A C 13
ATOM 19896 O O . HIS A 1 33 ? -10.265 -0.464 -2.940 1.00 0.00 6 HIS A O 13
ATOM 19910 N N . LEU A 1 34 ? -9.840 0.997 -1.345 1.00 0.00 7 LEU A N 13
ATOM 19911 C CA . LEU A 1 34 ? -9.871 -0.072 -0.300 1.00 0.00 7 LEU A CA 13
ATOM 19912 C C . LEU A 1 34 ? -11.263 -0.716 -0.285 1.00 0.00 7 LEU A C 13
ATOM 19913 O O . LEU A 1 34 ? -11.398 -1.916 -0.141 1.00 0.00 7 LEU A O 13
ATOM 19929 N N . ASP A 1 35 ? -12.295 0.075 -0.458 1.00 0.00 8 ASP A N 13
ATOM 19930 C CA . ASP A 1 35 ? -13.685 -0.484 -0.488 1.00 0.00 8 ASP A CA 13
ATOM 19931 C C . ASP A 1 35 ? -13.793 -1.494 -1.635 1.00 0.00 8 ASP A C 13
ATOM 19932 O O . ASP A 1 35 ? -14.282 -2.598 -1.468 1.00 0.00 8 ASP A O 13
ATOM 19941 N N . SER A 1 36 ? -13.314 -1.113 -2.791 1.00 0.00 9 SER A N 13
ATOM 19942 C CA . SER A 1 36 ? -13.336 -2.018 -3.978 1.00 0.00 9 SER A CA 13
ATOM 19943 C C . SER A 1 36 ? -12.368 -3.178 -3.752 1.00 0.00 9 SER A C 13
ATOM 19944 O O . SER A 1 36 ? -12.701 -4.325 -3.980 1.00 0.00 9 SER A O 13
ATOM 19952 N N . VAL A 1 37 ? -11.171 -2.887 -3.297 1.00 0.00 10 VAL A N 13
ATOM 19953 C CA . VAL A 1 37 ? -10.181 -3.975 -3.041 1.00 0.00 10 VAL A CA 13
ATOM 19954 C C . VAL A 1 37 ? -10.757 -4.934 -2.002 1.00 0.00 10 VAL A C 13
ATOM 19955 O O . VAL A 1 37 ? -10.715 -6.132 -2.170 1.00 0.00 10 VAL A O 13
ATOM 19968 N N . LEU A 1 38 ? -11.321 -4.410 -0.943 1.00 0.00 11 LEU A N 13
ATOM 19969 C CA . LEU A 1 38 ? -11.926 -5.298 0.092 1.00 0.00 11 LEU A CA 13
ATOM 19970 C C . LEU A 1 38 ? -12.991 -6.180 -0.567 1.00 0.00 11 LEU A C 13
ATOM 19971 O O . LEU A 1 38 ? -13.073 -7.367 -0.304 1.00 0.00 11 LEU A O 13
ATOM 19987 N N . GLN A 1 39 ? -13.809 -5.613 -1.422 1.00 0.00 12 GLN A N 13
ATOM 19988 C CA . GLN A 1 39 ? -14.862 -6.440 -2.094 1.00 0.00 12 GLN A CA 13
ATOM 19989 C C . GLN A 1 39 ? -14.225 -7.405 -3.108 1.00 0.00 12 GLN A C 13
ATOM 19990 O O . GLN A 1 39 ? -14.570 -8.573 -3.175 1.00 0.00 12 GLN A O 13
ATOM 20004 N N . GLN A 1 40 ? -13.310 -6.917 -3.906 1.00 0.00 13 GLN A N 13
ATOM 20005 C CA . GLN A 1 40 ? -12.656 -7.782 -4.937 1.00 0.00 13 GLN A CA 13
ATOM 20006 C C . GLN A 1 40 ? -11.679 -8.791 -4.318 1.00 0.00 13 GLN A C 13
ATOM 20007 O O . GLN A 1 40 ? -11.690 -9.942 -4.681 1.00 0.00 13 GLN A O 13
ATOM 20021 N N . LEU A 1 41 ? -10.809 -8.376 -3.429 1.00 0.00 14 LEU A N 13
ATOM 20022 C CA . LEU A 1 41 ? -9.804 -9.337 -2.855 1.00 0.00 14 LEU A CA 13
ATOM 20023 C C . LEU A 1 41 ? -10.461 -10.613 -2.315 1.00 0.00 14 LEU A C 13
ATOM 20024 O O . LEU A 1 41 ? -9.902 -11.690 -2.428 1.00 0.00 14 LEU A O 13
ATOM 20040 N N . GLN A 1 42 ? -11.617 -10.517 -1.723 1.00 0.00 15 GLN A N 13
ATOM 20041 C CA . GLN A 1 42 ? -12.260 -11.753 -1.179 1.00 0.00 15 GLN A CA 13
ATOM 20042 C C . GLN A 1 42 ? -12.818 -12.624 -2.303 1.00 0.00 15 GLN A C 13
ATOM 20043 O O . GLN A 1 42 ? -12.986 -13.819 -2.144 1.00 0.00 15 GLN A O 13
ATOM 20057 N N . THR A 1 43 ? -13.103 -12.045 -3.429 1.00 0.00 16 THR A N 13
ATOM 20058 C CA . THR A 1 43 ? -13.650 -12.819 -4.562 1.00 0.00 16 THR A CA 13
ATOM 20059 C C . THR A 1 43 ? -12.545 -13.061 -5.601 1.00 0.00 16 THR A C 13
ATOM 20060 O O . THR A 1 43 ? -12.495 -14.088 -6.248 1.00 0.00 16 THR A O 13
ATOM 20071 N N . GLU A 1 44 ? -11.661 -12.117 -5.752 1.00 0.00 17 GLU A N 13
ATOM 20072 C CA . GLU A 1 44 ? -10.547 -12.267 -6.735 1.00 0.00 17 GLU A CA 13
ATOM 20073 C C . GLU A 1 44 ? -9.315 -12.820 -6.015 1.00 0.00 17 GLU A C 13
ATOM 20074 O O . GLU A 1 44 ? -8.216 -12.314 -6.165 1.00 0.00 17 GLU A O 13
ATOM 20086 N N . VAL A 1 45 ? -9.491 -13.838 -5.208 1.00 0.00 18 VAL A N 13
ATOM 20087 C CA . VAL A 1 45 ? -8.323 -14.398 -4.452 1.00 0.00 18 VAL A CA 13
ATOM 20088 C C . VAL A 1 45 ? -7.164 -14.721 -5.386 1.00 0.00 18 VAL A C 13
ATOM 20089 O O . VAL A 1 45 ? -6.017 -14.582 -5.026 1.00 0.00 18 VAL A O 13
ATOM 20102 N N . TYR A 1 46 ? -7.448 -15.162 -6.568 1.00 0.00 19 TYR A N 13
ATOM 20103 C CA . TYR A 1 46 ? -6.344 -15.507 -7.512 1.00 0.00 19 TYR A CA 13
ATOM 20104 C C . TYR A 1 46 ? -5.394 -14.325 -7.670 1.00 0.00 19 TYR A C 13
ATOM 20105 O O . TYR A 1 46 ? -4.196 -14.479 -7.822 1.00 0.00 19 TYR A O 13
ATOM 20123 N N . ARG A 1 47 ? -5.924 -13.163 -7.557 1.00 0.00 20 ARG A N 13
ATOM 20124 C CA . ARG A 1 47 ? -5.088 -11.929 -7.611 1.00 0.00 20 ARG A CA 13
ATOM 20125 C C . ARG A 1 47 ? -4.589 -11.598 -6.209 1.00 0.00 20 ARG A C 13
ATOM 20126 O O . ARG A 1 47 ? -3.420 -11.351 -5.993 1.00 0.00 20 ARG A O 13
ATOM 20147 N N . GLY A 1 48 ? -5.485 -11.591 -5.256 1.00 0.00 21 GLY A N 13
ATOM 20148 C CA . GLY A 1 48 ? -5.114 -11.266 -3.838 1.00 0.00 21 GLY A CA 13
ATOM 20149 C C . GLY A 1 48 ? -4.106 -12.278 -3.315 1.00 0.00 21 GLY A C 13
ATOM 20150 O O . GLY A 1 48 ? -3.169 -11.938 -2.621 1.00 0.00 21 GLY A O 13
ATOM 20154 N N . ALA A 1 49 ? -4.290 -13.518 -3.643 1.00 0.00 22 ALA A N 13
ATOM 20155 C CA . ALA A 1 49 ? -3.347 -14.554 -3.165 1.00 0.00 22 ALA A CA 13
ATOM 20156 C C . ALA A 1 49 ? -1.986 -14.386 -3.845 1.00 0.00 22 ALA A C 13
ATOM 20157 O O . ALA A 1 49 ? -0.994 -14.898 -3.368 1.00 0.00 22 ALA A O 13
ATOM 20164 N N . GLN A 1 50 ? -1.922 -13.693 -4.958 1.00 0.00 23 GLN A N 13
ATOM 20165 C CA . GLN A 1 50 ? -0.613 -13.547 -5.648 1.00 0.00 23 GLN A CA 13
ATOM 20166 C C . GLN A 1 50 ? -0.045 -12.129 -5.565 1.00 0.00 23 GLN A C 13
ATOM 20167 O O . GLN A 1 50 ? 1.084 -11.932 -5.166 1.00 0.00 23 GLN A O 13
ATOM 20181 N N . THR A 1 51 ? -0.777 -11.161 -5.998 1.00 0.00 24 THR A N 13
ATOM 20182 C CA . THR A 1 51 ? -0.232 -9.765 -5.994 1.00 0.00 24 THR A CA 13
ATOM 20183 C C . THR A 1 51 ? -1.330 -8.707 -6.177 1.00 0.00 24 THR A C 13
ATOM 20184 O O . THR A 1 51 ? -1.135 -7.712 -6.851 1.00 0.00 24 THR A O 13
ATOM 20195 N N . LEU A 1 52 ? -2.477 -8.889 -5.592 1.00 0.00 25 LEU A N 13
ATOM 20196 C CA . LEU A 1 52 ? -3.535 -7.858 -5.770 1.00 0.00 25 LEU A CA 13
ATOM 20197 C C . LEU A 1 52 ? -3.133 -6.660 -4.923 1.00 0.00 25 LEU A C 13
ATOM 20198 O O . LEU A 1 52 ? -2.633 -6.792 -3.820 1.00 0.00 25 LEU A O 13
ATOM 20214 N N . TYR A 1 53 ? -3.269 -5.505 -5.481 1.00 0.00 26 TYR A N 13
ATOM 20215 C CA . TYR A 1 53 ? -2.818 -4.271 -4.779 1.00 0.00 26 TYR A CA 13
ATOM 20216 C C . TYR A 1 53 ? -3.755 -3.859 -3.638 1.00 0.00 26 TYR A C 13
ATOM 20217 O O . TYR A 1 53 ? -4.961 -3.809 -3.788 1.00 0.00 26 TYR A O 13
ATOM 20235 N N . VAL A 1 54 ? -3.176 -3.507 -2.517 1.00 0.00 27 VAL A N 13
ATOM 20236 C CA . VAL A 1 54 ? -3.970 -3.029 -1.352 1.00 0.00 27 VAL A CA 13
ATOM 20237 C C . VAL A 1 54 ? -3.495 -1.605 -1.024 1.00 0.00 27 VAL A C 13
ATOM 20238 O O . VAL A 1 54 ? -2.315 -1.382 -0.789 1.00 0.00 27 VAL A O 13
ATOM 20251 N N . PRO A 1 55 ? -4.420 -0.680 -1.068 1.00 0.00 28 PRO A N 13
ATOM 20252 C CA . PRO A 1 55 ? -4.093 0.742 -0.820 1.00 0.00 28 PRO A CA 13
ATOM 20253 C C . PRO A 1 55 ? -4.058 1.090 0.676 1.00 0.00 28 PRO A C 13
ATOM 20254 O O . PRO A 1 55 ? -4.834 0.589 1.464 1.00 0.00 28 PRO A O 13
ATOM 20265 N N . ASN A 1 56 ? -3.178 1.987 1.045 1.00 0.00 29 ASN A N 13
ATOM 20266 C CA . ASN A 1 56 ? -3.086 2.448 2.467 1.00 0.00 29 ASN A CA 13
ATOM 20267 C C . ASN A 1 56 ? -3.574 3.893 2.490 1.00 0.00 29 ASN A C 13
ATOM 20268 O O . ASN A 1 56 ? -3.043 4.725 1.777 1.00 0.00 29 ASN A O 13
ATOM 20279 N N . CYS A 1 57 ? -4.596 4.210 3.234 1.00 0.00 30 CYS A N 13
ATOM 20280 C CA . CYS A 1 57 ? -5.105 5.615 3.176 1.00 0.00 30 CYS A CA 13
ATOM 20281 C C . CYS A 1 57 ? -5.165 6.304 4.539 1.00 0.00 30 CYS A C 13
ATOM 20282 O O . CYS A 1 57 ? -5.479 5.711 5.552 1.00 0.00 30 CYS A O 13
ATOM 20289 N N . ASP A 1 58 ? -4.905 7.585 4.530 1.00 0.00 31 ASP A N 13
ATOM 20290 C CA . ASP A 1 58 ? -4.970 8.413 5.765 1.00 0.00 31 ASP A CA 13
ATOM 20291 C C . ASP A 1 58 ? -6.327 9.128 5.819 1.00 0.00 31 ASP A C 13
ATOM 20292 O O . ASP A 1 58 ? -7.126 9.021 4.904 1.00 0.00 31 ASP A O 13
ATOM 20301 N N . HIS A 1 59 ? -6.595 9.855 6.875 1.00 0.00 32 HIS A N 13
ATOM 20302 C CA . HIS A 1 59 ? -7.897 10.597 7.007 1.00 0.00 32 HIS A CA 13
ATOM 20303 C C . HIS A 1 59 ? -8.243 11.397 5.731 1.00 0.00 32 HIS A C 13
ATOM 20304 O O . HIS A 1 59 ? -9.377 11.776 5.526 1.00 0.00 32 HIS A O 13
ATOM 20318 N N . ARG A 1 60 ? -7.294 11.655 4.873 1.00 0.00 33 ARG A N 13
ATOM 20319 C CA . ARG A 1 60 ? -7.595 12.412 3.610 1.00 0.00 33 ARG A CA 13
ATOM 20320 C C . ARG A 1 60 ? -8.135 11.433 2.551 1.00 0.00 33 ARG A C 13
ATOM 20321 O O . ARG A 1 60 ? -8.409 11.807 1.430 1.00 0.00 33 ARG A O 13
ATOM 20342 N N . GLY A 1 61 ? -8.282 10.175 2.903 1.00 0.00 34 GLY A N 13
ATOM 20343 C CA . GLY A 1 61 ? -8.799 9.159 1.934 1.00 0.00 34 GLY A CA 13
ATOM 20344 C C . GLY A 1 61 ? -7.816 8.916 0.776 1.00 0.00 34 GLY A C 13
ATOM 20345 O O . GLY A 1 61 ? -8.083 8.107 -0.092 1.00 0.00 34 GLY A O 13
ATOM 20349 N N . PHE A 1 62 ? -6.688 9.581 0.746 1.00 0.00 35 PHE A N 13
ATOM 20350 C CA . PHE A 1 62 ? -5.712 9.336 -0.363 1.00 0.00 35 PHE A CA 13
ATOM 20351 C C . PHE A 1 62 ? -4.775 8.191 0.029 1.00 0.00 35 PHE A C 13
ATOM 20352 O O . PHE A 1 62 ? -4.996 7.527 1.024 1.00 0.00 35 PHE A O 13
ATOM 20369 N N . TYR A 1 63 ? -3.729 7.967 -0.719 1.00 0.00 36 TYR A N 13
ATOM 20370 C CA . TYR A 1 63 ? -2.770 6.871 -0.364 1.00 0.00 36 TYR A CA 13
ATOM 20371 C C . TYR A 1 63 ? -1.640 7.531 0.402 1.00 0.00 36 TYR A C 13
ATOM 20372 O O . TYR A 1 63 ? -0.744 8.086 -0.195 1.00 0.00 36 TYR A O 13
ATOM 20390 N N . ARG A 1 64 ? -1.718 7.584 1.707 1.00 0.00 37 ARG A N 13
ATOM 20391 C CA . ARG A 1 64 ? -0.665 8.344 2.429 1.00 0.00 37 ARG A CA 13
ATOM 20392 C C . ARG A 1 64 ? 0.682 7.638 2.554 1.00 0.00 37 ARG A C 13
ATOM 20393 O O . ARG A 1 64 ? 1.685 8.144 2.095 1.00 0.00 37 ARG A O 13
ATOM 20414 N N . LYS A 1 65 ? 0.737 6.528 3.212 1.00 0.00 38 LYS A N 13
ATOM 20415 C CA . LYS A 1 65 ? 2.057 5.861 3.396 1.00 0.00 38 LYS A CA 13
ATOM 20416 C C . LYS A 1 65 ? 2.377 4.721 2.418 1.00 0.00 38 LYS A C 13
ATOM 20417 O O . LYS A 1 65 ? 3.476 4.631 1.899 1.00 0.00 38 LYS A O 13
ATOM 20436 N N . ARG A 1 66 ? 1.472 3.788 2.264 1.00 0.00 39 ARG A N 13
ATOM 20437 C CA . ARG A 1 66 ? 1.788 2.586 1.434 1.00 0.00 39 ARG A CA 13
ATOM 20438 C C . ARG A 1 66 ? 0.893 2.363 0.206 1.00 0.00 39 ARG A C 13
ATOM 20439 O O . ARG A 1 66 ? -0.300 2.605 0.210 1.00 0.00 39 ARG A O 13
ATOM 20460 N N . GLN A 1 67 ? 1.485 1.747 -0.777 1.00 0.00 40 GLN A N 13
ATOM 20461 C CA . GLN A 1 67 ? 0.768 1.284 -1.997 1.00 0.00 40 GLN A CA 13
ATOM 20462 C C . GLN A 1 67 ? 1.362 -0.107 -2.207 1.00 0.00 40 GLN A C 13
ATOM 20463 O O . GLN A 1 67 ? 2.573 -0.238 -2.269 1.00 0.00 40 GLN A O 13
ATOM 20477 N N . CYS A 1 68 ? 0.594 -1.162 -2.215 1.00 0.00 41 CYS A N 13
ATOM 20478 C CA . CYS A 1 68 ? 1.276 -2.487 -2.313 1.00 0.00 41 CYS A CA 13
ATOM 20479 C C . CYS A 1 68 ? 0.573 -3.530 -3.160 1.00 0.00 41 CYS A C 13
ATOM 20480 O O . CYS A 1 68 ? -0.612 -3.748 -3.041 1.00 0.00 41 CYS A O 13
ATOM 20487 N N . ARG A 1 69 ? 1.351 -4.279 -3.894 1.00 0.00 42 ARG A N 13
ATOM 20488 C CA . ARG A 1 69 ? 0.806 -5.444 -4.636 1.00 0.00 42 ARG A CA 13
ATOM 20489 C C . ARG A 1 69 ? 1.055 -6.597 -3.667 1.00 0.00 42 ARG A C 13
ATOM 20490 O O . ARG A 1 69 ? 2.164 -6.751 -3.192 1.00 0.00 42 ARG A O 13
ATOM 20511 N N . SER A 1 70 ? 0.056 -7.328 -3.271 1.00 0.00 43 SER A N 13
ATOM 20512 C CA . SER A 1 70 ? 0.312 -8.365 -2.216 1.00 0.00 43 SER A CA 13
ATOM 20513 C C . SER A 1 70 ? -0.189 -9.767 -2.556 1.00 0.00 43 SER A C 13
ATOM 20514 O O . SER A 1 70 ? -1.116 -9.960 -3.319 1.00 0.00 43 SER A O 13
ATOM 20522 N N . SER A 1 71 ? 0.408 -10.737 -1.916 1.00 0.00 44 SER A N 13
ATOM 20523 C CA . SER A 1 71 ? -0.004 -12.156 -2.074 1.00 0.00 44 SER A CA 13
ATOM 20524 C C . SER A 1 71 ? -0.585 -12.610 -0.726 1.00 0.00 44 SER A C 13
ATOM 20525 O O . SER A 1 71 ? -0.426 -11.929 0.275 1.00 0.00 44 SER A O 13
ATOM 20533 N N . GLN A 1 72 ? -1.263 -13.724 -0.667 1.00 0.00 45 GLN A N 13
ATOM 20534 C CA . GLN A 1 72 ? -1.840 -14.155 0.650 1.00 0.00 45 GLN A CA 13
ATOM 20535 C C . GLN A 1 72 ? -0.781 -14.847 1.517 1.00 0.00 45 GLN A C 13
ATOM 20536 O O . GLN A 1 72 ? -0.814 -14.748 2.727 1.00 0.00 45 GLN A O 13
ATOM 20550 N N . GLY A 1 73 ? 0.155 -15.538 0.925 1.00 0.00 46 GLY A N 13
ATOM 20551 C CA . GLY A 1 73 ? 1.203 -16.219 1.745 1.00 0.00 46 GLY A CA 13
ATOM 20552 C C . GLY A 1 73 ? 2.498 -16.320 0.940 1.00 0.00 46 GLY A C 13
ATOM 20553 O O . GLY A 1 73 ? 3.042 -17.394 0.754 1.00 0.00 46 GLY A O 13
ATOM 20557 N N . GLN A 1 74 ? 3.004 -15.211 0.464 1.00 0.00 47 GLN A N 13
ATOM 20558 C CA . GLN A 1 74 ? 4.272 -15.243 -0.324 1.00 0.00 47 GLN A CA 13
ATOM 20559 C C . GLN A 1 74 ? 5.090 -13.972 -0.066 1.00 0.00 47 GLN A C 13
ATOM 20560 O O . GLN A 1 74 ? 4.567 -12.972 0.386 1.00 0.00 47 GLN A O 13
ATOM 20574 N N . ARG A 1 75 ? 6.366 -14.007 -0.360 1.00 0.00 48 ARG A N 13
ATOM 20575 C CA . ARG A 1 75 ? 7.225 -12.799 -0.144 1.00 0.00 48 ARG A CA 13
ATOM 20576 C C . ARG A 1 75 ? 7.043 -11.815 -1.300 1.00 0.00 48 ARG A C 13
ATOM 20577 O O . ARG A 1 75 ? 7.223 -10.618 -1.148 1.00 0.00 48 ARG A O 13
ATOM 20598 N N . ARG A 1 76 ? 6.700 -12.314 -2.450 1.00 0.00 49 ARG A N 13
ATOM 20599 C CA . ARG A 1 76 ? 6.511 -11.427 -3.629 1.00 0.00 49 ARG A CA 13
ATOM 20600 C C . ARG A 1 76 ? 5.294 -10.520 -3.431 1.00 0.00 49 ARG A C 13
ATOM 20601 O O . ARG A 1 76 ? 4.248 -10.948 -2.973 1.00 0.00 49 ARG A O 13
ATOM 20622 N N . GLY A 1 77 ? 5.425 -9.273 -3.789 1.00 0.00 50 GLY A N 13
ATOM 20623 C CA . GLY A 1 77 ? 4.289 -8.318 -3.651 1.00 0.00 50 GLY A CA 13
ATOM 20624 C C . GLY A 1 77 ? 4.182 -7.522 -4.948 1.00 0.00 50 GLY A C 13
ATOM 20625 O O . GLY A 1 77 ? 3.441 -7.893 -5.844 1.00 0.00 50 GLY A O 13
ATOM 20629 N N . PRO A 1 78 ? 4.966 -6.474 -5.046 1.00 0.00 51 PRO A N 13
ATOM 20630 C CA . PRO A 1 78 ? 5.864 -6.032 -3.958 1.00 0.00 51 PRO A CA 13
ATOM 20631 C C . PRO A 1 78 ? 5.264 -4.836 -3.203 1.00 0.00 51 PRO A C 13
ATOM 20632 O O . PRO A 1 78 ? 4.451 -4.100 -3.734 1.00 0.00 51 PRO A O 13
ATOM 20643 N N . CYS A 1 79 ? 5.691 -4.609 -1.991 1.00 0.00 52 CYS A N 13
ATOM 20644 C CA . CYS A 1 79 ? 5.184 -3.425 -1.230 1.00 0.00 52 CYS A CA 13
ATOM 20645 C C . CYS A 1 79 ? 6.125 -2.249 -1.464 1.00 0.00 52 CYS A C 13
ATOM 20646 O O . CYS A 1 79 ? 7.328 -2.421 -1.553 1.00 0.00 52 CYS A O 13
ATOM 20653 N N . TRP A 1 80 ? 5.608 -1.061 -1.529 1.00 0.00 53 TRP A N 13
ATOM 20654 C CA . TRP A 1 80 ? 6.501 0.122 -1.717 1.00 0.00 53 TRP A CA 13
ATOM 20655 C C . TRP A 1 80 ? 5.888 1.344 -1.031 1.00 0.00 53 TRP A C 13
ATOM 20656 O O . TRP A 1 80 ? 4.681 1.497 -0.970 1.00 0.00 53 TRP A O 13
ATOM 20677 N N . CYS A 1 81 ? 6.717 2.193 -0.483 1.00 0.00 54 CYS A N 13
ATOM 20678 C CA . CYS A 1 81 ? 6.198 3.393 0.238 1.00 0.00 54 CYS A CA 13
ATOM 20679 C C . CYS A 1 81 ? 5.810 4.485 -0.753 1.00 0.00 54 CYS A C 13
ATOM 20680 O O . CYS A 1 81 ? 6.399 4.621 -1.815 1.00 0.00 54 CYS A O 13
ATOM 20687 N N . VAL A 1 82 ? 4.823 5.259 -0.407 1.00 0.00 55 VAL A N 13
ATOM 20688 C CA . VAL A 1 82 ? 4.361 6.359 -1.303 1.00 0.00 55 VAL A CA 13
ATOM 20689 C C . VAL A 1 82 ? 4.072 7.606 -0.459 1.00 0.00 55 VAL A C 13
ATOM 20690 O O . VAL A 1 82 ? 3.986 7.526 0.757 1.00 0.00 55 VAL A O 13
ATOM 20703 N N . ASP A 1 83 ? 3.907 8.745 -1.082 1.00 0.00 56 ASP A N 13
ATOM 20704 C CA . ASP A 1 83 ? 3.589 9.972 -0.306 1.00 0.00 56 ASP A CA 13
ATOM 20705 C C . ASP A 1 83 ? 2.074 10.180 -0.331 1.00 0.00 56 ASP A C 13
ATOM 20706 O O . ASP A 1 83 ? 1.351 9.411 -0.922 1.00 0.00 56 ASP A O 13
ATOM 20715 N N . ARG A 1 84 ? 1.601 11.200 0.318 1.00 0.00 57 ARG A N 13
ATOM 20716 C CA . ARG A 1 84 ? 0.116 11.474 0.376 1.00 0.00 57 ARG A CA 13
ATOM 20717 C C . ARG A 1 84 ? -0.563 11.359 -0.997 1.00 0.00 57 ARG A C 13
ATOM 20718 O O . ARG A 1 84 ? -1.723 10.992 -1.080 1.00 0.00 57 ARG A O 13
ATOM 20739 N N . MET A 1 85 ? 0.125 11.659 -2.070 1.00 0.00 58 MET A N 13
ATOM 20740 C CA . MET A 1 85 ? -0.521 11.541 -3.408 1.00 0.00 58 MET A CA 13
ATOM 20741 C C . MET A 1 85 ? -0.588 10.055 -3.801 1.00 0.00 58 MET A C 13
ATOM 20742 O O . MET A 1 85 ? -1.407 9.654 -4.610 1.00 0.00 58 MET A O 13
ATOM 20756 N N . GLY A 1 86 ? 0.245 9.231 -3.217 1.00 0.00 59 GLY A N 13
ATOM 20757 C CA . GLY A 1 86 ? 0.215 7.780 -3.538 1.00 0.00 59 GLY A CA 13
ATOM 20758 C C . GLY A 1 86 ? 1.349 7.403 -4.498 1.00 0.00 59 GLY A C 13
ATOM 20759 O O . GLY A 1 86 ? 1.500 6.249 -4.839 1.00 0.00 59 GLY A O 13
ATOM 20763 N N . LYS A 1 87 ? 2.156 8.333 -4.945 1.00 0.00 60 LYS A N 13
ATOM 20764 C CA . LYS A 1 87 ? 3.246 7.939 -5.875 1.00 0.00 60 LYS A CA 13
ATOM 20765 C C . LYS A 1 87 ? 4.378 7.266 -5.087 1.00 0.00 60 LYS A C 13
ATOM 20766 O O . LYS A 1 87 ? 4.612 7.556 -3.923 1.00 0.00 60 LYS A O 13
ATOM 20785 N N . SER A 1 88 ? 5.052 6.354 -5.722 1.00 0.00 61 SER A N 13
ATOM 20786 C CA . SER A 1 88 ? 6.151 5.594 -5.068 1.00 0.00 61 SER A CA 13
ATOM 20787 C C . SER A 1 88 ? 7.277 6.518 -4.626 1.00 0.00 61 SER A C 13
ATOM 20788 O O . SER A 1 88 ? 7.626 7.466 -5.305 1.00 0.00 61 SER A O 13
ATOM 20796 N N . LEU A 1 89 ? 7.826 6.238 -3.483 1.00 0.00 62 LEU A N 13
ATOM 20797 C CA . LEU A 1 89 ? 8.954 7.056 -2.936 1.00 0.00 62 LEU A CA 13
ATOM 20798 C C . LEU A 1 89 ? 10.319 6.412 -3.268 1.00 0.00 62 LEU A C 13
ATOM 20799 O O . LEU A 1 89 ? 10.878 5.731 -2.423 1.00 0.00 62 LEU A O 13
ATOM 20815 N N . PRO A 1 90 ? 10.840 6.638 -4.456 1.00 0.00 63 PRO A N 13
ATOM 20816 C CA . PRO A 1 90 ? 12.164 6.053 -4.807 1.00 0.00 63 PRO A CA 13
ATOM 20817 C C . PRO A 1 90 ? 13.272 6.805 -4.056 1.00 0.00 63 PRO A C 13
ATOM 20818 O O . PRO A 1 90 ? 14.157 6.212 -3.470 1.00 0.00 63 PRO A O 13
ATOM 20829 N N . GLY A 1 91 ? 13.214 8.108 -4.074 1.00 0.00 64 GLY A N 13
ATOM 20830 C CA . GLY A 1 91 ? 14.238 8.937 -3.377 1.00 0.00 64 GLY A CA 13
ATOM 20831 C C . GLY A 1 91 ? 13.999 10.402 -3.744 1.00 0.00 64 GLY A C 13
ATOM 20832 O O . GLY A 1 91 ? 14.906 11.115 -4.141 1.00 0.00 64 GLY A O 13
ATOM 20836 N N . SER A 1 92 ? 12.779 10.849 -3.638 1.00 0.00 65 SER A N 13
ATOM 20837 C CA . SER A 1 92 ? 12.459 12.257 -3.999 1.00 0.00 65 SER A CA 13
ATOM 20838 C C . SER A 1 92 ? 12.124 13.061 -2.738 1.00 0.00 65 SER A C 13
ATOM 20839 O O . SER A 1 92 ? 11.353 12.610 -1.912 1.00 0.00 65 SER A O 13
ATOM 20847 N N . PRO A 1 93 ? 12.698 14.236 -2.635 1.00 0.00 66 PRO A N 13
ATOM 20848 C CA . PRO A 1 93 ? 12.426 15.112 -1.464 1.00 0.00 66 PRO A CA 13
ATOM 20849 C C . PRO A 1 93 ? 10.989 15.650 -1.511 1.00 0.00 66 PRO A C 13
ATOM 20850 O O . PRO A 1 93 ? 10.515 16.259 -0.572 1.00 0.00 66 PRO A O 13
ATOM 20861 N N . ASP A 1 94 ? 10.287 15.409 -2.590 1.00 0.00 67 ASP A N 13
ATOM 20862 C CA . ASP A 1 94 ? 8.877 15.881 -2.692 1.00 0.00 67 ASP A CA 13
ATOM 20863 C C . ASP A 1 94 ? 7.999 15.096 -1.712 1.00 0.00 67 ASP A C 13
ATOM 20864 O O . ASP A 1 94 ? 6.921 15.531 -1.347 1.00 0.00 67 ASP A O 13
ATOM 20873 N N . GLY A 1 95 ? 8.456 13.946 -1.275 1.00 0.00 68 GLY A N 13
ATOM 20874 C CA . GLY A 1 95 ? 7.659 13.134 -0.316 1.00 0.00 68 GLY A CA 13
ATOM 20875 C C . GLY A 1 95 ? 8.299 13.212 1.068 1.00 0.00 68 GLY A C 13
ATOM 20876 O O . GLY A 1 95 ? 8.412 12.219 1.763 1.00 0.00 68 GLY A O 13
ATOM 20880 N N . ASN A 1 96 ? 8.721 14.379 1.485 1.00 0.00 69 ASN A N 13
ATOM 20881 C CA . ASN A 1 96 ? 9.354 14.504 2.834 1.00 0.00 69 ASN A CA 13
ATOM 20882 C C . ASN A 1 96 ? 8.269 14.534 3.915 1.00 0.00 69 ASN A C 13
ATOM 20883 O O . ASN A 1 96 ? 8.148 15.483 4.668 1.00 0.00 69 ASN A O 13
ATOM 20894 N N . GLY A 1 97 ? 7.480 13.499 3.993 1.00 0.00 70 GLY A N 13
ATOM 20895 C CA . GLY A 1 97 ? 6.399 13.446 5.018 1.00 0.00 70 GLY A CA 13
ATOM 20896 C C . GLY A 1 97 ? 6.620 12.229 5.908 1.00 0.00 70 GLY A C 13
ATOM 20897 O O . GLY A 1 97 ? 6.041 11.179 5.690 1.00 0.00 70 GLY A O 13
ATOM 20901 N N . SER A 1 98 ? 7.453 12.359 6.910 1.00 0.00 71 SER A N 13
ATOM 20902 C CA . SER A 1 98 ? 7.715 11.204 7.820 1.00 0.00 71 SER A CA 13
ATOM 20903 C C . SER A 1 98 ? 6.394 10.651 8.362 1.00 0.00 71 SER A C 13
ATOM 20904 O O . SER A 1 98 ? 6.210 9.450 8.442 1.00 0.00 71 SER A O 13
ATOM 20912 N N . SER A 1 99 ? 5.463 11.514 8.706 1.00 0.00 72 SER A N 13
ATOM 20913 C CA . SER A 1 99 ? 4.145 11.030 9.215 1.00 0.00 72 SER A CA 13
ATOM 20914 C C . SER A 1 99 ? 3.553 10.061 8.189 1.00 0.00 72 SER A C 13
ATOM 20915 O O . SER A 1 99 ? 3.019 9.022 8.528 1.00 0.00 72 SER A O 13
ATOM 20923 N N . SER A 1 100 ? 3.680 10.376 6.926 1.00 0.00 73 SER A N 13
ATOM 20924 C CA . SER A 1 100 ? 3.166 9.457 5.879 1.00 0.00 73 SER A CA 13
ATOM 20925 C C . SER A 1 100 ? 4.136 8.286 5.746 1.00 0.00 73 SER A C 13
ATOM 20926 O O . SER A 1 100 ? 3.797 7.160 6.045 1.00 0.00 73 SER A O 13
ATOM 20934 N N . CYS A 1 101 ? 5.349 8.543 5.349 1.00 0.00 74 CYS A N 13
ATOM 20935 C CA . CYS A 1 101 ? 6.354 7.443 5.245 1.00 0.00 74 CYS A CA 13
ATOM 20936 C C . CYS A 1 101 ? 7.757 8.002 5.513 1.00 0.00 74 CYS A C 13
ATOM 20937 O O . CYS A 1 101 ? 8.138 9.008 4.949 1.00 0.00 74 CYS A O 13
ATOM 20944 N N . PRO A 1 102 ? 8.484 7.319 6.367 1.00 0.00 75 PRO A N 13
ATOM 20945 C CA . PRO A 1 102 ? 9.860 7.739 6.713 1.00 0.00 75 PRO A CA 13
ATOM 20946 C C . PRO A 1 102 ? 10.903 7.114 5.778 1.00 0.00 75 PRO A C 13
ATOM 20947 O O . PRO A 1 102 ? 11.892 7.734 5.433 1.00 0.00 75 PRO A O 13
ATOM 20958 N N . THR A 1 103 ? 10.720 5.874 5.413 1.00 0.00 76 THR A N 13
ATOM 20959 C CA . THR A 1 103 ? 11.717 5.175 4.550 1.00 0.00 76 THR A CA 13
ATOM 20960 C C . THR A 1 103 ? 11.749 5.709 3.107 1.00 0.00 76 THR A C 13
ATOM 20961 O O . THR A 1 103 ? 11.705 4.950 2.158 1.00 0.00 76 THR A O 13
ATOM 20972 N N . GLY A 1 104 ? 11.893 6.995 2.929 1.00 0.00 77 GLY A N 13
ATOM 20973 C CA . GLY A 1 104 ? 12.002 7.536 1.541 1.00 0.00 77 GLY A CA 13
ATOM 20974 C C . GLY A 1 104 ? 13.413 7.195 1.075 1.00 0.00 77 GLY A C 13
ATOM 20975 O O . GLY A 1 104 ? 13.627 6.656 0.005 1.00 0.00 77 GLY A O 13
ATOM 20979 N N . SER A 1 105 ? 14.367 7.464 1.921 1.00 0.00 78 SER A N 13
ATOM 20980 C CA . SER A 1 105 ? 15.789 7.136 1.633 1.00 0.00 78 SER A CA 13
ATOM 20981 C C . SER A 1 105 ? 16.432 6.700 2.955 1.00 0.00 78 SER A C 13
ATOM 20982 O O . SER A 1 105 ? 15.739 6.327 3.886 1.00 0.00 78 SER A O 13
ATOM 20990 N N . SER A 1 106 ? 17.724 6.754 3.077 1.00 0.00 79 SER A N 13
ATOM 20991 C CA . SER A 1 106 ? 18.354 6.359 4.368 1.00 0.00 79 SER A CA 13
ATOM 20992 C C . SER A 1 106 ? 18.172 7.503 5.379 1.00 0.00 79 SER A C 13
ATOM 20993 O O . SER A 1 106 ? 19.114 8.174 5.762 1.00 0.00 79 SER A O 13
ATOM 21001 N N . GLY A 1 107 ? 16.954 7.737 5.794 1.00 0.00 80 GLY A N 13
ATOM 21002 C CA . GLY A 1 107 ? 16.671 8.835 6.765 1.00 0.00 80 GLY A CA 13
ATOM 21003 C C . GLY A 1 107 ? 15.607 8.375 7.763 1.00 0.00 80 GLY A C 13
ATOM 21004 O O . GLY A 1 107 ? 15.916 7.538 8.585 1.00 0.00 80 GLY A O 13
ATOM 21009 N N . SER A 1 1 ? 20.064 2.282 14.739 1.00 0.00 -27 SER A N 14
ATOM 21010 C CA . SER A 1 1 ? 19.477 1.365 15.755 1.00 0.00 -27 SER A CA 14
ATOM 21011 C C . SER A 1 1 ? 18.129 1.913 16.228 1.00 0.00 -27 SER A C 14
ATOM 21012 O O . SER A 1 1 ? 17.924 3.116 16.269 1.00 0.00 -27 SER A O 14
ATOM 21022 N N . TYR A 1 2 ? 17.210 1.054 16.587 1.00 0.00 -26 TYR A N 14
ATOM 21023 C CA . TYR A 1 2 ? 15.886 1.550 17.063 1.00 0.00 -26 TYR A CA 14
ATOM 21024 C C . TYR A 1 2 ? 16.030 2.056 18.505 1.00 0.00 -26 TYR A C 14
ATOM 21025 O O . TYR A 1 2 ? 17.022 2.677 18.841 1.00 0.00 -26 TYR A O 14
ATOM 21043 N N . TYR A 1 3 ? 15.072 1.817 19.364 1.00 0.00 -25 TYR A N 14
ATOM 21044 C CA . TYR A 1 3 ? 15.210 2.314 20.767 1.00 0.00 -25 TYR A CA 14
ATOM 21045 C C . TYR A 1 3 ? 14.905 1.213 21.793 1.00 0.00 -25 TYR A C 14
ATOM 21046 O O . TYR A 1 3 ? 13.776 0.788 21.938 1.00 0.00 -25 TYR A O 14
ATOM 21064 N N . HIS A 1 4 ? 15.898 0.778 22.540 1.00 0.00 -24 HIS A N 14
ATOM 21065 C CA . HIS A 1 4 ? 15.639 -0.254 23.599 1.00 0.00 -24 HIS A CA 14
ATOM 21066 C C . HIS A 1 4 ? 14.598 0.338 24.556 1.00 0.00 -24 HIS A C 14
ATOM 21067 O O . HIS A 1 4 ? 13.621 -0.289 24.915 1.00 0.00 -24 HIS A O 14
ATOM 21081 N N . HIS A 1 5 ? 14.802 1.574 24.924 1.00 0.00 -23 HIS A N 14
ATOM 21082 C CA . HIS A 1 5 ? 13.850 2.304 25.807 1.00 0.00 -23 HIS A CA 14
ATOM 21083 C C . HIS A 1 5 ? 13.494 3.607 25.086 1.00 0.00 -23 HIS A C 14
ATOM 21084 O O . HIS A 1 5 ? 12.366 3.830 24.691 1.00 0.00 -23 HIS A O 14
ATOM 21098 N N . HIS A 1 6 ? 14.481 4.438 24.873 1.00 0.00 -22 HIS A N 14
ATOM 21099 C CA . HIS A 1 6 ? 14.274 5.715 24.134 1.00 0.00 -22 HIS A CA 14
ATOM 21100 C C . HIS A 1 6 ? 15.623 6.156 23.556 1.00 0.00 -22 HIS A C 14
ATOM 21101 O O . HIS A 1 6 ? 16.554 6.436 24.289 1.00 0.00 -22 HIS A O 14
ATOM 21115 N N . HIS A 1 7 ? 15.747 6.200 22.253 1.00 0.00 -21 HIS A N 14
ATOM 21116 C CA . HIS A 1 7 ? 17.050 6.602 21.629 1.00 0.00 -21 HIS A CA 14
ATOM 21117 C C . HIS A 1 7 ? 16.799 7.349 20.316 1.00 0.00 -21 HIS A C 14
ATOM 21118 O O . HIS A 1 7 ? 16.437 6.753 19.317 1.00 0.00 -21 HIS A O 14
ATOM 21132 N N . HIS A 1 8 ? 16.987 8.648 20.314 1.00 0.00 -20 HIS A N 14
ATOM 21133 C CA . HIS A 1 8 ? 16.754 9.451 19.072 1.00 0.00 -20 HIS A CA 14
ATOM 21134 C C . HIS A 1 8 ? 15.334 9.179 18.548 1.00 0.00 -20 HIS A C 14
ATOM 21135 O O . HIS A 1 8 ? 14.392 9.182 19.314 1.00 0.00 -20 HIS A O 14
ATOM 21149 N N . HIS A 1 9 ? 15.165 8.940 17.261 1.00 0.00 -19 HIS A N 14
ATOM 21150 C CA . HIS A 1 9 ? 13.797 8.670 16.708 1.00 0.00 -19 HIS A CA 14
ATOM 21151 C C . HIS A 1 9 ? 12.805 9.750 17.169 1.00 0.00 -19 HIS A C 14
ATOM 21152 O O . HIS A 1 9 ? 11.648 9.475 17.434 1.00 0.00 -19 HIS A O 14
ATOM 21166 N N . ASP A 1 10 ? 13.251 10.983 17.252 1.00 0.00 -18 ASP A N 14
ATOM 21167 C CA . ASP A 1 10 ? 12.341 12.095 17.686 1.00 0.00 -18 ASP A CA 14
ATOM 21168 C C . ASP A 1 10 ? 11.108 12.162 16.785 1.00 0.00 -18 ASP A C 14
ATOM 21169 O O . ASP A 1 10 ? 10.061 12.634 17.179 1.00 0.00 -18 ASP A O 14
ATOM 21178 N N . TYR A 1 11 ? 11.225 11.671 15.591 1.00 0.00 -17 TYR A N 14
ATOM 21179 C CA . TYR A 1 11 ? 10.060 11.676 14.653 1.00 0.00 -17 TYR A CA 14
ATOM 21180 C C . TYR A 1 11 ? 9.580 10.241 14.400 1.00 0.00 -17 TYR A C 14
ATOM 21181 O O . TYR A 1 11 ? 9.013 9.940 13.365 1.00 0.00 -17 TYR A O 14
ATOM 21199 N N . ASP A 1 12 ? 9.784 9.353 15.340 1.00 0.00 -16 ASP A N 14
ATOM 21200 C CA . ASP A 1 12 ? 9.318 7.949 15.150 1.00 0.00 -16 ASP A CA 14
ATOM 21201 C C . ASP A 1 12 ? 8.275 7.611 16.207 1.00 0.00 -16 ASP A C 14
ATOM 21202 O O . ASP A 1 12 ? 8.600 7.191 17.302 1.00 0.00 -16 ASP A O 14
ATOM 21211 N N . ILE A 1 13 ? 7.026 7.787 15.895 1.00 0.00 -15 ILE A N 14
ATOM 21212 C CA . ILE A 1 13 ? 5.968 7.459 16.885 1.00 0.00 -15 ILE A CA 14
ATOM 21213 C C . ILE A 1 13 ? 5.658 5.967 16.771 1.00 0.00 -15 ILE A C 14
ATOM 21214 O O . ILE A 1 13 ? 5.287 5.497 15.710 1.00 0.00 -15 ILE A O 14
ATOM 21230 N N . PRO A 1 14 ? 5.850 5.254 17.853 1.00 0.00 -14 PRO A N 14
ATOM 21231 C CA . PRO A 1 14 ? 5.605 3.786 17.849 1.00 0.00 -14 PRO A CA 14
ATOM 21232 C C . PRO A 1 14 ? 4.117 3.475 17.687 1.00 0.00 -14 PRO A C 14
ATOM 21233 O O . PRO A 1 14 ? 3.484 2.909 18.561 1.00 0.00 -14 PRO A O 14
ATOM 21244 N N . THR A 1 15 ? 3.565 3.842 16.575 1.00 0.00 -13 THR A N 14
ATOM 21245 C CA . THR A 1 15 ? 2.118 3.587 16.325 1.00 0.00 -13 THR A CA 14
ATOM 21246 C C . THR A 1 15 ? 1.894 3.166 14.870 1.00 0.00 -13 THR A C 14
ATOM 21247 O O . THR A 1 15 ? 2.119 3.932 13.949 1.00 0.00 -13 THR A O 14
ATOM 21258 N N . THR A 1 16 ? 1.425 1.972 14.659 1.00 0.00 -12 THR A N 14
ATOM 21259 C CA . THR A 1 16 ? 1.143 1.508 13.270 1.00 0.00 -12 THR A CA 14
ATOM 21260 C C . THR A 1 16 ? -0.278 1.928 12.899 1.00 0.00 -12 THR A C 14
ATOM 21261 O O . THR A 1 16 ? -0.559 2.347 11.790 1.00 0.00 -12 THR A O 14
ATOM 21272 N N . GLU A 1 17 ? -1.166 1.818 13.846 1.00 0.00 -11 GLU A N 14
ATOM 21273 C CA . GLU A 1 17 ? -2.590 2.204 13.618 1.00 0.00 -11 GLU A CA 14
ATOM 21274 C C . GLU A 1 17 ? -2.725 3.698 13.302 1.00 0.00 -11 GLU A C 14
ATOM 21275 O O . GLU A 1 17 ? -3.776 4.159 12.902 1.00 0.00 -11 GLU A O 14
ATOM 21287 N N . ASN A 1 18 ? -1.677 4.459 13.470 1.00 0.00 -10 ASN A N 14
ATOM 21288 C CA . ASN A 1 18 ? -1.754 5.930 13.175 1.00 0.00 -10 ASN A CA 14
ATOM 21289 C C . ASN A 1 18 ? -2.116 6.172 11.713 1.00 0.00 -10 ASN A C 14
ATOM 21290 O O . ASN A 1 18 ? -2.577 7.235 11.339 1.00 0.00 -10 ASN A O 14
ATOM 21301 N N . LEU A 1 19 ? -1.933 5.184 10.897 1.00 0.00 -9 LEU A N 14
ATOM 21302 C CA . LEU A 1 19 ? -2.285 5.307 9.457 1.00 0.00 -9 LEU A CA 14
ATOM 21303 C C . LEU A 1 19 ? -3.709 4.789 9.244 1.00 0.00 -9 LEU A C 14
ATOM 21304 O O . LEU A 1 19 ? -4.527 5.421 8.602 1.00 0.00 -9 LEU A O 14
ATOM 21320 N N . TYR A 1 20 ? -4.010 3.636 9.784 1.00 0.00 -8 TYR A N 14
ATOM 21321 C CA . TYR A 1 20 ? -5.381 3.055 9.618 1.00 0.00 -8 TYR A CA 14
ATOM 21322 C C . TYR A 1 20 ? -6.391 3.719 10.564 1.00 0.00 -8 TYR A C 14
ATOM 21323 O O . TYR A 1 20 ? -7.553 3.358 10.590 1.00 0.00 -8 TYR A O 14
ATOM 21341 N N . PHE A 1 21 ? -5.968 4.682 11.328 1.00 0.00 -7 PHE A N 14
ATOM 21342 C CA . PHE A 1 21 ? -6.908 5.371 12.270 1.00 0.00 -7 PHE A CA 14
ATOM 21343 C C . PHE A 1 21 ? -7.757 6.406 11.527 1.00 0.00 -7 PHE A C 14
ATOM 21344 O O . PHE A 1 21 ? -8.789 6.826 12.013 1.00 0.00 -7 PHE A O 14
ATOM 21361 N N . GLN A 1 22 ? -7.337 6.821 10.358 1.00 0.00 -6 GLN A N 14
ATOM 21362 C CA . GLN A 1 22 ? -8.131 7.830 9.590 1.00 0.00 -6 GLN A CA 14
ATOM 21363 C C . GLN A 1 22 ? -9.194 7.121 8.743 1.00 0.00 -6 GLN A C 14
ATOM 21364 O O . GLN A 1 22 ? -9.289 7.336 7.547 1.00 0.00 -6 GLN A O 14
ATOM 21378 N N . GLY A 1 23 ? -9.993 6.280 9.348 1.00 0.00 -5 GLY A N 14
ATOM 21379 C CA . GLY A 1 23 ? -11.050 5.560 8.575 1.00 0.00 -5 GLY A CA 14
ATOM 21380 C C . GLY A 1 23 ? -12.020 6.578 7.964 1.00 0.00 -5 GLY A C 14
ATOM 21381 O O . GLY A 1 23 ? -12.406 6.467 6.813 1.00 0.00 -5 GLY A O 14
ATOM 21385 N N . ALA A 1 24 ? -12.407 7.577 8.722 1.00 0.00 -4 ALA A N 14
ATOM 21386 C CA . ALA A 1 24 ? -13.340 8.613 8.180 1.00 0.00 -4 ALA A CA 14
ATOM 21387 C C . ALA A 1 24 ? -12.564 9.539 7.235 1.00 0.00 -4 ALA A C 14
ATOM 21388 O O . ALA A 1 24 ? -12.298 10.690 7.544 1.00 0.00 -4 ALA A O 14
ATOM 21395 N N . MET A 1 25 ? -12.181 9.040 6.089 1.00 0.00 -3 MET A N 14
ATOM 21396 C CA . MET A 1 25 ? -11.408 9.883 5.134 1.00 0.00 -3 MET A CA 14
ATOM 21397 C C . MET A 1 25 ? -12.338 10.474 4.066 1.00 0.00 -3 MET A C 14
ATOM 21398 O O . MET A 1 25 ? -13.441 9.998 3.858 1.00 0.00 -3 MET A O 14
ATOM 21412 N N . GLY A 1 26 ? -11.911 11.521 3.402 1.00 0.00 -2 GLY A N 14
ATOM 21413 C CA . GLY A 1 26 ? -12.781 12.173 2.368 1.00 0.00 -2 GLY A CA 14
ATOM 21414 C C . GLY A 1 26 ? -12.902 11.318 1.101 1.00 0.00 -2 GLY A C 14
ATOM 21415 O O . GLY A 1 26 ? -12.559 11.764 0.023 1.00 0.00 -2 GLY A O 14
ATOM 21419 N N . SER A 1 27 ? -13.410 10.110 1.229 1.00 0.00 -1 SER A N 14
ATOM 21420 C CA . SER A 1 27 ? -13.600 9.195 0.046 1.00 0.00 -1 SER A CA 14
ATOM 21421 C C . SER A 1 27 ? -12.564 9.456 -1.059 1.00 0.00 -1 SER A C 14
ATOM 21422 O O . SER A 1 27 ? -12.892 9.591 -2.222 1.00 0.00 -1 SER A O 14
ATOM 21430 N N . GLY A 1 28 ? -11.320 9.527 -0.690 1.00 0.00 1 GLY A N 14
ATOM 21431 C CA . GLY A 1 28 ? -10.238 9.775 -1.694 1.00 0.00 1 GLY A CA 14
ATOM 21432 C C . GLY A 1 28 ? -10.053 8.531 -2.573 1.00 0.00 1 GLY A C 14
ATOM 21433 O O . GLY A 1 28 ? -10.800 7.581 -2.454 1.00 0.00 1 GLY A O 14
ATOM 21437 N N . PRO A 1 29 ? -9.058 8.571 -3.432 1.00 0.00 2 PRO A N 14
ATOM 21438 C CA . PRO A 1 29 ? -8.785 7.430 -4.352 1.00 0.00 2 PRO A CA 14
ATOM 21439 C C . PRO A 1 29 ? -8.454 6.148 -3.583 1.00 0.00 2 PRO A C 14
ATOM 21440 O O . PRO A 1 29 ? -9.049 5.112 -3.812 1.00 0.00 2 PRO A O 14
ATOM 21451 N N . CYS A 1 30 ? -7.524 6.202 -2.665 1.00 0.00 3 CYS A N 14
ATOM 21452 C CA . CYS A 1 30 ? -7.189 4.970 -1.890 1.00 0.00 3 CYS A CA 14
ATOM 21453 C C . CYS A 1 30 ? -8.439 4.485 -1.150 1.00 0.00 3 CYS A C 14
ATOM 21454 O O . CYS A 1 30 ? -8.675 3.297 -1.053 1.00 0.00 3 CYS A O 14
ATOM 21461 N N . ARG A 1 31 ? -9.256 5.388 -0.645 1.00 0.00 4 ARG A N 14
ATOM 21462 C CA . ARG A 1 31 ? -10.502 4.949 0.064 1.00 0.00 4 ARG A CA 14
ATOM 21463 C C . ARG A 1 31 ? -11.324 4.039 -0.856 1.00 0.00 4 ARG A C 14
ATOM 21464 O O . ARG A 1 31 ? -11.773 2.982 -0.451 1.00 0.00 4 ARG A O 14
ATOM 21485 N N . ARG A 1 32 ? -11.514 4.436 -2.091 1.00 0.00 5 ARG A N 14
ATOM 21486 C CA . ARG A 1 32 ? -12.297 3.582 -3.041 1.00 0.00 5 ARG A CA 14
ATOM 21487 C C . ARG A 1 32 ? -11.508 2.313 -3.339 1.00 0.00 5 ARG A C 14
ATOM 21488 O O . ARG A 1 32 ? -12.044 1.218 -3.351 1.00 0.00 5 ARG A O 14
ATOM 21509 N N . HIS A 1 33 ? -10.229 2.452 -3.561 1.00 0.00 6 HIS A N 14
ATOM 21510 C CA . HIS A 1 33 ? -9.384 1.259 -3.830 1.00 0.00 6 HIS A CA 14
ATOM 21511 C C . HIS A 1 33 ? -9.464 0.313 -2.628 1.00 0.00 6 HIS A C 14
ATOM 21512 O O . HIS A 1 33 ? -9.609 -0.886 -2.777 1.00 0.00 6 HIS A O 14
ATOM 21526 N N . LEU A 1 34 ? -9.393 0.855 -1.439 1.00 0.00 7 LEU A N 14
ATOM 21527 C CA . LEU A 1 34 ? -9.477 0.010 -0.216 1.00 0.00 7 LEU A CA 14
ATOM 21528 C C . LEU A 1 34 ? -10.861 -0.629 -0.123 1.00 0.00 7 LEU A C 14
ATOM 21529 O O . LEU A 1 34 ? -10.989 -1.818 0.071 1.00 0.00 7 LEU A O 14
ATOM 21545 N N . ASP A 1 35 ? -11.893 0.161 -0.267 1.00 0.00 8 ASP A N 14
ATOM 21546 C CA . ASP A 1 35 ? -13.289 -0.377 -0.190 1.00 0.00 8 ASP A CA 14
ATOM 21547 C C . ASP A 1 35 ? -13.468 -1.519 -1.194 1.00 0.00 8 ASP A C 14
ATOM 21548 O O . ASP A 1 35 ? -14.032 -2.554 -0.888 1.00 0.00 8 ASP A O 14
ATOM 21557 N N . SER A 1 36 ? -12.982 -1.325 -2.385 1.00 0.00 9 SER A N 14
ATOM 21558 C CA . SER A 1 36 ? -13.094 -2.368 -3.440 1.00 0.00 9 SER A CA 14
ATOM 21559 C C . SER A 1 36 ? -12.221 -3.570 -3.085 1.00 0.00 9 SER A C 14
ATOM 21560 O O . SER A 1 36 ? -12.689 -4.689 -3.061 1.00 0.00 9 SER A O 14
ATOM 21568 N N . VAL A 1 37 ? -10.959 -3.351 -2.816 1.00 0.00 10 VAL A N 14
ATOM 21569 C CA . VAL A 1 37 ? -10.061 -4.495 -2.470 1.00 0.00 10 VAL A CA 14
ATOM 21570 C C . VAL A 1 37 ? -10.577 -5.199 -1.213 1.00 0.00 10 VAL A C 14
ATOM 21571 O O . VAL A 1 37 ? -10.645 -6.408 -1.161 1.00 0.00 10 VAL A O 14
ATOM 21584 N N . LEU A 1 38 ? -10.949 -4.453 -0.209 1.00 0.00 11 LEU A N 14
ATOM 21585 C CA . LEU A 1 38 ? -11.466 -5.087 1.039 1.00 0.00 11 LEU A CA 14
ATOM 21586 C C . LEU A 1 38 ? -12.675 -5.947 0.713 1.00 0.00 11 LEU A C 14
ATOM 21587 O O . LEU A 1 38 ? -12.761 -7.096 1.101 1.00 0.00 11 LEU A O 14
ATOM 21603 N N . GLN A 1 39 ? -13.624 -5.393 0.018 1.00 0.00 12 GLN A N 14
ATOM 21604 C CA . GLN A 1 39 ? -14.844 -6.192 -0.318 1.00 0.00 12 GLN A CA 14
ATOM 21605 C C . GLN A 1 39 ? -14.508 -7.307 -1.325 1.00 0.00 12 GLN A C 14
ATOM 21606 O O . GLN A 1 39 ? -14.955 -8.431 -1.185 1.00 0.00 12 GLN A O 14
ATOM 21620 N N . GLN A 1 40 ? -13.749 -6.995 -2.343 1.00 0.00 13 GLN A N 14
ATOM 21621 C CA . GLN A 1 40 ? -13.392 -8.017 -3.384 1.00 0.00 13 GLN A CA 14
ATOM 21622 C C . GLN A 1 40 ? -12.363 -9.057 -2.898 1.00 0.00 13 GLN A C 14
ATOM 21623 O O . GLN A 1 40 ? -12.358 -10.164 -3.376 1.00 0.00 13 GLN A O 14
ATOM 21637 N N . LEU A 1 41 ? -11.444 -8.703 -2.032 1.00 0.00 14 LEU A N 14
ATOM 21638 C CA . LEU A 1 41 ? -10.362 -9.679 -1.636 1.00 0.00 14 LEU A CA 14
ATOM 21639 C C . LEU A 1 41 ? -10.875 -11.071 -1.224 1.00 0.00 14 LEU A C 14
ATOM 21640 O O . LEU A 1 41 ? -10.236 -12.062 -1.529 1.00 0.00 14 LEU A O 14
ATOM 21656 N N . GLN A 1 42 ? -11.976 -11.189 -0.529 1.00 0.00 15 GLN A N 14
ATOM 21657 C CA . GLN A 1 42 ? -12.427 -12.565 -0.127 1.00 0.00 15 GLN A CA 14
ATOM 21658 C C . GLN A 1 42 ? -13.117 -13.304 -1.282 1.00 0.00 15 GLN A C 14
ATOM 21659 O O . GLN A 1 42 ? -13.143 -14.518 -1.316 1.00 0.00 15 GLN A O 14
ATOM 21673 N N . THR A 1 43 ? -13.645 -12.594 -2.231 1.00 0.00 16 THR A N 14
ATOM 21674 C CA . THR A 1 43 ? -14.298 -13.241 -3.395 1.00 0.00 16 THR A CA 14
ATOM 21675 C C . THR A 1 43 ? -13.269 -13.277 -4.522 1.00 0.00 16 THR A C 14
ATOM 21676 O O . THR A 1 43 ? -13.109 -14.260 -5.225 1.00 0.00 16 THR A O 14
ATOM 21687 N N . GLU A 1 44 ? -12.538 -12.207 -4.644 1.00 0.00 17 GLU A N 14
ATOM 21688 C CA . GLU A 1 44 ? -11.462 -12.118 -5.654 1.00 0.00 17 GLU A CA 14
ATOM 21689 C C . GLU A 1 44 ? -10.186 -12.558 -4.960 1.00 0.00 17 GLU A C 14
ATOM 21690 O O . GLU A 1 44 ? -9.263 -11.791 -4.769 1.00 0.00 17 GLU A O 14
ATOM 21702 N N . VAL A 1 45 ? -10.170 -13.787 -4.534 1.00 0.00 18 VAL A N 14
ATOM 21703 C CA . VAL A 1 45 ? -8.989 -14.332 -3.783 1.00 0.00 18 VAL A CA 14
ATOM 21704 C C . VAL A 1 45 ? -7.671 -13.987 -4.481 1.00 0.00 18 VAL A C 14
ATOM 21705 O O . VAL A 1 45 ? -6.631 -13.912 -3.847 1.00 0.00 18 VAL A O 14
ATOM 21718 N N . TYR A 1 46 ? -7.692 -13.736 -5.754 1.00 0.00 19 TYR A N 14
ATOM 21719 C CA . TYR A 1 46 ? -6.425 -13.360 -6.435 1.00 0.00 19 TYR A CA 14
ATOM 21720 C C . TYR A 1 46 ? -5.937 -11.988 -5.962 1.00 0.00 19 TYR A C 14
ATOM 21721 O O . TYR A 1 46 ? -4.859 -11.540 -6.313 1.00 0.00 19 TYR A O 14
ATOM 21739 N N . ARG A 1 47 ? -6.710 -11.357 -5.136 1.00 0.00 20 ARG A N 14
ATOM 21740 C CA . ARG A 1 47 ? -6.335 -10.039 -4.565 1.00 0.00 20 ARG A CA 14
ATOM 21741 C C . ARG A 1 47 ? -5.025 -10.180 -3.803 1.00 0.00 20 ARG A C 14
ATOM 21742 O O . ARG A 1 47 ? -4.163 -9.327 -3.847 1.00 0.00 20 ARG A O 14
ATOM 21763 N N . GLY A 1 48 ? -4.876 -11.258 -3.112 1.00 0.00 21 GLY A N 14
ATOM 21764 C CA . GLY A 1 48 ? -3.627 -11.494 -2.348 1.00 0.00 21 GLY A CA 14
ATOM 21765 C C . GLY A 1 48 ? -2.875 -12.670 -2.978 1.00 0.00 21 GLY A C 14
ATOM 21766 O O . GLY A 1 48 ? -1.676 -12.793 -2.843 1.00 0.00 21 GLY A O 14
ATOM 21770 N N . ALA A 1 49 ? -3.588 -13.551 -3.641 1.00 0.00 22 ALA A N 14
ATOM 21771 C CA . ALA A 1 49 ? -2.942 -14.746 -4.252 1.00 0.00 22 ALA A CA 14
ATOM 21772 C C . ALA A 1 49 ? -2.298 -14.482 -5.628 1.00 0.00 22 ALA A C 14
ATOM 21773 O O . ALA A 1 49 ? -1.443 -15.245 -6.032 1.00 0.00 22 ALA A O 14
ATOM 21780 N N . GLN A 1 50 ? -2.699 -13.481 -6.396 1.00 0.00 23 GLN A N 14
ATOM 21781 C CA . GLN A 1 50 ? -2.044 -13.346 -7.744 1.00 0.00 23 GLN A CA 14
ATOM 21782 C C . GLN A 1 50 ? -1.138 -12.118 -7.892 1.00 0.00 23 GLN A C 14
ATOM 21783 O O . GLN A 1 50 ? 0.058 -12.250 -8.044 1.00 0.00 23 GLN A O 14
ATOM 21797 N N . THR A 1 51 ? -1.697 -10.947 -7.876 1.00 0.00 24 THR A N 14
ATOM 21798 C CA . THR A 1 51 ? -0.866 -9.691 -8.033 1.00 0.00 24 THR A CA 14
ATOM 21799 C C . THR A 1 51 ? -1.676 -8.434 -7.733 1.00 0.00 24 THR A C 14
ATOM 21800 O O . THR A 1 51 ? -1.504 -7.405 -8.366 1.00 0.00 24 THR A O 14
ATOM 21811 N N . LEU A 1 52 ? -2.566 -8.507 -6.810 1.00 0.00 25 LEU A N 14
ATOM 21812 C CA . LEU A 1 52 ? -3.415 -7.318 -6.519 1.00 0.00 25 LEU A CA 14
ATOM 21813 C C . LEU A 1 52 ? -2.768 -6.416 -5.484 1.00 0.00 25 LEU A C 14
ATOM 21814 O O . LEU A 1 52 ? -1.877 -6.804 -4.759 1.00 0.00 25 LEU A O 14
ATOM 21830 N N . TYR A 1 53 ? -3.187 -5.198 -5.476 1.00 0.00 26 TYR A N 14
ATOM 21831 C CA . TYR A 1 53 ? -2.594 -4.174 -4.569 1.00 0.00 26 TYR A CA 14
ATOM 21832 C C . TYR A 1 53 ? -3.535 -3.763 -3.417 1.00 0.00 26 TYR A C 14
ATOM 21833 O O . TYR A 1 53 ? -4.719 -3.551 -3.604 1.00 0.00 26 TYR A O 14
ATOM 21851 N N . VAL A 1 54 ? -2.989 -3.617 -2.227 1.00 0.00 27 VAL A N 14
ATOM 21852 C CA . VAL A 1 54 ? -3.800 -3.175 -1.045 1.00 0.00 27 VAL A CA 14
ATOM 21853 C C . VAL A 1 54 ? -3.279 -1.798 -0.567 1.00 0.00 27 VAL A C 14
ATOM 21854 O O . VAL A 1 54 ? -2.125 -1.674 -0.183 1.00 0.00 27 VAL A O 14
ATOM 21867 N N . PRO A 1 55 ? -4.134 -0.802 -0.652 1.00 0.00 28 PRO A N 14
ATOM 21868 C CA . PRO A 1 55 ? -3.766 0.587 -0.280 1.00 0.00 28 PRO A CA 14
ATOM 21869 C C . PRO A 1 55 ? -4.198 1.012 1.145 1.00 0.00 28 PRO A C 14
ATOM 21870 O O . PRO A 1 55 ? -5.226 0.609 1.652 1.00 0.00 28 PRO A O 14
ATOM 21881 N N . ASN A 1 56 ? -3.447 1.912 1.736 1.00 0.00 29 ASN A N 14
ATOM 21882 C CA . ASN A 1 56 ? -3.819 2.503 3.074 1.00 0.00 29 ASN A CA 14
ATOM 21883 C C . ASN A 1 56 ? -4.131 3.970 2.784 1.00 0.00 29 ASN A C 14
ATOM 21884 O O . ASN A 1 56 ? -3.472 4.574 1.957 1.00 0.00 29 ASN A O 14
ATOM 21895 N N . CYS A 1 57 ? -5.144 4.553 3.366 1.00 0.00 30 CYS A N 14
ATOM 21896 C CA . CYS A 1 57 ? -5.456 5.960 2.971 1.00 0.00 30 CYS A CA 14
ATOM 21897 C C . CYS A 1 57 ? -5.415 6.971 4.120 1.00 0.00 30 CYS A C 14
ATOM 21898 O O . CYS A 1 57 ? -5.810 6.705 5.239 1.00 0.00 30 CYS A O 14
ATOM 21905 N N . ASP A 1 58 ? -4.978 8.158 3.784 1.00 0.00 31 ASP A N 14
ATOM 21906 C CA . ASP A 1 58 ? -4.925 9.303 4.739 1.00 0.00 31 ASP A CA 14
ATOM 21907 C C . ASP A 1 58 ? -6.347 9.820 4.974 1.00 0.00 31 ASP A C 14
ATOM 21908 O O . ASP A 1 58 ? -7.280 9.386 4.320 1.00 0.00 31 ASP A O 14
ATOM 21917 N N . HIS A 1 59 ? -6.517 10.763 5.864 1.00 0.00 32 HIS A N 14
ATOM 21918 C CA . HIS A 1 59 ? -7.878 11.338 6.106 1.00 0.00 32 HIS A CA 14
ATOM 21919 C C . HIS A 1 59 ? -8.485 11.837 4.780 1.00 0.00 32 HIS A C 14
ATOM 21920 O O . HIS A 1 59 ? -9.683 11.947 4.645 1.00 0.00 32 HIS A O 14
ATOM 21934 N N . ARG A 1 60 ? -7.675 12.109 3.789 1.00 0.00 33 ARG A N 14
ATOM 21935 C CA . ARG A 1 60 ? -8.233 12.549 2.467 1.00 0.00 33 ARG A CA 14
ATOM 21936 C C . ARG A 1 60 ? -8.469 11.324 1.565 1.00 0.00 33 ARG A C 14
ATOM 21937 O O . ARG A 1 60 ? -8.689 11.456 0.377 1.00 0.00 33 ARG A O 14
ATOM 21958 N N . GLY A 1 61 ? -8.412 10.129 2.113 1.00 0.00 34 GLY A N 14
ATOM 21959 C CA . GLY A 1 61 ? -8.619 8.902 1.294 1.00 0.00 34 GLY A CA 14
ATOM 21960 C C . GLY A 1 61 ? -7.479 8.678 0.305 1.00 0.00 34 GLY A C 14
ATOM 21961 O O . GLY A 1 61 ? -7.522 7.747 -0.466 1.00 0.00 34 GLY A O 14
ATOM 21965 N N . PHE A 1 62 ? -6.465 9.493 0.316 1.00 0.00 35 PHE A N 14
ATOM 21966 C CA . PHE A 1 62 ? -5.325 9.267 -0.626 1.00 0.00 35 PHE A CA 14
ATOM 21967 C C . PHE A 1 62 ? -4.385 8.214 -0.015 1.00 0.00 35 PHE A C 14
ATOM 21968 O O . PHE A 1 62 ? -4.423 7.975 1.174 1.00 0.00 35 PHE A O 14
ATOM 21985 N N . TYR A 1 63 ? -3.530 7.603 -0.800 1.00 0.00 36 TYR A N 14
ATOM 21986 C CA . TYR A 1 63 ? -2.576 6.588 -0.227 1.00 0.00 36 TYR A CA 14
ATOM 21987 C C . TYR A 1 63 ? -1.591 7.362 0.645 1.00 0.00 36 TYR A C 14
ATOM 21988 O O . TYR A 1 63 ? -0.782 8.108 0.132 1.00 0.00 36 TYR A O 14
ATOM 22006 N N . ARG A 1 64 ? -1.699 7.286 1.949 1.00 0.00 37 ARG A N 14
ATOM 22007 C CA . ARG A 1 64 ? -0.796 8.141 2.769 1.00 0.00 37 ARG A CA 14
ATOM 22008 C C . ARG A 1 64 ? 0.642 7.626 2.919 1.00 0.00 37 ARG A C 14
ATOM 22009 O O . ARG A 1 64 ? 1.579 8.285 2.513 1.00 0.00 37 ARG A O 14
ATOM 22030 N N . LYS A 1 65 ? 0.839 6.509 3.543 1.00 0.00 38 LYS A N 14
ATOM 22031 C CA . LYS A 1 65 ? 2.240 6.029 3.746 1.00 0.00 38 LYS A CA 14
ATOM 22032 C C . LYS A 1 65 ? 2.737 4.950 2.777 1.00 0.00 38 LYS A C 14
ATOM 22033 O O . LYS A 1 65 ? 3.854 5.010 2.290 1.00 0.00 38 LYS A O 14
ATOM 22052 N N . ARG A 1 66 ? 1.976 3.902 2.609 1.00 0.00 39 ARG A N 14
ATOM 22053 C CA . ARG A 1 66 ? 2.472 2.751 1.797 1.00 0.00 39 ARG A CA 14
ATOM 22054 C C . ARG A 1 66 ? 1.654 2.415 0.556 1.00 0.00 39 ARG A C 14
ATOM 22055 O O . ARG A 1 66 ? 0.554 2.883 0.345 1.00 0.00 39 ARG A O 14
ATOM 22076 N N . GLN A 1 67 ? 2.178 1.472 -0.166 1.00 0.00 40 GLN A N 14
ATOM 22077 C CA . GLN A 1 67 ? 1.496 0.867 -1.334 1.00 0.00 40 GLN A CA 14
ATOM 22078 C C . GLN A 1 67 ? 1.868 -0.616 -1.267 1.00 0.00 40 GLN A C 14
ATOM 22079 O O . GLN A 1 67 ? 3.040 -0.948 -1.228 1.00 0.00 40 GLN A O 14
ATOM 22093 N N . CYS A 1 68 ? 0.930 -1.519 -1.203 1.00 0.00 41 CYS A N 14
ATOM 22094 C CA . CYS A 1 68 ? 1.340 -2.950 -1.097 1.00 0.00 41 CYS A CA 14
ATOM 22095 C C . CYS A 1 68 ? 0.760 -3.782 -2.227 1.00 0.00 41 CYS A C 14
ATOM 22096 O O . CYS A 1 68 ? -0.403 -3.670 -2.561 1.00 0.00 41 CYS A O 14
ATOM 22103 N N . ARG A 1 69 ? 1.552 -4.657 -2.774 1.00 0.00 42 ARG A N 14
ATOM 22104 C CA . ARG A 1 69 ? 1.060 -5.549 -3.853 1.00 0.00 42 ARG A CA 14
ATOM 22105 C C . ARG A 1 69 ? 1.015 -6.967 -3.307 1.00 0.00 42 ARG A C 14
ATOM 22106 O O . ARG A 1 69 ? 1.712 -7.290 -2.366 1.00 0.00 42 ARG A O 14
ATOM 22127 N N . SER A 1 70 ? 0.208 -7.807 -3.877 1.00 0.00 43 SER A N 14
ATOM 22128 C CA . SER A 1 70 ? 0.125 -9.211 -3.379 1.00 0.00 43 SER A CA 14
ATOM 22129 C C . SER A 1 70 ? 0.369 -10.143 -4.546 1.00 0.00 43 SER A C 14
ATOM 22130 O O . SER A 1 70 ? -0.368 -10.109 -5.518 1.00 0.00 43 SER A O 14
ATOM 22138 N N . SER A 1 71 ? 1.390 -10.956 -4.474 1.00 0.00 44 SER A N 14
ATOM 22139 C CA . SER A 1 71 ? 1.700 -11.869 -5.614 1.00 0.00 44 SER A CA 14
ATOM 22140 C C . SER A 1 71 ? 1.837 -13.327 -5.157 1.00 0.00 44 SER A C 14
ATOM 22141 O O . SER A 1 71 ? 1.963 -13.616 -3.981 1.00 0.00 44 SER A O 14
ATOM 22149 N N . GLN A 1 72 ? 1.829 -14.250 -6.086 1.00 0.00 45 GLN A N 14
ATOM 22150 C CA . GLN A 1 72 ? 1.980 -15.698 -5.723 1.00 0.00 45 GLN A CA 14
ATOM 22151 C C . GLN A 1 72 ? 3.244 -15.893 -4.878 1.00 0.00 45 GLN A C 14
ATOM 22152 O O . GLN A 1 72 ? 3.204 -16.494 -3.823 1.00 0.00 45 GLN A O 14
ATOM 22166 N N . GLY A 1 73 ? 4.364 -15.386 -5.337 1.00 0.00 46 GLY A N 14
ATOM 22167 C CA . GLY A 1 73 ? 5.635 -15.532 -4.564 1.00 0.00 46 GLY A CA 14
ATOM 22168 C C . GLY A 1 73 ? 5.428 -14.977 -3.156 1.00 0.00 46 GLY A C 14
ATOM 22169 O O . GLY A 1 73 ? 5.780 -15.603 -2.172 1.00 0.00 46 GLY A O 14
ATOM 22173 N N . GLN A 1 74 ? 4.842 -13.816 -3.057 1.00 0.00 47 GLN A N 14
ATOM 22174 C CA . GLN A 1 74 ? 4.575 -13.212 -1.719 1.00 0.00 47 GLN A CA 14
ATOM 22175 C C . GLN A 1 74 ? 3.131 -12.708 -1.679 1.00 0.00 47 GLN A C 14
ATOM 22176 O O . GLN A 1 74 ? 2.812 -11.656 -2.212 1.00 0.00 47 GLN A O 14
ATOM 22190 N N . ARG A 1 75 ? 2.254 -13.461 -1.061 1.00 0.00 48 ARG A N 14
ATOM 22191 C CA . ARG A 1 75 ? 0.812 -13.054 -0.993 1.00 0.00 48 ARG A CA 14
ATOM 22192 C C . ARG A 1 75 ? 0.660 -11.697 -0.300 1.00 0.00 48 ARG A C 14
ATOM 22193 O O . ARG A 1 75 ? -0.346 -11.030 -0.442 1.00 0.00 48 ARG A O 14
ATOM 22214 N N . ARG A 1 76 ? 1.649 -11.279 0.437 1.00 0.00 49 ARG A N 14
ATOM 22215 C CA . ARG A 1 76 ? 1.568 -9.959 1.125 1.00 0.00 49 ARG A CA 14
ATOM 22216 C C . ARG A 1 76 ? 2.771 -9.097 0.728 1.00 0.00 49 ARG A C 14
ATOM 22217 O O . ARG A 1 76 ? 3.326 -8.375 1.537 1.00 0.00 49 ARG A O 14
ATOM 22238 N N . GLY A 1 77 ? 3.177 -9.170 -0.513 1.00 0.00 50 GLY A N 14
ATOM 22239 C CA . GLY A 1 77 ? 4.342 -8.364 -0.975 1.00 0.00 50 GLY A CA 14
ATOM 22240 C C . GLY A 1 77 ? 4.284 -8.188 -2.501 1.00 0.00 50 GLY A C 14
ATOM 22241 O O . GLY A 1 77 ? 3.532 -8.870 -3.180 1.00 0.00 50 GLY A O 14
ATOM 22245 N N . PRO A 1 78 ? 5.091 -7.280 -3.001 1.00 0.00 51 PRO A N 14
ATOM 22246 C CA . PRO A 1 78 ? 5.997 -6.478 -2.150 1.00 0.00 51 PRO A CA 14
ATOM 22247 C C . PRO A 1 78 ? 5.358 -5.157 -1.712 1.00 0.00 51 PRO A C 14
ATOM 22248 O O . PRO A 1 78 ? 4.671 -4.495 -2.463 1.00 0.00 51 PRO A O 14
ATOM 22259 N N . CYS A 1 79 ? 5.623 -4.773 -0.504 1.00 0.00 52 CYS A N 14
ATOM 22260 C CA . CYS A 1 79 ? 5.096 -3.483 0.032 1.00 0.00 52 CYS A CA 14
ATOM 22261 C C . CYS A 1 79 ? 6.155 -2.384 -0.127 1.00 0.00 52 CYS A C 14
ATOM 22262 O O . CYS A 1 79 ? 7.341 -2.661 -0.139 1.00 0.00 52 CYS A O 14
ATOM 22269 N N . TRP A 1 80 ? 5.747 -1.146 -0.205 1.00 0.00 53 TRP A N 14
ATOM 22270 C CA . TRP A 1 80 ? 6.740 -0.029 -0.308 1.00 0.00 53 TRP A CA 14
ATOM 22271 C C . TRP A 1 80 ? 6.083 1.299 0.099 1.00 0.00 53 TRP A C 14
ATOM 22272 O O . TRP A 1 80 ? 4.875 1.443 0.056 1.00 0.00 53 TRP A O 14
ATOM 22293 N N . CYS A 1 81 ? 6.872 2.258 0.527 1.00 0.00 54 CYS A N 14
ATOM 22294 C CA . CYS A 1 81 ? 6.304 3.573 0.973 1.00 0.00 54 CYS A CA 14
ATOM 22295 C C . CYS A 1 81 ? 5.996 4.473 -0.224 1.00 0.00 54 CYS A C 14
ATOM 22296 O O . CYS A 1 81 ? 6.652 4.406 -1.253 1.00 0.00 54 CYS A O 14
ATOM 22303 N N . VAL A 1 82 ? 5.009 5.317 -0.089 1.00 0.00 55 VAL A N 14
ATOM 22304 C CA . VAL A 1 82 ? 4.630 6.241 -1.204 1.00 0.00 55 VAL A CA 14
ATOM 22305 C C . VAL A 1 82 ? 4.160 7.576 -0.634 1.00 0.00 55 VAL A C 14
ATOM 22306 O O . VAL A 1 82 ? 3.899 7.693 0.551 1.00 0.00 55 VAL A O 14
ATOM 22319 N N . ASP A 1 83 ? 4.045 8.577 -1.464 1.00 0.00 56 ASP A N 14
ATOM 22320 C CA . ASP A 1 83 ? 3.578 9.893 -0.972 1.00 0.00 56 ASP A CA 14
ATOM 22321 C C . ASP A 1 83 ? 2.053 9.937 -1.029 1.00 0.00 56 ASP A C 14
ATOM 22322 O O . ASP A 1 83 ? 1.409 8.987 -1.432 1.00 0.00 56 ASP A O 14
ATOM 22331 N N . ARG A 1 84 ? 1.491 11.025 -0.609 1.00 0.00 57 ARG A N 14
ATOM 22332 C CA . ARG A 1 84 ? -0.004 11.185 -0.587 1.00 0.00 57 ARG A CA 14
ATOM 22333 C C . ARG A 1 84 ? -0.681 10.683 -1.877 1.00 0.00 57 ARG A C 14
ATOM 22334 O O . ARG A 1 84 ? -1.795 10.192 -1.839 1.00 0.00 57 ARG A O 14
ATOM 22355 N N . MET A 1 85 ? -0.045 10.798 -3.014 1.00 0.00 58 MET A N 14
ATOM 22356 C CA . MET A 1 85 ? -0.690 10.327 -4.275 1.00 0.00 58 MET A CA 14
ATOM 22357 C C . MET A 1 85 ? -0.589 8.797 -4.388 1.00 0.00 58 MET A C 14
ATOM 22358 O O . MET A 1 85 ? -1.304 8.179 -5.157 1.00 0.00 58 MET A O 14
ATOM 22372 N N . GLY A 1 86 ? 0.274 8.180 -3.628 1.00 0.00 59 GLY A N 14
ATOM 22373 C CA . GLY A 1 86 ? 0.403 6.699 -3.696 1.00 0.00 59 GLY A CA 14
ATOM 22374 C C . GLY A 1 86 ? 1.567 6.310 -4.607 1.00 0.00 59 GLY A C 14
ATOM 22375 O O . GLY A 1 86 ? 1.760 5.154 -4.909 1.00 0.00 59 GLY A O 14
ATOM 22379 N N . LYS A 1 87 ? 2.339 7.255 -5.059 1.00 0.00 60 LYS A N 14
ATOM 22380 C CA . LYS A 1 87 ? 3.476 6.933 -5.943 1.00 0.00 60 LYS A CA 14
ATOM 22381 C C . LYS A 1 87 ? 4.733 6.720 -5.096 1.00 0.00 60 LYS A C 14
ATOM 22382 O O . LYS A 1 87 ? 4.882 7.326 -4.051 1.00 0.00 60 LYS A O 14
ATOM 22401 N N . SER A 1 88 ? 5.635 5.874 -5.535 1.00 0.00 61 SER A N 14
ATOM 22402 C CA . SER A 1 88 ? 6.891 5.637 -4.760 1.00 0.00 61 SER A CA 14
ATOM 22403 C C . SER A 1 88 ? 7.448 7.000 -4.338 1.00 0.00 61 SER A C 14
ATOM 22404 O O . SER A 1 88 ? 7.821 7.811 -5.165 1.00 0.00 61 SER A O 14
ATOM 22412 N N . LEU A 1 89 ? 7.434 7.261 -3.062 1.00 0.00 62 LEU A N 14
ATOM 22413 C CA . LEU A 1 89 ? 7.877 8.581 -2.524 1.00 0.00 62 LEU A CA 14
ATOM 22414 C C . LEU A 1 89 ? 9.138 9.113 -3.202 1.00 0.00 62 LEU A C 14
ATOM 22415 O O . LEU A 1 89 ? 10.231 8.659 -2.924 1.00 0.00 62 LEU A O 14
ATOM 22431 N N . PRO A 1 90 ? 8.941 10.099 -4.041 1.00 0.00 63 PRO A N 14
ATOM 22432 C CA . PRO A 1 90 ? 10.074 10.748 -4.725 1.00 0.00 63 PRO A CA 14
ATOM 22433 C C . PRO A 1 90 ? 10.686 11.805 -3.789 1.00 0.00 63 PRO A C 14
ATOM 22434 O O . PRO A 1 90 ? 11.884 11.843 -3.577 1.00 0.00 63 PRO A O 14
ATOM 22445 N N . GLY A 1 91 ? 9.866 12.652 -3.216 1.00 0.00 64 GLY A N 14
ATOM 22446 C CA . GLY A 1 91 ? 10.379 13.702 -2.286 1.00 0.00 64 GLY A CA 14
ATOM 22447 C C . GLY A 1 91 ? 9.376 14.854 -2.208 1.00 0.00 64 GLY A C 14
ATOM 22448 O O . GLY A 1 91 ? 9.564 15.886 -2.828 1.00 0.00 64 GLY A O 14
ATOM 22452 N N . SER A 1 92 ? 8.317 14.695 -1.454 1.00 0.00 65 SER A N 14
ATOM 22453 C CA . SER A 1 92 ? 7.310 15.793 -1.337 1.00 0.00 65 SER A CA 14
ATOM 22454 C C . SER A 1 92 ? 7.301 16.336 0.099 1.00 0.00 65 SER A C 14
ATOM 22455 O O . SER A 1 92 ? 7.142 15.582 1.041 1.00 0.00 65 SER A O 14
ATOM 22463 N N . PRO A 1 93 ? 7.484 17.629 0.227 1.00 0.00 66 PRO A N 14
ATOM 22464 C CA . PRO A 1 93 ? 7.505 18.260 1.576 1.00 0.00 66 PRO A CA 14
ATOM 22465 C C . PRO A 1 93 ? 6.127 18.192 2.236 1.00 0.00 66 PRO A C 14
ATOM 22466 O O . PRO A 1 93 ? 6.012 18.103 3.445 1.00 0.00 66 PRO A O 14
ATOM 22477 N N . ASP A 1 94 ? 5.084 18.209 1.459 1.00 0.00 67 ASP A N 14
ATOM 22478 C CA . ASP A 1 94 ? 3.715 18.124 2.047 1.00 0.00 67 ASP A CA 14
ATOM 22479 C C . ASP A 1 94 ? 3.327 16.656 2.271 1.00 0.00 67 ASP A C 14
ATOM 22480 O O . ASP A 1 94 ? 2.190 16.354 2.579 1.00 0.00 67 ASP A O 14
ATOM 22489 N N . GLY A 1 95 ? 4.258 15.741 2.137 1.00 0.00 68 GLY A N 14
ATOM 22490 C CA . GLY A 1 95 ? 3.931 14.303 2.358 1.00 0.00 68 GLY A CA 14
ATOM 22491 C C . GLY A 1 95 ? 4.754 13.762 3.532 1.00 0.00 68 GLY A C 14
ATOM 22492 O O . GLY A 1 95 ? 5.046 12.584 3.603 1.00 0.00 68 GLY A O 14
ATOM 22496 N N . ASN A 1 96 ? 5.130 14.609 4.456 1.00 0.00 69 ASN A N 14
ATOM 22497 C CA . ASN A 1 96 ? 5.937 14.141 5.627 1.00 0.00 69 ASN A CA 14
ATOM 22498 C C . ASN A 1 96 ? 5.011 13.748 6.779 1.00 0.00 69 ASN A C 14
ATOM 22499 O O . ASN A 1 96 ? 3.805 13.667 6.617 1.00 0.00 69 ASN A O 14
ATOM 22510 N N . GLY A 1 97 ? 5.561 13.508 7.937 1.00 0.00 70 GLY A N 14
ATOM 22511 C CA . GLY A 1 97 ? 4.724 13.128 9.106 1.00 0.00 70 GLY A CA 14
ATOM 22512 C C . GLY A 1 97 ? 4.864 11.629 9.375 1.00 0.00 70 GLY A C 14
ATOM 22513 O O . GLY A 1 97 ? 4.876 10.824 8.459 1.00 0.00 70 GLY A O 14
ATOM 22517 N N . SER A 1 98 ? 4.964 11.248 10.625 1.00 0.00 71 SER A N 14
ATOM 22518 C CA . SER A 1 98 ? 5.097 9.796 10.972 1.00 0.00 71 SER A CA 14
ATOM 22519 C C . SER A 1 98 ? 3.916 9.003 10.403 1.00 0.00 71 SER A C 14
ATOM 22520 O O . SER A 1 98 ? 4.047 7.838 10.071 1.00 0.00 71 SER A O 14
ATOM 22528 N N . SER A 1 99 ? 2.771 9.627 10.268 1.00 0.00 72 SER A N 14
ATOM 22529 C CA . SER A 1 99 ? 1.592 8.919 9.689 1.00 0.00 72 SER A CA 14
ATOM 22530 C C . SER A 1 99 ? 1.877 8.637 8.206 1.00 0.00 72 SER A C 14
ATOM 22531 O O . SER A 1 99 ? 1.638 7.548 7.711 1.00 0.00 72 SER A O 14
ATOM 22539 N N . SER A 1 100 ? 2.422 9.601 7.505 1.00 0.00 73 SER A N 14
ATOM 22540 C CA . SER A 1 100 ? 2.770 9.396 6.064 1.00 0.00 73 SER A CA 14
ATOM 22541 C C . SER A 1 100 ? 4.141 8.703 5.998 1.00 0.00 73 SER A C 14
ATOM 22542 O O . SER A 1 100 ? 4.441 7.857 6.821 1.00 0.00 73 SER A O 14
ATOM 22550 N N . CYS A 1 101 ? 4.986 9.049 5.058 1.00 0.00 74 CYS A N 14
ATOM 22551 C CA . CYS A 1 101 ? 6.331 8.404 5.000 1.00 0.00 74 CYS A CA 14
ATOM 22552 C C . CYS A 1 101 ? 7.364 9.406 4.463 1.00 0.00 74 CYS A C 14
ATOM 22553 O O . CYS A 1 101 ? 7.110 10.080 3.485 1.00 0.00 74 CYS A O 14
ATOM 22560 N N . PRO A 1 102 ? 8.500 9.471 5.122 1.00 0.00 75 PRO A N 14
ATOM 22561 C CA . PRO A 1 102 ? 9.576 10.398 4.700 1.00 0.00 75 PRO A CA 14
ATOM 22562 C C . PRO A 1 102 ? 10.485 9.749 3.645 1.00 0.00 75 PRO A C 14
ATOM 22563 O O . PRO A 1 102 ? 10.632 10.253 2.548 1.00 0.00 75 PRO A O 14
ATOM 22574 N N . THR A 1 103 ? 11.108 8.646 3.972 1.00 0.00 76 THR A N 14
ATOM 22575 C CA . THR A 1 103 ? 12.015 7.975 2.997 1.00 0.00 76 THR A CA 14
ATOM 22576 C C . THR A 1 103 ? 11.193 7.379 1.848 1.00 0.00 76 THR A C 14
ATOM 22577 O O . THR A 1 103 ? 10.120 6.836 2.055 1.00 0.00 76 THR A O 14
ATOM 22588 N N . GLY A 1 104 ? 11.682 7.483 0.642 1.00 0.00 77 GLY A N 14
ATOM 22589 C CA . GLY A 1 104 ? 10.930 6.935 -0.520 1.00 0.00 77 GLY A CA 14
ATOM 22590 C C . GLY A 1 104 ? 11.206 5.439 -0.667 1.00 0.00 77 GLY A C 14
ATOM 22591 O O . GLY A 1 104 ? 11.661 4.784 0.254 1.00 0.00 77 GLY A O 14
ATOM 22595 N N . SER A 1 105 ? 10.935 4.899 -1.823 1.00 0.00 78 SER A N 14
ATOM 22596 C CA . SER A 1 105 ? 11.176 3.447 -2.057 1.00 0.00 78 SER A CA 14
ATOM 22597 C C . SER A 1 105 ? 11.786 3.244 -3.447 1.00 0.00 78 SER A C 14
ATOM 22598 O O . SER A 1 105 ? 11.562 4.031 -4.350 1.00 0.00 78 SER A O 14
ATOM 22606 N N . SER A 1 106 ? 12.545 2.197 -3.630 1.00 0.00 79 SER A N 14
ATOM 22607 C CA . SER A 1 106 ? 13.167 1.944 -4.964 1.00 0.00 79 SER A CA 14
ATOM 22608 C C . SER A 1 106 ? 12.328 0.928 -5.747 1.00 0.00 79 SER A C 14
ATOM 22609 O O . SER A 1 106 ? 12.704 -0.222 -5.908 1.00 0.00 79 SER A O 14
ATOM 22617 N N . GLY A 1 107 ? 11.188 1.346 -6.221 1.00 0.00 80 GLY A N 14
ATOM 22618 C CA . GLY A 1 107 ? 10.307 0.422 -6.990 1.00 0.00 80 GLY A CA 14
ATOM 22619 C C . GLY A 1 107 ? 9.363 1.242 -7.865 1.00 0.00 80 GLY A C 14
ATOM 22620 O O . GLY A 1 107 ? 9.384 1.053 -9.064 1.00 0.00 80 GLY A O 14
ATOM 22625 N N . SER A 1 1 ? 13.508 20.731 -25.715 1.00 0.00 -27 SER A N 15
ATOM 22626 C CA . SER A 1 1 ? 14.186 20.224 -26.947 1.00 0.00 -27 SER A CA 15
ATOM 22627 C C . SER A 1 1 ? 15.319 19.260 -26.573 1.00 0.00 -27 SER A C 15
ATOM 22628 O O . SER A 1 1 ? 15.988 19.439 -25.571 1.00 0.00 -27 SER A O 15
ATOM 22638 N N . TYR A 1 2 ? 15.535 18.242 -27.375 1.00 0.00 -26 TYR A N 15
ATOM 22639 C CA . TYR A 1 2 ? 16.624 17.249 -27.101 1.00 0.00 -26 TYR A CA 15
ATOM 22640 C C . TYR A 1 2 ? 16.475 16.617 -25.708 1.00 0.00 -26 TYR A C 15
ATOM 22641 O O . TYR A 1 2 ? 16.991 17.130 -24.730 1.00 0.00 -26 TYR A O 15
ATOM 22659 N N . TYR A 1 3 ? 15.805 15.493 -25.605 1.00 0.00 -25 TYR A N 15
ATOM 22660 C CA . TYR A 1 3 ? 15.668 14.823 -24.270 1.00 0.00 -25 TYR A CA 15
ATOM 22661 C C . TYR A 1 3 ? 17.065 14.585 -23.685 1.00 0.00 -25 TYR A C 15
ATOM 22662 O O . TYR A 1 3 ? 17.290 14.754 -22.502 1.00 0.00 -25 TYR A O 15
ATOM 22680 N N . HIS A 1 4 ? 18.007 14.243 -24.528 1.00 0.00 -24 HIS A N 15
ATOM 22681 C CA . HIS A 1 4 ? 19.417 14.053 -24.071 1.00 0.00 -24 HIS A CA 15
ATOM 22682 C C . HIS A 1 4 ? 20.291 15.014 -24.883 1.00 0.00 -24 HIS A C 15
ATOM 22683 O O . HIS A 1 4 ? 21.043 14.616 -25.755 1.00 0.00 -24 HIS A O 15
ATOM 22697 N N . HIS A 1 5 ? 20.148 16.290 -24.619 1.00 0.00 -23 HIS A N 15
ATOM 22698 C CA . HIS A 1 5 ? 20.912 17.335 -25.371 1.00 0.00 -23 HIS A CA 15
ATOM 22699 C C . HIS A 1 5 ? 22.420 17.188 -25.143 1.00 0.00 -23 HIS A C 15
ATOM 22700 O O . HIS A 1 5 ? 23.009 17.874 -24.329 1.00 0.00 -23 HIS A O 15
ATOM 22714 N N . HIS A 1 6 ? 23.047 16.305 -25.878 1.00 0.00 -22 HIS A N 15
ATOM 22715 C CA . HIS A 1 6 ? 24.524 16.096 -25.743 1.00 0.00 -22 HIS A CA 15
ATOM 22716 C C . HIS A 1 6 ? 24.865 15.621 -24.320 1.00 0.00 -22 HIS A C 15
ATOM 22717 O O . HIS A 1 6 ? 24.047 15.012 -23.649 1.00 0.00 -22 HIS A O 15
ATOM 22731 N N . HIS A 1 7 ? 26.061 15.886 -23.858 1.00 0.00 -21 HIS A N 15
ATOM 22732 C CA . HIS A 1 7 ? 26.467 15.451 -22.481 1.00 0.00 -21 HIS A CA 15
ATOM 22733 C C . HIS A 1 7 ? 25.459 15.955 -21.434 1.00 0.00 -21 HIS A C 15
ATOM 22734 O O . HIS A 1 7 ? 25.046 15.214 -20.566 1.00 0.00 -21 HIS A O 15
ATOM 22748 N N . HIS A 1 8 ? 25.080 17.211 -21.528 1.00 0.00 -20 HIS A N 15
ATOM 22749 C CA . HIS A 1 8 ? 24.098 17.841 -20.570 1.00 0.00 -20 HIS A CA 15
ATOM 22750 C C . HIS A 1 8 ? 23.955 17.061 -19.256 1.00 0.00 -20 HIS A C 15
ATOM 22751 O O . HIS A 1 8 ? 22.928 16.455 -18.987 1.00 0.00 -20 HIS A O 15
ATOM 22765 N N . HIS A 1 9 ? 24.958 17.094 -18.421 1.00 0.00 -19 HIS A N 15
ATOM 22766 C CA . HIS A 1 9 ? 24.864 16.378 -17.109 1.00 0.00 -19 HIS A CA 15
ATOM 22767 C C . HIS A 1 9 ? 24.229 17.322 -16.076 1.00 0.00 -19 HIS A C 15
ATOM 22768 O O . HIS A 1 9 ? 24.763 17.544 -15.003 1.00 0.00 -19 HIS A O 15
ATOM 22782 N N . ASP A 1 10 ? 23.095 17.891 -16.405 1.00 0.00 -18 ASP A N 15
ATOM 22783 C CA . ASP A 1 10 ? 22.420 18.839 -15.471 1.00 0.00 -18 ASP A CA 15
ATOM 22784 C C . ASP A 1 10 ? 21.789 18.096 -14.295 1.00 0.00 -18 ASP A C 15
ATOM 22785 O O . ASP A 1 10 ? 21.837 16.883 -14.214 1.00 0.00 -18 ASP A O 15
ATOM 22794 N N . TYR A 1 11 ? 21.200 18.821 -13.384 1.00 0.00 -17 TYR A N 15
ATOM 22795 C CA . TYR A 1 11 ? 20.565 18.169 -12.201 1.00 0.00 -17 TYR A CA 15
ATOM 22796 C C . TYR A 1 11 ? 19.194 18.798 -11.933 1.00 0.00 -17 TYR A C 15
ATOM 22797 O O . TYR A 1 11 ? 19.060 19.700 -11.126 1.00 0.00 -17 TYR A O 15
ATOM 22815 N N . ASP A 1 12 ? 18.178 18.325 -12.604 1.00 0.00 -16 ASP A N 15
ATOM 22816 C CA . ASP A 1 12 ? 16.806 18.880 -12.395 1.00 0.00 -16 ASP A CA 15
ATOM 22817 C C . ASP A 1 12 ? 16.121 18.119 -11.256 1.00 0.00 -16 ASP A C 15
ATOM 22818 O O . ASP A 1 12 ? 15.337 17.215 -11.485 1.00 0.00 -16 ASP A O 15
ATOM 22827 N N . ILE A 1 13 ? 16.418 18.461 -10.030 1.00 0.00 -15 ILE A N 15
ATOM 22828 C CA . ILE A 1 13 ? 15.785 17.745 -8.880 1.00 0.00 -15 ILE A CA 15
ATOM 22829 C C . ILE A 1 13 ? 14.803 18.675 -8.158 1.00 0.00 -15 ILE A C 15
ATOM 22830 O O . ILE A 1 13 ? 15.208 19.607 -7.486 1.00 0.00 -15 ILE A O 15
ATOM 22846 N N . PRO A 1 14 ? 13.537 18.399 -8.339 1.00 0.00 -14 PRO A N 15
ATOM 22847 C CA . PRO A 1 14 ? 12.475 19.224 -7.709 1.00 0.00 -14 PRO A CA 15
ATOM 22848 C C . PRO A 1 14 ? 12.438 19.019 -6.189 1.00 0.00 -14 PRO A C 15
ATOM 22849 O O . PRO A 1 14 ? 13.303 18.386 -5.607 1.00 0.00 -14 PRO A O 15
ATOM 22860 N N . THR A 1 15 ? 11.419 19.523 -5.549 1.00 0.00 -13 THR A N 15
ATOM 22861 C CA . THR A 1 15 ? 11.279 19.333 -4.078 1.00 0.00 -13 THR A CA 15
ATOM 22862 C C . THR A 1 15 ? 10.880 17.872 -3.815 1.00 0.00 -13 THR A C 15
ATOM 22863 O O . THR A 1 15 ? 10.010 17.336 -4.484 1.00 0.00 -13 THR A O 15
ATOM 22874 N N . THR A 1 16 ? 11.520 17.215 -2.885 1.00 0.00 -12 THR A N 15
ATOM 22875 C CA . THR A 1 16 ? 11.192 15.777 -2.629 1.00 0.00 -12 THR A CA 15
ATOM 22876 C C . THR A 1 16 ? 10.030 15.627 -1.631 1.00 0.00 -12 THR A C 15
ATOM 22877 O O . THR A 1 16 ? 9.019 15.019 -1.933 1.00 0.00 -12 THR A O 15
ATOM 22888 N N . GLU A 1 17 ? 10.175 16.161 -0.449 1.00 0.00 -11 GLU A N 15
ATOM 22889 C CA . GLU A 1 17 ? 9.097 16.045 0.590 1.00 0.00 -11 GLU A CA 15
ATOM 22890 C C . GLU A 1 17 ? 7.903 16.968 0.296 1.00 0.00 -11 GLU A C 15
ATOM 22891 O O . GLU A 1 17 ? 6.981 17.071 1.088 1.00 0.00 -11 GLU A O 15
ATOM 22903 N N . ASN A 1 18 ? 7.900 17.632 -0.827 1.00 0.00 -10 ASN A N 15
ATOM 22904 C CA . ASN A 1 18 ? 6.757 18.542 -1.165 1.00 0.00 -10 ASN A CA 15
ATOM 22905 C C . ASN A 1 18 ? 5.576 17.755 -1.735 1.00 0.00 -10 ASN A C 15
ATOM 22906 O O . ASN A 1 18 ? 4.491 18.278 -1.896 1.00 0.00 -10 ASN A O 15
ATOM 22917 N N . LEU A 1 19 ? 5.777 16.509 -2.032 1.00 0.00 -9 LEU A N 15
ATOM 22918 C CA . LEU A 1 19 ? 4.676 15.664 -2.582 1.00 0.00 -9 LEU A CA 15
ATOM 22919 C C . LEU A 1 19 ? 3.985 14.868 -1.458 1.00 0.00 -9 LEU A C 15
ATOM 22920 O O . LEU A 1 19 ? 3.164 14.017 -1.717 1.00 0.00 -9 LEU A O 15
ATOM 22936 N N . TYR A 1 20 ? 4.351 15.103 -0.223 1.00 0.00 -8 TYR A N 15
ATOM 22937 C CA . TYR A 1 20 ? 3.764 14.324 0.917 1.00 0.00 -8 TYR A CA 15
ATOM 22938 C C . TYR A 1 20 ? 2.364 14.795 1.345 1.00 0.00 -8 TYR A C 15
ATOM 22939 O O . TYR A 1 20 ? 1.863 14.340 2.352 1.00 0.00 -8 TYR A O 15
ATOM 22957 N N . PHE A 1 21 ? 1.750 15.699 0.625 1.00 0.00 -7 PHE A N 15
ATOM 22958 C CA . PHE A 1 21 ? 0.387 16.201 1.014 1.00 0.00 -7 PHE A CA 15
ATOM 22959 C C . PHE A 1 21 ? -0.435 15.093 1.667 1.00 0.00 -7 PHE A C 15
ATOM 22960 O O . PHE A 1 21 ? -0.501 13.972 1.202 1.00 0.00 -7 PHE A O 15
ATOM 22977 N N . GLN A 1 22 ? -1.020 15.421 2.770 1.00 0.00 -6 GLN A N 15
ATOM 22978 C CA . GLN A 1 22 ? -1.818 14.434 3.564 1.00 0.00 -6 GLN A CA 15
ATOM 22979 C C . GLN A 1 22 ? -3.030 13.880 2.800 1.00 0.00 -6 GLN A C 15
ATOM 22980 O O . GLN A 1 22 ? -4.167 14.228 3.062 1.00 0.00 -6 GLN A O 15
ATOM 22994 N N . GLY A 1 23 ? -2.789 12.988 1.880 1.00 0.00 -5 GLY A N 15
ATOM 22995 C CA . GLY A 1 23 ? -3.906 12.350 1.106 1.00 0.00 -5 GLY A CA 15
ATOM 22996 C C . GLY A 1 23 ? -4.097 10.919 1.637 1.00 0.00 -5 GLY A C 15
ATOM 22997 O O . GLY A 1 23 ? -3.662 9.966 1.039 1.00 0.00 -5 GLY A O 15
ATOM 23001 N N . ALA A 1 24 ? -4.685 10.778 2.797 1.00 0.00 -4 ALA A N 15
ATOM 23002 C CA . ALA A 1 24 ? -4.853 9.424 3.424 1.00 0.00 -4 ALA A CA 15
ATOM 23003 C C . ALA A 1 24 ? -6.132 8.628 2.972 1.00 0.00 -4 ALA A C 15
ATOM 23004 O O . ALA A 1 24 ? -6.353 8.452 1.857 1.00 0.00 -4 ALA A O 15
ATOM 23011 N N . MET A 1 25 ? -6.939 8.068 3.836 1.00 0.00 -3 MET A N 15
ATOM 23012 C CA . MET A 1 25 ? -8.131 7.249 3.415 1.00 0.00 -3 MET A CA 15
ATOM 23013 C C . MET A 1 25 ? -9.489 7.830 3.782 1.00 0.00 -3 MET A C 15
ATOM 23014 O O . MET A 1 25 ? -10.482 7.517 3.169 1.00 0.00 -3 MET A O 15
ATOM 23028 N N . GLY A 1 26 ? -9.528 8.596 4.818 1.00 0.00 -2 GLY A N 15
ATOM 23029 C CA . GLY A 1 26 ? -10.808 9.170 5.321 1.00 0.00 -2 GLY A CA 15
ATOM 23030 C C . GLY A 1 26 ? -11.532 9.949 4.223 1.00 0.00 -2 GLY A C 15
ATOM 23031 O O . GLY A 1 26 ? -11.509 11.160 4.180 1.00 0.00 -2 GLY A O 15
ATOM 23035 N N . SER A 1 27 ? -12.172 9.211 3.355 1.00 0.00 -1 SER A N 15
ATOM 23036 C CA . SER A 1 27 ? -12.969 9.769 2.213 1.00 0.00 -1 SER A CA 15
ATOM 23037 C C . SER A 1 27 ? -12.068 10.329 1.112 1.00 0.00 -1 SER A C 15
ATOM 23038 O O . SER A 1 27 ? -11.492 11.396 1.240 1.00 0.00 -1 SER A O 15
ATOM 23046 N N . GLY A 1 28 ? -11.954 9.607 0.023 1.00 0.00 1 GLY A N 15
ATOM 23047 C CA . GLY A 1 28 ? -11.106 10.057 -1.120 1.00 0.00 1 GLY A CA 15
ATOM 23048 C C . GLY A 1 28 ? -10.999 8.925 -2.152 1.00 0.00 1 GLY A C 15
ATOM 23049 O O . GLY A 1 28 ? -11.684 7.922 -2.041 1.00 0.00 1 GLY A O 15
ATOM 23053 N N . PRO A 1 29 ? -10.140 9.122 -3.125 1.00 0.00 2 PRO A N 15
ATOM 23054 C CA . PRO A 1 29 ? -9.945 8.108 -4.199 1.00 0.00 2 PRO A CA 15
ATOM 23055 C C . PRO A 1 29 ? -9.350 6.806 -3.648 1.00 0.00 2 PRO A C 15
ATOM 23056 O O . PRO A 1 29 ? -9.652 5.728 -4.132 1.00 0.00 2 PRO A O 15
ATOM 23067 N N . CYS A 1 30 ? -8.524 6.875 -2.633 1.00 0.00 3 CYS A N 15
ATOM 23068 C CA . CYS A 1 30 ? -7.957 5.612 -2.072 1.00 0.00 3 CYS A CA 15
ATOM 23069 C C . CYS A 1 30 ? -9.074 4.838 -1.373 1.00 0.00 3 CYS A C 15
ATOM 23070 O O . CYS A 1 30 ? -9.203 3.637 -1.530 1.00 0.00 3 CYS A O 15
ATOM 23077 N N . ARG A 1 31 ? -9.890 5.521 -0.602 1.00 0.00 4 ARG A N 15
ATOM 23078 C CA . ARG A 1 31 ? -11.009 4.829 0.104 1.00 0.00 4 ARG A CA 15
ATOM 23079 C C . ARG A 1 31 ? -11.857 4.058 -0.908 1.00 0.00 4 ARG A C 15
ATOM 23080 O O . ARG A 1 31 ? -12.269 2.943 -0.655 1.00 0.00 4 ARG A O 15
ATOM 23101 N N . ARG A 1 32 ? -12.101 4.635 -2.058 1.00 0.00 5 ARG A N 15
ATOM 23102 C CA . ARG A 1 32 ? -12.908 3.929 -3.102 1.00 0.00 5 ARG A CA 15
ATOM 23103 C C . ARG A 1 32 ? -12.160 2.672 -3.539 1.00 0.00 5 ARG A C 15
ATOM 23104 O O . ARG A 1 32 ? -12.739 1.612 -3.691 1.00 0.00 5 ARG A O 15
ATOM 23125 N N . HIS A 1 33 ? -10.870 2.778 -3.729 1.00 0.00 6 HIS A N 15
ATOM 23126 C CA . HIS A 1 33 ? -10.072 1.586 -4.139 1.00 0.00 6 HIS A CA 15
ATOM 23127 C C . HIS A 1 33 ? -10.027 0.582 -2.986 1.00 0.00 6 HIS A C 15
ATOM 23128 O O . HIS A 1 33 ? -10.311 -0.586 -3.165 1.00 0.00 6 HIS A O 15
ATOM 23142 N N . LEU A 1 34 ? -9.695 1.033 -1.798 1.00 0.00 7 LEU A N 15
ATOM 23143 C CA . LEU A 1 34 ? -9.651 0.101 -0.624 1.00 0.00 7 LEU A CA 15
ATOM 23144 C C . LEU A 1 34 ? -11.031 -0.546 -0.441 1.00 0.00 7 LEU A C 15
ATOM 23145 O O . LEU A 1 34 ? -11.144 -1.742 -0.274 1.00 0.00 7 LEU A O 15
ATOM 23161 N N . ASP A 1 35 ? -12.082 0.246 -0.494 1.00 0.00 8 ASP A N 15
ATOM 23162 C CA . ASP A 1 35 ? -13.472 -0.305 -0.347 1.00 0.00 8 ASP A CA 15
ATOM 23163 C C . ASP A 1 35 ? -13.703 -1.381 -1.415 1.00 0.00 8 ASP A C 15
ATOM 23164 O O . ASP A 1 35 ? -14.185 -2.466 -1.134 1.00 0.00 8 ASP A O 15
ATOM 23173 N N . SER A 1 36 ? -13.340 -1.088 -2.634 1.00 0.00 9 SER A N 15
ATOM 23174 C CA . SER A 1 36 ? -13.503 -2.075 -3.738 1.00 0.00 9 SER A CA 15
ATOM 23175 C C . SER A 1 36 ? -12.556 -3.255 -3.509 1.00 0.00 9 SER A C 15
ATOM 23176 O O . SER A 1 36 ? -12.952 -4.403 -3.600 1.00 0.00 9 SER A O 15
ATOM 23184 N N . VAL A 1 37 ? -11.316 -2.992 -3.176 1.00 0.00 10 VAL A N 15
ATOM 23185 C CA . VAL A 1 37 ? -10.377 -4.117 -2.908 1.00 0.00 10 VAL A CA 15
ATOM 23186 C C . VAL A 1 37 ? -10.928 -4.927 -1.732 1.00 0.00 10 VAL A C 15
ATOM 23187 O O . VAL A 1 37 ? -10.950 -6.140 -1.760 1.00 0.00 10 VAL A O 15
ATOM 23200 N N . LEU A 1 38 ? -11.390 -4.255 -0.708 1.00 0.00 11 LEU A N 15
ATOM 23201 C CA . LEU A 1 38 ? -11.957 -4.967 0.476 1.00 0.00 11 LEU A CA 15
ATOM 23202 C C . LEU A 1 38 ? -13.185 -5.790 0.073 1.00 0.00 11 LEU A C 15
ATOM 23203 O O . LEU A 1 38 ? -13.301 -6.951 0.431 1.00 0.00 11 LEU A O 15
ATOM 23219 N N . GLN A 1 39 ? -14.109 -5.204 -0.652 1.00 0.00 12 GLN A N 15
ATOM 23220 C CA . GLN A 1 39 ? -15.327 -5.979 -1.045 1.00 0.00 12 GLN A CA 15
ATOM 23221 C C . GLN A 1 39 ? -14.958 -7.084 -2.051 1.00 0.00 12 GLN A C 15
ATOM 23222 O O . GLN A 1 39 ? -15.420 -8.202 -1.949 1.00 0.00 12 GLN A O 15
ATOM 23236 N N . GLN A 1 40 ? -14.134 -6.773 -3.019 1.00 0.00 13 GLN A N 15
ATOM 23237 C CA . GLN A 1 40 ? -13.734 -7.793 -4.040 1.00 0.00 13 GLN A CA 15
ATOM 23238 C C . GLN A 1 40 ? -12.776 -8.846 -3.464 1.00 0.00 13 GLN A C 15
ATOM 23239 O O . GLN A 1 40 ? -12.749 -9.959 -3.923 1.00 0.00 13 GLN A O 15
ATOM 23253 N N . LEU A 1 41 ? -11.954 -8.490 -2.515 1.00 0.00 14 LEU A N 15
ATOM 23254 C CA . LEU A 1 41 ? -10.940 -9.461 -1.973 1.00 0.00 14 LEU A CA 15
ATOM 23255 C C . LEU A 1 41 ? -11.530 -10.833 -1.616 1.00 0.00 14 LEU A C 15
ATOM 23256 O O . LEU A 1 41 ? -10.849 -11.835 -1.739 1.00 0.00 14 LEU A O 15
ATOM 23272 N N . GLN A 1 42 ? -12.755 -10.913 -1.161 1.00 0.00 15 GLN A N 15
ATOM 23273 C CA . GLN A 1 42 ? -13.298 -12.263 -0.797 1.00 0.00 15 GLN A CA 15
ATOM 23274 C C . GLN A 1 42 ? -13.688 -13.072 -2.038 1.00 0.00 15 GLN A C 15
ATOM 23275 O O . GLN A 1 42 ? -13.698 -14.286 -2.014 1.00 0.00 15 GLN A O 15
ATOM 23289 N N . THR A 1 43 ? -13.973 -12.419 -3.114 1.00 0.00 16 THR A N 15
ATOM 23290 C CA . THR A 1 43 ? -14.324 -13.135 -4.367 1.00 0.00 16 THR A CA 15
ATOM 23291 C C . THR A 1 43 ? -13.120 -13.046 -5.301 1.00 0.00 16 THR A C 15
ATOM 23292 O O . THR A 1 43 ? -12.723 -14.004 -5.943 1.00 0.00 16 THR A O 15
ATOM 23303 N N . GLU A 1 44 ? -12.522 -11.895 -5.331 1.00 0.00 17 GLU A N 15
ATOM 23304 C CA . GLU A 1 44 ? -11.319 -11.677 -6.163 1.00 0.00 17 GLU A CA 15
ATOM 23305 C C . GLU A 1 44 ? -10.101 -11.925 -5.287 1.00 0.00 17 GLU A C 15
ATOM 23306 O O . GLU A 1 44 ? -9.259 -11.062 -5.101 1.00 0.00 17 GLU A O 15
ATOM 23318 N N . VAL A 1 45 ? -10.022 -13.099 -4.724 1.00 0.00 18 VAL A N 15
ATOM 23319 C CA . VAL A 1 45 ? -8.872 -13.433 -3.821 1.00 0.00 18 VAL A CA 15
ATOM 23320 C C . VAL A 1 45 ? -7.545 -13.067 -4.484 1.00 0.00 18 VAL A C 15
ATOM 23321 O O . VAL A 1 45 ? -6.558 -12.817 -3.817 1.00 0.00 18 VAL A O 15
ATOM 23334 N N . TYR A 1 46 ? -7.519 -12.999 -5.784 1.00 0.00 19 TYR A N 15
ATOM 23335 C CA . TYR A 1 46 ? -6.257 -12.619 -6.488 1.00 0.00 19 TYR A CA 15
ATOM 23336 C C . TYR A 1 46 ? -5.727 -11.290 -5.973 1.00 0.00 19 TYR A C 15
ATOM 23337 O O . TYR A 1 46 ? -4.558 -10.982 -6.100 1.00 0.00 19 TYR A O 15
ATOM 23355 N N . ARG A 1 47 ? -6.578 -10.538 -5.361 1.00 0.00 20 ARG A N 15
ATOM 23356 C CA . ARG A 1 47 ? -6.163 -9.227 -4.777 1.00 0.00 20 ARG A CA 15
ATOM 23357 C C . ARG A 1 47 ? -4.975 -9.456 -3.847 1.00 0.00 20 ARG A C 15
ATOM 23358 O O . ARG A 1 47 ? -4.001 -8.730 -3.863 1.00 0.00 20 ARG A O 15
ATOM 23379 N N . GLY A 1 48 ? -5.049 -10.482 -3.058 1.00 0.00 21 GLY A N 15
ATOM 23380 C CA . GLY A 1 48 ? -3.927 -10.811 -2.133 1.00 0.00 21 GLY A CA 15
ATOM 23381 C C . GLY A 1 48 ? -3.317 -12.170 -2.515 1.00 0.00 21 GLY A C 15
ATOM 23382 O O . GLY A 1 48 ? -2.347 -12.603 -1.926 1.00 0.00 21 GLY A O 15
ATOM 23386 N N . ALA A 1 49 ? -3.900 -12.866 -3.466 1.00 0.00 22 ALA A N 15
ATOM 23387 C CA . ALA A 1 49 ? -3.373 -14.214 -3.844 1.00 0.00 22 ALA A CA 15
ATOM 23388 C C . ALA A 1 49 ? -2.196 -14.149 -4.825 1.00 0.00 22 ALA A C 15
ATOM 23389 O O . ALA A 1 49 ? -1.259 -14.915 -4.699 1.00 0.00 22 ALA A O 15
ATOM 23396 N N . GLN A 1 50 ? -2.220 -13.307 -5.831 1.00 0.00 23 GLN A N 15
ATOM 23397 C CA . GLN A 1 50 ? -1.069 -13.342 -6.778 1.00 0.00 23 GLN A CA 15
ATOM 23398 C C . GLN A 1 50 ? -0.163 -12.115 -6.672 1.00 0.00 23 GLN A C 15
ATOM 23399 O O . GLN A 1 50 ? 0.981 -12.222 -6.281 1.00 0.00 23 GLN A O 15
ATOM 23413 N N . THR A 1 51 ? -0.655 -10.976 -7.013 1.00 0.00 24 THR A N 15
ATOM 23414 C CA . THR A 1 51 ? 0.182 -9.730 -6.936 1.00 0.00 24 THR A CA 15
ATOM 23415 C C . THR A 1 51 ? -0.669 -8.482 -7.098 1.00 0.00 24 THR A C 15
ATOM 23416 O O . THR A 1 51 ? -0.260 -7.506 -7.705 1.00 0.00 24 THR A O 15
ATOM 23427 N N . LEU A 1 52 ? -1.843 -8.507 -6.581 1.00 0.00 25 LEU A N 15
ATOM 23428 C CA . LEU A 1 52 ? -2.729 -7.329 -6.731 1.00 0.00 25 LEU A CA 15
ATOM 23429 C C . LEU A 1 52 ? -2.356 -6.292 -5.687 1.00 0.00 25 LEU A C 15
ATOM 23430 O O . LEU A 1 52 ? -1.733 -6.588 -4.692 1.00 0.00 25 LEU A O 15
ATOM 23446 N N . TYR A 1 53 ? -2.660 -5.071 -5.957 1.00 0.00 26 TYR A N 15
ATOM 23447 C CA . TYR A 1 53 ? -2.248 -3.974 -5.036 1.00 0.00 26 TYR A CA 15
ATOM 23448 C C . TYR A 1 53 ? -3.419 -3.332 -4.269 1.00 0.00 26 TYR A C 15
ATOM 23449 O O . TYR A 1 53 ? -4.465 -3.038 -4.822 1.00 0.00 26 TYR A O 15
ATOM 23467 N N . VAL A 1 54 ? -3.200 -3.058 -3.002 1.00 0.00 27 VAL A N 15
ATOM 23468 C CA . VAL A 1 54 ? -4.221 -2.366 -2.167 1.00 0.00 27 VAL A CA 15
ATOM 23469 C C . VAL A 1 54 ? -3.552 -1.124 -1.549 1.00 0.00 27 VAL A C 15
ATOM 23470 O O . VAL A 1 54 ? -2.370 -1.150 -1.210 1.00 0.00 27 VAL A O 15
ATOM 23483 N N . PRO A 1 55 ? -4.305 -0.066 -1.489 1.00 0.00 28 PRO A N 15
ATOM 23484 C CA . PRO A 1 55 ? -3.780 1.226 -0.986 1.00 0.00 28 PRO A CA 15
ATOM 23485 C C . PRO A 1 55 ? -3.798 1.326 0.553 1.00 0.00 28 PRO A C 15
ATOM 23486 O O . PRO A 1 55 ? -4.678 0.809 1.214 1.00 0.00 28 PRO A O 15
ATOM 23497 N N . ASN A 1 56 ? -2.838 2.028 1.115 1.00 0.00 29 ASN A N 15
ATOM 23498 C CA . ASN A 1 56 ? -2.785 2.227 2.601 1.00 0.00 29 ASN A CA 15
ATOM 23499 C C . ASN A 1 56 ? -3.142 3.672 2.888 1.00 0.00 29 ASN A C 15
ATOM 23500 O O . ASN A 1 56 ? -2.470 4.571 2.414 1.00 0.00 29 ASN A O 15
ATOM 23511 N N . CYS A 1 57 ? -4.190 3.934 3.606 1.00 0.00 30 CYS A N 15
ATOM 23512 C CA . CYS A 1 57 ? -4.546 5.359 3.820 1.00 0.00 30 CYS A CA 15
ATOM 23513 C C . CYS A 1 57 ? -5.022 5.682 5.274 1.00 0.00 30 CYS A C 15
ATOM 23514 O O . CYS A 1 57 ? -5.504 4.837 6.000 1.00 0.00 30 CYS A O 15
ATOM 23521 N N . ASP A 1 58 ? -4.867 6.934 5.644 1.00 0.00 31 ASP A N 15
ATOM 23522 C CA . ASP A 1 58 ? -5.245 7.520 7.007 1.00 0.00 31 ASP A CA 15
ATOM 23523 C C . ASP A 1 58 ? -6.555 8.373 6.903 1.00 0.00 31 ASP A C 15
ATOM 23524 O O . ASP A 1 58 ? -7.286 8.268 5.983 1.00 0.00 31 ASP A O 15
ATOM 23533 N N . HIS A 1 59 ? -6.901 9.150 7.859 1.00 0.00 32 HIS A N 15
ATOM 23534 C CA . HIS A 1 59 ? -8.190 9.968 7.795 1.00 0.00 32 HIS A CA 15
ATOM 23535 C C . HIS A 1 59 ? -8.479 10.832 6.474 1.00 0.00 32 HIS A C 15
ATOM 23536 O O . HIS A 1 59 ? -9.540 11.419 6.398 1.00 0.00 32 HIS A O 15
ATOM 23550 N N . ARG A 1 60 ? -7.563 11.063 5.516 1.00 0.00 33 ARG A N 15
ATOM 23551 C CA . ARG A 1 60 ? -7.913 12.056 4.351 1.00 0.00 33 ARG A CA 15
ATOM 23552 C C . ARG A 1 60 ? -8.276 11.489 2.917 1.00 0.00 33 ARG A C 15
ATOM 23553 O O . ARG A 1 60 ? -8.482 12.247 1.991 1.00 0.00 33 ARG A O 15
ATOM 23574 N N . GLY A 1 61 ? -8.461 10.225 2.777 1.00 0.00 34 GLY A N 15
ATOM 23575 C CA . GLY A 1 61 ? -8.957 9.566 1.464 1.00 0.00 34 GLY A CA 15
ATOM 23576 C C . GLY A 1 61 ? -8.024 9.439 0.208 1.00 0.00 34 GLY A C 15
ATOM 23577 O O . GLY A 1 61 ? -8.437 8.827 -0.759 1.00 0.00 34 GLY A O 15
ATOM 23581 N N . PHE A 1 62 ? -6.802 9.867 0.200 1.00 0.00 35 PHE A N 15
ATOM 23582 C CA . PHE A 1 62 ? -5.926 9.597 -1.014 1.00 0.00 35 PHE A CA 15
ATOM 23583 C C . PHE A 1 62 ? -4.956 8.422 -0.678 1.00 0.00 35 PHE A C 15
ATOM 23584 O O . PHE A 1 62 ? -5.255 7.591 0.132 1.00 0.00 35 PHE A O 15
ATOM 23601 N N . TYR A 1 63 ? -3.793 8.332 -1.255 1.00 0.00 36 TYR A N 15
ATOM 23602 C CA . TYR A 1 63 ? -2.857 7.207 -0.856 1.00 0.00 36 TYR A CA 15
ATOM 23603 C C . TYR A 1 63 ? -1.777 7.854 0.004 1.00 0.00 36 TYR A C 15
ATOM 23604 O O . TYR A 1 63 ? -0.946 8.569 -0.506 1.00 0.00 36 TYR A O 15
ATOM 23622 N N . ARG A 1 64 ? -1.828 7.733 1.320 1.00 0.00 37 ARG A N 15
ATOM 23623 C CA . ARG A 1 64 ? -0.820 8.502 2.098 1.00 0.00 37 ARG A CA 15
ATOM 23624 C C . ARG A 1 64 ? 0.549 7.861 2.251 1.00 0.00 37 ARG A C 15
ATOM 23625 O O . ARG A 1 64 ? 1.532 8.381 1.776 1.00 0.00 37 ARG A O 15
ATOM 23646 N N . LYS A 1 65 ? 0.634 6.796 2.974 1.00 0.00 38 LYS A N 15
ATOM 23647 C CA . LYS A 1 65 ? 1.978 6.195 3.205 1.00 0.00 38 LYS A CA 15
ATOM 23648 C C . LYS A 1 65 ? 2.343 4.957 2.398 1.00 0.00 38 LYS A C 15
ATOM 23649 O O . LYS A 1 65 ? 3.448 4.840 1.926 1.00 0.00 38 LYS A O 15
ATOM 23668 N N . ARG A 1 66 ? 1.488 3.976 2.347 1.00 0.00 39 ARG A N 15
ATOM 23669 C CA . ARG A 1 66 ? 1.899 2.699 1.682 1.00 0.00 39 ARG A CA 15
ATOM 23670 C C . ARG A 1 66 ? 1.086 2.302 0.450 1.00 0.00 39 ARG A C 15
ATOM 23671 O O . ARG A 1 66 ? -0.118 2.461 0.382 1.00 0.00 39 ARG A O 15
ATOM 23692 N N . GLN A 1 67 ? 1.765 1.664 -0.456 1.00 0.00 40 GLN A N 15
ATOM 23693 C CA . GLN A 1 67 ? 1.137 1.074 -1.665 1.00 0.00 40 GLN A CA 15
ATOM 23694 C C . GLN A 1 67 ? 1.708 -0.342 -1.705 1.00 0.00 40 GLN A C 15
ATOM 23695 O O . GLN A 1 67 ? 2.908 -0.504 -1.593 1.00 0.00 40 GLN A O 15
ATOM 23709 N N . CYS A 1 68 ? 0.918 -1.374 -1.774 1.00 0.00 41 CYS A N 15
ATOM 23710 C CA . CYS A 1 68 ? 1.558 -2.723 -1.722 1.00 0.00 41 CYS A CA 15
ATOM 23711 C C . CYS A 1 68 ? 1.003 -3.713 -2.729 1.00 0.00 41 CYS A C 15
ATOM 23712 O O . CYS A 1 68 ? -0.192 -3.820 -2.921 1.00 0.00 41 CYS A O 15
ATOM 23719 N N . ARG A 1 69 ? 1.876 -4.502 -3.299 1.00 0.00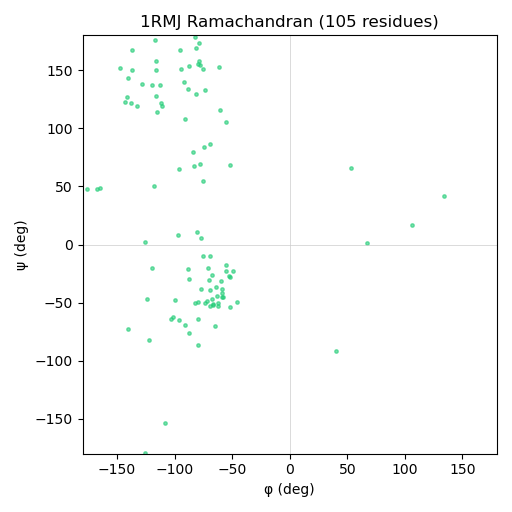 42 ARG A N 15
ATOM 23720 C CA . ARG A 1 69 ? 1.435 -5.578 -4.218 1.00 0.00 42 ARG A CA 15
ATOM 23721 C C . ARG A 1 69 ? 1.268 -6.813 -3.342 1.00 0.00 42 ARG A C 15
ATOM 23722 O O . ARG A 1 69 ? 2.137 -7.114 -2.548 1.00 0.00 42 ARG A O 15
ATOM 23743 N N . SER A 1 70 ? 0.158 -7.481 -3.422 1.00 0.00 43 SER A N 15
ATOM 23744 C CA . SER A 1 70 ? -0.066 -8.656 -2.521 1.00 0.00 43 SER A CA 15
ATOM 23745 C C . SER A 1 70 ? -0.008 -9.997 -3.261 1.00 0.00 43 SER A C 15
ATOM 23746 O O . SER A 1 70 ? -0.649 -10.193 -4.286 1.00 0.00 43 SER A O 15
ATOM 23754 N N . SER A 1 71 ? 0.739 -10.923 -2.703 1.00 0.00 44 SER A N 15
ATOM 23755 C CA . SER A 1 71 ? 0.868 -12.298 -3.281 1.00 0.00 44 SER A CA 15
ATOM 23756 C C . SER A 1 71 ? 0.481 -13.316 -2.192 1.00 0.00 44 SER A C 15
ATOM 23757 O O . SER A 1 71 ? 0.355 -12.963 -1.036 1.00 0.00 44 SER A O 15
ATOM 23765 N N . GLN A 1 72 ? 0.250 -14.555 -2.544 1.00 0.00 45 GLN A N 15
ATOM 23766 C CA . GLN A 1 72 ? -0.183 -15.549 -1.510 1.00 0.00 45 GLN A CA 15
ATOM 23767 C C . GLN A 1 72 ? 0.978 -16.119 -0.668 1.00 0.00 45 GLN A C 15
ATOM 23768 O O . GLN A 1 72 ? 0.807 -16.334 0.520 1.00 0.00 45 GLN A O 15
ATOM 23782 N N . GLY A 1 73 ? 2.133 -16.407 -1.226 1.00 0.00 46 GLY A N 15
ATOM 23783 C CA . GLY A 1 73 ? 3.204 -17.009 -0.356 1.00 0.00 46 GLY A CA 15
ATOM 23784 C C . GLY A 1 73 ? 4.634 -16.698 -0.814 1.00 0.00 46 GLY A C 15
ATOM 23785 O O . GLY A 1 73 ? 5.486 -16.390 0.003 1.00 0.00 46 GLY A O 15
ATOM 23789 N N . GLN A 1 74 ? 4.936 -16.822 -2.078 1.00 0.00 47 GLN A N 15
ATOM 23790 C CA . GLN A 1 74 ? 6.346 -16.579 -2.522 1.00 0.00 47 GLN A CA 15
ATOM 23791 C C . GLN A 1 74 ? 6.670 -15.089 -2.615 1.00 0.00 47 GLN A C 15
ATOM 23792 O O . GLN A 1 74 ? 7.265 -14.522 -1.722 1.00 0.00 47 GLN A O 15
ATOM 23806 N N . ARG A 1 75 ? 6.309 -14.465 -3.691 1.00 0.00 48 ARG A N 15
ATOM 23807 C CA . ARG A 1 75 ? 6.626 -13.009 -3.869 1.00 0.00 48 ARG A CA 15
ATOM 23808 C C . ARG A 1 75 ? 5.876 -12.124 -2.863 1.00 0.00 48 ARG A C 15
ATOM 23809 O O . ARG A 1 75 ? 6.150 -10.948 -2.794 1.00 0.00 48 ARG A O 15
ATOM 23830 N N . ARG A 1 76 ? 4.942 -12.682 -2.109 1.00 0.00 49 ARG A N 15
ATOM 23831 C CA . ARG A 1 76 ? 4.139 -11.897 -1.092 1.00 0.00 49 ARG A CA 15
ATOM 23832 C C . ARG A 1 76 ? 4.606 -10.442 -0.974 1.00 0.00 49 ARG A C 15
ATOM 23833 O O . ARG A 1 76 ? 5.412 -10.101 -0.124 1.00 0.00 49 ARG A O 15
ATOM 23854 N N . GLY A 1 77 ? 4.122 -9.597 -1.835 1.00 0.00 50 GLY A N 15
ATOM 23855 C CA . GLY A 1 77 ? 4.538 -8.170 -1.812 1.00 0.00 50 GLY A CA 15
ATOM 23856 C C . GLY A 1 77 ? 4.696 -7.684 -3.255 1.00 0.00 50 GLY A C 15
ATOM 23857 O O . GLY A 1 77 ? 4.056 -8.201 -4.155 1.00 0.00 50 GLY A O 15
ATOM 23861 N N . PRO A 1 78 ? 5.550 -6.714 -3.446 1.00 0.00 51 PRO A N 15
ATOM 23862 C CA . PRO A 1 78 ? 6.318 -6.103 -2.340 1.00 0.00 51 PRO A CA 15
ATOM 23863 C C . PRO A 1 78 ? 5.610 -4.865 -1.784 1.00 0.00 51 PRO A C 15
ATOM 23864 O O . PRO A 1 78 ? 4.838 -4.215 -2.466 1.00 0.00 51 PRO A O 15
ATOM 23875 N N . CYS A 1 79 ? 5.887 -4.528 -0.560 1.00 0.00 52 CYS A N 15
ATOM 23876 C CA . CYS A 1 79 ? 5.275 -3.311 0.050 1.00 0.00 52 CYS A CA 15
ATOM 23877 C C . CYS A 1 79 ? 6.237 -2.130 -0.078 1.00 0.00 52 CYS A C 15
ATOM 23878 O O . CYS A 1 79 ? 7.444 -2.297 -0.033 1.00 0.00 52 CYS A O 15
ATOM 23885 N N . TRP A 1 80 ? 5.726 -0.941 -0.200 1.00 0.00 53 TRP A N 15
ATOM 23886 C CA . TRP A 1 80 ? 6.627 0.251 -0.290 1.00 0.00 53 TRP A CA 15
ATOM 23887 C C . TRP A 1 80 ? 5.885 1.525 0.133 1.00 0.00 53 TRP A C 15
ATOM 23888 O O . TRP A 1 80 ? 4.679 1.635 -0.013 1.00 0.00 53 TRP A O 15
ATOM 23909 N N . CYS A 1 81 ? 6.604 2.480 0.663 1.00 0.00 54 CYS A N 15
ATOM 23910 C CA . CYS A 1 81 ? 5.968 3.752 1.109 1.00 0.00 54 CYS A CA 15
ATOM 23911 C C . CYS A 1 81 ? 5.711 4.640 -0.111 1.00 0.00 54 CYS A C 15
ATOM 23912 O O . CYS A 1 81 ? 6.361 4.503 -1.135 1.00 0.00 54 CYS A O 15
ATOM 23919 N N . VAL A 1 82 ? 4.746 5.514 -0.026 1.00 0.00 55 VAL A N 15
ATOM 23920 C CA . VAL A 1 82 ? 4.399 6.372 -1.202 1.00 0.00 55 VAL A CA 15
ATOM 23921 C C . VAL A 1 82 ? 3.910 7.750 -0.775 1.00 0.00 55 VAL A C 15
ATOM 2392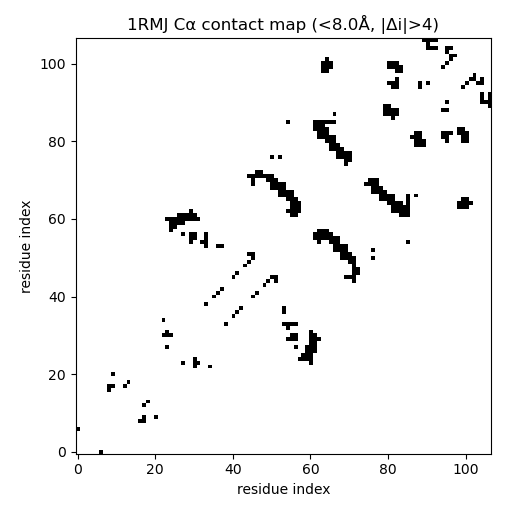2 O O . VAL A 1 82 ? 3.644 7.989 0.384 1.00 0.00 55 VAL A O 15
ATOM 23935 N N . ASP A 1 83 ? 3.767 8.647 -1.719 1.00 0.00 56 ASP A N 15
ATOM 23936 C CA . ASP A 1 83 ? 3.255 10.003 -1.403 1.00 0.00 56 ASP A CA 15
ATOM 23937 C C . ASP A 1 83 ? 1.739 10.022 -1.639 1.00 0.00 56 ASP A C 15
ATOM 23938 O O . ASP A 1 83 ? 1.156 9.021 -2.002 1.00 0.00 56 ASP A O 15
ATOM 23947 N N . ARG A 1 84 ? 1.104 11.136 -1.403 1.00 0.00 57 ARG A N 15
ATOM 23948 C CA . ARG A 1 84 ? -0.398 11.226 -1.562 1.00 0.00 57 ARG A CA 15
ATOM 23949 C C . ARG A 1 84 ? -0.931 10.570 -2.848 1.00 0.00 57 ARG A C 15
ATOM 23950 O O . ARG A 1 84 ? -2.079 10.163 -2.897 1.00 0.00 57 ARG A O 15
ATOM 23971 N N . MET A 1 85 ? -0.155 10.470 -3.891 1.00 0.00 58 MET A N 15
ATOM 23972 C CA . MET A 1 85 ? -0.684 9.849 -5.132 1.00 0.00 58 MET A CA 15
ATOM 23973 C C . MET A 1 85 ? -0.427 8.337 -5.110 1.00 0.00 58 MET A C 15
ATOM 23974 O O . MET A 1 85 ? -1.043 7.587 -5.842 1.00 0.00 58 MET A O 15
ATOM 23988 N N . GLY A 1 86 ? 0.464 7.882 -4.275 1.00 0.00 59 GLY A N 15
ATOM 23989 C CA . GLY A 1 86 ? 0.747 6.423 -4.214 1.00 0.00 59 GLY A CA 15
ATOM 23990 C C . GLY A 1 86 ? 2.071 6.115 -4.921 1.00 0.00 59 GLY A C 15
ATOM 23991 O O . GLY A 1 86 ? 2.439 4.969 -5.072 1.00 0.00 59 GLY A O 15
ATOM 23995 N N . LYS A 1 87 ? 2.804 7.118 -5.341 1.00 0.00 60 LYS A N 15
ATOM 23996 C CA . LYS A 1 87 ? 4.100 6.848 -6.009 1.00 0.00 60 LYS A CA 15
ATOM 23997 C C . LYS A 1 87 ? 5.118 6.404 -4.956 1.00 0.00 60 LYS A C 15
ATOM 23998 O O . LYS A 1 87 ? 5.145 6.912 -3.852 1.00 0.00 60 LYS A O 15
ATOM 24017 N N . SER A 1 88 ? 5.943 5.458 -5.290 1.00 0.00 61 SER A N 15
ATOM 24018 C CA . SER A 1 88 ? 6.955 4.951 -4.319 1.00 0.00 61 SER A CA 15
ATOM 24019 C C . SER A 1 88 ? 7.906 6.072 -3.892 1.00 0.00 61 SER A C 15
ATOM 24020 O O . SER A 1 88 ? 8.636 6.622 -4.693 1.00 0.00 61 SER A O 15
ATOM 24028 N N . LEU A 1 89 ? 7.909 6.405 -2.632 1.00 0.00 62 LEU A N 15
ATOM 24029 C CA . LEU A 1 89 ? 8.826 7.481 -2.141 1.00 0.00 62 LEU A CA 15
ATOM 24030 C C . LEU A 1 89 ? 10.207 6.881 -1.842 1.00 0.00 62 LEU A C 15
ATOM 24031 O O . LEU A 1 89 ? 10.325 5.693 -1.616 1.00 0.00 62 LEU A O 15
ATOM 24047 N N . PRO A 1 90 ? 11.213 7.725 -1.853 1.00 0.00 63 PRO A N 15
ATOM 24048 C CA . PRO A 1 90 ? 12.600 7.257 -1.586 1.00 0.00 63 PRO A CA 15
ATOM 24049 C C . PRO A 1 90 ? 12.765 6.809 -0.129 1.00 0.00 63 PRO A C 15
ATOM 24050 O O . PRO A 1 90 ? 13.058 5.659 0.137 1.00 0.00 63 PRO A O 15
ATOM 24061 N N . GLY A 1 91 ? 12.584 7.695 0.815 1.00 0.00 64 GLY A N 15
ATOM 24062 C CA . GLY A 1 91 ? 12.735 7.300 2.245 1.00 0.00 64 GLY A CA 15
ATOM 24063 C C . GLY A 1 91 ? 13.099 8.523 3.079 1.00 0.00 64 GLY A C 15
ATOM 24064 O O . GLY A 1 91 ? 14.260 8.852 3.238 1.00 0.00 64 GLY A O 15
ATOM 24068 N N . SER A 1 92 ? 12.121 9.208 3.606 1.00 0.00 65 SER A N 15
ATOM 24069 C CA . SER A 1 92 ? 12.409 10.420 4.433 1.00 0.00 65 SER A CA 15
ATOM 24070 C C . SER A 1 92 ? 13.068 10.009 5.752 1.00 0.00 65 SER A C 15
ATOM 24071 O O . SER A 1 92 ? 13.073 8.840 6.100 1.00 0.00 65 SER A O 15
ATOM 24079 N N . PRO A 1 93 ? 13.599 10.978 6.461 1.00 0.00 66 PRO A N 15
ATOM 24080 C CA . PRO A 1 93 ? 14.261 10.686 7.759 1.00 0.00 66 PRO A CA 15
ATOM 24081 C C . PRO A 1 93 ? 13.246 10.148 8.767 1.00 0.00 66 PRO A C 15
ATOM 24082 O O . PRO A 1 93 ? 13.572 9.330 9.610 1.00 0.00 66 PRO A O 15
ATOM 24093 N N . ASP A 1 94 ? 12.016 10.566 8.664 1.00 0.00 67 ASP A N 15
ATOM 24094 C CA . ASP A 1 94 ? 10.973 10.040 9.595 1.00 0.00 67 ASP A CA 15
ATOM 24095 C C . ASP A 1 94 ? 10.702 8.559 9.276 1.00 0.00 67 ASP A C 15
ATOM 24096 O O . ASP A 1 94 ? 10.051 7.865 10.032 1.00 0.00 67 ASP A O 15
ATOM 24105 N N . GLY A 1 95 ? 11.203 8.071 8.165 1.00 0.00 68 GLY A N 15
ATOM 24106 C CA . GLY A 1 95 ? 10.980 6.645 7.789 1.00 0.00 68 GLY A CA 15
ATOM 24107 C C . GLY A 1 95 ? 11.906 6.303 6.622 1.00 0.00 68 GLY A C 15
ATOM 24108 O O . GLY A 1 95 ? 11.510 6.359 5.471 1.00 0.00 68 GLY A O 15
ATOM 24112 N N . ASN A 1 96 ? 13.138 5.975 6.907 1.00 0.00 69 ASN A N 15
ATOM 24113 C CA . ASN A 1 96 ? 14.100 5.649 5.811 1.00 0.00 69 ASN A CA 15
ATOM 24114 C C . ASN A 1 96 ? 13.750 4.306 5.173 1.00 0.00 69 ASN A C 15
ATOM 24115 O O . ASN A 1 96 ? 13.059 3.490 5.759 1.00 0.00 69 ASN A O 15
ATOM 24126 N N . GLY A 1 97 ? 14.223 4.068 3.979 1.00 0.00 70 GLY A N 15
ATOM 24127 C CA . GLY A 1 97 ? 13.919 2.780 3.292 1.00 0.00 70 GLY A CA 15
ATOM 24128 C C . GLY A 1 97 ? 12.533 2.879 2.650 1.00 0.00 70 GLY A C 15
ATOM 24129 O O . GLY A 1 97 ? 11.535 2.965 3.334 1.00 0.00 70 GLY A O 15
ATOM 24133 N N . SER A 1 98 ? 12.462 2.881 1.344 1.00 0.00 71 SER A N 15
ATOM 24134 C CA . SER A 1 98 ? 11.133 2.989 0.662 1.00 0.00 71 SER A CA 15
ATOM 24135 C C . SER A 1 98 ? 10.173 1.880 1.132 1.00 0.00 71 SER A C 15
ATOM 24136 O O . SER A 1 98 ? 8.974 2.065 1.139 1.00 0.00 71 SER A O 15
ATOM 24144 N N . SER A 1 99 ? 10.672 0.733 1.510 1.00 0.00 72 SER A N 15
ATOM 24145 C CA . SER A 1 99 ? 9.754 -0.366 1.958 1.00 0.00 72 SER A CA 15
ATOM 24146 C C . SER A 1 99 ? 9.326 -0.200 3.428 1.00 0.00 72 SER A C 15
ATOM 24147 O O . SER A 1 99 ? 8.480 -0.936 3.908 1.00 0.00 72 SER A O 15
ATOM 24155 N N . SER A 1 100 ? 9.906 0.718 4.160 1.00 0.00 73 SER A N 15
ATOM 24156 C CA . SER A 1 100 ? 9.526 0.856 5.600 1.00 0.00 73 SER A CA 15
ATOM 24157 C C . SER A 1 100 ? 8.714 2.130 5.893 1.00 0.00 73 SER A C 15
ATOM 24158 O O . SER A 1 100 ? 9.100 3.231 5.539 1.00 0.00 73 SER A O 15
ATOM 24166 N N . CYS A 1 101 ? 7.620 1.982 6.592 1.00 0.00 74 CYS A N 15
ATOM 24167 C CA . CYS A 1 101 ? 6.793 3.157 6.994 1.00 0.00 74 CYS A CA 15
ATOM 24168 C C . CYS A 1 101 ? 6.537 3.010 8.504 1.00 0.00 74 CYS A C 15
ATOM 24169 O O . CYS A 1 101 ? 6.258 1.914 8.962 1.00 0.00 74 CYS A O 15
ATOM 24176 N N . PRO A 1 102 ? 6.694 4.081 9.249 1.00 0.00 75 PRO A N 15
ATOM 24177 C CA . PRO A 1 102 ? 6.535 4.010 10.717 1.00 0.00 75 PRO A CA 15
ATOM 24178 C C . PRO A 1 102 ? 5.105 4.333 11.212 1.00 0.00 75 PRO A C 15
ATOM 24179 O O . PRO A 1 102 ? 4.261 3.461 11.303 1.00 0.00 75 PRO A O 15
ATOM 24190 N N . THR A 1 103 ? 4.859 5.563 11.591 1.00 0.00 76 THR A N 15
ATOM 24191 C CA . THR A 1 103 ? 3.531 5.956 12.164 1.00 0.00 76 THR A CA 15
ATOM 24192 C C . THR A 1 103 ? 2.395 5.974 11.136 1.00 0.00 76 THR A C 15
ATOM 24193 O O . THR A 1 103 ? 2.530 5.534 10.011 1.00 0.00 76 THR A O 15
ATOM 24204 N N . GLY A 1 104 ? 1.267 6.490 11.549 1.00 0.00 77 GLY A N 15
ATOM 24205 C CA . GLY A 1 104 ? 0.071 6.582 10.669 1.00 0.00 77 GLY A CA 15
ATOM 24206 C C . GLY A 1 104 ? -0.992 7.360 11.445 1.00 0.00 77 GLY A C 15
ATOM 24207 O O . GLY A 1 104 ? -1.173 8.545 11.243 1.00 0.00 77 GLY A O 15
ATOM 24211 N N . SER A 1 105 ? -1.651 6.709 12.367 1.00 0.00 78 SER A N 15
ATOM 24212 C CA . SER A 1 105 ? -2.669 7.395 13.214 1.00 0.00 78 SER A CA 15
ATOM 24213 C C . SER A 1 105 ? -2.364 7.080 14.683 1.00 0.00 78 SER A C 15
ATOM 24214 O O . SER A 1 105 ? -3.100 6.377 15.354 1.00 0.00 78 SER A O 15
ATOM 24222 N N . SER A 1 106 ? -1.262 7.582 15.178 1.00 0.00 79 SER A N 15
ATOM 24223 C CA . SER A 1 106 ? -0.872 7.306 16.590 1.00 0.00 79 SER A CA 15
ATOM 24224 C C . SER A 1 106 ? -1.727 8.130 17.567 1.00 0.00 79 SER A C 15
ATOM 24225 O O . SER A 1 106 ? -2.776 7.689 18.005 1.00 0.00 79 SER A O 15
ATOM 24233 N N . GLY A 1 107 ? -1.291 9.315 17.921 1.00 0.00 80 GLY A N 15
ATOM 24234 C CA . GLY A 1 107 ? -2.075 10.149 18.878 1.00 0.00 80 GLY A CA 15
ATOM 24235 C C . GLY A 1 107 ? -1.481 9.999 20.281 1.00 0.00 80 GLY A C 15
ATOM 24236 O O . GLY A 1 107 ? -1.491 10.967 21.015 1.00 0.00 80 GLY A O 15
ATOM 24241 N N . SER A 1 1 ? -3.594 6.625 11.577 1.00 0.00 -27 SER A N 16
ATOM 24242 C CA . SER A 1 1 ? -2.397 6.953 12.416 1.00 0.00 -27 SER A CA 16
ATOM 24243 C C . SER A 1 1 ? -2.758 6.928 13.913 1.00 0.00 -27 SER A C 16
ATOM 24244 O O . SER A 1 1 ? -3.919 6.860 14.274 1.00 0.00 -27 SER A O 16
ATOM 24254 N N . TYR A 1 2 ? -1.763 6.978 14.779 1.00 0.00 -26 TYR A N 16
ATOM 24255 C CA . TYR A 1 2 ? -2.008 6.952 16.265 1.00 0.00 -26 TYR A CA 16
ATOM 24256 C C . TYR A 1 2 ? -2.667 5.630 16.677 1.00 0.00 -26 TYR A C 16
ATOM 24257 O O . TYR A 1 2 ? -3.857 5.431 16.502 1.00 0.00 -26 TYR A O 16
ATOM 24275 N N . TYR A 1 3 ? -1.899 4.713 17.210 1.00 0.00 -25 TYR A N 16
ATOM 24276 C CA . TYR A 1 3 ? -2.480 3.395 17.612 1.00 0.00 -25 TYR A CA 16
ATOM 24277 C C . TYR A 1 3 ? -2.131 3.044 19.066 1.00 0.00 -25 TYR A C 16
ATOM 24278 O O . TYR A 1 3 ? -1.956 1.889 19.400 1.00 0.00 -25 TYR A O 16
ATOM 24296 N N . HIS A 1 4 ? -2.062 4.027 19.932 1.00 0.00 -24 HIS A N 16
ATOM 24297 C CA . HIS A 1 4 ? -1.761 3.770 21.383 1.00 0.00 -24 HIS A CA 16
ATOM 24298 C C . HIS A 1 4 ? -0.457 2.976 21.575 1.00 0.00 -24 HIS A C 16
ATOM 24299 O O . HIS A 1 4 ? -0.463 1.766 21.718 1.00 0.00 -24 HIS A O 16
ATOM 24313 N N . HIS A 1 5 ? 0.652 3.660 21.612 1.00 0.00 -23 HIS A N 16
ATOM 24314 C CA . HIS A 1 5 ? 1.972 2.986 21.831 1.00 0.00 -23 HIS A CA 16
ATOM 24315 C C . HIS A 1 5 ? 2.995 4.041 22.266 1.00 0.00 -23 HIS A C 16
ATOM 24316 O O . HIS A 1 5 ? 3.556 3.982 23.345 1.00 0.00 -23 HIS A O 16
ATOM 24330 N N . HIS A 1 6 ? 3.209 5.020 21.435 1.00 0.00 -22 HIS A N 16
ATOM 24331 C CA . HIS A 1 6 ? 4.153 6.126 21.756 1.00 0.00 -22 HIS A CA 16
ATOM 24332 C C . HIS A 1 6 ? 3.421 7.443 21.500 1.00 0.00 -22 HIS A C 16
ATOM 24333 O O . HIS A 1 6 ? 2.484 7.482 20.724 1.00 0.00 -22 HIS A O 16
ATOM 24347 N N . HIS A 1 7 ? 3.819 8.521 22.119 1.00 0.00 -21 HIS A N 16
ATOM 24348 C CA . HIS A 1 7 ? 3.110 9.816 21.857 1.00 0.00 -21 HIS A CA 16
ATOM 24349 C C . HIS A 1 7 ? 3.598 10.409 20.527 1.00 0.00 -21 HIS A C 16
ATOM 24350 O O . HIS A 1 7 ? 3.992 11.557 20.446 1.00 0.00 -21 HIS A O 16
ATOM 24364 N N . HIS A 1 8 ? 3.561 9.617 19.486 1.00 0.00 -20 HIS A N 16
ATOM 24365 C CA . HIS A 1 8 ? 4.008 10.064 18.131 1.00 0.00 -20 HIS A CA 16
ATOM 24366 C C . HIS A 1 8 ? 3.424 9.091 17.100 1.00 0.00 -20 HIS A C 16
ATOM 24367 O O . HIS A 1 8 ? 2.519 8.337 17.405 1.00 0.00 -20 HIS A O 16
ATOM 24381 N N . HIS A 1 9 ? 3.935 9.070 15.900 1.00 0.00 -19 HIS A N 16
ATOM 24382 C CA . HIS A 1 9 ? 3.401 8.103 14.890 1.00 0.00 -19 HIS A CA 16
ATOM 24383 C C . HIS A 1 9 ? 4.129 6.761 15.050 1.00 0.00 -19 HIS A C 16
ATOM 24384 O O . HIS A 1 9 ? 4.849 6.328 14.173 1.00 0.00 -19 HIS A O 16
ATOM 24398 N N . ASP A 1 10 ? 3.963 6.118 16.180 1.00 0.00 -18 ASP A N 16
ATOM 24399 C CA . ASP A 1 10 ? 4.666 4.812 16.433 1.00 0.00 -18 ASP A CA 16
ATOM 24400 C C . ASP A 1 10 ? 4.504 3.839 15.265 1.00 0.00 -18 ASP A C 16
ATOM 24401 O O . ASP A 1 10 ? 5.447 3.537 14.552 1.00 0.00 -18 ASP A O 16
ATOM 24410 N N . TYR A 1 11 ? 3.330 3.337 15.082 1.00 0.00 -17 TYR A N 16
ATOM 24411 C CA . TYR A 1 11 ? 3.076 2.364 13.977 1.00 0.00 -17 TYR A CA 16
ATOM 24412 C C . TYR A 1 11 ? 2.117 2.984 12.961 1.00 0.00 -17 TYR A C 16
ATOM 24413 O O . TYR A 1 11 ? 0.956 2.632 12.899 1.00 0.00 -17 TYR A O 16
ATOM 24431 N N . ASP A 1 12 ? 2.592 3.903 12.158 1.00 0.00 -16 ASP A N 16
ATOM 24432 C CA . ASP A 1 12 ? 1.696 4.552 11.145 1.00 0.00 -16 ASP A CA 16
ATOM 24433 C C . ASP A 1 12 ? 1.335 3.599 9.996 1.00 0.00 -16 ASP A C 16
ATOM 24434 O O . ASP A 1 12 ? 0.819 4.020 8.977 1.00 0.00 -16 ASP A O 16
ATOM 24443 N N . ILE A 1 13 ? 1.569 2.328 10.151 1.00 0.00 -15 ILE A N 16
ATOM 24444 C CA . ILE A 1 13 ? 1.217 1.367 9.077 1.00 0.00 -15 ILE A CA 16
ATOM 24445 C C . ILE A 1 13 ? 0.159 0.392 9.595 1.00 0.00 -15 ILE A C 16
ATOM 24446 O O . ILE A 1 13 ? 0.447 -0.498 10.369 1.00 0.00 -15 ILE A O 16
ATOM 24462 N N . PRO A 1 14 ? -1.051 0.639 9.174 1.00 0.00 -14 PRO A N 16
ATOM 24463 C CA . PRO A 1 14 ? -2.204 -0.185 9.604 1.00 0.00 -14 PRO A CA 16
ATOM 24464 C C . PRO A 1 14 ? -2.174 -1.590 8.987 1.00 0.00 -14 PRO A C 16
ATOM 24465 O O . PRO A 1 14 ? -1.628 -1.804 7.916 1.00 0.00 -14 PRO A O 16
ATOM 24476 N N . THR A 1 15 ? -2.780 -2.537 9.651 1.00 0.00 -13 THR A N 16
ATOM 24477 C CA . THR A 1 15 ? -2.839 -3.933 9.125 1.00 0.00 -13 THR A CA 16
ATOM 24478 C C . THR A 1 15 ? -4.129 -4.096 8.294 1.00 0.00 -13 THR A C 16
ATOM 24479 O O . THR A 1 15 ? -4.612 -3.143 7.707 1.00 0.00 -13 THR A O 16
ATOM 24490 N N . THR A 1 16 ? -4.692 -5.279 8.236 1.00 0.00 -12 THR A N 16
ATOM 24491 C CA . THR A 1 16 ? -5.945 -5.474 7.437 1.00 0.00 -12 THR A CA 16
ATOM 24492 C C . THR A 1 16 ? -7.161 -4.881 8.167 1.00 0.00 -12 THR A C 16
ATOM 24493 O O . THR A 1 16 ? -7.765 -3.924 7.718 1.00 0.00 -12 THR A O 16
ATOM 24504 N N . GLU A 1 17 ? -7.519 -5.456 9.280 1.00 0.00 -11 GLU A N 16
ATOM 24505 C CA . GLU A 1 17 ? -8.701 -4.961 10.059 1.00 0.00 -11 GLU A CA 16
ATOM 24506 C C . GLU A 1 17 ? -8.418 -3.608 10.722 1.00 0.00 -11 GLU A C 16
ATOM 24507 O O . GLU A 1 17 ? -9.321 -2.936 11.181 1.00 0.00 -11 GLU A O 16
ATOM 24519 N N . ASN A 1 18 ? -7.183 -3.192 10.758 1.00 0.00 -10 ASN A N 16
ATOM 24520 C CA . ASN A 1 18 ? -6.853 -1.865 11.376 1.00 0.00 -10 ASN A CA 16
ATOM 24521 C C . ASN A 1 18 ? -7.527 -0.755 10.584 1.00 0.00 -10 ASN A C 16
ATOM 24522 O O . ASN A 1 18 ? -8.003 0.222 11.128 1.00 0.00 -10 ASN A O 16
ATOM 24533 N N . LEU A 1 19 ? -7.595 -0.931 9.303 1.00 0.00 -9 LEU A N 16
ATOM 24534 C CA . LEU A 1 19 ? -8.260 0.076 8.427 1.00 0.00 -9 LEU A CA 16
ATOM 24535 C C . LEU A 1 19 ? -9.742 0.199 8.813 1.00 0.00 -9 LEU A C 16
ATOM 24536 O O . LEU A 1 19 ? -10.391 1.184 8.515 1.00 0.00 -9 LEU A O 16
ATOM 24552 N N . TYR A 1 20 ? -10.280 -0.790 9.493 1.00 0.00 -8 TYR A N 16
ATOM 24553 C CA . TYR A 1 20 ? -11.711 -0.728 9.920 1.00 0.00 -8 TYR A CA 16
ATOM 24554 C C . TYR A 1 20 ? -11.866 0.146 11.170 1.00 0.00 -8 TYR A C 16
ATOM 24555 O O . TYR A 1 20 ? -12.963 0.429 11.614 1.00 0.00 -8 TYR A O 16
ATOM 24573 N N . PHE A 1 21 ? -10.776 0.587 11.721 1.00 0.00 -7 PHE A N 16
ATOM 24574 C CA . PHE A 1 21 ? -10.835 1.463 12.928 1.00 0.00 -7 PHE A CA 16
ATOM 24575 C C . PHE A 1 21 ? -10.850 2.922 12.474 1.00 0.00 -7 PHE A C 16
ATOM 24576 O O . PHE A 1 21 ? -11.703 3.695 12.858 1.00 0.00 -7 PHE A O 16
ATOM 24593 N N . GLN A 1 22 ? -9.914 3.291 11.637 1.00 0.00 -6 GLN A N 16
ATOM 24594 C CA . GLN A 1 22 ? -9.860 4.690 11.116 1.00 0.00 -6 GLN A CA 16
ATOM 24595 C C . GLN A 1 22 ? -10.189 4.674 9.618 1.00 0.00 -6 GLN A C 16
ATOM 24596 O O . GLN A 1 22 ? -9.454 5.194 8.794 1.00 0.00 -6 GLN A O 16
ATOM 24610 N N . GLY A 1 23 ? -11.285 4.055 9.259 1.00 0.00 -5 GLY A N 16
ATOM 24611 C CA . GLY A 1 23 ? -11.665 3.972 7.821 1.00 0.00 -5 GLY A CA 16
ATOM 24612 C C . GLY A 1 23 ? -12.451 5.218 7.412 1.00 0.00 -5 GLY A C 16
ATOM 24613 O O . GLY A 1 23 ? -12.235 5.770 6.348 1.00 0.00 -5 GLY A O 16
ATOM 24617 N N . ALA A 1 24 ? -13.366 5.663 8.241 1.00 0.00 -4 ALA A N 16
ATOM 24618 C CA . ALA A 1 24 ? -14.172 6.876 7.895 1.00 0.00 -4 ALA A CA 16
ATOM 24619 C C . ALA A 1 24 ? -13.280 8.120 7.871 1.00 0.00 -4 ALA A C 16
ATOM 24620 O O . ALA A 1 24 ? -13.260 8.904 8.806 1.00 0.00 -4 ALA A O 16
ATOM 24627 N N . MET A 1 25 ? -12.541 8.305 6.811 1.00 0.00 -3 MET A N 16
ATOM 24628 C CA . MET A 1 25 ? -11.647 9.501 6.713 1.00 0.00 -3 MET A CA 16
ATOM 24629 C C . MET A 1 25 ? -12.272 10.550 5.776 1.00 0.00 -3 MET A C 16
ATOM 24630 O O . MET A 1 25 ? -13.470 10.540 5.541 1.00 0.00 -3 MET A O 16
ATOM 24644 N N . GLY A 1 26 ? -11.487 11.465 5.258 1.00 0.00 -2 GLY A N 16
ATOM 24645 C CA . GLY A 1 26 ? -12.042 12.532 4.364 1.00 0.00 -2 GLY A CA 16
ATOM 24646 C C . GLY A 1 26 ? -12.400 11.981 2.977 1.00 0.00 -2 GLY A C 16
ATOM 24647 O O . GLY A 1 26 ? -11.971 12.516 1.976 1.00 0.00 -2 GLY A O 16
ATOM 24651 N N . SER A 1 27 ? -13.205 10.938 2.920 1.00 0.00 -1 SER A N 16
ATOM 24652 C CA . SER A 1 27 ? -13.647 10.341 1.608 1.00 0.00 -1 SER A CA 16
ATOM 24653 C C . SER A 1 27 ? -12.616 10.565 0.490 1.00 0.00 -1 SER A C 16
ATOM 24654 O O . SER A 1 27 ? -12.840 11.325 -0.437 1.00 0.00 -1 SER A O 16
ATOM 24662 N N . GLY A 1 28 ? -11.493 9.908 0.560 1.00 0.00 1 GLY A N 16
ATOM 24663 C CA . GLY A 1 28 ? -10.466 10.088 -0.506 1.00 0.00 1 GLY A CA 16
ATOM 24664 C C . GLY A 1 28 ? -10.498 8.884 -1.449 1.00 0.00 1 GLY A C 16
ATOM 24665 O O . GLY A 1 28 ? -11.169 7.905 -1.181 1.00 0.00 1 GLY A O 16
ATOM 24669 N N . PRO A 1 29 ? -9.759 8.993 -2.522 1.00 0.00 2 PRO A N 16
ATOM 24670 C CA . PRO A 1 29 ? -9.691 7.898 -3.530 1.00 0.00 2 PRO A CA 16
ATOM 24671 C C . PRO A 1 29 ? -9.093 6.617 -2.935 1.00 0.00 2 PRO A C 16
ATOM 24672 O O . PRO A 1 29 ? -9.364 5.530 -3.404 1.00 0.00 2 PRO A O 16
ATOM 24683 N N . CYS A 1 30 ? -8.292 6.731 -1.911 1.00 0.00 3 CYS A N 16
ATOM 24684 C CA . CYS A 1 30 ? -7.691 5.509 -1.303 1.00 0.00 3 CYS A CA 16
ATOM 24685 C C . CYS A 1 30 ? -8.706 4.809 -0.391 1.00 0.00 3 CYS A C 16
ATOM 24686 O O . CYS A 1 30 ? -8.827 3.596 -0.413 1.00 0.00 3 CYS A O 16
ATOM 24693 N N . ARG A 1 31 ? -9.439 5.550 0.412 1.00 0.00 4 ARG A N 16
ATOM 24694 C CA . ARG A 1 31 ? -10.437 4.897 1.322 1.00 0.00 4 ARG A CA 16
ATOM 24695 C C . ARG A 1 31 ? -11.414 4.033 0.518 1.00 0.00 4 ARG A C 16
ATOM 24696 O O . ARG A 1 31 ? -11.655 2.884 0.856 1.00 0.00 4 ARG A O 16
ATOM 24717 N N . ARG A 1 32 ? -11.962 4.566 -0.544 1.00 0.00 5 ARG A N 16
ATOM 24718 C CA . ARG A 1 32 ? -12.915 3.763 -1.373 1.00 0.00 5 ARG A CA 16
ATOM 24719 C C . ARG A 1 32 ? -12.154 2.645 -2.088 1.00 0.00 5 ARG A C 16
ATOM 24720 O O . ARG A 1 32 ? -12.652 1.544 -2.246 1.00 0.00 5 ARG A O 16
ATOM 24741 N N . HIS A 1 33 ? -10.937 2.907 -2.498 1.00 0.00 6 HIS A N 16
ATOM 24742 C CA . HIS A 1 33 ? -10.129 1.853 -3.173 1.00 0.00 6 HIS A CA 16
ATOM 24743 C C . HIS A 1 33 ? -9.911 0.691 -2.196 1.00 0.00 6 HIS A C 16
ATOM 24744 O O . HIS A 1 33 ? -10.038 -0.461 -2.553 1.00 0.00 6 HIS A O 16
ATOM 24758 N N . LEU A 1 34 ? -9.590 0.998 -0.957 1.00 0.00 7 LEU A N 16
ATOM 24759 C CA . LEU A 1 34 ? -9.364 -0.083 0.058 1.00 0.00 7 LEU A CA 16
ATOM 24760 C C . LEU A 1 34 ? -10.620 -0.951 0.188 1.00 0.00 7 LEU A C 16
ATOM 24761 O O . LEU A 1 34 ? -10.550 -2.161 0.113 1.00 0.00 7 LEU A O 16
ATOM 24777 N N . ASP A 1 35 ? -11.772 -0.346 0.361 1.00 0.00 8 ASP A N 16
ATOM 24778 C CA . ASP A 1 35 ? -13.027 -1.160 0.472 1.00 0.00 8 ASP A CA 16
ATOM 24779 C C . ASP A 1 35 ? -13.199 -1.988 -0.801 1.00 0.00 8 ASP A C 16
ATOM 24780 O O . ASP A 1 35 ? -13.537 -3.153 -0.756 1.00 0.00 8 ASP A O 16
ATOM 24789 N N . SER A 1 36 ? -12.930 -1.393 -1.933 1.00 0.00 9 SER A N 16
ATOM 24790 C CA . SER A 1 36 ? -13.031 -2.130 -3.226 1.00 0.00 9 SER A CA 16
ATOM 24791 C C . SER A 1 36 ? -12.040 -3.297 -3.191 1.00 0.00 9 SER A C 16
ATOM 24792 O O . SER A 1 36 ? -12.396 -4.425 -3.464 1.00 0.00 9 SER A O 16
ATOM 24800 N N . VAL A 1 37 ? -10.811 -3.033 -2.817 1.00 0.00 10 VAL A N 16
ATOM 24801 C CA . VAL A 1 37 ? -9.796 -4.125 -2.717 1.00 0.00 10 VAL A CA 16
ATOM 24802 C C . VAL A 1 37 ? -10.270 -5.139 -1.675 1.00 0.00 10 VAL A C 16
ATOM 24803 O O . VAL A 1 37 ? -10.216 -6.330 -1.889 1.00 0.00 10 VAL A O 16
ATOM 24816 N N . LEU A 1 38 ? -10.752 -4.665 -0.557 1.00 0.00 11 LEU A N 16
ATOM 24817 C CA . LEU A 1 38 ? -11.252 -5.591 0.498 1.00 0.00 11 LEU A CA 16
ATOM 24818 C C . LEU A 1 38 ? -12.354 -6.461 -0.093 1.00 0.00 11 LEU A C 16
ATOM 24819 O O . LEU A 1 38 ? -12.329 -7.675 -0.005 1.00 0.00 11 LEU A O 16
ATOM 24835 N N . GLN A 1 39 ? -13.314 -5.837 -0.709 1.00 0.00 12 GLN A N 16
ATOM 24836 C CA . GLN A 1 39 ? -14.431 -6.606 -1.338 1.00 0.00 12 GLN A CA 16
ATOM 24837 C C . GLN A 1 39 ? -13.897 -7.476 -2.488 1.00 0.00 12 GLN A C 16
ATOM 24838 O O . GLN A 1 39 ? -14.267 -8.620 -2.633 1.00 0.00 12 GLN A O 16
ATOM 24852 N N . GLN A 1 40 ? -13.050 -6.929 -3.316 1.00 0.00 13 GLN A N 16
ATOM 24853 C CA . GLN A 1 40 ? -12.499 -7.703 -4.476 1.00 0.00 13 GLN A CA 16
ATOM 24854 C C . GLN A 1 40 ? -11.479 -8.772 -4.045 1.00 0.00 13 GLN A C 16
ATOM 24855 O O . GLN A 1 40 ? -11.343 -9.784 -4.687 1.00 0.00 13 GLN A O 16
ATOM 24869 N N . LEU A 1 41 ? -10.719 -8.524 -3.015 1.00 0.00 14 LEU A N 16
ATOM 24870 C CA . LEU A 1 41 ? -9.638 -9.487 -2.607 1.00 0.00 14 LEU A CA 16
ATOM 24871 C C . LEU A 1 41 ? -10.103 -10.944 -2.491 1.00 0.00 14 LEU A C 16
ATOM 24872 O O . LEU A 1 41 ? -9.406 -11.841 -2.932 1.00 0.00 14 LEU A O 16
ATOM 24888 N N . GLN A 1 42 ? -11.232 -11.216 -1.900 1.00 0.00 15 GLN A N 16
ATOM 24889 C CA . GLN A 1 42 ? -11.658 -12.649 -1.783 1.00 0.00 15 GLN A CA 16
ATOM 24890 C C . GLN A 1 42 ? -12.216 -13.167 -3.121 1.00 0.00 15 GLN A C 16
ATOM 24891 O O . GLN A 1 42 ? -12.239 -14.360 -3.373 1.00 0.00 15 GLN A O 16
ATOM 24905 N N . THR A 1 43 ? -12.651 -12.291 -3.983 1.00 0.00 16 THR A N 16
ATOM 24906 C CA . THR A 1 43 ? -13.194 -12.728 -5.296 1.00 0.00 16 THR A CA 16
ATOM 24907 C C . THR A 1 43 ? -12.099 -12.627 -6.364 1.00 0.00 16 THR A C 16
ATOM 24908 O O . THR A 1 43 ? -12.058 -13.398 -7.308 1.00 0.00 16 THR A O 16
ATOM 24919 N N . GLU A 1 44 ? -11.211 -11.683 -6.217 1.00 0.00 17 GLU A N 16
ATOM 24920 C CA . GLU A 1 44 ? -10.115 -11.518 -7.209 1.00 0.00 17 GLU A CA 16
ATOM 24921 C C . GLU A 1 44 ? -8.894 -12.320 -6.771 1.00 0.00 17 GLU A C 16
ATOM 24922 O O . GLU A 1 44 ? -7.771 -11.853 -6.865 1.00 0.00 17 GLU A O 16
ATOM 24934 N N . VAL A 1 45 ? -9.099 -13.518 -6.288 1.00 0.00 18 VAL A N 16
ATOM 24935 C CA . VAL A 1 45 ? -7.935 -14.345 -5.838 1.00 0.00 18 VAL A CA 16
ATOM 24936 C C . VAL A 1 45 ? -6.871 -14.416 -6.925 1.00 0.00 18 VAL A C 16
ATOM 24937 O O . VAL A 1 45 ? -5.696 -14.495 -6.635 1.00 0.00 18 VAL A O 16
ATOM 24950 N N . TYR A 1 46 ? -7.256 -14.372 -8.164 1.00 0.00 19 TYR A N 16
ATOM 24951 C CA . TYR A 1 46 ? -6.215 -14.422 -9.250 1.00 0.00 19 TYR A CA 16
ATOM 24952 C C . TYR A 1 46 ? -5.172 -13.363 -8.952 1.00 0.00 19 TYR A C 16
ATOM 24953 O O . TYR A 1 46 ? -3.981 -13.589 -9.001 1.00 0.00 19 TYR A O 16
ATOM 24971 N N . ARG A 1 47 ? -5.645 -12.233 -8.589 1.00 0.00 20 ARG A N 16
ATOM 24972 C CA . ARG A 1 47 ? -4.751 -11.104 -8.202 1.00 0.00 20 ARG A CA 16
ATOM 24973 C C . ARG A 1 47 ? -4.398 -11.229 -6.717 1.00 0.00 20 ARG A C 16
ATOM 24974 O O . ARG A 1 47 ? -3.257 -11.143 -6.326 1.00 0.00 20 ARG A O 16
ATOM 24995 N N . GLY A 1 48 ? -5.396 -11.431 -5.901 1.00 0.00 21 GLY A N 16
ATOM 24996 C CA . GLY A 1 48 ? -5.196 -11.554 -4.416 1.00 0.00 21 GLY A CA 16
ATOM 24997 C C . GLY A 1 48 ? -4.167 -12.626 -4.081 1.00 0.00 21 GLY A C 16
ATOM 24998 O O . GLY A 1 48 ? -3.349 -12.457 -3.197 1.00 0.00 21 GLY A O 16
ATOM 25002 N N . ALA A 1 49 ? -4.207 -13.733 -4.760 1.00 0.00 22 ALA A N 16
ATOM 25003 C CA . ALA A 1 49 ? -3.242 -14.823 -4.465 1.00 0.00 22 ALA A CA 16
ATOM 25004 C C . ALA A 1 49 ? -1.825 -14.429 -4.886 1.00 0.00 22 ALA A C 16
ATOM 25005 O O . ALA A 1 49 ? -0.859 -14.890 -4.301 1.00 0.00 22 ALA A O 16
ATOM 25012 N N . GLN A 1 50 ? -1.673 -13.626 -5.911 1.00 0.00 23 GLN A N 16
ATOM 25013 C CA . GLN A 1 50 ? -0.291 -13.288 -6.365 1.00 0.00 23 GLN A CA 16
ATOM 25014 C C . GLN A 1 50 ? 0.120 -11.831 -6.150 1.00 0.00 23 GLN A C 16
ATOM 25015 O O . GLN A 1 50 ? 1.256 -11.550 -5.816 1.00 0.00 23 GLN A O 16
ATOM 25029 N N . THR A 1 51 ? -0.737 -10.906 -6.431 1.00 0.00 24 THR A N 16
ATOM 25030 C CA . THR A 1 51 ? -0.312 -9.473 -6.329 1.00 0.00 24 THR A CA 16
ATOM 25031 C C . THR A 1 51 ? -1.478 -8.464 -6.296 1.00 0.00 24 THR A C 16
ATOM 25032 O O . THR A 1 51 ? -1.410 -7.421 -6.922 1.00 0.00 24 THR A O 16
ATOM 25043 N N . LEU A 1 52 ? -2.537 -8.732 -5.596 1.00 0.00 25 LEU A N 16
ATOM 25044 C CA . LEU A 1 52 ? -3.650 -7.738 -5.578 1.00 0.00 25 LEU A CA 16
ATOM 25045 C C . LEU A 1 52 ? -3.208 -6.565 -4.720 1.00 0.00 25 LEU A C 16
ATOM 25046 O O . LEU A 1 52 ? -2.691 -6.719 -3.629 1.00 0.00 25 LEU A O 16
ATOM 25062 N N . TYR A 1 53 ? -3.337 -5.401 -5.263 1.00 0.00 26 TYR A N 16
ATOM 25063 C CA . TYR A 1 53 ? -2.853 -4.174 -4.579 1.00 0.00 26 TYR A CA 16
ATOM 25064 C C . TYR A 1 53 ? -3.736 -3.744 -3.398 1.00 0.00 26 TYR A C 16
ATOM 25065 O O . TYR A 1 53 ? -4.947 -3.666 -3.493 1.00 0.00 26 TYR A O 16
ATOM 25083 N N . VAL A 1 54 ? -3.097 -3.406 -2.305 1.00 0.00 27 VAL A N 16
ATOM 25084 C CA . VAL A 1 54 ? -3.818 -2.908 -1.098 1.00 0.00 27 VAL A CA 16
ATOM 25085 C C . VAL A 1 54 ? -3.266 -1.505 -0.768 1.00 0.00 27 VAL A C 16
ATOM 25086 O O . VAL A 1 54 ? -2.091 -1.356 -0.467 1.00 0.00 27 VAL A O 16
ATOM 25099 N N . PRO A 1 55 ? -4.117 -0.517 -0.888 1.00 0.00 28 PRO A N 16
ATOM 25100 C CA . PRO A 1 55 ? -3.703 0.887 -0.657 1.00 0.00 28 PRO A CA 16
ATOM 25101 C C . PRO A 1 55 ? -3.736 1.293 0.823 1.00 0.00 28 PRO A C 16
ATOM 25102 O O . PRO A 1 55 ? -4.621 0.923 1.571 1.00 0.00 28 PRO A O 16
ATOM 25113 N N . ASN A 1 56 ? -2.788 2.101 1.226 1.00 0.00 29 ASN A N 16
ATOM 25114 C CA . ASN A 1 56 ? -2.757 2.600 2.635 1.00 0.00 29 ASN A CA 16
ATOM 25115 C C . ASN A 1 56 ? -3.247 4.052 2.623 1.00 0.00 29 ASN A C 16
ATOM 25116 O O . ASN A 1 56 ? -2.711 4.873 1.901 1.00 0.00 29 ASN A O 16
ATOM 25127 N N . CYS A 1 57 ? -4.268 4.385 3.366 1.00 0.00 30 CYS A N 16
ATOM 25128 C CA . CYS A 1 57 ? -4.781 5.792 3.309 1.00 0.00 30 CYS A CA 16
ATOM 25129 C C . CYS A 1 57 ? -4.683 6.531 4.642 1.00 0.00 30 CYS A C 16
ATOM 25130 O O . CYS A 1 57 ? -4.767 5.952 5.706 1.00 0.00 30 CYS A O 16
ATOM 25137 N N . ASP A 1 58 ? -4.553 7.833 4.553 1.00 0.00 31 ASP A N 16
ATOM 25138 C CA . ASP A 1 58 ? -4.503 8.708 5.760 1.00 0.00 31 ASP A CA 16
ATOM 25139 C C . ASP A 1 58 ? -5.873 9.378 5.920 1.00 0.00 31 ASP A C 16
ATOM 25140 O O . ASP A 1 58 ? -6.737 9.234 5.073 1.00 0.00 31 ASP A O 16
ATOM 25149 N N . HIS A 1 59 ? -6.074 10.108 6.980 1.00 0.00 32 HIS A N 16
ATOM 25150 C CA . HIS A 1 59 ? -7.380 10.805 7.208 1.00 0.00 32 HIS A CA 16
ATOM 25151 C C . HIS A 1 59 ? -7.823 11.588 5.956 1.00 0.00 32 HIS A C 16
ATOM 25152 O O . HIS A 1 59 ? -8.994 11.851 5.773 1.00 0.00 32 HIS A O 16
ATOM 25166 N N . ARG A 1 60 ? -6.904 11.940 5.085 1.00 0.00 33 ARG A N 16
ATOM 25167 C CA . ARG A 1 60 ? -7.290 12.688 3.834 1.00 0.00 33 ARG A CA 16
ATOM 25168 C C . ARG A 1 60 ? -7.816 11.709 2.766 1.00 0.00 33 ARG A C 16
ATOM 25169 O O . ARG A 1 60 ? -8.103 12.095 1.651 1.00 0.00 33 ARG A O 16
ATOM 25190 N N . GLY A 1 61 ? -7.944 10.449 3.094 1.00 0.00 34 GLY A N 16
ATOM 25191 C CA . GLY A 1 61 ? -8.447 9.449 2.101 1.00 0.00 34 GLY A CA 16
ATOM 25192 C C . GLY A 1 61 ? -7.457 9.230 0.948 1.00 0.00 34 GLY A C 16
ATOM 25193 O O . GLY A 1 61 ? -7.719 8.441 0.059 1.00 0.00 34 GLY A O 16
ATOM 25197 N N . PHE A 1 62 ? -6.325 9.880 0.949 1.00 0.00 35 PHE A N 16
ATOM 25198 C CA . PHE A 1 62 ? -5.340 9.654 -0.156 1.00 0.00 35 PHE A CA 16
ATOM 25199 C C . PHE A 1 62 ? -4.372 8.535 0.248 1.00 0.00 35 PHE A C 16
ATOM 25200 O O . PHE A 1 62 ? -4.280 8.191 1.416 1.00 0.00 35 PHE A O 16
ATOM 25217 N N . TYR A 1 63 ? -3.619 7.997 -0.683 1.00 0.00 36 TYR A N 16
ATOM 25218 C CA . TYR A 1 63 ? -2.618 6.944 -0.307 1.00 0.00 36 TYR A CA 16
ATOM 25219 C C . TYR A 1 63 ? -1.530 7.681 0.463 1.00 0.00 36 TYR A C 16
ATOM 25220 O O . TYR A 1 63 ? -0.756 8.403 -0.121 1.00 0.00 36 TYR A O 16
ATOM 25238 N N . ARG A 1 64 ? -1.505 7.614 1.766 1.00 0.00 37 ARG A N 16
ATOM 25239 C CA . ARG A 1 64 ? -0.493 8.448 2.460 1.00 0.00 37 ARG A CA 16
ATOM 25240 C C . ARG A 1 64 ? 0.924 7.874 2.391 1.00 0.00 37 ARG A C 16
ATOM 25241 O O . ARG A 1 64 ? 1.804 8.464 1.794 1.00 0.00 37 ARG A O 16
ATOM 25262 N N . LYS A 1 65 ? 1.162 6.763 2.995 1.00 0.00 38 LYS A N 16
ATOM 25263 C CA . LYS A 1 65 ? 2.521 6.182 2.960 1.00 0.00 38 LYS A CA 16
ATOM 25264 C C . LYS A 1 65 ? 2.696 4.999 2.011 1.00 0.00 38 LYS A C 16
ATOM 25265 O O . LYS A 1 65 ? 3.719 4.841 1.377 1.00 0.00 38 LYS A O 16
ATOM 25284 N N . ARG A 1 66 ? 1.771 4.078 2.049 1.00 0.00 39 ARG A N 16
ATOM 25285 C CA . ARG A 1 66 ? 1.978 2.812 1.300 1.00 0.00 39 ARG A CA 16
ATOM 25286 C C . ARG A 1 66 ? 1.050 2.531 0.127 1.00 0.00 39 ARG A C 16
ATOM 25287 O O . ARG A 1 66 ? -0.135 2.807 0.135 1.00 0.00 39 ARG A O 16
ATOM 25308 N N . GLN A 1 67 ? 1.612 1.809 -0.795 1.00 0.00 40 GLN A N 16
ATOM 25309 C CA . GLN A 1 67 ? 0.876 1.241 -1.953 1.00 0.00 40 GLN A CA 16
ATOM 25310 C C . GLN A 1 67 ? 1.469 -0.159 -2.038 1.00 0.00 40 GLN A C 16
ATOM 25311 O O . GLN A 1 67 ? 2.679 -0.300 -2.047 1.00 0.00 40 GLN A O 16
ATOM 25325 N N . CYS A 1 68 ? 0.694 -1.196 -1.988 1.00 0.00 41 CYS A N 16
ATOM 25326 C CA . CYS A 1 68 ? 1.347 -2.530 -1.964 1.00 0.00 41 CYS A CA 16
ATOM 25327 C C . CYS A 1 68 ? 0.647 -3.574 -2.802 1.00 0.00 41 CYS A C 16
ATOM 25328 O O . CYS A 1 68 ? -0.560 -3.696 -2.784 1.00 0.00 41 CYS A O 16
ATOM 25335 N N . ARG A 1 69 ? 1.418 -4.404 -3.444 1.00 0.00 42 ARG A N 16
ATOM 25336 C CA . ARG A 1 69 ? 0.826 -5.539 -4.183 1.00 0.00 42 ARG A CA 16
ATOM 25337 C C . ARG A 1 69 ? 0.792 -6.674 -3.165 1.00 0.00 42 ARG A C 16
ATOM 25338 O O . ARG A 1 69 ? 1.711 -6.806 -2.374 1.00 0.00 42 ARG A O 16
ATOM 25359 N N . SER A 1 70 ? -0.256 -7.437 -3.110 1.00 0.00 43 SER A N 16
ATOM 25360 C CA . SER A 1 70 ? -0.330 -8.504 -2.059 1.00 0.00 43 SER A CA 16
ATOM 25361 C C . SER A 1 70 ? -0.619 -9.885 -2.647 1.00 0.00 43 SER A C 16
ATOM 25362 O O . SER A 1 70 ? -1.305 -10.030 -3.644 1.00 0.00 43 SER A O 16
ATOM 25370 N N . SER A 1 71 ? -0.118 -10.901 -2.003 1.00 0.00 44 SER A N 16
ATOM 25371 C CA . SER A 1 71 ? -0.360 -12.293 -2.465 1.00 0.00 44 SER A CA 16
ATOM 25372 C C . SER A 1 71 ? -0.758 -13.163 -1.266 1.00 0.00 44 SER A C 16
ATOM 25373 O O . SER A 1 71 ? -0.468 -12.837 -0.125 1.00 0.00 44 SER A O 16
ATOM 25381 N N . GLN A 1 72 ? -1.416 -14.263 -1.512 1.00 0.00 45 GLN A N 16
ATOM 25382 C CA . GLN A 1 72 ? -1.829 -15.156 -0.399 1.00 0.00 45 GLN A CA 16
ATOM 25383 C C . GLN A 1 72 ? -0.695 -16.139 -0.092 1.00 0.00 45 GLN A C 16
ATOM 25384 O O . GLN A 1 72 ? -0.214 -16.216 1.023 1.00 0.00 45 GLN A O 16
ATOM 25398 N N . GLY A 1 73 ? -0.256 -16.875 -1.081 1.00 0.00 46 GLY A N 16
ATOM 25399 C CA . GLY A 1 73 ? 0.855 -17.845 -0.862 1.00 0.00 46 GLY A CA 16
ATOM 25400 C C . GLY A 1 73 ? 2.147 -17.066 -0.622 1.00 0.00 46 GLY A C 16
ATOM 25401 O O . GLY A 1 73 ? 2.816 -17.254 0.377 1.00 0.00 46 GLY A O 16
ATOM 25405 N N . GLN A 1 74 ? 2.491 -16.180 -1.518 1.00 0.00 47 GLN A N 16
ATOM 25406 C CA . GLN A 1 74 ? 3.729 -15.375 -1.325 1.00 0.00 47 GLN A CA 16
ATOM 25407 C C . GLN A 1 74 ? 3.424 -14.253 -0.332 1.00 0.00 47 GLN A C 16
ATOM 25408 O O . GLN A 1 74 ? 2.534 -13.450 -0.547 1.00 0.00 47 GLN A O 16
ATOM 25422 N N . ARG A 1 75 ? 4.131 -14.197 0.762 1.00 0.00 48 ARG A N 16
ATOM 25423 C CA . ARG A 1 75 ? 3.852 -13.128 1.769 1.00 0.00 48 ARG A CA 16
ATOM 25424 C C . ARG A 1 75 ? 4.505 -11.804 1.358 1.00 0.00 48 ARG A C 16
ATOM 25425 O O . ARG A 1 75 ? 4.104 -10.748 1.809 1.00 0.00 48 ARG A O 16
ATOM 25446 N N . ARG A 1 76 ? 5.492 -11.848 0.502 1.00 0.00 49 ARG A N 16
ATOM 25447 C CA . ARG A 1 76 ? 6.151 -10.580 0.058 1.00 0.00 49 ARG A CA 16
ATOM 25448 C C . ARG A 1 76 ? 5.172 -9.778 -0.806 1.00 0.00 49 ARG A C 16
ATOM 25449 O O . ARG A 1 76 ? 4.731 -10.236 -1.843 1.00 0.00 49 ARG A O 16
ATOM 25470 N N . GLY A 1 77 ? 4.813 -8.604 -0.363 1.00 0.00 50 GLY A N 16
ATOM 25471 C CA . GLY A 1 77 ? 3.834 -7.760 -1.119 1.00 0.00 50 GLY A CA 16
ATOM 25472 C C . GLY A 1 77 ? 4.213 -7.643 -2.605 1.00 0.00 50 GLY A C 16
ATOM 25473 O O . GLY A 1 77 ? 3.617 -8.291 -3.446 1.00 0.00 50 GLY A O 16
ATOM 25477 N N . PRO A 1 78 ? 5.177 -6.813 -2.897 1.00 0.00 51 PRO A N 16
ATOM 25478 C CA . PRO A 1 78 ? 5.894 -6.031 -1.863 1.00 0.00 51 PRO A CA 16
ATOM 25479 C C . PRO A 1 78 ? 5.239 -4.669 -1.590 1.00 0.00 51 PRO A C 16
ATOM 25480 O O . PRO A 1 78 ? 4.530 -4.115 -2.415 1.00 0.00 51 PRO A O 16
ATOM 25491 N N . CYS A 1 79 ? 5.508 -4.126 -0.435 1.00 0.00 52 CYS A N 16
ATOM 25492 C CA . CYS A 1 79 ? 4.970 -2.786 -0.059 1.00 0.00 52 CYS A CA 16
ATOM 25493 C C . CYS A 1 79 ? 5.998 -1.707 -0.408 1.00 0.00 52 CYS A C 16
ATOM 25494 O O . CYS A 1 79 ? 7.191 -1.964 -0.403 1.00 0.00 52 CYS A O 16
ATOM 25501 N N . TRP A 1 80 ? 5.568 -0.502 -0.669 1.00 0.00 53 TRP A N 16
ATOM 25502 C CA . TRP A 1 80 ? 6.558 0.586 -0.968 1.00 0.00 53 TRP A CA 16
ATOM 25503 C C . TRP A 1 80 ? 6.038 1.963 -0.513 1.00 0.00 53 TRP A C 16
ATOM 25504 O O . TRP A 1 80 ? 4.875 2.124 -0.172 1.00 0.00 53 TRP A O 16
ATOM 25525 N N . CYS A 1 81 ? 6.914 2.947 -0.481 1.00 0.00 54 CYS A N 16
ATOM 25526 C CA . CYS A 1 81 ? 6.527 4.327 -0.023 1.00 0.00 54 CYS A CA 16
ATOM 25527 C C . CYS A 1 81 ? 5.772 5.039 -1.143 1.00 0.00 54 CYS A C 16
ATOM 25528 O O . CYS A 1 81 ? 6.086 4.870 -2.308 1.00 0.00 54 CYS A O 16
ATOM 25535 N N . VAL A 1 82 ? 4.767 5.809 -0.816 1.00 0.00 55 VAL A N 16
ATOM 25536 C CA . VAL A 1 82 ? 3.984 6.488 -1.889 1.00 0.00 55 VAL A CA 16
ATOM 25537 C C . VAL A 1 82 ? 3.581 7.909 -1.484 1.00 0.00 55 VAL A C 16
ATOM 25538 O O . VAL A 1 82 ? 3.655 8.276 -0.326 1.00 0.00 55 VAL A O 16
ATOM 25551 N N . ASP A 1 83 ? 3.117 8.689 -2.433 1.00 0.00 56 ASP A N 16
ATOM 25552 C CA . ASP A 1 83 ? 2.648 10.059 -2.117 1.00 0.00 56 ASP A CA 16
ATOM 25553 C C . ASP A 1 83 ? 1.130 9.982 -1.975 1.00 0.00 56 ASP A C 16
ATOM 25554 O O . ASP A 1 83 ? 0.541 8.940 -2.183 1.00 0.00 56 ASP A O 16
ATOM 25563 N N . ARG A 1 84 ? 0.499 11.059 -1.640 1.00 0.00 57 ARG A N 16
ATOM 25564 C CA . ARG A 1 84 ? -0.991 11.050 -1.476 1.00 0.00 57 ARG A CA 16
ATOM 25565 C C . ARG A 1 84 ? -1.695 10.445 -2.703 1.00 0.00 57 ARG A C 16
ATOM 25566 O O . ARG A 1 84 ? -2.734 9.816 -2.582 1.00 0.00 57 ARG A O 16
ATOM 25587 N N . MET A 1 85 ? -1.152 10.625 -3.878 1.00 0.00 58 MET A N 16
ATOM 25588 C CA . MET A 1 85 ? -1.790 10.063 -5.094 1.00 0.00 58 MET A CA 16
ATOM 25589 C C . MET A 1 85 ? -1.355 8.593 -5.296 1.00 0.00 58 MET A C 16
ATOM 25590 O O . MET A 1 85 ? -1.990 7.856 -6.029 1.00 0.00 58 MET A O 16
ATOM 25604 N N . GLY A 1 86 ? -0.307 8.154 -4.638 1.00 0.00 59 GLY A N 16
ATOM 25605 C CA . GLY A 1 86 ? 0.138 6.731 -4.783 1.00 0.00 59 GLY A CA 16
ATOM 25606 C C . GLY A 1 86 ? 1.441 6.621 -5.594 1.00 0.00 59 GLY A C 16
ATOM 25607 O O . GLY A 1 86 ? 1.834 5.535 -5.979 1.00 0.00 59 GLY A O 16
ATOM 25611 N N . LYS A 1 87 ? 2.134 7.703 -5.839 1.00 0.00 60 LYS A N 16
ATOM 25612 C CA . LYS A 1 87 ? 3.407 7.621 -6.589 1.00 0.00 60 LYS A CA 16
ATOM 25613 C C . LYS A 1 87 ? 4.473 6.973 -5.705 1.00 0.00 60 LYS A C 16
ATOM 25614 O O . LYS A 1 87 ? 4.585 7.288 -4.543 1.00 0.00 60 LYS A O 16
ATOM 25633 N N . SER A 1 88 ? 5.242 6.066 -6.243 1.00 0.00 61 SER A N 16
ATOM 25634 C CA . SER A 1 88 ? 6.292 5.374 -5.430 1.00 0.00 61 SER A CA 16
ATOM 25635 C C . SER A 1 88 ? 7.388 6.352 -4.970 1.00 0.00 61 SER A C 16
ATOM 25636 O O . SER A 1 88 ? 8.282 6.700 -5.719 1.00 0.00 61 SER A O 16
ATOM 25644 N N . LEU A 1 89 ? 7.331 6.778 -3.733 1.00 0.00 62 LEU A N 16
ATOM 25645 C CA . LEU A 1 89 ? 8.373 7.709 -3.191 1.00 0.00 62 LEU A CA 16
ATOM 25646 C C . LEU A 1 89 ? 9.495 6.893 -2.529 1.00 0.00 62 LEU A C 16
ATOM 25647 O O . LEU A 1 89 ? 9.341 5.704 -2.321 1.00 0.00 62 LEU A O 16
ATOM 25663 N N . PRO A 1 90 ? 10.581 7.555 -2.203 1.00 0.00 63 PRO A N 16
ATOM 25664 C CA . PRO A 1 90 ? 11.715 6.863 -1.539 1.00 0.00 63 PRO A CA 16
ATOM 25665 C C . PRO A 1 90 ? 11.421 6.664 -0.036 1.00 0.00 63 PRO A C 16
ATOM 25666 O O . PRO A 1 90 ? 10.848 5.664 0.360 1.00 0.00 63 PRO A O 16
ATOM 25677 N N . GLY A 1 91 ? 11.794 7.608 0.800 1.00 0.00 64 GLY A N 16
ATOM 25678 C CA . GLY A 1 91 ? 11.526 7.480 2.266 1.00 0.00 64 GLY A CA 16
ATOM 25679 C C . GLY A 1 91 ? 12.662 6.708 2.946 1.00 0.00 64 GLY A C 16
ATOM 25680 O O . GLY A 1 91 ? 13.250 5.812 2.369 1.00 0.00 64 GLY A O 16
ATOM 25684 N N . SER A 1 92 ? 12.970 7.046 4.175 1.00 0.00 65 SER A N 16
ATOM 25685 C CA . SER A 1 92 ? 14.060 6.327 4.907 1.00 0.00 65 SER A CA 16
ATOM 25686 C C . SER A 1 92 ? 13.593 4.914 5.280 1.00 0.00 65 SER A C 16
ATOM 25687 O O . SER A 1 92 ? 12.410 4.687 5.449 1.00 0.00 65 SER A O 16
ATOM 25695 N N . PRO A 1 93 ? 14.531 4.004 5.403 1.00 0.00 66 PRO A N 16
ATOM 25696 C CA . PRO A 1 93 ? 14.197 2.592 5.757 1.00 0.00 66 PRO A CA 16
ATOM 25697 C C . PRO A 1 93 ? 13.753 2.427 7.225 1.00 0.00 66 PRO A C 16
ATOM 25698 O O . PRO A 1 93 ? 13.802 1.338 7.763 1.00 0.00 66 PRO A O 16
ATOM 25709 N N . ASP A 1 94 ? 13.304 3.469 7.876 1.00 0.00 67 ASP A N 16
ATOM 25710 C CA . ASP A 1 94 ? 12.852 3.317 9.294 1.00 0.00 67 ASP A CA 16
ATOM 25711 C C . ASP A 1 94 ? 11.493 2.614 9.338 1.00 0.00 67 ASP A C 16
ATOM 25712 O O . ASP A 1 94 ? 11.128 2.024 10.333 1.00 0.00 67 ASP A O 16
ATOM 25721 N N . GLY A 1 95 ? 10.735 2.681 8.270 1.00 0.00 68 GLY A N 16
ATOM 25722 C CA . GLY A 1 95 ? 9.397 2.020 8.257 1.00 0.00 68 GLY A CA 16
ATOM 25723 C C . GLY A 1 95 ? 8.315 2.993 8.752 1.00 0.00 68 GLY A C 16
ATOM 25724 O O . GLY A 1 95 ? 7.170 2.902 8.344 1.00 0.00 68 GLY A O 16
ATOM 25728 N N . ASN A 1 96 ? 8.657 3.919 9.618 1.00 0.00 69 ASN A N 16
ATOM 25729 C CA . ASN A 1 96 ? 7.629 4.882 10.135 1.00 0.00 69 ASN A CA 16
ATOM 25730 C C . ASN A 1 96 ? 7.164 5.811 9.010 1.00 0.00 69 ASN A C 16
ATOM 25731 O O . ASN A 1 96 ? 7.868 6.025 8.040 1.00 0.00 69 ASN A O 16
ATOM 25742 N N . GLY A 1 97 ? 5.982 6.361 9.129 1.00 0.00 70 GLY A N 16
ATOM 25743 C CA . GLY A 1 97 ? 5.452 7.276 8.071 1.00 0.00 70 GLY A CA 16
ATOM 25744 C C . GLY A 1 97 ? 6.373 8.486 7.920 1.00 0.00 70 GLY A C 16
ATOM 25745 O O . GLY A 1 97 ? 6.772 8.830 6.827 1.00 0.00 70 GLY A O 16
ATOM 25749 N N . SER A 1 98 ? 6.709 9.135 9.006 1.00 0.00 71 SER A N 16
ATOM 25750 C CA . SER A 1 98 ? 7.602 10.337 8.924 1.00 0.00 71 SER A CA 16
ATOM 25751 C C . SER A 1 98 ? 8.892 10.006 8.161 1.00 0.00 71 SER A C 16
ATOM 25752 O O . SER A 1 98 ? 9.324 10.764 7.312 1.00 0.00 71 SER A O 16
ATOM 25760 N N . SER A 1 99 ? 9.510 8.887 8.447 1.00 0.00 72 SER A N 16
ATOM 25761 C CA . SER A 1 99 ? 10.772 8.521 7.728 1.00 0.00 72 SER A CA 16
ATOM 25762 C C . SER A 1 99 ? 10.445 8.041 6.312 1.00 0.00 72 SER A C 16
ATOM 25763 O O . SER A 1 99 ? 11.056 8.470 5.349 1.00 0.00 72 SER A O 16
ATOM 25771 N N . SER A 1 100 ? 9.486 7.163 6.170 1.00 0.00 73 SER A N 16
ATOM 25772 C CA . SER A 1 100 ? 9.123 6.674 4.806 1.00 0.00 73 SER A CA 16
ATOM 25773 C C . SER A 1 100 ? 8.299 7.753 4.090 1.00 0.00 73 SER A C 16
ATOM 25774 O O . SER A 1 100 ? 8.849 8.641 3.462 1.00 0.00 73 SER A O 16
ATOM 25782 N N . CYS A 1 101 ? 6.997 7.709 4.191 1.00 0.00 74 CYS A N 16
ATOM 25783 C CA . CYS A 1 101 ? 6.179 8.760 3.523 1.00 0.00 74 CYS A CA 16
ATOM 25784 C C . CYS A 1 101 ? 4.977 9.162 4.390 1.00 0.00 74 CYS A C 16
ATOM 25785 O O . CYS A 1 101 ? 4.192 8.326 4.786 1.00 0.00 74 CYS A O 16
ATOM 25792 N N . PRO A 1 102 ? 4.844 10.455 4.595 1.00 0.00 75 PRO A N 16
ATOM 25793 C CA . PRO A 1 102 ? 3.688 11.009 5.344 1.00 0.00 75 PRO A CA 16
ATOM 25794 C C . PRO A 1 102 ? 2.537 11.323 4.375 1.00 0.00 75 PRO A C 16
ATOM 25795 O O . PRO A 1 102 ? 1.376 11.085 4.653 1.00 0.00 75 PRO A O 16
ATOM 25806 N N . THR A 1 103 ? 2.876 11.872 3.239 1.00 0.00 76 THR A N 16
ATOM 25807 C CA . THR A 1 103 ? 1.869 12.232 2.207 1.00 0.00 76 THR A CA 16
ATOM 25808 C C . THR A 1 103 ? 2.613 12.568 0.905 1.00 0.00 76 THR A C 16
ATOM 25809 O O . THR A 1 103 ? 3.721 12.108 0.687 1.00 0.00 76 THR A O 16
ATOM 25820 N N . GLY A 1 104 ? 2.031 13.363 0.049 1.00 0.00 77 GLY A N 16
ATOM 25821 C CA . GLY A 1 104 ? 2.727 13.721 -1.225 1.00 0.00 77 GLY A CA 16
ATOM 25822 C C . GLY A 1 104 ? 2.185 15.047 -1.755 1.00 0.00 77 GLY A C 16
ATOM 25823 O O . GLY A 1 104 ? 2.033 15.230 -2.949 1.00 0.00 77 GLY A O 16
ATOM 25827 N N . SER A 1 105 ? 1.884 15.970 -0.886 1.00 0.00 78 SER A N 16
ATOM 25828 C CA . SER A 1 105 ? 1.341 17.284 -1.338 1.00 0.00 78 SER A CA 16
ATOM 25829 C C . SER A 1 105 ? 2.488 18.208 -1.759 1.00 0.00 78 SER A C 16
ATOM 25830 O O . SER A 1 105 ? 3.458 18.375 -1.038 1.00 0.00 78 SER A O 16
ATOM 25838 N N . SER A 1 106 ? 2.382 18.818 -2.913 1.00 0.00 79 SER A N 16
ATOM 25839 C CA . SER A 1 106 ? 3.457 19.743 -3.383 1.00 0.00 79 SER A CA 16
ATOM 25840 C C . SER A 1 106 ? 3.265 21.114 -2.726 1.00 0.00 79 SER A C 16
ATOM 25841 O O . SER A 1 106 ? 2.947 22.095 -3.375 1.00 0.00 79 SER A O 16
ATOM 25849 N N . GLY A 1 107 ? 3.442 21.180 -1.436 1.00 0.00 80 GLY A N 16
ATOM 25850 C CA . GLY A 1 107 ? 3.268 22.471 -0.717 1.00 0.00 80 GLY A CA 16
ATOM 25851 C C . GLY A 1 107 ? 2.392 22.246 0.513 1.00 0.00 80 GLY A C 16
ATOM 25852 O O . GLY A 1 107 ? 1.431 22.973 0.669 1.00 0.00 80 GLY A O 16
ATOM 25857 N N . SER A 1 1 ? -16.100 7.424 52.569 1.00 0.00 -27 SER A N 17
ATOM 25858 C CA . SER A 1 1 ? -17.293 6.688 52.064 1.00 0.00 -27 SER A CA 17
ATOM 25859 C C . SER A 1 1 ? -18.565 7.232 52.732 1.00 0.00 -27 SER A C 17
ATOM 25860 O O . SER A 1 1 ? -19.165 6.587 53.578 1.00 0.00 -27 SER A O 17
ATOM 25870 N N . TYR A 1 2 ? -18.980 8.419 52.363 1.00 0.00 -26 TYR A N 17
ATOM 25871 C CA . TYR A 1 2 ? -20.207 9.017 52.974 1.00 0.00 -26 TYR A CA 17
ATOM 25872 C C . TYR A 1 2 ? -21.449 8.237 52.532 1.00 0.00 -26 TYR A C 17
ATOM 25873 O O . TYR A 1 2 ? -22.119 8.595 51.580 1.00 0.00 -26 TYR A O 17
ATOM 25891 N N . TYR A 1 3 ? -21.752 7.172 53.224 1.00 0.00 -25 TYR A N 17
ATOM 25892 C CA . TYR A 1 3 ? -22.940 6.340 52.869 1.00 0.00 -25 TYR A CA 17
ATOM 25893 C C . TYR A 1 3 ? -24.221 7.180 52.861 1.00 0.00 -25 TYR A C 17
ATOM 25894 O O . TYR A 1 3 ? -25.145 6.900 52.122 1.00 0.00 -25 TYR A O 17
ATOM 25912 N N . HIS A 1 4 ? -24.285 8.194 53.683 1.00 0.00 -24 HIS A N 17
ATOM 25913 C CA . HIS A 1 4 ? -25.512 9.048 53.744 1.00 0.00 -24 HIS A CA 17
ATOM 25914 C C . HIS A 1 4 ? -25.798 9.703 52.388 1.00 0.00 -24 HIS A C 17
ATOM 25915 O O . HIS A 1 4 ? -26.936 9.750 51.948 1.00 0.00 -24 HIS A O 17
ATOM 25929 N N . HIS A 1 5 ? -24.799 10.206 51.713 1.00 0.00 -23 HIS A N 17
ATOM 25930 C CA . HIS A 1 5 ? -25.061 10.844 50.392 1.00 0.00 -23 HIS A CA 17
ATOM 25931 C C . HIS A 1 5 ? -24.573 9.941 49.263 1.00 0.00 -23 HIS A C 17
ATOM 25932 O O . HIS A 1 5 ? -23.515 10.148 48.695 1.00 0.00 -23 HIS A O 17
ATOM 25946 N N . HIS A 1 6 ? -25.348 8.948 48.924 1.00 0.00 -22 HIS A N 17
ATOM 25947 C CA . HIS A 1 6 ? -24.947 8.039 47.815 1.00 0.00 -22 HIS A CA 17
ATOM 25948 C C . HIS A 1 6 ? -25.474 8.608 46.498 1.00 0.00 -22 HIS A C 17
ATOM 25949 O O . HIS A 1 6 ? -26.359 8.051 45.874 1.00 0.00 -22 HIS A O 17
ATOM 25963 N N . HIS A 1 7 ? -24.943 9.726 46.083 1.00 0.00 -21 HIS A N 17
ATOM 25964 C CA . HIS A 1 7 ? -25.408 10.360 44.814 1.00 0.00 -21 HIS A CA 17
ATOM 25965 C C . HIS A 1 7 ? -24.207 10.604 43.894 1.00 0.00 -21 HIS A C 17
ATOM 25966 O O . HIS A 1 7 ? -23.125 10.092 44.129 1.00 0.00 -21 HIS A O 17
ATOM 25980 N N . HIS A 1 8 ? -24.391 11.382 42.853 1.00 0.00 -20 HIS A N 17
ATOM 25981 C CA . HIS A 1 8 ? -23.271 11.684 41.899 1.00 0.00 -20 HIS A CA 17
ATOM 25982 C C . HIS A 1 8 ? -22.480 10.419 41.554 1.00 0.00 -20 HIS A C 17
ATOM 25983 O O . HIS A 1 8 ? -21.260 10.435 41.511 1.00 0.00 -20 HIS A O 17
ATOM 25997 N N . HIS A 1 9 ? -23.155 9.333 41.293 1.00 0.00 -19 HIS A N 17
ATOM 25998 C CA . HIS A 1 9 ? -22.439 8.073 40.935 1.00 0.00 -19 HIS A CA 17
ATOM 25999 C C . HIS A 1 9 ? -21.984 8.169 39.482 1.00 0.00 -19 HIS A C 17
ATOM 26000 O O . HIS A 1 9 ? -22.567 7.578 38.591 1.00 0.00 -19 HIS A O 17
ATOM 26014 N N . ASP A 1 10 ? -20.955 8.938 39.240 1.00 0.00 -18 ASP A N 17
ATOM 26015 C CA . ASP A 1 10 ? -20.446 9.116 37.849 1.00 0.00 -18 ASP A CA 17
ATOM 26016 C C . ASP A 1 10 ? -19.793 7.823 37.358 1.00 0.00 -18 ASP A C 17
ATOM 26017 O O . ASP A 1 10 ? -18.581 7.719 37.280 1.00 0.00 -18 ASP A O 17
ATOM 26026 N N . TYR A 1 11 ? -20.579 6.838 37.039 1.00 0.00 -17 TYR A N 17
ATOM 26027 C CA . TYR A 1 11 ? -20.004 5.546 36.560 1.00 0.00 -17 TYR A CA 17
ATOM 26028 C C . TYR A 1 11 ? -19.962 5.509 35.027 1.00 0.00 -17 TYR A C 17
ATOM 26029 O O . TYR A 1 11 ? -19.372 4.620 34.440 1.00 0.00 -17 TYR A O 17
ATOM 26047 N N . ASP A 1 12 ? -20.585 6.457 34.371 1.00 0.00 -16 ASP A N 17
ATOM 26048 C CA . ASP A 1 12 ? -20.589 6.473 32.881 1.00 0.00 -16 ASP A CA 17
ATOM 26049 C C . ASP A 1 12 ? -19.787 7.667 32.368 1.00 0.00 -16 ASP A C 17
ATOM 26050 O O . ASP A 1 12 ? -20.260 8.789 32.349 1.00 0.00 -16 ASP A O 17
ATOM 26059 N N . ILE A 1 13 ? -18.582 7.428 31.950 1.00 0.00 -15 ILE A N 17
ATOM 26060 C CA . ILE A 1 13 ? -17.732 8.530 31.418 1.00 0.00 -15 ILE A CA 17
ATOM 26061 C C . ILE A 1 13 ? -17.976 8.659 29.908 1.00 0.00 -15 ILE A C 17
ATOM 26062 O O . ILE A 1 13 ? -18.119 7.662 29.221 1.00 0.00 -15 ILE A O 17
ATOM 26078 N N . PRO A 1 14 ? -18.026 9.882 29.436 1.00 0.00 -14 PRO A N 17
ATOM 26079 C CA . PRO A 1 14 ? -18.270 10.127 27.992 1.00 0.00 -14 PRO A CA 17
ATOM 26080 C C . PRO A 1 14 ? -17.101 9.618 27.145 1.00 0.00 -14 PRO A C 17
ATOM 26081 O O . PRO A 1 14 ? -15.966 10.019 27.339 1.00 0.00 -14 PRO A O 17
ATOM 26092 N N . THR A 1 15 ? -17.366 8.750 26.205 1.00 0.00 -13 THR A N 17
ATOM 26093 C CA . THR A 1 15 ? -16.269 8.230 25.342 1.00 0.00 -13 THR A CA 17
ATOM 26094 C C . THR A 1 15 ? -15.709 9.376 24.493 1.00 0.00 -13 THR A C 17
ATOM 26095 O O . THR A 1 15 ? -16.431 10.022 23.757 1.00 0.00 -13 THR A O 17
ATOM 26106 N N . THR A 1 16 ? -14.441 9.653 24.616 1.00 0.00 -12 THR A N 17
ATOM 26107 C CA . THR A 1 16 ? -13.830 10.780 23.845 1.00 0.00 -12 THR A CA 17
ATOM 26108 C C . THR A 1 16 ? -13.167 10.287 22.551 1.00 0.00 -12 THR A C 17
ATOM 26109 O O . THR A 1 16 ? -13.485 10.735 21.466 1.00 0.00 -12 THR A O 17
ATOM 26120 N N . GLU A 1 17 ? -12.231 9.386 22.679 1.00 0.00 -11 GLU A N 17
ATOM 26121 C CA . GLU A 1 17 ? -11.477 8.855 21.488 1.00 0.00 -11 GLU A CA 17
ATOM 26122 C C . GLU A 1 17 ? -12.406 8.339 20.386 1.00 0.00 -11 GLU A C 17
ATOM 26123 O O . GLU A 1 17 ? -12.035 8.281 19.229 1.00 0.00 -11 GLU A O 17
ATOM 26135 N N . ASN A 1 18 ? -13.600 7.978 20.729 1.00 0.00 -10 ASN A N 17
ATOM 26136 C CA . ASN A 1 18 ? -14.556 7.468 19.696 1.00 0.00 -10 ASN A CA 17
ATOM 26137 C C . ASN A 1 18 ? -15.028 8.596 18.769 1.00 0.00 -10 ASN A C 17
ATOM 26138 O O . ASN A 1 18 ? -15.592 8.357 17.721 1.00 0.00 -10 ASN A O 17
ATOM 26149 N N . LEU A 1 19 ? -14.791 9.814 19.149 1.00 0.00 -9 LEU A N 17
ATOM 26150 C CA . LEU A 1 19 ? -15.213 10.971 18.303 1.00 0.00 -9 LEU A CA 17
ATOM 26151 C C . LEU A 1 19 ? -14.075 11.405 17.363 1.00 0.00 -9 LEU A C 17
ATOM 26152 O O . LEU A 1 19 ? -14.217 12.351 16.608 1.00 0.00 -9 LEU A O 17
ATOM 26168 N N . TYR A 1 20 ? -12.950 10.735 17.402 1.00 0.00 -8 TYR A N 17
ATOM 26169 C CA . TYR A 1 20 ? -11.806 11.124 16.518 1.00 0.00 -8 TYR A CA 17
ATOM 26170 C C . TYR A 1 20 ? -11.920 10.499 15.124 1.00 0.00 -8 TYR A C 17
ATOM 26171 O O . TYR A 1 20 ? -11.024 10.626 14.306 1.00 0.00 -8 TYR A O 17
ATOM 26189 N N . PHE A 1 21 ? -12.997 9.823 14.845 1.00 0.00 -7 PHE A N 17
ATOM 26190 C CA . PHE A 1 21 ? -13.168 9.184 13.514 1.00 0.00 -7 PHE A CA 17
ATOM 26191 C C . PHE A 1 21 ? -14.488 9.618 12.880 1.00 0.00 -7 PHE A C 17
ATOM 26192 O O . PHE A 1 21 ? -15.500 9.757 13.549 1.00 0.00 -7 PHE A O 17
ATOM 26209 N N . GLN A 1 22 ? -14.492 9.785 11.592 1.00 0.00 -6 GLN A N 17
ATOM 26210 C CA . GLN A 1 22 ? -15.751 10.151 10.871 1.00 0.00 -6 GLN A CA 17
ATOM 26211 C C . GLN A 1 22 ? -16.466 8.832 10.584 1.00 0.00 -6 GLN A C 17
ATOM 26212 O O . GLN A 1 22 ? -17.374 8.431 11.284 1.00 0.00 -6 GLN A O 17
ATOM 26226 N N . GLY A 1 23 ? -15.974 8.131 9.629 1.00 0.00 -5 GLY A N 17
ATOM 26227 C CA . GLY A 1 23 ? -16.484 6.768 9.311 1.00 0.00 -5 GLY A CA 17
ATOM 26228 C C . GLY A 1 23 ? -15.276 5.888 9.582 1.00 0.00 -5 GLY A C 17
ATOM 26229 O O . GLY A 1 23 ? -14.854 5.760 10.719 1.00 0.00 -5 GLY A O 17
ATOM 26233 N N . ALA A 1 24 ? -14.636 5.386 8.567 1.00 0.00 -4 ALA A N 17
ATOM 26234 C CA . ALA A 1 24 ? -13.366 4.652 8.814 1.00 0.00 -4 ALA A CA 17
ATOM 26235 C C . ALA A 1 24 ? -12.322 5.765 8.956 1.00 0.00 -4 ALA A C 17
ATOM 26236 O O . ALA A 1 24 ? -12.029 6.221 10.043 1.00 0.00 -4 ALA A O 17
ATOM 26243 N N . MET A 1 25 ? -11.857 6.282 7.845 1.00 0.00 -3 MET A N 17
ATOM 26244 C CA . MET A 1 25 ? -10.937 7.456 7.882 1.00 0.00 -3 MET A CA 17
ATOM 26245 C C . MET A 1 25 ? -11.729 8.655 7.318 1.00 0.00 -3 MET A C 17
ATOM 26246 O O . MET A 1 25 ? -12.909 8.781 7.576 1.00 0.00 -3 MET A O 17
ATOM 26260 N N . GLY A 1 26 ? -11.120 9.520 6.552 1.00 0.00 -2 GLY A N 17
ATOM 26261 C CA . GLY A 1 26 ? -11.880 10.679 5.990 1.00 0.00 -2 GLY A CA 17
ATOM 26262 C C . GLY A 1 26 ? -12.418 10.338 4.594 1.00 0.00 -2 GLY A C 17
ATOM 26263 O O . GLY A 1 26 ? -12.242 11.099 3.664 1.00 0.00 -2 GLY A O 17
ATOM 26267 N N . SER A 1 27 ? -13.075 9.203 4.450 1.00 0.00 -1 SER A N 17
ATOM 26268 C CA . SER A 1 27 ? -13.646 8.775 3.120 1.00 0.00 -1 SER A CA 17
ATOM 26269 C C . SER A 1 27 ? -12.808 9.317 1.943 1.00 0.00 -1 SER A C 17
ATOM 26270 O O . SER A 1 27 ? -13.302 10.034 1.094 1.00 0.00 -1 SER A O 17
ATOM 26278 N N . GLY A 1 28 ? -11.546 8.979 1.893 1.00 0.00 1 GLY A N 17
ATOM 26279 C CA . GLY A 1 28 ? -10.679 9.479 0.783 1.00 0.00 1 GLY A CA 17
ATOM 26280 C C . GLY A 1 28 ? -10.677 8.475 -0.373 1.00 0.00 1 GLY A C 17
ATOM 26281 O O . GLY A 1 28 ? -11.251 7.410 -0.267 1.00 0.00 1 GLY A O 17
ATOM 26285 N N . PRO A 1 29 ? -10.018 8.851 -1.441 1.00 0.00 2 PRO A N 17
ATOM 26286 C CA . PRO A 1 29 ? -9.934 7.976 -2.647 1.00 0.00 2 PRO A CA 17
ATOM 26287 C C . PRO A 1 29 ? -9.237 6.649 -2.329 1.00 0.00 2 PRO A C 17
ATOM 26288 O O . PRO A 1 29 ? -9.614 5.606 -2.829 1.00 0.00 2 PRO A O 17
ATOM 26299 N N . CYS A 1 30 ? -8.243 6.668 -1.487 1.00 0.00 3 CYS A N 17
ATOM 26300 C CA . CYS A 1 30 ? -7.559 5.396 -1.132 1.00 0.00 3 CYS A CA 17
ATOM 26301 C C . CYS A 1 30 ? -8.503 4.556 -0.270 1.00 0.00 3 CYS A C 17
ATOM 26302 O O . CYS A 1 30 ? -8.643 3.367 -0.473 1.00 0.00 3 CYS A O 17
ATOM 26309 N N . ARG A 1 31 ? -9.181 5.173 0.676 1.00 0.00 4 ARG A N 17
ATOM 26310 C CA . ARG A 1 31 ? -10.136 4.401 1.524 1.00 0.00 4 ARG A CA 17
ATOM 26311 C C . ARG A 1 31 ? -11.159 3.700 0.623 1.00 0.00 4 ARG A C 17
ATOM 26312 O O . ARG A 1 31 ? -11.435 2.528 0.784 1.00 0.00 4 ARG A O 17
ATOM 26333 N N . ARG A 1 32 ? -11.702 4.405 -0.342 1.00 0.00 5 ARG A N 17
ATOM 26334 C CA . ARG A 1 32 ? -12.689 3.762 -1.269 1.00 0.00 5 ARG A CA 17
ATOM 26335 C C . ARG A 1 32 ? -12.002 2.611 -2.006 1.00 0.00 5 ARG A C 17
ATOM 26336 O O . ARG A 1 32 ? -12.558 1.543 -2.175 1.00 0.00 5 ARG A O 17
ATOM 26357 N N . HIS A 1 33 ? -10.786 2.825 -2.435 1.00 0.00 6 HIS A N 17
ATOM 26358 C CA . HIS A 1 33 ? -10.043 1.750 -3.145 1.00 0.00 6 HIS A CA 17
ATOM 26359 C C . HIS A 1 33 ? -9.789 0.586 -2.192 1.00 0.00 6 HIS A C 17
ATOM 26360 O O . HIS A 1 33 ? -9.935 -0.557 -2.560 1.00 0.00 6 HIS A O 17
ATOM 26374 N N . LEU A 1 34 ? -9.412 0.870 -0.968 1.00 0.00 7 LEU A N 17
ATOM 26375 C CA . LEU A 1 34 ? -9.143 -0.231 0.009 1.00 0.00 7 LEU A CA 17
ATOM 26376 C C . LEU A 1 34 ? -10.377 -1.122 0.147 1.00 0.00 7 LEU A C 17
ATOM 26377 O O . LEU A 1 34 ? -10.292 -2.321 -0.004 1.00 0.00 7 LEU A O 17
ATOM 26393 N N . ASP A 1 35 ? -11.526 -0.550 0.416 1.00 0.00 8 ASP A N 17
ATOM 26394 C CA . ASP A 1 35 ? -12.761 -1.392 0.552 1.00 0.00 8 ASP A CA 17
ATOM 26395 C C . ASP A 1 35 ? -13.009 -2.164 -0.742 1.00 0.00 8 ASP A C 17
ATOM 26396 O O . ASP A 1 35 ? -13.273 -3.355 -0.730 1.00 0.00 8 ASP A O 17
ATOM 26405 N N . SER A 1 36 ? -12.911 -1.495 -1.854 1.00 0.00 9 SER A N 17
ATOM 26406 C CA . SER A 1 36 ? -13.132 -2.171 -3.165 1.00 0.00 9 SER A CA 17
ATOM 26407 C C . SER A 1 36 ? -12.036 -3.217 -3.387 1.00 0.00 9 SER A C 17
ATOM 26408 O O . SER A 1 36 ? -12.318 -4.362 -3.700 1.00 0.00 9 SER A O 17
ATOM 26416 N N . VAL A 1 37 ? -10.794 -2.842 -3.199 1.00 0.00 10 VAL A N 17
ATOM 26417 C CA . VAL A 1 37 ? -9.683 -3.825 -3.367 1.00 0.00 10 VAL A CA 17
ATOM 26418 C C . VAL A 1 37 ? -9.867 -4.954 -2.353 1.00 0.00 10 VAL A C 17
ATOM 26419 O O . VAL A 1 37 ? -9.731 -6.105 -2.684 1.00 0.00 10 VAL A O 17
ATOM 26432 N N . LEU A 1 38 ? -10.196 -4.623 -1.129 1.00 0.00 11 LEU A N 17
ATOM 26433 C CA . LEU A 1 38 ? -10.413 -5.674 -0.091 1.00 0.00 11 LEU A CA 17
ATOM 26434 C C . LEU A 1 38 ? -11.512 -6.615 -0.555 1.00 0.00 11 LEU A C 17
ATOM 26435 O O . LEU A 1 38 ? -11.359 -7.824 -0.556 1.00 0.00 11 LEU A O 17
ATOM 26451 N N . GLN A 1 39 ? -12.624 -6.065 -0.958 1.00 0.00 12 GLN A N 17
ATOM 26452 C CA . GLN A 1 39 ? -13.751 -6.927 -1.436 1.00 0.00 12 GLN A CA 17
ATOM 26453 C C . GLN A 1 39 ? -13.307 -7.718 -2.672 1.00 0.00 12 GLN A C 17
ATOM 26454 O O . GLN A 1 39 ? -13.534 -8.911 -2.772 1.00 0.00 12 GLN A O 17
ATOM 26468 N N . GLN A 1 40 ? -12.664 -7.066 -3.603 1.00 0.00 13 GLN A N 17
ATOM 26469 C CA . GLN A 1 40 ? -12.183 -7.776 -4.830 1.00 0.00 13 GLN A CA 17
ATOM 26470 C C . GLN A 1 40 ? -10.998 -8.696 -4.501 1.00 0.00 13 GLN A C 17
ATOM 26471 O O . GLN A 1 40 ? -10.801 -9.702 -5.143 1.00 0.00 13 GLN A O 17
ATOM 26485 N N . LEU A 1 41 ? -10.190 -8.335 -3.537 1.00 0.00 14 LEU A N 17
ATOM 26486 C CA . LEU A 1 41 ? -8.979 -9.148 -3.191 1.00 0.00 14 LEU A CA 17
ATOM 26487 C C . LEU A 1 41 ? -9.301 -10.626 -3.023 1.00 0.00 14 LEU A C 17
ATOM 26488 O O . LEU A 1 41 ? -8.580 -11.465 -3.514 1.00 0.00 14 LEU A O 17
ATOM 26504 N N . GLN A 1 42 ? -10.352 -10.968 -2.331 1.00 0.00 15 GLN A N 17
ATOM 26505 C CA . GLN A 1 42 ? -10.651 -12.417 -2.148 1.00 0.00 15 GLN A CA 17
ATOM 26506 C C . GLN A 1 42 ? -11.254 -13.021 -3.416 1.00 0.00 15 GLN A C 17
ATOM 26507 O O . GLN A 1 42 ? -11.160 -14.213 -3.638 1.00 0.00 15 GLN A O 17
ATOM 26521 N N . THR A 1 43 ? -11.852 -12.226 -4.245 1.00 0.00 16 THR A N 17
ATOM 26522 C CA . THR A 1 43 ? -12.436 -12.766 -5.491 1.00 0.00 16 THR A CA 17
ATOM 26523 C C . THR A 1 43 ? -11.400 -12.680 -6.617 1.00 0.00 16 THR A C 17
ATOM 26524 O O . THR A 1 43 ? -11.244 -13.593 -7.409 1.00 0.00 16 THR A O 17
ATOM 26535 N N . GLU A 1 44 ? -10.698 -11.585 -6.684 1.00 0.00 17 GLU A N 17
ATOM 26536 C CA . GLU A 1 44 ? -9.663 -11.396 -7.745 1.00 0.00 17 GLU A CA 17
ATOM 26537 C C . GLU A 1 44 ? -8.269 -11.751 -7.210 1.00 0.00 17 GLU A C 17
ATOM 26538 O O . GLU A 1 44 ? -7.283 -11.156 -7.606 1.00 0.00 17 GLU A O 17
ATOM 26550 N N . VAL A 1 45 ? -8.183 -12.689 -6.309 1.00 0.00 18 VAL A N 17
ATOM 26551 C CA . VAL A 1 45 ? -6.851 -13.059 -5.725 1.00 0.00 18 VAL A CA 17
ATOM 26552 C C . VAL A 1 45 ? -5.804 -13.319 -6.808 1.00 0.00 18 VAL A C 17
ATOM 26553 O O . VAL A 1 45 ? -4.652 -12.958 -6.685 1.00 0.00 18 VAL A O 17
ATOM 26566 N N . TYR A 1 46 ? -6.208 -13.967 -7.836 1.00 0.00 19 TYR A N 17
ATOM 26567 C CA . TYR A 1 46 ? -5.292 -14.370 -8.961 1.00 0.00 19 TYR A CA 17
ATOM 26568 C C . TYR A 1 46 ? -4.398 -13.288 -9.560 1.00 0.00 19 TYR A C 17
ATOM 26569 O O . TYR A 1 46 ? -3.736 -13.551 -10.548 1.00 0.00 19 TYR A O 17
ATOM 26587 N N . ARG A 1 47 ? -4.359 -12.115 -9.027 1.00 0.00 20 ARG A N 17
ATOM 26588 C CA . ARG A 1 47 ? -3.467 -11.063 -9.641 1.00 0.00 20 ARG A CA 17
ATOM 26589 C C . ARG A 1 47 ? -2.114 -11.743 -9.865 1.00 0.00 20 ARG A C 17
ATOM 26590 O O . ARG A 1 47 ? -1.677 -11.890 -10.990 1.00 0.00 20 ARG A O 17
ATOM 26611 N N . GLY A 1 48 ? -1.564 -12.335 -8.844 1.00 0.00 21 GLY A N 17
ATOM 26612 C CA . GLY A 1 48 ? -0.386 -13.219 -9.087 1.00 0.00 21 GLY A CA 17
ATOM 26613 C C . GLY A 1 48 ? -0.916 -14.549 -8.572 1.00 0.00 21 GLY A C 17
ATOM 26614 O O . GLY A 1 48 ? -1.472 -15.331 -9.322 1.00 0.00 21 GLY A O 17
ATOM 26618 N N . ALA A 1 49 ? -0.982 -14.691 -7.269 1.00 0.00 22 ALA A N 17
ATOM 26619 C CA . ALA A 1 49 ? -1.742 -15.827 -6.676 1.00 0.00 22 ALA A CA 17
ATOM 26620 C C . ALA A 1 49 ? -2.988 -15.181 -6.077 1.00 0.00 22 ALA A C 17
ATOM 26621 O O . ALA A 1 49 ? -4.096 -15.347 -6.527 1.00 0.00 22 ALA A O 17
ATOM 26628 N N . GLN A 1 50 ? -2.710 -14.375 -5.053 1.00 0.00 23 GLN A N 17
ATOM 26629 C CA . GLN A 1 50 ? -3.705 -13.521 -4.317 1.00 0.00 23 GLN A CA 17
ATOM 26630 C C . GLN A 1 50 ? -3.190 -12.050 -4.336 1.00 0.00 23 GLN A C 17
ATOM 26631 O O . GLN A 1 50 ? -3.625 -11.226 -3.566 1.00 0.00 23 GLN A O 17
ATOM 26645 N N . THR A 1 51 ? -2.156 -11.800 -5.109 1.00 0.00 24 THR A N 17
ATOM 26646 C CA . THR A 1 51 ? -1.386 -10.494 -5.111 1.00 0.00 24 THR A CA 17
ATOM 26647 C C . THR A 1 51 ? -2.089 -9.235 -5.626 1.00 0.00 24 THR A C 17
ATOM 26648 O O . THR A 1 51 ? -1.549 -8.497 -6.438 1.00 0.00 24 THR A O 17
ATOM 26659 N N . LEU A 1 52 ? -3.248 -8.950 -5.151 1.00 0.00 25 LEU A N 17
ATOM 26660 C CA . LEU A 1 52 ? -3.932 -7.709 -5.601 1.00 0.00 25 LEU A CA 17
ATOM 26661 C C . LEU A 1 52 ? -3.247 -6.492 -4.957 1.00 0.00 25 LEU A C 17
ATOM 26662 O O . LEU A 1 52 ? -2.647 -6.566 -3.901 1.00 0.00 25 LEU A O 17
ATOM 26678 N N . TYR A 1 53 ? -3.313 -5.390 -5.627 1.00 0.00 26 TYR A N 17
ATOM 26679 C CA . TYR A 1 53 ? -2.651 -4.130 -5.143 1.00 0.00 26 TYR A CA 17
ATOM 26680 C C . TYR A 1 53 ? -3.433 -3.505 -3.979 1.00 0.00 26 TYR A C 17
ATOM 26681 O O . TYR A 1 53 ? -4.508 -2.970 -4.162 1.00 0.00 26 TYR A O 17
ATOM 26699 N N . VAL A 1 54 ? -2.894 -3.550 -2.789 1.00 0.00 27 VAL A N 17
ATOM 26700 C CA . VAL A 1 54 ? -3.599 -2.940 -1.622 1.00 0.00 27 VAL A CA 17
ATOM 26701 C C . VAL A 1 54 ? -2.941 -1.594 -1.274 1.00 0.00 27 VAL A C 17
ATOM 26702 O O . VAL A 1 54 ? -1.757 -1.536 -0.993 1.00 0.00 27 VAL A O 17
ATOM 26715 N N . PRO A 1 55 ? -3.731 -0.552 -1.335 1.00 0.00 28 PRO A N 17
ATOM 26716 C CA . PRO A 1 55 ? -3.228 0.812 -1.048 1.00 0.00 28 PRO A CA 17
ATOM 26717 C C . PRO A 1 55 ? -3.283 1.141 0.452 1.00 0.00 28 PRO A C 17
ATOM 26718 O O . PRO A 1 55 ? -4.155 0.683 1.166 1.00 0.00 28 PRO A O 17
ATOM 26729 N N . ASN A 1 56 ? -2.373 1.957 0.923 1.00 0.00 29 ASN A N 17
ATOM 26730 C CA . ASN A 1 56 ? -2.379 2.361 2.366 1.00 0.00 29 ASN A CA 17
ATOM 26731 C C . ASN A 1 56 ? -2.922 3.780 2.454 1.00 0.00 29 ASN A C 17
ATOM 26732 O O . ASN A 1 56 ? -2.462 4.659 1.748 1.00 0.00 29 ASN A O 17
ATOM 26743 N N . CYS A 1 57 ? -3.894 4.025 3.281 1.00 0.00 30 CYS A N 17
ATOM 26744 C CA . CYS A 1 57 ? -4.451 5.404 3.348 1.00 0.00 30 CYS A CA 17
ATOM 26745 C C . CYS A 1 57 ? -4.312 5.994 4.750 1.00 0.00 30 CYS A C 17
ATOM 26746 O O . CYS A 1 57 ? -4.395 5.298 5.746 1.00 0.00 30 CYS A O 17
ATOM 26753 N N . ASP A 1 58 ? -4.131 7.281 4.826 1.00 0.00 31 ASP A N 17
ATOM 26754 C CA . ASP A 1 58 ? -4.021 7.971 6.142 1.00 0.00 31 ASP A CA 17
ATOM 26755 C C . ASP A 1 58 ? -5.408 8.495 6.545 1.00 0.00 31 ASP A C 17
ATOM 26756 O O . ASP A 1 58 ? -6.374 8.309 5.826 1.00 0.00 31 ASP A O 17
ATOM 26765 N N . HIS A 1 59 ? -5.516 9.124 7.686 1.00 0.00 32 HIS A N 17
ATOM 26766 C CA . HIS A 1 59 ? -6.848 9.651 8.149 1.00 0.00 32 HIS A CA 17
ATOM 26767 C C . HIS A 1 59 ? -7.548 10.445 7.033 1.00 0.00 32 HIS A C 17
ATOM 26768 O O . HIS A 1 59 ? -8.760 10.532 7.002 1.00 0.00 32 HIS A O 17
ATOM 26782 N N . ARG A 1 60 ? -6.808 11.003 6.110 1.00 0.00 33 ARG A N 17
ATOM 26783 C CA . ARG A 1 60 ? -7.431 11.772 4.998 1.00 0.00 33 ARG A CA 17
ATOM 26784 C C . ARG A 1 60 ? -7.964 10.804 3.906 1.00 0.00 33 ARG A C 17
ATOM 26785 O O . ARG A 1 60 ? -8.477 11.220 2.884 1.00 0.00 33 ARG A O 17
ATOM 26806 N N . GLY A 1 61 ? -7.879 9.516 4.128 1.00 0.00 34 GLY A N 17
ATOM 26807 C CA . GLY A 1 61 ? -8.397 8.534 3.133 1.00 0.00 34 GLY A CA 17
ATOM 26808 C C . GLY A 1 61 ? -7.585 8.526 1.829 1.00 0.00 34 GLY A C 17
ATOM 26809 O O . GLY A 1 61 ? -7.902 7.771 0.930 1.00 0.00 34 GLY A O 17
ATOM 26813 N N . PHE A 1 62 ? -6.547 9.314 1.703 1.00 0.00 35 PHE A N 17
ATOM 26814 C CA . PHE A 1 62 ? -5.739 9.277 0.439 1.00 0.00 35 PHE A CA 17
ATOM 26815 C C . PHE A 1 62 ? -4.651 8.200 0.563 1.00 0.00 35 PHE A C 17
ATOM 26816 O O . PHE A 1 62 ? -4.351 7.755 1.653 1.00 0.00 35 PHE A O 17
ATOM 26833 N N . TYR A 1 63 ? -4.027 7.805 -0.525 1.00 0.00 36 TYR A N 17
ATOM 26834 C CA . TYR A 1 63 ? -2.920 6.787 -0.418 1.00 0.00 36 TYR A CA 17
ATOM 26835 C C . TYR A 1 63 ? -1.734 7.551 0.147 1.00 0.00 36 TYR A C 17
ATOM 26836 O O . TYR A 1 63 ? -0.984 8.140 -0.596 1.00 0.00 36 TYR A O 17
ATOM 26854 N N . ARG A 1 64 ? -1.611 7.671 1.442 1.00 0.00 37 ARG A N 17
ATOM 26855 C CA . ARG A 1 64 ? -0.513 8.547 1.935 1.00 0.00 37 ARG A CA 17
ATOM 26856 C C . ARG A 1 64 ? 0.888 7.935 1.916 1.00 0.00 37 ARG A C 17
ATOM 26857 O O . ARG A 1 64 ? 1.775 8.459 1.277 1.00 0.00 37 ARG A O 17
ATOM 26878 N N . LYS A 1 65 ? 1.121 6.902 2.658 1.00 0.00 38 LYS A N 17
ATOM 26879 C CA . LYS A 1 65 ? 2.511 6.339 2.710 1.00 0.00 38 LYS A CA 17
ATOM 26880 C C . LYS A 1 65 ? 2.811 5.106 1.834 1.00 0.00 38 LYS A C 17
ATOM 26881 O O . LYS A 1 65 ? 3.845 5.042 1.191 1.00 0.00 38 LYS A O 17
ATOM 26900 N N . ARG A 1 66 ? 1.997 4.079 1.908 1.00 0.00 39 ARG A N 17
ATOM 26901 C CA . ARG A 1 66 ? 2.344 2.810 1.179 1.00 0.00 39 ARG A CA 17
ATOM 26902 C C . ARG A 1 66 ? 1.333 2.334 0.116 1.00 0.00 39 ARG A C 17
ATOM 26903 O O . ARG A 1 66 ? 0.133 2.427 0.279 1.00 0.00 39 ARG A O 17
ATOM 26924 N N . GLN A 1 67 ? 1.849 1.696 -0.908 1.00 0.00 40 GLN A N 17
ATOM 26925 C CA . GLN A 1 67 ? 1.000 1.036 -1.949 1.00 0.00 40 GLN A CA 17
ATOM 26926 C C . GLN A 1 67 ? 1.735 -0.256 -2.305 1.00 0.00 40 GLN A C 17
ATOM 26927 O O . GLN A 1 67 ? 2.919 -0.225 -2.605 1.00 0.00 40 GLN A O 17
ATOM 26941 N N . CYS A 1 68 ? 1.112 -1.397 -2.216 1.00 0.00 41 CYS A N 17
ATOM 26942 C CA . CYS A 1 68 ? 1.877 -2.645 -2.515 1.00 0.00 41 CYS A CA 17
ATOM 26943 C C . CYS A 1 68 ? 1.040 -3.706 -3.218 1.00 0.00 41 CYS A C 17
ATOM 26944 O O . CYS A 1 68 ? -0.149 -3.843 -2.972 1.00 0.00 41 CYS A O 17
ATOM 26951 N N . ARG A 1 69 ? 1.684 -4.548 -3.992 1.00 0.00 42 ARG A N 17
ATOM 26952 C CA . ARG A 1 69 ? 0.956 -5.698 -4.589 1.00 0.00 42 ARG A CA 17
ATOM 26953 C C . ARG A 1 69 ? 0.882 -6.679 -3.428 1.00 0.00 42 ARG A C 17
ATOM 26954 O O . ARG A 1 69 ? 1.908 -7.114 -2.935 1.00 0.00 42 ARG A O 17
ATOM 26975 N N . SER A 1 70 ? -0.286 -6.941 -2.915 1.00 0.00 43 SER A N 17
ATOM 26976 C CA . SER A 1 70 ? -0.377 -7.804 -1.698 1.00 0.00 43 SER A CA 17
ATOM 26977 C C . SER A 1 70 ? -1.315 -9.000 -1.874 1.00 0.00 43 SER A C 17
ATOM 26978 O O . SER A 1 70 ? -2.198 -8.999 -2.707 1.00 0.00 43 SER A O 17
ATOM 26986 N N . SER A 1 71 ? -1.126 -10.006 -1.062 1.00 0.00 44 SER A N 17
ATOM 26987 C CA . SER A 1 71 ? -1.989 -11.212 -1.121 1.00 0.00 44 SER A CA 17
ATOM 26988 C C . SER A 1 71 ? -2.751 -11.348 0.196 1.00 0.00 44 SER A C 17
ATOM 26989 O O . SER A 1 71 ? -2.302 -10.880 1.228 1.00 0.00 44 SER A O 17
ATOM 26997 N N . GLN A 1 72 ? -3.887 -11.995 0.179 1.00 0.00 45 GLN A N 17
ATOM 26998 C CA . GLN A 1 72 ? -4.660 -12.167 1.447 1.00 0.00 45 GLN A CA 17
ATOM 26999 C C . GLN A 1 72 ? -3.791 -12.880 2.497 1.00 0.00 45 GLN A C 17
ATOM 27000 O O . GLN A 1 72 ? -3.967 -12.694 3.684 1.00 0.00 45 GLN A O 17
ATOM 27014 N N . GLY A 1 73 ? -2.847 -13.689 2.068 1.00 0.00 46 GLY A N 17
ATOM 27015 C CA . GLY A 1 73 ? -1.968 -14.393 3.042 1.00 0.00 46 GLY A CA 17
ATOM 27016 C C . GLY A 1 73 ? -0.887 -13.430 3.543 1.00 0.00 46 GLY A C 17
ATOM 27017 O O . GLY A 1 73 ? -1.121 -12.244 3.699 1.00 0.00 46 GLY A O 17
ATOM 27021 N N . GLN A 1 74 ? 0.295 -13.922 3.793 1.00 0.00 47 GLN A N 17
ATOM 27022 C CA . GLN A 1 74 ? 1.391 -13.028 4.293 1.00 0.00 47 GLN A CA 17
ATOM 27023 C C . GLN A 1 74 ? 2.472 -12.820 3.219 1.00 0.00 47 GLN A C 17
ATOM 27024 O O . GLN A 1 74 ? 3.502 -12.223 3.471 1.00 0.00 47 GLN A O 17
ATOM 27038 N N . ARG A 1 75 ? 2.242 -13.301 2.024 1.00 0.00 48 ARG A N 17
ATOM 27039 C CA . ARG A 1 75 ? 3.254 -13.129 0.932 1.00 0.00 48 ARG A CA 17
ATOM 27040 C C . ARG A 1 75 ? 3.158 -11.734 0.299 1.00 0.00 48 ARG A C 17
ATOM 27041 O O . ARG A 1 75 ? 3.974 -11.377 -0.526 1.00 0.00 48 ARG A O 17
ATOM 27062 N N . ARG A 1 76 ? 2.154 -10.972 0.658 1.00 0.00 49 ARG A N 17
ATOM 27063 C CA . ARG A 1 76 ? 1.954 -9.602 0.078 1.00 0.00 49 ARG A CA 17
ATOM 27064 C C . ARG A 1 76 ? 3.278 -8.937 -0.313 1.00 0.00 49 ARG A C 17
ATOM 27065 O O . ARG A 1 76 ? 4.105 -8.609 0.524 1.00 0.00 49 ARG A O 17
ATOM 27086 N N . GLY A 1 77 ? 3.470 -8.727 -1.582 1.00 0.00 50 GLY A N 17
ATOM 27087 C CA . GLY A 1 77 ? 4.713 -8.076 -2.068 1.00 0.00 50 GLY A CA 17
ATOM 27088 C C . GLY A 1 77 ? 4.547 -7.766 -3.562 1.00 0.00 50 GLY A C 17
ATOM 27089 O O . GLY A 1 77 ? 3.752 -8.398 -4.238 1.00 0.00 50 GLY A O 17
ATOM 27093 N N . PRO A 1 78 ? 5.301 -6.816 -4.039 1.00 0.00 51 PRO A N 17
ATOM 27094 C CA . PRO A 1 78 ? 6.259 -6.074 -3.195 1.00 0.00 51 PRO A CA 17
ATOM 27095 C C . PRO A 1 78 ? 5.656 -4.768 -2.669 1.00 0.00 51 PRO A C 17
ATOM 27096 O O . PRO A 1 78 ? 4.807 -4.153 -3.293 1.00 0.00 51 PRO A O 17
ATOM 27107 N N . CYS A 1 79 ? 6.112 -4.342 -1.528 1.00 0.00 52 CYS A N 17
ATOM 27108 C CA . CYS A 1 79 ? 5.619 -3.065 -0.934 1.00 0.00 52 CYS A CA 17
ATOM 27109 C C . CYS A 1 79 ? 6.550 -1.914 -1.315 1.00 0.00 52 CYS A C 17
ATOM 27110 O O . CYS A 1 79 ? 7.755 -2.084 -1.386 1.00 0.00 52 CYS A O 17
ATOM 27117 N N . TRP A 1 80 ? 6.019 -0.743 -1.523 1.00 0.00 53 TRP A N 17
ATOM 27118 C CA . TRP A 1 80 ? 6.907 0.420 -1.850 1.00 0.00 53 TRP A CA 17
ATOM 27119 C C . TRP A 1 80 ? 6.307 1.732 -1.321 1.00 0.00 53 TRP A C 17
ATOM 27120 O O . TRP A 1 80 ? 5.135 1.809 -0.992 1.00 0.00 53 TRP A O 17
ATOM 27141 N N . CYS A 1 81 ? 7.119 2.756 -1.209 1.00 0.00 54 CYS A N 17
ATOM 27142 C CA . CYS A 1 81 ? 6.630 4.067 -0.671 1.00 0.00 54 CYS A CA 17
ATOM 27143 C C . CYS A 1 81 ? 5.881 4.836 -1.746 1.00 0.00 54 CYS A C 17
ATOM 27144 O O . CYS A 1 81 ? 6.219 4.774 -2.918 1.00 0.00 54 CYS A O 17
ATOM 27151 N N . VAL A 1 82 ? 4.869 5.565 -1.362 1.00 0.00 55 VAL A N 17
ATOM 27152 C CA . VAL A 1 82 ? 4.081 6.346 -2.358 1.00 0.00 55 VAL A CA 17
ATOM 27153 C C . VAL A 1 82 ? 3.682 7.703 -1.780 1.00 0.00 55 VAL A C 17
ATOM 27154 O O . VAL A 1 82 ? 3.791 7.933 -0.587 1.00 0.00 55 VAL A O 17
ATOM 27167 N N . ASP A 1 83 ? 3.208 8.594 -2.607 1.00 0.00 56 ASP A N 17
ATOM 27168 C CA . ASP A 1 83 ? 2.771 9.923 -2.113 1.00 0.00 56 ASP A CA 17
ATOM 27169 C C . ASP A 1 83 ? 1.246 9.931 -2.016 1.00 0.00 56 ASP A C 17
ATOM 27170 O O . ASP A 1 83 ? 0.595 8.959 -2.333 1.00 0.00 56 ASP A O 17
ATOM 27179 N N . ARG A 1 84 ? 0.689 11.023 -1.584 1.00 0.00 57 ARG A N 17
ATOM 27180 C CA . ARG A 1 84 ? -0.804 11.131 -1.442 1.00 0.00 57 ARG A CA 17
ATOM 27181 C C . ARG A 1 84 ? -1.549 10.584 -2.677 1.00 0.00 57 ARG A C 17
ATOM 27182 O O . ARG A 1 84 ? -2.659 10.094 -2.566 1.00 0.00 57 ARG A O 17
ATOM 27203 N N . MET A 1 85 ? -0.964 10.668 -3.844 1.00 0.00 58 MET A N 17
ATOM 27204 C CA . MET A 1 85 ? -1.654 10.156 -5.068 1.00 0.00 58 MET A CA 17
ATOM 27205 C C . MET A 1 85 ? -1.502 8.641 -5.174 1.00 0.00 58 MET A C 17
ATOM 27206 O O . MET A 1 85 ? -2.283 7.974 -5.828 1.00 0.00 58 MET A O 17
ATOM 27220 N N . GLY A 1 86 ? -0.516 8.092 -4.531 1.00 0.00 59 GLY A N 17
ATOM 27221 C CA . GLY A 1 86 ? -0.318 6.620 -4.578 1.00 0.00 59 GLY A CA 17
ATOM 27222 C C . GLY A 1 86 ? 0.767 6.246 -5.592 1.00 0.00 59 GLY A C 17
ATOM 27223 O O . GLY A 1 86 ? 0.903 5.084 -5.940 1.00 0.00 59 GLY A O 17
ATOM 27227 N N . LYS A 1 87 ? 1.554 7.192 -6.063 1.00 0.00 60 LYS A N 17
ATOM 27228 C CA . LYS A 1 87 ? 2.637 6.830 -7.034 1.00 0.00 60 LYS A CA 17
ATOM 27229 C C . LYS A 1 87 ? 3.812 6.238 -6.246 1.00 0.00 60 LYS A C 17
ATOM 27230 O O . LYS A 1 87 ? 3.811 6.243 -5.040 1.00 0.00 60 LYS A O 17
ATOM 27249 N N . SER A 1 88 ? 4.799 5.714 -6.901 1.00 0.00 61 SER A N 17
ATOM 27250 C CA . SER A 1 88 ? 5.939 5.101 -6.157 1.00 0.00 61 SER A CA 17
ATOM 27251 C C . SER A 1 88 ? 7.045 6.123 -5.887 1.00 0.00 61 SER A C 17
ATOM 27252 O O . SER A 1 88 ? 7.683 6.628 -6.795 1.00 0.00 61 SER A O 17
ATOM 27260 N N . LEU A 1 89 ? 7.296 6.408 -4.640 1.00 0.00 62 LEU A N 17
ATOM 27261 C CA . LEU A 1 89 ? 8.385 7.366 -4.287 1.00 0.00 62 LEU A CA 17
ATOM 27262 C C . LEU A 1 89 ? 9.694 6.579 -4.115 1.00 0.00 62 LEU A C 17
ATOM 27263 O O . LEU A 1 89 ? 9.663 5.368 -4.010 1.00 0.00 62 LEU A O 17
ATOM 27279 N N . PRO A 1 90 ? 10.797 7.284 -4.104 1.00 0.00 63 PRO A N 17
ATOM 27280 C CA . PRO A 1 90 ? 12.123 6.623 -3.945 1.00 0.00 63 PRO A CA 17
ATOM 27281 C C . PRO A 1 90 ? 12.377 6.203 -2.487 1.00 0.00 63 PRO A C 17
ATOM 27282 O O . PRO A 1 90 ? 12.891 5.131 -2.222 1.00 0.00 63 PRO A O 17
ATOM 27293 N N . GLY A 1 91 ? 12.048 7.049 -1.549 1.00 0.00 64 GLY A N 17
ATOM 27294 C CA . GLY A 1 91 ? 12.291 6.729 -0.109 1.00 0.00 64 GLY A CA 17
ATOM 27295 C C . GLY A 1 91 ? 11.579 5.436 0.309 1.00 0.00 64 GLY A C 17
ATOM 27296 O O . GLY A 1 91 ? 10.616 5.015 -0.303 1.00 0.00 64 GLY A O 17
ATOM 27300 N N . SER A 1 92 ? 12.054 4.809 1.357 1.00 0.00 65 SER A N 17
ATOM 27301 C CA . SER A 1 92 ? 11.422 3.540 1.842 1.00 0.00 65 SER A CA 17
ATOM 27302 C C . SER A 1 92 ? 10.098 3.851 2.563 1.00 0.00 65 SER A C 17
ATOM 27303 O O . SER A 1 92 ? 10.019 4.799 3.318 1.00 0.00 65 SER A O 17
ATOM 27311 N N . PRO A 1 93 ? 9.094 3.040 2.300 1.00 0.00 66 PRO A N 17
ATOM 27312 C CA . PRO A 1 93 ? 7.750 3.246 2.920 1.00 0.00 66 PRO A CA 17
ATOM 27313 C C . PRO A 1 93 ? 7.747 2.937 4.423 1.00 0.00 66 PRO A C 17
ATOM 27314 O O . PRO A 1 93 ? 6.833 3.322 5.132 1.00 0.00 66 PRO A O 17
ATOM 27325 N N . ASP A 1 94 ? 8.742 2.252 4.915 1.00 0.00 67 ASP A N 17
ATOM 27326 C CA . ASP A 1 94 ? 8.766 1.920 6.374 1.00 0.00 67 ASP A CA 17
ATOM 27327 C C . ASP A 1 94 ? 8.951 3.181 7.231 1.00 0.00 67 ASP A C 17
ATOM 27328 O O . ASP A 1 94 ? 8.811 3.135 8.438 1.00 0.00 67 ASP A O 17
ATOM 27337 N N . GLY A 1 95 ? 9.258 4.306 6.630 1.00 0.00 68 GLY A N 17
ATOM 27338 C CA . GLY A 1 95 ? 9.445 5.555 7.433 1.00 0.00 68 GLY A CA 17
ATOM 27339 C C . GLY A 1 95 ? 10.902 6.014 7.352 1.00 0.00 68 GLY A C 17
ATOM 27340 O O . GLY A 1 95 ? 11.214 7.156 7.643 1.00 0.00 68 GLY A O 17
ATOM 27344 N N . ASN A 1 96 ? 11.798 5.146 6.954 1.00 0.00 69 ASN A N 17
ATOM 27345 C CA . ASN A 1 96 ? 13.232 5.549 6.849 1.00 0.00 69 ASN A CA 17
ATOM 27346 C C . ASN A 1 96 ? 13.396 6.569 5.720 1.00 0.00 69 ASN A C 17
ATOM 27347 O O . ASN A 1 96 ? 14.237 7.445 5.780 1.00 0.00 69 ASN A O 17
ATOM 27358 N N . GLY A 1 97 ? 12.581 6.480 4.709 1.00 0.00 70 GLY A N 17
ATOM 27359 C CA . GLY A 1 97 ? 12.658 7.459 3.589 1.00 0.00 70 GLY A CA 17
ATOM 27360 C C . GLY A 1 97 ? 11.698 8.606 3.897 1.00 0.00 70 GLY A C 17
ATOM 27361 O O . GLY A 1 97 ? 10.742 8.834 3.176 1.00 0.00 70 GLY A O 17
ATOM 27365 N N . SER A 1 98 ? 11.936 9.316 4.974 1.00 0.00 71 SER A N 17
ATOM 27366 C CA . SER A 1 98 ? 11.032 10.444 5.363 1.00 0.00 71 SER A CA 17
ATOM 27367 C C . SER A 1 98 ? 10.867 11.437 4.207 1.00 0.00 71 SER A C 17
ATOM 27368 O O . SER A 1 98 ? 9.818 12.035 4.046 1.00 0.00 71 SER A O 17
ATOM 27376 N N . SER A 1 99 ? 11.877 11.610 3.393 1.00 0.00 72 SER A N 17
ATOM 27377 C CA . SER A 1 99 ? 11.754 12.554 2.242 1.00 0.00 72 SER A CA 17
ATOM 27378 C C . SER A 1 99 ? 10.618 12.093 1.317 1.00 0.00 72 SER A C 17
ATOM 27379 O O . SER A 1 99 ? 9.987 12.888 0.642 1.00 0.00 72 SER A O 17
ATOM 27387 N N . SER A 1 100 ? 10.342 10.816 1.294 1.00 0.00 73 SER A N 17
ATOM 27388 C CA . SER A 1 100 ? 9.243 10.297 0.435 1.00 0.00 73 SER A CA 17
ATOM 27389 C C . SER A 1 100 ? 8.016 9.970 1.295 1.00 0.00 73 SER A C 17
ATOM 27390 O O . SER A 1 100 ? 6.900 10.300 0.948 1.00 0.00 73 SER A O 17
ATOM 27398 N N . CYS A 1 101 ? 8.219 9.337 2.416 1.00 0.00 74 CYS A N 17
ATOM 27399 C CA . CYS A 1 101 ? 7.069 8.997 3.311 1.00 0.00 74 CYS A CA 17
ATOM 27400 C C . CYS A 1 101 ? 7.513 9.089 4.775 1.00 0.00 74 CYS A C 17
ATOM 27401 O O . CYS A 1 101 ? 8.565 8.600 5.128 1.00 0.00 74 CYS A O 17
ATOM 27408 N N . PRO A 1 102 ? 6.695 9.714 5.587 1.00 0.00 75 PRO A N 17
ATOM 27409 C CA . PRO A 1 102 ? 7.021 9.867 7.015 1.00 0.00 75 PRO A CA 17
ATOM 27410 C C . PRO A 1 102 ? 6.467 8.683 7.835 1.00 0.00 75 PRO A C 17
ATOM 27411 O O . PRO A 1 102 ? 7.083 7.634 7.910 1.00 0.00 75 PRO A O 17
ATOM 27422 N N . THR A 1 103 ? 5.312 8.832 8.439 1.00 0.00 76 THR A N 17
ATOM 27423 C CA . THR A 1 103 ? 4.747 7.710 9.247 1.00 0.00 76 THR A CA 17
ATOM 27424 C C . THR A 1 103 ? 3.213 7.786 9.301 1.00 0.00 76 THR A C 17
ATOM 27425 O O . THR A 1 103 ? 2.579 8.398 8.458 1.00 0.00 76 THR A O 17
ATOM 27436 N N . GLY A 1 104 ? 2.626 7.159 10.284 1.00 0.00 77 GLY A N 17
ATOM 27437 C CA . GLY A 1 104 ? 1.141 7.170 10.423 1.00 0.00 77 GLY A CA 17
ATOM 27438 C C . GLY A 1 104 ? 0.727 6.080 11.414 1.00 0.00 77 GLY A C 17
ATOM 27439 O O . GLY A 1 104 ? -0.060 5.209 11.096 1.00 0.00 77 GLY A O 17
ATOM 27443 N N . SER A 1 105 ? 1.265 6.117 12.607 1.00 0.00 78 SER A N 17
ATOM 27444 C CA . SER A 1 105 ? 0.925 5.079 13.630 1.00 0.00 78 SER A CA 17
ATOM 27445 C C . SER A 1 105 ? -0.513 5.271 14.133 1.00 0.00 78 SER A C 17
ATOM 27446 O O . SER A 1 105 ? -0.748 5.686 15.258 1.00 0.00 78 SER A O 17
ATOM 27454 N N . SER A 1 106 ? -1.480 4.970 13.311 1.00 0.00 79 SER A N 17
ATOM 27455 C CA . SER A 1 106 ? -2.901 5.125 13.730 1.00 0.00 79 SER A CA 17
ATOM 27456 C C . SER A 1 106 ? -3.756 4.038 13.066 1.00 0.00 79 SER A C 17
ATOM 27457 O O . SER A 1 106 ? -4.433 4.277 12.081 1.00 0.00 79 SER A O 17
ATOM 27465 N N . GLY A 1 107 ? -3.712 2.841 13.591 1.00 0.00 80 GLY A N 17
ATOM 27466 C CA . GLY A 1 107 ? -4.502 1.728 12.995 1.00 0.00 80 GLY A CA 17
ATOM 27467 C C . GLY A 1 107 ? -3.782 0.405 13.263 1.00 0.00 80 GLY A C 17
ATOM 27468 O O . GLY A 1 107 ? -3.464 0.150 14.406 1.00 0.00 80 GLY A O 17
ATOM 27473 N N . SER A 1 1 ? -14.320 -23.939 18.916 1.00 0.00 -27 SER A N 18
ATOM 27474 C CA . SER A 1 1 ? -14.306 -23.217 17.609 1.00 0.00 -27 SER A CA 18
ATOM 27475 C C . SER A 1 1 ? -14.576 -24.195 16.461 1.00 0.00 -27 SER A C 18
ATOM 27476 O O . SER A 1 1 ? -14.349 -25.387 16.585 1.00 0.00 -27 SER A O 18
ATOM 27486 N N . TYR A 1 2 ? -15.048 -23.704 15.342 1.00 0.00 -26 TYR A N 18
ATOM 27487 C CA . TYR A 1 2 ? -15.315 -24.601 14.173 1.00 0.00 -26 TYR A CA 18
ATOM 27488 C C . TYR A 1 2 ? -14.041 -24.685 13.332 1.00 0.00 -26 TYR A C 18
ATOM 27489 O O . TYR A 1 2 ? -13.477 -25.746 13.135 1.00 0.00 -26 TYR A O 18
ATOM 27507 N N . TYR A 1 3 ? -13.562 -23.558 12.874 1.00 0.00 -25 TYR A N 18
ATOM 27508 C CA . TYR A 1 3 ? -12.295 -23.535 12.086 1.00 0.00 -25 TYR A CA 18
ATOM 27509 C C . TYR A 1 3 ? -11.165 -23.097 13.021 1.00 0.00 -25 TYR A C 18
ATOM 27510 O O . TYR A 1 3 ? -11.422 -22.485 14.041 1.00 0.00 -25 TYR A O 18
ATOM 27528 N N . HIS A 1 4 ? -9.932 -23.412 12.694 1.00 0.00 -24 HIS A N 18
ATOM 27529 C CA . HIS A 1 4 ? -8.773 -23.029 13.572 1.00 0.00 -24 HIS A CA 18
ATOM 27530 C C . HIS A 1 4 ? -8.922 -23.679 14.958 1.00 0.00 -24 HIS A C 18
ATOM 27531 O O . HIS A 1 4 ? -9.930 -24.295 15.261 1.00 0.00 -24 HIS A O 18
ATOM 27545 N N . HIS A 1 5 ? -7.929 -23.568 15.798 1.00 0.00 -23 HIS A N 18
ATOM 27546 C CA . HIS A 1 5 ? -8.030 -24.200 17.146 1.00 0.00 -23 HIS A CA 18
ATOM 27547 C C . HIS A 1 5 ? -8.477 -23.175 18.192 1.00 0.00 -23 HIS A C 18
ATOM 27548 O O . HIS A 1 5 ? -9.593 -23.233 18.680 1.00 0.00 -23 HIS A O 18
ATOM 27562 N N . HIS A 1 6 ? -7.622 -22.249 18.553 1.00 0.00 -22 HIS A N 18
ATOM 27563 C CA . HIS A 1 6 ? -8.003 -21.233 19.585 1.00 0.00 -22 HIS A CA 18
ATOM 27564 C C . HIS A 1 6 ? -7.056 -20.032 19.542 1.00 0.00 -22 HIS A C 18
ATOM 27565 O O . HIS A 1 6 ? -5.920 -20.139 19.105 1.00 0.00 -22 HIS A O 18
ATOM 27579 N N . HIS A 1 7 ? -7.508 -18.895 20.016 1.00 0.00 -21 HIS A N 18
ATOM 27580 C CA . HIS A 1 7 ? -6.654 -17.660 20.048 1.00 0.00 -21 HIS A CA 18
ATOM 27581 C C . HIS A 1 7 ? -6.302 -17.160 18.636 1.00 0.00 -21 HIS A C 18
ATOM 27582 O O . HIS A 1 7 ? -6.546 -16.016 18.307 1.00 0.00 -21 HIS A O 18
ATOM 27596 N N . HIS A 1 8 ? -5.706 -17.985 17.816 1.00 0.00 -20 HIS A N 18
ATOM 27597 C CA . HIS A 1 8 ? -5.308 -17.541 16.443 1.00 0.00 -20 HIS A CA 18
ATOM 27598 C C . HIS A 1 8 ? -6.522 -17.290 15.541 1.00 0.00 -20 HIS A C 18
ATOM 27599 O O . HIS A 1 8 ? -6.853 -18.102 14.699 1.00 0.00 -20 HIS A O 18
ATOM 27613 N N . HIS A 1 9 ? -7.167 -16.161 15.675 1.00 0.00 -19 HIS A N 18
ATOM 27614 C CA . HIS A 1 9 ? -8.323 -15.857 14.780 1.00 0.00 -19 HIS A CA 18
ATOM 27615 C C . HIS A 1 9 ? -7.775 -15.672 13.364 1.00 0.00 -19 HIS A C 18
ATOM 27616 O O . HIS A 1 9 ? -7.245 -14.627 13.027 1.00 0.00 -19 HIS A O 18
ATOM 27630 N N . ASP A 1 10 ? -7.852 -16.702 12.559 1.00 0.00 -18 ASP A N 18
ATOM 27631 C CA . ASP A 1 10 ? -7.292 -16.641 11.171 1.00 0.00 -18 ASP A CA 18
ATOM 27632 C C . ASP A 1 10 ? -7.636 -15.328 10.474 1.00 0.00 -18 ASP A C 18
ATOM 27633 O O . ASP A 1 10 ? -8.787 -14.942 10.379 1.00 0.00 -18 ASP A O 18
ATOM 27642 N N . TYR A 1 11 ? -6.637 -14.650 9.981 1.00 0.00 -17 TYR A N 18
ATOM 27643 C CA . TYR A 1 11 ? -6.860 -13.355 9.277 1.00 0.00 -17 TYR A CA 18
ATOM 27644 C C . TYR A 1 11 ? -6.553 -13.535 7.786 1.00 0.00 -17 TYR A C 18
ATOM 27645 O O . TYR A 1 11 ? -5.447 -13.885 7.417 1.00 0.00 -17 TYR A O 18
ATOM 27663 N N . ASP A 1 12 ? -7.518 -13.323 6.928 1.00 0.00 -16 ASP A N 18
ATOM 27664 C CA . ASP A 1 12 ? -7.276 -13.508 5.458 1.00 0.00 -16 ASP A CA 18
ATOM 27665 C C . ASP A 1 12 ? -7.289 -12.160 4.724 1.00 0.00 -16 ASP A C 18
ATOM 27666 O O . ASP A 1 12 ? -7.948 -12.006 3.710 1.00 0.00 -16 ASP A O 18
ATOM 27675 N N . ILE A 1 13 ? -6.575 -11.187 5.223 1.00 0.00 -15 ILE A N 18
ATOM 27676 C CA . ILE A 1 13 ? -6.544 -9.855 4.543 1.00 0.00 -15 ILE A CA 18
ATOM 27677 C C . ILE A 1 13 ? -5.095 -9.349 4.491 1.00 0.00 -15 ILE A C 18
ATOM 27678 O O . ILE A 1 13 ? -4.466 -9.200 5.523 1.00 0.00 -15 ILE A O 18
ATOM 27694 N N . PRO A 1 14 ? -4.602 -9.096 3.299 1.00 0.00 -14 PRO A N 18
ATOM 27695 C CA . PRO A 1 14 ? -3.198 -8.605 3.133 1.00 0.00 -14 PRO A CA 18
ATOM 27696 C C . PRO A 1 14 ? -3.034 -7.167 3.654 1.00 0.00 -14 PRO A C 18
ATOM 27697 O O . PRO A 1 14 ? -2.492 -6.304 2.986 1.00 0.00 -14 PRO A O 18
ATOM 27708 N N . THR A 1 15 ? -3.480 -6.925 4.845 1.00 0.00 -13 THR A N 18
ATOM 27709 C CA . THR A 1 15 ? -3.369 -5.566 5.457 1.00 0.00 -13 THR A CA 18
ATOM 27710 C C . THR A 1 15 ? -3.409 -5.688 6.987 1.00 0.00 -13 THR A C 18
ATOM 27711 O O . THR A 1 15 ? -4.229 -6.403 7.528 1.00 0.00 -13 THR A O 18
ATOM 27722 N N . THR A 1 16 ? -2.533 -5.019 7.687 1.00 0.00 -12 THR A N 18
ATOM 27723 C CA . THR A 1 16 ? -2.530 -5.141 9.182 1.00 0.00 -12 THR A CA 18
ATOM 27724 C C . THR A 1 16 ? -3.477 -4.120 9.835 1.00 0.00 -12 THR A C 18
ATOM 27725 O O . THR A 1 16 ? -4.451 -4.476 10.474 1.00 0.00 -12 THR A O 18
ATOM 27736 N N . GLU A 1 17 ? -3.170 -2.862 9.692 1.00 0.00 -11 GLU A N 18
ATOM 27737 C CA . GLU A 1 17 ? -3.999 -1.768 10.307 1.00 0.00 -11 GLU A CA 18
ATOM 27738 C C . GLU A 1 17 ? -5.135 -1.326 9.368 1.00 0.00 -11 GLU A C 18
ATOM 27739 O O . GLU A 1 17 ? -5.608 -0.211 9.456 1.00 0.00 -11 GLU A O 18
ATOM 27751 N N . ASN A 1 18 ? -5.578 -2.170 8.474 1.00 0.00 -10 ASN A N 18
ATOM 27752 C CA . ASN A 1 18 ? -6.678 -1.757 7.542 1.00 0.00 -10 ASN A CA 18
ATOM 27753 C C . ASN A 1 18 ? -8.059 -1.889 8.194 1.00 0.00 -10 ASN A C 18
ATOM 27754 O O . ASN A 1 18 ? -9.072 -1.731 7.542 1.00 0.00 -10 ASN A O 18
ATOM 27765 N N . LEU A 1 19 ? -8.114 -2.156 9.469 1.00 0.00 -9 LEU A N 18
ATOM 27766 C CA . LEU A 1 19 ? -9.440 -2.282 10.145 1.00 0.00 -9 LEU A CA 18
ATOM 27767 C C . LEU A 1 19 ? -10.033 -0.893 10.379 1.00 0.00 -9 LEU A C 18
ATOM 27768 O O . LEU A 1 19 ? -11.122 -0.593 9.929 1.00 0.00 -9 LEU A O 18
ATOM 27784 N N . TYR A 1 20 ? -9.326 -0.037 11.067 1.00 0.00 -8 TYR A N 18
ATOM 27785 C CA . TYR A 1 20 ? -9.851 1.342 11.319 1.00 0.00 -8 TYR A CA 18
ATOM 27786 C C . TYR A 1 20 ? -9.361 2.333 10.260 1.00 0.00 -8 TYR A C 18
ATOM 27787 O O . TYR A 1 20 ? -9.639 3.512 10.331 1.00 0.00 -8 TYR A O 18
ATOM 27805 N N . PHE A 1 21 ? -8.646 1.869 9.283 1.00 0.00 -7 PHE A N 18
ATOM 27806 C CA . PHE A 1 21 ? -8.144 2.793 8.217 1.00 0.00 -7 PHE A CA 18
ATOM 27807 C C . PHE A 1 21 ? -9.213 2.977 7.139 1.00 0.00 -7 PHE A C 18
ATOM 27808 O O . PHE A 1 21 ? -9.305 4.016 6.522 1.00 0.00 -7 PHE A O 18
ATOM 27825 N N . GLN A 1 22 ? -10.020 1.973 6.914 1.00 0.00 -6 GLN A N 18
ATOM 27826 C CA . GLN A 1 22 ? -11.089 2.083 5.875 1.00 0.00 -6 GLN A CA 18
ATOM 27827 C C . GLN A 1 22 ? -12.429 2.477 6.509 1.00 0.00 -6 GLN A C 18
ATOM 27828 O O . GLN A 1 22 ? -13.480 2.101 6.024 1.00 0.00 -6 GLN A O 18
ATOM 27842 N N . GLY A 1 23 ? -12.409 3.209 7.592 1.00 0.00 -5 GLY A N 18
ATOM 27843 C CA . GLY A 1 23 ? -13.678 3.588 8.257 1.00 0.00 -5 GLY A CA 18
ATOM 27844 C C . GLY A 1 23 ? -14.236 4.872 7.654 1.00 0.00 -5 GLY A C 18
ATOM 27845 O O . GLY A 1 23 ? -14.284 5.047 6.450 1.00 0.00 -5 GLY A O 18
ATOM 27849 N N . ALA A 1 24 ? -14.676 5.761 8.496 1.00 0.00 -4 ALA A N 18
ATOM 27850 C CA . ALA A 1 24 ? -15.268 7.046 8.016 1.00 0.00 -4 ALA A CA 18
ATOM 27851 C C . ALA A 1 24 ? -14.183 8.080 7.682 1.00 0.00 -4 ALA A C 18
ATOM 27852 O O . ALA A 1 24 ? -14.096 9.122 8.315 1.00 0.00 -4 ALA A O 18
ATOM 27859 N N . MET A 1 25 ? -13.376 7.833 6.681 1.00 0.00 -3 MET A N 18
ATOM 27860 C CA . MET A 1 25 ? -12.335 8.843 6.317 1.00 0.00 -3 MET A CA 18
ATOM 27861 C C . MET A 1 25 ? -12.946 9.856 5.342 1.00 0.00 -3 MET A C 18
ATOM 27862 O O . MET A 1 25 ? -14.095 9.734 4.959 1.00 0.00 -3 MET A O 18
ATOM 27876 N N . GLY A 1 26 ? -12.211 10.868 4.972 1.00 0.00 -2 GLY A N 18
ATOM 27877 C CA . GLY A 1 26 ? -12.768 11.926 4.065 1.00 0.00 -2 GLY A CA 18
ATOM 27878 C C . GLY A 1 26 ? -13.019 11.410 2.640 1.00 0.00 -2 GLY A C 18
ATOM 27879 O O . GLY A 1 26 ? -12.593 12.036 1.689 1.00 0.00 -2 GLY A O 18
ATOM 27883 N N . SER A 1 27 ? -13.732 10.313 2.488 1.00 0.00 -1 SER A N 18
ATOM 27884 C CA . SER A 1 27 ? -14.058 9.756 1.128 1.00 0.00 -1 SER A CA 18
ATOM 27885 C C . SER A 1 27 ? -12.990 10.125 0.088 1.00 0.00 -1 SER A C 18
ATOM 27886 O O . SER A 1 27 ? -13.277 10.730 -0.929 1.00 0.00 -1 SER A O 18
ATOM 27894 N N . GLY A 1 28 ? -11.762 9.782 0.343 1.00 0.00 1 GLY A N 18
ATOM 27895 C CA . GLY A 1 28 ? -10.675 10.131 -0.622 1.00 0.00 1 GLY A CA 18
ATOM 27896 C C . GLY A 1 28 ? -10.595 9.083 -1.737 1.00 0.00 1 GLY A C 18
ATOM 27897 O O . GLY A 1 28 ? -11.266 8.070 -1.687 1.00 0.00 1 GLY A O 18
ATOM 27901 N N . PRO A 1 29 ? -9.754 9.362 -2.711 1.00 0.00 2 PRO A N 18
ATOM 27902 C CA . PRO A 1 29 ? -9.570 8.431 -3.861 1.00 0.00 2 PRO A CA 18
ATOM 27903 C C . PRO A 1 29 ? -9.017 7.079 -3.399 1.00 0.00 2 PRO A C 18
ATOM 27904 O O . PRO A 1 29 ? -9.242 6.064 -4.030 1.00 0.00 2 PRO A O 18
ATOM 27915 N N . CYS A 1 30 ? -8.315 7.050 -2.300 1.00 0.00 3 CYS A N 18
ATOM 27916 C CA . CYS A 1 30 ? -7.789 5.751 -1.798 1.00 0.00 3 CYS A CA 18
ATOM 27917 C C . CYS A 1 30 ? -8.904 5.013 -1.045 1.00 0.00 3 CYS A C 18
ATOM 27918 O O . CYS A 1 30 ? -9.005 3.807 -1.114 1.00 0.00 3 CYS A O 18
ATOM 27925 N N . ARG A 1 31 ? -9.755 5.728 -0.333 1.00 0.00 4 ARG A N 18
ATOM 27926 C CA . ARG A 1 31 ? -10.867 5.049 0.412 1.00 0.00 4 ARG A CA 18
ATOM 27927 C C . ARG A 1 31 ? -11.708 4.194 -0.546 1.00 0.00 4 ARG A C 18
ATOM 27928 O O . ARG A 1 31 ? -11.998 3.049 -0.262 1.00 0.00 4 ARG A O 18
ATOM 27949 N N . ARG A 1 32 ? -12.089 4.734 -1.679 1.00 0.00 5 ARG A N 18
ATOM 27950 C CA . ARG A 1 32 ? -12.901 3.925 -2.654 1.00 0.00 5 ARG A CA 18
ATOM 27951 C C . ARG A 1 32 ? -12.039 2.806 -3.251 1.00 0.00 5 ARG A C 18
ATOM 27952 O O . ARG A 1 32 ? -12.479 1.684 -3.415 1.00 0.00 5 ARG A O 18
ATOM 27973 N N . HIS A 1 33 ? -10.810 3.112 -3.572 1.00 0.00 6 HIS A N 18
ATOM 27974 C CA . HIS A 1 33 ? -9.893 2.093 -4.156 1.00 0.00 6 HIS A CA 18
ATOM 27975 C C . HIS A 1 33 ? -9.641 0.969 -3.145 1.00 0.00 6 HIS A C 18
ATOM 27976 O O . HIS A 1 33 ? -9.721 -0.200 -3.469 1.00 0.00 6 HIS A O 18
ATOM 27990 N N . LEU A 1 34 ? -9.340 1.317 -1.920 1.00 0.00 7 LEU A N 18
ATOM 27991 C CA . LEU A 1 34 ? -9.075 0.291 -0.884 1.00 0.00 7 LEU A CA 18
ATOM 27992 C C . LEU A 1 34 ? -10.361 -0.473 -0.565 1.00 0.00 7 LEU A C 18
ATOM 27993 O O . LEU A 1 34 ? -10.371 -1.686 -0.531 1.00 0.00 7 LEU A O 18
ATOM 28009 N N . ASP A 1 35 ? -11.444 0.227 -0.340 1.00 0.00 8 ASP A N 18
ATOM 28010 C CA . ASP A 1 35 ? -12.736 -0.465 -0.019 1.00 0.00 8 ASP A CA 18
ATOM 28011 C C . ASP A 1 35 ? -13.094 -1.466 -1.117 1.00 0.00 8 ASP A C 18
ATOM 28012 O O . ASP A 1 35 ? -13.458 -2.594 -0.848 1.00 0.00 8 ASP A O 18
ATOM 28021 N N . SER A 1 36 ? -12.985 -1.060 -2.352 1.00 0.00 9 SER A N 18
ATOM 28022 C CA . SER A 1 36 ? -13.305 -1.980 -3.478 1.00 0.00 9 SER A CA 18
ATOM 28023 C C . SER A 1 36 ? -12.270 -3.107 -3.533 1.00 0.00 9 SER A C 18
ATOM 28024 O O . SER A 1 36 ? -12.618 -4.268 -3.631 1.00 0.00 9 SER A O 18
ATOM 28032 N N . VAL A 1 37 ? -11.003 -2.781 -3.461 1.00 0.00 10 VAL A N 18
ATOM 28033 C CA . VAL A 1 37 ? -9.955 -3.846 -3.505 1.00 0.00 10 VAL A CA 18
ATOM 28034 C C . VAL A 1 37 ? -10.072 -4.756 -2.283 1.00 0.00 10 VAL A C 18
ATOM 28035 O O . VAL A 1 37 ? -10.039 -5.965 -2.407 1.00 0.00 10 VAL A O 18
ATOM 28048 N N . LEU A 1 38 ? -10.210 -4.198 -1.107 1.00 0.00 11 LEU A N 18
ATOM 28049 C CA . LEU A 1 38 ? -10.327 -5.062 0.106 1.00 0.00 11 LEU A CA 18
ATOM 28050 C C . LEU A 1 38 ? -11.604 -5.900 0.020 1.00 0.00 11 LEU A C 18
ATOM 28051 O O . LEU A 1 38 ? -11.610 -7.063 0.371 1.00 0.00 11 LEU A O 18
ATOM 28067 N N . GLN A 1 39 ? -12.684 -5.344 -0.472 1.00 0.00 12 GLN A N 18
ATOM 28068 C CA . GLN A 1 39 ? -13.923 -6.166 -0.594 1.00 0.00 12 GLN A CA 18
ATOM 28069 C C . GLN A 1 39 ? -13.732 -7.204 -1.706 1.00 0.00 12 GLN A C 18
ATOM 28070 O O . GLN A 1 39 ? -14.090 -8.360 -1.568 1.00 0.00 12 GLN A O 18
ATOM 28084 N N . GLN A 1 40 ? -13.177 -6.784 -2.816 1.00 0.00 13 GLN A N 18
ATOM 28085 C CA . GLN A 1 40 ? -12.955 -7.710 -3.967 1.00 0.00 13 GLN A CA 18
ATOM 28086 C C . GLN A 1 40 ? -11.824 -8.712 -3.703 1.00 0.00 13 GLN A C 18
ATOM 28087 O O . GLN A 1 40 ? -11.838 -9.797 -4.241 1.00 0.00 13 GLN A O 18
ATOM 28101 N N . LEU A 1 41 ? -10.821 -8.355 -2.932 1.00 0.00 14 LEU A N 18
ATOM 28102 C CA . LEU A 1 41 ? -9.667 -9.295 -2.718 1.00 0.00 14 LEU A CA 18
ATOM 28103 C C . LEU A 1 41 ? -10.138 -10.705 -2.338 1.00 0.00 14 LEU A C 18
ATOM 28104 O O . LEU A 1 41 ? -9.524 -11.677 -2.730 1.00 0.00 14 LEU A O 18
ATOM 28120 N N . GLN A 1 42 ? -11.221 -10.843 -1.617 1.00 0.00 15 GLN A N 18
ATOM 28121 C CA . GLN A 1 42 ? -11.688 -12.223 -1.282 1.00 0.00 15 GLN A CA 18
ATOM 28122 C C . GLN A 1 42 ? -12.403 -12.825 -2.494 1.00 0.00 15 GLN A C 18
ATOM 28123 O O . GLN A 1 42 ? -12.254 -13.992 -2.796 1.00 0.00 15 GLN A O 18
ATOM 28137 N N . THR A 1 43 ? -13.152 -12.033 -3.206 1.00 0.00 16 THR A N 18
ATOM 28138 C CA . THR A 1 43 ? -13.850 -12.549 -4.414 1.00 0.00 16 THR A CA 18
ATOM 28139 C C . THR A 1 43 ? -12.812 -12.755 -5.525 1.00 0.00 16 THR A C 18
ATOM 28140 O O . THR A 1 43 ? -12.817 -13.753 -6.223 1.00 0.00 16 THR A O 18
ATOM 28151 N N . GLU A 1 44 ? -11.920 -11.812 -5.673 1.00 0.00 17 GLU A N 18
ATOM 28152 C CA . GLU A 1 44 ? -10.852 -11.909 -6.710 1.00 0.00 17 GLU A CA 18
ATOM 28153 C C . GLU A 1 44 ? -9.592 -12.513 -6.085 1.00 0.00 17 GLU A C 18
ATOM 28154 O O . GLU A 1 44 ? -8.486 -12.063 -6.337 1.00 0.00 17 GLU A O 18
ATOM 28166 N N . VAL A 1 45 ? -9.748 -13.506 -5.248 1.00 0.00 18 VAL A N 18
ATOM 28167 C CA . VAL A 1 45 ? -8.557 -14.115 -4.578 1.00 0.00 18 VAL A CA 18
ATOM 28168 C C . VAL A 1 45 ? -7.480 -14.516 -5.577 1.00 0.00 18 VAL A C 18
ATOM 28169 O O . VAL A 1 45 ? -6.310 -14.452 -5.273 1.00 0.00 18 VAL A O 18
ATOM 28182 N N . TYR A 1 46 ? -7.838 -14.940 -6.750 1.00 0.00 19 TYR A N 18
ATOM 28183 C CA . TYR A 1 46 ? -6.776 -15.351 -7.713 1.00 0.00 19 TYR A CA 18
ATOM 28184 C C . TYR A 1 46 ? -5.733 -14.252 -7.858 1.00 0.00 19 TYR A C 18
ATOM 28185 O O . TYR A 1 46 ? -4.549 -14.511 -7.973 1.00 0.00 19 TYR A O 18
ATOM 28203 N N . ARG A 1 47 ? -6.161 -13.049 -7.746 1.00 0.00 20 ARG A N 18
ATOM 28204 C CA . ARG A 1 47 ? -5.210 -11.897 -7.758 1.00 0.00 20 ARG A CA 18
ATOM 28205 C C . ARG A 1 47 ? -4.735 -11.628 -6.328 1.00 0.00 20 ARG A C 18
ATOM 28206 O O . ARG A 1 47 ? -3.562 -11.479 -6.065 1.00 0.00 20 ARG A O 18
ATOM 28227 N N . GLY A 1 48 ? -5.664 -11.570 -5.409 1.00 0.00 21 GLY A N 18
ATOM 28228 C CA . GLY A 1 48 ? -5.329 -11.309 -3.969 1.00 0.00 21 GLY A CA 18
ATOM 28229 C C . GLY A 1 48 ? -4.336 -12.353 -3.471 1.00 0.00 21 GLY A C 18
ATOM 28230 O O . GLY A 1 48 ? -3.442 -12.060 -2.704 1.00 0.00 21 GLY A O 18
ATOM 28234 N N . ALA A 1 49 ? -4.489 -13.568 -3.904 1.00 0.00 22 ALA A N 18
ATOM 28235 C CA . ALA A 1 49 ? -3.558 -14.636 -3.468 1.00 0.00 22 ALA A CA 18
ATOM 28236 C C . ALA A 1 49 ? -2.203 -14.472 -4.159 1.00 0.00 22 ALA A C 18
ATOM 28237 O O . ALA A 1 49 ? -1.212 -15.021 -3.714 1.00 0.00 22 ALA A O 18
ATOM 28244 N N . GLN A 1 50 ? -2.146 -13.755 -5.263 1.00 0.00 23 GLN A N 18
ATOM 28245 C CA . GLN A 1 50 ? -0.847 -13.616 -5.985 1.00 0.00 23 GLN A CA 18
ATOM 28246 C C . GLN A 1 50 ? -0.241 -12.207 -5.932 1.00 0.00 23 GLN A C 18
ATOM 28247 O O . GLN A 1 50 ? 0.913 -12.038 -5.579 1.00 0.00 23 GLN A O 18
ATOM 28261 N N . THR A 1 51 ? -0.974 -11.220 -6.343 1.00 0.00 24 THR A N 18
ATOM 28262 C CA . THR A 1 51 ? -0.405 -9.826 -6.388 1.00 0.00 24 THR A CA 18
ATOM 28263 C C . THR A 1 51 ? -1.469 -8.726 -6.448 1.00 0.00 24 THR A C 18
ATOM 28264 O O . THR A 1 51 ? -1.358 -7.790 -7.224 1.00 0.00 24 THR A O 18
ATOM 28275 N N . LEU A 1 52 ? -2.499 -8.831 -5.677 1.00 0.00 25 LEU A N 18
ATOM 28276 C CA . LEU A 1 52 ? -3.566 -7.782 -5.728 1.00 0.00 25 LEU A CA 18
ATOM 28277 C C . LEU A 1 52 ? -3.071 -6.519 -5.021 1.00 0.00 25 LEU A C 18
ATOM 28278 O O . LEU A 1 52 ? -2.643 -6.536 -3.879 1.00 0.00 25 LEU A O 18
ATOM 28294 N N . TYR A 1 53 ? -3.089 -5.438 -5.743 1.00 0.00 26 TYR A N 18
ATOM 28295 C CA . TYR A 1 53 ? -2.583 -4.130 -5.225 1.00 0.00 26 TYR A CA 18
ATOM 28296 C C . TYR A 1 53 ? -3.552 -3.501 -4.224 1.00 0.00 26 TYR A C 18
ATOM 28297 O O . TYR A 1 53 ? -4.624 -3.042 -4.582 1.00 0.00 26 TYR A O 18
ATOM 28315 N N . VAL A 1 54 ? -3.163 -3.450 -2.975 1.00 0.00 27 VAL A N 18
ATOM 28316 C CA . VAL A 1 54 ? -4.032 -2.825 -1.935 1.00 0.00 27 VAL A CA 18
ATOM 28317 C C . VAL A 1 54 ? -3.386 -1.509 -1.480 1.00 0.00 27 VAL A C 18
ATOM 28318 O O . VAL A 1 54 ? -2.267 -1.503 -0.993 1.00 0.00 27 VAL A O 18
ATOM 28331 N N . PRO A 1 55 ? -4.099 -0.432 -1.688 1.00 0.00 28 PRO A N 18
ATOM 28332 C CA . PRO A 1 55 ? -3.583 0.908 -1.328 1.00 0.00 28 PRO A CA 18
ATOM 28333 C C . PRO A 1 55 ? -3.844 1.259 0.145 1.00 0.00 28 PRO A C 18
ATOM 28334 O O . PRO A 1 55 ? -4.914 1.021 0.675 1.00 0.00 28 PRO A O 18
ATOM 28345 N N . ASN A 1 56 ? -2.879 1.868 0.793 1.00 0.00 29 ASN A N 18
ATOM 28346 C CA . ASN A 1 56 ? -3.062 2.299 2.213 1.00 0.00 29 ASN A CA 18
ATOM 28347 C C . ASN A 1 56 ? -3.570 3.737 2.202 1.00 0.00 29 ASN A C 18
ATOM 28348 O O . ASN A 1 56 ? -3.083 4.554 1.442 1.00 0.00 29 ASN A O 18
ATOM 28359 N N . CYS A 1 57 ? -4.539 4.070 3.006 1.00 0.00 30 CYS A N 18
ATOM 28360 C CA . CYS A 1 57 ? -5.051 5.470 2.980 1.00 0.00 30 CYS A CA 18
ATOM 28361 C C . CYS A 1 57 ? -5.112 6.069 4.381 1.00 0.00 30 CYS A C 18
ATOM 28362 O O . CYS A 1 57 ? -5.334 5.376 5.358 1.00 0.00 30 CYS A O 18
ATOM 28369 N N . ASP A 1 58 ? -4.946 7.357 4.466 1.00 0.00 31 ASP A N 18
ATOM 28370 C CA . ASP A 1 58 ? -5.023 8.057 5.777 1.00 0.00 31 ASP A CA 18
ATOM 28371 C C . ASP A 1 58 ? -6.452 8.586 5.981 1.00 0.00 31 ASP A C 18
ATOM 28372 O O . ASP A 1 58 ? -7.294 8.460 5.110 1.00 0.00 31 ASP A O 18
ATOM 28381 N N . HIS A 1 59 ? -6.736 9.159 7.124 1.00 0.00 32 HIS A N 18
ATOM 28382 C CA . HIS A 1 59 ? -8.116 9.696 7.399 1.00 0.00 32 HIS A CA 18
ATOM 28383 C C . HIS A 1 59 ? -8.617 10.585 6.246 1.00 0.00 32 HIS A C 18
ATOM 28384 O O . HIS A 1 59 ? -9.805 10.788 6.084 1.00 0.00 32 HIS A O 18
ATOM 28398 N N . ARG A 1 60 ? -7.730 11.119 5.446 1.00 0.00 33 ARG A N 18
ATOM 28399 C CA . ARG A 1 60 ? -8.169 11.984 4.304 1.00 0.00 33 ARG A CA 18
ATOM 28400 C C . ARG A 1 60 ? -8.522 11.116 3.086 1.00 0.00 33 ARG A C 18
ATOM 28401 O O . ARG A 1 60 ? -8.811 11.618 2.019 1.00 0.00 33 ARG A O 18
ATOM 28422 N N . GLY A 1 61 ? -8.523 9.816 3.250 1.00 0.00 34 GLY A N 18
ATOM 28423 C CA . GLY A 1 61 ? -8.879 8.898 2.124 1.00 0.00 34 GLY A CA 18
ATOM 28424 C C . GLY A 1 61 ? -7.833 8.915 1.003 1.00 0.00 34 GLY A C 18
ATOM 28425 O O . GLY A 1 61 ? -8.026 8.277 -0.013 1.00 0.00 34 GLY A O 18
ATOM 28429 N N . PHE A 1 62 ? -6.748 9.622 1.149 1.00 0.00 35 PHE A N 18
ATOM 28430 C CA . PHE A 1 62 ? -5.721 9.631 0.058 1.00 0.00 35 PHE A CA 18
ATOM 28431 C C . PHE A 1 62 ? -4.786 8.417 0.208 1.00 0.00 35 PHE A C 18
ATOM 28432 O O . PHE A 1 62 ? -4.764 7.775 1.241 1.00 0.00 35 PHE A O 18
ATOM 28449 N N . TYR A 1 63 ? -3.984 8.127 -0.790 1.00 0.00 36 TYR A N 18
ATOM 28450 C CA . TYR A 1 63 ? -3.005 6.989 -0.675 1.00 0.00 36 TYR A CA 18
ATOM 28451 C C . TYR A 1 63 ? -1.840 7.572 0.108 1.00 0.00 36 TYR A C 18
ATOM 28452 O O . TYR A 1 63 ? -0.922 8.114 -0.471 1.00 0.00 36 TYR A O 18
ATOM 28470 N N . ARG A 1 64 ? -1.930 7.617 1.412 1.00 0.00 37 ARG A N 18
ATOM 28471 C CA . ARG A 1 64 ? -0.867 8.353 2.140 1.00 0.00 37 ARG A CA 18
ATOM 28472 C C . ARG A 1 64 ? 0.479 7.664 2.347 1.00 0.00 37 ARG A C 18
ATOM 28473 O O . ARG A 1 64 ? 1.483 8.126 1.851 1.00 0.00 37 ARG A O 18
ATOM 28494 N N . LYS A 1 65 ? 0.541 6.627 3.115 1.00 0.00 38 LYS A N 18
ATOM 28495 C CA . LYS A 1 65 ? 1.885 6.014 3.379 1.00 0.00 38 LYS A CA 18
ATOM 28496 C C . LYS A 1 65 ? 2.261 4.784 2.543 1.00 0.00 38 LYS A C 18
ATOM 28497 O O . LYS A 1 65 ? 3.369 4.684 2.052 1.00 0.00 38 LYS A O 18
ATOM 28516 N N . ARG A 1 66 ? 1.399 3.804 2.474 1.00 0.00 39 ARG A N 18
ATOM 28517 C CA . ARG A 1 66 ? 1.774 2.535 1.775 1.00 0.00 39 ARG A CA 18
ATOM 28518 C C . ARG A 1 66 ? 0.928 2.183 0.549 1.00 0.00 39 ARG A C 18
ATOM 28519 O O . ARG A 1 66 ? -0.274 2.360 0.523 1.00 0.00 39 ARG A O 18
ATOM 28540 N N . GLN A 1 67 ? 1.559 1.573 -0.413 1.00 0.00 40 GLN A N 18
ATOM 28541 C CA . GLN A 1 67 ? 0.854 1.053 -1.620 1.00 0.00 40 GLN A CA 18
ATOM 28542 C C . GLN A 1 67 ? 1.539 -0.280 -1.921 1.00 0.00 40 GLN A C 18
ATOM 28543 O O . GLN A 1 67 ? 2.749 -0.322 -2.045 1.00 0.00 40 GLN A O 18
ATOM 28557 N N . CYS A 1 68 ? 0.834 -1.377 -1.968 1.00 0.00 41 CYS A N 18
ATOM 28558 C CA . CYS A 1 68 ? 1.552 -2.671 -2.196 1.00 0.00 41 CYS A CA 18
ATOM 28559 C C . CYS A 1 68 ? 0.772 -3.667 -3.045 1.00 0.00 41 CYS A C 18
ATOM 28560 O O . CYS A 1 68 ? -0.430 -3.791 -2.927 1.00 0.00 41 CYS A O 18
ATOM 28567 N N . ARG A 1 69 ? 1.478 -4.466 -3.798 1.00 0.00 42 ARG A N 18
ATOM 28568 C CA . ARG A 1 69 ? 0.818 -5.571 -4.542 1.00 0.00 42 ARG A CA 18
ATOM 28569 C C . ARG A 1 69 ? 0.860 -6.725 -3.539 1.00 0.00 42 ARG A C 18
ATOM 28570 O O . ARG A 1 69 ? 1.915 -7.024 -3.005 1.00 0.00 42 ARG A O 18
ATOM 28591 N N . SER A 1 70 ? -0.263 -7.283 -3.183 1.00 0.00 43 SER A N 18
ATOM 28592 C CA . SER A 1 70 ? -0.260 -8.316 -2.101 1.00 0.00 43 SER A CA 18
ATOM 28593 C C . SER A 1 70 ? -0.593 -9.732 -2.580 1.00 0.00 43 SER A C 18
ATOM 28594 O O . SER A 1 70 ? -1.323 -9.942 -3.534 1.00 0.00 43 SER A O 18
ATOM 28602 N N . SER A 1 71 ? -0.072 -10.698 -1.870 1.00 0.00 44 SER A N 18
ATOM 28603 C CA . SER A 1 71 ? -0.334 -12.131 -2.177 1.00 0.00 44 SER A CA 18
ATOM 28604 C C . SER A 1 71 ? -0.648 -12.865 -0.866 1.00 0.00 44 SER A C 18
ATOM 28605 O O . SER A 1 71 ? -0.050 -12.580 0.157 1.00 0.00 44 SER A O 18
ATOM 28613 N N . GLN A 1 72 ? -1.554 -13.808 -0.882 1.00 0.00 45 GLN A N 18
ATOM 28614 C CA . GLN A 1 72 ? -1.874 -14.562 0.372 1.00 0.00 45 GLN A CA 18
ATOM 28615 C C . GLN A 1 72 ? -0.590 -15.187 0.915 1.00 0.00 45 GLN A C 18
ATOM 28616 O O . GLN A 1 72 ? -0.300 -15.117 2.097 1.00 0.00 45 GLN A O 18
ATOM 28630 N N . GLY A 1 73 ? 0.203 -15.757 0.049 1.00 0.00 46 GLY A N 18
ATOM 28631 C CA . GLY A 1 73 ? 1.489 -16.337 0.479 1.00 0.00 46 GLY A CA 18
ATOM 28632 C C . GLY A 1 73 ? 2.509 -15.215 0.391 1.00 0.00 46 GLY A C 18
ATOM 28633 O O . GLY A 1 73 ? 2.633 -14.559 -0.630 1.00 0.00 46 GLY A O 18
ATOM 28637 N N . GLN A 1 74 ? 3.212 -14.955 1.446 1.00 0.00 47 GLN A N 18
ATOM 28638 C CA . GLN A 1 74 ? 4.194 -13.830 1.415 1.00 0.00 47 GLN A CA 18
ATOM 28639 C C . GLN A 1 74 ? 5.463 -14.227 0.655 1.00 0.00 47 GLN A C 18
ATOM 28640 O O . GLN A 1 74 ? 6.558 -14.216 1.191 1.00 0.00 47 GLN A O 18
ATOM 28654 N N . ARG A 1 75 ? 5.318 -14.532 -0.607 1.00 0.00 48 ARG A N 18
ATOM 28655 C CA . ARG A 1 75 ? 6.506 -14.877 -1.433 1.00 0.00 48 ARG A CA 18
ATOM 28656 C C . ARG A 1 75 ? 7.161 -13.570 -1.856 1.00 0.00 48 ARG A C 18
ATOM 28657 O O . ARG A 1 75 ? 8.342 -13.350 -1.671 1.00 0.00 48 ARG A O 18
ATOM 28678 N N . ARG A 1 76 ? 6.369 -12.695 -2.402 1.00 0.00 49 ARG A N 18
ATOM 28679 C CA . ARG A 1 76 ? 6.858 -11.357 -2.840 1.00 0.00 49 ARG A CA 18
ATOM 28680 C C . ARG A 1 76 ? 5.793 -10.305 -2.481 1.00 0.00 49 ARG A C 18
ATOM 28681 O O . ARG A 1 76 ? 5.038 -10.481 -1.543 1.00 0.00 49 ARG A O 18
ATOM 28702 N N . GLY A 1 77 ? 5.708 -9.235 -3.219 1.00 0.00 50 GLY A N 18
ATOM 28703 C CA . GLY A 1 77 ? 4.676 -8.200 -2.928 1.00 0.00 50 GLY A CA 18
ATOM 28704 C C . GLY A 1 77 ? 4.357 -7.470 -4.229 1.00 0.00 50 GLY A C 18
ATOM 28705 O O . GLY A 1 77 ? 3.580 -7.951 -5.027 1.00 0.00 50 GLY A O 18
ATOM 28709 N N . PRO A 1 78 ? 5.012 -6.356 -4.439 1.00 0.00 51 PRO A N 18
ATOM 28710 C CA . PRO A 1 78 ? 5.960 -5.788 -3.459 1.00 0.00 51 PRO A CA 18
ATOM 28711 C C . PRO A 1 78 ? 5.331 -4.626 -2.680 1.00 0.00 51 PRO A C 18
ATOM 28712 O O . PRO A 1 78 ? 4.465 -3.930 -3.173 1.00 0.00 51 PRO A O 18
ATOM 28723 N N . CYS A 1 79 ? 5.788 -4.391 -1.485 1.00 0.00 52 CYS A N 18
ATOM 28724 C CA . CYS A 1 79 ? 5.264 -3.237 -0.692 1.00 0.00 52 CYS A CA 18
ATOM 28725 C C . CYS A 1 79 ? 6.193 -2.037 -0.878 1.00 0.00 52 CYS A C 18
ATOM 28726 O O . CYS A 1 79 ? 7.392 -2.195 -1.033 1.00 0.00 52 CYS A O 18
ATOM 28733 N N . TRP A 1 80 ? 5.668 -0.845 -0.832 1.00 0.00 53 TRP A N 18
ATOM 28734 C CA . TRP A 1 80 ? 6.545 0.361 -0.972 1.00 0.00 53 TRP A CA 18
ATOM 28735 C C . TRP A 1 80 ? 5.846 1.604 -0.397 1.00 0.00 53 TRP A C 18
ATOM 28736 O O . TRP A 1 80 ? 4.629 1.693 -0.377 1.00 0.00 53 TRP A O 18
ATOM 28757 N N . CYS A 1 81 ? 6.611 2.554 0.082 1.00 0.00 54 CYS A N 18
ATOM 28758 C CA . CYS A 1 81 ? 6.003 3.791 0.661 1.00 0.00 54 CYS A CA 18
ATOM 28759 C C . CYS A 1 81 ? 5.652 4.771 -0.461 1.00 0.00 54 CYS A C 18
ATOM 28760 O O . CYS A 1 81 ? 6.274 4.775 -1.512 1.00 0.00 54 CYS A O 18
ATOM 28767 N N . VAL A 1 82 ? 4.649 5.578 -0.259 1.00 0.00 55 VAL A N 18
ATOM 28768 C CA . VAL A 1 82 ? 4.231 6.537 -1.324 1.00 0.00 55 VAL A CA 18
ATOM 28769 C C . VAL A 1 82 ? 3.925 7.914 -0.738 1.00 0.00 55 VAL A C 18
ATOM 28770 O O . VAL A 1 82 ? 3.795 8.070 0.462 1.00 0.00 55 VAL A O 18
ATOM 28783 N N . ASP A 1 83 ? 3.779 8.900 -1.585 1.00 0.00 56 ASP A N 18
ATOM 28784 C CA . ASP A 1 83 ? 3.431 10.258 -1.095 1.00 0.00 56 ASP A CA 18
ATOM 28785 C C . ASP A 1 83 ? 1.903 10.389 -1.101 1.00 0.00 56 ASP A C 18
ATOM 28786 O O . ASP A 1 83 ? 1.201 9.468 -1.463 1.00 0.00 56 ASP A O 18
ATOM 28795 N N . ARG A 1 84 ? 1.392 11.513 -0.680 1.00 0.00 57 ARG A N 18
ATOM 28796 C CA . ARG A 1 84 ? -0.104 11.722 -0.616 1.00 0.00 57 ARG A CA 18
ATOM 28797 C C . ARG A 1 84 ? -0.827 11.302 -1.911 1.00 0.00 57 ARG A C 18
ATOM 28798 O O . ARG A 1 84 ? -1.994 10.953 -1.880 1.00 0.00 57 ARG A O 18
ATOM 28819 N N . MET A 1 85 ? -0.166 11.329 -3.039 1.00 0.00 58 MET A N 18
ATOM 28820 C CA . MET A 1 85 ? -0.850 10.924 -4.307 1.00 0.00 58 MET A CA 18
ATOM 28821 C C . MET A 1 85 ? -0.842 9.403 -4.445 1.00 0.00 58 MET A C 18
ATOM 28822 O O . MET A 1 85 ? -1.633 8.831 -5.174 1.00 0.00 58 MET A O 18
ATOM 28836 N N . GLY A 1 86 ? 0.042 8.748 -3.753 1.00 0.00 59 GLY A N 18
ATOM 28837 C CA . GLY A 1 86 ? 0.111 7.265 -3.834 1.00 0.00 59 GLY A CA 18
ATOM 28838 C C . GLY A 1 86 ? 1.275 6.846 -4.731 1.00 0.00 59 GLY A C 18
ATOM 28839 O O . GLY A 1 86 ? 1.401 5.688 -5.087 1.00 0.00 59 GLY A O 18
ATOM 28843 N N . LYS A 1 87 ? 2.137 7.764 -5.099 1.00 0.00 60 LYS A N 18
ATOM 28844 C CA . LYS A 1 87 ? 3.281 7.404 -5.959 1.00 0.00 60 LYS A CA 18
ATOM 28845 C C . LYS A 1 87 ? 4.406 6.833 -5.097 1.00 0.00 60 LYS A C 18
ATOM 28846 O O . LYS A 1 87 ? 4.608 7.246 -3.975 1.00 0.00 60 LYS A O 18
ATOM 28865 N N . SER A 1 88 ? 5.133 5.893 -5.619 1.00 0.00 61 SER A N 18
ATOM 28866 C CA . SER A 1 88 ? 6.248 5.271 -4.851 1.00 0.00 61 SER A CA 18
ATOM 28867 C C . SER A 1 88 ? 7.339 6.298 -4.555 1.00 0.00 61 SER A C 18
ATOM 28868 O O . SER A 1 88 ? 7.836 6.963 -5.443 1.00 0.00 61 SER A O 18
ATOM 28876 N N . LEU A 1 89 ? 7.708 6.431 -3.315 1.00 0.00 62 LEU A N 18
ATOM 28877 C CA . LEU A 1 89 ? 8.784 7.400 -2.940 1.00 0.00 62 LEU A CA 18
ATOM 28878 C C . LEU A 1 89 ? 10.140 6.683 -2.929 1.00 0.00 62 LEU A C 18
ATOM 28879 O O . LEU A 1 89 ? 10.398 5.897 -2.041 1.00 0.00 62 LEU A O 18
ATOM 28895 N N . PRO A 1 90 ? 10.971 6.966 -3.900 1.00 0.00 63 PRO A N 18
ATOM 28896 C CA . PRO A 1 90 ? 12.307 6.330 -3.949 1.00 0.00 63 PRO A CA 18
ATOM 28897 C C . PRO A 1 90 ? 13.270 7.071 -3.007 1.00 0.00 63 PRO A C 18
ATOM 28898 O O . PRO A 1 90 ? 13.591 6.602 -1.930 1.00 0.00 63 PRO A O 18
ATOM 28909 N N . GLY A 1 91 ? 13.704 8.241 -3.393 1.00 0.00 64 GLY A N 18
ATOM 28910 C CA . GLY A 1 91 ? 14.613 9.046 -2.530 1.00 0.00 64 GLY A CA 18
ATOM 28911 C C . GLY A 1 91 ? 14.089 10.478 -2.538 1.00 0.00 64 GLY A C 18
ATOM 28912 O O . GLY A 1 91 ? 14.698 11.367 -3.101 1.00 0.00 64 GLY A O 18
ATOM 28916 N N . SER A 1 92 ? 12.946 10.695 -1.952 1.00 0.00 65 SER A N 18
ATOM 28917 C CA . SER A 1 92 ? 12.337 12.058 -1.953 1.00 0.00 65 SER A CA 18
ATOM 28918 C C . SER A 1 92 ? 13.147 13.036 -1.090 1.00 0.00 65 SER A C 18
ATOM 28919 O O . SER A 1 92 ? 13.202 12.894 0.118 1.00 0.00 65 SER A O 18
ATOM 28927 N N . PRO A 1 93 ? 13.733 14.026 -1.733 1.00 0.00 66 PRO A N 18
ATOM 28928 C CA . PRO A 1 93 ? 14.530 15.063 -1.007 1.00 0.00 66 PRO A CA 18
ATOM 28929 C C . PRO A 1 93 ? 13.606 16.039 -0.242 1.00 0.00 66 PRO A C 18
ATOM 28930 O O . PRO A 1 93 ? 13.928 17.199 -0.067 1.00 0.00 66 PRO A O 18
ATOM 28941 N N . ASP A 1 94 ? 12.458 15.586 0.194 1.00 0.00 67 ASP A N 18
ATOM 28942 C CA . ASP A 1 94 ? 11.507 16.486 0.922 1.00 0.00 67 ASP A CA 18
ATOM 28943 C C . ASP A 1 94 ? 12.051 16.865 2.301 1.00 0.00 67 ASP A C 18
ATOM 28944 O O . ASP A 1 94 ? 11.642 17.860 2.875 1.00 0.00 67 ASP A O 18
ATOM 28953 N N . GLY A 1 95 ? 12.939 16.080 2.859 1.00 0.00 68 GLY A N 18
ATOM 28954 C CA . GLY A 1 95 ? 13.472 16.399 4.219 1.00 0.00 68 GLY A CA 18
ATOM 28955 C C . GLY A 1 95 ? 12.479 15.873 5.256 1.00 0.00 68 GLY A C 18
ATOM 28956 O O . GLY A 1 95 ? 12.825 15.097 6.127 1.00 0.00 68 GLY A O 18
ATOM 28960 N N . ASN A 1 96 ? 11.237 16.272 5.144 1.00 0.00 69 ASN A N 18
ATOM 28961 C CA . ASN A 1 96 ? 10.191 15.785 6.092 1.00 0.00 69 ASN A CA 18
ATOM 28962 C C . ASN A 1 96 ? 9.964 14.286 5.851 1.00 0.00 69 ASN A C 18
ATOM 28963 O O . ASN A 1 96 ? 10.538 13.711 4.940 1.00 0.00 69 ASN A O 18
ATOM 28974 N N . GLY A 1 97 ? 9.148 13.649 6.658 1.00 0.00 70 GLY A N 18
ATOM 28975 C CA . GLY A 1 97 ? 8.877 12.180 6.494 1.00 0.00 70 GLY A CA 18
ATOM 28976 C C . GLY A 1 97 ? 8.672 11.811 5.016 1.00 0.00 70 GLY A C 18
ATOM 28977 O O . GLY A 1 97 ? 8.937 10.693 4.620 1.00 0.00 70 GLY A O 18
ATOM 28981 N N . SER A 1 98 ? 8.218 12.728 4.193 1.00 0.00 71 SER A N 18
ATOM 28982 C CA . SER A 1 98 ? 8.005 12.410 2.746 1.00 0.00 71 SER A CA 18
ATOM 28983 C C . SER A 1 98 ? 9.258 11.759 2.135 1.00 0.00 71 SER A C 18
ATOM 28984 O O . SER A 1 98 ? 9.169 11.045 1.152 1.00 0.00 71 SER A O 18
ATOM 28992 N N . SER A 1 99 ? 10.416 11.977 2.712 1.00 0.00 72 SER A N 18
ATOM 28993 C CA . SER A 1 99 ? 11.651 11.333 2.166 1.00 0.00 72 SER A CA 18
ATOM 28994 C C . SER A 1 99 ? 11.464 9.806 2.187 1.00 0.00 72 SER A C 18
ATOM 28995 O O . SER A 1 99 ? 11.807 9.113 1.246 1.00 0.00 72 SER A O 18
ATOM 29003 N N . SER A 1 100 ? 10.894 9.285 3.248 1.00 0.00 73 SER A N 18
ATOM 29004 C CA . SER A 1 100 ? 10.637 7.815 3.332 1.00 0.00 73 SER A CA 18
ATOM 29005 C C . SER A 1 100 ? 9.126 7.571 3.241 1.00 0.00 73 SER A C 18
ATOM 29006 O O . SER A 1 100 ? 8.639 6.937 2.323 1.00 0.00 73 SER A O 18
ATOM 29014 N N . CYS A 1 101 ? 8.396 8.093 4.187 1.00 0.00 74 CYS A N 18
ATOM 29015 C CA . CYS A 1 101 ? 6.904 7.946 4.203 1.00 0.00 74 CYS A CA 18
ATOM 29016 C C . CYS A 1 101 ? 6.308 9.145 4.955 1.00 0.00 74 CYS A C 18
ATOM 29017 O O . CYS A 1 101 ? 6.954 9.703 5.814 1.00 0.00 74 CYS A O 18
ATOM 29024 N N . PRO A 1 102 ? 5.093 9.511 4.627 1.00 0.00 75 PRO A N 18
ATOM 29025 C CA . PRO A 1 102 ? 4.453 10.676 5.299 1.00 0.00 75 PRO A CA 18
ATOM 29026 C C . PRO A 1 102 ? 4.313 10.418 6.804 1.00 0.00 75 PRO A C 18
ATOM 29027 O O . PRO A 1 102 ? 4.968 11.059 7.605 1.00 0.00 75 PRO A O 18
ATOM 29038 N N . THR A 1 103 ? 3.492 9.486 7.204 1.00 0.00 76 THR A N 18
ATOM 29039 C CA . THR A 1 103 ? 3.352 9.200 8.661 1.00 0.00 76 THR A CA 18
ATOM 29040 C C . THR A 1 103 ? 4.361 8.113 9.053 1.00 0.00 76 THR A C 18
ATOM 29041 O O . THR A 1 103 ? 4.006 7.009 9.422 1.00 0.00 76 THR A O 18
ATOM 29052 N N . GLY A 1 104 ? 5.625 8.422 8.959 1.00 0.00 77 GLY A N 18
ATOM 29053 C CA . GLY A 1 104 ? 6.673 7.423 9.311 1.00 0.00 77 GLY A CA 18
ATOM 29054 C C . GLY A 1 104 ? 8.052 8.008 9.011 1.00 0.00 77 GLY A C 18
ATOM 29055 O O . GLY A 1 104 ? 8.810 7.460 8.230 1.00 0.00 77 GLY A O 18
ATOM 29059 N N . SER A 1 105 ? 8.383 9.113 9.620 1.00 0.00 78 SER A N 18
ATOM 29060 C CA . SER A 1 105 ? 9.714 9.741 9.375 1.00 0.00 78 SER A CA 18
ATOM 29061 C C . SER A 1 105 ? 10.805 8.964 10.127 1.00 0.00 78 SER A C 18
ATOM 29062 O O . SER A 1 105 ? 10.524 8.006 10.828 1.00 0.00 78 SER A O 18
ATOM 29070 N N . SER A 1 106 ? 12.041 9.362 9.983 1.00 0.00 79 SER A N 18
ATOM 29071 C CA . SER A 1 106 ? 13.151 8.644 10.684 1.00 0.00 79 SER A CA 18
ATOM 29072 C C . SER A 1 106 ? 14.106 9.659 11.323 1.00 0.00 79 SER A C 18
ATOM 29073 O O . SER A 1 106 ? 15.307 9.606 11.129 1.00 0.00 79 SER A O 18
ATOM 29081 N N . GLY A 1 107 ? 13.575 10.585 12.076 1.00 0.00 80 GLY A N 18
ATOM 29082 C CA . GLY A 1 107 ? 14.435 11.610 12.726 1.00 0.00 80 GLY A CA 18
ATOM 29083 C C . GLY A 1 107 ? 13.912 12.997 12.363 1.00 0.00 80 GLY A C 18
ATOM 29084 O O . GLY A 1 107 ? 14.662 13.768 11.803 1.00 0.00 80 GLY A O 18
ATOM 29089 N N . SER A 1 1 ? -22.405 13.665 45.007 1.00 0.00 -27 SER A N 19
ATOM 29090 C CA . SER A 1 1 ? -20.990 13.785 45.464 1.00 0.00 -27 SER A CA 19
ATOM 29091 C C . SER A 1 1 ? -20.718 15.209 45.950 1.00 0.00 -27 SER A C 19
ATOM 29092 O O . SER A 1 1 ? -21.543 16.089 45.786 1.00 0.00 -27 SER A O 19
ATOM 29102 N N . TYR A 1 2 ? -19.580 15.442 46.550 1.00 0.00 -26 TYR A N 19
ATOM 29103 C CA . TYR A 1 2 ? -19.260 16.813 47.059 1.00 0.00 -26 TYR A CA 19
ATOM 29104 C C . TYR A 1 2 ? -19.546 17.862 45.982 1.00 0.00 -26 TYR A C 19
ATOM 29105 O O . TYR A 1 2 ? -19.161 17.712 44.836 1.00 0.00 -26 TYR A O 19
ATOM 29123 N N . TYR A 1 3 ? -20.237 18.911 46.344 1.00 0.00 -25 TYR A N 19
ATOM 29124 C CA . TYR A 1 3 ? -20.581 19.979 45.345 1.00 0.00 -25 TYR A CA 19
ATOM 29125 C C . TYR A 1 3 ? -19.346 20.818 44.985 1.00 0.00 -25 TYR A C 19
ATOM 29126 O O . TYR A 1 3 ? -19.278 21.996 45.276 1.00 0.00 -25 TYR A O 19
ATOM 29144 N N . HIS A 1 4 ? -18.377 20.226 44.337 1.00 0.00 -24 HIS A N 19
ATOM 29145 C CA . HIS A 1 4 ? -17.156 20.995 43.939 1.00 0.00 -24 HIS A CA 19
ATOM 29146 C C . HIS A 1 4 ? -17.144 21.165 42.417 1.00 0.00 -24 HIS A C 19
ATOM 29147 O O . HIS A 1 4 ? -17.643 20.321 41.694 1.00 0.00 -24 HIS A O 19
ATOM 29161 N N . HIS A 1 5 ? -16.591 22.252 41.925 1.00 0.00 -23 HIS A N 19
ATOM 29162 C CA . HIS A 1 5 ? -16.551 22.505 40.443 1.00 0.00 -23 HIS A CA 19
ATOM 29163 C C . HIS A 1 5 ? -17.980 22.621 39.901 1.00 0.00 -23 HIS A C 19
ATOM 29164 O O . HIS A 1 5 ? -18.504 21.704 39.293 1.00 0.00 -23 HIS A O 19
ATOM 29178 N N . HIS A 1 6 ? -18.617 23.737 40.122 1.00 0.00 -22 HIS A N 19
ATOM 29179 C CA . HIS A 1 6 ? -20.018 23.913 39.629 1.00 0.00 -22 HIS A CA 19
ATOM 29180 C C . HIS A 1 6 ? -20.035 24.020 38.101 1.00 0.00 -22 HIS A C 19
ATOM 29181 O O . HIS A 1 6 ? -20.869 23.430 37.441 1.00 0.00 -22 HIS A O 19
ATOM 29195 N N . HIS A 1 7 ? -19.121 24.767 37.536 1.00 0.00 -21 HIS A N 19
ATOM 29196 C CA . HIS A 1 7 ? -19.087 24.905 36.051 1.00 0.00 -21 HIS A CA 19
ATOM 29197 C C . HIS A 1 7 ? -18.465 23.653 35.431 1.00 0.00 -21 HIS A C 19
ATOM 29198 O O . HIS A 1 7 ? -17.272 23.578 35.213 1.00 0.00 -21 HIS A O 19
ATOM 29212 N N . HIS A 1 8 ? -19.268 22.665 35.154 1.00 0.00 -20 HIS A N 19
ATOM 29213 C CA . HIS A 1 8 ? -18.726 21.405 34.556 1.00 0.00 -20 HIS A CA 19
ATOM 29214 C C . HIS A 1 8 ? -18.199 21.650 33.136 1.00 0.00 -20 HIS A C 19
ATOM 29215 O O . HIS A 1 8 ? -17.272 20.995 32.698 1.00 0.00 -20 HIS A O 19
ATOM 29229 N N . HIS A 1 9 ? -18.774 22.576 32.408 1.00 0.00 -19 HIS A N 19
ATOM 29230 C CA . HIS A 1 9 ? -18.287 22.837 31.016 1.00 0.00 -19 HIS A CA 19
ATOM 29231 C C . HIS A 1 9 ? -16.881 23.454 31.042 1.00 0.00 -19 HIS A C 19
ATOM 29232 O O . HIS A 1 9 ? -16.555 24.249 31.909 1.00 0.00 -19 HIS A O 19
ATOM 29246 N N . ASP A 1 10 ? -16.057 23.091 30.091 1.00 0.00 -18 ASP A N 19
ATOM 29247 C CA . ASP A 1 10 ? -14.665 23.641 30.019 1.00 0.00 -18 ASP A CA 19
ATOM 29248 C C . ASP A 1 10 ? -14.376 24.099 28.581 1.00 0.00 -18 ASP A C 19
ATOM 29249 O O . ASP A 1 10 ? -15.253 24.619 27.910 1.00 0.00 -18 ASP A O 19
ATOM 29258 N N . TYR A 1 11 ? -13.175 23.914 28.093 1.00 0.00 -17 TYR A N 19
ATOM 29259 C CA . TYR A 1 11 ? -12.870 24.336 26.691 1.00 0.00 -17 TYR A CA 19
ATOM 29260 C C . TYR A 1 11 ? -13.413 23.285 25.716 1.00 0.00 -17 TYR A C 19
ATOM 29261 O O . TYR A 1 11 ? -12.669 22.503 25.149 1.00 0.00 -17 TYR A O 19
ATOM 29279 N N . ASP A 1 12 ? -14.705 23.267 25.521 1.00 0.00 -16 ASP A N 19
ATOM 29280 C CA . ASP A 1 12 ? -15.326 22.289 24.593 1.00 0.00 -16 ASP A CA 19
ATOM 29281 C C . ASP A 1 12 ? -15.798 23.024 23.346 1.00 0.00 -16 ASP A C 19
ATOM 29282 O O . ASP A 1 12 ? -16.697 23.846 23.395 1.00 0.00 -16 ASP A O 19
ATOM 29291 N N . ILE A 1 13 ? -15.175 22.753 22.245 1.00 0.00 -15 ILE A N 19
ATOM 29292 C CA . ILE A 1 13 ? -15.548 23.437 20.972 1.00 0.00 -15 ILE A CA 19
ATOM 29293 C C . ILE A 1 13 ? -16.755 22.735 20.332 1.00 0.00 -15 ILE A C 19
ATOM 29294 O O . ILE A 1 13 ? -16.656 21.591 19.935 1.00 0.00 -15 ILE A O 19
ATOM 29310 N N . PRO A 1 14 ? -17.851 23.454 20.241 1.00 0.00 -14 PRO A N 19
ATOM 29311 C CA . PRO A 1 14 ? -19.086 22.897 19.630 1.00 0.00 -14 PRO A CA 19
ATOM 29312 C C . PRO A 1 14 ? -18.881 22.704 18.123 1.00 0.00 -14 PRO A C 19
ATOM 29313 O O . PRO A 1 14 ? -19.219 23.559 17.325 1.00 0.00 -14 PRO A O 19
ATOM 29324 N N . THR A 1 15 ? -18.316 21.600 17.737 1.00 0.00 -13 THR A N 19
ATOM 29325 C CA . THR A 1 15 ? -18.064 21.346 16.287 1.00 0.00 -13 THR A CA 19
ATOM 29326 C C . THR A 1 15 ? -19.020 20.270 15.755 1.00 0.00 -13 THR A C 19
ATOM 29327 O O . THR A 1 15 ? -19.056 19.158 16.249 1.00 0.00 -13 THR A O 19
ATOM 29338 N N . THR A 1 16 ? -19.804 20.593 14.761 1.00 0.00 -12 THR A N 19
ATOM 29339 C CA . THR A 1 16 ? -20.761 19.596 14.201 1.00 0.00 -12 THR A CA 19
ATOM 29340 C C . THR A 1 16 ? -20.219 18.990 12.897 1.00 0.00 -12 THR A C 19
ATOM 29341 O O . THR A 1 16 ? -20.012 17.796 12.794 1.00 0.00 -12 THR A O 19
ATOM 29352 N N . GLU A 1 17 ? -19.999 19.811 11.898 1.00 0.00 -11 GLU A N 19
ATOM 29353 C CA . GLU A 1 17 ? -19.489 19.300 10.587 1.00 0.00 -11 GLU A CA 19
ATOM 29354 C C . GLU A 1 17 ? -18.093 18.688 10.716 1.00 0.00 -11 GLU A C 19
ATOM 29355 O O . GLU A 1 17 ? -17.630 17.990 9.834 1.00 0.00 -11 GLU A O 19
ATOM 29367 N N . ASN A 1 18 ? -17.424 18.929 11.799 1.00 0.00 -10 ASN A N 19
ATOM 29368 C CA . ASN A 1 18 ? -16.062 18.339 11.963 1.00 0.00 -10 ASN A CA 19
ATOM 29369 C C . ASN A 1 18 ? -16.158 16.890 12.441 1.00 0.00 -10 ASN A C 19
ATOM 29370 O O . ASN A 1 18 ? -15.171 16.174 12.474 1.00 0.00 -10 ASN A O 19
ATOM 29381 N N . LEU A 1 19 ? -17.334 16.450 12.795 1.00 0.00 -9 LEU A N 19
ATOM 29382 C CA . LEU A 1 19 ? -17.500 15.044 13.263 1.00 0.00 -9 LEU A CA 19
ATOM 29383 C C . LEU A 1 19 ? -17.217 14.085 12.110 1.00 0.00 -9 LEU A C 19
ATOM 29384 O O . LEU A 1 19 ? -16.349 13.238 12.204 1.00 0.00 -9 LEU A O 19
ATOM 29400 N N . TYR A 1 20 ? -17.916 14.223 11.010 1.00 0.00 -8 TYR A N 19
ATOM 29401 C CA . TYR A 1 20 ? -17.634 13.306 9.852 1.00 0.00 -8 TYR A CA 19
ATOM 29402 C C . TYR A 1 20 ? -16.306 13.679 9.200 1.00 0.00 -8 TYR A C 19
ATOM 29403 O O . TYR A 1 20 ? -15.759 12.935 8.410 1.00 0.00 -8 TYR A O 19
ATOM 29421 N N . PHE A 1 21 ? -15.770 14.808 9.558 1.00 0.00 -7 PHE A N 19
ATOM 29422 C CA . PHE A 1 21 ? -14.452 15.235 9.006 1.00 0.00 -7 PHE A CA 19
ATOM 29423 C C . PHE A 1 21 ? -13.350 14.387 9.651 1.00 0.00 -7 PHE A C 19
ATOM 29424 O O . PHE A 1 21 ? -12.311 14.149 9.061 1.00 0.00 -7 PHE A O 19
ATOM 29441 N N . GLN A 1 22 ? -13.578 13.919 10.858 1.00 0.00 -6 GLN A N 19
ATOM 29442 C CA . GLN A 1 22 ? -12.563 13.066 11.545 1.00 0.00 -6 GLN A CA 19
ATOM 29443 C C . GLN A 1 22 ? -13.061 11.616 11.625 1.00 0.00 -6 GLN A C 19
ATOM 29444 O O . GLN A 1 22 ? -12.588 10.829 12.424 1.00 0.00 -6 GLN A O 19
ATOM 29458 N N . GLY A 1 23 ? -14.004 11.257 10.791 1.00 0.00 -5 GLY A N 19
ATOM 29459 C CA . GLY A 1 23 ? -14.534 9.860 10.789 1.00 0.00 -5 GLY A CA 19
ATOM 29460 C C . GLY A 1 23 ? -14.182 9.230 9.448 1.00 0.00 -5 GLY A C 19
ATOM 29461 O O . GLY A 1 23 ? -13.198 8.525 9.322 1.00 0.00 -5 GLY A O 19
ATOM 29465 N N . ALA A 1 24 ? -14.954 9.511 8.431 1.00 0.00 -4 ALA A N 19
ATOM 29466 C CA . ALA A 1 24 ? -14.634 8.957 7.082 1.00 0.00 -4 ALA A CA 19
ATOM 29467 C C . ALA A 1 24 ? -13.518 9.810 6.469 1.00 0.00 -4 ALA A C 19
ATOM 29468 O O . ALA A 1 24 ? -13.308 10.936 6.880 1.00 0.00 -4 ALA A O 19
ATOM 29475 N N . MET A 1 25 ? -12.798 9.304 5.503 1.00 0.00 -3 MET A N 19
ATOM 29476 C CA . MET A 1 25 ? -11.704 10.131 4.906 1.00 0.00 -3 MET A CA 19
ATOM 29477 C C . MET A 1 25 ? -12.289 11.351 4.193 1.00 0.00 -3 MET A C 19
ATOM 29478 O O . MET A 1 25 ? -13.451 11.376 3.818 1.00 0.00 -3 MET A O 19
ATOM 29492 N N . GLY A 1 26 ? -11.487 12.362 4.012 1.00 0.00 -2 GLY A N 19
ATOM 29493 C CA . GLY A 1 26 ? -11.963 13.603 3.339 1.00 0.00 -2 GLY A CA 19
ATOM 29494 C C . GLY A 1 26 ? -12.002 13.408 1.822 1.00 0.00 -2 GLY A C 19
ATOM 29495 O O . GLY A 1 26 ? -11.208 13.980 1.100 1.00 0.00 -2 GLY A O 19
ATOM 29499 N N . SER A 1 27 ? -12.934 12.623 1.337 1.00 0.00 -1 SER A N 19
ATOM 29500 C CA . SER A 1 27 ? -13.062 12.394 -0.137 1.00 0.00 -1 SER A CA 19
ATOM 29501 C C . SER A 1 27 ? -11.721 11.990 -0.768 1.00 0.00 -1 SER A C 19
ATOM 29502 O O . SER A 1 27 ? -11.080 12.769 -1.457 1.00 0.00 -1 SER A O 19
ATOM 29510 N N . GLY A 1 28 ? -11.304 10.769 -0.565 1.00 0.00 1 GLY A N 19
ATOM 29511 C CA . GLY A 1 28 ? -10.024 10.304 -1.171 1.00 0.00 1 GLY A CA 19
ATOM 29512 C C . GLY A 1 28 ? -10.302 9.062 -2.021 1.00 0.00 1 GLY A C 19
ATOM 29513 O O . GLY A 1 28 ? -11.161 8.266 -1.684 1.00 0.00 1 GLY A O 19
ATOM 29517 N N . PRO A 1 29 ? -9.578 8.931 -3.107 1.00 0.00 2 PRO A N 19
ATOM 29518 C CA . PRO A 1 29 ? -9.772 7.767 -4.019 1.00 0.00 2 PRO A CA 19
ATOM 29519 C C . PRO A 1 29 ? -9.303 6.459 -3.370 1.00 0.00 2 PRO A C 19
ATOM 29520 O O . PRO A 1 29 ? -9.852 5.404 -3.631 1.00 0.00 2 PRO A O 19
ATOM 29531 N N . CYS A 1 30 ? -8.301 6.510 -2.528 1.00 0.00 3 CYS A N 19
ATOM 29532 C CA . CYS A 1 30 ? -7.816 5.255 -1.876 1.00 0.00 3 CYS A CA 19
ATOM 29533 C C . CYS A 1 30 ? -8.853 4.756 -0.856 1.00 0.00 3 CYS A C 19
ATOM 29534 O O . CYS A 1 30 ? -9.056 3.566 -0.723 1.00 0.00 3 CYS A O 19
ATOM 29541 N N . ARG A 1 31 ? -9.518 5.639 -0.137 1.00 0.00 4 ARG A N 19
ATOM 29542 C CA . ARG A 1 31 ? -10.532 5.156 0.857 1.00 0.00 4 ARG A CA 19
ATOM 29543 C C . ARG A 1 31 ? -11.615 4.352 0.130 1.00 0.00 4 ARG A C 19
ATOM 29544 O O . ARG A 1 31 ? -11.964 3.259 0.538 1.00 0.00 4 ARG A O 19
ATOM 29565 N N . ARG A 1 32 ? -12.125 4.867 -0.956 1.00 0.00 5 ARG A N 19
ATOM 29566 C CA . ARG A 1 32 ? -13.158 4.104 -1.718 1.00 0.00 5 ARG A CA 19
ATOM 29567 C C . ARG A 1 32 ? -12.493 2.852 -2.286 1.00 0.00 5 ARG A C 19
ATOM 29568 O O . ARG A 1 32 ? -13.085 1.787 -2.347 1.00 0.00 5 ARG A O 19
ATOM 29589 N N . HIS A 1 33 ? -11.244 2.972 -2.664 1.00 0.00 6 HIS A N 19
ATOM 29590 C CA . HIS A 1 33 ? -10.495 1.797 -3.192 1.00 0.00 6 HIS A CA 19
ATOM 29591 C C . HIS A 1 33 ? -10.357 0.753 -2.080 1.00 0.00 6 HIS A C 19
ATOM 29592 O O . HIS A 1 33 ? -10.585 -0.418 -2.292 1.00 0.00 6 HIS A O 19
ATOM 29606 N N . LEU A 1 34 ? -10.009 1.181 -0.888 1.00 0.00 7 LEU A N 19
ATOM 29607 C CA . LEU A 1 34 ? -9.874 0.223 0.258 1.00 0.00 7 LEU A CA 19
ATOM 29608 C C . LEU A 1 34 ? -11.195 -0.522 0.473 1.00 0.00 7 LEU A C 19
ATOM 29609 O O . LEU A 1 34 ? -11.217 -1.728 0.609 1.00 0.00 7 LEU A O 19
ATOM 29625 N N . ASP A 1 35 ? -12.300 0.185 0.500 1.00 0.00 8 ASP A N 19
ATOM 29626 C CA . ASP A 1 35 ? -13.620 -0.493 0.697 1.00 0.00 8 ASP A CA 19
ATOM 29627 C C . ASP A 1 35 ? -13.847 -1.513 -0.422 1.00 0.00 8 ASP A C 19
ATOM 29628 O O . ASP A 1 35 ? -14.230 -2.643 -0.183 1.00 0.00 8 ASP A O 19
ATOM 29637 N N . SER A 1 36 ? -13.598 -1.111 -1.640 1.00 0.00 9 SER A N 19
ATOM 29638 C CA . SER A 1 36 ? -13.772 -2.027 -2.803 1.00 0.00 9 SER A CA 19
ATOM 29639 C C . SER A 1 36 ? -12.725 -3.141 -2.736 1.00 0.00 9 SER A C 19
ATOM 29640 O O . SER A 1 36 ? -13.048 -4.307 -2.855 1.00 0.00 9 SER A O 19
ATOM 29648 N N . VAL A 1 37 ? -11.477 -2.799 -2.508 1.00 0.00 10 VAL A N 19
ATOM 29649 C CA . VAL A 1 37 ? -10.425 -3.858 -2.403 1.00 0.00 10 VAL A CA 19
ATOM 29650 C C . VAL A 1 37 ? -10.800 -4.795 -1.259 1.00 0.00 10 VAL A C 19
ATOM 29651 O O . VAL A 1 37 ? -10.685 -5.992 -1.372 1.00 0.00 10 VAL A O 19
ATOM 29664 N N . LEU A 1 38 ? -11.279 -4.256 -0.171 1.00 0.00 11 LEU A N 19
ATOM 29665 C CA . LEU A 1 38 ? -11.697 -5.125 0.965 1.00 0.00 11 LEU A CA 19
ATOM 29666 C C . LEU A 1 38 ? -12.773 -6.092 0.466 1.00 0.00 11 LEU A C 19
ATOM 29667 O O . LEU A 1 38 ? -12.712 -7.280 0.714 1.00 0.00 11 LEU A O 19
ATOM 29683 N N . GLN A 1 39 ? -13.747 -5.596 -0.258 1.00 0.00 12 GLN A N 19
ATOM 29684 C CA . GLN A 1 39 ? -14.814 -6.504 -0.792 1.00 0.00 12 GLN A CA 19
ATOM 29685 C C . GLN A 1 39 ? -14.219 -7.417 -1.874 1.00 0.00 12 GLN A C 19
ATOM 29686 O O . GLN A 1 39 ? -14.485 -8.604 -1.929 1.00 0.00 12 GLN A O 19
ATOM 29700 N N . GLN A 1 40 ? -13.425 -6.849 -2.739 1.00 0.00 13 GLN A N 19
ATOM 29701 C CA . GLN A 1 40 ? -12.800 -7.630 -3.854 1.00 0.00 13 GLN A CA 19
ATOM 29702 C C . GLN A 1 40 ? -11.722 -8.596 -3.350 1.00 0.00 13 GLN A C 19
ATOM 29703 O O . GLN A 1 40 ? -11.514 -9.637 -3.923 1.00 0.00 13 GLN A O 19
ATOM 29717 N N . LEU A 1 41 ? -11.002 -8.240 -2.321 1.00 0.00 14 LEU A N 19
ATOM 29718 C CA . LEU A 1 41 ? -9.882 -9.111 -1.837 1.00 0.00 14 LEU A CA 19
ATOM 29719 C C . LEU A 1 41 ? -10.297 -10.573 -1.660 1.00 0.00 14 LEU A C 19
ATOM 29720 O O . LEU A 1 41 ? -9.565 -11.461 -2.038 1.00 0.00 14 LEU A O 19
ATOM 29736 N N . GLN A 1 42 ? -11.432 -10.845 -1.085 1.00 0.00 15 GLN A N 19
ATOM 29737 C CA . GLN A 1 42 ? -11.815 -12.280 -0.896 1.00 0.00 15 GLN A CA 19
ATOM 29738 C C . GLN A 1 42 ? -12.124 -12.958 -2.231 1.00 0.00 15 GLN A C 19
ATOM 29739 O O . GLN A 1 42 ? -12.037 -14.164 -2.352 1.00 0.00 15 GLN A O 19
ATOM 29753 N N . THR A 1 43 ? -12.487 -12.208 -3.224 1.00 0.00 16 THR A N 19
ATOM 29754 C CA . THR A 1 43 ? -12.806 -12.816 -4.539 1.00 0.00 16 THR A CA 19
ATOM 29755 C C . THR A 1 43 ? -11.681 -12.552 -5.553 1.00 0.00 16 THR A C 19
ATOM 29756 O O . THR A 1 43 ? -11.471 -13.315 -6.481 1.00 0.00 16 THR A O 19
ATOM 29767 N N . GLU A 1 44 ? -10.998 -11.454 -5.409 1.00 0.00 17 GLU A N 19
ATOM 29768 C CA . GLU A 1 44 ? -9.937 -11.090 -6.396 1.00 0.00 17 GLU A CA 19
ATOM 29769 C C . GLU A 1 44 ? -8.548 -11.559 -5.975 1.00 0.00 17 GLU A C 19
ATOM 29770 O O . GLU A 1 44 ? -7.561 -11.044 -6.453 1.00 0.00 17 GLU A O 19
ATOM 29782 N N . VAL A 1 45 ? -8.436 -12.528 -5.112 1.00 0.00 18 VAL A N 19
ATOM 29783 C CA . VAL A 1 45 ? -7.058 -12.990 -4.723 1.00 0.00 18 VAL A CA 19
ATOM 29784 C C . VAL A 1 45 ? -6.250 -13.316 -5.988 1.00 0.00 18 VAL A C 19
ATOM 29785 O O . VAL A 1 45 ? -5.073 -13.034 -6.095 1.00 0.00 18 VAL A O 19
ATOM 29798 N N . TYR A 1 46 ? -6.916 -13.895 -6.929 1.00 0.00 19 TYR A N 19
ATOM 29799 C CA . TYR A 1 46 ? -6.316 -14.310 -8.247 1.00 0.00 19 TYR A CA 19
ATOM 29800 C C . TYR A 1 46 ? -5.657 -13.202 -9.065 1.00 0.00 19 TYR A C 19
ATOM 29801 O O . TYR A 1 46 ? -5.319 -13.420 -10.213 1.00 0.00 19 TYR A O 19
ATOM 29819 N N . ARG A 1 47 ? -5.515 -12.033 -8.538 1.00 0.00 20 ARG A N 19
ATOM 29820 C CA . ARG A 1 47 ? -4.907 -10.921 -9.354 1.00 0.00 20 ARG A CA 19
ATOM 29821 C C . ARG A 1 47 ? -3.654 -11.474 -10.030 1.00 0.00 20 ARG A C 19
ATOM 29822 O O . ARG A 1 47 ? -3.578 -11.517 -11.246 1.00 0.00 20 ARG A O 19
ATOM 29843 N N . GLY A 1 48 ? -2.769 -12.064 -9.285 1.00 0.00 21 GLY A N 19
ATOM 29844 C CA . GLY A 1 48 ? -1.667 -12.803 -9.967 1.00 0.00 21 GLY A CA 19
ATOM 29845 C C . GLY A 1 48 ? -1.924 -14.221 -9.488 1.00 0.00 21 GLY A C 19
ATOM 29846 O O . GLY A 1 48 ? -2.645 -14.965 -10.125 1.00 0.00 21 GLY A O 19
ATOM 29850 N N . ALA A 1 49 ? -1.565 -14.517 -8.259 1.00 0.00 22 ALA A N 19
ATOM 29851 C CA . ALA A 1 49 ? -2.052 -15.775 -7.641 1.00 0.00 22 ALA A CA 19
ATOM 29852 C C . ALA A 1 49 ? -3.050 -15.320 -6.577 1.00 0.00 22 ALA A C 19
ATOM 29853 O O . ALA A 1 49 ? -4.245 -15.419 -6.701 1.00 0.00 22 ALA A O 19
ATOM 29860 N N . GLN A 1 50 ? -2.471 -14.727 -5.539 1.00 0.00 23 GLN A N 19
ATOM 29861 C CA . GLN A 1 50 ? -3.211 -14.095 -4.400 1.00 0.00 23 GLN A CA 19
ATOM 29862 C C . GLN A 1 50 ? -2.683 -12.642 -4.170 1.00 0.00 23 GLN A C 19
ATOM 29863 O O . GLN A 1 50 ? -2.989 -12.015 -3.176 1.00 0.00 23 GLN A O 19
ATOM 29877 N N . THR A 1 51 ? -1.817 -12.169 -5.045 1.00 0.00 24 THR A N 19
ATOM 29878 C CA . THR A 1 51 ? -1.118 -10.825 -4.894 1.00 0.00 24 THR A CA 19
ATOM 29879 C C . THR A 1 51 ? -2.002 -9.600 -5.160 1.00 0.00 24 THR A C 19
ATOM 29880 O O . THR A 1 51 ? -1.632 -8.694 -5.893 1.00 0.00 24 THR A O 19
ATOM 29891 N N . LEU A 1 52 ? -3.152 -9.550 -4.581 1.00 0.00 25 LEU A N 19
ATOM 29892 C CA . LEU A 1 52 ? -4.037 -8.373 -4.804 1.00 0.00 25 LEU A CA 19
ATOM 29893 C C . LEU A 1 52 ? -3.466 -7.188 -4.015 1.00 0.00 25 LEU A C 19
ATOM 29894 O O . LEU A 1 52 ? -3.143 -7.287 -2.842 1.00 0.00 25 LEU A O 19
ATOM 29910 N N . TYR A 1 53 ? -3.296 -6.090 -4.693 1.00 0.00 26 TYR A N 19
ATOM 29911 C CA . TYR A 1 53 ? -2.701 -4.863 -4.072 1.00 0.00 26 TYR A CA 19
ATOM 29912 C C . TYR A 1 53 ? -3.708 -4.149 -3.147 1.00 0.00 26 TYR A C 19
ATOM 29913 O O . TYR A 1 53 ? -4.874 -4.008 -3.467 1.00 0.00 26 TYR A O 19
ATOM 29931 N N . VAL A 1 54 ? -3.244 -3.678 -2.012 1.00 0.00 27 VAL A N 19
ATOM 29932 C CA . VAL A 1 54 ? -4.138 -2.944 -1.066 1.00 0.00 27 VAL A CA 19
ATOM 29933 C C . VAL A 1 54 ? -3.658 -1.481 -0.950 1.00 0.00 27 VAL A C 19
ATOM 29934 O O . VAL A 1 54 ? -2.466 -1.226 -0.861 1.00 0.00 27 VAL A O 19
ATOM 29947 N N . PRO A 1 55 ? -4.603 -0.574 -0.981 1.00 0.00 28 PRO A N 19
ATOM 29948 C CA . PRO A 1 55 ? -4.297 0.876 -0.904 1.00 0.00 28 PRO A CA 19
ATOM 29949 C C . PRO A 1 55 ? -4.218 1.376 0.552 1.00 0.00 28 PRO A C 19
ATOM 29950 O O . PRO A 1 55 ? -4.867 0.848 1.429 1.00 0.00 28 PRO A O 19
ATOM 29961 N N . ASN A 1 56 ? -3.431 2.400 0.800 1.00 0.00 29 ASN A N 19
ATOM 29962 C CA . ASN A 1 56 ? -3.307 2.963 2.190 1.00 0.00 29 ASN A CA 19
ATOM 29963 C C . ASN A 1 56 ? -3.926 4.361 2.234 1.00 0.00 29 ASN A C 19
ATOM 29964 O O . ASN A 1 56 ? -3.766 5.137 1.312 1.00 0.00 29 ASN A O 19
ATOM 29975 N N . CYS A 1 57 ? -4.625 4.699 3.279 1.00 0.00 30 CYS A N 19
ATOM 29976 C CA . CYS A 1 57 ? -5.240 6.058 3.332 1.00 0.00 30 CYS A CA 19
ATOM 29977 C C . CYS A 1 57 ? -4.953 6.817 4.614 1.00 0.00 30 CYS A C 19
ATOM 29978 O O . CYS A 1 57 ? -4.861 6.279 5.700 1.00 0.00 30 CYS A O 19
ATOM 29985 N N . ASP A 1 58 ? -4.932 8.096 4.450 1.00 0.00 31 ASP A N 19
ATOM 29986 C CA . ASP A 1 58 ? -4.794 9.052 5.572 1.00 0.00 31 ASP A CA 19
ATOM 29987 C C . ASP A 1 58 ? -6.188 9.668 5.754 1.00 0.00 31 ASP A C 19
ATOM 29988 O O . ASP A 1 58 ? -7.093 9.366 4.989 1.00 0.00 31 ASP A O 19
ATOM 29997 N N . HIS A 1 59 ? -6.391 10.514 6.726 1.00 0.00 32 HIS A N 19
ATOM 29998 C CA . HIS A 1 59 ? -7.749 11.140 6.907 1.00 0.00 32 HIS A CA 19
ATOM 29999 C C . HIS A 1 59 ? -8.281 11.699 5.567 1.00 0.00 32 HIS A C 19
ATOM 30000 O O . HIS A 1 59 ? -9.466 11.860 5.393 1.00 0.00 32 HIS A O 19
ATOM 30014 N N . ARG A 1 60 ? -7.413 12.001 4.628 1.00 0.00 33 ARG A N 19
ATOM 30015 C CA . ARG A 1 60 ? -7.849 12.555 3.312 1.00 0.00 33 ARG A CA 19
ATOM 30016 C C . ARG A 1 60 ? -8.282 11.432 2.330 1.00 0.00 33 ARG A C 19
ATOM 30017 O O . ARG A 1 60 ? -8.675 11.697 1.206 1.00 0.00 33 ARG A O 19
ATOM 30038 N N . GLY A 1 61 ? -8.241 10.189 2.736 1.00 0.00 34 GLY A N 19
ATOM 30039 C CA . GLY A 1 61 ? -8.664 9.077 1.822 1.00 0.00 34 GLY A CA 19
ATOM 30040 C C . GLY A 1 61 ? -7.699 8.904 0.637 1.00 0.00 34 GLY A C 19
ATOM 30041 O O . GLY A 1 61 ? -7.921 8.061 -0.216 1.00 0.00 34 GLY A O 19
ATOM 30045 N N . PHE A 1 62 ? -6.637 9.659 0.560 1.00 0.00 35 PHE A N 19
ATOM 30046 C CA . PHE A 1 62 ? -5.689 9.475 -0.577 1.00 0.00 35 PHE A CA 19
ATOM 30047 C C . PHE A 1 62 ? -4.634 8.428 -0.189 1.00 0.00 35 PHE A C 19
ATOM 30048 O O . PHE A 1 62 ? -4.538 8.042 0.962 1.00 0.00 35 PHE A O 19
ATOM 30065 N N . TYR A 1 63 ? -3.828 7.984 -1.124 1.00 0.00 36 TYR A N 19
ATOM 30066 C CA . TYR A 1 63 ? -2.761 6.986 -0.781 1.00 0.00 36 TYR A CA 19
ATOM 30067 C C . TYR A 1 63 ? -1.736 7.747 0.043 1.00 0.00 36 TYR A C 19
ATOM 30068 O O . TYR A 1 63 ? -0.901 8.434 -0.506 1.00 0.00 36 TYR A O 19
ATOM 30086 N N . ARG A 1 64 ? -1.836 7.734 1.351 1.00 0.00 37 ARG A N 19
ATOM 30087 C CA . ARG A 1 64 ? -0.890 8.595 2.105 1.00 0.00 37 ARG A CA 19
ATOM 30088 C C . ARG A 1 64 ? 0.530 8.054 2.277 1.00 0.00 37 ARG A C 19
ATOM 30089 O O . ARG A 1 64 ? 1.477 8.655 1.809 1.00 0.00 37 ARG A O 19
ATOM 30110 N N . LYS A 1 65 ? 0.701 6.982 2.977 1.00 0.00 38 LYS A N 19
ATOM 30111 C CA . LYS A 1 65 ? 2.093 6.480 3.202 1.00 0.00 38 LYS A CA 19
ATOM 30112 C C . LYS A 1 65 ? 2.567 5.342 2.284 1.00 0.00 38 LYS A C 19
ATOM 30113 O O . LYS A 1 65 ? 3.657 5.390 1.749 1.00 0.00 38 LYS A O 19
ATOM 30132 N N . ARG A 1 66 ? 1.811 4.282 2.182 1.00 0.00 39 ARG A N 19
ATOM 30133 C CA . ARG A 1 66 ? 2.288 3.107 1.387 1.00 0.00 39 ARG A CA 19
ATOM 30134 C C . ARG A 1 66 ? 1.398 2.709 0.195 1.00 0.00 39 ARG A C 19
ATOM 30135 O O . ARG A 1 66 ? 0.276 3.143 0.035 1.00 0.00 39 ARG A O 19
ATOM 30156 N N . GLN A 1 67 ? 1.904 1.777 -0.563 1.00 0.00 40 GLN A N 19
ATOM 30157 C CA . GLN A 1 67 ? 1.174 1.142 -1.703 1.00 0.00 40 GLN A CA 19
ATOM 30158 C C . GLN A 1 67 ? 1.609 -0.326 -1.644 1.00 0.00 40 GLN A C 19
ATOM 30159 O O . GLN A 1 67 ? 2.799 -0.586 -1.613 1.00 0.00 40 GLN A O 19
ATOM 30173 N N . CYS A 1 68 ? 0.726 -1.293 -1.555 1.00 0.00 41 CYS A N 19
ATOM 30174 C CA . CYS A 1 68 ? 1.263 -2.688 -1.421 1.00 0.00 41 CYS A CA 19
ATOM 30175 C C . CYS A 1 68 ? 0.639 -3.720 -2.342 1.00 0.00 41 CYS A C 19
ATOM 30176 O O . CYS A 1 68 ? -0.563 -3.820 -2.484 1.00 0.00 41 CYS A O 19
ATOM 30183 N N . ARG A 1 69 ? 1.488 -4.572 -2.847 1.00 0.00 42 ARG A N 19
ATOM 30184 C CA . ARG A 1 69 ? 1.054 -5.737 -3.655 1.00 0.00 42 ARG A CA 19
ATOM 30185 C C . ARG A 1 69 ? 1.093 -6.877 -2.644 1.00 0.00 42 ARG A C 19
ATOM 30186 O O . ARG A 1 69 ? 2.122 -7.078 -2.011 1.00 0.00 42 ARG A O 19
ATOM 30207 N N . SER A 1 70 ? -0.007 -7.543 -2.405 1.00 0.00 43 SER A N 19
ATOM 30208 C CA . SER A 1 70 ? -0.013 -8.568 -1.316 1.00 0.00 43 SER A CA 19
ATOM 30209 C C . SER A 1 70 ? -0.543 -9.932 -1.738 1.00 0.00 43 SER A C 19
ATOM 30210 O O . SER A 1 70 ? -1.608 -10.048 -2.318 1.00 0.00 43 SER A O 19
ATOM 30218 N N . SER A 1 71 ? 0.168 -10.961 -1.365 1.00 0.00 44 SER A N 19
ATOM 30219 C CA . SER A 1 71 ? -0.278 -12.355 -1.644 1.00 0.00 44 SER A CA 19
ATOM 30220 C C . SER A 1 71 ? -0.654 -13.010 -0.307 1.00 0.00 44 SER A C 19
ATOM 30221 O O . SER A 1 71 ? -0.343 -12.484 0.748 1.00 0.00 44 SER A O 19
ATOM 30229 N N . GLN A 1 72 ? -1.317 -14.140 -0.329 1.00 0.00 45 GLN A N 19
ATOM 30230 C CA . GLN A 1 72 ? -1.708 -14.811 0.956 1.00 0.00 45 GLN A CA 19
ATOM 30231 C C . GLN A 1 72 ? -0.482 -14.963 1.876 1.00 0.00 45 GLN A C 19
ATOM 30232 O O . GLN A 1 72 ? -0.576 -14.795 3.077 1.00 0.00 45 GLN A O 19
ATOM 30246 N N . GLY A 1 73 ? 0.661 -15.256 1.323 1.00 0.00 46 GLY A N 19
ATOM 30247 C CA . GLY A 1 73 ? 1.895 -15.395 2.145 1.00 0.00 46 GLY A CA 19
ATOM 30248 C C . GLY A 1 73 ? 2.974 -14.509 1.528 1.00 0.00 46 GLY A C 19
ATOM 30249 O O . GLY A 1 73 ? 2.686 -13.445 1.013 1.00 0.00 46 GLY A O 19
ATOM 30253 N N . GLN A 1 74 ? 4.208 -14.934 1.546 1.00 0.00 47 GLN A N 19
ATOM 30254 C CA . GLN A 1 74 ? 5.286 -14.100 0.933 1.00 0.00 47 GLN A CA 19
ATOM 30255 C C . GLN A 1 74 ? 5.545 -14.541 -0.516 1.00 0.00 47 GLN A C 19
ATOM 30256 O O . GLN A 1 74 ? 6.645 -14.419 -1.024 1.00 0.00 47 GLN A O 19
ATOM 30270 N N . ARG A 1 75 ? 4.538 -15.048 -1.191 1.00 0.00 48 ARG A N 19
ATOM 30271 C CA . ARG A 1 75 ? 4.735 -15.488 -2.605 1.00 0.00 48 ARG A CA 19
ATOM 30272 C C . ARG A 1 75 ? 5.052 -14.284 -3.491 1.00 0.00 48 ARG A C 19
ATOM 30273 O O . ARG A 1 75 ? 6.055 -14.254 -4.179 1.00 0.00 48 ARG A O 19
ATOM 30294 N N . ARG A 1 76 ? 4.192 -13.307 -3.499 1.00 0.00 49 ARG A N 19
ATOM 30295 C CA . ARG A 1 76 ? 4.421 -12.122 -4.356 1.00 0.00 49 ARG A CA 19
ATOM 30296 C C . ARG A 1 76 ? 3.905 -10.822 -3.735 1.00 0.00 49 ARG A C 19
ATOM 30297 O O . ARG A 1 76 ? 2.718 -10.529 -3.770 1.00 0.00 49 ARG A O 19
ATOM 30318 N N . GLY A 1 77 ? 4.794 -10.009 -3.248 1.00 0.00 50 GLY A N 19
ATOM 30319 C CA . GLY A 1 77 ? 4.384 -8.681 -2.717 1.00 0.00 50 GLY A CA 19
ATOM 30320 C C . GLY A 1 77 ? 4.583 -7.726 -3.887 1.00 0.00 50 GLY A C 19
ATOM 30321 O O . GLY A 1 77 ? 4.185 -8.053 -4.995 1.00 0.00 50 GLY A O 19
ATOM 30325 N N . PRO A 1 78 ? 5.301 -6.651 -3.686 1.00 0.00 51 PRO A N 19
ATOM 30326 C CA . PRO A 1 78 ? 5.825 -6.179 -2.385 1.00 0.00 51 PRO A CA 19
ATOM 30327 C C . PRO A 1 78 ? 5.173 -4.834 -2.013 1.00 0.00 51 PRO A C 19
ATOM 30328 O O . PRO A 1 78 ? 4.689 -4.115 -2.870 1.00 0.00 51 PRO A O 19
ATOM 30339 N N . CYS A 1 79 ? 5.184 -4.455 -0.771 1.00 0.00 52 CYS A N 19
ATOM 30340 C CA . CYS A 1 79 ? 4.609 -3.120 -0.413 1.00 0.00 52 CYS A CA 19
ATOM 30341 C C . CYS A 1 79 ? 5.721 -2.059 -0.387 1.00 0.00 52 CYS A C 19
ATOM 30342 O O . CYS A 1 79 ? 6.846 -2.344 -0.014 1.00 0.00 52 CYS A O 19
ATOM 30349 N N . TRP A 1 80 ? 5.413 -0.842 -0.769 1.00 0.00 53 TRP A N 19
ATOM 30350 C CA . TRP A 1 80 ? 6.447 0.244 -0.752 1.00 0.00 53 TRP A CA 19
ATOM 30351 C C . TRP A 1 80 ? 5.825 1.568 -0.273 1.00 0.00 53 TRP A C 19
ATOM 30352 O O . TRP A 1 80 ? 4.616 1.710 -0.203 1.00 0.00 53 TRP A O 19
ATOM 30373 N N . CYS A 1 81 ? 6.647 2.530 0.071 1.00 0.00 54 CYS A N 19
ATOM 30374 C CA . CYS A 1 81 ? 6.116 3.841 0.564 1.00 0.00 54 CYS A CA 19
ATOM 30375 C C . CYS A 1 81 ? 5.826 4.778 -0.612 1.00 0.00 54 CYS A C 19
ATOM 30376 O O . CYS A 1 81 ? 6.472 4.713 -1.641 1.00 0.00 54 CYS A O 19
ATOM 30383 N N . VAL A 1 82 ? 4.850 5.641 -0.468 1.00 0.00 55 VAL A N 19
ATOM 30384 C CA . VAL A 1 82 ? 4.486 6.576 -1.582 1.00 0.00 55 VAL A CA 19
ATOM 30385 C C . VAL A 1 82 ? 3.998 7.924 -1.044 1.00 0.00 55 VAL A C 19
ATOM 30386 O O . VAL A 1 82 ? 3.722 8.072 0.132 1.00 0.00 55 VAL A O 19
ATOM 30399 N N . ASP A 1 83 ? 3.867 8.899 -1.911 1.00 0.00 56 ASP A N 19
ATOM 30400 C CA . ASP A 1 83 ? 3.368 10.230 -1.485 1.00 0.00 56 ASP A CA 19
ATOM 30401 C C . ASP A 1 83 ? 1.841 10.213 -1.509 1.00 0.00 56 ASP A C 19
ATOM 30402 O O . ASP A 1 83 ? 1.227 9.221 -1.849 1.00 0.00 56 ASP A O 19
ATOM 30411 N N . ARG A 1 84 ? 1.240 11.304 -1.149 1.00 0.00 57 ARG A N 19
ATOM 30412 C CA . ARG A 1 84 ? -0.263 11.390 -1.127 1.00 0.00 57 ARG A CA 19
ATOM 30413 C C . ARG A 1 84 ? -0.896 10.875 -2.437 1.00 0.00 57 ARG A C 19
ATOM 30414 O O . ARG A 1 84 ? -2.018 10.396 -2.439 1.00 0.00 57 ARG A O 19
ATOM 30435 N N . MET A 1 85 ? -0.205 10.972 -3.545 1.00 0.00 58 MET A N 19
ATOM 30436 C CA . MET A 1 85 ? -0.793 10.488 -4.831 1.00 0.00 58 MET A CA 19
ATOM 30437 C C . MET A 1 85 ? -0.589 8.976 -4.977 1.00 0.00 58 MET A C 19
ATOM 30438 O O . MET A 1 85 ? -1.293 8.319 -5.722 1.00 0.00 58 MET A O 19
ATOM 30452 N N . GLY A 1 86 ? 0.353 8.418 -4.267 1.00 0.00 59 GLY A N 19
ATOM 30453 C CA . GLY A 1 86 ? 0.590 6.949 -4.351 1.00 0.00 59 GLY A CA 19
ATOM 30454 C C . GLY A 1 86 ? 1.845 6.639 -5.172 1.00 0.00 59 GLY A C 19
ATOM 30455 O O . GLY A 1 86 ? 2.062 5.505 -5.558 1.00 0.00 59 GLY A O 19
ATOM 30459 N N . LYS A 1 87 ? 2.680 7.613 -5.447 1.00 0.00 60 LYS A N 19
ATOM 30460 C CA . LYS A 1 87 ? 3.902 7.342 -6.232 1.00 0.00 60 LYS A CA 19
ATOM 30461 C C . LYS A 1 87 ? 5.019 6.861 -5.298 1.00 0.00 60 LYS A C 19
ATOM 30462 O O . LYS A 1 87 ? 5.228 7.424 -4.241 1.00 0.00 60 LYS A O 19
ATOM 30481 N N . SER A 1 88 ? 5.740 5.838 -5.685 1.00 0.00 61 SER A N 19
ATOM 30482 C CA . SER A 1 88 ? 6.854 5.328 -4.823 1.00 0.00 61 SER A CA 19
ATOM 30483 C C . SER A 1 88 ? 7.732 6.504 -4.380 1.00 0.00 61 SER A C 19
ATOM 30484 O O . SER A 1 88 ? 8.424 7.115 -5.180 1.00 0.00 61 SER A O 19
ATOM 30492 N N . LEU A 1 89 ? 7.669 6.846 -3.124 1.00 0.00 62 LEU A N 19
ATOM 30493 C CA . LEU A 1 89 ? 8.464 8.002 -2.608 1.00 0.00 62 LEU A CA 19
ATOM 30494 C C . LEU A 1 89 ? 9.813 7.552 -2.041 1.00 0.00 62 LEU A C 19
ATOM 30495 O O . LEU A 1 89 ? 9.864 7.030 -0.939 1.00 0.00 62 LEU A O 19
ATOM 30511 N N . PRO A 1 90 ? 10.869 7.796 -2.774 1.00 0.00 63 PRO A N 19
ATOM 30512 C CA . PRO A 1 90 ? 12.219 7.447 -2.281 1.00 0.00 63 PRO A CA 19
ATOM 30513 C C . P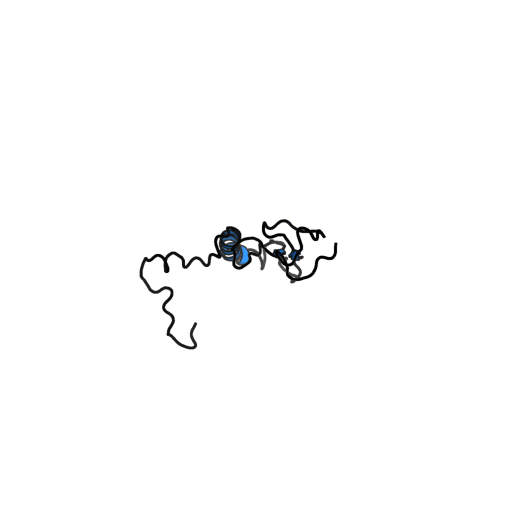RO A 1 90 ? 12.670 8.520 -1.275 1.00 0.00 63 PRO A C 19
ATOM 30514 O O . PRO A 1 90 ? 11.855 9.217 -0.691 1.00 0.00 63 PRO A O 19
ATOM 30525 N N . GLY A 1 91 ? 13.949 8.676 -1.089 1.00 0.00 64 GLY A N 19
ATOM 30526 C CA . GLY A 1 91 ? 14.450 9.715 -0.139 1.00 0.00 64 GLY A CA 19
ATOM 30527 C C . GLY A 1 91 ? 14.505 9.141 1.277 1.00 0.00 64 GLY A C 19
ATOM 30528 O O . GLY A 1 91 ? 14.290 7.958 1.488 1.00 0.00 64 GLY A O 19
ATOM 30532 N N . SER A 1 92 ? 14.805 9.964 2.248 1.00 0.00 65 SER A N 19
ATOM 30533 C CA . SER A 1 92 ? 14.891 9.473 3.657 1.00 0.00 65 SER A CA 19
ATOM 30534 C C . SER A 1 92 ? 13.808 10.125 4.526 1.00 0.00 65 SER A C 19
ATOM 30535 O O . SER A 1 92 ? 13.209 11.113 4.135 1.00 0.00 65 SER A O 19
ATOM 30543 N N . PRO A 1 93 ? 13.585 9.545 5.684 1.00 0.00 66 PRO A N 19
ATOM 30544 C CA . PRO A 1 93 ? 12.553 10.071 6.614 1.00 0.00 66 PRO A CA 19
ATOM 30545 C C . PRO A 1 93 ? 12.980 11.411 7.216 1.00 0.00 66 PRO A C 19
ATOM 30546 O O . PRO A 1 93 ? 12.154 12.254 7.516 1.00 0.00 66 PRO A O 19
ATOM 30557 N N . ASP A 1 94 ? 14.255 11.621 7.385 1.00 0.00 67 ASP A N 19
ATOM 30558 C CA . ASP A 1 94 ? 14.727 12.922 7.952 1.00 0.00 67 ASP A CA 19
ATOM 30559 C C . ASP A 1 94 ? 14.553 14.049 6.921 1.00 0.00 67 ASP A C 19
ATOM 30560 O O . ASP A 1 94 ? 14.797 15.206 7.215 1.00 0.00 67 ASP A O 19
ATOM 30569 N N . GLY A 1 95 ? 14.125 13.732 5.721 1.00 0.00 68 GLY A N 19
ATOM 30570 C CA . GLY A 1 95 ? 13.929 14.791 4.690 1.00 0.00 68 GLY A CA 19
ATOM 30571 C C . GLY A 1 95 ? 12.516 14.686 4.121 1.00 0.00 68 GLY A C 19
ATOM 30572 O O . GLY A 1 95 ? 11.708 15.583 4.270 1.00 0.00 68 GLY A O 19
ATOM 30576 N N . ASN A 1 96 ? 12.212 13.598 3.463 1.00 0.00 69 ASN A N 19
ATOM 30577 C CA . ASN A 1 96 ? 10.847 13.432 2.873 1.00 0.00 69 ASN A CA 19
ATOM 30578 C C . ASN A 1 96 ? 9.910 12.679 3.829 1.00 0.00 69 ASN A C 19
ATOM 30579 O O . ASN A 1 96 ? 8.826 12.293 3.444 1.00 0.00 69 ASN A O 19
ATOM 30590 N N . GLY A 1 97 ? 10.320 12.462 5.062 1.00 0.00 70 GLY A N 19
ATOM 30591 C CA . GLY A 1 97 ? 9.463 11.723 6.051 1.00 0.00 70 GLY A CA 19
ATOM 30592 C C . GLY A 1 97 ? 7.988 12.146 5.939 1.00 0.00 70 GLY A C 19
ATOM 30593 O O . GLY A 1 97 ? 7.106 11.310 5.844 1.00 0.00 70 GLY A O 19
ATOM 30597 N N . SER A 1 98 ? 7.709 13.426 5.960 1.00 0.00 71 SER A N 19
ATOM 30598 C CA . SER A 1 98 ? 6.286 13.892 5.856 1.00 0.00 71 SER A CA 19
ATOM 30599 C C . SER A 1 98 ? 5.653 13.413 4.539 1.00 0.00 71 SER A C 19
ATOM 30600 O O . SER A 1 98 ? 4.511 12.981 4.508 1.00 0.00 71 SER A O 19
ATOM 30608 N N . SER A 1 99 ? 6.379 13.478 3.453 1.00 0.00 72 SER A N 19
ATOM 30609 C CA . SER A 1 99 ? 5.813 13.018 2.152 1.00 0.00 72 SER A CA 19
ATOM 30610 C C . SER A 1 99 ? 5.878 11.487 2.062 1.00 0.00 72 SER A C 19
ATOM 30611 O O . SER A 1 99 ? 4.889 10.843 1.779 1.00 0.00 72 SER A O 19
ATOM 30619 N N . SER A 1 100 ? 7.024 10.897 2.305 1.00 0.00 73 SER A N 19
ATOM 30620 C CA . SER A 1 100 ? 7.119 9.411 2.232 1.00 0.00 73 SER A CA 19
ATOM 30621 C C . SER A 1 100 ? 6.732 8.817 3.590 1.00 0.00 73 SER A C 19
ATOM 30622 O O . SER A 1 100 ? 5.575 8.864 3.980 1.00 0.00 73 SER A O 19
ATOM 30630 N N . CYS A 1 101 ? 7.660 8.267 4.332 1.00 0.00 74 CYS A N 19
ATOM 30631 C CA . CYS A 1 101 ? 7.276 7.710 5.654 1.00 0.00 74 CYS A CA 19
ATOM 30632 C C . CYS A 1 101 ? 8.465 7.666 6.622 1.00 0.00 74 CYS A C 19
ATOM 30633 O O . CYS A 1 101 ? 9.520 7.163 6.281 1.00 0.00 74 CYS A O 19
ATOM 30640 N N . PRO A 1 102 ? 8.229 8.134 7.826 1.00 0.00 75 PRO A N 19
ATOM 30641 C CA . PRO A 1 102 ? 9.258 8.078 8.889 1.00 0.00 75 PRO A CA 19
ATOM 30642 C C . PRO A 1 102 ? 9.174 6.705 9.569 1.00 0.00 75 PRO A C 19
ATOM 30643 O O . PRO A 1 102 ? 10.162 6.030 9.772 1.00 0.00 75 PRO A O 19
ATOM 30654 N N . THR A 1 103 ? 7.978 6.296 9.901 1.00 0.00 76 THR A N 19
ATOM 30655 C CA . THR A 1 103 ? 7.752 4.975 10.543 1.00 0.00 76 THR A CA 19
ATOM 30656 C C . THR A 1 103 ? 6.830 4.137 9.637 1.00 0.00 76 THR A C 19
ATOM 30657 O O . THR A 1 103 ? 6.336 4.624 8.631 1.00 0.00 76 THR A O 19
ATOM 30668 N N . GLY A 1 104 ? 6.598 2.893 9.977 1.00 0.00 77 GLY A N 19
ATOM 30669 C CA . GLY A 1 104 ? 5.721 2.027 9.131 1.00 0.00 77 GLY A CA 19
ATOM 30670 C C . GLY A 1 104 ? 4.244 2.334 9.406 1.00 0.00 77 GLY A C 19
ATOM 30671 O O . GLY A 1 104 ? 3.803 3.461 9.299 1.00 0.00 77 GLY A O 19
ATOM 30675 N N . SER A 1 105 ? 3.474 1.339 9.751 1.00 0.00 78 SER A N 19
ATOM 30676 C CA . SER A 1 105 ? 2.022 1.570 10.031 1.00 0.00 78 SER A CA 19
ATOM 30677 C C . SER A 1 105 ? 1.773 1.536 11.544 1.00 0.00 78 SER A C 19
ATOM 30678 O O . SER A 1 105 ? 2.701 1.441 12.328 1.00 0.00 78 SER A O 19
ATOM 30686 N N . SER A 1 106 ? 0.533 1.608 11.960 1.00 0.00 79 SER A N 19
ATOM 30687 C CA . SER A 1 106 ? 0.227 1.576 13.424 1.00 0.00 79 SER A CA 19
ATOM 30688 C C . SER A 1 106 ? 0.767 0.282 14.043 1.00 0.00 79 SER A C 19
ATOM 30689 O O . SER A 1 106 ? 1.458 0.301 15.045 1.00 0.00 79 SER A O 19
ATOM 30697 N N . GLY A 1 107 ? 0.457 -0.836 13.449 1.00 0.00 80 GLY A N 19
ATOM 30698 C CA . GLY A 1 107 ? 0.943 -2.137 13.985 1.00 0.00 80 GLY A CA 19
ATOM 30699 C C . GLY A 1 107 ? 0.025 -3.255 13.496 1.00 0.00 80 GLY A C 19
ATOM 30700 O O . GLY A 1 107 ? -0.266 -3.284 12.315 1.00 0.00 80 GLY A O 19
ATOM 30705 N N . SER A 1 1 ? -31.141 18.875 -6.732 1.00 0.00 -27 SER A N 20
ATOM 30706 C CA . SER A 1 1 ? -29.877 19.225 -6.022 1.00 0.00 -27 SER A CA 20
ATOM 30707 C C . SER A 1 1 ? -28.961 17.994 -5.951 1.00 0.00 -27 SER A C 20
ATOM 30708 O O . SER A 1 1 ? -29.149 17.116 -5.125 1.00 0.00 -27 SER A O 20
ATOM 30718 N N . TYR A 1 2 ? -27.971 17.921 -6.804 1.00 0.00 -26 TYR A N 20
ATOM 30719 C CA . TYR A 1 2 ? -27.044 16.752 -6.774 1.00 0.00 -26 TYR A CA 20
ATOM 30720 C C . TYR A 1 2 ? -25.634 17.193 -7.207 1.00 0.00 -26 TYR A C 20
ATOM 30721 O O . TYR A 1 2 ? -24.991 17.930 -6.490 1.00 0.00 -26 TYR A O 20
ATOM 30739 N N . TYR A 1 3 ? -25.149 16.759 -8.356 1.00 0.00 -25 TYR A N 20
ATOM 30740 C CA . TYR A 1 3 ? -23.774 17.150 -8.820 1.00 0.00 -25 TYR A CA 20
ATOM 30741 C C . TYR A 1 3 ? -22.719 16.593 -7.857 1.00 0.00 -25 TYR A C 20
ATOM 30742 O O . TYR A 1 3 ? -21.980 15.693 -8.203 1.00 0.00 -25 TYR A O 20
ATOM 30760 N N . HIS A 1 4 ? -22.663 17.102 -6.650 1.00 0.00 -24 HIS A N 20
ATOM 30761 C CA . HIS A 1 4 ? -21.680 16.599 -5.638 1.00 0.00 -24 HIS A CA 20
ATOM 30762 C C . HIS A 1 4 ? -20.268 16.515 -6.239 1.00 0.00 -24 HIS A C 20
ATOM 30763 O O . HIS A 1 4 ? -19.685 15.446 -6.324 1.00 0.00 -24 HIS A O 20
ATOM 30777 N N . HIS A 1 5 ? -19.711 17.634 -6.647 1.00 0.00 -23 HIS A N 20
ATOM 30778 C CA . HIS A 1 5 ? -18.330 17.633 -7.238 1.00 0.00 -23 HIS A CA 20
ATOM 30779 C C . HIS A 1 5 ? -18.279 16.734 -8.480 1.00 0.00 -23 HIS A C 20
ATOM 30780 O O . HIS A 1 5 ? -19.284 16.501 -9.124 1.00 0.00 -23 HIS A O 20
ATOM 30794 N N . HIS A 1 6 ? -17.120 16.243 -8.838 1.00 0.00 -22 HIS A N 20
ATOM 30795 C CA . HIS A 1 6 ? -17.019 15.369 -10.051 1.00 0.00 -22 HIS A CA 20
ATOM 30796 C C . HIS A 1 6 ? -17.600 13.985 -9.742 1.00 0.00 -22 HIS A C 20
ATOM 30797 O O . HIS A 1 6 ? -18.571 13.559 -10.343 1.00 0.00 -22 HIS A O 20
ATOM 30811 N N . HIS A 1 7 ? -17.024 13.282 -8.800 1.00 0.00 -21 HIS A N 20
ATOM 30812 C CA . HIS A 1 7 ? -17.557 11.934 -8.445 1.00 0.00 -21 HIS A CA 20
ATOM 30813 C C . HIS A 1 7 ? -18.744 12.104 -7.497 1.00 0.00 -21 HIS A C 20
ATOM 30814 O O . HIS A 1 7 ? -18.614 11.987 -6.288 1.00 0.00 -21 HIS A O 20
ATOM 30828 N N . HIS A 1 8 ? -19.890 12.406 -8.045 1.00 0.00 -20 HIS A N 20
ATOM 30829 C CA . HIS A 1 8 ? -21.110 12.623 -7.206 1.00 0.00 -20 HIS A CA 20
ATOM 30830 C C . HIS A 1 8 ? -21.301 11.489 -6.189 1.00 0.00 -20 HIS A C 20
ATOM 30831 O O . HIS A 1 8 ? -21.276 10.316 -6.528 1.00 0.00 -20 HIS A O 20
ATOM 30845 N N . HIS A 1 9 ? -21.514 11.832 -4.945 1.00 0.00 -19 HIS A N 20
ATOM 30846 C CA . HIS A 1 9 ? -21.736 10.784 -3.904 1.00 0.00 -19 HIS A CA 20
ATOM 30847 C C . HIS A 1 9 ? -23.238 10.644 -3.637 1.00 0.00 -19 HIS A C 20
ATOM 30848 O O . HIS A 1 9 ? -24.045 11.341 -4.229 1.00 0.00 -19 HIS A O 20
ATOM 30862 N N . ASP A 1 10 ? -23.624 9.741 -2.773 1.00 0.00 -18 ASP A N 20
ATOM 30863 C CA . ASP A 1 10 ? -25.083 9.548 -2.486 1.00 0.00 -18 ASP A CA 20
ATOM 30864 C C . ASP A 1 10 ? -25.418 9.876 -1.033 1.00 0.00 -18 ASP A C 20
ATOM 30865 O O . ASP A 1 10 ? -26.466 10.413 -0.736 1.00 0.00 -18 ASP A O 20
ATOM 30874 N N . TYR A 1 11 ? -24.545 9.548 -0.134 1.00 0.00 -17 TYR A N 20
ATOM 30875 C CA . TYR A 1 11 ? -24.808 9.830 1.313 1.00 0.00 -17 TYR A CA 20
ATOM 30876 C C . TYR A 1 11 ? -24.722 11.337 1.583 1.00 0.00 -17 TYR A C 20
ATOM 30877 O O . TYR A 1 11 ? -24.476 12.121 0.684 1.00 0.00 -17 TYR A O 20
ATOM 30895 N N . ASP A 1 12 ? -24.921 11.745 2.814 1.00 0.00 -16 ASP A N 20
ATOM 30896 C CA . ASP A 1 12 ? -24.851 13.188 3.150 1.00 0.00 -16 ASP A CA 20
ATOM 30897 C C . ASP A 1 12 ? -23.464 13.514 3.713 1.00 0.00 -16 ASP A C 20
ATOM 30898 O O . ASP A 1 12 ? -22.475 12.914 3.329 1.00 0.00 -16 ASP A O 20
ATOM 30907 N N . ILE A 1 13 ? -23.385 14.449 4.616 1.00 0.00 -15 ILE A N 20
ATOM 30908 C CA . ILE A 1 13 ? -22.067 14.821 5.208 1.00 0.00 -15 ILE A CA 20
ATOM 30909 C C . ILE A 1 13 ? -21.653 13.818 6.295 1.00 0.00 -15 ILE A C 20
ATOM 30910 O O . ILE A 1 13 ? -22.485 13.122 6.852 1.00 0.00 -15 ILE A O 20
ATOM 30926 N N . PRO A 1 14 ? -20.371 13.773 6.553 1.00 0.00 -14 PRO A N 20
ATOM 30927 C CA . PRO A 1 14 ? -19.825 12.844 7.576 1.00 0.00 -14 PRO A CA 20
ATOM 30928 C C . PRO A 1 14 ? -20.282 13.236 8.988 1.00 0.00 -14 PRO A C 20
ATOM 30929 O O . PRO A 1 14 ? -19.717 14.120 9.610 1.00 0.00 -14 PRO A O 20
ATOM 30940 N N . THR A 1 15 ? -21.290 12.583 9.499 1.00 0.00 -13 THR A N 20
ATOM 30941 C CA . THR A 1 15 ? -21.776 12.907 10.875 1.00 0.00 -13 THR A CA 20
ATOM 30942 C C . THR A 1 15 ? -20.881 12.225 11.921 1.00 0.00 -13 THR A C 20
ATOM 30943 O O . THR A 1 15 ? -19.864 11.638 11.592 1.00 0.00 -13 THR A O 20
ATOM 30954 N N . THR A 1 16 ? -21.259 12.283 13.172 1.00 0.00 -12 THR A N 20
ATOM 30955 C CA . THR A 1 16 ? -20.444 11.632 14.245 1.00 0.00 -12 THR A CA 20
ATOM 30956 C C . THR A 1 16 ? -20.302 10.143 13.945 1.00 0.00 -12 THR A C 20
ATOM 30957 O O . THR A 1 16 ? -19.213 9.625 13.783 1.00 0.00 -12 THR A O 20
ATOM 30968 N N . GLU A 1 17 ? -21.407 9.457 13.865 1.00 0.00 -11 GLU A N 20
ATOM 30969 C CA . GLU A 1 17 ? -21.375 7.992 13.572 1.00 0.00 -11 GLU A CA 20
ATOM 30970 C C . GLU A 1 17 ? -20.634 7.717 12.263 1.00 0.00 -11 GLU A C 20
ATOM 30971 O O . GLU A 1 17 ? -20.106 6.639 12.051 1.00 0.00 -11 GLU A O 20
ATOM 30983 N N . ASN A 1 18 ? -20.570 8.692 11.401 1.00 0.00 -10 ASN A N 20
ATOM 30984 C CA . ASN A 1 18 ? -19.843 8.504 10.104 1.00 0.00 -10 ASN A CA 20
ATOM 30985 C C . ASN A 1 18 ? -18.358 8.291 10.364 1.00 0.00 -10 ASN A C 20
ATOM 30986 O O . ASN A 1 18 ? -17.654 7.730 9.557 1.00 0.00 -10 ASN A O 20
ATOM 30997 N N . LEU A 1 19 ? -17.896 8.702 11.504 1.00 0.00 -9 LEU A N 20
ATOM 30998 C CA . LEU A 1 19 ? -16.465 8.488 11.859 1.00 0.00 -9 LEU A CA 20
ATOM 30999 C C . LEU A 1 19 ? -16.319 7.050 12.352 1.00 0.00 -9 LEU A C 20
ATOM 31000 O O . LEU A 1 19 ? -15.402 6.341 11.983 1.00 0.00 -9 LEU A O 20
ATOM 31016 N N . TYR A 1 20 ? -17.256 6.608 13.155 1.00 0.00 -8 TYR A N 20
ATOM 31017 C CA . TYR A 1 20 ? -17.238 5.200 13.656 1.00 0.00 -8 TYR A CA 20
ATOM 31018 C C . TYR A 1 20 ? -17.342 4.273 12.450 1.00 0.00 -8 TYR A C 20
ATOM 31019 O O . TYR A 1 20 ? -16.574 3.342 12.271 1.00 0.00 -8 TYR A O 20
ATOM 31037 N N . PHE A 1 21 ? -18.263 4.583 11.608 1.00 0.00 -7 PHE A N 20
ATOM 31038 C CA . PHE A 1 21 ? -18.463 3.813 10.346 1.00 0.00 -7 PHE A CA 20
ATOM 31039 C C . PHE A 1 21 ? -17.806 4.586 9.206 1.00 0.00 -7 PHE A C 20
ATOM 31040 O O . PHE A 1 21 ? -18.412 4.841 8.184 1.00 0.00 -7 PHE A O 20
ATOM 31057 N N . GLN A 1 22 ? -16.589 4.991 9.422 1.00 0.00 -6 GLN A N 20
ATOM 31058 C CA . GLN A 1 22 ? -15.821 5.809 8.422 1.00 0.00 -6 GLN A CA 20
ATOM 31059 C C . GLN A 1 22 ? -15.869 5.217 7.005 1.00 0.00 -6 GLN A C 20
ATOM 31060 O O . GLN A 1 22 ? -14.912 4.631 6.532 1.00 0.00 -6 GLN A O 20
ATOM 31074 N N . GLY A 1 23 ? -16.966 5.396 6.322 1.00 0.00 -5 GLY A N 20
ATOM 31075 C CA . GLY A 1 23 ? -17.077 4.880 4.930 1.00 0.00 -5 GLY A CA 20
ATOM 31076 C C . GLY A 1 23 ? -16.177 5.739 4.048 1.00 0.00 -5 GLY A C 20
ATOM 31077 O O . GLY A 1 23 ? -15.094 5.334 3.679 1.00 0.00 -5 GLY A O 20
ATOM 31081 N N . ALA A 1 24 ? -16.602 6.938 3.739 1.00 0.00 -4 ALA A N 20
ATOM 31082 C CA . ALA A 1 24 ? -15.748 7.851 2.916 1.00 0.00 -4 ALA A CA 20
ATOM 31083 C C . ALA A 1 24 ? -14.737 8.549 3.836 1.00 0.00 -4 ALA A C 20
ATOM 31084 O O . ALA A 1 24 ? -15.048 8.861 4.973 1.00 0.00 -4 ALA A O 20
ATOM 31091 N N . MET A 1 25 ? -13.545 8.811 3.359 1.00 0.00 -3 MET A N 20
ATOM 31092 C CA . MET A 1 25 ? -12.530 9.506 4.217 1.00 0.00 -3 MET A CA 20
ATOM 31093 C C . MET A 1 25 ? -12.670 11.024 4.052 1.00 0.00 -3 MET A C 20
ATOM 31094 O O . MET A 1 25 ? -13.686 11.511 3.591 1.00 0.00 -3 MET A O 20
ATOM 31108 N N . GLY A 1 26 ? -11.670 11.777 4.431 1.00 0.00 -2 GLY A N 20
ATOM 31109 C CA . GLY A 1 26 ? -11.756 13.261 4.295 1.00 0.00 -2 GLY A CA 20
ATOM 31110 C C . GLY A 1 26 ? -11.670 13.642 2.808 1.00 0.00 -2 GLY A C 20
ATOM 31111 O O . GLY A 1 26 ? -10.678 14.175 2.359 1.00 0.00 -2 GLY A O 20
ATOM 31115 N N . SER A 1 27 ? -12.709 13.368 2.045 1.00 0.00 -1 SER A N 20
ATOM 31116 C CA . SER A 1 27 ? -12.713 13.707 0.584 1.00 0.00 -1 SER A CA 20
ATOM 31117 C C . SER A 1 27 ? -11.467 13.128 -0.112 1.00 0.00 -1 SER A C 20
ATOM 31118 O O . SER A 1 27 ? -10.721 13.835 -0.766 1.00 0.00 -1 SER A O 20
ATOM 31126 N N . GLY A 1 28 ? -11.236 11.848 0.018 1.00 0.00 1 GLY A N 20
ATOM 31127 C CA . GLY A 1 28 ? -10.045 11.235 -0.638 1.00 0.00 1 GLY A CA 20
ATOM 31128 C C . GLY A 1 28 ? -10.491 10.055 -1.510 1.00 0.00 1 GLY A C 20
ATOM 31129 O O . GLY A 1 28 ? -11.301 9.254 -1.087 1.00 0.00 1 GLY A O 20
ATOM 31133 N N . PRO A 1 29 ? -9.951 9.987 -2.704 1.00 0.00 2 PRO A N 20
ATOM 31134 C CA . PRO A 1 29 ? -10.307 8.891 -3.648 1.00 0.00 2 PRO A CA 20
ATOM 31135 C C . PRO A 1 29 ? -9.676 7.544 -3.245 1.00 0.00 2 PRO A C 20
ATOM 31136 O O . PRO A 1 29 ? -10.019 6.512 -3.788 1.00 0.00 2 PRO A O 20
ATOM 31147 N N . CYS A 1 30 ? -8.764 7.529 -2.308 1.00 0.00 3 CYS A N 20
ATOM 31148 C CA . CYS A 1 30 ? -8.149 6.226 -1.898 1.00 0.00 3 CYS A CA 20
ATOM 31149 C C . CYS A 1 30 ? -9.153 5.409 -1.076 1.00 0.00 3 CYS A C 20
ATOM 31150 O O . CYS A 1 30 ? -9.252 4.213 -1.247 1.00 0.00 3 CYS A O 20
ATOM 31157 N N . ARG A 1 31 ? -9.898 6.025 -0.179 1.00 0.00 4 ARG A N 20
ATOM 31158 C CA . ARG A 1 31 ? -10.874 5.231 0.633 1.00 0.00 4 ARG A CA 20
ATOM 31159 C C . ARG A 1 31 ? -11.821 4.437 -0.275 1.00 0.00 4 ARG A C 20
ATOM 31160 O O . ARG A 1 31 ? -12.039 3.261 -0.060 1.00 0.00 4 ARG A O 20
ATOM 31181 N N . ARG A 1 32 ? -12.376 5.053 -1.293 1.00 0.00 5 ARG A N 20
ATOM 31182 C CA . ARG A 1 32 ? -13.293 4.291 -2.202 1.00 0.00 5 ARG A CA 20
ATOM 31183 C C . ARG A 1 32 ? -12.498 3.203 -2.931 1.00 0.00 5 ARG A C 20
ATOM 31184 O O . ARG A 1 32 ? -12.975 2.097 -3.116 1.00 0.00 5 ARG A O 20
ATOM 31205 N N . HIS A 1 33 ? -11.280 3.496 -3.317 1.00 0.00 6 HIS A N 20
ATOM 31206 C CA . HIS A 1 33 ? -10.441 2.464 -3.998 1.00 0.00 6 HIS A CA 20
ATOM 31207 C C . HIS A 1 33 ? -10.101 1.367 -2.988 1.00 0.00 6 HIS A C 20
ATOM 31208 O O . HIS A 1 33 ? -10.209 0.188 -3.270 1.00 0.00 6 HIS A O 20
ATOM 31222 N N . LEU A 1 34 ? -9.710 1.757 -1.805 1.00 0.00 7 LEU A N 20
ATOM 31223 C CA . LEU A 1 34 ? -9.369 0.773 -0.753 1.00 0.00 7 LEU A CA 20
ATOM 31224 C C . LEU A 1 34 ? -10.613 -0.040 -0.392 1.00 0.00 7 LEU A C 20
ATOM 31225 O O . LEU A 1 34 ? -10.575 -1.248 -0.374 1.00 0.00 7 LEU A O 20
ATOM 31241 N N . ASP A 1 35 ? -11.712 0.612 -0.104 1.00 0.00 8 ASP A N 20
ATOM 31242 C CA . ASP A 1 35 ? -12.953 -0.146 0.264 1.00 0.00 8 ASP A CA 20
ATOM 31243 C C . ASP A 1 35 ? -13.313 -1.134 -0.845 1.00 0.00 8 ASP A C 20
ATOM 31244 O O . ASP A 1 35 ? -13.587 -2.292 -0.585 1.00 0.00 8 ASP A O 20
ATOM 31253 N N . SER A 1 36 ? -13.295 -0.686 -2.075 1.00 0.00 9 SER A N 20
ATOM 31254 C CA . SER A 1 36 ? -13.616 -1.596 -3.212 1.00 0.00 9 SER A CA 20
ATOM 31255 C C . SER A 1 36 ? -12.602 -2.739 -3.221 1.00 0.00 9 SER A C 20
ATOM 31256 O O . SER A 1 36 ? -12.962 -3.903 -3.195 1.00 0.00 9 SER A O 20
ATOM 31264 N N . VAL A 1 37 ? -11.332 -2.412 -3.227 1.00 0.00 10 VAL A N 20
ATOM 31265 C CA . VAL A 1 37 ? -10.285 -3.475 -3.208 1.00 0.00 10 VAL A CA 20
ATOM 31266 C C . VAL A 1 37 ? -10.447 -4.310 -1.937 1.00 0.00 10 VAL A C 20
ATOM 31267 O O . VAL A 1 37 ? -10.387 -5.520 -1.969 1.00 0.00 10 VAL A O 20
ATOM 31280 N N . LEU A 1 38 ? -10.666 -3.665 -0.822 1.00 0.00 11 LEU A N 20
ATOM 31281 C CA . LEU A 1 38 ? -10.846 -4.407 0.458 1.00 0.00 11 LEU A CA 20
ATOM 31282 C C . LEU A 1 38 ? -12.011 -5.384 0.315 1.00 0.00 11 LEU A C 20
ATOM 31283 O O . LEU A 1 38 ? -11.909 -6.541 0.671 1.00 0.00 11 LEU A O 20
ATOM 31299 N N . GLN A 1 39 ? -13.114 -4.933 -0.212 1.00 0.00 12 GLN A N 20
ATOM 31300 C CA . GLN A 1 39 ? -14.275 -5.855 -0.383 1.00 0.00 12 GLN A CA 20
ATOM 31301 C C . GLN A 1 39 ? -13.969 -6.887 -1.477 1.00 0.00 12 GLN A C 20
ATOM 31302 O O . GLN A 1 39 ? -14.245 -8.063 -1.328 1.00 0.00 12 GLN A O 20
ATOM 31316 N N . GLN A 1 40 ? -13.416 -6.442 -2.578 1.00 0.00 13 GLN A N 20
ATOM 31317 C CA . GLN A 1 40 ? -13.107 -7.368 -3.715 1.00 0.00 13 GLN A CA 20
ATOM 31318 C C . GLN A 1 40 ? -11.930 -8.308 -3.423 1.00 0.00 13 GLN A C 20
ATOM 31319 O O . GLN A 1 40 ? -11.939 -9.442 -3.859 1.00 0.00 13 GLN A O 20
ATOM 31333 N N . LEU A 1 41 ? -10.902 -7.855 -2.746 1.00 0.00 14 LEU A N 20
ATOM 31334 C CA . LEU A 1 41 ? -9.719 -8.749 -2.506 1.00 0.00 14 LEU A CA 20
ATOM 31335 C C . LEU A 1 41 ? -10.147 -10.102 -1.931 1.00 0.00 14 LEU A C 20
ATOM 31336 O O . LEU A 1 41 ? -9.543 -11.109 -2.228 1.00 0.00 14 LEU A O 20
ATOM 31352 N N . GLN A 1 42 ? -11.176 -10.149 -1.125 1.00 0.00 15 GLN A N 20
ATOM 31353 C CA . GLN A 1 42 ? -11.618 -11.469 -0.572 1.00 0.00 15 GLN A CA 20
ATOM 31354 C C . GLN A 1 42 ? -12.098 -12.379 -1.710 1.00 0.00 15 GLN A C 20
ATOM 31355 O O . GLN A 1 42 ? -11.875 -13.578 -1.703 1.00 0.00 15 GLN A O 20
ATOM 31369 N N . THR A 1 43 ? -12.745 -11.815 -2.688 1.00 0.00 16 THR A N 20
ATOM 31370 C CA . THR A 1 43 ? -13.237 -12.620 -3.833 1.00 0.00 16 THR A CA 20
ATOM 31371 C C . THR A 1 43 ? -12.193 -12.619 -4.963 1.00 0.00 16 THR A C 20
ATOM 31372 O O . THR A 1 43 ? -12.134 -13.539 -5.761 1.00 0.00 16 THR A O 20
ATOM 31383 N N . GLU A 1 44 ? -11.377 -11.595 -5.042 1.00 0.00 17 GLU A N 20
ATOM 31384 C CA . GLU A 1 44 ? -10.355 -11.528 -6.134 1.00 0.00 17 GLU A CA 20
ATOM 31385 C C . GLU A 1 44 ? -9.068 -12.268 -5.755 1.00 0.00 17 GLU A C 20
ATOM 31386 O O . GLU A 1 44 ? -8.032 -12.050 -6.356 1.00 0.00 17 GLU A O 20
ATOM 31398 N N . VAL A 1 45 ? -9.110 -13.146 -4.788 1.00 0.00 18 VAL A N 20
ATOM 31399 C CA . VAL A 1 45 ? -7.862 -13.880 -4.419 1.00 0.00 18 VAL A CA 20
ATOM 31400 C C . VAL A 1 45 ? -7.406 -14.772 -5.576 1.00 0.00 18 VAL A C 20
ATOM 31401 O O . VAL A 1 45 ? -6.261 -15.150 -5.655 1.00 0.00 18 VAL A O 20
ATOM 31414 N N . TYR A 1 46 ? -8.288 -15.105 -6.466 1.00 0.00 19 TYR A N 20
ATOM 31415 C CA . TYR A 1 46 ? -7.903 -15.976 -7.616 1.00 0.00 19 TYR A CA 20
ATOM 31416 C C . TYR A 1 46 ? -6.823 -15.311 -8.462 1.00 0.00 19 TYR A C 20
ATOM 31417 O O . TYR A 1 46 ? -5.776 -15.871 -8.727 1.00 0.00 19 TYR A O 20
ATOM 31435 N N . ARG A 1 47 ? -7.073 -14.124 -8.854 1.00 0.00 20 ARG A N 20
ATOM 31436 C CA . ARG A 1 47 ? -6.081 -13.352 -9.664 1.00 0.00 20 ARG A CA 20
ATOM 31437 C C . ARG A 1 47 ? -5.114 -12.610 -8.742 1.00 0.00 20 ARG A C 20
ATOM 31438 O O . ARG A 1 47 ? -3.977 -12.347 -9.086 1.00 0.00 20 ARG A O 20
ATOM 31459 N N . GLY A 1 48 ? -5.581 -12.256 -7.582 1.00 0.00 21 GLY A N 20
ATOM 31460 C CA . GLY A 1 48 ? -4.740 -11.507 -6.615 1.00 0.00 21 GLY A CA 20
ATOM 31461 C C . GLY A 1 48 ? -3.963 -12.459 -5.699 1.00 0.00 21 GLY A C 20
ATOM 31462 O O . GLY A 1 48 ? -3.269 -12.014 -4.809 1.00 0.00 21 GLY A O 20
ATOM 31466 N N . ALA A 1 49 ? -4.063 -13.754 -5.894 1.00 0.00 22 ALA A N 20
ATOM 31467 C CA . ALA A 1 49 ? -3.323 -14.697 -4.996 1.00 0.00 22 ALA A CA 20
ATOM 31468 C C . ALA A 1 49 ? -1.835 -14.341 -4.983 1.00 0.00 22 ALA A C 20
ATOM 31469 O O . ALA A 1 49 ? -1.188 -14.403 -3.955 1.00 0.00 22 ALA A O 20
ATOM 31476 N N . GLN A 1 50 ? -1.283 -13.964 -6.106 1.00 0.00 23 GLN A N 20
ATOM 31477 C CA . GLN A 1 50 ? 0.157 -13.603 -6.124 1.00 0.00 23 GLN A CA 20
ATOM 31478 C C . GLN A 1 50 ? 0.380 -12.104 -6.368 1.00 0.00 23 GLN A C 20
ATOM 31479 O O . GLN A 1 50 ? 1.509 -11.654 -6.404 1.00 0.00 23 GLN A O 20
ATOM 31493 N N . THR A 1 51 ? -0.653 -11.330 -6.552 1.00 0.00 24 THR A N 20
ATOM 31494 C CA . THR A 1 51 ? -0.429 -9.871 -6.809 1.00 0.00 24 THR A CA 20
ATOM 31495 C C . THR A 1 51 ? -1.664 -8.995 -6.572 1.00 0.00 24 THR A C 20
ATOM 31496 O O . THR A 1 51 ? -1.899 -8.039 -7.294 1.00 0.00 24 THR A O 20
ATOM 31507 N N . LEU A 1 52 ? -2.436 -9.274 -5.574 1.00 0.00 25 LEU A N 20
ATOM 31508 C CA . LEU A 1 52 ? -3.630 -8.416 -5.309 1.00 0.00 25 LEU A CA 20
ATOM 31509 C C . LEU A 1 52 ? -3.140 -7.159 -4.594 1.00 0.00 25 LEU A C 20
ATOM 31510 O O . LEU A 1 52 ? -2.506 -7.227 -3.566 1.00 0.00 25 LEU A O 20
ATOM 31526 N N . TYR A 1 53 ? -3.380 -6.020 -5.165 1.00 0.00 26 TYR A N 20
ATOM 31527 C CA . TYR A 1 53 ? -2.871 -4.750 -4.560 1.00 0.00 26 TYR A CA 20
ATOM 31528 C C . TYR A 1 53 ? -3.904 -4.081 -3.644 1.00 0.00 26 TYR A C 20
ATOM 31529 O O . TYR A 1 53 ? -5.069 -3.977 -3.974 1.00 0.00 26 TYR A O 20
ATOM 31547 N N . VAL A 1 54 ? -3.454 -3.596 -2.513 1.00 0.00 27 VAL A N 20
ATOM 31548 C CA . VAL A 1 54 ? -4.355 -2.883 -1.561 1.00 0.00 27 VAL A CA 20
ATOM 31549 C C . VAL A 1 54 ? -3.758 -1.493 -1.261 1.00 0.00 27 VAL A C 20
ATOM 31550 O O . VAL A 1 54 ? -2.607 -1.385 -0.873 1.00 0.00 27 VAL A O 20
ATOM 31563 N N . PRO A 1 55 ? -4.554 -0.470 -1.474 1.00 0.00 28 PRO A N 20
ATOM 31564 C CA . PRO A 1 55 ? -4.093 0.921 -1.242 1.00 0.00 28 PRO A CA 20
ATOM 31565 C C . PRO A 1 55 ? -4.208 1.315 0.244 1.00 0.00 28 PRO A C 20
ATOM 31566 O O . PRO A 1 55 ? -5.175 0.992 0.912 1.00 0.00 28 PRO A O 20
ATOM 31577 N N . ASN A 1 56 ? -3.240 2.038 0.754 1.00 0.00 29 ASN A N 20
ATOM 31578 C CA . ASN A 1 56 ? -3.297 2.498 2.181 1.00 0.00 29 ASN A CA 20
ATOM 31579 C C . ASN A 1 56 ? -3.668 3.978 2.197 1.00 0.00 29 ASN A C 20
ATOM 31580 O O . ASN A 1 56 ? -2.966 4.794 1.639 1.00 0.00 29 ASN A O 20
ATOM 31591 N N . CYS A 1 57 ? -4.761 4.337 2.810 1.00 0.00 30 CYS A N 20
ATOM 31592 C CA . CYS A 1 57 ? -5.161 5.777 2.815 1.00 0.00 30 CYS A CA 20
ATOM 31593 C C . CYS A 1 57 ? -5.235 6.319 4.238 1.00 0.00 30 CYS A C 20
ATOM 31594 O O . CYS A 1 57 ? -5.673 5.641 5.149 1.00 0.00 30 CYS A O 20
ATOM 31601 N N . ASP A 1 58 ? -4.846 7.552 4.420 1.00 0.00 31 ASP A N 20
ATOM 31602 C CA . ASP A 1 58 ? -4.932 8.186 5.769 1.00 0.00 31 ASP A CA 20
ATOM 31603 C C . ASP A 1 58 ? -6.350 8.748 5.951 1.00 0.00 31 ASP A C 20
ATOM 31604 O O . ASP A 1 58 ? -7.152 8.711 5.033 1.00 0.00 31 ASP A O 20
ATOM 31613 N N . HIS A 1 59 ? -6.669 9.266 7.110 1.00 0.00 32 HIS A N 20
ATOM 31614 C CA . HIS A 1 59 ? -8.041 9.836 7.344 1.00 0.00 32 HIS A CA 20
ATOM 31615 C C . HIS A 1 59 ? -8.442 10.794 6.203 1.00 0.00 32 HIS A C 20
ATOM 31616 O O . HIS A 1 59 ? -9.613 11.042 5.977 1.00 0.00 32 HIS A O 20
ATOM 31630 N N . ARG A 1 60 ? -7.480 11.318 5.478 1.00 0.00 33 ARG A N 20
ATOM 31631 C CA . ARG A 1 60 ? -7.798 12.256 4.343 1.00 0.00 33 ARG A CA 20
ATOM 31632 C C . ARG A 1 60 ? -8.247 11.476 3.093 1.00 0.00 33 ARG A C 20
ATOM 31633 O O . ARG A 1 60 ? -8.422 12.045 2.037 1.00 0.00 33 ARG A O 20
ATOM 31654 N N . GLY A 1 61 ? -8.458 10.190 3.201 1.00 0.00 34 GLY A N 20
ATOM 31655 C CA . GLY A 1 61 ? -8.927 9.399 2.020 1.00 0.00 34 GLY A CA 20
ATOM 31656 C C . GLY A 1 61 ? -7.881 9.312 0.906 1.00 0.00 34 GLY A C 20
ATOM 31657 O O . GLY A 1 61 ? -8.158 8.762 -0.134 1.00 0.00 34 GLY A O 20
ATOM 31661 N N . PHE A 1 62 ? -6.705 9.839 1.091 1.00 0.00 35 PHE A N 20
ATOM 31662 C CA . PHE A 1 62 ? -5.676 9.755 0.005 1.00 0.00 35 PHE A CA 20
ATOM 31663 C C . PHE A 1 62 ? -4.660 8.654 0.326 1.00 0.00 35 PHE A C 20
ATOM 31664 O O . PHE A 1 62 ? -4.473 8.304 1.479 1.00 0.00 35 PHE A O 20
ATOM 31681 N N . TYR A 1 63 ? -3.978 8.130 -0.668 1.00 0.00 36 TYR A N 20
ATOM 31682 C CA . TYR A 1 63 ? -2.941 7.080 -0.382 1.00 0.00 36 TYR A CA 20
ATOM 31683 C C . TYR A 1 63 ? -1.816 7.813 0.329 1.00 0.00 36 TYR A C 20
ATOM 31684 O O . TYR A 1 63 ? -1.022 8.460 -0.318 1.00 0.00 36 TYR A O 20
ATOM 31702 N N . ARG A 1 64 ? -1.770 7.834 1.636 1.00 0.00 37 ARG A N 20
ATOM 31703 C CA . ARG A 1 64 ? -0.707 8.674 2.242 1.00 0.00 37 ARG A CA 20
ATOM 31704 C C . ARG A 1 64 ? 0.691 8.054 2.207 1.00 0.00 37 ARG A C 20
ATOM 31705 O O . ARG A 1 64 ? 1.579 8.576 1.565 1.00 0.00 37 ARG A O 20
ATOM 31726 N N . LYS A 1 65 ? 0.901 6.975 2.894 1.00 0.00 38 LYS A N 20
ATOM 31727 C CA . LYS A 1 65 ? 2.260 6.345 2.895 1.00 0.00 38 LYS A CA 20
ATOM 31728 C C . LYS A 1 65 ? 2.407 5.093 2.016 1.00 0.00 38 LYS A C 20
ATOM 31729 O O . LYS A 1 65 ? 3.465 4.840 1.472 1.00 0.00 38 LYS A O 20
ATOM 31748 N N . ARG A 1 66 ? 1.428 4.214 2.041 1.00 0.00 39 ARG A N 20
ATOM 31749 C CA . ARG A 1 66 ? 1.633 2.884 1.384 1.00 0.00 39 ARG A CA 20
ATOM 31750 C C . ARG A 1 66 ? 0.796 2.536 0.148 1.00 0.00 39 ARG A C 20
ATOM 31751 O O . ARG A 1 66 ? -0.357 2.898 -0.007 1.00 0.00 39 ARG A O 20
ATOM 31772 N N . GLN A 1 67 ? 1.399 1.687 -0.644 1.00 0.00 40 GLN A N 20
ATOM 31773 C CA . GLN A 1 67 ? 0.766 1.061 -1.837 1.00 0.00 40 GLN A CA 20
ATOM 31774 C C . GLN A 1 67 ? 1.315 -0.370 -1.813 1.00 0.00 40 GLN A C 20
ATOM 31775 O O . GLN A 1 67 ? 2.521 -0.545 -1.758 1.00 0.00 40 GLN A O 20
ATOM 31789 N N . CYS A 1 68 ? 0.509 -1.399 -1.772 1.00 0.00 41 CYS A N 20
ATOM 31790 C CA . CYS A 1 68 ? 1.140 -2.756 -1.656 1.00 0.00 41 CYS A CA 20
ATOM 31791 C C . CYS A 1 68 ? 0.523 -3.819 -2.548 1.00 0.00 41 CYS A C 20
ATOM 31792 O O . CYS A 1 68 ? -0.681 -3.935 -2.662 1.00 0.00 41 CYS A O 20
ATOM 31799 N N . ARG A 1 69 ? 1.360 -4.660 -3.102 1.00 0.00 42 ARG A N 20
ATOM 31800 C CA . ARG A 1 69 ? 0.862 -5.807 -3.908 1.00 0.00 42 ARG A CA 20
ATOM 31801 C C . ARG A 1 69 ? 0.856 -7.013 -2.971 1.00 0.00 42 ARG A C 20
ATOM 31802 O O . ARG A 1 69 ? 1.695 -7.106 -2.094 1.00 0.00 42 ARG A O 20
ATOM 31823 N N . SER A 1 70 ? -0.088 -7.903 -3.094 1.00 0.00 43 SER A N 20
ATOM 31824 C CA . SER A 1 70 ? -0.136 -9.053 -2.138 1.00 0.00 43 SER A CA 20
ATOM 31825 C C . SER A 1 70 ? 0.085 -10.401 -2.824 1.00 0.00 43 SER A C 20
ATOM 31826 O O . SER A 1 70 ? -0.495 -10.697 -3.852 1.00 0.00 43 SER A O 20
ATOM 31834 N N . SER A 1 71 ? 0.886 -11.228 -2.213 1.00 0.00 44 SER A N 20
ATOM 31835 C CA . SER A 1 71 ? 1.146 -12.594 -2.743 1.00 0.00 44 SER A CA 20
ATOM 31836 C C . SER A 1 71 ? 1.009 -13.582 -1.577 1.00 0.00 44 SER A C 20
ATOM 31837 O O . SER A 1 71 ? 1.546 -13.359 -0.507 1.00 0.00 44 SER A O 20
ATOM 31845 N N . GLN A 1 72 ? 0.283 -14.650 -1.760 1.00 0.00 45 GLN A N 20
ATOM 31846 C CA . GLN A 1 72 ? 0.084 -15.628 -0.641 1.00 0.00 45 GLN A CA 20
ATOM 31847 C C . GLN A 1 72 ? 1.268 -16.601 -0.496 1.00 0.00 45 GLN A C 20
ATOM 31848 O O . GLN A 1 72 ? 1.212 -17.532 0.286 1.00 0.00 45 GLN A O 20
ATOM 31862 N N . GLY A 1 73 ? 2.331 -16.414 -1.233 1.00 0.00 46 GLY A N 20
ATOM 31863 C CA . GLY A 1 73 ? 3.495 -17.344 -1.108 1.00 0.00 46 GLY A CA 20
ATOM 31864 C C . GLY A 1 73 ? 4.572 -16.702 -0.237 1.00 0.00 46 GLY A C 20
ATOM 31865 O O . GLY A 1 73 ? 4.286 -15.980 0.704 1.00 0.00 46 GLY A O 20
ATOM 31869 N N . GLN A 1 74 ? 5.815 -16.949 -0.548 1.00 0.00 47 GLN A N 20
ATOM 31870 C CA . GLN A 1 74 ? 6.927 -16.354 0.262 1.00 0.00 47 GLN A CA 20
ATOM 31871 C C . GLN A 1 74 ? 7.162 -14.891 -0.118 1.00 0.00 47 GLN A C 20
ATOM 31872 O O . GLN A 1 74 ? 7.928 -14.195 0.518 1.00 0.00 47 GLN A O 20
ATOM 31886 N N . ARG A 1 75 ? 6.509 -14.418 -1.139 1.00 0.00 48 ARG A N 20
ATOM 31887 C CA . ARG A 1 75 ? 6.696 -12.996 -1.557 1.00 0.00 48 ARG A CA 20
ATOM 31888 C C . ARG A 1 75 ? 5.830 -12.049 -0.712 1.00 0.00 48 ARG A C 20
ATOM 31889 O O . ARG A 1 75 ? 5.957 -10.850 -0.839 1.00 0.00 48 ARG A O 20
ATOM 31910 N N . ARG A 1 76 ? 4.954 -12.591 0.127 1.00 0.00 49 ARG A N 20
ATOM 31911 C CA . ARG A 1 76 ? 4.027 -11.763 0.994 1.00 0.00 49 ARG A CA 20
ATOM 31912 C C . ARG A 1 76 ? 4.252 -10.253 0.825 1.00 0.00 49 ARG A C 20
ATOM 31913 O O . ARG A 1 76 ? 4.938 -9.608 1.601 1.00 0.00 49 ARG A O 20
ATOM 31934 N N . GLY A 1 77 ? 3.682 -9.708 -0.211 1.00 0.00 50 GLY A N 20
ATOM 31935 C CA . GLY A 1 77 ? 3.841 -8.258 -0.516 1.00 0.00 50 GLY A CA 20
ATOM 31936 C C . GLY A 1 77 ? 4.210 -8.142 -1.996 1.00 0.00 50 GLY A C 20
ATOM 31937 O O . GLY A 1 77 ? 3.704 -8.892 -2.803 1.00 0.00 50 GLY A O 20
ATOM 31941 N N . PRO A 1 78 ? 5.101 -7.243 -2.320 1.00 0.00 51 PRO A N 20
ATOM 31942 C CA . PRO A 1 78 ? 5.720 -6.335 -1.339 1.00 0.00 51 PRO A CA 20
ATOM 31943 C C . PRO A 1 78 ? 5.061 -4.954 -1.379 1.00 0.00 51 PRO A C 20
ATOM 31944 O O . PRO A 1 78 ? 4.611 -4.489 -2.412 1.00 0.00 51 PRO A O 20
ATOM 31955 N N . CYS A 1 79 ? 5.033 -4.284 -0.274 1.00 0.00 52 CYS A N 20
ATOM 31956 C CA . CYS A 1 79 ? 4.456 -2.919 -0.258 1.00 0.00 52 CYS A CA 20
ATOM 31957 C C . CYS A 1 79 ? 5.572 -1.894 -0.416 1.00 0.00 52 CYS A C 20
ATOM 31958 O O . CYS A 1 79 ? 6.688 -2.115 0.022 1.00 0.00 52 CYS A O 20
ATOM 31965 N N . TRP A 1 80 ? 5.286 -0.771 -1.003 1.00 0.00 53 TRP A N 20
ATOM 31966 C CA . TRP A 1 80 ? 6.337 0.275 -1.151 1.00 0.00 53 TRP A CA 20
ATOM 31967 C C . TRP A 1 80 ? 5.807 1.611 -0.616 1.00 0.00 53 TRP A C 20
ATOM 31968 O O . TRP A 1 80 ? 4.608 1.827 -0.533 1.00 0.00 53 TRP A O 20
ATOM 31989 N N . CYS A 1 81 ? 6.690 2.501 -0.243 1.00 0.00 54 CYS A N 20
ATOM 31990 C CA . CYS A 1 81 ? 6.242 3.823 0.300 1.00 0.00 54 CYS A CA 20
ATOM 31991 C C . CYS A 1 81 ? 5.826 4.732 -0.853 1.00 0.00 54 CYS A C 20
ATOM 31992 O O . CYS A 1 81 ? 6.463 4.764 -1.894 1.00 0.00 54 CYS A O 20
ATOM 31999 N N . VAL A 1 82 ? 4.759 5.462 -0.682 1.00 0.00 55 VAL A N 20
ATOM 32000 C CA . VAL A 1 82 ? 4.274 6.368 -1.770 1.00 0.00 55 VAL A CA 20
ATOM 32001 C C . VAL A 1 82 ? 3.888 7.726 -1.184 1.00 0.00 55 VAL A C 20
ATOM 32002 O O . VAL A 1 82 ? 3.782 7.877 0.020 1.00 0.00 55 VAL A O 20
ATOM 32015 N N . ASP A 1 83 ? 3.666 8.713 -2.013 1.00 0.00 56 ASP A N 20
ATOM 32016 C CA . ASP A 1 83 ? 3.266 10.036 -1.481 1.00 0.00 56 ASP A CA 20
ATOM 32017 C C . ASP A 1 83 ? 1.742 10.090 -1.379 1.00 0.00 56 ASP A C 20
ATOM 32018 O O . ASP A 1 83 ? 1.051 9.161 -1.747 1.00 0.00 56 ASP A O 20
ATOM 32027 N N . ARG A 1 84 ? 1.236 11.178 -0.883 1.00 0.00 57 ARG A N 20
ATOM 32028 C CA . ARG A 1 84 ? -0.253 11.349 -0.714 1.00 0.00 57 ARG A CA 20
ATOM 32029 C C . ARG A 1 84 ? -1.028 11.010 -2.002 1.00 0.00 57 ARG A C 20
ATOM 32030 O O . ARG A 1 84 ? -2.171 10.585 -1.949 1.00 0.00 57 ARG A O 20
ATOM 32051 N N . MET A 1 85 ? -0.432 11.200 -3.145 1.00 0.00 58 MET A N 20
ATOM 32052 C CA . MET A 1 85 ? -1.149 10.888 -4.421 1.00 0.00 58 MET A CA 20
ATOM 32053 C C . MET A 1 85 ? -1.042 9.398 -4.741 1.00 0.00 58 MET A C 20
ATOM 32054 O O . MET A 1 85 ? -1.792 8.878 -5.550 1.00 0.00 58 MET A O 20
ATOM 32068 N N . GLY A 1 86 ? -0.126 8.707 -4.122 1.00 0.00 59 GLY A N 20
ATOM 32069 C CA . GLY A 1 86 ? 0.015 7.249 -4.393 1.00 0.00 59 GLY A CA 20
ATOM 32070 C C . GLY A 1 86 ? 1.253 6.981 -5.250 1.00 0.00 59 GLY A C 20
ATOM 32071 O O . GLY A 1 86 ? 1.490 5.856 -5.653 1.00 0.00 59 GLY A O 20
ATOM 32075 N N . LYS A 1 87 ? 2.055 7.977 -5.534 1.00 0.00 60 LYS A N 20
ATOM 32076 C CA . LYS A 1 87 ? 3.256 7.737 -6.346 1.00 0.00 60 LYS A CA 20
ATOM 32077 C C . LYS A 1 87 ? 4.234 6.885 -5.549 1.00 0.00 60 LYS A C 20
ATOM 32078 O O . LYS A 1 87 ? 4.495 7.147 -4.393 1.00 0.00 60 LYS A O 20
ATOM 32097 N N . SER A 1 88 ? 4.772 5.876 -6.157 1.00 0.00 61 SER A N 20
ATOM 32098 C CA . SER A 1 88 ? 5.730 4.995 -5.447 1.00 0.00 61 SER A CA 20
ATOM 32099 C C . SER A 1 88 ? 7.078 5.689 -5.302 1.00 0.00 61 SER A C 20
ATOM 32100 O O . SER A 1 88 ? 7.635 6.196 -6.262 1.00 0.00 61 SER A O 20
ATOM 32108 N N . LEU A 1 89 ? 7.608 5.699 -4.119 1.00 0.00 62 LEU A N 20
ATOM 32109 C CA . LEU A 1 89 ? 8.940 6.328 -3.899 1.00 0.00 62 LEU A CA 20
ATOM 32110 C C . LEU A 1 89 ? 10.011 5.276 -4.211 1.00 0.00 62 LEU A C 20
ATOM 32111 O O . LEU A 1 89 ? 9.741 4.091 -4.136 1.00 0.00 62 LEU A O 20
ATOM 32127 N N . PRO A 1 90 ? 11.185 5.727 -4.568 1.00 0.00 63 PRO A N 20
ATOM 32128 C CA . PRO A 1 90 ? 12.289 4.788 -4.918 1.00 0.00 63 PRO A CA 20
ATOM 32129 C C . PRO A 1 90 ? 12.705 3.954 -3.705 1.00 0.00 63 PRO A C 20
ATOM 32130 O O . PRO A 1 90 ? 12.884 2.756 -3.802 1.00 0.00 63 PRO A O 20
ATOM 32141 N N . GLY A 1 91 ? 12.850 4.570 -2.568 1.00 0.00 64 GLY A N 20
ATOM 32142 C CA . GLY A 1 91 ? 13.243 3.806 -1.353 1.00 0.00 64 GLY A CA 20
ATOM 32143 C C . GLY A 1 91 ? 14.756 3.857 -1.178 1.00 0.00 64 GLY A C 20
ATOM 32144 O O . GLY A 1 91 ? 15.508 3.708 -2.126 1.00 0.00 64 GLY A O 20
ATOM 32148 N N . SER A 1 92 ? 15.208 4.063 0.027 1.00 0.00 65 SER A N 20
ATOM 32149 C CA . SER A 1 92 ? 16.677 4.121 0.279 1.00 0.00 65 SER A CA 20
ATOM 32150 C C . SER A 1 92 ? 17.106 2.927 1.142 1.00 0.00 65 SER A C 20
ATOM 32151 O O . SER A 1 92 ? 16.283 2.322 1.805 1.00 0.00 65 SER A O 20
ATOM 32159 N N . PRO A 1 93 ? 18.386 2.629 1.125 1.00 0.00 66 PRO A N 20
ATOM 32160 C CA . PRO A 1 93 ? 18.908 1.500 1.943 1.00 0.00 66 PRO A CA 20
ATOM 32161 C C . PRO A 1 93 ? 18.751 1.808 3.431 1.00 0.00 66 PRO A C 20
ATOM 32162 O O . PRO A 1 93 ? 18.641 0.918 4.251 1.00 0.00 66 PRO A O 20
ATOM 32173 N N . ASP A 1 94 ? 18.707 3.062 3.779 1.00 0.00 67 ASP A N 20
ATOM 32174 C CA . ASP A 1 94 ? 18.517 3.440 5.209 1.00 0.00 67 ASP A CA 20
ATOM 32175 C C . ASP A 1 94 ? 17.017 3.510 5.537 1.00 0.00 67 ASP A C 20
ATOM 32176 O O . ASP A 1 94 ? 16.627 3.961 6.600 1.00 0.00 67 ASP A O 20
ATOM 32185 N N . GLY A 1 95 ? 16.171 3.066 4.636 1.00 0.00 68 GLY A N 20
ATOM 32186 C CA . GLY A 1 95 ? 14.704 3.105 4.896 1.00 0.00 68 GLY A CA 20
ATOM 32187 C C . GLY A 1 95 ? 14.300 1.867 5.690 1.00 0.00 68 GLY A C 20
ATOM 32188 O O . GLY A 1 95 ? 13.695 0.950 5.161 1.00 0.00 68 GLY A O 20
ATOM 32192 N N . ASN A 1 96 ? 14.641 1.827 6.946 1.00 0.00 69 ASN A N 20
ATOM 32193 C CA . ASN A 1 96 ? 14.286 0.643 7.787 1.00 0.00 69 ASN A CA 20
ATOM 32194 C C . ASN A 1 96 ? 12.798 0.696 8.161 1.00 0.00 69 ASN A C 20
ATOM 32195 O O . ASN A 1 96 ? 12.201 1.755 8.192 1.00 0.00 69 ASN A O 20
ATOM 32206 N N . GLY A 1 97 ? 12.201 -0.432 8.450 1.00 0.00 70 GLY A N 20
ATOM 32207 C CA . GLY A 1 97 ? 10.753 -0.445 8.825 1.00 0.00 70 GLY A CA 20
ATOM 32208 C C . GLY A 1 97 ? 9.907 -0.655 7.570 1.00 0.00 70 GLY A C 20
ATOM 32209 O O . GLY A 1 97 ? 9.045 0.140 7.253 1.00 0.00 70 GLY A O 20
ATOM 32213 N N . SER A 1 98 ? 10.150 -1.721 6.859 1.00 0.00 71 SER A N 20
ATOM 32214 C CA . SER A 1 98 ? 9.369 -2.001 5.613 1.00 0.00 71 SER A CA 20
ATOM 32215 C C . SER A 1 98 ? 7.896 -2.293 5.939 1.00 0.00 71 SER A C 20
ATOM 32216 O O . SER A 1 98 ? 7.022 -2.067 5.121 1.00 0.00 71 SER A O 20
ATOM 32224 N N . SER A 1 99 ? 7.607 -2.800 7.120 1.00 0.00 72 SER A N 20
ATOM 32225 C CA . SER A 1 99 ? 6.185 -3.107 7.478 1.00 0.00 72 SER A CA 20
ATOM 32226 C C . SER A 1 99 ? 5.321 -1.851 7.315 1.00 0.00 72 SER A C 20
ATOM 32227 O O . SER A 1 99 ? 4.318 -1.868 6.623 1.00 0.00 72 SER A O 20
ATOM 32235 N N . SER A 1 100 ? 5.714 -0.759 7.912 1.00 0.00 73 SER A N 20
ATOM 32236 C CA . SER A 1 100 ? 4.926 0.498 7.751 1.00 0.00 73 SER A CA 20
ATOM 32237 C C . SER A 1 100 ? 5.395 1.186 6.465 1.00 0.00 73 SER A C 20
ATOM 32238 O O . SER A 1 100 ? 4.762 1.085 5.434 1.00 0.00 73 SER A O 20
ATOM 32246 N N . CYS A 1 101 ? 6.522 1.837 6.508 1.00 0.00 74 CYS A N 20
ATOM 32247 C CA . CYS A 1 101 ? 7.082 2.475 5.285 1.00 0.00 74 CYS A CA 20
ATOM 32248 C C . CYS A 1 101 ? 8.594 2.606 5.465 1.00 0.00 74 CYS A C 20
ATOM 32249 O O . CYS A 1 101 ? 9.046 3.027 6.512 1.00 0.00 74 CYS A O 20
ATOM 32256 N N . PRO A 1 102 ? 9.327 2.237 4.451 1.00 0.00 75 PRO A N 20
ATOM 32257 C CA . PRO A 1 102 ? 10.806 2.305 4.518 1.00 0.00 75 PRO A CA 20
ATOM 32258 C C . PRO A 1 102 ? 11.304 3.724 4.220 1.00 0.00 75 PRO A C 20
ATOM 32259 O O . PRO A 1 102 ? 12.003 4.323 5.014 1.00 0.00 75 PRO A O 20
ATOM 32270 N N . THR A 1 103 ? 10.952 4.266 3.086 1.00 0.00 76 THR A N 20
ATOM 32271 C CA . THR A 1 103 ? 11.402 5.641 2.741 1.00 0.00 76 THR A CA 20
ATOM 32272 C C . THR A 1 103 ? 10.190 6.507 2.376 1.00 0.00 76 THR A C 20
ATOM 32273 O O . THR A 1 103 ? 9.644 6.403 1.295 1.00 0.00 76 THR A O 20
ATOM 32284 N N . GLY A 1 104 ? 9.762 7.349 3.275 1.00 0.00 77 GLY A N 20
ATOM 32285 C CA . GLY A 1 104 ? 8.583 8.215 2.993 1.00 0.00 77 GLY A CA 20
ATOM 32286 C C . GLY A 1 104 ? 8.112 8.854 4.298 1.00 0.00 77 GLY A C 20
ATOM 32287 O O . GLY A 1 104 ? 6.987 8.663 4.718 1.00 0.00 77 GLY A O 20
ATOM 32291 N N . SER A 1 105 ? 8.965 9.601 4.945 1.00 0.00 78 SER A N 20
ATOM 32292 C CA . SER A 1 105 ? 8.575 10.247 6.232 1.00 0.00 78 SER A CA 20
ATOM 32293 C C . SER A 1 105 ? 9.061 11.699 6.255 1.00 0.00 78 SER A C 20
ATOM 32294 O O . SER A 1 105 ? 10.121 12.015 5.744 1.00 0.00 78 SER A O 20
ATOM 32302 N N . SER A 1 106 ? 8.300 12.582 6.843 1.00 0.00 79 SER A N 20
ATOM 32303 C CA . SER A 1 106 ? 8.720 14.010 6.908 1.00 0.00 79 SER A CA 20
ATOM 32304 C C . SER A 1 106 ? 9.470 14.247 8.224 1.00 0.00 79 SER A C 20
ATOM 32305 O O . SER A 1 106 ? 8.982 14.908 9.125 1.00 0.00 79 SER A O 20
ATOM 32313 N N . GLY A 1 107 ? 10.648 13.692 8.350 1.00 0.00 80 GLY A N 20
ATOM 32314 C CA . GLY A 1 107 ? 11.429 13.861 9.608 1.00 0.00 80 GLY A CA 20
ATOM 32315 C C . GLY A 1 107 ? 11.481 12.528 10.362 1.00 0.00 80 GLY A C 20
ATOM 32316 O O . GLY A 1 107 ? 10.511 11.796 10.309 1.00 0.00 80 GLY A O 20
#

Secondary structure (DSSP, 8-state):
--SSS---SSSS---HHHHTTTT--SS-HHHHHHHHIIIIIHHHSTTTSSEEEEE---TTSS--SEEEEEESSSS---EEEB-TT--B-SS-TTTSSTTTSSS----

Nearest PDB structures (foldseek):
  1rmj-assembly1_A  TM=5.626E-01  e=3.017E-15  Homo sapiens
  1rmj-assembly1_A  TM=6.494E-01  e=1.505E-14  Homo sapiens
  1rmj-assembly1_A  TM=6.489E-01  e=8.819E-18  Homo sapiens
  7wrq-assembly1_B  TM=5.235E-01  e=4.504E-03  Homo sapiens
  1rmj-assembly1_A  TM=5.545E-01  e=2.765E-14  Homo sapiens

Organism: Homo sapiens (NCBI:txid9606)

CATH classification: 4.10.800.10

Radius of gyration: 16.88 Å; Cα contacts (8 Å, |Δi|>4): 204; chains: 1; bounding box: 51×33×34 Å

Sequence (107 aa):
SYYHHHHHHDYDIPTTENLYFQGAMGSGPCRRHLDSVLQQLQTEVYRGAQTLYVPNCDHRGFYRKRQCRSSQGQRRGPCWCVDRMGKSLPGSPDGNGSSSCPTGSSGSYYHHHHHHDYDIPTTENLYFQGAMGSGPCRRHLDSVLQQLQTEVYRGAQTLYVPNCDHRGFYRKRQCRSSQGQRRGPCWCVDRMGKSLPGSPDGNGSSSCPTGSSGSYYHHHHHHDYDIPTTENLYFQGAMGSGPCRRHLDSVLQQLQTEVYRGAQTLYVPNCDHRGFYRKRQCRSSQGQRRGPCWCVDRMGKSLPGSPDGNGSSSCPTGSSGSYYHHHHHHDYDIPTTENLYFQGAMGSGPCRRHLDSVLQQLQTEVYRGAQTLYVPNCDHRGFYRKRQCRSSQGQRRGPCWCVDRMGKSLPGSPDGNGSSSCPTGSSGSYYHHHHHHDYDIPTTENLYFQGAMGSGPCRRHLDSVLQQLQTEVYRGAQTLYVPNCDHRGFYRKRQCRSSQGQRRGPCWCVDRMGKSLPGSPDGNGSSSCPTGSSGSYYHHHHHHDYDIPTTENLYFQGAMGSGPCRRHLDSVLQQLQTEVYRGAQTLYVPNCDHRGFYRKRQCRSSQGQRRGPCWCVDRMGKSLPGSPDGNGSSSCPTGSSGSYYHHHHHHDYDIPTTENLYFQGAMGSGPCRRHLDSVLQQLQTEVYRGAQTLYVPNCDHRGFYRKRQCRSSQGQRRGPCWCVDRMGKSLPGSPDGNGSSSCPTGSSGSYYHHHHHHDYDIPTTENLYFQGAMGSGPCRRHLDSVLQQLQTEVYRGAQTLYVPNCDHRGFYRKRQCRSSQGQRRGPCWCVDRMGKSLPGSPDGNGSSSCPTGSSGSYYHHHHHHDYDIPTTENLYFQGAMGSGPCRRHLDSVLQQLQTEVYRGAQTLYVPNCDHRGFYRKRQCRSSQGQRRGPCWCVDRMGKSLPGSPDGNGSSSCPTGSSGSYYHHHHHHDYDIPTTENLYFQGAMGSGPCRRHLDSVLQQLQTEVYRGAQTLYVPNCDHRGFYRKRQCRSSQGQRRGPCWCVDRMGKSLPGSPDGNGSSSCPTGSSGSYYHHHHHHDYDIPTTENLYFQGAMGSGPCRRHLDSVLQQLQTEVYRGAQTLYVPNCDHRGFYRKRQCRSSQGQRRGPCWCVDRMGKSLPGSPDGNGSSSCPTGSSGSYYHHHHHHDYDIPTTENLYFQGAMGSGPCRRHLDSVLQQLQTEVYRGAQTLYVPNCDHRGFYRKRQCRSSQGQRRGPCWCVDRMGKSLPGSPDGNGSSSCPTGSSGSYYHHHHHHDYDIPTTENLYFQGAMGSGPCRRHLDSVLQQLQTEVYRGAQTLYVPNCDHRGFYRKRQCRSSQGQRRGPCWCVDRMGKSLPGSPDGNGSSSCPTGSSGSYYHHHHHHDYDIPTTENLYFQGAMGSGPCRRHLDSVLQQLQTEVYRGAQTLYVPNCDHRGFYRKRQCRSSQGQRRGPCWCVDRMGKSLPGSPDGNGSSSCPTGSSGSYYHHHHHHDYDIPTTENLYFQGAMGSGPCRRHLDSVLQQLQTEVYRGAQTLYVPNCDHRGFYRKRQCRSSQGQRRGPCWCVDRMGKSLPGSPDGNGSSSCPTGSSGSYYHHHHHHDYDIPTTENLYFQGAMGSGPCRRHLDSVLQQLQTEVYRGAQTLYVPNCDHRGFYRKRQCRSSQGQRRGPCWCVDRMGKSLPGSPDGNGSSSCPTGSSGSYYHHHHHHDYDIPTTENLYFQGAMGSGPCRRHLDSVLQQLQTEVYRGAQTLYVPNCDHRGFYRKRQCRSSQGQRRGPCWCVDRMGKSLPGSPDGNGSSSCPTGSSGSYYHHHHHHDYDIPTTENLYFQGAMGSGPCRRHLDSVLQQLQTEVYRGAQTLYVPNCDHRGFYRKRQCRSSQGQRRGPCWCVDRMGKSLPGSPDGNGSSSCPTGSSGSYYHHHHHHDYDIPTTENLYFQGAMGSGPCRRHLDSVLQQLQTEVYRGAQTLYVPNCDHRGFYRKRQCRSSQGQRRGPCWCVDRMGKSLPGSPDGNGSSSCPTGSSGSYYHHHHHHDYDIPTTENLYFQGAMGSGPCRRHLDSVLQQLQTEVYRGAQTLYVPNCDHRGFYRKRQCRSSQGQRRGPCWCVDRMGKSLPGSPDGNGSSSCPTGSSG

Solvent-accessible surface area: 8083 Å² total; per-residue (Å²): 124,181,205,124,159,151,81,127,142,60,139,132,96,134,48,97,125,30,134,167,106,124,44,55,50,36,101,10,77,0,59,134,71,21,32,55,20,57,105,129,69,49,79,140,6,44,144,53,38,142,52,52,63,7,1,34,10,29,156,108,0,55,38,88,84,50,16,4,118,10,23,97,65,124,210,142,13,78,86,79,36,0,16,141,112,12,120,58,15,119,27,39,93,148,16,8,23,94,81,6,2,98,129,46,57,110,80

Foldseek 3Di:
DWPCDPPTDDDDDQDPVCVVVVQAALPACLSVVQVVLVVCCVVCCVVLQAFRKHAPADSNNFRDFWIWTAHVDPVGIQIATAHRNRHGDPADPCQPDSVGYRDHDDD

InterPro domains:
  IPR000716 Thyroglobulin type-1 [PF00086] (163-234)
  IPR000716 Thyroglobulin type-1 [PS00484] (186-219)
  IPR000716 Thyroglobulin type-1 [PS51162] (160-234)
  IPR000716 Thyroglobulin type-1 [SM00211] (187-238)
  IPR000716 Thyroglobulin type-1 [cd00191] (162-234)
  IPR000867 Insulin-like growth factor-binding protein, IGFBP [PS51323] (25-107)
  IPR000867 Insulin-like growth factor-binding protein, IGFBP [SM00121] (27-106)
  IPR009030 Growth factor receptor cysteine-rich domain superfamily [SSF57184] (65-107)
  IPR022321 Insulin-like growth factor-binding protein family 1-6, chordata [PR01976] (68-84)
  IPR022321 Insulin-like growth factor-binding protein family 1-6, chordata [PR01976] (92-104)
  IPR022321 Insulin-like growth factor-binding protein family 1-6, chordata [PR01976] (162-173)
  IPR022321 Insulin-like growth factor-binding protein family 1-6, chordata [PR01976] (187-215)
  IPR022326 Insulin-like growth factor-binding protein 6 [PR01982] (85-94)
  IPR022326 Insulin-like growth factor-binding protein 6 [PR01982] (167-179)
  IPR022326 Insulin-like growth factor-binding protein 6 [PR01982] (215-224)
  IPR022326 Insulin-like growth factor-binding protein 6 [PR01982] (228-237)
  IPR036857 Thyroglobulin type-1 superfamily [G3DSA:4.10.800.10] (151-221)
  IPR036857 Thyroglobulin type-1 superfamily [SSF57610] (150-236)

GO terms:
  GO:0005102 signaling receptor binding (F, TAS)
  GO:0090090 negative regulation of canonical Wnt signaling pathway (P, TAS)
  GO:0043410 positive regulation of MAPK cascade (P, IDA)
  GO:0016477 cell migration (P, IDA)
  GO:0032874 positive regulation of stress-activated MAPK cascade (P, IDA)
  GO:0005515 protein binding (F, IPI)
  GO:0008285 negative regulation of cell population proliferation (P, TAS)
  GO:0005576 extracellular region (C, TAS)
  GO:0042802 identical protein binding (F, IPI)
  GO:0031995 insulin-like growth factor II binding (F, IMP)
  GO:0042568 insulin-like growth factor binary complex (C, IMP)